Protein 8G4C (pdb70)

Nearest PDB structures (foldseek):
  8g4c-assembly1_A  TM=1.002E+00  e=6.666E-91  Bacillus subtilis subsp. subtilis str. 168
  8g3f-assembly1_A  TM=9.409E-01  e=4.358E-72  Bacillus subtilis subsp. subtilis str. 168
  7tcg-assembly1_A  TM=9.267E-01  e=1.739E-69  Bacillus subtilis subsp. subtilis str. 168
  7tch-assembly1_A  TM=6.563E-01  e=1.689E-65  Bacillus subtilis subsp. subtilis str. 168
  5lil-assembly1_A  TM=4.084E-01  e=9.629E-05  Aggregatibacter actinomycetemcomitans

Organism: Bacillus subtilis (strain 168) (NCBI:txid224308)

CATH classification: 3.40.50.300

InterPro domains:
  IPR003838 ABC3 transporter permease, C-terminal [PF02687] (60-178)
  IPR027022 ABC transporter permease protein, BceB-type [PIRSF018968] (1-645)
  IPR052536 ABC-4 Integral Membrane [PTHR46795] (1-644)

Structure (mmCIF, N/CA/C/O backbone):
data_8G4C
#
_entry.id   8G4C
#
_cell.length_a   1.00
_cell.length_b   1.00
_cell.length_c   1.00
_cell.angle_alpha   90.00
_cell.angle_beta   90.00
_cell.angle_gamma   90.00
#
_symmetry.space_group_name_H-M   'P 1'
#
loop_
_entity.id
_entity.type
_entity.pdbx_description
1 polymer 'Bacitracin export permease protein BceB'
2 polymer 'Bacitracin export ATP-binding protein BceA'
3 polymer 'Sensor protein BceS'
4 non-polymer '[(2~{R})-1-[2-azanylethoxy(oxidanyl)phosphoryl]oxy-3-hexadecanoyloxy-propan-2-yl] (~{Z})-octadec-9-enoate'
5 non-polymer 'PHOSPHOTHIOPHOSPHORIC ACID-ADENYLATE ESTER'
#
loop_
_atom_site.group_PDB
_atom_site.id
_atom_site.type_symbol
_atom_site.label_atom_id
_atom_site.label_alt_id
_atom_site.label_comp_id
_atom_site.label_asym_id
_atom_site.label_entity_id
_atom_site.label_seq_id
_atom_site.pdbx_PDB_ins_code
_atom_site.Cartn_x
_atom_site.Cartn_y
_atom_site.Cartn_z
_atom_site.occupancy
_atom_site.B_iso_or_equiv
_atom_site.auth_seq_id
_atom_site.auth_comp_id
_atom_site.auth_asym_id
_atom_site.auth_atom_id
_atom_site.pdbx_PDB_model_num
ATOM 1 N N . MET A 1 1 ? 187.418 154.650 139.290 1.00 47.71 1 MET A N 1
ATOM 2 C CA . MET A 1 1 ? 187.410 155.597 140.398 1.00 47.71 1 MET A CA 1
ATOM 3 C C . MET A 1 1 ? 187.810 154.924 141.708 1.00 47.71 1 MET A C 1
ATOM 4 O O . MET A 1 1 ? 188.009 153.710 141.760 1.00 47.71 1 MET A O 1
ATOM 9 N N . ASN A 1 2 ? 187.930 155.724 142.763 1.00 48.32 2 ASN A N 1
ATOM 10 C CA . ASN A 1 2 ? 188.226 155.214 144.093 1.00 48.32 2 ASN A CA 1
ATOM 11 C C . ASN A 1 2 ? 186.938 154.779 144.779 1.00 48.32 2 ASN A C 1
ATOM 12 O O . ASN A 1 2 ? 185.926 155.485 144.733 1.00 48.32 2 ASN A O 1
ATOM 17 N N . ILE A 1 3 ? 186.982 153.608 145.417 1.00 43.48 3 ILE A N 1
ATOM 18 C CA . ILE A 1 3 ? 185.788 153.055 146.049 1.00 43.48 3 ILE A CA 1
ATOM 19 C C . ILE A 1 3 ? 185.328 153.938 147.203 1.00 43.48 3 ILE A C 1
ATOM 20 O O . ILE A 1 3 ? 184.123 154.080 147.453 1.00 43.48 3 ILE A O 1
ATOM 25 N N . ASN A 1 4 ? 186.277 154.540 147.925 1.00 41.75 4 ASN A N 1
ATOM 26 C CA . ASN A 1 4 ? 185.919 155.422 149.031 1.00 41.75 4 ASN A CA 1
ATOM 27 C C . ASN A 1 4 ? 185.087 156.601 148.545 1.00 41.75 4 ASN A C 1
ATOM 28 O O . ASN A 1 4 ? 184.145 157.029 149.223 1.00 41.75 4 ASN A O 1
ATOM 33 N N . GLN A 1 5 ? 185.419 157.137 147.369 1.00 38.99 5 GLN A N 1
ATOM 34 C CA . GLN A 1 5 ? 184.625 158.220 146.800 1.00 38.99 5 GLN A CA 1
ATOM 35 C C . GLN A 1 5 ? 183.206 157.760 146.495 1.00 38.99 5 GLN A C 1
ATOM 36 O O . GLN A 1 5 ? 182.243 158.501 146.725 1.00 38.99 5 GLN A O 1
ATOM 42 N N . LEU A 1 6 ? 183.056 156.542 145.971 1.00 33.16 6 LEU A N 1
ATOM 43 C CA . LEU A 1 6 ? 181.723 156.005 145.718 1.00 33.16 6 LEU A CA 1
ATOM 44 C C . LEU A 1 6 ? 180.929 155.879 147.012 1.00 33.16 6 LEU A C 1
ATOM 45 O O . LEU A 1 6 ? 179.739 156.217 147.055 1.00 33.16 6 LEU A O 1
ATOM 50 N N . ILE A 1 7 ? 181.575 155.406 148.080 1.00 29.23 7 ILE A N 1
ATOM 51 C CA . ILE A 1 7 ? 180.899 155.295 149.370 1.00 29.23 7 ILE A CA 1
ATOM 52 C C . ILE A 1 7 ? 180.468 156.670 149.868 1.00 29.23 7 ILE A C 1
ATOM 53 O O . ILE A 1 7 ? 179.351 156.843 150.377 1.00 29.23 7 ILE A O 1
ATOM 58 N N . LEU A 1 8 ? 181.348 157.666 149.736 1.00 22.83 8 LEU A N 1
ATOM 59 C CA . LEU A 1 8 ? 181.018 159.012 150.195 1.00 22.83 8 LEU A CA 1
ATOM 60 C C . LEU A 1 8 ? 179.844 159.596 149.417 1.00 22.83 8 LEU A C 1
ATOM 61 O O . LEU A 1 8 ? 178.949 160.217 150.004 1.00 22.83 8 LEU A O 1
ATOM 66 N N . ARG A 1 9 ? 179.835 159.417 148.093 1.00 27.38 9 ARG A N 1
ATOM 67 C CA . ARG A 1 9 ? 178.715 159.904 147.293 1.00 27.38 9 ARG A CA 1
ATOM 68 C C . ARG A 1 9 ? 177.421 159.198 147.674 1.00 27.38 9 ARG A C 1
ATOM 69 O O . ARG A 1 9 ? 176.364 159.834 147.769 1.00 27.38 9 ARG A O 1
ATOM 77 N N . ASN A 1 10 ? 177.486 157.883 147.902 1.00 25.77 10 ASN A N 1
ATOM 78 C CA . ASN A 1 10 ? 176.299 157.144 148.319 1.00 25.77 10 ASN A CA 1
ATOM 79 C C . ASN A 1 10 ? 175.749 157.690 149.630 1.00 25.77 10 ASN A C 1
ATOM 80 O O . ASN A 1 10 ? 174.538 157.904 149.770 1.00 25.77 10 ASN A O 1
ATOM 85 N N . LEU A 1 11 ? 176.632 157.931 150.601 1.00 24.66 11 LEU A N 1
ATOM 86 C CA . LEU A 1 11 ? 176.189 158.459 151.889 1.00 24.66 11 LEU A CA 1
ATOM 87 C C . LEU A 1 11 ? 175.565 159.839 151.732 1.00 24.66 11 LEU A C 1
ATOM 88 O O . LEU A 1 11 ? 174.471 160.104 152.248 1.00 24.66 11 LEU A O 1
ATOM 93 N N . LYS A 1 12 ? 176.250 160.735 151.019 1.00 26.72 12 LYS A N 1
ATOM 94 C CA . LYS A 1 12 ? 175.765 162.103 150.881 1.00 26.72 12 LYS A CA 1
ATOM 95 C C . LYS A 1 12 ? 174.475 162.182 150.077 1.00 26.72 12 LYS A C 1
ATOM 96 O O . LYS A 1 12 ? 173.705 163.129 150.260 1.00 26.72 12 LYS A O 1
ATOM 102 N N . LYS A 1 13 ? 174.219 161.215 149.197 1.00 30.23 13 LYS A N 1
ATOM 103 C CA . LYS A 1 13 ? 172.974 161.204 148.440 1.00 30.23 13 LYS A CA 1
ATOM 104 C C . LYS A 1 13 ? 171.828 160.563 149.213 1.00 30.23 13 LYS A C 1
ATOM 105 O O . LYS A 1 13 ? 170.686 161.022 149.112 1.00 30.23 13 LYS A O 1
ATOM 111 N N . ASN A 1 14 ? 172.104 159.516 149.988 1.00 30.08 14 ASN A N 1
ATOM 112 C CA . ASN A 1 14 ? 171.057 158.773 150.677 1.00 30.08 14 ASN A CA 1
ATOM 113 C C . ASN A 1 14 ? 170.791 159.263 152.095 1.00 30.08 14 ASN A C 1
ATOM 114 O O . ASN A 1 14 ? 169.885 158.736 152.747 1.00 30.08 14 ASN A O 1
ATOM 119 N N . LEU A 1 15 ? 171.550 160.245 152.592 1.00 26.77 15 LEU A N 1
ATOM 120 C CA . LEU A 1 15 ? 171.323 160.729 153.953 1.00 26.77 15 LEU A CA 1
ATOM 121 C C . LEU A 1 15 ? 169.912 161.276 154.147 1.00 26.77 15 LEU A C 1
ATOM 122 O O . LEU A 1 15 ? 169.396 161.268 155.269 1.00 26.77 15 LEU A O 1
ATOM 127 N N . ARG A 1 16 ? 169.270 161.748 153.078 1.00 32.07 16 ARG A N 1
ATOM 128 C CA . ARG A 1 16 ? 167.935 162.316 153.217 1.00 32.07 16 ARG A CA 1
ATOM 129 C C . ARG A 1 16 ? 166.868 161.256 153.460 1.00 32.07 16 ARG A C 1
ATOM 130 O O . ARG A 1 16 ? 165.777 161.593 153.930 1.00 32.07 16 ARG A O 1
ATOM 138 N N . ASN A 1 17 ? 167.150 159.993 153.148 1.00 30.82 17 ASN A N 1
ATOM 139 C CA . ASN A 1 17 ? 166.175 158.925 153.320 1.00 30.82 17 ASN A CA 1
ATOM 140 C C . ASN A 1 17 ? 166.284 158.220 154.664 1.00 30.82 17 ASN A C 1
ATOM 141 O O . ASN A 1 17 ? 165.441 157.369 154.966 1.00 30.82 17 ASN A O 1
ATOM 146 N N . TYR A 1 18 ? 167.289 158.543 155.472 1.00 29.88 18 TYR A N 1
ATOM 147 C CA . TYR A 1 18 ? 167.520 157.880 156.753 1.00 29.88 18 TYR A CA 1
ATOM 148 C C . TYR A 1 18 ? 167.421 158.918 157.865 1.00 29.88 18 TYR A C 1
ATOM 149 O O . TYR A 1 18 ? 168.430 159.477 158.298 1.00 29.88 18 TYR A O 1
ATOM 158 N N . TYR A 1 19 ? 166.204 159.167 158.328 1.00 19.57 19 TYR A N 1
ATOM 159 C CA . TYR A 1 19 ? 165.948 159.972 159.516 1.00 19.57 19 TYR A CA 1
ATOM 160 C C . TYR A 1 19 ? 165.301 159.186 160.641 1.00 19.57 19 TYR A C 1
ATOM 161 O O . TYR A 1 19 ? 165.651 159.394 161.804 1.00 19.57 19 TYR A O 1
ATOM 170 N N . LEU A 1 20 ? 164.361 158.292 160.331 1.00 22.34 20 LEU A N 1
ATOM 171 C CA . LEU A 1 20 ? 163.782 157.446 161.370 1.00 22.34 20 LEU A CA 1
ATOM 172 C C . LEU A 1 20 ? 164.834 156.527 161.978 1.00 22.34 20 LEU A C 1
ATOM 173 O O . LEU A 1 20 ? 164.831 156.284 163.189 1.00 22.34 20 LEU A O 1
ATOM 178 N N . TYR A 1 21 ? 165.744 156.014 161.150 1.00 29.88 21 TYR A N 1
ATOM 179 C CA . TYR A 1 21 ? 166.836 155.178 161.642 1.00 29.88 21 TYR A CA 1
ATOM 180 C C . TYR A 1 21 ? 167.697 155.933 162.653 1.00 29.88 21 TYR A C 1
ATOM 181 O O . TYR A 1 21 ? 167.954 155.448 163.766 1.00 29.88 21 TYR A O 1
ATOM 190 N N . VAL A 1 22 ? 168.132 157.140 162.284 1.00 29.88 22 VAL A N 1
ATOM 191 C CA . VAL A 1 22 ? 168.980 157.941 163.162 1.00 29.88 22 VAL A CA 1
ATOM 192 C C . VAL A 1 22 ? 168.227 158.328 164.428 1.00 29.88 22 VAL A C 1
ATOM 193 O O . VAL A 1 22 ? 168.785 158.305 165.532 1.00 29.88 22 VAL A O 1
ATOM 197 N N . PHE A 1 23 ? 166.950 158.694 164.291 1.00 24.00 23 PHE A N 1
ATOM 198 C CA . PHE A 1 23 ? 166.158 159.071 165.457 1.00 24.00 23 PHE A CA 1
ATOM 199 C C . PHE A 1 23 ? 166.005 157.904 166.423 1.00 24.00 23 PHE A C 1
ATOM 200 O O . PHE A 1 23 ? 166.111 158.082 167.642 1.00 24.00 23 PHE A O 1
ATOM 208 N N . ALA A 1 24 ? 165.756 156.701 165.899 1.00 18.19 24 ALA A N 1
ATOM 209 C CA . ALA A 1 24 ? 165.634 155.530 166.760 1.00 18.19 24 ALA A CA 1
ATOM 210 C C . ALA A 1 24 ? 166.937 155.245 167.493 1.00 18.19 24 ALA A C 1
ATOM 211 O O . ALA A 1 24 ? 166.932 154.964 168.700 1.00 18.19 24 ALA A O 1
ATOM 213 N N . LEU A 1 25 ? 168.066 155.317 166.782 1.00 29.88 25 LEU A N 1
ATOM 214 C CA . LEU A 1 25 ? 169.349 155.083 167.441 1.00 29.88 25 LEU A CA 1
ATOM 215 C C . LEU A 1 25 ? 169.604 156.111 168.540 1.00 29.88 25 LEU A C 1
ATOM 216 O O . LEU A 1 25 ? 170.040 155.758 169.645 1.00 29.88 25 LEU A O 1
ATOM 221 N N . ILE A 1 26 ? 169.322 157.387 168.260 1.00 10.28 26 ILE A N 1
ATOM 222 C CA . ILE A 1 26 ? 169.541 158.443 169.247 1.00 10.28 26 ILE A CA 1
ATOM 223 C C . ILE A 1 26 ? 168.664 158.222 170.472 1.00 10.28 26 ILE A C 1
ATOM 224 O O . ILE A 1 26 ? 169.121 158.351 171.615 1.00 10.28 26 ILE A O 1
ATOM 229 N N . PHE A 1 27 ? 167.391 157.889 170.252 1.00 29.88 27 PHE A N 1
ATOM 230 C CA . PHE A 1 27 ? 166.468 157.659 171.358 1.00 29.88 27 PHE A CA 1
ATOM 231 C C . PHE A 1 27 ? 166.939 156.509 172.242 1.00 29.88 27 PHE A C 1
ATOM 232 O O . PHE A 1 27 ? 166.956 156.627 173.477 1.00 29.88 27 PHE A O 1
ATOM 240 N N . SER A 1 28 ? 167.353 155.398 171.627 1.00 29.88 28 SER A N 1
ATOM 241 C CA . SER A 1 28 ? 167.808 154.249 172.404 1.00 29.88 28 SER A CA 1
ATOM 242 C C . SER A 1 28 ? 169.055 154.585 173.215 1.00 29.88 28 SER A C 1
ATOM 243 O O . SER A 1 28 ? 169.141 154.262 174.411 1.00 29.88 28 SER A O 1
ATOM 246 N N . VAL A 1 29 ? 170.034 155.236 172.580 1.00 29.88 29 VAL A N 1
ATOM 247 C CA . VAL A 1 29 ? 171.275 155.558 173.280 1.00 29.88 29 VAL A CA 1
ATOM 248 C C . VAL A 1 29 ? 170.999 156.497 174.445 1.00 29.88 29 VAL A C 1
ATOM 249 O O . VAL A 1 29 ? 171.544 156.324 175.545 1.00 29.88 29 VAL A O 1
ATOM 253 N N . ALA A 1 30 ? 170.150 157.504 174.226 1.00 10.07 30 ALA A N 1
ATOM 254 C CA . ALA A 1 30 ? 169.851 158.458 175.287 1.00 10.07 30 ALA A CA 1
ATOM 255 C C . ALA A 1 30 ? 169.171 157.780 176.467 1.00 10.07 30 ALA A C 1
ATOM 256 O O . ALA A 1 30 ? 169.534 158.030 177.624 1.00 10.07 30 ALA A O 1
ATOM 258 N N . LEU A 1 31 ? 168.190 156.911 176.202 1.00 29.88 31 LEU A N 1
ATOM 259 C CA . LEU A 1 31 ? 167.523 156.215 177.301 1.00 29.88 31 LEU A CA 1
ATOM 260 C C . LEU A 1 31 ? 168.501 155.359 178.094 1.00 29.88 31 LEU A C 1
ATOM 261 O O . LEU A 1 31 ? 168.504 155.388 179.333 1.00 29.88 31 LEU A O 1
ATOM 266 N N . TYR A 1 32 ? 169.337 154.580 177.401 1.00 29.88 32 TYR A N 1
ATOM 267 C CA . TYR A 1 32 ? 170.255 153.707 178.127 1.00 29.88 32 TYR A CA 1
ATOM 268 C C . TYR A 1 32 ? 171.241 154.511 178.966 1.00 29.88 32 TYR A C 1
ATOM 269 O O . TYR A 1 32 ? 171.485 154.181 180.134 1.00 29.88 32 TYR A O 1
ATOM 278 N N . PHE A 1 33 ? 171.813 155.576 178.394 1.00 29.88 33 PHE A N 1
ATOM 279 C CA . PHE A 1 33 ? 172.767 156.387 179.145 1.00 29.88 33 PHE A CA 1
ATOM 280 C C . PHE A 1 33 ? 172.109 157.025 180.362 1.00 29.88 33 PHE A C 1
ATOM 281 O O . PHE A 1 33 ? 172.674 157.009 181.465 1.00 29.88 33 PHE A O 1
ATOM 289 N N . ALA A 1 34 ? 170.907 157.582 180.183 1.00 29.88 34 ALA A N 1
ATOM 290 C CA . ALA A 1 34 ? 170.226 158.242 181.289 1.00 29.88 34 ALA A CA 1
ATOM 291 C C . ALA A 1 34 ? 169.897 157.259 182.402 1.00 29.88 34 ALA A C 1
ATOM 292 O O . ALA A 1 34 ? 170.024 157.590 183.584 1.00 29.88 34 ALA A O 1
ATOM 294 N N . PHE A 1 35 ? 169.467 156.045 182.051 1.00 29.88 35 PHE A N 1
ATOM 295 C CA . PHE A 1 35 ? 169.139 155.074 183.090 1.00 29.88 35 PHE A CA 1
ATOM 296 C C . PHE A 1 35 ? 170.384 154.577 183.810 1.00 29.88 35 PHE A C 1
ATOM 297 O O . PHE A 1 35 ? 170.366 154.389 185.031 1.00 29.88 35 PHE A O 1
ATOM 305 N N . VAL A 1 36 ? 171.476 154.358 183.078 1.00 29.88 36 VAL A N 1
ATOM 306 C CA . VAL A 1 36 ? 172.648 153.757 183.703 1.00 29.88 36 VAL A CA 1
ATOM 307 C C . VAL A 1 36 ? 173.425 154.773 184.540 1.00 29.88 36 VAL A C 1
ATOM 308 O O . VAL A 1 36 ? 174.076 154.399 185.522 1.00 29.88 36 VAL A O 1
ATOM 312 N N . THR A 1 37 ? 173.352 156.067 184.208 1.00 29.88 37 THR A N 1
ATOM 313 C CA . THR A 1 37 ? 174.125 157.041 184.975 1.00 29.88 37 THR A CA 1
ATOM 314 C C . THR A 1 37 ? 173.656 157.190 186.421 1.00 29.88 37 THR A C 1
ATOM 315 O O . THR A 1 37 ? 174.380 157.793 187.219 1.00 29.88 37 THR A O 1
ATOM 319 N N . LEU A 1 38 ? 172.473 156.677 186.780 1.00 29.88 38 LEU A N 1
ATOM 320 C CA . LEU A 1 38 ? 172.049 156.681 188.179 1.00 29.88 38 LEU A CA 1
ATOM 321 C C . LEU A 1 38 ? 172.733 155.602 189.007 1.00 29.88 38 LEU A C 1
ATOM 322 O O . LEU A 1 38 ? 172.886 155.770 190.221 1.00 29.88 38 LEU A O 1
ATOM 327 N N . GLN A 1 39 ? 173.133 154.490 188.387 1.00 12.54 39 GLN A N 1
ATOM 328 C CA . GLN A 1 39 ? 173.742 153.401 189.145 1.00 12.54 39 GLN A CA 1
ATOM 329 C C . GLN A 1 39 ? 175.052 153.835 189.786 1.00 12.54 39 GLN A C 1
ATOM 330 O O . GLN A 1 39 ? 175.322 153.507 190.947 1.00 12.54 39 GLN A O 1
ATOM 336 N N . TYR A 1 40 ? 175.876 154.576 189.052 1.00 29.16 40 TYR A N 1
ATOM 337 C CA . TYR A 1 40 ? 177.166 155.030 189.550 1.00 29.16 40 TYR A CA 1
ATOM 338 C C . TYR A 1 40 ? 177.097 156.393 190.225 1.00 29.16 40 TYR A C 1
ATOM 339 O O . TYR A 1 40 ? 178.131 156.897 190.674 1.00 29.16 40 TYR A O 1
ATOM 348 N N . ASP A 1 41 ? 175.921 156.995 190.306 1.00 37.02 41 ASP A N 1
ATOM 349 C CA . ASP A 1 41 ? 175.779 158.306 190.927 1.00 37.02 41 ASP A CA 1
ATOM 350 C C . ASP A 1 41 ? 175.922 158.177 192.438 1.00 37.02 41 ASP A C 1
ATOM 351 O O . ASP A 1 41 ? 175.191 157.390 193.051 1.00 37.02 41 ASP A O 1
ATOM 356 N N . PRO A 1 42 ? 176.838 158.910 193.078 1.00 41.14 42 PRO A N 1
ATOM 357 C CA . PRO A 1 42 ? 176.982 158.808 194.537 1.00 41.14 42 PRO A CA 1
ATOM 358 C C . PRO A 1 42 ? 175.770 159.288 195.316 1.00 41.14 42 PRO A C 1
ATOM 359 O O . PRO A 1 42 ? 175.638 158.940 196.495 1.00 41.14 42 PRO A O 1
ATOM 363 N N . ALA A 1 43 ? 174.884 160.072 194.705 1.00 32.12 43 ALA A N 1
ATOM 364 C CA . ALA A 1 43 ? 173.733 160.618 195.408 1.00 32.12 43 ALA A CA 1
ATOM 365 C C . ALA A 1 43 ? 172.630 159.598 195.643 1.00 32.12 43 ALA A C 1
ATOM 366 O O . ALA A 1 43 ? 171.771 159.829 196.500 1.00 32.12 43 ALA A O 1
ATOM 368 N N . ILE A 1 44 ? 172.631 158.480 194.914 1.00 32.98 44 ILE A N 1
ATOM 369 C CA . ILE A 1 44 ? 171.562 157.498 195.053 1.00 32.98 44 ILE A CA 1
ATOM 370 C C . ILE A 1 44 ? 171.617 156.767 196.385 1.00 32.98 44 ILE A C 1
ATOM 371 O O . ILE A 1 44 ? 170.618 156.167 196.797 1.00 32.98 44 ILE A O 1
ATOM 376 N N . ASN A 1 45 ? 172.753 156.819 197.083 1.00 41.35 45 ASN A N 1
ATOM 377 C CA . ASN A 1 45 ? 172.880 156.163 198.378 1.00 41.35 45 ASN A CA 1
ATOM 378 C C . ASN A 1 45 ? 171.996 156.790 199.447 1.00 41.35 45 ASN A C 1
ATOM 379 O O . ASN A 1 45 ? 171.814 156.183 200.508 1.00 41.35 45 ASN A O 1
ATOM 384 N N . GLU A 1 46 ? 171.447 157.980 199.197 1.00 37.97 46 GLU A N 1
ATOM 385 C CA . GLU A 1 46 ? 170.560 158.626 200.155 1.00 37.97 46 GLU A CA 1
ATOM 386 C C . GLU A 1 46 ? 169.207 157.937 200.263 1.00 37.97 46 GLU A C 1
ATOM 387 O O . GLU A 1 46 ? 168.439 158.263 201.173 1.00 37.97 46 GLU A O 1
ATOM 393 N N . VAL A 1 47 ? 168.897 157.004 199.365 1.00 38.51 47 VAL A N 1
ATOM 394 C CA . VAL A 1 47 ? 167.644 156.255 199.414 1.00 38.51 47 VAL A CA 1
ATOM 395 C C . VAL A 1 47 ? 167.832 155.124 200.422 1.00 38.51 47 VAL A C 1
ATOM 396 O O . VAL A 1 47 ? 168.344 154.055 200.086 1.00 38.51 47 VAL A O 1
ATOM 400 N N . LYS A 1 48 ? 167.418 155.359 201.664 1.00 48.43 48 LYS A N 1
ATOM 401 C CA . LYS A 1 48 ? 167.566 154.377 202.736 1.00 48.43 48 LYS A CA 1
ATOM 402 C C . LYS A 1 48 ? 166.455 153.343 202.611 1.00 48.43 48 LYS A C 1
ATOM 403 O O . LYS A 1 48 ? 165.332 153.558 203.073 1.00 48.43 48 LYS A O 1
ATOM 409 N N . ALA A 1 49 ? 166.769 152.210 201.988 1.00 48.12 49 ALA A N 1
ATOM 410 C CA . ALA A 1 49 ? 165.818 151.129 201.776 1.00 48.12 49 ALA A CA 1
ATOM 411 C C . ALA A 1 49 ? 166.412 149.829 202.303 1.00 48.12 49 ALA A C 1
ATOM 412 O O . ALA A 1 49 ? 167.566 149.777 202.736 1.00 48.12 49 ALA A O 1
ATOM 414 N N . SER A 1 50 ? 165.601 148.769 202.274 1.00 55.92 50 SER A N 1
ATOM 415 C CA . SER A 1 50 ? 166.081 147.457 202.696 1.00 55.92 50 SER A CA 1
ATOM 416 C C . SER A 1 50 ? 167.186 146.958 201.773 1.00 55.92 50 SER A C 1
ATOM 417 O O . SER A 1 50 ? 168.225 146.471 202.232 1.00 55.92 50 SER A O 1
ATOM 420 N N . ILE A 1 51 ? 166.976 147.074 200.463 1.00 57.25 51 ILE A N 1
ATOM 421 C CA . ILE A 1 51 ? 167.990 146.721 199.477 1.00 57.25 51 ILE A CA 1
ATOM 422 C C . ILE A 1 51 ? 168.886 147.929 199.241 1.00 57.25 51 ILE A C 1
ATOM 423 O O . ILE A 1 51 ? 168.546 149.050 199.636 1.00 57.25 51 ILE A O 1
ATOM 428 N N . LYS A 1 52 ? 170.037 147.707 198.605 1.00 56.83 52 LYS A N 1
ATOM 429 C CA . LYS A 1 52 ? 171.026 148.770 198.453 1.00 56.83 52 LYS A CA 1
ATOM 430 C C . LYS A 1 52 ? 170.470 149.937 197.647 1.00 56.83 52 LYS A C 1
ATOM 431 O O . LYS A 1 52 ? 170.355 151.061 198.150 1.00 56.83 52 LYS A O 1
ATOM 437 N N . GLY A 1 53 ? 170.114 149.688 196.385 1.00 39.49 53 GLY A N 1
ATOM 438 C CA . GLY A 1 53 ? 169.663 150.719 195.465 1.00 39.49 53 GLY A CA 1
ATOM 439 C C . GLY A 1 53 ? 170.470 150.770 194.183 1.00 39.49 53 GLY A C 1
ATOM 440 O O . GLY A 1 53 ? 169.924 151.100 193.125 1.00 39.49 53 GLY A O 1
ATOM 441 N N . ALA A 1 54 ? 171.758 150.453 194.260 1.00 29.16 54 ALA A N 1
ATOM 442 C CA . ALA A 1 54 ? 172.606 150.323 193.085 1.00 29.16 54 ALA A CA 1
ATOM 443 C C . ALA A 1 54 ? 172.683 148.891 192.578 1.00 29.16 54 ALA A C 1
ATOM 444 O O . ALA A 1 54 ? 173.432 148.622 191.634 1.00 29.16 54 ALA A O 1
ATOM 446 N N . ALA A 1 55 ? 171.938 147.969 193.185 1.00 35.60 55 ALA A N 1
ATOM 447 C CA . ALA A 1 55 ? 171.915 146.578 192.756 1.00 35.60 55 ALA A CA 1
ATOM 448 C C . ALA A 1 55 ? 170.706 146.234 191.900 1.00 35.60 55 ALA A C 1
ATOM 449 O O . ALA A 1 55 ? 170.798 145.339 191.054 1.00 35.60 55 ALA A O 1
ATOM 451 N N . ALA A 1 56 ? 169.575 146.913 192.101 1.00 30.96 56 ALA A N 1
ATOM 452 C CA . ALA A 1 56 ? 168.417 146.706 191.239 1.00 30.96 56 ALA A CA 1
ATOM 453 C C . ALA A 1 56 ? 168.604 147.355 189.874 1.00 30.96 56 ALA A C 1
ATOM 454 O O . ALA A 1 56 ? 168.083 146.849 188.870 1.00 30.96 56 ALA A O 1
ATOM 456 N N . ILE A 1 57 ? 169.345 148.462 189.819 1.00 30.10 57 ILE A N 1
ATOM 457 C CA . ILE A 1 57 ? 169.611 149.122 188.547 1.00 30.10 57 ILE A CA 1
ATOM 458 C C . ILE A 1 57 ? 170.402 148.203 187.624 1.00 30.10 57 ILE A C 1
ATOM 459 O O . ILE A 1 57 ? 170.253 148.258 186.400 1.00 30.10 57 ILE A O 1
ATOM 464 N N . LYS A 1 58 ? 171.235 147.329 188.191 1.00 31.12 58 LYS A N 1
ATOM 465 C CA . LYS A 1 58 ? 172.025 146.415 187.371 1.00 31.12 58 LYS A CA 1
ATOM 466 C C . LYS A 1 58 ? 171.132 145.428 186.623 1.00 31.12 58 LYS A C 1
ATOM 467 O O . LYS A 1 58 ? 171.257 145.251 185.403 1.00 31.12 58 LYS A O 1
ATOM 473 N N . THR A 1 59 ? 170.207 144.784 187.338 1.00 27.13 59 THR A N 1
ATOM 474 C CA . THR A 1 59 ? 169.294 143.847 186.690 1.00 27.13 59 THR A CA 1
ATOM 475 C C . THR A 1 59 ? 168.347 144.572 185.738 1.00 27.13 59 THR A C 1
ATOM 476 O O . THR A 1 59 ? 168.010 144.057 184.661 1.00 27.13 59 THR A O 1
ATOM 480 N N . ALA A 1 60 ? 167.913 145.777 186.115 1.00 41.08 60 ALA A N 1
ATOM 481 C CA . ALA A 1 60 ? 167.082 146.562 185.210 1.00 41.08 60 ALA A CA 1
ATOM 482 C C . ALA A 1 60 ? 167.823 146.884 183.917 1.00 41.08 60 ALA A C 1
ATOM 483 O O . ALA A 1 60 ? 167.227 146.866 182.836 1.00 41.08 60 ALA A O 1
ATOM 485 N N . SER A 1 61 ? 169.122 147.182 184.003 1.00 15.50 61 SER A N 1
ATOM 486 C CA . SER A 1 61 ? 169.922 147.391 182.800 1.00 15.50 61 SER A CA 1
ATOM 487 C C . SER A 1 61 ? 170.041 146.116 181.979 1.00 15.50 61 SER A C 1
ATOM 488 O O . SER A 1 61 ? 170.028 146.166 180.740 1.00 15.50 61 SER A O 1
ATOM 491 N N . ILE A 1 62 ? 170.180 144.970 182.649 1.00 7.80 62 ILE A N 1
ATOM 492 C CA . ILE A 1 62 ? 170.229 143.698 181.933 1.00 7.80 62 ILE A CA 1
ATOM 493 C C . ILE A 1 62 ? 168.958 143.499 181.116 1.00 7.80 62 ILE A C 1
ATOM 494 O O . ILE A 1 62 ? 169.000 143.010 179.981 1.00 7.80 62 ILE A O 1
ATOM 499 N N . LEU A 1 63 ? 167.808 143.879 181.676 1.00 10.29 63 LEU A N 1
ATOM 500 C CA . LEU A 1 63 ? 166.562 143.803 180.910 1.00 10.29 63 LEU A CA 1
ATOM 501 C C . LEU A 1 63 ? 166.479 144.867 179.815 1.00 10.29 63 LEU A C 1
ATOM 502 O O . LEU A 1 63 ? 165.959 144.595 178.724 1.00 10.29 63 LEU A O 1
ATOM 507 N N . LEU A 1 64 ? 166.977 146.074 180.087 1.00 29.88 64 LEU A N 1
ATOM 508 C CA . LEU A 1 64 ? 166.884 147.164 179.120 1.00 29.88 64 LEU A CA 1
ATOM 509 C C . LEU A 1 64 ? 167.695 146.866 177.866 1.00 29.88 64 LEU A C 1
ATOM 510 O O . LEU A 1 64 ? 167.305 147.255 176.756 1.00 29.88 64 LEU A O 1
ATOM 515 N N . VAL A 1 65 ? 168.836 146.193 178.025 1.00 29.88 65 VAL A N 1
ATOM 516 C CA . VAL A 1 65 ? 169.654 145.841 176.866 1.00 29.88 65 VAL A CA 1
ATOM 517 C C . VAL A 1 65 ? 168.861 144.959 175.911 1.00 29.88 65 VAL A C 1
ATOM 518 O O . VAL A 1 65 ? 168.845 145.180 174.691 1.00 29.88 65 VAL A O 1
ATOM 522 N N . ALA A 1 66 ? 168.182 143.948 176.456 1.00 28.18 66 ALA A N 1
ATOM 523 C CA . ALA A 1 66 ? 167.359 143.075 175.628 1.00 28.18 66 ALA A CA 1
ATOM 524 C C . ALA A 1 66 ? 166.177 143.830 175.041 1.00 28.18 66 ALA A C 1
ATOM 525 O O . ALA A 1 66 ? 165.737 143.535 173.926 1.00 28.18 66 ALA A O 1
ATOM 527 N N . VAL A 1 67 ? 165.641 144.805 175.777 1.00 14.64 67 VAL A N 1
ATOM 528 C CA . VAL A 1 67 ? 164.527 145.585 175.241 1.00 14.64 67 VAL A CA 1
ATOM 529 C C . VAL A 1 67 ? 164.960 146.368 174.004 1.00 14.64 67 VAL A C 1
ATOM 530 O O . VAL A 1 67 ? 164.236 146.421 173.003 1.00 14.64 67 VAL A O 1
ATOM 534 N N . VAL A 1 68 ? 166.146 146.980 174.045 1.00 29.88 68 VAL A N 1
ATOM 535 C CA . VAL A 1 68 ? 166.552 147.855 172.941 1.00 29.88 68 VAL A CA 1
ATOM 536 C C . VAL A 1 68 ? 167.220 147.112 171.784 1.00 29.88 68 VAL A C 1
ATOM 537 O O . VAL A 1 68 ? 167.234 147.628 170.653 1.00 29.88 68 VAL A O 1
ATOM 541 N N . ALA A 1 69 ? 167.778 145.920 172.022 1.00 38.59 69 ALA A N 1
ATOM 542 C CA . ALA A 1 69 ? 168.457 145.202 170.945 1.00 38.59 69 ALA A CA 1
ATOM 543 C C . ALA A 1 69 ? 167.494 144.842 169.818 1.00 38.59 69 ALA A C 1
ATOM 544 O O . ALA A 1 69 ? 167.791 145.065 168.637 1.00 38.59 69 ALA A O 1
ATOM 546 N N . ILE A 1 70 ? 166.332 144.284 170.164 1.00 11.97 70 ILE A N 1
ATOM 547 C CA . ILE A 1 70 ? 165.345 143.935 169.146 1.00 11.97 70 ILE A CA 1
ATOM 548 C C . ILE A 1 70 ? 164.808 145.181 168.454 1.00 11.97 70 ILE A C 1
ATOM 549 O O . ILE A 1 70 ? 164.526 145.154 167.251 1.00 11.97 70 ILE A O 1
ATOM 554 N N . PHE A 1 71 ? 164.665 146.289 169.183 1.00 29.88 71 PHE A N 1
ATOM 555 C CA . PHE A 1 71 ? 164.227 147.534 168.558 1.00 29.88 71 PHE A CA 1
ATOM 556 C C . PHE A 1 71 ? 165.190 147.962 167.458 1.00 29.88 71 PHE A C 1
ATOM 557 O O . PHE A 1 71 ? 164.773 148.277 166.337 1.00 29.88 71 PHE A O 1
ATOM 565 N N . ILE A 1 72 ? 166.490 147.949 167.752 1.00 17.75 72 ILE A N 1
ATOM 566 C CA . ILE A 1 72 ? 167.469 148.360 166.746 1.00 17.75 72 ILE A CA 1
ATOM 567 C C . ILE A 1 72 ? 167.512 147.364 165.587 1.00 17.75 72 ILE A C 1
ATOM 568 O O . ILE A 1 72 ? 167.633 147.753 164.414 1.00 17.75 72 ILE A O 1
ATOM 573 N N . LEU A 1 73 ? 167.411 146.066 165.891 1.00 11.12 73 LEU A N 1
ATOM 574 C CA . LEU A 1 73 ? 167.452 145.060 164.832 1.00 11.12 73 LEU A CA 1
ATOM 575 C C . LEU A 1 73 ? 166.257 145.189 163.895 1.00 11.12 73 LEU A C 1
ATOM 576 O O . LEU A 1 73 ? 166.386 144.983 162.684 1.00 11.12 73 LEU A O 1
ATOM 581 N N . TYR A 1 74 ? 165.083 145.520 164.435 1.00 29.88 74 TYR A N 1
ATOM 582 C CA . TYR A 1 74 ? 163.920 145.734 163.581 1.00 29.88 74 TYR A CA 1
ATOM 583 C C . TYR A 1 74 ? 163.998 147.065 162.847 1.00 29.88 74 TYR A C 1
ATOM 584 O O . TYR A 1 74 ? 163.406 147.212 161.773 1.00 29.88 74 TYR A O 1
ATOM 593 N N . ALA A 1 75 ? 164.706 148.047 163.410 1.00 29.88 75 ALA A N 1
ATOM 594 C CA . ALA A 1 75 ? 164.860 149.320 162.714 1.00 29.88 75 ALA A CA 1
ATOM 595 C C . ALA A 1 75 ? 165.809 149.208 161.529 1.00 29.88 75 ALA A C 1
ATOM 596 O O . ALA A 1 75 ? 165.665 149.953 160.555 1.00 29.88 75 ALA A O 1
ATOM 598 N N . ASN A 1 76 ? 166.783 148.295 161.591 1.00 29.88 76 ASN A N 1
ATOM 599 C CA . ASN A 1 76 ? 167.768 148.199 160.512 1.00 29.88 76 ASN A CA 1
ATOM 600 C C . ASN A 1 76 ? 167.155 147.803 159.170 1.00 29.88 76 ASN A C 1
ATOM 601 O O . ASN A 1 76 ? 167.801 147.982 158.125 1.00 29.88 76 ASN A O 1
ATOM 606 N N . THR A 1 77 ? 165.935 147.260 159.168 1.00 8.83 77 THR A N 1
ATOM 607 C CA . THR A 1 77 ? 165.298 146.907 157.904 1.00 8.83 77 THR A CA 1
ATOM 608 C C . THR A 1 77 ? 165.071 148.136 157.038 1.00 8.83 77 THR A C 1
ATOM 609 O O . THR A 1 77 ? 165.124 148.042 155.809 1.00 8.83 77 THR A O 1
ATOM 613 N N . ILE A 1 78 ? 164.852 149.298 157.658 1.00 29.88 78 ILE A N 1
ATOM 614 C CA . ILE A 1 78 ? 164.702 150.535 156.896 1.00 29.88 78 ILE A CA 1
ATOM 615 C C . ILE A 1 78 ? 165.947 150.798 156.061 1.00 29.88 78 ILE A C 1
ATOM 616 O O . ILE A 1 78 ? 165.858 151.146 154.878 1.00 29.88 78 ILE A O 1
ATOM 621 N N . PHE A 1 79 ? 167.126 150.628 156.660 1.00 29.88 79 PHE A N 1
ATOM 622 C CA . PHE A 1 79 ? 168.364 150.824 155.917 1.00 29.88 79 PHE A CA 1
ATOM 623 C C . PHE A 1 79 ? 168.561 149.744 154.860 1.00 29.88 79 PHE A C 1
ATOM 624 O O . PHE A 1 79 ? 168.991 150.039 153.740 1.00 29.88 79 PHE A O 1
ATOM 632 N N . ILE A 1 80 ? 168.261 148.486 155.192 1.00 29.88 80 ILE A N 1
ATOM 633 C CA . ILE A 1 80 ? 168.732 147.395 154.339 1.00 29.88 80 ILE A CA 1
ATOM 634 C C . ILE A 1 80 ? 167.759 146.982 153.232 1.00 29.88 80 ILE A C 1
ATOM 635 O O . ILE A 1 80 ? 168.204 146.456 152.203 1.00 29.88 80 ILE A O 1
ATOM 640 N N . LYS A 1 81 ? 166.455 147.230 153.387 1.00 18.33 81 LYS A N 1
ATOM 641 C CA . LYS A 1 81 ? 165.489 146.671 152.444 1.00 18.33 81 LYS A CA 1
ATOM 642 C C . LYS A 1 81 ? 165.574 147.333 151.074 1.00 18.33 81 LYS A C 1
ATOM 643 O O . LYS A 1 81 ? 165.372 146.672 150.050 1.00 18.33 81 LYS A O 1
ATOM 649 N N . ARG A 1 82 ? 165.857 148.637 151.033 1.00 15.93 82 ARG A N 1
ATOM 650 C CA . ARG A 1 82 ? 165.779 149.370 149.773 1.00 15.93 82 ARG A CA 1
ATOM 651 C C . ARG A 1 82 ? 166.786 148.854 148.755 1.00 15.93 82 ARG A C 1
ATOM 652 O O . ARG A 1 82 ? 166.469 148.728 147.567 1.00 15.93 82 ARG A O 1
ATOM 660 N N . ARG A 1 83 ? 168.001 148.550 149.197 1.00 18.20 83 ARG A N 1
ATOM 661 C CA . ARG A 1 83 ? 169.107 148.246 148.291 1.00 18.20 83 ARG A CA 1
ATOM 662 C C . ARG A 1 83 ? 169.030 146.788 147.856 1.00 18.20 83 ARG A C 1
ATOM 663 O O . ARG A 1 83 ? 169.627 145.899 148.463 1.00 18.20 83 ARG A O 1
ATOM 671 N N . SER A 1 84 ? 168.280 146.541 146.785 1.00 31.31 84 SER A N 1
ATOM 672 C CA . SER A 1 84 ? 168.243 145.241 146.127 1.00 31.31 84 SER A CA 1
ATOM 673 C C . SER A 1 84 ? 168.775 145.311 144.706 1.00 31.31 84 SER A C 1
ATOM 674 O O . SER A 1 84 ? 169.660 144.527 144.333 1.00 31.31 84 SER A O 1
ATOM 677 N N . LYS A 1 85 ? 168.259 146.241 143.900 1.00 31.67 85 LYS A N 1
ATOM 678 C CA . LYS A 1 85 ? 168.787 146.430 142.556 1.00 31.67 85 LYS A CA 1
ATOM 679 C C . LYS A 1 85 ? 170.221 146.938 142.585 1.00 31.67 85 LYS A C 1
ATOM 680 O O . LYS A 1 85 ? 170.979 146.700 141.641 1.00 31.67 85 LYS A O 1
ATOM 686 N N . GLU A 1 86 ? 170.620 147.615 143.664 1.00 30.39 86 GLU A N 1
ATOM 687 C CA . GLU A 1 86 ? 172.014 148.023 143.809 1.00 30.39 86 GLU A CA 1
ATOM 688 C C . GLU A 1 86 ? 172.936 146.810 143.853 1.00 30.39 86 GLU A C 1
ATOM 689 O O . GLU A 1 86 ? 173.936 146.742 143.126 1.00 30.39 86 GLU A O 1
ATOM 695 N N . ILE A 1 87 ? 172.604 145.830 144.697 1.00 21.10 87 ILE A N 1
ATOM 696 C CA . ILE A 1 87 ? 173.409 144.617 144.785 1.00 21.10 87 ILE A CA 1
ATOM 697 C C . ILE A 1 87 ? 173.305 143.813 143.496 1.00 21.10 87 ILE A C 1
ATOM 698 O O . ILE A 1 87 ? 174.286 143.208 143.047 1.00 21.10 87 ILE A O 1
ATOM 703 N N . GLY A 1 88 ? 172.120 143.788 142.881 1.00 47.48 88 GLY A N 1
ATOM 704 C CA . GLY A 1 88 ? 171.985 143.101 141.605 1.00 47.48 88 GLY A CA 1
ATOM 705 C C . GLY A 1 88 ? 172.905 143.671 140.542 1.00 47.48 88 GLY A C 1
ATOM 706 O O . GLY A 1 88 ? 173.584 142.931 139.825 1.00 47.48 88 GLY A O 1
ATOM 707 N N . LEU A 1 89 ? 172.956 145.000 140.440 1.00 19.33 89 LEU A N 1
ATOM 708 C CA . LEU A 1 89 ? 173.829 145.641 139.463 1.00 19.33 89 LEU A CA 1
ATOM 709 C C . LEU A 1 89 ? 175.298 145.426 139.802 1.00 19.33 89 LEU A C 1
ATOM 710 O O . LEU A 1 89 ? 176.117 145.203 138.903 1.00 19.33 89 LEU A O 1
ATOM 715 N N . PHE A 1 90 ? 175.658 145.496 141.087 1.00 29.88 90 PHE A N 1
ATOM 716 C CA . PHE A 1 90 ? 177.049 145.248 141.461 1.00 29.88 90 PHE A CA 1
ATOM 717 C C . PHE A 1 90 ? 177.478 143.820 141.151 1.00 29.88 90 PHE A C 1
ATOM 718 O O . PHE A 1 90 ? 178.641 143.586 140.810 1.00 29.88 90 PHE A O 1
ATOM 726 N N . GLN A 1 91 ? 1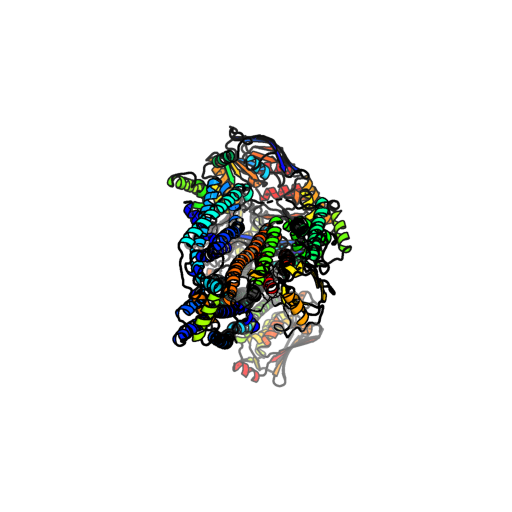76.567 142.855 141.268 1.00 29.88 91 GLN A N 1
ATOM 727 C CA . GLN A 1 91 ? 176.906 141.493 140.874 1.00 29.88 91 GLN A CA 1
ATOM 728 C C . GLN A 1 91 ? 176.944 141.343 139.360 1.00 29.88 91 GLN A C 1
ATOM 729 O O . GLN A 1 91 ? 177.708 140.522 138.840 1.00 29.88 91 GLN A O 1
ATOM 735 N N . LEU A 1 92 ? 176.121 142.109 138.641 1.00 32.74 92 LEU A N 1
ATOM 736 C CA . LEU A 1 92 ? 176.198 142.101 137.183 1.00 32.74 92 LEU A CA 1
ATOM 737 C C . LEU A 1 92 ? 177.544 142.627 136.701 1.00 32.74 92 LEU A C 1
ATOM 738 O O . LEU A 1 92 ? 178.133 142.079 135.762 1.00 32.74 92 LEU A O 1
ATOM 743 N N . ILE A 1 93 ? 178.047 143.691 137.331 1.00 29.47 93 ILE A N 1
ATOM 744 C CA . ILE A 1 93 ? 179.329 144.264 136.927 1.00 29.47 93 ILE A CA 1
ATOM 745 C C . ILE A 1 93 ? 180.455 143.258 137.130 1.00 29.47 93 ILE A C 1
ATOM 746 O O . ILE A 1 93 ? 181.340 143.116 136.279 1.00 29.47 93 ILE A O 1
ATOM 751 N N . GLY A 1 94 ? 180.442 142.545 138.254 1.00 24.87 94 GLY A N 1
ATOM 752 C CA . GLY A 1 94 ? 181.430 141.508 138.479 1.00 24.87 94 GLY A CA 1
ATOM 753 C C . GLY A 1 94 ? 181.907 141.352 139.909 1.00 24.87 94 GLY A C 1
ATOM 754 O O . GLY A 1 94 ? 182.557 140.354 140.233 1.00 24.87 94 GLY A O 1
ATOM 755 N N . MET A 1 95 ? 181.593 142.316 140.772 1.00 26.16 95 MET A N 1
ATOM 756 C CA . MET A 1 95 ? 182.040 142.248 142.157 1.00 26.16 95 MET A CA 1
ATOM 757 C C . MET A 1 95 ? 181.438 141.039 142.860 1.00 26.16 95 MET A C 1
ATOM 758 O O . MET A 1 95 ? 180.311 140.623 142.580 1.00 26.16 95 MET A O 1
ATOM 763 N N . THR A 1 96 ? 182.205 140.471 143.784 1.00 35.49 96 THR A N 1
ATOM 764 C CA . THR A 1 96 ? 181.712 139.384 144.611 1.00 35.49 96 THR A CA 1
ATOM 765 C C . THR A 1 96 ? 180.832 139.943 145.726 1.00 35.49 96 THR A C 1
ATOM 766 O O . THR A 1 96 ? 180.579 141.147 145.811 1.00 35.49 96 THR A O 1
ATOM 770 N N . LYS A 1 97 ? 180.351 139.060 146.596 1.00 27.58 97 LYS A N 1
ATOM 771 C CA . LYS A 1 97 ? 179.573 139.520 147.738 1.00 27.58 97 LYS A CA 1
ATOM 772 C C . LYS A 1 97 ? 180.463 140.048 148.857 1.00 27.58 97 LYS A C 1
ATOM 773 O O . LYS A 1 97 ? 180.019 140.880 149.655 1.00 27.58 97 LYS A O 1
ATOM 779 N N . HIS A 1 98 ? 181.716 139.590 148.922 1.00 23.66 98 HIS A N 1
ATOM 780 C CA . HIS A 1 98 ? 182.632 140.055 149.956 1.00 23.66 98 HIS A CA 1
ATOM 781 C C . HIS A 1 98 ? 182.998 141.523 149.792 1.00 23.66 98 HIS A C 1
ATOM 782 O O . HIS A 1 98 ? 183.495 142.132 150.743 1.00 23.66 98 HIS A O 1
ATOM 789 N N . LYS A 1 99 ? 182.779 142.100 148.613 1.00 33.36 99 LYS A N 1
ATOM 790 C CA . LYS A 1 99 ? 182.998 143.526 148.415 1.00 33.36 99 LYS A CA 1
ATOM 791 C C . LYS A 1 99 ? 181.718 144.341 148.513 1.00 33.36 99 LYS A C 1
ATOM 792 O O . LYS A 1 99 ? 181.755 145.472 149.006 1.00 33.36 99 LYS A O 1
ATOM 798 N N . ILE A 1 100 ? 180.586 143.790 148.072 1.00 29.88 100 ILE A N 1
ATOM 799 C CA . ILE A 1 100 ? 179.310 144.476 148.255 1.00 29.88 100 ILE A CA 1
ATOM 800 C C . ILE A 1 100 ? 178.988 144.601 149.737 1.00 29.88 100 ILE A C 1
ATOM 801 O O . ILE A 1 100 ? 178.453 145.621 150.189 1.00 29.88 100 ILE A O 1
ATOM 806 N N . PHE A 1 101 ? 179.318 143.571 150.520 1.00 19.01 101 PHE A N 1
ATOM 807 C CA . PHE A 1 101 ? 179.108 143.633 151.962 1.00 19.01 101 PHE A CA 1
ATOM 808 C C . PHE A 1 101 ? 179.875 144.796 152.576 1.00 19.01 101 PHE A C 1
ATOM 809 O O . PHE A 1 101 ? 179.317 145.586 153.346 1.00 19.01 101 PHE A O 1
ATOM 817 N N . ARG A 1 102 ? 181.154 144.929 152.228 1.00 27.44 102 ARG A N 1
ATOM 818 C CA . ARG A 1 102 ? 181.964 146.009 152.776 1.00 27.44 102 ARG A CA 1
ATOM 819 C C . ARG A 1 102 ? 181.489 147.369 152.280 1.00 27.44 102 ARG A C 1
ATOM 820 O O . ARG A 1 102 ? 181.470 148.341 153.044 1.00 27.44 102 ARG A O 1
ATOM 828 N N . ILE A 1 103 ? 181.091 147.458 151.009 1.00 24.18 103 ILE A N 1
ATOM 829 C CA . ILE A 1 103 ? 180.623 148.731 150.466 1.00 24.18 103 ILE A CA 1
ATOM 830 C C . ILE A 1 103 ? 179.362 149.192 151.186 1.00 24.18 103 ILE A C 1
ATOM 831 O O . ILE A 1 103 ? 179.234 150.367 151.551 1.00 24.18 103 ILE A O 1
ATOM 836 N N . LEU A 1 104 ? 178.416 148.281 151.411 1.00 31.44 104 LEU A N 1
ATOM 837 C CA . LEU A 1 104 ? 177.177 148.656 152.079 1.00 31.44 104 LEU A CA 1
ATOM 838 C C . LEU A 1 104 ? 177.313 148.747 153.593 1.00 31.44 104 LEU A C 1
ATOM 839 O O . LEU A 1 104 ? 176.429 149.318 154.238 1.00 31.44 104 LEU A O 1
ATOM 844 N N . SER A 1 105 ? 178.380 148.200 154.176 1.00 21.31 105 SER A N 1
ATOM 845 C CA . SER A 1 105 ? 178.603 148.307 155.610 1.00 21.31 105 SER A CA 1
ATOM 846 C C . SER A 1 105 ? 179.581 149.410 155.990 1.00 21.31 105 SER A C 1
ATOM 847 O O . SER A 1 105 ? 179.782 149.648 157.184 1.00 21.31 105 SER A O 1
ATOM 850 N N . ALA A 1 106 ? 180.201 150.073 155.017 1.00 29.88 106 ALA A N 1
ATOM 851 C CA . ALA A 1 106 ? 181.110 151.165 155.331 1.00 29.88 106 ALA A CA 1
ATOM 852 C C . ALA A 1 106 ? 180.400 152.477 155.637 1.00 29.88 106 ALA A C 1
ATOM 853 O O . ALA A 1 106 ? 181.045 153.397 156.149 1.00 29.88 106 ALA A O 1
ATOM 855 N N . GLU A 1 107 ? 179.106 152.597 155.338 1.00 16.64 107 GLU A N 1
ATOM 856 C CA . GLU A 1 107 ? 178.351 153.800 155.671 1.00 16.64 107 GLU A CA 1
ATOM 857 C C . GLU A 1 107 ? 177.376 153.605 156.821 1.00 16.64 107 GLU A C 1
ATOM 858 O O . GLU A 1 107 ? 177.048 154.576 157.515 1.00 16.64 107 GLU A O 1
ATOM 864 N N . ASN A 1 108 ? 176.915 152.374 157.047 1.00 29.88 108 ASN A N 1
ATOM 865 C CA . ASN A 1 108 ? 176.151 152.091 158.252 1.00 29.88 108 ASN A CA 1
ATOM 866 C C . ASN A 1 108 ? 176.979 152.365 159.496 1.00 29.88 108 ASN A C 1
ATOM 867 O O . ASN A 1 108 ? 176.443 152.828 160.506 1.00 29.88 108 ASN A O 1
ATOM 872 N N . VAL A 1 109 ? 178.287 152.105 159.435 1.00 18.65 109 VAL A N 1
ATOM 873 C CA . VAL A 1 109 ? 179.172 152.419 160.553 1.00 18.65 109 VAL A CA 1
ATOM 874 C C . VAL A 1 109 ? 179.178 153.919 160.819 1.00 18.65 109 VAL A C 1
ATOM 875 O O . VAL A 1 109 ? 179.100 154.365 161.970 1.00 18.65 109 VAL A O 1
ATOM 879 N N . MET A 1 110 ? 179.274 154.720 159.756 1.00 35.37 110 MET A N 1
ATOM 880 C CA . MET A 1 110 ? 179.294 156.169 159.922 1.00 35.37 110 MET A CA 1
ATOM 881 C C . MET A 1 110 ? 177.994 156.676 160.532 1.00 35.37 110 MET A C 1
ATOM 882 O O . MET A 1 110 ? 178.014 157.470 161.482 1.00 35.37 110 MET A O 1
ATOM 887 N N . LEU A 1 111 ? 176.852 156.212 160.016 1.00 29.88 111 LEU A N 1
ATOM 888 C CA . LEU A 1 111 ? 175.572 156.635 160.582 1.00 29.88 111 LEU A CA 1
ATOM 889 C C . LEU A 1 111 ? 175.435 156.191 162.035 1.00 29.88 111 LEU A C 1
ATOM 890 O O . LEU A 1 111 ? 174.993 156.968 162.894 1.00 29.88 111 LEU A O 1
ATOM 895 N N . TYR A 1 112 ? 175.824 154.946 162.330 1.00 29.88 112 TYR A N 1
ATOM 896 C CA . TYR A 1 112 ? 175.697 154.407 163.678 1.00 29.88 112 TYR A CA 1
ATOM 897 C C . TYR A 1 112 ? 176.542 155.190 164.671 1.00 29.88 112 TYR A C 1
ATOM 898 O O . TYR A 1 112 ? 176.079 155.516 165.768 1.00 29.88 112 TYR A O 1
ATOM 907 N N . PHE A 1 113 ? 177.780 155.514 164.302 1.00 29.88 113 PHE A N 1
ATOM 908 C CA . PHE A 1 113 ? 178.645 156.214 165.242 1.00 29.88 113 PHE A CA 1
ATOM 909 C C . PHE A 1 113 ? 178.297 157.692 165.358 1.00 29.88 113 PHE A C 1
ATOM 910 O O . PHE A 1 113 ? 178.475 158.274 166.433 1.00 29.88 113 PHE A O 1
ATOM 918 N N . GLY A 1 114 ? 177.771 158.312 164.299 1.00 17.09 114 GLY A N 1
ATOM 919 C CA . GLY A 1 114 ? 177.226 159.651 164.456 1.00 17.09 114 GLY A CA 1
ATOM 920 C C . GLY A 1 114 ? 176.049 159.686 165.414 1.00 17.09 114 GLY A C 1
ATOM 921 O O . GLY A 1 114 ? 175.959 160.567 166.276 1.00 17.09 114 GLY A O 1
ATOM 922 N N . SER A 1 115 ? 175.140 158.715 165.288 1.00 29.88 115 SER A N 1
ATOM 923 C CA . SER A 1 115 ? 174.016 158.632 166.215 1.00 29.88 115 SER A CA 1
ATOM 924 C C . SER A 1 115 ? 174.487 158.349 167.637 1.00 29.88 115 SER A C 1
ATOM 925 O O . SER A 1 115 ? 173.935 158.892 168.600 1.00 29.88 115 SER A O 1
ATOM 928 N N . LEU A 1 116 ? 175.495 157.488 167.789 1.00 19.60 116 LEU A N 1
ATOM 929 C CA . LEU A 1 116 ? 176.037 157.198 169.113 1.00 19.60 116 LEU A CA 1
ATOM 930 C C . LEU A 1 116 ? 176.660 158.438 169.741 1.00 19.60 116 LEU A C 1
ATOM 931 O O . LEU A 1 116 ? 176.499 158.682 170.942 1.00 19.60 116 LEU A O 1
ATOM 936 N N . ALA A 1 117 ? 177.387 159.227 168.949 1.00 28.38 117 ALA A N 1
ATOM 937 C CA . ALA A 1 117 ? 177.969 160.457 169.473 1.00 28.38 117 ALA A CA 1
ATOM 938 C C . ALA A 1 117 ? 176.893 161.454 169.879 1.00 28.38 117 ALA A C 1
ATOM 939 O O . ALA A 1 117 ? 176.998 162.088 170.934 1.00 28.38 117 ALA A O 1
ATOM 941 N N . ILE A 1 118 ? 175.852 161.612 169.057 1.00 23.94 118 ILE A N 1
ATOM 942 C CA . ILE A 1 118 ? 174.828 162.611 169.360 1.00 23.94 118 ILE A CA 1
ATOM 943 C C . ILE A 1 118 ? 173.992 162.189 170.564 1.00 23.94 118 ILE A C 1
ATOM 944 O O . ILE A 1 118 ? 173.641 163.019 171.411 1.00 23.94 118 ILE A O 1
ATOM 949 N N . GLY A 1 119 ? 173.667 160.899 170.669 1.00 29.88 119 GLY A N 1
ATOM 950 C CA . GLY A 1 119 ? 172.771 160.448 171.722 1.00 29.88 119 GLY A CA 1
ATOM 951 C C . GLY A 1 119 ? 173.365 160.521 173.114 1.00 29.88 119 GLY A C 1
ATOM 952 O O . GLY A 1 119 ? 172.628 160.575 174.102 1.00 29.88 119 GLY A O 1
ATOM 953 N N . VAL A 1 120 ? 174.695 160.507 173.221 1.00 15.50 120 VAL A N 1
ATOM 954 C CA . VAL A 1 120 ? 175.330 160.671 174.525 1.00 15.50 120 VAL A CA 1
ATOM 955 C C . VAL A 1 120 ? 175.143 162.096 175.032 1.00 15.50 120 VAL A C 1
ATOM 956 O O . VAL A 1 120 ? 174.873 162.316 176.218 1.00 15.50 120 VAL A O 1
ATOM 960 N N . ALA A 1 121 ? 175.277 163.084 174.144 1.00 29.88 121 ALA A N 1
ATOM 961 C CA . ALA A 1 121 ? 175.095 164.475 174.549 1.00 29.88 121 ALA A CA 1
ATOM 962 C C . ALA A 1 121 ? 173.664 164.741 174.998 1.00 29.88 121 ALA A C 1
ATOM 963 O O . ALA A 1 121 ? 173.436 165.458 175.978 1.00 29.88 121 ALA A O 1
ATOM 965 N N . ALA A 1 122 ? 172.684 164.177 174.290 1.00 11.29 122 ALA A N 1
ATOM 966 C CA . ALA A 1 122 ? 171.285 164.367 174.651 1.00 11.29 122 ALA A CA 1
ATOM 967 C C . ALA A 1 122 ? 170.867 163.532 175.851 1.00 11.29 122 ALA A C 1
ATOM 968 O O . ALA A 1 122 ? 169.843 163.835 176.470 1.00 11.29 122 ALA A O 1
ATOM 970 N N . GLY A 1 123 ? 171.620 162.488 176.186 1.00 72.48 123 GLY A N 1
ATOM 971 C CA . GLY A 1 123 ? 171.325 161.693 177.362 1.00 72.48 123 GLY A CA 1
ATOM 972 C C . GLY A 1 123 ? 171.927 162.288 178.615 1.00 72.48 123 GLY A C 1
ATOM 973 O O . GLY A 1 123 ? 171.480 162.005 179.729 1.00 72.48 123 GLY A O 1
ATOM 974 N N . PHE A 1 124 ? 172.955 163.118 178.439 1.00 21.54 124 PHE A N 1
ATOM 975 C CA . PHE A 1 124 ? 173.553 163.831 179.561 1.00 21.54 124 PHE A CA 1
ATOM 976 C C . PHE A 1 124 ? 172.699 165.013 179.999 1.00 21.54 124 PHE A C 1
ATOM 977 O O . PHE A 1 124 ? 172.674 165.346 181.189 1.00 21.54 124 PHE A O 1
ATOM 985 N N . SER A 1 125 ? 171.995 165.650 179.061 1.00 9.20 125 SER A N 1
ATOM 986 C CA . SER A 1 125 ? 171.189 166.819 179.394 1.00 9.20 125 SER A CA 1
ATOM 987 C C . SER A 1 125 ? 170.046 166.465 180.337 1.00 9.20 125 SER A C 1
ATOM 988 O O . SER A 1 125 ? 169.765 167.204 181.287 1.00 9.20 125 SER A O 1
ATOM 991 N N . ILE A 1 126 ? 169.377 165.344 180.092 1.00 29.88 126 ILE A N 1
ATOM 992 C CA . ILE A 1 126 ? 168.198 164.960 180.856 1.00 29.88 126 ILE A CA 1
ATOM 993 C C . ILE A 1 126 ? 168.554 164.014 182.003 1.00 29.88 126 ILE A C 1
ATOM 994 O O . ILE A 1 126 ? 167.674 163.360 182.558 1.00 29.88 126 ILE A O 1
ATOM 999 N N . SER A 1 127 ? 169.831 163.931 182.368 1.00 29.88 127 SER A N 1
ATOM 1000 C CA . SER A 1 127 ? 170.258 163.063 183.456 1.00 29.88 127 SER A CA 1
ATOM 1001 C C . SER A 1 127 ? 169.931 163.627 184.830 1.00 29.88 127 SER A C 1
ATOM 1002 O O . SER A 1 127 ? 170.023 162.892 185.817 1.00 29.88 127 SER A O 1
ATOM 1005 N N . LYS A 1 128 ? 169.564 164.905 184.921 1.00 29.88 128 LYS A N 1
ATOM 1006 C CA . LYS A 1 128 ? 169.195 165.515 186.192 1.00 29.88 128 LYS A CA 1
ATOM 1007 C C . LYS A 1 128 ? 167.695 165.488 186.439 1.00 29.88 128 LYS A C 1
ATOM 1008 O O . LYS A 1 128 ? 167.265 165.365 187.592 1.00 29.88 128 LYS A O 1
ATOM 1014 N N . LEU A 1 129 ? 166.889 165.594 185.381 1.00 29.88 129 LEU A N 1
ATOM 1015 C CA . LEU A 1 129 ? 165.442 165.505 185.537 1.00 29.88 129 LEU A CA 1
ATOM 1016 C C . LEU A 1 129 ? 165.029 164.134 186.057 1.00 29.88 129 LEU A C 1
ATOM 1017 O O . LEU A 1 129 ? 164.131 164.027 186.900 1.00 29.88 129 LEU A O 1
ATOM 1022 N N . VAL A 1 130 ? 165.675 163.074 185.569 1.00 29.88 130 VAL A N 1
ATOM 1023 C CA . VAL A 1 130 ? 165.366 161.725 186.036 1.00 29.88 130 VAL A CA 1
ATOM 1024 C C . VAL A 1 130 ? 165.694 161.584 187.518 1.00 29.88 130 VAL A C 1
ATOM 1025 O O . VAL A 1 130 ? 164.918 161.007 188.293 1.00 29.88 130 VAL A O 1
ATOM 1029 N N . LEU A 1 131 ? 166.849 162.107 187.934 1.00 29.88 131 LEU A N 1
ATOM 1030 C CA . LEU A 1 131 ? 167.221 162.046 189.343 1.00 29.88 131 LEU A CA 1
ATOM 1031 C C . LEU A 1 131 ? 166.247 162.834 190.205 1.00 29.88 131 LEU A C 1
ATOM 1032 O O . LEU A 1 131 ? 165.889 162.398 191.304 1.00 29.88 131 LEU A O 1
ATOM 1037 N N . MET A 1 132 ? 165.815 164.003 189.730 1.00 29.88 132 MET A N 1
ATOM 1038 C CA . MET A 1 132 ? 164.850 164.790 190.489 1.00 29.88 132 MET A CA 1
ATOM 1039 C C . MET A 1 132 ? 163.520 164.058 190.617 1.00 29.88 132 MET A C 1
ATOM 1040 O O . MET A 1 132 ? 162.886 164.094 191.677 1.00 29.88 132 MET A O 1
ATOM 1045 N N . ILE A 1 133 ? 163.084 163.383 189.552 1.00 29.88 133 ILE A N 1
ATOM 1046 C CA . ILE A 1 133 ? 161.850 162.603 189.626 1.00 29.88 133 ILE A CA 1
ATOM 1047 C C . ILE A 1 133 ? 161.987 161.480 190.648 1.00 29.88 133 ILE A C 1
ATOM 1048 O O . ILE A 1 133 ? 161.087 161.250 191.468 1.00 29.88 133 ILE A O 1
ATOM 1053 N N . LEU A 1 134 ? 163.116 160.766 190.620 1.00 29.88 134 LEU A N 1
ATOM 1054 C CA . LEU A 1 134 ? 163.320 159.681 191.576 1.00 29.88 134 LEU A CA 1
ATOM 1055 C C . LEU A 1 134 ? 163.348 160.205 193.007 1.00 29.88 134 LEU A C 1
ATOM 1056 O O . LEU A 1 134 ? 162.780 159.587 193.913 1.00 29.88 134 LEU A O 1
ATOM 1061 N N . PHE A 1 135 ? 164.006 161.345 193.229 1.00 29.88 135 PHE A N 1
ATOM 1062 C CA . PHE A 1 135 ? 164.051 161.929 194.565 1.00 29.88 135 PHE A CA 1
ATOM 1063 C C . PHE A 1 135 ? 162.664 162.349 195.028 1.00 29.88 135 PHE A C 1
ATOM 1064 O O . PHE A 1 135 ? 162.320 162.192 196.204 1.00 29.88 135 PHE A O 1
ATOM 1072 N N . LYS A 1 136 ? 161.856 162.896 194.119 1.00 29.88 136 LYS A N 1
ATOM 1073 C CA . LYS A 1 136 ? 160.496 163.289 194.467 1.00 29.88 136 LYS A CA 1
ATOM 1074 C C . LYS A 1 136 ? 159.626 162.082 194.794 1.00 29.88 136 LYS A C 1
ATOM 1075 O O . LYS A 1 136 ? 158.729 162.178 195.639 1.00 29.88 136 LYS A O 1
ATOM 1081 N N . ILE A 1 137 ? 159.869 160.945 194.140 1.00 29.88 137 ILE A N 1
ATOM 1082 C CA . ILE A 1 137 ? 159.045 159.762 194.383 1.00 29.88 137 ILE A CA 1
ATOM 1083 C C . ILE A 1 137 ? 159.282 159.213 195.788 1.00 29.88 137 ILE A C 1
ATOM 1084 O O . ILE A 1 137 ? 158.333 158.909 196.519 1.00 29.88 137 ILE A O 1
ATOM 1089 N N . VAL A 1 138 ? 160.546 159.083 196.192 1.00 13.94 138 VAL A N 1
ATOM 1090 C CA . VAL A 1 138 ? 160.874 158.489 197.486 1.00 13.94 138 VAL A CA 1
ATOM 1091 C C . VAL A 1 138 ? 161.020 159.571 198.548 1.00 13.94 138 VAL A C 1
ATOM 1092 O O . VAL A 1 138 ? 161.424 159.288 199.681 1.00 13.94 138 VAL A O 1
ATOM 1096 N N . ASP A 1 139 ? 160.694 160.814 198.188 1.00 34.33 139 ASP A N 1
ATOM 1097 C CA . ASP A 1 139 ? 160.632 161.942 199.121 1.00 34.33 139 ASP A CA 1
ATOM 1098 C C . ASP A 1 139 ? 161.982 162.182 199.808 1.00 34.33 139 ASP A C 1
ATOM 1099 O O . ASP A 1 139 ? 162.146 162.011 201.016 1.00 34.33 139 ASP A O 1
ATOM 1104 N N . VAL A 1 140 ? 162.954 162.578 198.991 1.00 33.34 140 VAL A N 1
ATOM 1105 C CA . VAL A 1 140 ? 164.261 163.017 199.467 1.00 33.34 140 VAL A CA 1
ATOM 1106 C C . VAL A 1 140 ? 164.394 164.505 199.173 1.00 33.34 140 VAL A C 1
ATOM 1107 O O . VAL A 1 140 ? 164.128 164.949 198.050 1.00 33.34 140 VAL A O 1
ATOM 1111 N N . LYS A 1 141 ? 164.797 165.274 200.183 1.00 44.17 141 LYS A N 1
ATOM 1112 C CA . LYS A 1 141 ? 164.903 166.722 200.077 1.00 44.17 141 LYS A CA 1
ATOM 1113 C C . LYS A 1 141 ? 166.309 167.192 199.725 1.00 44.17 141 LYS A C 1
ATOM 1114 O O . LYS A 1 141 ? 166.576 168.397 199.770 1.00 44.17 141 LYS A O 1
ATOM 1120 N N . ALA A 1 142 ? 167.210 166.276 199.378 1.00 43.95 142 ALA A N 1
ATOM 1121 C CA . ALA A 1 142 ? 168.574 166.646 199.030 1.00 43.95 142 ALA A CA 1
ATOM 1122 C C . ALA A 1 142 ? 168.598 167.389 197.694 1.00 43.95 142 ALA A C 1
ATOM 1123 O O . ALA A 1 142 ? 167.571 167.600 197.042 1.00 43.95 142 ALA A O 1
ATOM 1125 N N . ASP A 1 143 ? 169.798 167.786 197.279 1.00 47.72 143 ASP A N 1
ATOM 1126 C CA . ASP A 1 143 ? 169.995 168.587 196.078 1.00 47.72 143 ASP A CA 1
ATOM 1127 C C . ASP A 1 143 ? 170.590 167.729 194.971 1.00 47.72 143 ASP A C 1
ATOM 1128 O O . ASP A 1 143 ? 171.579 167.023 195.189 1.00 47.72 143 ASP A O 1
ATOM 1133 N N . ALA A 1 144 ? 169.986 167.799 193.787 1.00 36.18 144 ALA A N 1
ATOM 1134 C CA . ALA A 1 144 ? 170.491 167.100 192.616 1.00 36.18 144 ALA A CA 1
ATOM 1135 C C . ALA A 1 144 ? 171.479 167.984 191.868 1.00 36.18 144 ALA A C 1
ATOM 1136 O O . ALA A 1 144 ? 171.320 169.207 191.816 1.00 36.18 144 ALA A O 1
ATOM 1138 N N . LYS A 1 145 ? 172.505 167.358 191.295 1.00 28.79 145 LYS A N 1
ATOM 1139 C CA . LYS A 1 145 ? 173.545 168.073 190.572 1.00 28.79 145 LYS A CA 1
ATOM 1140 C C . LYS A 1 145 ? 173.869 167.329 189.285 1.00 28.79 145 LYS A C 1
ATOM 1141 O O . LYS A 1 145 ? 173.626 166.127 189.160 1.00 28.79 145 LYS A O 1
ATOM 1147 N N . LEU A 1 146 ? 174.420 168.064 188.324 1.00 32.28 146 LEU A N 1
ATOM 1148 C CA . LEU A 1 146 ? 174.854 167.458 187.074 1.00 32.28 146 LEU A CA 1
ATOM 1149 C C . LEU A 1 146 ? 176.116 166.632 187.296 1.00 32.28 146 LEU A C 1
ATOM 1150 O O . LEU A 1 146 ? 177.003 167.015 188.062 1.00 32.28 146 LEU A O 1
ATOM 1155 N N . HIS A 1 147 ? 176.192 165.491 186.616 1.00 34.18 147 HIS A N 1
ATOM 1156 C CA . HIS A 1 147 ? 177.299 164.564 186.794 1.00 34.18 147 HIS A CA 1
ATOM 1157 C C . HIS A 1 147 ? 177.492 163.781 185.505 1.00 34.18 147 HIS A C 1
ATOM 1158 O O . HIS A 1 147 ? 176.526 163.477 184.800 1.00 34.18 147 HIS A O 1
ATOM 1165 N N . PHE A 1 148 ? 178.748 163.453 185.199 1.00 38.14 148 PHE A N 1
ATOM 1166 C CA . PHE A 1 148 ? 179.044 162.786 183.937 1.00 38.14 148 PHE A CA 1
ATOM 1167 C C . PHE A 1 148 ? 179.073 161.265 184.066 1.00 38.14 148 PHE A C 1
ATOM 1168 O O . PHE A 1 148 ? 178.469 160.566 183.247 1.00 38.14 148 PHE A O 1
ATOM 1176 N N . SER A 1 149 ? 179.767 160.737 185.077 1.00 38.54 149 SER A N 1
ATOM 1177 C CA . SER A 1 149 ? 179.803 159.298 185.346 1.00 38.54 149 SER A CA 1
ATOM 1178 C C . SER A 1 149 ? 180.349 158.527 184.138 1.00 38.54 149 SER A C 1
ATOM 1179 O O . SER A 1 149 ? 179.637 157.798 183.446 1.00 38.54 149 SER A O 1
ATOM 1182 N N . GLU A 1 150 ? 181.649 158.731 183.900 1.00 45.57 150 GLU A N 1
ATOM 1183 C CA . GLU A 1 150 ? 182.310 158.161 182.727 1.00 45.57 150 GLU A CA 1
ATOM 1184 C C . GLU A 1 150 ? 182.176 156.644 182.661 1.00 45.57 150 GLU A C 1
ATOM 1185 O O . GLU A 1 150 ? 182.255 156.063 181.570 1.00 45.57 150 GLU A O 1
ATOM 1191 N N . GLN A 1 151 ? 181.982 155.984 183.805 1.00 41.26 151 GLN A N 1
ATOM 1192 C CA . GLN A 1 151 ? 181.775 154.539 183.795 1.00 41.26 151 GLN A CA 1
ATOM 1193 C C . GLN A 1 151 ? 180.535 154.166 182.990 1.00 41.26 151 GLN A C 1
ATOM 1194 O O . GLN A 1 151 ? 180.541 153.179 182.242 1.00 41.26 151 GLN A O 1
ATOM 1200 N N . ALA A 1 152 ? 179.460 154.947 183.128 1.00 32.23 152 ALA A N 1
ATOM 1201 C CA . ALA A 1 152 ? 178.264 154.707 182.328 1.00 32.23 152 ALA A CA 1
ATOM 1202 C C . ALA A 1 152 ? 178.550 154.888 180.843 1.00 32.23 152 ALA A C 1
ATOM 1203 O O . ALA A 1 152 ? 178.029 154.140 180.008 1.00 32.23 152 ALA A O 1
ATOM 1205 N N . LEU A 1 153 ? 179.371 155.880 180.495 1.00 31.37 153 LEU A N 1
ATOM 1206 C CA . LEU A 1 153 ? 179.745 156.080 179.099 1.00 31.37 153 LEU A CA 1
ATOM 1207 C C . LEU A 1 153 ? 180.479 154.863 178.549 1.00 31.37 153 LEU A C 1
ATOM 1208 O O . LEU A 1 153 ? 180.186 154.389 177.442 1.00 31.37 153 LEU A O 1
ATOM 1213 N N . VAL A 1 154 ? 181.433 154.336 179.320 1.00 20.14 154 VAL A N 1
ATOM 1214 C CA . VAL A 1 154 ? 182.172 153.154 178.884 1.00 20.14 154 VAL A CA 1
ATOM 1215 C C . VAL A 1 154 ? 181.228 151.971 178.708 1.00 20.14 154 VAL A C 1
ATOM 1216 O O . VAL A 1 154 ? 181.303 151.233 177.713 1.00 20.14 154 VAL A O 1
ATOM 1220 N N . GLN A 1 155 ? 180.322 151.774 179.668 1.00 29.88 155 GLN A N 1
ATOM 1221 C CA . GLN A 1 155 ? 179.388 150.656 179.589 1.00 29.88 155 GLN A CA 1
ATOM 1222 C C . GLN A 1 155 ? 178.498 150.761 178.355 1.00 29.88 155 GLN A C 1
ATOM 1223 O O . GLN A 1 155 ? 178.274 149.765 177.654 1.00 29.88 155 GLN A O 1
ATOM 1229 N N . THR A 1 156 ? 177.986 151.961 178.073 1.00 29.88 156 THR A N 1
ATOM 1230 C CA . THR A 1 156 ? 177.123 152.149 176.911 1.00 29.88 156 THR A CA 1
ATOM 1231 C C . THR A 1 156 ? 177.879 151.896 175.613 1.00 29.88 156 THR A C 1
ATOM 1232 O O . THR A 1 156 ? 177.353 151.257 174.689 1.00 29.88 156 THR A O 1
ATOM 1236 N N . VAL A 1 157 ? 179.118 152.388 175.525 1.00 15.50 157 VAL A N 1
ATOM 1237 C CA . VAL A 1 157 ? 179.919 152.155 174.327 1.00 15.50 157 VAL A CA 1
ATOM 1238 C C . VAL A 1 157 ? 180.110 150.660 174.104 1.00 15.50 157 VAL A C 1
ATOM 1239 O O . VAL A 1 157 ? 179.933 150.153 172.988 1.00 15.50 157 VAL A O 1
ATOM 1243 N N . ILE A 1 158 ? 180.447 149.927 175.169 1.00 20.02 158 ILE A N 1
ATOM 1244 C CA . ILE A 1 158 ? 180.662 148.487 175.034 1.00 20.02 158 ILE A CA 1
ATOM 1245 C C . ILE A 1 158 ? 179.381 147.787 174.593 1.00 20.02 158 ILE A C 1
ATOM 1246 O O . ILE A 1 158 ? 179.400 146.932 173.697 1.00 20.02 158 ILE A O 1
ATOM 1251 N N . VAL A 1 159 ? 178.247 148.143 175.202 1.00 29.88 159 VAL A N 1
ATOM 1252 C CA . VAL A 1 159 ? 176.990 147.457 174.898 1.00 29.88 159 VAL A CA 1
ATOM 1253 C C . VAL A 1 159 ? 176.600 147.667 173.438 1.00 29.88 159 VAL A C 1
ATOM 1254 O O . VAL A 1 159 ? 176.217 146.723 172.730 1.00 29.88 159 VAL A O 1
ATOM 1258 N N . PHE A 1 160 ? 176.700 148.905 172.955 1.00 29.88 160 PHE A N 1
ATOM 1259 C CA . PHE A 1 160 ? 176.255 149.145 171.587 1.00 29.88 160 PHE A CA 1
ATOM 1260 C C . PHE A 1 160 ? 177.259 148.637 170.557 1.00 29.88 160 PHE A C 1
ATOM 1261 O O . PHE A 1 160 ? 176.858 148.218 169.460 1.00 29.88 160 PHE A O 1
ATOM 1269 N N . CYS A 1 161 ? 178.553 148.616 170.891 1.00 29.88 161 CYS A N 1
ATOM 1270 C CA . CYS A 1 161 ? 179.506 147.930 170.028 1.00 29.88 161 CYS A CA 1
ATOM 1271 C C . CYS A 1 161 ? 179.221 146.436 169.971 1.00 29.88 161 CYS A C 1
ATOM 1272 O O . CYS A 1 161 ? 179.495 145.790 168.955 1.00 29.88 161 CYS A O 1
ATOM 1275 N N . GLY A 1 162 ? 178.685 145.868 171.052 1.00 15.57 162 GLY A N 1
ATOM 1276 C CA . GLY A 1 162 ? 178.247 144.481 171.003 1.00 15.57 162 GLY A CA 1
ATOM 1277 C C . GLY A 1 162 ? 177.037 144.270 170.109 1.00 15.57 162 GLY A C 1
ATOM 1278 O O . GLY A 1 162 ? 176.943 143.262 169.404 1.00 15.57 162 GLY A O 1
ATOM 1279 N N . ILE A 1 163 ? 176.084 145.205 170.143 1.00 29.88 163 ILE A N 1
ATOM 1280 C CA . ILE A 1 163 ? 174.889 145.076 169.301 1.00 29.88 163 ILE A CA 1
ATOM 1281 C C . ILE A 1 163 ? 175.231 145.232 167.815 1.00 29.88 163 ILE A C 1
ATOM 1282 O O . ILE A 1 163 ? 174.589 144.615 166.942 1.00 29.88 163 ILE A O 1
ATOM 1287 N N . TYR A 1 164 ? 176.231 146.058 167.492 1.00 29.88 164 TYR A N 1
ATOM 1288 C CA . TYR A 1 164 ? 176.581 146.213 166.083 1.00 29.88 164 TYR A CA 1
ATOM 1289 C C . TYR A 1 164 ? 177.058 144.909 165.448 1.00 29.88 164 TYR A C 1
ATOM 1290 O O . TYR A 1 164 ? 176.942 144.749 164.227 1.00 29.88 164 TYR A O 1
ATOM 1299 N N . LEU A 1 165 ? 177.583 143.971 166.238 1.00 29.88 165 LEU A N 1
ATOM 1300 C CA . LEU A 1 165 ? 177.948 142.670 165.686 1.00 29.88 165 LEU A CA 1
ATOM 1301 C C . LEU A 1 165 ? 176.722 141.938 165.154 1.00 29.88 165 LEU A C 1
ATOM 1302 O O . LEU A 1 165 ? 176.758 141.355 164.062 1.00 29.88 165 LEU A O 1
ATOM 1307 N N . LEU A 1 166 ? 175.623 141.964 165.910 1.00 29.88 166 LEU A N 1
ATOM 1308 C CA . LEU A 1 166 ? 174.380 141.373 165.428 1.00 29.88 166 LEU A CA 1
ATOM 1309 C C . LEU A 1 166 ? 173.874 142.102 164.192 1.00 29.88 166 LEU A C 1
ATOM 1310 O O . LEU A 1 166 ? 173.336 141.479 163.266 1.00 29.88 166 LEU A O 1
ATOM 1315 N N . ILE A 1 167 ? 174.036 143.427 164.159 1.00 29.88 167 ILE A N 1
ATOM 1316 C CA . ILE A 1 167 ? 173.619 144.178 162.972 1.00 29.88 167 ILE A CA 1
ATOM 1317 C C . ILE A 1 167 ? 174.384 143.702 161.739 1.00 29.88 167 ILE A C 1
ATOM 1318 O O . ILE A 1 167 ? 173.800 143.478 160.670 1.00 29.88 167 ILE A O 1
ATOM 1323 N N . MET A 1 168 ? 175.703 143.537 161.871 1.00 29.88 168 MET A N 1
ATOM 1324 C CA . MET A 1 168 ? 176.510 143.053 160.751 1.00 29.88 168 MET A CA 1
ATOM 1325 C C . MET A 1 168 ? 176.103 141.644 160.336 1.00 29.88 168 MET A C 1
ATOM 1326 O O . MET A 1 168 ? 176.029 141.333 159.137 1.00 29.88 168 MET A O 1
ATOM 1331 N N . ILE A 1 169 ? 175.844 140.775 161.316 1.00 29.88 169 ILE A N 1
ATOM 1332 C CA . ILE A 1 169 ? 175.428 139.409 161.009 1.00 29.88 169 ILE A CA 1
ATOM 1333 C C . ILE A 1 169 ? 174.138 139.413 160.198 1.00 29.88 169 ILE A C 1
ATOM 1334 O O . ILE A 1 169 ? 173.990 138.648 159.238 1.00 29.88 169 ILE A O 1
ATOM 1339 N N . MET A 1 170 ? 173.185 140.275 160.563 1.00 29.88 170 MET A N 1
ATOM 1340 C CA . MET A 1 170 ? 171.920 140.292 159.832 1.00 29.88 170 MET A CA 1
ATOM 1341 C C . MET A 1 170 ? 172.059 140.958 158.465 1.00 29.88 170 MET A C 1
ATOM 1342 O O . MET A 1 170 ? 171.312 140.622 157.541 1.00 29.88 170 MET A O 1
ATOM 1347 N N . ASN A 1 171 ? 172.991 141.904 158.314 1.00 29.88 171 ASN A N 1
ATOM 1348 C CA . ASN A 1 171 ? 173.258 142.460 156.987 1.00 29.88 171 ASN A CA 1
ATOM 1349 C C . ASN A 1 171 ? 173.812 141.399 156.045 1.00 29.88 171 ASN A C 1
ATOM 1350 O O . ASN A 1 171 ? 173.447 141.349 154.859 1.00 29.88 171 ASN A O 1
ATOM 1355 N N . TYR A 1 172 ? 174.713 140.554 156.557 1.00 11.80 172 TYR A N 1
ATOM 1356 C CA . TYR A 1 172 ? 175.404 139.596 155.699 1.00 11.80 172 TYR A CA 1
ATOM 1357 C C . TYR A 1 172 ? 174.433 138.627 155.038 1.00 11.80 172 TYR A C 1
ATOM 1358 O O . TYR A 1 172 ? 174.568 138.325 153.848 1.00 11.80 172 TYR A O 1
ATOM 1367 N N . THR A 1 173 ? 173.455 138.120 155.791 1.00 23.07 173 THR A N 1
ATOM 1368 C CA . THR A 1 173 ? 172.533 137.137 155.229 1.00 23.07 173 THR A CA 1
ATOM 1369 C C . THR A 1 173 ? 171.675 137.740 154.122 1.00 23.07 173 THR A C 1
ATOM 1370 O O . THR A 1 173 ? 171.464 137.106 153.081 1.00 23.07 173 THR A O 1
ATOM 1374 N N . PHE A 1 174 ? 171.169 138.957 154.327 1.00 29.88 174 PHE A N 1
ATOM 1375 C CA . PHE A 1 174 ? 170.370 139.600 153.289 1.00 29.88 174 PHE A CA 1
ATOM 1376 C C . PHE A 1 174 ? 171.199 139.850 152.039 1.00 29.88 174 PHE A C 1
ATOM 1377 O O . PHE A 1 174 ? 170.713 139.663 150.918 1.00 29.88 174 PHE A O 1
ATOM 1385 N N . ILE A 1 175 ? 172.453 140.280 152.205 1.00 8.25 175 ILE A N 1
ATOM 1386 C CA . ILE A 1 175 ? 173.308 140.479 151.035 1.00 8.25 175 ILE A CA 1
ATOM 1387 C C . ILE A 1 175 ? 173.567 139.149 150.334 1.00 8.25 175 ILE A C 1
ATOM 1388 O O . ILE A 1 175 ? 173.636 139.081 149.101 1.00 8.25 175 ILE A O 1
ATOM 1393 N N . LYS A 1 176 ? 173.695 138.069 151.108 1.00 23.36 176 LYS A N 1
ATOM 1394 C CA . LYS A 1 176 ? 173.970 136.757 150.531 1.00 23.36 176 LYS A CA 1
ATOM 1395 C C . LYS A 1 176 ? 172.780 136.222 149.743 1.00 23.36 176 LYS A C 1
ATOM 1396 O O . LYS A 1 176 ? 172.960 135.585 148.700 1.00 23.36 176 LYS A O 1
ATOM 1402 N N . LYS A 1 177 ? 171.560 136.470 150.217 1.00 32.31 177 LYS A N 1
ATOM 1403 C CA . LYS A 1 177 ? 170.377 135.863 149.612 1.00 32.31 177 LYS A CA 1
ATOM 1404 C C . LYS A 1 177 ? 169.955 136.513 148.300 1.00 32.31 177 LYS A C 1
ATOM 1405 O O . LYS A 1 177 ? 169.002 136.034 147.678 1.00 32.31 177 LYS A O 1
ATOM 1411 N N . GLN A 1 178 ? 170.618 137.579 147.865 1.00 25.53 178 GLN A N 1
ATOM 1412 C CA . GLN A 1 178 ? 170.281 138.247 146.616 1.00 25.53 178 GLN A CA 1
ATOM 1413 C C . GLN A 1 178 ? 171.122 137.680 145.481 1.00 25.53 178 GLN A C 1
ATOM 1414 O O . GLN A 1 178 ? 172.232 137.188 145.703 1.00 25.53 178 GLN A O 1
ATOM 1420 N N . SER A 1 179 ? 170.586 137.745 144.267 1.00 23.65 179 SER A N 1
ATOM 1421 C CA . SER A 1 179 ? 171.227 137.178 143.089 1.00 23.65 179 SER A CA 1
ATOM 1422 C C . SER A 1 179 ? 171.301 138.224 141.976 1.00 23.65 179 SER A C 1
ATOM 1423 O O . SER A 1 179 ? 171.004 139.403 142.177 1.00 23.65 179 SER A O 1
ATOM 1426 N N . ILE A 1 180 ? 171.712 137.772 140.789 1.00 39.93 180 ILE A N 1
ATOM 1427 C CA . ILE A 1 180 ? 171.784 138.648 139.624 1.00 39.93 180 ILE A CA 1
ATOM 1428 C C . ILE A 1 180 ? 170.419 138.857 138.980 1.00 39.93 180 ILE A C 1
ATOM 1429 O O . ILE A 1 180 ? 170.240 139.809 138.212 1.00 39.93 180 ILE A O 1
ATOM 1434 N N . LEU A 1 181 ? 169.444 138.006 139.285 1.00 26.85 181 LEU A N 1
ATOM 1435 C CA . LEU A 1 181 ? 168.103 138.142 138.735 1.00 26.85 181 LEU A CA 1
ATOM 1436 C C . LEU A 1 181 ? 167.265 139.178 139.470 1.00 26.85 181 LEU A C 1
ATOM 1437 O O . LEU A 1 181 ? 166.134 139.445 139.053 1.00 26.85 181 LEU A O 1
ATOM 1442 N N . SER A 1 182 ? 167.783 139.758 140.554 1.00 30.06 182 SER A N 1
ATOM 1443 C CA . SER A 1 182 ? 167.069 140.812 141.261 1.00 30.06 182 SER A CA 1
ATOM 1444 C C . SER A 1 182 ? 167.060 142.128 140.498 1.00 30.06 182 SER A C 1
ATOM 1445 O O . SER A 1 182 ? 166.342 143.050 140.898 1.00 30.06 182 SER A O 1
ATOM 1448 N N . LEU A 1 183 ? 167.838 142.238 139.420 1.00 12.27 183 LEU A N 1
ATOM 1449 C CA . LEU A 1 183 ? 167.857 143.464 138.630 1.00 12.27 183 LEU A CA 1
ATOM 1450 C C . LEU A 1 183 ? 166.534 143.698 137.915 1.00 12.27 183 LEU A C 1
ATOM 1451 O O . LEU A 1 183 ? 166.139 144.850 137.708 1.00 12.27 183 LEU A O 1
ATOM 1456 N N . PHE A 1 184 ? 165.839 142.629 137.529 1.00 24.42 184 PHE A N 1
ATOM 1457 C CA . PHE A 1 184 ? 164.599 142.755 136.770 1.00 24.42 184 PHE A CA 1
ATOM 1458 C C . PHE A 1 184 ? 163.375 142.750 137.682 1.00 24.42 184 PHE A C 1
ATOM 1459 O O . PHE A 1 184 ? 162.617 143.724 137.717 1.00 24.42 184 PHE A O 1
ATOM 1467 N N . LYS A 1 185 ? 163.179 141.671 138.432 1.00 42.39 185 LYS A N 1
ATOM 1468 C CA . LYS A 1 185 ? 162.042 141.564 139.340 1.00 42.39 185 LYS A CA 1
ATOM 1469 C C . LYS A 1 185 ? 162.345 140.609 140.488 1.00 42.39 185 LYS A C 1
ATOM 1470 O O . LYS A 1 185 ? 161.437 140.146 141.178 1.00 42.39 185 LYS A O 1
ATOM 1476 N N . LYS A 1 193 ? 152.100 130.153 149.342 1.00 51.55 193 LYS A N 1
ATOM 1477 C CA . LYS A 1 193 ? 151.689 131.534 149.564 1.00 51.55 193 LYS A CA 1
ATOM 1478 C C . LYS A 1 193 ? 150.187 131.612 149.808 1.00 51.55 193 LYS A C 1
ATOM 1479 O O . LYS A 1 193 ? 149.651 130.887 150.645 1.00 51.55 193 LYS A O 1
ATOM 1485 N N . VAL A 1 194 ? 149.508 132.497 149.076 1.00 35.79 194 VAL A N 1
ATOM 1486 C CA . VAL A 1 194 ? 148.061 132.616 149.202 1.00 35.79 194 VAL A CA 1
ATOM 1487 C C . VAL A 1 194 ? 147.404 131.341 148.691 1.00 35.79 194 VAL A C 1
ATOM 1488 O O . VAL A 1 194 ? 147.731 130.841 147.606 1.00 35.79 194 VAL A O 1
ATOM 1492 N N . LYS A 1 195 ? 146.491 130.790 149.487 1.00 41.15 195 LYS A N 1
ATOM 1493 C CA . LYS A 1 195 ? 145.885 129.505 149.174 1.00 41.15 195 LYS A CA 1
ATOM 1494 C C . LYS A 1 195 ? 144.572 129.386 149.931 1.00 41.15 195 LYS A C 1
ATOM 1495 O O . LYS A 1 195 ? 144.300 130.150 150.860 1.00 41.15 195 LYS A O 1
ATOM 1501 N N . LYS A 1 196 ? 143.760 128.419 149.516 1.00 41.36 196 LYS A N 1
ATOM 1502 C CA . LYS A 1 196 ? 142.488 128.168 150.175 1.00 41.36 196 LYS A CA 1
ATOM 1503 C C . LYS A 1 196 ? 142.711 127.603 151.576 1.00 41.36 196 LYS A C 1
ATOM 1504 O O . LYS A 1 196 ? 143.675 126.878 151.833 1.00 41.36 196 LYS A O 1
ATOM 1510 N N . ILE A 1 197 ? 141.804 127.947 152.486 1.00 37.79 197 ILE A N 1
ATOM 1511 C CA . ILE A 1 197 ? 141.927 127.548 153.884 1.00 37.79 197 ILE A CA 1
ATOM 1512 C C . ILE A 1 197 ? 141.477 126.102 154.040 1.00 37.79 197 ILE A C 1
ATOM 1513 O O . ILE A 1 197 ? 140.377 125.730 153.617 1.00 37.79 197 ILE A O 1
ATOM 1518 N N . SER A 1 198 ? 142.327 125.285 154.656 1.00 38.51 198 SER A N 1
ATOM 1519 C CA . SER A 1 198 ? 142.053 123.866 154.844 1.00 38.51 198 SER A CA 1
ATOM 1520 C C . SER A 1 198 ? 141.137 123.668 156.051 1.00 38.51 198 SER A C 1
ATOM 1521 O O . SER A 1 198 ? 140.555 124.615 156.585 1.00 38.51 198 SER A O 1
ATOM 1524 N N . PHE A 1 199 ? 140.992 122.416 156.489 1.00 41.22 199 PHE A N 1
ATOM 1525 C CA . PHE A 1 199 ? 140.167 122.095 157.647 1.00 41.22 199 PHE A CA 1
ATOM 1526 C C . PHE A 1 199 ? 140.930 122.156 158.963 1.00 41.22 199 PHE A C 1
ATOM 1527 O O . PHE A 1 199 ? 140.310 122.366 160.011 1.00 41.22 199 PHE A O 1
ATOM 1535 N N . PHE A 1 200 ? 142.252 121.970 158.936 1.00 35.45 200 PHE A N 1
ATOM 1536 C CA . PHE A 1 200 ? 143.040 122.061 160.161 1.00 35.45 200 PHE A CA 1
ATOM 1537 C C . PHE A 1 200 ? 142.965 123.460 160.762 1.00 35.45 200 PHE A C 1
ATOM 1538 O O . PHE A 1 200 ? 142.806 123.618 161.980 1.00 35.45 200 PHE A O 1
ATOM 1546 N N . GLN A 1 201 ? 143.071 124.488 159.918 1.00 34.25 201 GLN A N 1
ATOM 1547 C CA . GLN A 1 201 ? 142.934 125.859 160.394 1.00 34.25 201 GLN A CA 1
ATOM 1548 C C . GLN A 1 201 ? 141.521 126.138 160.884 1.00 34.25 201 GLN A C 1
ATOM 1549 O O . GLN A 1 201 ? 141.335 126.905 161.838 1.00 34.25 201 GLN A O 1
ATOM 1555 N N . MET A 1 202 ? 140.521 125.512 160.259 1.00 35.28 202 MET A N 1
ATOM 1556 C CA . MET A 1 202 ? 139.144 125.641 160.721 1.00 35.28 202 MET A CA 1
ATOM 1557 C C . MET A 1 202 ? 138.987 125.147 162.153 1.00 35.28 202 MET A C 1
ATOM 1558 O O . MET A 1 202 ? 138.072 125.577 162.862 1.00 35.28 202 MET A O 1
ATOM 1563 N N . LEU A 1 203 ? 139.862 124.243 162.591 1.00 30.21 203 LEU A N 1
ATOM 1564 C CA . LEU A 1 203 ? 139.845 123.735 163.956 1.00 30.21 203 LEU A CA 1
ATOM 1565 C C . LEU A 1 203 ? 140.708 124.575 164.891 1.00 30.21 203 LEU A C 1
ATOM 1566 O O . LEU A 1 203 ? 140.306 124.844 166.031 1.00 30.21 203 LEU A O 1
ATOM 1571 N N . ILE A 1 204 ? 141.888 124.992 164.425 1.00 28.12 204 ILE A N 1
ATOM 1572 C CA . ILE A 1 204 ? 142.779 125.798 165.258 1.00 28.12 204 ILE A CA 1
ATOM 1573 C C . ILE A 1 204 ? 142.127 127.129 165.614 1.00 28.12 204 ILE A C 1
ATOM 1574 O O . ILE A 1 204 ? 142.267 127.629 166.741 1.00 28.12 204 ILE A O 1
ATOM 1579 N N . GLY A 1 205 ? 141.404 127.725 164.662 1.00 28.53 205 GLY A N 1
ATOM 1580 C CA . GLY A 1 205 ? 140.755 128.996 164.931 1.00 28.53 205 GLY A CA 1
ATOM 1581 C C . GLY A 1 205 ? 139.749 128.916 166.061 1.00 28.53 205 GLY A C 1
ATOM 1582 O O . GLY A 1 205 ? 139.662 129.823 166.891 1.00 28.53 205 GLY A O 1
ATOM 1583 N N . ALA A 1 206 ? 138.970 127.834 166.107 1.00 36.94 206 ALA A N 1
ATOM 1584 C CA . ALA A 1 206 ? 138.020 127.659 167.199 1.00 36.94 206 ALA A CA 1
ATOM 1585 C C . ALA A 1 206 ? 138.731 127.307 168.499 1.00 36.94 206 ALA A C 1
ATOM 1586 O O . ALA A 1 206 ? 138.324 127.755 169.581 1.00 36.94 206 ALA A O 1
ATOM 1588 N N . LEU A 1 207 ? 139.795 126.504 168.410 1.00 29.88 207 LEU A N 1
ATOM 1589 C CA . LEU A 1 207 ? 140.504 126.081 169.612 1.00 29.88 207 LEU A CA 1
ATOM 1590 C C . LEU A 1 207 ? 141.122 127.268 170.341 1.00 29.88 207 LEU A C 1
ATOM 1591 O O . LEU A 1 207 ? 141.128 127.308 171.577 1.00 29.88 207 LEU A O 1
ATOM 1596 N N . GLY A 1 208 ? 141.656 128.239 169.597 1.00 58.55 208 GLY A N 1
ATOM 1597 C CA . GLY A 1 208 ? 142.249 129.401 170.247 1.00 58.55 208 GLY A CA 1
ATOM 1598 C C . GLY A 1 208 ? 141.251 130.181 171.086 1.00 58.55 208 GLY A C 1
ATOM 1599 O O . GLY A 1 208 ? 141.513 130.512 172.250 1.00 58.55 208 GLY A O 1
ATOM 1600 N N . ILE A 1 209 ? 140.085 130.474 170.508 1.00 29.88 209 ILE A N 1
ATOM 1601 C CA . ILE A 1 209 ? 139.049 131.200 171.237 1.00 29.88 209 ILE A CA 1
ATOM 1602 C C . ILE A 1 209 ? 138.566 130.385 172.428 1.00 29.88 209 ILE A C 1
ATOM 1603 O O . ILE A 1 209 ? 138.328 130.929 173.515 1.00 29.88 209 ILE A O 1
ATOM 1608 N N . VAL A 1 210 ? 138.405 129.071 172.244 1.00 46.62 210 VAL A N 1
ATOM 1609 C CA . VAL A 1 210 ? 137.943 128.225 173.341 1.00 46.62 210 VAL A CA 1
ATOM 1610 C C . VAL A 1 210 ? 138.927 128.279 174.503 1.00 46.62 210 VAL A C 1
ATOM 1611 O O . VAL A 1 210 ? 138.535 128.422 175.668 1.00 46.62 210 VAL A O 1
ATOM 1615 N N . LEU A 1 211 ? 140.223 128.177 174.201 1.00 20.25 211 LEU A N 1
ATOM 1616 C CA . LEU A 1 211 ? 141.230 128.214 175.256 1.00 20.25 211 LEU A CA 1
ATOM 1617 C C . LEU A 1 211 ? 141.229 129.553 175.981 1.00 20.25 211 LEU A C 1
ATOM 1618 O O . LEU A 1 211 ? 141.292 129.597 177.216 1.00 20.25 211 LEU A O 1
ATOM 1623 N N . ILE A 1 212 ? 141.155 130.659 175.233 1.00 29.88 212 ILE A N 1
ATOM 1624 C CA . ILE A 1 212 ? 141.176 131.977 175.870 1.00 29.88 212 ILE A CA 1
ATOM 1625 C C . ILE A 1 212 ? 139.968 132.145 176.788 1.00 29.88 212 ILE A C 1
ATOM 1626 O O . ILE A 1 212 ? 140.089 132.608 177.931 1.00 29.88 212 ILE A O 1
ATOM 1631 N N . LEU A 1 213 ? 138.783 131.765 176.302 1.00 15.73 213 LEU A N 1
ATOM 1632 C CA . LEU A 1 213 ? 137.575 131.925 177.104 1.00 15.73 213 LEU A CA 1
ATOM 1633 C C . LEU A 1 213 ? 137.604 131.037 178.343 1.00 15.73 213 LEU A C 1
ATOM 1634 O O . LEU A 1 213 ? 137.175 131.460 179.424 1.00 15.73 213 LEU A O 1
ATOM 1639 N N . THR A 1 214 ? 138.100 129.803 178.210 1.00 24.55 214 THR A N 1
ATOM 1640 C CA . THR A 1 214 ? 138.208 128.927 179.372 1.00 24.55 214 THR A CA 1
ATOM 1641 C C . THR A 1 214 ? 139.173 129.497 180.404 1.00 24.55 214 THR A C 1
ATOM 1642 O O . THR A 1 214 ? 138.902 129.453 181.611 1.00 24.55 214 THR A O 1
ATOM 1646 N N . GLY A 1 215 ? 140.305 130.039 179.949 1.00 32.55 215 GLY A N 1
ATOM 1647 C CA . GLY A 1 215 ? 141.233 130.660 180.880 1.00 32.55 215 GLY A CA 1
ATOM 1648 C C . GLY A 1 215 ? 140.617 131.833 181.617 1.00 32.55 215 GLY A C 1
ATOM 1649 O O . GLY A 1 215 ? 140.763 131.959 182.837 1.00 32.55 215 GLY A O 1
ATOM 1650 N N . TYR A 1 216 ? 139.906 132.699 180.888 1.00 29.88 216 TYR A N 1
ATOM 1651 C CA . TYR A 1 216 ? 139.240 133.828 181.533 1.00 29.88 216 TYR A CA 1
ATOM 1652 C C . TYR A 1 216 ? 138.216 133.353 182.556 1.00 29.88 216 TYR A C 1
ATOM 1653 O O . TYR A 1 216 ? 138.141 133.893 183.666 1.00 29.88 216 TYR A O 1
ATOM 1662 N N . TYR A 1 217 ? 137.416 132.345 182.199 1.00 29.11 217 TYR A N 1
ATOM 1663 C CA . TYR A 1 217 ? 136.381 131.867 183.110 1.00 29.11 217 TYR A CA 1
ATOM 1664 C C . TYR A 1 217 ? 136.981 131.264 184.372 1.00 29.11 217 TYR A C 1
ATOM 1665 O O . TYR A 1 217 ? 136.488 131.508 185.478 1.00 29.11 217 TYR A O 1
ATOM 1674 N N . VAL A 1 218 ? 138.037 130.461 184.227 1.00 26.70 218 VAL A N 1
ATOM 1675 C CA . VAL A 1 218 ? 138.664 129.858 185.399 1.00 26.70 218 VAL A CA 1
ATOM 1676 C C . VAL A 1 218 ? 139.296 130.929 186.279 1.00 26.70 218 VAL A C 1
ATOM 1677 O O . VAL A 1 218 ? 139.201 130.873 187.510 1.00 26.70 218 VAL A O 1
ATOM 1681 N N . SER A 1 219 ? 139.945 131.926 185.668 1.00 29.78 219 SER A N 1
ATOM 1682 C CA . SER A 1 219 ? 140.561 132.991 186.454 1.00 29.78 219 SER A CA 1
ATOM 1683 C C . SER A 1 219 ? 139.515 133.807 187.206 1.00 29.78 219 SER A C 1
ATOM 1684 O O . SER A 1 219 ? 139.741 134.209 188.352 1.00 29.78 219 SER A O 1
ATOM 1687 N N . SER A 1 220 ? 138.367 134.070 186.576 1.00 25.82 220 SER A N 1
ATOM 1688 C CA . SER A 1 220 ? 137.335 134.872 187.228 1.00 25.82 220 SER A CA 1
ATOM 1689 C C . SER A 1 220 ? 136.740 134.164 188.438 1.00 25.82 220 SER A C 1
ATOM 1690 O O . SER A 1 220 ? 136.278 134.827 189.374 1.00 25.82 220 SER A O 1
ATOM 1693 N N . GLU A 1 221 ? 136.723 132.830 188.438 1.00 28.42 221 GLU A N 1
ATOM 1694 C CA . GLU A 1 221 ? 136.235 132.103 189.605 1.00 28.42 221 GLU A CA 1
ATOM 1695 C C . GLU A 1 221 ? 137.219 132.180 190.764 1.00 28.42 221 GLU A C 1
ATOM 1696 O O . GLU A 1 221 ? 136.813 132.080 191.927 1.00 28.42 221 GLU A O 1
ATOM 1702 N N . LEU A 1 222 ? 138.509 132.351 190.467 1.00 33.42 222 LEU A N 1
ATOM 1703 C CA . LEU A 1 222 ? 139.511 132.457 191.522 1.00 33.42 222 LEU A CA 1
ATOM 1704 C C . LEU A 1 222 ? 139.266 133.682 192.393 1.00 33.42 222 LEU A C 1
ATOM 1705 O O . LEU A 1 222 ? 139.391 133.616 193.621 1.00 33.42 222 LEU A O 1
ATOM 1710 N N . PHE A 1 223 ? 138.913 134.808 191.775 1.00 31.18 223 PHE A N 1
ATOM 1711 C CA . PHE A 1 223 ? 138.627 136.026 192.521 1.00 31.18 223 PHE A CA 1
ATOM 1712 C C . PHE A 1 223 ? 137.280 135.978 193.228 1.00 31.18 223 PHE A C 1
ATOM 1713 O O . PHE A 1 223 ? 136.999 136.860 194.046 1.00 31.18 223 PHE A O 1
ATOM 1721 N N . GLY A 1 224 ? 136.445 134.982 192.933 1.00 38.18 224 GLY A N 1
ATOM 1722 C CA . GLY A 1 224 ? 135.151 134.864 193.576 1.00 38.18 224 GLY A CA 1
ATOM 1723 C C . GLY A 1 224 ? 135.168 134.248 194.957 1.00 38.18 224 GLY A C 1
ATOM 1724 O O . GLY A 1 224 ? 134.176 134.364 195.681 1.00 38.18 224 GLY A O 1
ATOM 1725 N N . GLY A 1 225 ? 136.264 133.597 195.339 1.00 40.76 225 GLY A N 1
ATOM 1726 C CA . GLY A 1 225 ? 136.375 133.042 196.673 1.00 40.76 225 GLY A CA 1
ATOM 1727 C C . GLY A 1 225 ? 136.737 131.572 196.721 1.00 40.76 225 GLY A C 1
ATOM 1728 O O . GLY A 1 225 ? 137.087 131.054 197.784 1.00 40.76 225 GLY A O 1
ATOM 1729 N N . LYS A 1 226 ? 136.664 130.889 195.583 1.00 48.55 226 LYS A N 1
ATOM 1730 C CA . LYS A 1 226 ? 136.943 129.462 195.549 1.00 48.55 226 LYS A CA 1
ATOM 1731 C C . LYS A 1 226 ? 138.445 129.205 195.649 1.00 48.55 226 LYS A C 1
ATOM 1732 O O . LYS A 1 226 ? 139.263 130.129 195.676 1.00 48.55 226 LYS A O 1
ATOM 1738 N N . PHE A 1 227 ? 138.801 127.922 195.702 1.00 59.69 227 PHE A N 1
ATOM 1739 C CA . PHE A 1 227 ? 140.190 127.475 195.815 1.00 59.69 227 PHE A CA 1
ATOM 1740 C C . PHE A 1 227 ? 140.872 128.107 197.029 1.00 59.69 227 PHE A C 1
ATOM 1741 O O . PHE A 1 227 ? 141.869 128.823 196.918 1.00 59.69 227 PHE A O 1
ATOM 1749 N N . LYS A 1 228 ? 140.308 127.833 198.203 1.00 70.47 228 LYS A N 1
ATOM 1750 C CA . LYS A 1 228 ? 140.822 128.387 199.456 1.00 70.47 228 LYS A CA 1
ATOM 1751 C C . LYS A 1 228 ? 141.781 127.404 200.132 1.00 70.47 228 LYS A C 1
ATOM 1752 O O . LYS A 1 228 ? 141.620 127.016 201.288 1.00 70.47 228 LYS A O 1
ATOM 1758 N N . THR A 1 229 ? 142.804 127.008 199.377 1.00 73.18 229 THR A N 1
ATOM 1759 C CA . THR A 1 229 ? 143.854 126.137 199.885 1.00 73.18 229 THR A CA 1
ATOM 1760 C C . THR A 1 229 ? 145.071 126.290 198.983 1.00 73.18 229 THR A C 1
ATOM 1761 O O . THR A 1 229 ? 144.929 126.479 197.773 1.00 73.18 229 THR A O 1
ATOM 1765 N N . ILE A 1 230 ? 146.260 126.210 199.583 1.00 73.65 230 ILE A N 1
ATOM 1766 C CA . ILE A 1 230 ? 147.495 126.436 198.838 1.00 73.65 230 ILE A CA 1
ATOM 1767 C C . ILE A 1 230 ? 147.681 125.374 197.760 1.00 73.65 230 ILE A C 1
ATOM 1768 O O . ILE A 1 230 ? 148.219 125.652 196.681 1.00 73.65 230 ILE A O 1
ATOM 1773 N N . ASN A 1 231 ? 147.241 124.142 198.030 1.00 74.89 231 ASN A N 1
ATOM 1774 C CA . ASN A 1 231 ? 147.537 123.034 197.124 1.00 74.89 231 ASN A CA 1
ATOM 1775 C C . ASN A 1 231 ? 146.913 123.237 195.747 1.00 74.89 231 ASN A C 1
ATOM 1776 O O . ASN A 1 231 ? 147.610 123.156 194.729 1.00 74.89 231 ASN A O 1
ATOM 1781 N N . GLU A 1 232 ? 145.607 123.501 195.685 1.00 72.88 232 GLU A N 1
ATOM 1782 C CA . GLU A 1 232 ? 144.966 123.645 194.383 1.00 72.88 232 GLU A CA 1
ATOM 1783 C C . GLU A 1 232 ? 145.066 125.057 193.822 1.00 72.88 232 GLU A C 1
ATOM 1784 O O . GLU A 1 232 ? 144.603 125.291 192.700 1.00 72.88 232 GLU A O 1
ATOM 1790 N N . LEU A 1 233 ? 145.646 125.999 194.567 1.00 62.50 233 LEU A N 1
ATOM 1791 C CA . LEU A 1 233 ? 145.817 127.350 194.043 1.00 62.50 233 LEU A CA 1
ATOM 1792 C C . LEU A 1 233 ? 146.885 127.389 192.955 1.00 62.50 233 LEU A C 1
ATOM 1793 O O . LEU A 1 233 ? 146.692 128.017 191.907 1.00 62.50 233 LEU A O 1
ATOM 1798 N N . PHE A 1 234 ? 148.013 126.712 193.181 1.00 61.56 234 PHE A N 1
ATOM 1799 C CA . PHE A 1 234 ? 149.110 126.751 192.219 1.00 61.56 234 PHE A CA 1
ATOM 1800 C C . PHE A 1 234 ? 148.767 125.983 190.949 1.00 61.56 234 PHE A C 1
ATOM 1801 O O . PHE A 1 234 ? 149.148 126.396 189.847 1.00 61.56 234 PHE A O 1
ATOM 1809 N N . VAL A 1 235 ? 148.056 124.862 191.081 1.00 55.05 235 VAL A N 1
ATOM 1810 C CA . VAL A 1 235 ? 147.626 124.113 189.903 1.00 55.05 235 VAL A CA 1
ATOM 1811 C C . VAL A 1 235 ? 146.722 124.976 189.031 1.00 55.05 235 VAL A C 1
ATOM 1812 O O . VAL A 1 235 ? 146.893 125.053 187.807 1.00 55.05 235 VAL A O 1
ATOM 1816 N N . ALA A 1 236 ? 145.756 125.652 189.658 1.00 45.22 236 ALA A 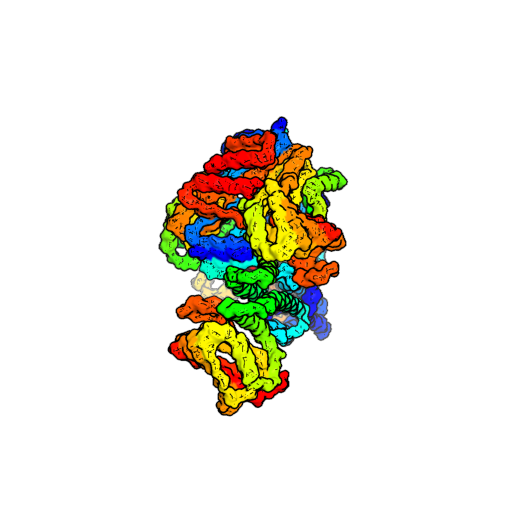N 1
ATOM 1817 C CA . ALA A 1 236 ? 144.862 126.533 188.917 1.00 45.22 236 ALA A CA 1
ATOM 1818 C C . ALA A 1 236 ? 145.628 127.676 188.266 1.00 45.22 236 ALA A C 1
ATOM 1819 O O . ALA A 1 236 ? 145.362 128.032 187.113 1.00 45.22 236 ALA A O 1
ATOM 1821 N N . MET A 1 237 ? 146.585 128.265 188.988 1.00 47.45 237 MET A N 1
ATOM 1822 C CA . MET A 1 237 ? 147.355 129.372 188.429 1.00 47.45 237 MET A CA 1
ATOM 1823 C C . MET A 1 237 ? 148.155 128.929 187.209 1.00 47.45 237 MET A C 1
ATOM 1824 O O . MET A 1 237 ? 148.178 129.618 186.179 1.00 47.45 237 MET A O 1
ATOM 1829 N N . SER A 1 238 ? 148.818 127.774 187.306 1.00 42.43 238 SER A N 1
ATOM 1830 C CA . SER A 1 238 ? 149.600 127.275 186.180 1.00 42.43 238 SER A CA 1
ATOM 1831 C C . SER A 1 238 ? 148.709 126.951 184.989 1.00 42.43 238 SER A C 1
ATOM 1832 O O . SER A 1 238 ? 149.055 127.261 183.841 1.00 42.43 238 SER A O 1
ATOM 1835 N N . PHE A 1 239 ? 147.554 126.327 185.242 1.00 32.43 239 PHE A N 1
ATOM 1836 C CA . PHE A 1 239 ? 146.628 126.034 184.154 1.00 32.43 239 PHE A CA 1
ATOM 1837 C C . PHE A 1 239 ? 146.153 127.312 183.480 1.00 32.43 239 PHE A C 1
ATOM 1838 O O . PHE A 1 239 ? 146.072 127.378 182.250 1.00 32.43 239 PHE A O 1
ATOM 1846 N N . ILE A 1 240 ? 145.838 128.340 184.272 1.00 29.91 240 ILE A N 1
ATOM 1847 C CA . ILE A 1 240 ? 145.365 129.603 183.711 1.00 29.91 240 ILE A CA 1
ATOM 1848 C C . ILE A 1 240 ? 146.439 130.230 182.832 1.00 29.91 240 ILE A C 1
ATOM 1849 O O . ILE A 1 240 ? 146.166 130.668 181.708 1.00 29.91 240 ILE A O 1
ATOM 1854 N N . LEU A 1 241 ? 147.679 130.277 183.327 1.00 26.51 241 LEU A N 1
ATOM 1855 C CA . LEU A 1 241 ? 148.757 130.874 182.542 1.00 26.51 241 LEU A CA 1
ATOM 1856 C C . LEU A 1 241 ? 148.974 130.118 181.236 1.00 26.51 241 LEU A C 1
ATOM 1857 O O . LEU A 1 241 ? 149.060 130.724 180.156 1.00 26.51 241 LEU A O 1
ATOM 1862 N N . GLY A 1 242 ? 149.058 128.788 181.313 1.00 23.15 242 GLY A N 1
ATOM 1863 C CA . GLY A 1 242 ? 149.282 128.006 180.108 1.00 23.15 242 GLY A CA 1
ATOM 1864 C C . GLY A 1 242 ? 148.160 128.163 179.101 1.00 23.15 242 GLY A C 1
ATOM 1865 O O . GLY A 1 242 ? 148.403 128.352 177.904 1.00 23.15 242 GLY A O 1
ATOM 1866 N N . SER A 1 243 ? 146.913 128.094 179.575 1.00 19.78 243 SER A N 1
ATOM 1867 C CA . SER A 1 243 ? 145.776 128.228 178.676 1.00 19.78 243 SER A CA 1
ATOM 1868 C C . SER A 1 243 ? 145.750 129.599 178.025 1.00 19.78 243 SER A C 1
ATOM 1869 O O . SER A 1 243 ? 145.500 129.711 176.823 1.00 19.78 243 SER A O 1
ATOM 1872 N N . VAL A 1 244 ? 146.022 130.656 178.794 1.00 26.60 244 VAL A N 1
ATOM 1873 C CA . VAL A 1 244 ? 145.987 132.005 178.235 1.00 26.60 244 VAL A CA 1
ATOM 1874 C C . VAL A 1 244 ? 147.044 132.162 177.150 1.00 26.60 244 VAL A C 1
ATOM 1875 O O . VAL A 1 244 ? 146.766 132.682 176.063 1.00 26.60 244 VAL A O 1
ATOM 1879 N N . ILE A 1 245 ? 148.269 131.696 177.413 1.00 18.15 245 ILE A N 1
ATOM 1880 C CA . ILE A 1 245 ? 149.334 131.897 176.432 1.00 18.15 245 ILE A CA 1
ATOM 1881 C C . ILE A 1 245 ? 149.091 131.063 175.175 1.00 18.15 245 ILE A C 1
ATOM 1882 O O . ILE A 1 245 ? 149.252 131.553 174.045 1.00 18.15 245 ILE A O 1
ATOM 1887 N N . ILE A 1 246 ? 148.695 129.796 175.338 1.00 22.49 246 ILE A N 1
ATOM 1888 C CA . ILE A 1 246 ? 148.442 128.956 174.169 1.00 22.49 246 ILE A CA 1
ATOM 1889 C C . ILE A 1 246 ? 147.256 129.488 173.373 1.00 22.49 246 ILE A C 1
ATOM 1890 O O . ILE A 1 246 ? 147.274 129.497 172.135 1.00 22.49 246 ILE A O 1
ATOM 1895 N N . GLY A 1 247 ? 146.205 129.936 174.064 1.00 21.96 247 GLY A N 1
ATOM 1896 C CA . GLY A 1 247 ? 145.067 130.508 173.371 1.00 21.96 247 GLY A CA 1
ATOM 1897 C C . GLY A 1 247 ? 145.422 131.770 172.614 1.00 21.96 247 GLY A C 1
ATOM 1898 O O . GLY A 1 247 ? 144.923 132.000 171.514 1.00 21.96 247 GLY A O 1
ATOM 1899 N N . THR A 1 248 ? 146.294 132.604 173.186 1.00 17.05 248 THR A N 1
ATOM 1900 C CA . THR A 1 248 ? 146.743 133.793 172.470 1.00 17.05 248 THR A CA 1
ATOM 1901 C C . THR A 1 248 ? 147.509 133.421 171.206 1.00 17.05 248 THR A C 1
ATOM 1902 O O . THR A 1 248 ? 147.279 134.002 170.135 1.00 17.05 248 THR A O 1
ATOM 1906 N N . PHE A 1 249 ? 148.417 132.445 171.304 1.00 29.88 249 PHE A N 1
ATOM 1907 C CA . PHE A 1 249 ? 149.170 132.051 170.115 1.00 29.88 249 PHE A CA 1
ATOM 1908 C C . PHE A 1 249 ? 148.253 131.485 169.039 1.00 29.88 249 PHE A C 1
ATOM 1909 O O . PHE A 1 249 ? 148.401 131.809 167.856 1.00 29.88 249 PHE A O 1
ATOM 1917 N N . LEU A 1 250 ? 147.300 130.634 169.426 1.00 29.88 250 LEU A N 1
ATOM 1918 C CA . LEU A 1 250 ? 146.372 130.082 168.444 1.00 29.88 250 LEU A CA 1
ATOM 1919 C C . LEU A 1 250 ? 145.379 131.121 167.942 1.00 29.88 250 LEU A C 1
ATOM 1920 O O . LEU A 1 250 ? 144.782 130.928 166.879 1.00 29.88 250 LEU A O 1
ATOM 1925 N N . PHE A 1 251 ? 145.181 132.210 168.688 1.00 29.88 251 PHE A N 1
ATOM 1926 C CA . PHE A 1 251 ? 144.362 133.312 168.199 1.00 29.88 251 PHE A CA 1
ATOM 1927 C C . PHE A 1 251 ? 145.086 134.090 167.112 1.00 29.88 251 PHE A C 1
ATOM 1928 O O . PHE A 1 251 ? 144.496 134.419 166.077 1.00 29.88 251 PHE A O 1
ATOM 1936 N N . TYR A 1 252 ? 146.366 134.387 167.320 1.00 29.88 252 TYR A N 1
ATOM 1937 C CA . TYR A 1 252 ? 147.115 135.155 166.333 1.00 29.88 252 TYR A CA 1
ATOM 1938 C C . TYR A 1 252 ? 147.653 134.300 165.194 1.00 29.88 252 TYR A C 1
ATOM 1939 O O . TYR A 1 252 ? 148.452 134.799 164.396 1.00 29.88 252 TYR A O 1
ATOM 1948 N N . LYS A 1 253 ? 147.243 133.036 165.095 1.00 29.88 253 LYS A N 1
ATOM 1949 C CA . LYS A 1 253 ? 147.709 132.139 164.044 1.00 29.88 253 LYS A CA 1
ATOM 1950 C C . LYS A 1 253 ? 146.610 131.735 163.075 1.00 29.88 253 LYS A C 1
ATOM 1951 O O . LYS A 1 253 ? 146.800 131.816 161.859 1.00 29.88 253 LYS A O 1
ATOM 1957 N N . GLY A 1 254 ? 145.462 131.293 163.577 1.00 28.67 254 GLY A N 1
ATOM 1958 C CA . GLY A 1 254 ? 144.412 130.818 162.699 1.00 28.67 254 GLY A CA 1
ATOM 1959 C C . GLY A 1 254 ? 143.020 131.287 163.064 1.00 28.67 254 GLY A C 1
ATOM 1960 O O . GLY A 1 254 ? 142.062 131.001 162.343 1.00 28.67 254 GLY A O 1
ATOM 1961 N N . SER A 1 255 ? 142.888 132.005 164.177 1.00 16.11 255 SER A N 1
ATOM 1962 C CA . SER A 1 255 ? 141.583 132.477 164.617 1.00 16.11 255 SER A CA 1
ATOM 1963 C C . SER A 1 255 ? 141.184 133.807 163.998 1.00 16.11 255 SER A C 1
ATOM 1964 O O . SER A 1 255 ? 140.015 134.189 164.099 1.00 16.11 255 SER A O 1
ATOM 1967 N N . VAL A 1 256 ? 142.114 134.522 163.375 1.00 11.20 256 VAL A N 1
ATOM 1968 C CA . VAL A 1 256 ? 141.760 135.724 162.630 1.00 11.20 256 VAL A CA 1
ATOM 1969 C C . VAL A 1 256 ? 141.371 135.379 161.199 1.00 11.20 256 VAL A C 1
ATOM 1970 O O . VAL A 1 256 ? 140.391 135.909 160.668 1.00 11.20 256 VAL A O 1
ATOM 1974 N N . THR A 1 257 ? 142.127 134.476 160.569 1.00 11.29 257 THR A N 1
ATOM 1975 C CA . THR A 1 257 ? 141.763 133.993 159.243 1.00 11.29 257 THR A CA 1
ATOM 1976 C C . THR A 1 257 ? 140.427 133.265 159.263 1.00 11.29 257 THR A C 1
ATOM 1977 O O . THR A 1 257 ? 139.665 133.345 158.297 1.00 11.29 257 THR A O 1
ATOM 1981 N N . PHE A 1 258 ? 140.121 132.570 160.359 1.00 27.68 258 PHE A N 1
ATOM 1982 C CA . PHE A 1 258 ? 138.836 131.891 160.510 1.00 27.68 258 PHE A CA 1
ATOM 1983 C C . PHE A 1 258 ? 137.671 132.865 160.348 1.00 27.68 258 PHE A C 1
ATOM 1984 O O . PHE A 1 258 ? 136.830 132.718 159.450 1.00 27.68 258 PHE A O 1
ATOM 1992 N N . ILE A 1 259 ? 137.613 133.877 161.215 1.00 39.68 259 ILE A N 1
ATOM 1993 C CA . ILE A 1 259 ? 136.518 134.840 161.174 1.00 39.68 259 ILE A CA 1
ATOM 1994 C C . ILE A 1 259 ? 136.560 135.648 159.884 1.00 39.68 259 ILE A C 1
ATOM 1995 O O . ILE A 1 259 ? 135.514 136.008 159.330 1.00 39.68 259 ILE A O 1
ATOM 2000 N N . SER A 1 260 ? 137.762 135.958 159.389 1.00 46.85 260 SER A N 1
ATOM 2001 C CA . SER A 1 260 ? 137.868 136.715 158.147 1.00 46.85 260 SER A CA 1
ATOM 2002 C C . SER A 1 260 ? 137.266 135.946 156.979 1.00 46.85 260 SER A C 1
ATOM 2003 O O . SER A 1 260 ? 136.535 136.517 156.163 1.00 46.85 260 SER A O 1
ATOM 2006 N N . ASN A 1 261 ? 137.551 134.645 156.888 1.00 29.88 261 ASN A N 1
ATOM 2007 C CA . ASN A 1 261 ? 136.976 133.825 155.830 1.00 29.88 261 ASN A CA 1
ATOM 2008 C C . ASN A 1 261 ? 135.471 133.688 155.996 1.00 29.88 261 ASN A C 1
ATOM 2009 O O . ASN A 1 261 ? 134.731 133.713 155.008 1.00 29.88 261 ASN A O 1
ATOM 2014 N N . ILE A 1 262 ? 134.999 133.540 157.236 1.00 37.91 262 ILE A N 1
ATOM 2015 C CA . ILE A 1 262 ? 133.559 133.425 157.459 1.00 37.91 262 ILE A CA 1
ATOM 2016 C C . ILE A 1 262 ? 132.846 134.695 157.007 1.00 37.91 262 ILE A C 1
ATOM 2017 O O . ILE A 1 262 ? 131.787 134.637 156.371 1.00 37.91 262 ILE A O 1
ATOM 2022 N N . ILE A 1 263 ? 133.416 135.860 157.319 1.00 15.46 263 ILE A N 1
ATOM 2023 C CA . ILE A 1 263 ? 132.806 137.121 156.907 1.00 15.46 263 ILE A CA 1
ATOM 2024 C C . ILE A 1 263 ? 132.884 137.293 155.393 1.00 15.46 263 ILE A C 1
ATOM 2025 O O . ILE A 1 263 ? 131.916 137.722 154.755 1.00 15.46 263 ILE A O 1
ATOM 2030 N N . ARG A 1 264 ? 134.031 136.963 154.793 1.00 15.38 264 ARG A N 1
ATOM 2031 C CA . ARG A 1 264 ? 134.207 137.161 153.358 1.00 15.38 264 ARG A CA 1
ATOM 2032 C C . ARG A 1 264 ? 133.310 136.239 152.542 1.00 15.38 264 ARG A C 1
ATOM 2033 O O . ARG A 1 264 ? 132.824 136.639 151.478 1.00 15.38 264 ARG A O 1
ATOM 2041 N N . LYS A 1 265 ? 133.072 135.014 153.015 1.00 18.87 265 LYS A N 1
ATOM 2042 C CA . LYS A 1 265 ? 132.210 134.091 152.286 1.00 18.87 265 LYS A CA 1
ATOM 2043 C C . LYS A 1 265 ? 130.760 134.556 152.244 1.00 18.87 265 LYS A C 1
ATOM 2044 O O . LYS A 1 265 ? 130.007 134.109 151.372 1.00 18.87 265 LYS A O 1
ATOM 2050 N N . SER A 1 266 ? 130.350 135.437 153.161 1.00 26.93 266 SER A N 1
ATOM 2051 C CA . SER A 1 266 ? 128.985 135.954 153.129 1.00 26.93 266 SER A CA 1
ATOM 2052 C C . SER A 1 266 ? 128.716 136.708 151.836 1.00 26.93 266 SER A C 1
ATOM 2053 O O . SER A 1 266 ? 127.654 136.549 151.225 1.00 26.93 266 SER A O 1
ATOM 2056 N N . LYS A 1 267 ? 129.664 137.534 151.404 1.00 26.74 267 LYS A N 1
ATOM 2057 C CA . LYS A 1 267 ? 129.589 138.158 150.092 1.00 26.74 267 LYS A CA 1
ATOM 2058 C C . LYS A 1 267 ? 129.927 137.112 149.038 1.00 26.74 267 LYS A C 1
ATOM 2059 O O . LYS A 1 267 ? 130.973 136.461 149.119 1.00 26.74 267 LYS A O 1
ATOM 2065 N N . GLY A 1 268 ? 129.056 136.958 148.046 1.00 27.81 268 GLY A N 1
ATOM 2066 C CA . GLY A 1 268 ? 129.198 135.881 147.085 1.00 27.81 268 GLY A CA 1
ATOM 2067 C C . GLY A 1 268 ? 130.373 136.015 146.137 1.00 27.81 268 GLY A C 1
ATOM 2068 O O . GLY A 1 268 ? 130.476 135.266 145.162 1.00 27.81 268 GLY A O 1
ATOM 2069 N N . GLY A 1 269 ? 131.271 136.954 146.417 1.00 23.53 269 GLY A N 1
ATOM 2070 C CA . GLY A 1 269 ? 132.398 137.212 145.546 1.00 23.53 269 GLY A CA 1
ATOM 2071 C C . GLY A 1 269 ? 132.292 138.573 144.896 1.00 23.53 269 GLY A C 1
ATOM 2072 O O . GLY A 1 269 ? 132.834 138.801 143.813 1.00 23.53 269 GLY A O 1
ATOM 2073 N N . TYR A 1 270 ? 131.593 139.491 145.561 1.00 18.90 270 TYR A N 1
ATOM 2074 C CA . TYR A 1 270 ? 131.299 140.821 145.030 1.00 18.90 270 TYR A CA 1
ATOM 2075 C C . TYR A 1 270 ? 131.683 141.846 146.094 1.00 18.90 270 TYR A C 1
ATOM 2076 O O . TYR A 1 270 ? 130.846 142.255 146.903 1.00 18.90 270 TYR A O 1
ATOM 2085 N N . LEU A 1 271 ? 132.946 142.259 146.090 1.00 19.06 271 LEU A N 1
ATOM 2086 C CA . LEU A 1 271 ? 133.474 143.222 147.045 1.00 19.06 271 LEU A CA 1
ATOM 2087 C C . LEU A 1 271 ? 133.667 144.575 146.368 1.00 19.06 271 LEU A C 1
ATOM 2088 O O . LEU A 1 271 ? 133.482 144.725 145.158 1.00 19.06 271 LEU A O 1
ATOM 2093 N N . ASN A 1 272 ? 134.042 145.569 147.165 1.00 25.61 272 ASN A N 1
ATOM 2094 C CA . ASN A 1 272 ? 134.397 146.892 146.669 1.00 25.61 272 ASN A CA 1
ATOM 2095 C C . ASN A 1 272 ? 135.838 147.210 147.074 1.00 25.61 272 ASN A C 1
ATOM 2096 O O . ASN A 1 272 ? 136.532 146.386 147.670 1.00 25.61 272 ASN A O 1
ATOM 2101 N N . ILE A 1 273 ? 136.285 148.423 146.744 1.00 19.02 273 ILE A N 1
ATOM 2102 C CA . ILE A 1 273 ? 137.699 148.753 146.889 1.00 19.02 273 ILE A CA 1
ATOM 2103 C C . ILE A 1 273 ? 138.107 148.792 148.360 1.00 19.02 273 ILE A C 1
ATOM 2104 O O . ILE A 1 273 ? 139.224 148.397 148.715 1.00 19.02 273 ILE A O 1
ATOM 2109 N N . SER A 1 274 ? 137.216 149.258 149.239 1.00 27.78 274 SER A N 1
ATOM 2110 C CA . SER A 1 274 ? 137.537 149.294 150.664 1.00 27.78 274 SER A CA 1
ATOM 2111 C C . SER A 1 274 ? 137.746 147.888 151.213 1.00 27.78 274 SER A C 1
ATOM 2112 O O . SER A 1 274 ? 138.720 147.623 151.931 1.00 27.78 274 SER A O 1
ATOM 2115 N N . GLU A 1 275 ? 136.839 146.968 150.876 1.00 21.94 275 GLU A N 1
ATOM 2116 C CA . GLU A 1 275 ? 136.977 145.592 151.335 1.00 21.94 275 GLU A CA 1
ATOM 2117 C C . GLU A 1 275 ? 138.215 144.936 150.741 1.00 21.94 275 GLU A C 1
ATOM 2118 O O . GLU A 1 275 ? 138.928 144.207 151.436 1.00 21.94 275 GLU A O 1
ATOM 2124 N N . VAL A 1 276 ? 138.501 145.207 149.466 1.00 29.88 276 VAL A N 1
ATOM 2125 C CA . VAL A 1 276 ? 139.700 144.657 148.838 1.00 29.88 276 VAL A CA 1
ATOM 2126 C C . VAL A 1 276 ? 140.950 145.125 149.568 1.00 29.88 276 VAL A C 1
ATOM 2127 O O . VAL A 1 276 ? 141.860 144.335 149.843 1.00 29.88 276 VAL A O 1
ATOM 2131 N N . LEU A 1 277 ? 141.015 146.412 149.900 1.00 29.88 277 LEU A N 1
ATOM 2132 C CA . LEU A 1 277 ? 142.210 146.950 150.534 1.00 29.88 277 LEU A CA 1
ATOM 2133 C C . LEU A 1 277 ? 142.325 146.587 152.009 1.00 29.88 277 LEU A C 1
ATOM 2134 O O . LEU A 1 277 ? 143.432 146.633 152.552 1.00 29.88 277 LEU A O 1
ATOM 2139 N N . SER A 1 278 ? 141.223 146.233 152.673 1.00 20.89 278 SER A N 1
ATOM 2140 C CA . SER A 1 278 ? 141.273 145.908 154.098 1.00 20.89 278 SER A CA 1
ATOM 2141 C C . SER A 1 278 ? 141.286 144.406 154.370 1.00 20.89 278 SER A C 1
ATOM 2142 O O . SER A 1 278 ? 142.252 143.874 154.932 1.00 20.89 278 SER A O 1
ATOM 2145 N N . LEU A 1 279 ? 140.228 143.705 153.956 1.00 23.86 279 LEU A N 1
ATOM 2146 C CA . LEU A 1 279 ? 140.031 142.326 154.387 1.00 23.86 279 LEU A CA 1
ATOM 2147 C C . LEU A 1 279 ? 140.983 141.377 153.677 1.00 23.86 279 LEU A C 1
ATOM 2148 O O . LEU A 1 279 ? 141.514 140.448 154.295 1.00 23.86 279 LEU A O 1
ATOM 2153 N N . SER A 1 280 ? 141.206 141.584 152.378 1.00 12.61 280 SER A N 1
ATOM 2154 C CA . SER A 1 280 ? 142.087 140.700 151.627 1.00 12.61 280 SER A CA 1
ATOM 2155 C C . SER A 1 280 ? 143.527 140.779 152.108 1.00 12.61 280 SER A C 1
ATOM 2156 O O . SER A 1 280 ? 144.311 139.865 151.834 1.00 12.61 280 SER A O 1
ATOM 2159 N N . SER A 1 281 ? 143.895 141.844 152.814 1.00 29.88 281 SER A N 1
ATOM 2160 C CA . SER A 1 281 ? 145.225 141.943 153.397 1.00 29.88 281 SER A CA 1
ATOM 2161 C C . SER A 1 281 ? 145.258 141.437 154.832 1.00 29.88 281 SER A C 1
ATOM 2162 O O . SER A 1 281 ? 146.216 140.760 155.227 1.00 29.88 281 SER A O 1
ATOM 2165 N N . ILE A 1 282 ? 144.235 141.763 155.627 1.00 16.01 282 ILE A N 1
ATOM 2166 C CA . ILE A 1 282 ? 144.213 141.302 157.012 1.00 16.01 282 ILE A CA 1
ATOM 2167 C C . ILE A 1 282 ? 144.085 139.784 157.078 1.00 16.01 282 ILE A C 1
ATOM 2168 O O . ILE A 1 282 ? 144.638 139.147 157.983 1.00 16.01 282 ILE A O 1
ATOM 2173 N N . MET A 1 283 ? 143.373 139.179 156.126 1.00 13.26 283 MET A N 1
ATOM 2174 C CA . MET A 1 283 ? 143.216 137.729 156.117 1.00 13.26 283 MET A CA 1
ATOM 2175 C C . MET A 1 283 ? 144.550 137.016 155.947 1.00 13.26 283 MET A C 1
ATOM 2176 O O . MET A 1 283 ? 144.810 136.005 156.609 1.00 13.26 283 MET A O 1
ATOM 2181 N N . PHE A 1 284 ? 145.411 137.525 155.067 1.00 29.88 284 PHE A N 1
ATOM 2182 C CA . PHE A 1 284 ? 146.580 136.771 154.639 1.00 29.88 284 PHE A CA 1
ATOM 2183 C C . PHE A 1 284 ? 147.892 137.250 155.245 1.00 29.88 284 PHE A C 1
ATOM 2184 O O . PHE A 1 284 ? 148.875 136.505 155.196 1.00 29.88 284 PHE A O 1
ATOM 2192 N N . ARG A 1 285 ? 147.948 138.455 155.816 1.00 20.74 285 ARG A N 1
ATOM 2193 C CA . ARG A 1 285 ? 149.225 138.972 156.286 1.00 20.74 285 ARG A CA 1
ATOM 2194 C C . ARG A 1 285 ? 149.397 138.928 157.797 1.00 20.74 285 ARG A C 1
ATOM 2195 O O . ARG A 1 285 ? 150.538 138.879 158.266 1.00 20.74 285 ARG A O 1
ATOM 2203 N N . MET A 1 286 ? 148.310 138.943 158.571 1.00 26.18 286 MET A N 1
ATOM 2204 C CA . MET A 1 286 ? 148.456 138.951 160.024 1.00 26.18 286 MET A CA 1
ATOM 2205 C C . MET A 1 286 ? 149.024 137.639 160.548 1.00 26.18 286 MET A C 1
ATOM 2206 O O . MET A 1 286 ? 149.814 137.647 161.499 1.00 26.18 286 MET A O 1
ATOM 2211 N N . LYS A 1 287 ? 148.646 136.509 159.947 1.00 29.88 287 LYS A N 1
ATOM 2212 C CA . LYS A 1 287 ? 149.093 135.212 160.445 1.00 29.88 287 LYS A CA 1
ATOM 2213 C C . LYS A 1 287 ? 150.594 135.012 160.300 1.00 29.88 287 LYS A C 1
ATOM 2214 O O . LYS A 1 287 ? 151.150 134.123 160.951 1.00 29.88 287 LYS A O 1
ATOM 2220 N N . SER A 1 288 ? 151.262 135.805 159.461 1.00 30.47 288 SER A N 1
ATOM 2221 C CA . SER A 1 288 ? 152.703 135.666 159.3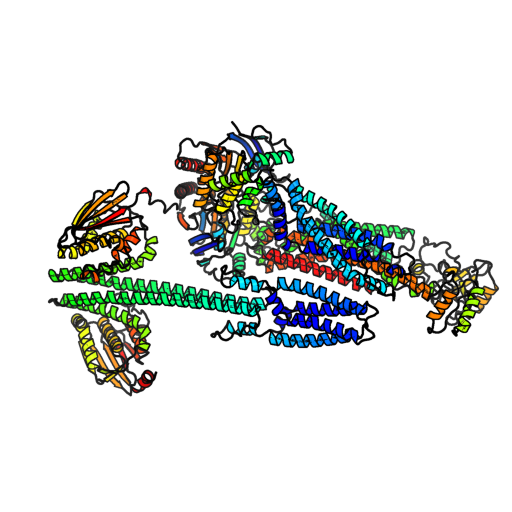00 1.00 30.47 288 SER A CA 1
ATOM 2222 C C . SER A 1 288 ? 153.475 136.276 160.460 1.00 30.47 288 SER A C 1
ATOM 2223 O O . SER A 1 288 ? 154.672 136.008 160.598 1.00 30.47 288 SER A O 1
ATOM 2226 N N . ASN A 1 289 ? 152.824 137.090 161.287 1.00 30.05 289 ASN A N 1
ATOM 2227 C CA . ASN A 1 289 ? 153.423 137.668 162.487 1.00 30.05 289 ASN A CA 1
ATOM 2228 C C . ASN A 1 289 ? 152.579 137.210 163.671 1.00 30.05 289 ASN A C 1
ATOM 2229 O O . ASN A 1 289 ? 151.663 137.913 164.102 1.00 30.05 289 ASN A O 1
ATOM 2234 N N . ALA A 1 290 ? 152.891 136.028 164.198 1.00 29.88 290 ALA A N 1
ATOM 2235 C CA . ALA A 1 290 ? 152.133 135.443 165.294 1.00 29.88 290 ALA A CA 1
ATOM 2236 C C . ALA A 1 290 ? 152.913 135.340 166.592 1.00 29.88 290 ALA A C 1
ATOM 2237 O O . ALA A 1 290 ? 152.312 135.424 167.664 1.00 29.88 290 ALA A O 1
ATOM 2239 N N . LEU A 1 291 ? 154.229 135.160 166.524 1.00 17.80 291 LEU A N 1
ATOM 2240 C CA . LEU A 1 291 ? 155.058 135.074 167.717 1.00 17.80 291 LEU A CA 1
ATOM 2241 C C . LEU A 1 291 ? 155.520 136.434 168.221 1.00 17.80 291 LEU A C 1
ATOM 2242 O O . LEU A 1 291 ? 156.088 136.513 169.315 1.00 17.80 291 LEU A O 1
ATOM 2247 N N . LEU A 1 292 ? 155.291 137.501 167.460 1.00 29.88 292 LEU A N 1
ATOM 2248 C CA . LEU A 1 292 ? 155.639 138.848 167.894 1.00 29.88 292 LEU A CA 1
ATOM 2249 C C . LEU A 1 292 ? 154.477 139.520 168.619 1.00 29.88 292 LEU A C 1
ATOM 2250 O O . LEU A 1 292 ? 154.663 140.118 169.686 1.00 29.88 292 LEU A O 1
ATOM 2255 N N . LEU A 1 293 ? 153.272 139.411 168.058 1.00 12.11 293 LEU A N 1
ATOM 2256 C CA . LEU A 1 293 ? 152.097 140.012 168.680 1.00 12.11 293 LEU A CA 1
ATOM 2257 C C . LEU A 1 293 ? 151.794 139.362 170.025 1.00 12.11 293 LEU A C 1
ATOM 2258 O O . LEU A 1 293 ? 151.384 140.042 170.976 1.00 12.11 293 LEU A O 1
ATOM 2263 N N . THR A 1 294 ? 151.987 138.044 170.119 1.00 26.03 294 THR A N 1
ATOM 2264 C CA . THR A 1 294 ? 151.790 137.339 171.382 1.00 26.03 294 THR A CA 1
ATOM 2265 C C . THR A 1 294 ? 152.694 137.904 172.469 1.00 26.03 294 THR A C 1
ATOM 2266 O O . THR A 1 294 ? 152.239 138.221 173.578 1.00 26.03 294 THR A O 1
ATOM 2270 N N . ILE A 1 295 ? 153.985 138.041 172.159 1.00 13.23 295 ILE A N 1
ATOM 2271 C CA . ILE A 1 295 ? 154.938 138.576 173.122 1.00 13.23 295 ILE A CA 1
ATOM 2272 C C . ILE A 1 295 ? 154.561 139.998 173.506 1.00 13.23 295 ILE A C 1
ATOM 2273 O O . ILE A 1 295 ? 154.580 140.362 174.688 1.00 13.23 295 ILE A O 1
ATOM 2278 N N . ILE A 1 296 ? 154.195 140.817 172.517 1.00 29.88 296 ILE A N 1
ATOM 2279 C CA . ILE A 1 296 ? 153.860 142.212 172.795 1.00 29.88 296 ILE A CA 1
ATOM 2280 C C . ILE A 1 296 ? 152.698 142.298 173.780 1.00 29.88 296 ILE A C 1
ATOM 2281 O O . ILE A 1 296 ? 152.791 142.964 174.821 1.00 29.88 296 ILE A O 1
ATOM 2286 N N . THR A 1 297 ? 151.601 141.594 173.486 1.00 22.68 297 THR A N 1
ATOM 2287 C CA . THR A 1 297 ? 150.424 141.693 174.345 1.00 22.68 297 THR A CA 1
ATOM 2288 C C . THR A 1 297 ? 150.699 141.137 175.738 1.00 22.68 297 THR A C 1
ATOM 2289 O O . THR A 1 297 ? 150.340 141.766 176.747 1.00 22.68 297 THR A O 1
ATOM 2293 N N . THR A 1 298 ? 151.342 139.967 175.819 1.00 31.74 298 THR A N 1
ATOM 2294 C CA . THR A 1 298 ? 151.578 139.356 177.122 1.00 31.74 298 THR A CA 1
ATOM 2295 C C . THR A 1 298 ? 152.487 140.221 177.988 1.00 31.74 298 THR A C 1
ATOM 2296 O O . THR A 1 298 ? 152.208 140.432 179.177 1.00 31.74 298 THR A O 1
ATOM 2300 N N . VAL A 1 299 ? 153.570 140.749 177.411 1.00 29.88 299 VAL A N 1
ATOM 2301 C CA . VAL A 1 299 ? 154.501 141.546 178.200 1.00 29.88 299 VAL A CA 1
ATOM 2302 C C . VAL A 1 299 ? 153.861 142.862 178.625 1.00 29.88 299 VAL A C 1
ATOM 2303 O O . VAL A 1 299 ? 154.082 143.334 179.747 1.00 29.88 299 VAL A O 1
ATOM 2307 N N . SER A 1 300 ? 153.054 143.474 177.752 1.00 11.97 300 SER A N 1
ATOM 2308 C CA . SER A 1 300 ? 152.382 144.712 178.138 1.00 11.97 300 SER A CA 1
ATOM 2309 C C . SER A 1 300 ? 151.437 144.480 179.311 1.00 11.97 300 SER A C 1
ATOM 2310 O O . SER A 1 300 ? 151.421 145.255 180.281 1.00 11.97 300 SER A O 1
ATOM 2313 N N . ALA A 1 301 ? 150.650 143.401 179.248 1.00 20.12 301 ALA A N 1
ATOM 2314 C CA . ALA A 1 301 ? 149.738 143.093 180.346 1.00 20.12 301 ALA A CA 1
ATOM 2315 C C . ALA A 1 301 ? 150.497 142.844 181.643 1.00 20.12 301 ALA A C 1
ATOM 2316 O O . ALA A 1 301 ? 150.102 143.336 182.711 1.00 20.12 301 ALA A O 1
ATOM 2318 N N . LEU A 1 302 ? 151.596 142.088 181.569 1.00 29.88 302 LEU A N 1
ATOM 2319 C CA . LEU A 1 302 ? 152.375 141.800 182.769 1.00 29.88 302 LEU A CA 1
ATOM 2320 C C . LEU A 1 302 ? 152.953 143.073 183.376 1.00 29.88 302 LEU A C 1
ATOM 2321 O O . LEU A 1 302 ? 152.931 143.251 184.601 1.00 29.88 302 LEU A O 1
ATOM 2326 N N . ALA A 1 303 ? 153.478 143.970 182.537 1.00 29.88 303 ALA A N 1
ATOM 2327 C CA . ALA A 1 303 ? 154.053 145.209 183.050 1.00 29.88 303 ALA A CA 1
ATOM 2328 C C . ALA A 1 303 ? 152.999 146.067 183.738 1.00 29.88 303 ALA A C 1
ATOM 2329 O O . ALA A 1 303 ? 153.244 146.610 184.824 1.00 29.88 303 ALA A O 1
ATOM 2331 N N . ILE A 1 304 ? 151.818 146.199 183.126 1.00 29.88 304 ILE A N 1
ATOM 2332 C CA . ILE A 1 304 ? 150.769 147.011 183.743 1.00 29.88 304 ILE A CA 1
ATOM 2333 C C . ILE A 1 304 ? 150.343 146.415 185.081 1.00 29.88 304 ILE A C 1
ATOM 2334 O O . ILE A 1 304 ? 150.179 147.137 186.078 1.00 29.88 304 ILE A O 1
ATOM 2339 N N . GLY A 1 305 ? 150.166 145.091 185.132 1.00 18.58 305 GLY A N 1
ATOM 2340 C CA . GLY A 1 305 ? 149.786 144.460 186.388 1.00 18.58 305 GLY A CA 1
ATOM 2341 C C . GLY A 1 305 ? 150.819 144.652 187.483 1.00 18.58 305 GLY A C 1
ATOM 2342 O O . GLY A 1 305 ? 150.476 144.963 188.631 1.00 18.58 305 GLY A O 1
ATOM 2343 N N . LEU A 1 306 ? 152.099 144.475 187.146 1.00 19.37 306 LEU A N 1
ATOM 2344 C CA . LEU A 1 306 ? 153.153 144.654 188.139 1.00 19.37 306 LEU A CA 1
ATOM 2345 C C . LEU A 1 306 ? 153.197 146.090 188.645 1.00 19.37 306 LEU A C 1
ATOM 2346 O O . LEU A 1 306 ? 153.375 146.328 189.847 1.00 19.37 306 LEU A O 1
ATOM 2351 N N . LEU A 1 307 ? 153.040 147.063 187.743 1.00 29.88 307 LEU A N 1
ATOM 2352 C CA . LEU A 1 307 ? 153.052 148.460 188.167 1.00 29.88 307 LEU A CA 1
ATOM 2353 C C . LEU A 1 307 ? 151.901 148.756 189.120 1.00 29.88 307 LEU A C 1
ATOM 2354 O O . LEU A 1 307 ? 152.083 149.448 190.131 1.00 29.88 307 LEU A O 1
ATOM 2359 N N . SER A 1 308 ? 150.705 148.242 188.817 1.00 12.19 308 SER A N 1
ATOM 2360 C CA . SER A 1 308 ? 149.570 148.478 189.706 1.00 12.19 308 SER A CA 1
ATOM 2361 C C . SER A 1 308 ? 149.793 147.847 191.076 1.00 12.19 308 SER A C 1
ATOM 2362 O O . SER A 1 308 ? 149.463 148.447 192.108 1.00 12.19 308 SER A O 1
ATOM 2365 N N . LEU A 1 309 ? 150.345 146.630 191.105 1.00 19.17 309 LEU A N 1
ATOM 2366 C CA . LEU A 1 309 ? 150.625 145.983 192.385 1.00 19.17 309 LEU A CA 1
ATOM 2367 C C . LEU A 1 309 ? 151.627 146.791 193.203 1.00 19.17 309 LEU A C 1
ATOM 2368 O O . LEU A 1 309 ? 151.453 146.976 194.418 1.00 19.17 309 LEU A O 1
ATOM 2373 N N . ALA A 1 310 ? 152.679 147.289 192.549 1.00 32.42 310 ALA A N 1
ATOM 2374 C CA . ALA A 1 310 ? 153.667 148.102 193.250 1.00 32.42 310 ALA A CA 1
ATOM 2375 C C . ALA A 1 310 ? 153.044 149.378 193.802 1.00 32.42 310 ALA A C 1
ATOM 2376 O O . ALA A 1 310 ? 153.354 149.790 194.924 1.00 32.42 310 ALA A O 1
ATOM 2378 N N . TYR A 1 311 ? 152.165 150.021 193.028 1.00 28.33 311 TYR A N 1
ATOM 2379 C CA . TYR A 1 311 ? 151.525 151.244 193.510 1.00 28.33 311 TYR A CA 1
ATOM 2380 C C . TYR A 1 311 ? 150.639 150.967 194.720 1.00 28.33 311 TYR A C 1
ATOM 2381 O O . TYR A 1 311 ? 150.609 151.758 195.676 1.00 28.33 311 TYR A O 1
ATOM 2390 N N . ILE A 1 312 ? 149.888 149.863 194.687 1.00 30.30 312 ILE A N 1
ATOM 2391 C CA . ILE A 1 312 ? 149.049 149.511 195.831 1.00 30.30 312 ILE A CA 1
ATOM 2392 C C . ILE A 1 312 ? 149.906 149.302 197.072 1.00 30.30 312 ILE A C 1
ATOM 2393 O O . ILE A 1 312 ? 149.601 149.817 198.156 1.00 30.30 312 ILE A O 1
ATOM 2398 N N . SER A 1 313 ? 151.002 148.552 196.929 1.00 30.90 313 SER A N 1
ATOM 2399 C CA . SER A 1 313 ? 151.866 148.322 198.082 1.00 30.90 313 SER A CA 1
ATOM 2400 C C . SER A 1 313 ? 152.531 149.609 198.557 1.00 30.90 313 SER A C 1
ATOM 2401 O O . SER A 1 313 ? 152.844 149.740 199.745 1.00 30.90 313 SER A O 1
ATOM 2404 N N . TYR A 1 314 ? 152.762 150.560 197.650 1.00 24.43 314 TYR A N 1
ATOM 2405 C CA . TYR A 1 314 ? 153.378 151.826 198.038 1.00 24.43 314 TYR A CA 1
ATOM 2406 C C . TYR A 1 314 ? 152.422 152.679 198.861 1.00 24.43 314 TYR A C 1
ATOM 2407 O O . TYR A 1 314 ? 152.812 153.231 199.896 1.00 24.43 314 TYR A O 1
ATOM 2416 N N . TYR A 1 315 ? 151.166 152.802 198.425 1.00 34.36 315 TYR A N 1
ATOM 2417 C CA . TYR A 1 315 ? 150.208 153.580 199.210 1.00 34.36 315 TYR A CA 1
ATOM 2418 C C . TYR A 1 315 ? 149.610 152.820 200.388 1.00 34.36 315 TYR A C 1
ATOM 2419 O O . TYR A 1 315 ? 148.875 153.426 201.174 1.00 34.36 315 TYR A O 1
ATOM 2428 N N . SER A 1 316 ? 149.897 151.530 200.543 1.00 42.98 316 SER A N 1
ATOM 2429 C CA . SER A 1 316 ? 149.414 150.779 201.701 1.00 42.98 316 SER A CA 1
ATOM 2430 C C . SER A 1 316 ? 150.470 150.660 202.794 1.00 42.98 316 SER A C 1
ATOM 2431 O O . SER A 1 316 ? 150.574 149.622 203.452 1.00 42.98 316 SER A O 1
ATOM 2434 N N . SER A 1 317 ? 151.270 151.706 203.011 1.00 49.89 317 SER A N 1
ATOM 2435 C CA . SER A 1 317 ? 152.397 151.627 203.935 1.00 49.89 317 SER A CA 1
ATOM 2436 C C . SER A 1 317 ? 152.063 152.122 205.339 1.00 49.89 317 SER A C 1
ATOM 2437 O O . SER A 1 317 ? 152.519 151.532 206.324 1.00 49.89 317 SER A O 1
ATOM 2440 N N . GLU A 1 318 ? 151.290 153.204 205.458 1.00 61.80 318 GLU A N 1
ATOM 2441 C CA . GLU A 1 318 ? 150.989 153.748 206.780 1.00 61.80 318 GLU A CA 1
ATOM 2442 C C . GLU A 1 318 ? 150.164 152.772 207.612 1.00 61.80 318 GLU A C 1
ATOM 2443 O O . GLU A 1 318 ? 150.410 152.605 208.813 1.00 61.80 318 GLU A O 1
ATOM 2449 N N . LYS A 1 319 ? 149.178 152.121 206.991 1.00 60.79 319 LYS A N 1
ATOM 2450 C CA . LYS A 1 319 ? 148.339 151.181 207.726 1.00 60.79 319 LYS A CA 1
ATOM 2451 C C . LYS A 1 319 ? 149.148 149.999 208.244 1.00 60.79 319 LYS A C 1
ATOM 2452 O O . LYS A 1 319 ? 148.994 149.592 209.401 1.00 60.79 319 LYS A O 1
ATOM 2458 N N . THR A 1 320 ? 150.023 149.435 207.407 1.00 61.96 320 THR A N 1
ATOM 2459 C CA . THR A 1 320 ? 150.821 148.302 207.863 1.00 61.96 320 THR A CA 1
ATOM 2460 C C . THR A 1 320 ? 151.879 148.731 208.872 1.00 61.96 320 THR A C 1
ATOM 2461 O O . THR A 1 320 ? 152.263 147.934 209.735 1.00 61.96 320 THR A O 1
ATOM 2465 N N . ALA A 1 321 ? 152.356 149.977 208.792 1.00 61.67 321 ALA A N 1
ATOM 2466 C CA . ALA A 1 321 ? 153.247 150.482 209.831 1.00 61.67 321 ALA A CA 1
ATOM 2467 C C . ALA A 1 321 ? 152.526 150.590 211.168 1.00 61.67 321 ALA A C 1
ATOM 2468 O O . ALA A 1 321 ? 153.084 150.230 212.211 1.00 61.67 321 ALA A O 1
ATOM 2470 N N . GLU A 1 322 ? 151.287 151.086 211.156 1.00 64.85 322 GLU A N 1
ATOM 2471 C CA . GLU A 1 322 ? 150.511 151.165 212.391 1.00 64.85 322 GLU A CA 1
ATOM 2472 C C . GLU A 1 322 ? 150.186 149.779 212.934 1.00 64.85 322 GLU A C 1
ATOM 2473 O O . GLU A 1 322 ? 150.151 149.575 214.152 1.00 64.85 322 GLU A O 1
ATOM 2479 N N . GLN A 1 323 ? 149.922 148.818 212.047 1.00 71.26 323 GLN A N 1
ATOM 2480 C CA . GLN A 1 323 ? 149.572 147.476 212.502 1.00 71.26 323 GLN A CA 1
ATOM 2481 C C . GLN A 1 323 ? 150.786 146.735 213.052 1.00 71.26 323 GLN A C 1
ATOM 2482 O O . GLN A 1 323 ? 150.673 145.999 214.039 1.00 71.26 323 GLN A O 1
ATOM 2488 N N . ASN A 1 324 ? 151.952 146.909 212.425 1.00 80.14 324 ASN A N 1
ATOM 2489 C CA . ASN A 1 324 ? 153.140 146.175 212.852 1.00 80.14 324 ASN A CA 1
ATOM 2490 C C . ASN A 1 324 ? 153.572 146.579 214.257 1.00 80.14 324 ASN A C 1
ATOM 2491 O O . ASN A 1 324 ? 153.979 145.729 215.057 1.00 80.14 324 ASN A O 1
ATOM 2496 N N . VAL A 1 325 ? 153.501 147.868 214.572 1.00 75.88 325 VAL A N 1
ATOM 2497 C CA . VAL A 1 325 ? 153.839 148.383 215.894 1.00 75.88 325 VAL A CA 1
ATOM 2498 C C . VAL A 1 325 ? 152.553 148.909 216.515 1.00 75.88 325 VAL A C 1
ATOM 2499 O O . VAL A 1 325 ? 152.011 149.929 216.071 1.00 75.88 325 VAL A O 1
ATOM 2503 N N . ALA A 1 326 ? 152.071 148.224 217.555 1.00 78.30 326 ALA A N 1
ATOM 2504 C CA . ALA A 1 326 ? 150.781 148.575 218.143 1.00 78.30 326 ALA A CA 1
ATOM 2505 C C . ALA A 1 326 ? 150.791 149.990 218.707 1.00 78.30 326 ALA A C 1
ATOM 2506 O O . ALA A 1 326 ? 149.825 150.742 218.533 1.00 78.30 326 ALA A O 1
ATOM 2508 N N . ALA A 1 327 ? 151.868 150.370 219.381 1.00 79.76 327 ALA A N 1
ATOM 2509 C CA . ALA A 1 327 ? 152.001 151.701 219.949 1.00 79.76 327 ALA A CA 1
ATOM 2510 C C . ALA A 1 327 ? 152.795 152.602 219.010 1.00 79.76 327 ALA A C 1
ATOM 2511 O O . ALA A 1 327 ? 153.329 152.166 217.988 1.00 79.76 327 ALA A O 1
ATOM 2513 N N . ASP A 1 328 ? 152.859 153.886 219.370 1.00 71.72 328 ASP A N 1
ATOM 2514 C CA . ASP A 1 328 ? 153.691 154.817 218.617 1.00 71.72 328 ASP A CA 1
ATOM 2515 C C . ASP A 1 328 ? 155.159 154.418 218.694 1.00 71.72 328 ASP A C 1
ATOM 2516 O O . ASP A 1 328 ? 155.883 154.482 217.694 1.00 71.72 328 ASP A O 1
ATOM 2521 N N . PHE A 1 329 ? 155.613 154.002 219.873 1.00 70.72 329 PHE A N 1
ATOM 2522 C CA . PHE A 1 329 ? 156.957 153.481 220.070 1.00 70.72 329 PHE A CA 1
ATOM 2523 C C . PHE A 1 329 ? 156.859 152.174 220.841 1.00 70.72 329 PHE A C 1
ATOM 2524 O O . PHE A 1 329 ? 155.963 152.004 221.673 1.00 70.72 329 PHE A O 1
ATOM 2532 N N . SER A 1 330 ? 157.778 151.253 220.565 1.00 69.85 330 SER A N 1
ATOM 2533 C CA . SER A 1 330 ? 157.778 149.942 221.194 1.00 69.85 330 SER A CA 1
ATOM 2534 C C . SER A 1 330 ? 159.125 149.672 221.850 1.00 69.85 330 SER A C 1
ATOM 2535 O O . SER A 1 330 ? 160.165 150.155 221.394 1.00 69.85 330 SER A O 1
ATOM 2538 N N . PHE A 1 331 ? 159.092 148.893 222.929 1.00 77.08 331 PHE A N 1
ATOM 2539 C CA . PHE A 1 331 ? 160.287 148.550 223.685 1.00 77.08 331 PHE A CA 1
ATOM 2540 C C . PHE A 1 331 ? 160.212 147.092 224.110 1.00 77.08 331 PHE A C 1
ATOM 2541 O O . PHE A 1 331 ? 159.138 146.487 224.143 1.00 77.08 331 PHE A O 1
ATOM 2549 N N . MET A 1 332 ? 161.375 146.526 224.431 1.00 85.90 332 MET A N 1
ATOM 2550 C CA . MET A 1 332 ? 161.450 145.179 224.978 1.00 85.90 332 MET A CA 1
ATOM 2551 C C . MET A 1 332 ? 162.070 145.137 226.367 1.00 85.90 332 MET A C 1
ATOM 2552 O O . MET A 1 332 ? 162.196 144.048 226.940 1.00 85.90 332 MET A O 1
ATOM 2557 N N . ASN A 1 333 ? 162.460 146.282 226.924 1.00 90.83 333 ASN A N 1
ATOM 2558 C CA . ASN A 1 333 ? 163.026 146.360 228.262 1.00 90.83 333 ASN A CA 1
ATOM 2559 C C . ASN A 1 333 ? 162.351 147.486 229.029 1.00 90.83 333 ASN A C 1
ATOM 2560 O O . ASN A 1 333 ? 162.054 148.542 228.464 1.00 90.83 333 ASN A O 1
ATOM 2565 N N . GLU A 1 334 ? 162.107 147.253 230.321 1.00 97.28 334 GLU A N 1
ATOM 2566 C CA . GLU A 1 334 ? 161.504 148.290 231.152 1.00 97.28 334 GLU A CA 1
ATOM 2567 C C . GLU A 1 334 ? 162.484 149.428 231.413 1.00 97.28 334 GLU A C 1
ATOM 2568 O O . GLU A 1 334 ? 162.095 150.603 231.414 1.00 97.28 334 GLU A O 1
ATOM 2574 N N . LYS A 1 335 ? 163.759 149.098 231.632 1.00 95.71 335 LYS A N 1
ATOM 2575 C CA . LYS A 1 335 ? 164.755 150.127 231.910 1.00 95.71 335 LYS A CA 1
ATOM 2576 C C . LYS A 1 335 ? 164.942 151.056 230.718 1.00 95.71 335 LYS A C 1
ATOM 2577 O O . LYS A 1 335 ? 165.089 152.271 230.887 1.00 95.71 335 LYS A O 1
ATOM 2583 N N . ASP A 1 336 ? 164.950 150.503 229.503 1.00 88.70 336 ASP A N 1
ATOM 2584 C CA . ASP A 1 336 ? 165.086 151.338 228.314 1.00 88.70 336 ASP A CA 1
ATOM 2585 C C . ASP A 1 336 ? 163.898 152.281 228.165 1.00 88.70 336 ASP A C 1
ATOM 2586 O O . ASP A 1 336 ? 164.067 153.454 227.810 1.00 88.70 336 ASP A O 1
ATOM 2591 N N . ALA A 1 337 ? 162.687 151.786 228.431 1.00 84.76 337 ALA A N 1
ATOM 2592 C CA . ALA A 1 337 ? 161.508 152.644 228.371 1.00 84.76 337 ALA A CA 1
ATOM 2593 C C . ALA A 1 337 ? 161.575 153.748 229.418 1.00 84.76 337 ALA A C 1
ATOM 2594 O O . ALA A 1 337 ? 161.210 154.898 229.144 1.00 84.76 337 ALA A O 1
ATOM 2596 N N . LYS A 1 338 ? 162.032 153.417 230.628 1.00 91.32 338 LYS A N 1
ATOM 2597 C CA . LYS A 1 338 ? 162.168 154.436 231.664 1.00 91.32 338 LYS A CA 1
ATOM 2598 C C . LYS A 1 338 ? 163.220 155.471 231.288 1.00 91.32 338 LYS A C 1
ATOM 2599 O O . LYS A 1 338 ? 163.053 156.663 231.567 1.00 91.32 338 LYS A O 1
ATOM 2605 N N . LEU A 1 339 ? 164.313 155.037 230.657 1.00 90.74 339 LEU A N 1
ATOM 2606 C CA . LEU A 1 339 ? 165.322 155.983 230.188 1.00 90.74 339 LEU A CA 1
ATOM 2607 C C . LEU A 1 339 ? 164.760 156.892 229.101 1.00 90.74 339 LEU A C 1
ATOM 2608 O O . LEU A 1 339 ? 165.052 158.094 229.071 1.00 90.74 339 LEU A O 1
ATOM 2613 N N . PHE A 1 340 ? 163.954 156.334 228.196 1.00 86.37 340 PHE A N 1
ATOM 2614 C CA . PHE A 1 340 ? 163.311 157.154 227.174 1.00 86.37 340 PHE A CA 1
ATOM 2615 C C . PHE A 1 340 ? 162.368 158.173 227.803 1.00 86.37 340 PHE A C 1
ATOM 2616 O O . PHE A 1 340 ? 162.316 159.331 227.374 1.00 86.37 340 PHE A O 1
ATOM 2624 N N . GLU A 1 341 ? 161.615 157.759 228.824 1.00 90.20 341 GLU A N 1
ATOM 2625 C CA . GLU A 1 341 ? 160.739 158.694 229.525 1.00 90.20 341 GLU A CA 1
ATOM 2626 C C . GLU A 1 341 ? 161.542 159.781 230.230 1.00 90.20 341 GLU A C 1
ATOM 2627 O O . GLU A 1 341 ? 161.143 160.952 230.245 1.00 90.20 341 GLU A O 1
ATOM 2633 N N . ASN A 1 342 ? 162.678 159.411 230.825 1.00 92.02 342 ASN A N 1
ATOM 2634 C CA . ASN A 1 342 ? 163.538 160.402 231.464 1.00 92.02 342 ASN A CA 1
ATOM 2635 C C . ASN A 1 342 ? 164.071 161.402 230.446 1.00 92.02 342 ASN A C 1
ATOM 2636 O O . ASN A 1 342 ? 164.177 162.599 230.736 1.00 92.02 342 ASN A O 1
ATOM 2641 N N . LYS A 1 343 ? 164.425 160.925 229.251 1.00 89.39 343 LYS A N 1
ATOM 2642 C CA . LYS A 1 343 ? 164.846 161.834 228.190 1.00 89.39 343 LYS A CA 1
ATOM 2643 C C . LYS A 1 343 ? 163.703 162.747 227.761 1.00 89.39 343 LYS A C 1
ATOM 2644 O O . LYS A 1 343 ? 163.913 163.936 227.496 1.00 89.39 343 LYS A O 1
ATOM 2650 N N . LEU A 1 344 ? 162.486 162.205 227.684 1.00 90.67 344 LEU A N 1
ATOM 2651 C CA . LEU A 1 344 ? 161.330 163.009 227.305 1.00 90.67 344 LEU A CA 1
ATOM 2652 C C . LEU A 1 344 ? 160.920 163.991 228.394 1.00 90.67 344 LEU A C 1
ATOM 2653 O O . LEU A 1 344 ? 160.161 164.925 228.112 1.00 90.67 344 LEU A O 1
ATOM 2658 N N . ARG A 1 345 ? 161.379 163.782 229.631 1.00 93.08 345 ARG A N 1
ATOM 2659 C CA . ARG A 1 345 ? 161.040 164.696 230.719 1.00 93.08 345 ARG A CA 1
ATOM 2660 C C . ARG A 1 345 ? 161.419 166.133 230.378 1.00 93.08 345 ARG A C 1
ATOM 2661 O O . ARG A 1 345 ? 160.601 167.051 230.508 1.00 93.08 345 ARG A O 1
ATOM 2669 N N . GLU A 1 346 ? 162.660 166.347 229.936 1.00 94.07 346 GLU A N 1
ATOM 2670 C CA . GLU A 1 346 ? 163.075 167.684 229.529 1.00 94.07 346 GLU A CA 1
ATOM 2671 C C . GLU A 1 346 ? 162.464 168.095 228.196 1.00 94.07 346 GLU A C 1
ATOM 2672 O O . GLU A 1 346 ? 162.402 169.293 227.900 1.00 94.07 346 GLU A O 1
ATOM 2678 N N . SER A 1 347 ? 162.011 167.132 227.391 1.00 91.17 347 SER A N 1
ATOM 2679 C CA . SER A 1 347 ? 161.388 167.437 226.109 1.00 91.17 347 SER A CA 1
ATOM 2680 C C . SER A 1 347 ? 160.039 168.126 226.258 1.00 91.17 347 SER A C 1
ATOM 2681 O O . SER A 1 347 ? 159.531 168.668 225.270 1.00 91.17 347 SER A O 1
ATOM 2684 N N . ASN A 1 348 ? 159.453 168.114 227.458 1.00 89.59 348 ASN A N 1
ATOM 2685 C CA . ASN A 1 348 ? 158.170 168.765 227.731 1.00 89.59 348 ASN A CA 1
ATOM 2686 C C . ASN A 1 348 ? 157.065 168.234 226.821 1.00 89.59 348 ASN A C 1
ATOM 2687 O O . ASN A 1 348 ? 156.205 168.983 226.354 1.00 89.59 348 ASN A O 1
ATOM 2692 N N . ILE A 1 349 ? 157.089 166.929 226.565 1.00 90.46 349 ILE A N 1
ATOM 2693 C CA . ILE A 1 349 ? 156.048 166.249 225.805 1.00 90.46 349 ILE A CA 1
ATOM 2694 C C . ILE A 1 349 ? 155.423 165.195 226.706 1.00 90.46 349 ILE A C 1
ATOM 2695 O O . ILE A 1 349 ? 156.127 164.331 227.241 1.00 90.46 349 ILE A O 1
ATOM 2700 N N . SER A 1 350 ? 154.105 165.264 226.868 1.00 90.87 350 SER A N 1
ATOM 2701 C CA . SER A 1 350 ? 153.405 164.398 227.810 1.00 90.87 350 SER A CA 1
ATOM 2702 C C . SER A 1 350 ? 153.285 162.994 227.231 1.00 90.87 350 SER A C 1
ATOM 2703 O O . SER A 1 350 ? 152.591 162.782 226.232 1.00 90.87 350 SER A O 1
ATOM 2706 N N . PHE A 1 351 ? 153.959 162.033 227.858 1.00 88.54 351 PHE A N 1
ATOM 2707 C CA . PHE A 1 351 ? 153.853 160.634 227.468 1.00 88.54 351 PHE A CA 1
ATOM 2708 C C . PHE A 1 351 ? 152.743 159.964 228.269 1.00 88.54 351 PHE A C 1
ATOM 2709 O O . PHE A 1 351 ? 152.643 160.153 229.485 1.00 88.54 351 PHE A O 1
ATOM 2717 N N . VAL A 1 352 ? 151.914 159.183 227.579 1.00 78.75 352 VAL A N 1
ATOM 2718 C CA . VAL A 1 352 ? 150.726 158.580 228.172 1.00 78.75 352 VAL A CA 1
ATOM 2719 C C . VAL A 1 352 ? 150.914 157.066 228.138 1.00 78.75 352 VAL A C 1
ATOM 2720 O O . VAL A 1 352 ? 149.965 156.309 227.902 1.00 78.75 352 VAL A O 1
ATOM 2724 N N . LYS A 1 353 ? 152.155 156.621 228.334 1.00 75.78 353 LYS A N 1
ATOM 2725 C CA . LYS A 1 353 ? 152.477 155.201 228.241 1.00 75.78 353 LYS A CA 1
ATOM 2726 C C . LYS A 1 353 ? 151.595 154.378 229.170 1.00 75.78 353 LYS A C 1
ATOM 2727 O O . LYS A 1 353 ? 151.413 154.718 230.343 1.00 75.78 353 LYS A O 1
ATOM 2733 N N . LYS A 1 354 ? 151.044 153.291 228.635 1.00 76.90 354 LYS A N 1
ATOM 2734 C CA . LYS A 1 354 ? 150.172 152.395 229.383 1.00 76.90 354 LYS A CA 1
ATOM 2735 C C . LYS A 1 354 ? 150.580 150.961 229.086 1.00 76.90 354 LYS A C 1
ATOM 2736 O O . LYS A 1 354 ? 150.482 150.511 227.940 1.00 76.90 354 LYS A O 1
ATOM 2742 N N . ALA A 1 355 ? 151.037 150.247 230.116 1.00 76.71 355 ALA A N 1
ATOM 2743 C CA . ALA A 1 355 ? 151.388 148.834 229.984 1.00 76.71 355 ALA A CA 1
ATOM 2744 C C . ALA A 1 355 ? 150.119 148.013 230.191 1.00 76.71 355 ALA A C 1
ATOM 2745 O O . ALA A 1 355 ? 149.863 147.449 231.258 1.00 76.71 355 ALA A O 1
ATOM 2747 N N . THR A 1 356 ? 149.310 147.955 229.142 1.00 85.08 356 THR A N 1
ATOM 2748 C CA . THR A 1 356 ? 148.011 147.296 229.216 1.00 85.08 356 THR A CA 1
ATOM 2749 C C . THR A 1 356 ? 148.189 145.794 229.397 1.00 85.08 356 THR A C 1
ATOM 2750 O O . THR A 1 356 ? 148.867 145.157 228.581 1.00 85.08 356 THR A O 1
ATOM 2754 N N . PRO A 1 357 ? 147.610 145.190 230.436 1.00 87.99 357 PRO A N 1
ATOM 2755 C CA . PRO A 1 357 ? 147.748 143.740 230.618 1.00 87.99 357 PRO A CA 1
ATOM 2756 C C . PRO A 1 357 ? 146.711 142.955 229.830 1.00 87.99 357 PRO A C 1
ATOM 2757 O O . PRO A 1 357 ? 145.505 143.095 230.058 1.00 87.99 357 PRO A O 1
ATOM 2761 N N . VAL A 1 358 ? 147.173 142.126 228.898 1.00 90.38 358 VAL A N 1
ATOM 2762 C CA . VAL A 1 358 ? 146.308 141.286 228.078 1.00 90.38 358 VAL A CA 1
ATOM 2763 C C . VAL A 1 358 ? 146.707 139.835 228.300 1.00 90.38 358 VAL A C 1
ATOM 2764 O O . VAL A 1 358 ? 147.884 139.481 228.160 1.00 90.38 358 VAL A O 1
ATOM 2768 N N . LEU A 1 359 ? 145.731 139.000 228.646 1.00 91.91 359 LEU A N 1
ATOM 2769 C CA . LEU A 1 359 ? 145.976 137.589 228.913 1.00 91.91 359 LEU A CA 1
ATOM 2770 C C . LEU A 1 359 ? 145.826 136.782 227.630 1.00 91.91 359 LEU A C 1
ATOM 2771 O O . LEU A 1 359 ? 144.843 136.939 226.900 1.00 91.91 359 LEU A O 1
ATOM 2776 N N . GLN A 1 360 ? 146.804 135.919 227.363 1.00 95.13 360 GLN A N 1
ATOM 2777 C CA . GLN A 1 360 ? 146.792 135.058 226.182 1.00 95.13 360 GLN A CA 1
ATOM 2778 C C . GLN A 1 360 ? 145.996 133.802 226.512 1.00 95.13 360 GLN A C 1
ATOM 2779 O O . GLN A 1 360 ? 146.523 132.823 227.044 1.00 95.13 360 GLN A O 1
ATOM 2785 N N . ALA A 1 361 ? 144.706 133.831 226.192 1.00 96.18 361 ALA A N 1
ATOM 2786 C CA . ALA A 1 361 ? 143.802 132.715 226.441 1.00 96.18 361 ALA A CA 1
ATOM 2787 C C . ALA A 1 361 ? 143.389 132.105 225.108 1.00 96.18 361 ALA A C 1
ATOM 2788 O O . ALA A 1 361 ? 142.821 132.797 224.255 1.00 96.18 361 ALA A O 1
ATOM 2790 N N . ASN A 1 362 ? 143.671 130.817 224.935 1.00 98.83 362 ASN A N 1
ATOM 2791 C CA . ASN A 1 362 ? 143.307 130.132 223.703 1.00 98.83 362 ASN A CA 1
ATOM 2792 C C . ASN A 1 362 ? 141.808 129.861 223.661 1.00 98.83 362 ASN A C 1
ATOM 2793 O O . ASN A 1 362 ? 141.187 129.541 224.679 1.00 98.83 362 ASN A O 1
ATOM 2798 N N . VAL A 1 363 ? 141.225 129.993 222.471 1.00 97.45 363 VAL A N 1
ATOM 2799 C CA . VAL A 1 363 ? 139.798 129.818 222.256 1.00 97.45 363 VAL A CA 1
ATOM 2800 C C . VAL A 1 363 ? 139.592 128.802 221.137 1.00 97.45 363 VAL A C 1
ATOM 2801 O O . VAL A 1 363 ? 140.542 128.332 220.514 1.00 97.45 363 VAL A O 1
ATOM 2805 N N . ASP A 1 364 ? 138.328 128.469 220.889 1.00 93.61 364 ASP A N 1
ATOM 2806 C CA . ASP A 1 364 ? 137.942 127.557 219.820 1.00 93.61 364 ASP A CA 1
ATOM 2807 C C . ASP A 1 364 ? 137.354 128.368 218.674 1.00 93.61 364 ASP A C 1
ATOM 2808 O O . ASP A 1 364 ? 136.332 129.042 218.846 1.00 93.61 364 ASP A O 1
ATOM 2813 N N . ILE A 1 365 ? 137.998 128.302 217.510 1.00 94.22 365 ILE A N 1
ATOM 2814 C CA . ILE A 1 365 ? 137.539 129.029 216.333 1.00 94.22 365 ILE A CA 1
ATOM 2815 C C . ILE A 1 365 ? 137.469 128.076 215.148 1.00 94.22 365 ILE A C 1
ATOM 2816 O O . ILE A 1 365 ? 137.319 128.505 213.999 1.00 94.22 365 ILE A O 1
ATOM 2821 N N . ALA A 1 366 ? 137.585 126.774 215.422 1.00 94.59 366 ALA A N 1
ATOM 2822 C CA . ALA A 1 366 ? 137.514 125.782 214.354 1.00 94.59 366 ALA A CA 1
ATOM 2823 C C . ALA A 1 366 ? 136.137 125.764 213.701 1.00 94.59 366 ALA A C 1
ATOM 2824 O O . ALA A 1 366 ? 136.028 125.690 212.471 1.00 94.59 366 ALA A O 1
ATOM 2826 N N . ASN A 1 367 ? 135.074 125.832 214.506 1.00 93.68 367 ASN A N 1
ATOM 2827 C CA . ASN A 1 367 ? 133.726 125.822 213.950 1.00 93.68 367 ASN A CA 1
ATOM 2828 C C . ASN A 1 367 ? 133.372 127.155 213.305 1.00 93.68 367 ASN A C 1
ATOM 2829 O O . ASN A 1 367 ? 132.540 127.198 212.391 1.00 93.68 367 ASN A O 1
ATOM 2834 N N . ILE A 1 368 ? 133.986 128.249 213.765 1.00 92.77 368 ILE A N 1
ATOM 2835 C CA . ILE A 1 368 ? 133.746 129.554 213.156 1.00 92.77 368 ILE A CA 1
ATOM 2836 C C . ILE A 1 368 ? 134.238 129.569 211.716 1.00 92.77 368 ILE A C 1
ATOM 2837 O O . ILE A 1 368 ? 133.697 130.292 210.870 1.00 92.77 368 ILE A O 1
ATOM 2842 N N . MET A 1 369 ? 135.259 128.772 211.412 1.00 90.64 369 MET A N 1
ATOM 2843 C CA . MET A 1 369 ? 135.784 128.699 210.056 1.00 90.64 369 MET A CA 1
ATOM 2844 C C . MET A 1 369 ? 134.732 128.158 209.095 1.00 90.64 369 MET A C 1
ATOM 2845 O O . MET A 1 369 ? 134.045 127.175 209.386 1.00 90.64 369 MET A O 1
ATOM 2850 N N . ASP A 1 370 ? 134.611 128.811 207.939 1.00 92.25 370 ASP A N 1
ATOM 2851 C CA . ASP A 1 370 ? 133.660 128.398 206.913 1.00 92.25 370 ASP A CA 1
ATOM 2852 C C . ASP A 1 370 ? 134.369 128.165 205.587 1.00 92.25 370 ASP A C 1
ATOM 2853 O O . ASP A 1 370 ? 133.917 128.641 204.540 1.00 92.25 370 ASP A O 1
ATOM 2858 N N . GLY A 1 371 ? 135.482 127.439 205.621 1.00 86.54 371 GLY A N 1
ATOM 2859 C CA . GLY A 1 371 ? 136.238 127.169 204.417 1.00 86.54 371 GLY A CA 1
ATOM 2860 C C . GLY A 1 371 ? 135.975 125.797 203.835 1.00 86.54 371 GLY A C 1
ATOM 2861 O O . GLY A 1 371 ? 134.936 125.566 203.209 1.00 86.54 371 GLY A O 1
ATOM 2862 N N . THR A 1 372 ? 136.914 124.877 204.037 1.00 91.31 372 THR A N 1
ATOM 2863 C CA . THR A 1 372 ? 136.829 123.529 203.495 1.00 91.31 372 THR A CA 1
ATOM 2864 C C . THR A 1 372 ? 137.663 122.608 204.371 1.00 91.31 372 THR A C 1
ATOM 2865 O O . THR A 1 372 ? 138.665 123.048 204.946 1.00 91.31 372 THR A O 1
ATOM 2869 N N . PRO A 1 373 ? 137.276 121.335 204.503 1.00 91.97 373 PRO A N 1
ATOM 2870 C CA . PRO A 1 373 ? 138.020 120.436 205.403 1.00 91.97 373 PRO A CA 1
ATOM 2871 C C . PRO A 1 373 ? 139.497 120.313 205.072 1.00 91.97 373 PRO A C 1
ATOM 2872 O O . PRO A 1 373 ? 140.304 120.069 205.978 1.00 91.97 373 PRO A O 1
ATOM 2876 N N . LYS A 1 374 ? 139.882 120.471 203.803 1.00 91.37 374 LYS A N 1
ATOM 2877 C CA . LYS A 1 374 ? 141.296 120.420 203.450 1.00 91.37 374 LYS A CA 1
ATOM 2878 C C . LYS A 1 374 ? 142.052 121.667 203.896 1.00 91.37 374 LYS A C 1
ATOM 2879 O O . LYS A 1 374 ? 143.286 121.674 203.853 1.00 91.37 374 LYS A O 1
ATOM 2885 N N . GLU A 1 375 ? 141.347 122.717 204.312 1.00 91.51 375 GLU A N 1
ATOM 2886 C CA . GLU A 1 375 ? 141.980 123.918 204.848 1.00 91.51 375 GLU A CA 1
ATOM 2887 C C . GLU A 1 375 ? 142.200 123.731 206.345 1.00 91.51 375 GLU A C 1
ATOM 2888 O O . GLU A 1 375 ? 141.239 123.705 207.121 1.00 91.51 375 GLU A O 1
ATOM 2894 N N . MET A 1 376 ? 143.460 123.600 206.760 1.00 95.49 376 MET A N 1
ATOM 2895 C CA . MET A 1 376 ? 143.780 123.349 208.160 1.00 95.49 376 MET A CA 1
ATOM 2896 C C . MET A 1 376 ? 144.501 124.512 208.828 1.00 95.49 376 MET A C 1
ATOM 2897 O O . MET A 1 376 ? 144.133 124.898 209.943 1.00 95.49 376 MET A O 1
ATOM 2902 N N . GLN A 1 377 ? 145.503 125.099 208.169 1.00 95.59 377 GLN A N 1
ATOM 2903 C CA . GLN A 1 377 ? 146.343 126.147 208.752 1.00 95.59 377 GLN A CA 1
ATOM 2904 C C . GLN A 1 377 ? 146.869 125.734 210.128 1.00 95.59 377 GLN A C 1
ATOM 2905 O O . GLN A 1 377 ? 146.822 126.495 211.097 1.00 95.59 377 GLN A O 1
ATOM 2911 N N . GLY A 1 378 ? 147.375 124.506 210.206 1.00 93.13 378 GLY A N 1
ATOM 2912 C CA . GLY A 1 378 ? 147.882 123.976 211.458 1.00 93.13 378 GLY A CA 1
ATOM 2913 C C . GLY A 1 378 ? 146.780 123.504 212.384 1.00 93.13 378 GLY A C 1
ATOM 2914 O O . GLY A 1 378 ? 145.801 122.902 211.933 1.00 93.13 378 GLY A O 1
ATOM 2915 N N . ASP A 1 379 ? 146.928 123.765 213.677 1.00 96.31 379 ASP A N 1
ATOM 2916 C CA . ASP A 1 379 ? 145.896 123.382 214.632 1.00 96.31 379 ASP A CA 1
ATOM 2917 C C . ASP A 1 379 ? 144.659 124.251 214.427 1.00 96.31 379 ASP A C 1
ATOM 2918 O O . ASP A 1 379 ? 144.770 125.483 214.411 1.00 96.31 379 ASP A O 1
ATOM 2923 N N . PRO A 1 380 ? 143.477 123.655 214.253 1.00 92.97 380 PRO A N 1
ATOM 2924 C CA . PRO A 1 380 ? 142.282 124.467 213.966 1.00 92.97 380 PRO A CA 1
ATOM 2925 C C . PRO A 1 380 ? 141.921 125.452 215.066 1.00 92.97 380 PRO A C 1
ATOM 2926 O O . PRO A 1 380 ? 141.391 126.528 214.763 1.00 92.97 380 PRO A O 1
ATOM 2930 N N . GLY A 1 381 ? 142.176 125.120 216.330 1.00 88.63 381 GLY A N 1
ATOM 2931 C CA . GLY A 1 381 ? 141.751 125.980 217.418 1.00 88.63 381 GLY A CA 1
ATOM 2932 C C . GLY A 1 381 ? 142.730 126.133 218.565 1.00 88.63 381 GLY A C 1
ATOM 2933 O O . GLY A 1 381 ? 142.310 126.315 219.711 1.00 88.63 381 GLY A O 1
ATOM 2934 N N . ASN A 1 382 ? 144.029 126.060 218.288 1.00 97.72 382 ASN A N 1
ATOM 2935 C CA . ASN A 1 382 ? 145.053 126.163 219.326 1.00 97.72 382 ASN A CA 1
ATOM 2936 C C . ASN A 1 382 ? 146.045 127.273 218.997 1.00 97.72 382 ASN A C 1
ATOM 2937 O O . ASN A 1 382 ? 147.262 127.112 219.117 1.00 97.72 382 ASN A O 1
ATOM 2942 N N . MET A 1 383 ? 145.531 128.424 218.574 1.00 98.56 383 MET A N 1
ATOM 2943 C CA . MET A 1 383 ? 146.380 129.579 218.336 1.00 98.56 383 MET A CA 1
ATOM 2944 C C . MET A 1 383 ? 146.652 130.320 219.644 1.00 98.56 383 MET A C 1
ATOM 2945 O O . MET A 1 383 ? 146.002 130.094 220.669 1.00 98.56 383 MET A O 1
ATOM 2950 N N . GLN A 1 384 ? 147.631 131.218 219.599 1.00 96.06 384 GLN A N 1
ATOM 2951 C CA . GLN A 1 384 ? 148.031 131.999 220.770 1.00 96.06 384 GLN A CA 1
ATOM 2952 C C . GLN A 1 384 ? 147.166 133.246 220.934 1.00 96.06 384 GLN A C 1
ATOM 2953 O O . GLN A 1 384 ? 147.664 134.361 221.079 1.00 96.06 384 GLN A O 1
ATOM 2959 N N . LEU A 1 385 ? 145.850 133.052 220.930 1.00 93.33 385 LEU A N 1
ATOM 2960 C CA . LEU A 1 385 ? 144.917 134.168 220.993 1.00 93.33 385 LEU A CA 1
ATOM 2961 C C . LEU A 1 385 ? 144.926 134.808 222.377 1.00 93.33 385 LEU A C 1
ATOM 2962 O O . LEU A 1 385 ? 145.199 134.156 223.389 1.00 93.33 385 LEU A O 1
ATOM 2967 N N . ALA A 1 386 ? 144.622 136.105 222.413 1.00 89.80 386 ALA A N 1
ATOM 2968 C CA . ALA A 1 386 ? 144.614 136.878 223.645 1.00 89.80 386 ALA A CA 1
ATOM 2969 C C . ALA A 1 386 ? 143.276 137.585 223.804 1.00 89.80 386 ALA A C 1
ATOM 2970 O O . ALA A 1 386 ? 142.581 137.866 222.823 1.00 89.80 386 ALA A O 1
ATOM 2972 N N . VAL A 1 387 ? 142.921 137.868 225.056 1.00 99.06 387 VAL A N 1
ATOM 2973 C CA . VAL A 1 387 ? 141.643 138.474 225.408 1.00 99.06 387 VAL A CA 1
ATOM 2974 C C . VAL A 1 387 ? 141.902 139.675 226.308 1.00 99.06 387 VAL A C 1
ATOM 2975 O O . VAL A 1 387 ? 142.757 139.620 227.198 1.00 99.06 387 VAL A O 1
ATOM 2979 N N . VAL A 1 388 ? 141.162 140.761 226.076 1.00 100.71 388 VAL A N 1
ATOM 2980 C CA . VAL A 1 388 ? 141.297 141.987 226.851 1.00 100.71 388 VAL A CA 1
ATOM 2981 C C . VAL A 1 388 ? 139.980 142.251 227.578 1.00 100.71 388 VAL A C 1
ATOM 2982 O O . VAL A 1 388 ? 138.916 141.768 227.183 1.00 100.71 388 VAL A O 1
ATOM 2986 N N . SER A 1 389 ? 140.067 143.027 228.658 1.00 101.47 389 SER A N 1
ATOM 2987 C CA . SER A 1 389 ? 138.929 143.324 229.514 1.00 101.47 389 SER A CA 1
ATOM 2988 C C . SER A 1 389 ? 138.114 144.484 228.941 1.00 101.47 389 SER A C 1
ATOM 2989 O O . SER A 1 389 ? 138.317 144.920 227.805 1.00 101.47 389 SER A O 1
ATOM 2992 N N . ASP A 1 390 ? 137.172 144.996 229.738 1.00 101.25 390 ASP A N 1
ATOM 2993 C CA . ASP A 1 390 ? 136.335 146.121 229.344 1.00 101.25 390 ASP A CA 1
ATOM 2994 C C . ASP A 1 390 ? 136.808 147.456 229.902 1.00 101.25 390 ASP A C 1
ATOM 2995 O O . ASP A 1 390 ? 136.446 148.500 229.348 1.00 101.25 390 ASP A O 1
ATOM 3000 N N . LYS A 1 391 ? 137.589 147.452 230.985 1.00 98.96 391 LYS A N 1
ATOM 3001 C CA . LYS A 1 391 ? 138.028 148.710 231.583 1.00 98.96 391 LYS A CA 1
ATOM 3002 C C . LYS A 1 391 ? 138.933 149.489 230.636 1.00 98.96 391 LYS A C 1
ATOM 3003 O O . LYS A 1 391 ? 138.817 150.715 230.525 1.00 98.96 391 LYS A O 1
ATOM 3009 N N . ASP A 1 392 ? 139.839 148.796 229.945 1.00 102.55 392 ASP A N 1
ATOM 3010 C CA . ASP A 1 392 ? 140.729 149.472 229.006 1.00 102.55 392 ASP A CA 1
ATOM 3011 C C . ASP A 1 392 ? 139.964 149.946 227.776 1.00 102.55 392 ASP A C 1
ATOM 3012 O O . ASP A 1 392 ? 139.886 151.149 227.502 1.00 102.55 392 ASP A O 1
ATOM 3017 N N . VAL A 1 393 ? 139.388 149.011 227.023 1.00 102.06 393 VAL A N 1
ATOM 3018 C CA . VAL A 1 393 ? 138.566 149.348 225.860 1.00 102.06 393 VAL A CA 1
ATOM 3019 C C . VAL A 1 393 ? 137.127 149.472 226.359 1.00 102.06 393 VAL A C 1
ATOM 3020 O O . VAL A 1 393 ? 136.326 148.539 226.285 1.00 102.06 393 VAL A O 1
ATOM 3024 N N . LYS A 1 394 ? 136.795 150.656 226.874 1.00 101.78 394 LYS A N 1
ATOM 3025 C CA . LYS A 1 394 ? 135.461 150.911 227.400 1.00 101.78 394 LYS A CA 1
ATOM 3026 C C . LYS A 1 394 ? 134.443 151.226 226.312 1.00 101.78 394 LYS A C 1
ATOM 3027 O O . LYS A 1 394 ? 133.239 151.173 226.583 1.00 101.78 394 LYS A O 1
ATOM 3033 N N . GLY A 1 395 ? 134.893 151.555 225.100 1.00 95.50 395 GLY A N 1
ATOM 3034 C CA . GLY A 1 395 ? 133.953 151.813 224.022 1.00 95.50 395 GLY A CA 1
ATOM 3035 C C . GLY A 1 395 ? 133.186 150.573 223.605 1.00 95.50 395 GLY A C 1
ATOM 3036 O O . GLY A 1 395 ? 131.972 150.627 223.388 1.00 95.50 395 GLY A O 1
ATOM 3037 N N . VAL A 1 396 ? 133.878 149.442 223.489 1.00 93.59 396 VAL A N 1
ATOM 3038 C CA . VAL A 1 396 ? 133.248 148.179 223.101 1.00 93.59 396 VAL A CA 1
ATOM 3039 C C . VAL A 1 396 ? 132.841 147.486 224.398 1.00 93.59 396 VAL A C 1
ATOM 3040 O O . VAL A 1 396 ? 133.580 146.675 224.958 1.00 93.59 396 VAL A O 1
ATOM 3044 N N . ASP A 1 397 ? 131.646 147.813 224.881 1.00 92.86 397 ASP A N 1
ATOM 3045 C CA . ASP A 1 397 ? 131.113 147.185 226.083 1.00 92.86 397 ASP A CA 1
ATOM 3046 C C . ASP A 1 397 ? 130.519 145.832 225.716 1.00 92.86 397 ASP A C 1
ATOM 3047 O O . ASP A 1 397 ? 129.632 145.748 224.859 1.00 92.86 397 ASP A O 1
ATOM 3052 N N . VAL A 1 398 ? 131.007 144.776 226.361 1.00 91.32 398 VAL A N 1
ATOM 3053 C CA . VAL A 1 398 ? 130.642 143.404 226.036 1.00 91.32 398 VAL A CA 1
ATOM 3054 C C . VAL A 1 398 ? 130.075 142.744 227.284 1.00 91.32 398 VAL A C 1
ATOM 3055 O O . VAL A 1 398 ? 130.660 142.850 228.369 1.00 91.32 398 VAL A O 1
ATOM 3059 N N . ALA A 1 399 ? 128.938 142.069 227.130 1.00 91.15 399 ALA A N 1
ATOM 3060 C CA . ALA A 1 399 ? 128.313 141.362 228.235 1.00 91.15 399 ALA A CA 1
ATOM 3061 C C . ALA A 1 399 ? 128.963 139.991 228.419 1.00 91.15 399 ALA A C 1
ATOM 3062 O O . ALA A 1 399 ? 129.945 139.642 227.758 1.00 91.15 399 ALA A O 1
ATOM 3064 N N . ALA A 1 400 ? 128.406 139.203 229.334 1.00 87.94 400 ALA A N 1
ATOM 3065 C CA . ALA A 1 400 ? 128.949 137.883 229.617 1.00 87.94 400 ALA A CA 1
ATOM 3066 C C . ALA A 1 400 ? 128.738 136.944 228.436 1.00 87.94 400 ALA A C 1
ATOM 3067 O O . ALA A 1 400 ? 127.692 136.966 227.782 1.00 87.94 400 ALA A O 1
ATOM 3069 N N . GLY A 1 401 ? 129.741 136.115 228.168 1.00 93.38 401 GLY A N 1
ATOM 3070 C CA . GLY A 1 401 ? 129.653 135.138 227.095 1.00 93.38 401 GLY A CA 1
ATOM 3071 C C . GLY A 1 401 ? 129.591 135.725 225.701 1.00 93.38 401 GLY A C 1
ATOM 3072 O O . GLY A 1 401 ? 128.873 135.196 224.843 1.00 93.38 401 GLY A O 1
ATOM 3073 N N . GLU A 1 402 ? 130.329 136.805 225.451 1.00 93.27 402 GLU A N 1
ATOM 3074 C CA . GLU A 1 402 ? 130.382 137.429 224.137 1.00 93.27 402 GLU A CA 1
ATOM 3075 C C . GLU A 1 402 ? 131.787 137.967 223.903 1.00 93.27 402 GLU A C 1
ATOM 3076 O O . GLU A 1 402 ? 132.559 138.171 224.843 1.00 93.27 402 GLU A O 1
ATOM 3082 N N . ALA A 1 403 ? 132.117 138.193 222.631 1.00 95.84 403 ALA A N 1
ATOM 3083 C CA . ALA A 1 403 ? 133.457 138.633 222.272 1.00 95.84 403 ALA A CA 1
ATOM 3084 C C . ALA A 1 403 ? 133.408 139.478 221.007 1.00 95.84 403 ALA A C 1
ATOM 3085 O O . ALA A 1 403 ? 132.463 139.403 220.218 1.00 95.84 403 ALA A O 1
ATOM 3087 N N . VAL A 1 404 ? 134.448 140.289 220.828 1.00 97.45 404 VAL A N 1
ATOM 3088 C CA . VAL A 1 404 ? 134.627 141.100 219.629 1.00 97.45 404 VAL A CA 1
ATOM 3089 C C . VAL A 1 404 ? 136.076 140.971 219.182 1.00 97.45 404 VAL A C 1
ATOM 3090 O O . VAL A 1 404 ? 136.997 141.229 219.964 1.00 97.45 404 VAL A O 1
ATOM 3094 N N . PHE A 1 405 ? 136.280 140.571 217.929 1.00 98.57 405 PHE A N 1
ATOM 3095 C CA . PHE A 1 405 ? 137.624 140.453 217.381 1.00 98.57 405 PHE A CA 1
ATOM 3096 C C . PHE A 1 405 ? 138.139 141.817 216.944 1.00 98.57 405 PHE A C 1
ATOM 3097 O O . PHE A 1 405 ? 137.405 142.615 216.353 1.00 98.57 405 PHE A O 1
ATOM 3105 N N . SER A 1 406 ? 139.409 142.081 217.236 1.00 95.06 406 SER A N 1
ATOM 3106 C CA . SER A 1 406 ? 140.049 143.357 216.920 1.00 95.06 406 SER A CA 1
ATOM 3107 C C . SER A 1 406 ? 141.151 143.098 215.895 1.00 95.06 406 SER A C 1
ATOM 3108 O O . SER A 1 406 ? 142.311 142.881 216.247 1.00 95.06 406 SER A O 1
ATOM 3111 N N . GLY A 1 407 ? 140.778 143.137 214.618 1.00 94.33 407 GLY A N 1
ATOM 3112 C CA . GLY A 1 407 ? 141.722 142.906 213.543 1.00 94.33 407 GLY A CA 1
ATOM 3113 C C . GLY A 1 407 ? 141.056 142.411 212.277 1.00 94.33 407 GLY A C 1
ATOM 3114 O O . GLY A 1 407 ? 140.060 141.684 212.337 1.00 94.33 407 GLY A O 1
ATOM 3115 N N . TYR A 1 408 ? 141.595 142.798 211.121 1.00 100.57 408 TYR A N 1
ATOM 3116 C CA . TYR A 1 408 ? 141.058 142.380 209.833 1.00 100.57 408 TYR A CA 1
ATOM 3117 C C . TYR A 1 408 ? 141.988 141.403 209.126 1.00 100.57 408 TYR A C 1
ATOM 3118 O O . TYR A 1 408 ? 141.569 140.291 208.788 1.00 100.57 408 TYR A O 1
ATOM 3127 N N . THR A 1 409 ? 143.247 141.790 208.900 1.00 95.43 409 THR A N 1
ATOM 3128 C CA . THR A 1 409 ? 144.281 140.904 208.361 1.00 95.43 409 THR A CA 1
ATOM 3129 C C . THR A 1 409 ? 143.838 140.306 207.020 1.00 95.43 409 THR A C 1
ATOM 3130 O O . THR A 1 409 ? 143.547 139.116 206.897 1.00 95.43 409 THR A O 1
ATOM 3134 N N . ASP A 1 410 ? 143.753 141.195 206.026 1.00 88.29 410 ASP A N 1
ATOM 3135 C CA . ASP A 1 410 ? 143.287 140.873 204.679 1.00 88.29 410 ASP A CA 1
ATOM 3136 C C . ASP A 1 410 ? 143.747 139.507 204.172 1.00 88.29 410 ASP A C 1
ATOM 3137 O O . ASP A 1 410 ? 142.959 138.768 203.570 1.00 88.29 410 ASP A O 1
ATOM 3142 N N . LEU A 1 411 ? 145.018 139.163 204.403 1.00 89.00 411 LEU A N 1
ATOM 3143 C CA . LEU A 1 411 ? 145.507 137.845 204.010 1.00 89.00 411 LEU A CA 1
ATOM 3144 C C . LEU A 1 411 ? 144.779 136.739 204.767 1.00 89.00 411 LEU A C 1
ATOM 3145 O O . LEU A 1 411 ? 144.446 135.696 204.192 1.00 89.00 411 LEU A O 1
ATOM 3150 N N . LEU A 1 412 ? 144.536 136.939 206.064 1.00 93.54 412 LEU A N 1
ATOM 3151 C CA . LEU A 1 412 ? 143.739 135.977 206.817 1.00 93.54 412 LEU A CA 1
ATOM 3152 C C . LEU A 1 412 ? 142.286 135.991 206.360 1.00 93.54 412 LEU A C 1
ATOM 3153 O O . LEU A 1 412 ? 141.633 134.942 206.314 1.00 93.54 412 LEU A O 1
ATOM 3158 N N . GLN A 1 413 ? 141.763 137.173 206.020 1.00 93.75 413 GLN A N 1
ATOM 3159 C CA . GLN A 1 413 ? 140.365 137.283 205.615 1.00 93.75 413 GLN A CA 1
ATOM 3160 C C . GLN A 1 413 ? 140.095 136.523 204.322 1.00 93.75 413 GLN A C 1
ATOM 3161 O O . GLN A 1 413 ? 139.065 135.850 204.193 1.00 93.75 413 GLN A O 1
ATOM 3167 N N . LYS A 1 414 ? 141.006 136.618 203.351 1.00 88.62 414 LYS A N 1
ATOM 3168 C CA . LYS A 1 414 ? 140.798 135.939 202.077 1.00 88.62 414 LYS A CA 1
ATOM 3169 C C . LYS A 1 414 ? 140.938 134.427 202.191 1.00 88.62 414 LYS A C 1
ATOM 3170 O O . LYS A 1 414 ? 140.441 133.706 201.320 1.00 88.62 414 LYS A O 1
ATOM 3176 N N . ILE A 1 415 ? 141.600 133.932 203.236 1.00 94.17 415 ILE A N 1
ATOM 3177 C CA . ILE A 1 415 ? 141.773 132.495 203.424 1.00 94.17 415 ILE A CA 1
ATOM 3178 C C . ILE A 1 415 ? 140.772 131.996 204.457 1.00 94.17 415 ILE A C 1
ATOM 3179 O O . ILE A 1 415 ? 139.930 131.141 204.160 1.00 94.17 415 ILE A O 1
ATOM 3184 N N . MET A 1 416 ? 140.855 132.526 205.674 1.00 96.04 416 MET A N 1
ATOM 3185 C CA . MET A 1 416 ? 139.971 132.121 206.758 1.00 96.04 416 MET A CA 1
ATOM 3186 C C . MET A 1 416 ? 138.669 132.909 206.685 1.00 96.04 416 MET A C 1
ATOM 3187 O O . MET A 1 416 ? 138.685 134.140 206.590 1.00 96.04 416 MET A O 1
ATOM 3192 N N . VAL A 1 417 ? 137.547 132.195 206.732 1.00 97.23 417 VAL A N 1
ATOM 3193 C CA . VAL A 1 417 ? 136.219 132.793 206.672 1.00 97.23 417 VAL A CA 1
ATOM 3194 C C . VAL A 1 417 ? 135.556 132.625 208.031 1.00 97.23 417 VAL A C 1
ATOM 3195 O O . VAL A 1 417 ? 135.475 131.508 208.555 1.00 97.23 417 VAL A O 1
ATOM 3199 N N . PHE A 1 418 ? 135.082 133.731 208.596 1.00 98.62 418 PHE A N 1
ATOM 3200 C CA . PHE A 1 418 ? 134.456 133.722 209.910 1.00 98.62 418 PHE A CA 1
ATOM 3201 C C . PHE A 1 418 ? 132.956 133.491 209.782 1.00 98.62 418 PHE A C 1
ATOM 3202 O O . PHE A 1 418 ? 132.296 134.075 208.918 1.00 98.62 418 PHE A O 1
ATOM 3210 N N . LYS A 1 419 ? 132.425 132.631 210.647 1.00 94.20 419 LYS A N 1
ATOM 3211 C CA . LYS A 1 419 ? 131.006 132.313 210.616 1.00 94.20 419 LYS A CA 1
ATOM 3212 C C . LYS A 1 419 ? 130.168 133.528 210.996 1.00 94.20 419 LYS A C 1
ATOM 3213 O O . LYS A 1 419 ? 130.593 134.390 211.771 1.00 94.20 419 LYS A O 1
ATOM 3219 N N . ASP A 1 420 ? 128.962 133.592 210.427 1.00 90.81 420 ASP A N 1
ATOM 3220 C CA . ASP A 1 420 ? 128.064 134.706 210.712 1.00 90.81 420 ASP A CA 1
ATOM 3221 C C . ASP A 1 420 ? 127.642 134.715 212.176 1.00 90.81 420 ASP A C 1
ATOM 3222 O O . ASP A 1 420 ? 127.545 135.780 212.797 1.00 90.81 420 ASP A O 1
ATOM 3227 N N . SER A 1 421 ? 127.386 133.540 212.745 1.00 90.86 421 SER A N 1
ATOM 3228 C CA . SER A 1 421 ? 126.985 133.394 214.141 1.00 90.86 421 SER A CA 1
ATOM 3229 C C . SER A 1 421 ? 127.866 132.368 214.841 1.00 90.86 421 SER A C 1
ATOM 3230 O O . SER A 1 421 ? 127.392 131.480 215.552 1.00 90.86 421 SER A O 1
ATOM 3233 N N . GLY A 1 422 ? 129.177 132.482 214.637 1.00 83.82 422 GLY A N 1
ATOM 3234 C CA . GLY A 1 422 ? 130.101 131.568 215.271 1.00 83.82 422 GLY A CA 1
ATOM 3235 C C . GLY A 1 422 ? 130.186 131.775 216.771 1.00 83.82 422 GLY A C 1
ATOM 3236 O O . GLY A 1 422 ? 129.873 132.838 217.307 1.00 83.82 422 GLY A O 1
ATOM 3237 N N . VAL A 1 423 ? 130.620 130.724 217.461 1.00 86.35 423 VAL A N 1
ATOM 3238 C CA . VAL A 1 423 ? 130.775 130.733 218.911 1.00 86.35 423 VAL A CA 1
ATOM 3239 C C . VAL A 1 423 ? 132.261 130.670 219.239 1.00 86.35 423 VAL A C 1
ATOM 3240 O O . VAL A 1 423 ? 132.995 129.841 218.685 1.00 86.35 423 VAL A O 1
ATOM 3244 N N . ILE A 1 424 ? 132.705 131.561 220.118 1.00 89.64 424 ILE A N 1
ATOM 3245 C CA . ILE A 1 424 ? 134.107 131.642 220.519 1.00 89.64 424 ILE A CA 1
ATOM 3246 C C . ILE A 1 424 ? 134.202 130.960 221.879 1.00 89.64 424 ILE A C 1
ATOM 3247 O O . ILE A 1 424 ? 133.994 131.575 222.926 1.00 89.64 424 ILE A O 1
ATOM 3252 N N . LYS A 1 425 ? 134.522 129.670 221.867 1.00 92.02 425 LYS A N 1
ATOM 3253 C CA . LYS A 1 425 ? 134.629 128.887 223.091 1.00 92.02 425 LYS A CA 1
ATOM 3254 C C . LYS A 1 425 ? 136.073 128.903 223.576 1.00 92.02 425 LYS A C 1
ATOM 3255 O O . LYS A 1 425 ? 136.969 128.409 222.885 1.00 92.02 425 LYS A O 1
ATOM 3261 N N . VAL A 1 426 ? 136.296 129.463 224.763 1.00 95.17 426 VAL A N 1
ATOM 3262 C CA . VAL A 1 426 ? 137.635 129.527 225.337 1.00 95.17 426 VAL A CA 1
ATOM 3263 C C . VAL A 1 426 ? 138.032 128.138 225.815 1.00 95.17 426 VAL A C 1
ATOM 3264 O O . VAL A 1 426 ? 137.575 127.676 226.867 1.00 95.17 426 VAL A O 1
ATOM 3268 N N . LYS A 1 427 ? 138.888 127.463 225.046 1.00 90.91 427 LYS A N 1
ATOM 3269 C CA . LYS A 1 427 ? 139.319 126.103 225.365 1.00 90.91 427 LYS A CA 1
ATOM 3270 C C . LYS A 1 427 ? 140.463 126.175 226.372 1.00 90.91 427 LYS A C 1
ATOM 3271 O O . LYS A 1 427 ? 141.642 126.007 226.047 1.00 90.91 427 LYS A O 1
ATOM 3277 N N . SER A 1 428 ? 140.099 126.428 227.626 1.00 95.22 428 SER A N 1
ATOM 3278 C CA . SER A 1 428 ? 141.072 126.503 228.706 1.00 95.22 428 SER A CA 1
ATOM 3279 C C . SER A 1 428 ? 141.461 125.090 229.138 1.00 95.22 428 SER A C 1
ATOM 3280 O O . SER A 1 428 ? 141.075 124.094 228.519 1.00 95.22 428 SER A O 1
ATOM 3283 N N . LYS A 1 429 ? 142.245 124.991 230.215 1.00 97.65 429 LYS A N 1
ATOM 3284 C CA . LYS A 1 429 ? 142.698 123.687 230.688 1.00 97.65 429 LYS A CA 1
ATOM 3285 C C . LYS A 1 429 ? 141.525 122.825 231.140 1.00 97.65 429 LYS A C 1
ATOM 3286 O O . LYS A 1 429 ? 141.441 121.640 230.797 1.00 97.65 429 LYS A O 1
ATOM 3292 N N . HIS A 1 430 ? 140.611 123.401 231.906 1.00 102.93 430 HIS A N 1
ATOM 3293 C CA . HIS A 1 430 ? 139.454 122.660 232.395 1.00 102.93 430 HIS A CA 1
ATOM 3294 C C . HIS A 1 430 ? 138.131 123.355 232.112 1.00 102.93 430 HIS A C 1
ATOM 3295 O O . HIS A 1 430 ? 137.141 122.679 231.819 1.00 102.93 430 HIS A O 1
ATOM 3302 N N . GLU A 1 431 ? 138.086 124.680 232.189 1.00 97.28 431 GLU A N 1
ATOM 3303 C CA . GLU A 1 431 ? 136.847 125.418 232.001 1.00 97.28 431 GLU A CA 1
ATOM 3304 C C . GLU A 1 431 ? 136.696 125.869 230.552 1.00 97.28 431 GLU A C 1
ATOM 3305 O O . GLU A 1 431 ? 137.646 125.860 229.767 1.00 97.28 431 GLU A O 1
ATOM 3311 N N . THR A 1 432 ? 135.472 126.260 230.204 1.00 92.91 432 THR A N 1
ATOM 3312 C CA . THR A 1 432 ? 135.162 126.779 228.882 1.00 92.91 432 THR A CA 1
ATOM 3313 C C . THR A 1 432 ? 134.331 128.048 229.014 1.00 92.91 432 THR A C 1
ATOM 3314 O O . THR A 1 432 ? 133.513 128.184 229.927 1.00 92.91 432 THR A O 1
ATOM 3318 N N . GLN A 1 433 ? 134.564 128.986 228.097 1.00 92.08 433 GLN A N 1
ATOM 3319 C CA . GLN A 1 433 ? 133.863 130.268 228.077 1.00 92.08 433 GLN A CA 1
ATOM 3320 C C . GLN A 1 433 ? 133.381 130.549 226.661 1.00 92.08 433 GLN A C 1
ATOM 3321 O O . GLN A 1 433 ? 134.043 131.267 225.899 1.00 92.08 433 GLN A O 1
ATOM 3327 N N . PRO A 1 434 ? 132.237 129.988 226.267 1.00 91.80 434 PRO A N 1
ATOM 3328 C CA . PRO A 1 434 ? 131.688 130.291 224.937 1.00 91.80 434 PRO A CA 1
ATOM 3329 C C . PRO A 1 434 ? 131.351 131.770 224.815 1.00 91.80 434 PRO A C 1
ATOM 3330 O O . PRO A 1 434 ? 130.864 132.391 225.763 1.00 91.80 434 PRO A O 1
ATOM 3334 N N . LEU A 1 435 ? 131.615 132.331 223.638 1.00 90.77 435 LEU A N 1
ATOM 3335 C CA . LEU A 1 435 ? 131.409 133.748 223.384 1.00 90.77 435 LEU A CA 1
ATOM 3336 C C . LEU A 1 435 ? 130.727 133.935 222.036 1.00 90.77 435 LEU A C 1
ATOM 3337 O O . LEU A 1 435 ? 130.793 133.073 221.156 1.00 90.77 435 LEU A O 1
ATOM 3342 N N . LYS A 1 436 ? 130.067 135.080 221.885 1.00 93.86 436 LYS A N 1
ATOM 3343 C CA . LYS A 1 436 ? 129.339 135.424 220.675 1.00 93.86 436 LYS A CA 1
ATOM 3344 C C . LYS A 1 436 ? 129.906 136.706 220.079 1.00 93.86 436 LYS A C 1
ATOM 3345 O O . LYS A 1 436 ? 130.489 137.538 220.779 1.00 93.86 436 LYS A O 1
ATOM 3351 N N . TYR A 1 437 ? 129.722 136.858 218.770 1.00 97.85 437 TYR A N 1
ATOM 3352 C CA . TYR A 1 437 ? 130.313 137.952 218.008 1.00 97.85 437 TYR A CA 1
ATOM 3353 C C . TYR A 1 437 ? 129.269 139.038 217.778 1.00 97.85 437 TYR A C 1
ATOM 3354 O O . TYR A 1 437 ? 128.196 138.767 217.228 1.00 97.85 437 TYR A O 1
ATOM 3363 N N . LYS A 1 438 ? 129.586 140.264 218.198 1.00 92.36 438 LYS A N 1
ATOM 3364 C CA . LYS A 1 438 ? 128.699 141.407 218.003 1.00 92.36 438 LYS A CA 1
ATOM 3365 C C . LYS A 1 438 ? 129.314 142.466 217.098 1.00 92.36 438 LYS A C 1
ATOM 3366 O O . LYS A 1 438 ? 128.707 142.829 216.085 1.00 92.36 438 LYS A O 1
ATOM 3372 N N . GLY A 1 439 ? 130.503 142.973 217.426 1.00 91.36 439 GLY A N 1
ATOM 3373 C CA . GLY A 1 439 ? 131.130 144.037 216.678 1.00 91.36 439 GLY A CA 1
ATOM 3374 C C . GLY A 1 439 ? 132.472 143.626 216.097 1.00 91.36 439 GLY A C 1
ATOM 3375 O O . GLY A 1 439 ? 132.953 142.508 216.295 1.00 91.36 439 GLY A O 1
ATOM 3376 N N . LEU A 1 440 ? 133.072 144.570 215.372 1.00 96.63 440 LEU A N 1
ATOM 3377 C CA . LEU A 1 440 ? 134.338 144.354 214.686 1.00 96.63 440 LEU A CA 1
ATOM 3378 C C . LEU A 1 440 ? 135.295 145.495 215.000 1.00 96.63 440 LEU A C 1
ATOM 3379 O O . LEU A 1 440 ? 134.876 146.648 215.141 1.00 96.63 440 LEU A O 1
ATOM 3384 N N . ARG A 1 441 ? 136.581 145.165 215.105 1.00 99.62 441 ARG A N 1
ATOM 3385 C CA . ARG A 1 441 ? 137.627 146.146 215.348 1.00 99.62 441 ARG A CA 1
ATOM 3386 C C . ARG A 1 441 ? 138.868 145.752 214.559 1.00 99.62 441 ARG A C 1
ATOM 3387 O O . ARG A 1 441 ? 139.006 144.611 214.111 1.00 99.62 441 ARG A O 1
ATOM 3395 N N . GLU A 1 442 ? 139.772 146.719 214.385 1.00 97.36 442 GLU A N 1
ATOM 3396 C CA . GLU A 1 442 ? 140.982 146.509 213.599 1.00 97.36 442 GLU A CA 1
ATOM 3397 C C . GLU A 1 442 ? 142.257 146.854 214.361 1.00 97.36 442 GLU A C 1
ATOM 3398 O O . GLU A 1 442 ? 143.339 146.849 213.762 1.00 97.36 442 GLU A O 1
ATOM 3404 N N . GLU A 1 443 ? 142.166 147.147 215.655 1.00 97.37 443 GLU A N 1
ATOM 3405 C CA . GLU A 1 443 ? 143.323 147.563 216.438 1.00 97.37 443 GLU A CA 1
ATOM 3406 C C . GLU A 1 443 ? 143.980 146.347 217.081 1.00 97.37 443 GLU A C 1
ATOM 3407 O O . GLU A 1 443 ? 143.370 145.678 217.923 1.00 97.37 443 GLU A O 1
ATOM 3413 N N . PHE A 1 444 ? 145.220 146.065 216.688 1.00 89.37 444 PHE A N 1
ATOM 3414 C CA . PHE A 1 444 ? 145.996 145.013 217.330 1.00 89.37 444 PHE A CA 1
ATOM 3415 C C . PHE A 1 444 ? 146.645 145.563 218.594 1.00 89.37 444 PHE A C 1
ATOM 3416 O O . PHE A 1 444 ? 147.301 146.609 218.562 1.00 89.37 444 PHE A O 1
ATOM 3424 N N . LEU A 1 445 ? 146.458 144.857 219.711 1.00 83.97 445 LEU A N 1
ATOM 3425 C CA . LEU A 1 445 ? 146.894 145.370 221.003 1.00 83.97 445 LEU A CA 1
ATOM 3426 C C . LEU A 1 445 ? 148.380 145.157 221.266 1.00 83.97 445 LEU A C 1
ATOM 3427 O O . LEU A 1 445 ? 148.926 145.784 222.181 1.00 83.97 445 LEU A O 1
ATOM 3432 N N . VAL A 1 446 ? 149.043 144.296 220.498 1.00 82.57 446 VAL A N 1
ATOM 3433 C CA . VAL A 1 446 ? 150.474 144.065 220.642 1.00 82.57 446 VAL A CA 1
ATOM 3434 C C . VAL A 1 446 ? 151.123 144.127 219.267 1.00 82.57 446 VAL A C 1
ATOM 3435 O O . VAL A 1 446 ? 150.470 143.926 218.239 1.00 82.57 446 VAL A O 1
ATOM 3439 N N . SER A 1 447 ? 152.423 144.409 219.257 1.00 85.94 447 SER A N 1
ATOM 3440 C CA . SER A 1 447 ? 153.166 144.474 218.010 1.00 85.94 447 SER A CA 1
ATOM 3441 C C . SER A 1 447 ? 153.359 143.073 217.433 1.00 85.94 447 SER A C 1
ATOM 3442 O O . SER A 1 447 ? 153.065 142.058 218.070 1.00 85.94 447 SER A O 1
ATOM 3445 N N . TYR A 1 448 ? 153.867 143.028 216.200 1.00 95.11 448 TYR A N 1
ATOM 3446 C CA . TYR A 1 448 ? 154.087 141.757 215.521 1.00 95.11 448 TYR A CA 1
ATOM 3447 C C . TYR A 1 448 ? 155.182 140.920 216.170 1.00 95.11 448 TYR A C 1
ATOM 3448 O O . TYR A 1 448 ? 155.299 139.733 215.849 1.00 95.11 448 TYR A O 1
ATOM 3457 N N . THR A 1 449 ? 155.983 141.504 217.063 1.00 93.62 449 THR A N 1
ATOM 3458 C CA . THR A 1 449 ? 156.997 140.725 217.764 1.00 93.62 449 THR A CA 1
ATOM 3459 C C . THR A 1 449 ? 156.371 139.732 218.735 1.00 93.62 449 THR A C 1
ATOM 3460 O O . THR A 1 449 ? 156.914 138.639 218.937 1.00 93.62 449 THR A O 1
ATOM 3464 N N . PHE A 1 450 ? 155.239 140.085 219.340 1.00 95.32 450 PHE A N 1
ATOM 3465 C CA . PHE A 1 450 ? 154.580 139.223 220.312 1.00 95.32 450 PHE A CA 1
ATOM 3466 C C . PHE A 1 450 ? 153.438 138.407 219.725 1.00 95.32 450 PHE A C 1
ATOM 3467 O O . PHE A 1 450 ? 153.214 137.274 220.162 1.00 95.32 450 PHE A O 1
ATOM 3475 N N . THR A 1 451 ? 152.713 138.948 218.746 1.00 90.78 451 THR A N 1
ATOM 3476 C CA . THR A 1 451 ? 151.547 138.279 218.185 1.00 90.78 451 THR A CA 1
ATOM 3477 C C . THR A 1 451 ? 151.874 137.370 217.006 1.00 90.78 451 THR A C 1
ATOM 3478 O O . THR A 1 451 ? 150.972 136.683 216.513 1.00 90.78 451 THR A O 1
ATOM 3482 N N . SER A 1 452 ? 153.127 137.352 216.546 1.00 87.95 452 SER A N 1
ATOM 3483 C CA . SER A 1 452 ? 153.551 136.518 215.425 1.00 87.95 452 SER A CA 1
ATOM 3484 C C . SER A 1 452 ? 152.715 136.786 214.178 1.00 87.95 452 SER A C 1
ATOM 3485 O O . SER A 1 452 ? 152.892 137.813 213.514 1.00 87.95 452 SER A O 1
ATOM 3488 N N . GLY A 1 453 ? 151.805 135.866 213.849 1.00 84.82 453 GLY A N 1
ATOM 3489 C CA . GLY A 1 453 ? 150.971 136.033 212.670 1.00 84.82 453 GLY A CA 1
ATOM 3490 C C . GLY A 1 453 ? 149.894 137.086 212.818 1.00 84.82 453 GLY A C 1
ATOM 3491 O O . GLY A 1 453 ? 149.381 137.578 211.807 1.00 84.82 453 GLY A O 1
ATOM 3492 N N . GLY A 1 454 ? 149.541 137.440 214.050 1.00 87.07 454 GLY A N 1
ATOM 3493 C CA . GLY A 1 454 ? 148.563 138.476 214.317 1.00 87.07 454 GLY A CA 1
ATOM 3494 C C . GLY A 1 454 ? 147.272 137.941 214.901 1.00 87.07 454 GLY A C 1
ATOM 3495 O O . GLY A 1 454 ? 146.385 137.491 214.169 1.00 87.07 454 GLY A O 1
ATOM 3496 N N . MET A 1 455 ? 147.159 137.987 216.227 1.00 93.00 455 MET A N 1
ATOM 3497 C CA . MET A 1 455 ? 145.952 137.548 216.915 1.00 93.00 455 MET A CA 1
ATOM 3498 C C . MET A 1 455 ? 145.026 138.737 217.125 1.00 93.00 455 MET A C 1
ATOM 3499 O O . MET A 1 455 ? 145.432 139.712 217.771 1.00 93.00 455 MET A O 1
ATOM 3504 N N . PRO A 1 456 ? 143.802 138.714 216.601 1.00 93.59 456 PRO A N 1
ATOM 3505 C CA . PRO A 1 456 ? 142.860 139.802 216.895 1.00 93.59 456 PRO A CA 1
ATOM 3506 C C . PRO A 1 456 ? 142.511 139.826 218.376 1.00 93.59 456 PRO A C 1
ATOM 3507 O O . PRO A 1 456 ? 142.255 138.784 218.984 1.00 93.59 456 PRO A O 1
ATOM 3511 N N . ALA A 1 457 ? 142.506 141.024 218.953 1.00 94.26 457 ALA A N 1
ATOM 3512 C CA . ALA A 1 457 ? 142.176 141.171 220.364 1.00 94.26 457 ALA A CA 1
ATOM 3513 C C . ALA A 1 457 ? 140.701 140.876 220.601 1.00 94.26 457 ALA A C 1
ATOM 3514 O O . ALA A 1 457 ? 139.837 141.263 219.810 1.00 94.26 457 ALA A O 1
ATOM 3516 N N . VAL A 1 458 ? 140.416 140.184 221.700 1.00 98.24 458 VAL A N 1
ATOM 3517 C CA . VAL A 1 458 ? 139.065 139.763 222.052 1.00 98.24 458 VAL A CA 1
ATOM 3518 C C . VAL A 1 458 ? 138.621 140.546 223.280 1.00 98.24 458 VAL A C 1
ATOM 3519 O O . VAL A 1 458 ? 139.319 140.562 224.301 1.00 98.24 458 VAL A O 1
ATOM 3523 N N . ILE A 1 459 ? 137.462 141.191 223.181 1.00 98.38 459 ILE A N 1
ATOM 3524 C CA . ILE A 1 459 ? 136.912 142.011 224.254 1.00 98.38 459 ILE A CA 1
ATOM 3525 C C . ILE A 1 459 ? 135.761 141.247 224.894 1.00 98.38 459 ILE A C 1
ATOM 3526 O O . ILE A 1 459 ? 134.754 140.961 224.234 1.00 98.38 459 ILE A O 1
ATOM 3531 N N . VAL A 1 460 ? 135.908 140.920 226.177 1.00 97.86 460 VAL A N 1
ATOM 3532 C CA . VAL A 1 460 ? 134.863 140.230 226.926 1.00 97.86 460 VAL A CA 1
ATOM 3533 C C . VAL A 1 460 ? 134.431 141.105 228.093 1.00 97.86 460 VAL A C 1
ATOM 3534 O O . VAL A 1 460 ? 134.943 142.216 228.272 1.00 97.86 460 VAL A O 1
ATOM 3538 N N . ASP A 1 461 ? 133.486 140.612 228.890 1.00 97.47 461 ASP A N 1
ATOM 3539 C CA . ASP A 1 461 ? 133.015 141.361 230.046 1.00 97.47 461 ASP A CA 1
ATOM 3540 C C . ASP A 1 461 ? 134.136 141.532 231.066 1.00 97.47 461 ASP A C 1
ATOM 3541 O O . ASP A 1 461 ? 135.040 140.698 231.176 1.00 97.47 461 ASP A O 1
ATOM 3546 N N . ASP A 1 462 ? 134.074 142.640 231.811 1.00 100.22 462 ASP A N 1
ATOM 3547 C CA . ASP A 1 462 ? 135.114 142.934 232.792 1.00 100.22 462 ASP A CA 1
ATOM 3548 C C . ASP A 1 462 ? 135.191 141.850 233.860 1.00 100.22 462 ASP A C 1
ATOM 3549 O O . ASP A 1 462 ? 136.286 141.405 234.225 1.00 100.22 462 ASP A O 1
ATOM 3554 N N . SER A 1 463 ? 134.039 141.407 234.368 1.00 96.43 463 SER A N 1
ATOM 3555 C CA . SER A 1 463 ? 134.031 140.293 235.310 1.00 96.43 463 SER A CA 1
ATOM 3556 C C . SER A 1 463 ? 134.484 139.000 234.646 1.00 96.43 463 SER A C 1
ATOM 3557 O O . SER A 1 463 ? 135.140 138.170 235.286 1.00 96.43 463 SER A O 1
ATOM 3560 N N . LEU A 1 464 ? 134.144 138.811 233.368 1.00 98.08 464 LEU A N 1
ATOM 3561 C CA . LEU A 1 464 ? 134.609 137.631 232.649 1.00 98.08 464 LEU A CA 1
ATOM 3562 C C . LEU A 1 464 ? 136.129 137.622 232.532 1.00 98.08 464 LEU A C 1
ATOM 3563 O O . LEU A 1 464 ? 136.770 136.586 232.742 1.00 98.08 464 LEU A O 1
ATOM 3568 N N . PHE A 1 465 ? 136.726 138.773 232.213 1.00 97.47 465 PHE A N 1
ATOM 3569 C CA . PHE A 1 465 ? 138.182 138.850 232.168 1.00 97.47 465 PHE A CA 1
ATOM 3570 C C . PHE A 1 465 ? 138.794 138.697 233.554 1.00 97.47 465 PHE A C 1
ATOM 3571 O O . PHE A 1 465 ? 139.900 138.161 233.682 1.00 97.47 465 PHE A O 1
ATOM 3579 N N . LYS A 1 466 ? 138.110 139.178 234.594 1.00 96.34 466 LYS A N 1
ATOM 3580 C CA . LYS A 1 466 ? 138.602 138.964 235.951 1.00 96.34 466 LYS A CA 1
ATOM 3581 C C . LYS A 1 466 ? 138.643 137.478 236.285 1.00 96.34 466 LYS A C 1
ATOM 3582 O O . LYS A 1 466 ? 139.620 136.989 236.863 1.00 96.34 466 LYS A O 1
ATOM 3588 N N . GLN A 1 467 ? 137.598 136.740 235.909 1.00 95.23 467 GLN A N 1
ATOM 3589 C CA . GLN A 1 467 ? 137.625 135.290 236.079 1.00 95.23 467 GLN A CA 1
ATOM 3590 C C . GLN A 1 467 ? 138.750 134.663 235.262 1.00 95.23 467 GLN A C 1
ATOM 3591 O O . GLN A 1 467 ? 139.469 133.780 235.750 1.00 95.23 467 GLN A O 1
ATOM 3597 N N . LEU A 1 468 ? 138.925 135.119 234.019 1.00 94.28 468 LEU A N 1
ATOM 3598 C CA . LEU A 1 468 ? 139.935 134.531 233.145 1.00 94.28 468 LEU A CA 1
ATOM 3599 C C . LEU A 1 468 ? 141.343 134.729 233.696 1.00 94.28 468 LEU A C 1
ATOM 3600 O O . LEU A 1 468 ? 142.149 133.792 233.704 1.00 94.28 468 LEU A O 1
ATOM 3605 N N . ASP A 1 469 ? 141.661 135.937 234.161 1.00 93.02 469 ASP A N 1
ATOM 3606 C CA . ASP A 1 469 ? 143.006 136.211 234.648 1.00 93.02 469 ASP A CA 1
ATOM 3607 C C . ASP A 1 469 ? 143.205 135.829 236.110 1.00 93.02 469 ASP A C 1
ATOM 3608 O O . ASP A 1 469 ? 144.352 135.800 236.572 1.00 93.02 469 ASP A O 1
ATOM 3613 N N . LYS A 1 470 ? 142.132 135.534 236.850 1.00 89.58 470 LYS A N 1
ATOM 3614 C CA . LYS A 1 470 ? 142.296 134.883 238.141 1.00 89.58 470 LYS A CA 1
ATOM 3615 C C . LYS A 1 470 ? 142.472 133.379 237.998 1.00 89.58 470 LYS A C 1
ATOM 3616 O O . LYS A 1 470 ? 143.058 132.749 238.885 1.00 89.58 470 LYS A O 1
ATOM 3622 N N . ASP A 1 471 ? 141.977 132.793 236.904 1.00 93.48 471 ASP A N 1
ATOM 3623 C CA . ASP A 1 471 ? 142.252 131.386 236.632 1.00 93.48 471 ASP A CA 1
ATOM 3624 C C . ASP A 1 471 ? 143.742 131.157 236.408 1.00 93.48 471 ASP A C 1
ATOM 3625 O O . ASP A 1 471 ? 144.324 130.208 236.946 1.00 93.48 471 ASP A O 1
ATOM 3630 N N . LYS A 1 472 ? 144.376 132.031 235.625 1.00 88.36 472 LYS A N 1
ATOM 3631 C CA . LYS A 1 472 ? 145.808 131.969 235.337 1.00 88.36 472 LYS A CA 1
ATOM 3632 C C . LYS A 1 472 ? 146.201 130.590 234.805 1.00 88.36 472 LYS A C 1
ATOM 3633 O O . LYS A 1 472 ? 146.952 129.837 235.428 1.00 88.36 472 LYS A O 1
ATOM 3639 N N . ASP A 1 473 ? 145.665 130.269 233.635 1.00 88.04 473 ASP A N 1
ATOM 3640 C CA . ASP A 1 473 ? 145.891 128.967 233.025 1.00 88.04 473 ASP A CA 1
ATOM 3641 C C . ASP A 1 473 ? 147.363 128.800 232.661 1.00 88.04 473 ASP A C 1
ATOM 3642 O O . ASP A 1 473 ? 147.899 129.614 231.893 1.00 88.04 473 ASP A O 1
ATOM 3647 N N . PRO A 1 474 ? 148.048 127.777 233.180 1.00 89.31 474 PRO A N 1
ATOM 3648 C CA . PRO A 1 474 ? 149.460 127.576 232.827 1.00 89.31 474 PRO A CA 1
ATOM 3649 C C . PRO A 1 474 ? 149.626 127.022 231.421 1.00 89.31 474 PRO A C 1
ATOM 3650 O O . PRO A 1 474 ? 149.811 125.815 231.240 1.00 89.31 474 PRO A O 1
ATOM 3654 N N . ARG A 1 475 ? 149.569 127.897 230.425 1.00 89.47 475 ARG A N 1
ATOM 3655 C CA . ARG A 1 475 ? 149.646 127.493 229.026 1.00 89.47 475 ARG A CA 1
ATOM 3656 C C . ARG A 1 475 ? 150.366 128.595 228.257 1.00 89.47 475 ARG A C 1
ATOM 3657 O O . ARG A 1 475 ? 151.064 129.425 228.849 1.00 89.47 475 ARG A O 1
ATOM 3665 N N . ILE A 1 476 ? 150.216 128.586 226.929 1.00 91.73 476 ILE A N 1
ATOM 3666 C CA . ILE A 1 476 ? 150.890 129.561 226.080 1.00 91.73 476 ILE A CA 1
ATOM 3667 C C . ILE A 1 476 ? 150.531 130.971 226.526 1.00 91.73 476 ILE A C 1
ATOM 3668 O O . ILE A 1 476 ? 149.353 131.326 226.638 1.00 91.73 476 ILE A O 1
ATOM 3673 N N . GLN A 1 477 ? 151.556 131.778 226.786 1.00 93.79 477 GLN A N 1
ATOM 3674 C CA . GLN A 1 477 ? 151.371 133.127 227.300 1.00 93.79 477 GLN A CA 1
ATOM 3675 C C . GLN A 1 477 ? 152.559 133.975 226.869 1.00 93.79 477 GLN A C 1
ATOM 3676 O O . GLN A 1 477 ? 153.680 133.475 226.744 1.00 93.79 477 GLN A O 1
ATOM 3682 N N . LEU A 1 478 ? 152.296 135.258 226.632 1.00 89.18 478 LEU A N 1
ATOM 3683 C CA . LEU A 1 478 ? 153.351 136.179 226.235 1.00 89.18 478 LEU A CA 1
ATOM 3684 C C . LEU A 1 478 ? 154.401 136.299 227.332 1.00 89.18 478 LEU A C 1
ATOM 3685 O O . LEU A 1 478 ? 154.083 136.284 228.524 1.00 89.18 478 LEU A O 1
ATOM 3690 N N . ALA A 1 479 ? 155.666 136.414 226.918 1.00 77.81 479 ALA A N 1
ATOM 3691 C CA . ALA A 1 479 ? 156.737 136.648 227.881 1.00 77.81 479 ALA A CA 1
ATOM 3692 C C . ALA A 1 479 ? 156.541 137.976 228.598 1.00 77.81 479 ALA A C 1
ATOM 3693 O O . ALA A 1 479 ? 156.759 138.076 229.811 1.00 77.81 479 ALA A O 1
ATOM 3695 N N . GLN A 1 480 ? 156.130 139.006 227.864 1.00 81.72 480 GLN A N 1
ATOM 3696 C CA . GLN A 1 480 ? 155.792 140.306 228.436 1.00 81.72 480 GLN A CA 1
ATOM 3697 C C . GLN A 1 480 ? 154.272 140.423 228.441 1.00 81.72 480 GLN A C 1
ATOM 3698 O O . GLN A 1 480 ? 153.662 140.773 227.427 1.00 81.72 480 GLN A O 1
ATOM 3704 N N . SER A 1 481 ? 153.660 140.118 229.589 1.00 82.40 481 SER A N 1
ATOM 3705 C CA . SER A 1 481 ? 152.203 140.147 229.683 1.00 82.40 481 SER A CA 1
ATOM 3706 C C . SER A 1 481 ? 151.659 141.550 229.452 1.00 82.40 481 SER A C 1
ATOM 3707 O O . SER A 1 481 ? 150.657 141.728 228.749 1.00 82.40 481 SER A O 1
ATOM 3710 N N . THR A 1 482 ? 152.302 142.558 230.034 1.00 82.37 482 THR A N 1
ATOM 3711 C CA . THR A 1 482 ? 151.907 143.951 229.863 1.00 82.37 482 THR A CA 1
ATOM 3712 C C . THR A 1 482 ? 152.812 144.575 228.807 1.00 82.37 482 THR A C 1
ATOM 3713 O O . THR A 1 482 ? 153.991 144.837 229.067 1.00 82.37 482 THR A O 1
ATOM 3717 N N . PHE A 1 483 ? 152.259 144.810 227.619 1.00 83.83 483 PHE A N 1
ATOM 3718 C CA . PHE A 1 483 ? 153.042 145.366 226.524 1.00 83.83 483 PHE A CA 1
ATOM 3719 C C . PHE A 1 483 ? 153.538 146.760 226.882 1.00 83.83 483 PHE A C 1
ATOM 3720 O O . PHE A 1 483 ? 152.759 147.625 227.293 1.00 83.83 483 PHE A O 1
ATOM 3728 N N . ILE A 1 484 ? 154.839 146.977 226.723 1.00 83.17 484 ILE A N 1
ATOM 3729 C CA . ILE A 1 484 ? 155.472 148.244 227.081 1.00 83.17 484 ILE A CA 1
ATOM 3730 C C . ILE A 1 484 ? 155.581 149.076 225.804 1.00 83.17 484 ILE A C 1
ATOM 3731 O O . ILE A 1 484 ? 156.561 149.017 225.059 1.00 83.17 484 ILE A O 1
ATOM 3736 N N . GLY A 1 485 ? 154.542 149.866 225.544 1.00 69.67 485 GLY A N 1
ATOM 3737 C CA . GLY A 1 485 ? 154.540 150.769 224.412 1.00 69.67 485 GLY A CA 1
ATOM 3738 C C . GLY A 1 485 ? 154.121 152.172 224.796 1.00 69.67 485 GLY A C 1
ATOM 3739 O O . GLY A 1 485 ? 152.988 152.388 225.233 1.00 69.67 485 GLY A O 1
ATOM 3740 N N . VAL A 1 486 ? 155.023 153.133 224.636 1.00 66.63 486 VAL A N 1
ATOM 3741 C CA . VAL A 1 486 ? 154.739 154.514 225.007 1.00 66.63 486 VAL A CA 1
ATOM 3742 C C . VAL A 1 486 ? 153.980 155.201 223.880 1.00 66.63 486 VAL A C 1
ATOM 3743 O O . VAL A 1 486 ? 154.268 154.997 222.694 1.00 66.63 486 VAL A O 1
ATOM 3747 N N . ASN A 1 487 ? 152.983 155.998 224.250 1.00 66.45 487 ASN A N 1
ATOM 3748 C CA . ASN A 1 487 ? 152.175 156.738 223.297 1.00 66.45 487 ASN A CA 1
ATOM 3749 C C . ASN A 1 487 ? 152.601 158.204 223.289 1.00 66.45 487 ASN A C 1
ATOM 3750 O O . ASN A 1 487 ? 153.554 158.609 223.960 1.00 66.45 487 ASN A O 1
ATOM 3755 N N . VAL A 1 488 ? 151.882 159.013 222.511 1.00 68.04 488 VAL A N 1
ATOM 3756 C CA . VAL A 1 488 ? 152.185 160.429 222.363 1.00 68.04 488 VAL A CA 1
ATOM 3757 C C . VAL A 1 488 ? 150.885 161.220 222.421 1.00 68.04 488 VAL A C 1
ATOM 3758 O O . VAL A 1 488 ? 149.792 160.684 222.223 1.00 68.04 488 VAL A O 1
ATOM 3762 N N . LYS A 1 489 ? 151.017 162.513 222.704 1.00 84.84 489 LYS A N 1
ATOM 3763 C CA . LYS A 1 489 ? 149.887 163.431 222.716 1.00 84.84 489 LYS A CA 1
ATOM 3764 C C . LYS A 1 489 ? 149.549 163.818 221.276 1.00 84.84 489 LYS A C 1
ATOM 3765 O O . LYS A 1 489 ? 149.981 163.169 220.319 1.00 84.84 489 LYS A O 1
ATOM 3771 N N . HIS A 1 490 ? 148.745 164.867 221.107 1.00 88.98 490 HIS A N 1
ATOM 3772 C CA . HIS A 1 490 ? 148.400 165.336 219.771 1.00 88.98 490 HIS A CA 1
ATOM 3773 C C . HIS A 1 490 ? 149.662 165.645 218.972 1.00 88.98 490 HIS A C 1
ATOM 3774 O O . HIS A 1 490 ? 150.709 165.986 219.528 1.00 88.98 490 HIS A O 1
ATOM 3781 N N . ASP A 1 491 ? 149.554 165.522 217.650 1.00 85.12 491 ASP A N 1
ATOM 3782 C CA . ASP A 1 491 ? 150.727 165.604 216.789 1.00 85.12 491 ASP A CA 1
ATOM 3783 C C . ASP A 1 491 ? 151.263 167.028 216.733 1.00 85.12 491 ASP A C 1
ATOM 3784 O O . ASP A 1 491 ? 150.825 167.835 215.907 1.00 85.12 491 ASP A O 1
ATOM 3789 N N . ASP A 1 492 ? 152.213 167.340 217.611 1.00 87.73 492 ASP A N 1
ATOM 3790 C CA . ASP A 1 492 ? 152.820 168.662 217.672 1.00 87.73 492 ASP A CA 1
ATOM 3791 C C . ASP A 1 492 ? 154.320 168.630 217.429 1.00 87.73 492 ASP A C 1
ATOM 3792 O O . ASP A 1 492 ? 154.829 169.415 216.619 1.00 87.73 492 ASP A O 1
ATOM 3797 N N . GLN A 1 493 ? 155.045 167.745 218.106 1.00 92.29 493 GLN A N 1
ATOM 3798 C CA . GLN A 1 493 ? 156.502 167.688 218.042 1.00 92.29 493 GLN A CA 1
ATOM 3799 C C . GLN A 1 493 ? 156.964 166.236 217.923 1.00 92.29 493 GLN A C 1
ATOM 3800 O O . GLN A 1 493 ? 157.827 165.757 218.661 1.00 92.29 493 GLN A O 1
ATOM 3806 N N . MET A 1 494 ? 156.356 165.503 216.986 1.00 89.12 494 MET A N 1
ATOM 3807 C CA . MET A 1 494 ? 156.700 164.096 216.801 1.00 89.12 494 MET A CA 1
ATOM 3808 C C . MET A 1 494 ? 158.107 163.919 216.245 1.00 89.12 494 MET A C 1
ATOM 3809 O O . MET A 1 494 ? 158.769 162.919 216.549 1.00 89.12 494 MET A O 1
ATOM 3814 N N . GLU A 1 495 ? 158.573 164.859 215.419 1.00 93.40 495 GLU A N 1
ATOM 3815 C CA . GLU A 1 495 ? 159.902 164.732 214.827 1.00 93.40 495 GLU A CA 1
ATOM 3816 C C . GLU A 1 495 ? 160.990 164.746 215.894 1.00 93.40 495 GLU A C 1
ATOM 3817 O O . GLU A 1 495 ? 161.914 163.925 215.861 1.00 93.40 495 GLU A O 1
ATOM 3823 N N . LYS A 1 496 ? 160.893 165.669 216.853 1.00 88.32 496 LYS A N 1
ATOM 3824 C CA . LYS A 1 496 ? 161.866 165.704 217.940 1.00 88.32 496 LYS A CA 1
ATOM 3825 C C . LYS A 1 496 ? 161.764 164.455 218.807 1.00 88.32 496 LYS A C 1
ATOM 3826 O O . LYS A 1 496 ? 162.780 163.941 219.287 1.00 88.32 496 LYS A O 1
ATOM 3832 N N . ALA A 1 497 ? 160.545 163.954 219.019 1.00 80.76 497 ALA A N 1
ATOM 3833 C CA . ALA A 1 497 ? 160.380 162.722 219.783 1.00 80.76 497 ALA A CA 1
ATOM 3834 C C . ALA A 1 497 ? 161.088 161.557 219.105 1.00 80.76 497 ALA A C 1
ATOM 3835 O O . ALA A 1 497 ? 161.787 160.777 219.763 1.00 80.76 497 ALA A O 1
ATOM 3837 N N . ASN A 1 498 ? 160.935 161.431 217.785 1.00 81.40 498 ASN A N 1
ATOM 3838 C CA . ASN A 1 498 ? 161.617 160.362 217.063 1.00 81.40 498 ASN A CA 1
ATOM 3839 C C . ASN A 1 498 ? 163.127 160.566 217.064 1.00 81.40 498 ASN A C 1
ATOM 3840 O O . ASN A 1 498 ? 163.890 159.595 217.130 1.00 81.40 498 ASN A O 1
ATOM 3845 N N . GLU A 1 499 ? 163.579 161.820 216.978 1.00 83.67 499 GLU A N 1
ATOM 3846 C CA . GLU A 1 499 ? 165.011 162.096 217.046 1.00 83.67 499 GLU A CA 1
ATOM 3847 C C . GLU A 1 499 ? 165.590 161.651 218.385 1.00 83.67 499 GLU A C 1
ATOM 3848 O O . GLU A 1 499 ? 166.643 161.005 218.439 1.00 83.67 499 GLU A O 1
ATOM 3854 N N . LEU A 1 500 ? 164.901 161.978 219.480 1.00 79.57 500 LEU A N 1
ATOM 3855 C CA . LEU A 1 500 ? 165.354 161.539 220.795 1.00 79.57 500 LEU A CA 1
ATOM 3856 C C . LEU A 1 500 ? 165.294 160.022 220.923 1.00 79.57 500 LEU A C 1
ATOM 3857 O O . LEU A 1 500 ? 166.171 159.410 221.544 1.00 79.57 500 LEU A O 1
ATOM 3862 N N . PHE A 1 501 ? 164.265 159.396 220.344 1.00 80.24 501 PHE A N 1
ATOM 3863 C CA . PHE A 1 501 ? 164.187 157.939 220.361 1.00 80.24 501 PHE A CA 1
ATOM 3864 C C . PHE A 1 501 ? 165.400 157.324 219.675 1.00 80.24 501 PHE A C 1
ATOM 3865 O O . PHE A 1 501 ? 166.030 156.404 220.209 1.00 80.24 501 PHE A O 1
ATOM 3873 N N . GLN A 1 502 ? 165.746 157.831 218.490 1.00 78.22 502 GLN A N 1
ATOM 3874 C CA . GLN A 1 502 ? 166.923 157.333 217.784 1.00 78.22 502 GLN A CA 1
ATOM 3875 C C . GLN A 1 502 ? 168.191 157.595 218.585 1.00 78.22 502 GLN A C 1
ATOM 3876 O O . GLN A 1 502 ? 169.128 156.788 218.565 1.00 78.22 502 GLN A O 1
ATOM 3882 N N . GLN A 1 503 ? 168.238 158.725 219.293 1.00 80.88 503 GLN A N 1
ATOM 3883 C CA . GLN A 1 503 ? 169.369 159.008 220.170 1.00 80.88 503 GLN A CA 1
ATOM 3884 C C . GLN A 1 503 ? 169.453 158.009 221.317 1.00 80.88 503 GLN A C 1
ATOM 3885 O O . GLN A 1 503 ? 170.549 157.732 221.820 1.00 80.88 503 GLN A O 1
ATOM 3891 N N . VAL A 1 504 ? 168.315 157.456 221.740 1.00 79.86 504 VAL A N 1
ATOM 3892 C CA . VAL A 1 504 ? 168.308 156.542 222.881 1.00 79.86 504 VAL A CA 1
ATOM 3893 C C . VAL A 1 504 ? 168.975 155.220 222.515 1.00 79.86 504 VAL A C 1
ATOM 3894 O O . VAL A 1 504 ? 169.987 154.831 223.110 1.00 79.86 504 VAL A O 1
ATOM 3898 N N . ASN A 1 505 ? 168.424 154.510 221.530 1.00 81.33 505 ASN A N 1
ATOM 3899 C CA . ASN A 1 505 ? 168.918 153.178 221.179 1.00 81.33 505 ASN A CA 1
ATOM 3900 C C . ASN A 1 505 ? 169.882 153.306 220.006 1.00 81.33 505 ASN A C 1
ATOM 3901 O O . ASN A 1 505 ? 169.484 153.337 218.841 1.00 81.33 505 ASN A O 1
ATOM 3906 N N . LYS A 1 506 ? 171.177 153.380 220.322 1.00 81.05 506 LYS A N 1
ATOM 3907 C CA . LYS A 1 506 ? 172.196 153.391 219.280 1.00 81.05 506 LYS A CA 1
ATOM 3908 C C . LYS A 1 506 ? 172.243 152.077 218.512 1.00 81.05 506 LYS A C 1
ATOM 3909 O O . LYS A 1 506 ? 172.692 152.061 217.361 1.00 81.05 506 LYS A O 1
ATOM 3915 N N . LYS A 1 507 ? 171.794 150.980 219.124 1.00 85.51 507 LYS A N 1
ATOM 3916 C CA . LYS A 1 507 ? 171.748 149.688 218.452 1.00 85.51 507 LYS A CA 1
ATOM 3917 C C . LYS A 1 507 ? 170.528 149.540 217.552 1.00 85.51 507 LYS A C 1
ATOM 3918 O O . LYS A 1 507 ? 170.507 148.641 216.703 1.00 85.51 507 LYS A O 1
ATOM 3924 N N . ASN A 1 508 ? 169.527 150.412 217.704 1.00 90.09 508 ASN A N 1
ATOM 3925 C CA . ASN A 1 508 ? 168.279 150.338 216.942 1.00 90.09 508 ASN A CA 1
ATOM 3926 C C . ASN A 1 508 ? 167.598 148.984 217.139 1.00 90.09 508 ASN A C 1
ATOM 3927 O O . ASN A 1 508 ? 167.235 148.296 216.183 1.00 90.09 508 ASN A O 1
ATOM 3932 N N . GLU A 1 509 ? 167.429 148.603 218.402 1.00 85.72 509 GLU A N 1
ATOM 3933 C CA . GLU A 1 509 ? 166.825 147.328 218.763 1.00 85.72 509 GLU A CA 1
ATOM 3934 C C . GLU A 1 509 ? 165.321 147.421 218.980 1.00 85.72 509 GLU A C 1
ATOM 3935 O O . GLU A 1 509 ? 164.692 146.406 219.295 1.00 85.72 509 GLU A O 1
ATOM 3941 N N . HIS A 1 510 ? 164.733 148.599 218.819 1.00 81.96 510 HIS A N 1
ATOM 3942 C CA . HIS A 1 510 ? 163.312 148.813 219.052 1.00 81.96 510 HIS A CA 1
ATOM 3943 C C . HIS A 1 510 ? 162.644 149.269 217.754 1.00 81.96 510 HIS A C 1
ATOM 3944 O O . HIS A 1 510 ? 163.258 149.279 216.683 1.00 81.96 510 HIS A O 1
ATOM 3951 N N . LEU A 1 511 ? 161.371 149.646 217.856 1.00 74.52 511 LEU A N 1
ATOM 3952 C CA . LEU A 1 511 ? 160.564 149.989 216.696 1.00 74.52 511 LEU A CA 1
ATOM 3953 C C . LEU A 1 511 ? 159.910 151.349 216.895 1.00 74.52 511 LEU A C 1
ATOM 3954 O O . LEU A 1 511 ? 159.790 151.848 218.017 1.00 74.52 511 LEU A O 1
ATOM 3959 N N . SER A 1 512 ? 159.491 151.947 215.781 1.00 64.46 512 SER A N 1
ATOM 3960 C CA . SER A 1 512 ? 158.777 153.215 215.805 1.00 64.46 512 SER A CA 1
ATOM 3961 C C . SER A 1 512 ? 157.777 153.246 214.660 1.00 64.46 512 SER A C 1
ATOM 3962 O O . SER A 1 512 ? 157.905 152.512 213.677 1.00 64.46 512 SER A O 1
ATOM 3965 N N . ARG A 1 513 ? 156.774 154.112 214.798 1.00 61.63 513 ARG A N 1
ATOM 3966 C CA . ARG A 1 513 ? 155.724 154.206 213.790 1.00 61.63 513 ARG A CA 1
ATOM 3967 C C . ARG A 1 513 ? 156.214 154.938 212.546 1.00 61.63 513 ARG A C 1
ATOM 3968 O O . ARG A 1 513 ? 156.239 154.373 211.447 1.00 61.63 513 ARG A O 1
ATOM 3976 N N . LEU A 1 514 ? 156.611 156.203 212.701 1.00 59.72 514 LEU A N 1
ATOM 3977 C CA . LEU A 1 514 ? 157.066 156.982 211.556 1.00 59.72 514 LEU A CA 1
ATOM 3978 C C . LEU A 1 514 ? 158.422 156.517 211.041 1.00 59.72 514 LEU A C 1
ATOM 3979 O O . LEU A 1 514 ? 158.805 156.886 209.926 1.00 59.72 514 LEU A O 1
ATOM 3984 N N . ASP A 1 515 ? 159.159 155.726 211.823 1.00 57.66 515 ASP A N 1
ATOM 3985 C CA . ASP A 1 515 ? 160.411 155.167 211.326 1.00 57.66 515 ASP A CA 1
ATOM 3986 C C . ASP A 1 515 ? 160.153 154.065 210.307 1.00 57.66 515 ASP A C 1
ATOM 3987 O O . ASP A 1 515 ? 160.813 154.011 209.264 1.00 57.66 515 ASP A O 1
ATOM 3992 N N . THR A 1 516 ? 159.204 153.172 210.595 1.00 50.11 516 THR A N 1
ATOM 3993 C CA . THR A 1 516 ? 158.837 152.123 209.652 1.00 50.11 516 THR A CA 1
ATOM 3994 C C . THR A 1 516 ? 157.849 152.599 208.597 1.00 50.11 516 THR A C 1
ATOM 3995 O O . THR A 1 516 ? 157.643 151.895 207.604 1.00 50.11 516 THR A O 1
ATOM 3999 N N . SER A 1 517 ? 157.238 153.769 208.782 1.00 41.60 517 SER A N 1
ATOM 4000 C CA . SER A 1 517 ? 156.389 154.343 207.747 1.00 41.60 517 SER A CA 1
ATOM 4001 C C . SER A 1 517 ? 157.188 154.919 206.590 1.00 41.60 517 SER A C 1
ATOM 4002 O O . SER A 1 517 ? 156.588 155.453 205.652 1.00 41.60 517 SER A O 1
ATOM 4005 N N . ALA A 1 518 ? 158.514 154.835 206.637 1.00 34.89 518 ALA A N 1
ATOM 4006 C CA . ALA A 1 518 ? 159.369 155.356 205.584 1.00 34.89 518 ALA A CA 1
ATOM 4007 C C . ALA A 1 518 ? 160.138 154.286 204.828 1.00 34.89 518 ALA A C 1
ATOM 4008 O O . ALA A 1 518 ? 160.422 154.481 203.648 1.00 34.89 518 ALA A O 1
ATOM 4010 N N . ALA A 1 519 ? 160.487 153.168 205.470 1.00 34.41 519 ALA A N 1
ATOM 4011 C CA . ALA A 1 519 ? 161.217 152.113 204.772 1.00 34.41 519 ALA A CA 1
ATOM 4012 C C . ALA A 1 519 ? 160.376 151.491 203.663 1.00 34.41 519 ALA A C 1
ATOM 4013 O O . ALA A 1 519 ? 160.875 151.252 202.554 1.00 34.41 519 ALA A O 1
ATOM 4015 N N . GLN A 1 520 ? 159.098 151.224 203.943 1.00 32.50 520 GLN A N 1
ATOM 4016 C CA . GLN A 1 520 ? 158.222 150.651 202.927 1.00 32.50 520 GLN A CA 1
ATOM 4017 C C . GLN A 1 520 ? 158.090 151.581 201.731 1.00 32.50 520 GLN A C 1
ATOM 4018 O O . GLN A 1 520 ? 158.146 151.136 200.578 1.00 32.50 520 GLN A O 1
ATOM 4024 N N . LYS A 1 521 ? 157.913 152.879 201.985 1.00 20.84 521 LYS A N 1
ATOM 4025 C CA . LYS A 1 521 ? 157.820 153.837 200.892 1.00 20.84 521 LYS A CA 1
ATOM 4026 C C . LYS A 1 521 ? 159.128 153.912 200.117 1.00 20.84 521 LYS A C 1
ATOM 4027 O O . LYS A 1 521 ? 159.129 153.878 198.884 1.00 20.84 521 LYS A O 1
ATOM 4033 N N . SER A 1 522 ? 160.258 153.980 200.824 1.00 26.42 522 SER A N 1
ATOM 4034 C CA . SER A 1 522 ? 161.547 154.110 200.158 1.00 26.42 522 SER A CA 1
ATOM 4035 C C . SER A 1 522 ? 161.921 152.873 199.354 1.00 26.42 522 SER A C 1
ATOM 4036 O O . SER A 1 522 ? 162.752 152.970 198.446 1.00 26.42 522 SER A O 1
ATOM 4039 N N . LEU A 1 523 ? 161.343 151.716 199.667 1.00 31.87 523 LEU A N 1
ATOM 4040 C CA . LEU A 1 523 ? 161.582 150.537 198.843 1.00 31.87 523 LEU A CA 1
ATOM 4041 C C . LEU A 1 523 ? 160.607 150.450 197.670 1.00 31.87 523 LEU A C 1
ATOM 4042 O O . LEU A 1 523 ? 161.022 150.301 196.509 1.00 31.87 523 LEU A O 1
ATOM 4047 N N . PHE A 1 524 ? 159.306 150.557 197.951 1.00 20.66 524 PHE A N 1
ATOM 4048 C CA . PHE A 1 524 ? 158.319 150.322 196.908 1.00 20.66 524 PHE A CA 1
ATOM 4049 C C . PHE A 1 524 ? 158.242 151.479 195.921 1.00 20.66 524 PHE A C 1
ATOM 4050 O O . PHE A 1 524 ? 157.871 151.267 194.764 1.00 20.66 524 PHE A O 1
ATOM 4058 N N . GLY A 1 525 ? 158.620 152.692 196.328 1.00 31.05 525 GLY A N 1
ATOM 4059 C CA . GLY A 1 525 ? 158.713 153.778 195.370 1.00 31.05 525 GLY A CA 1
ATOM 4060 C C . GLY A 1 525 ? 159.800 153.546 194.341 1.00 31.05 525 GLY A C 1
ATOM 4061 O O . GLY A 1 525 ? 159.605 153.810 193.153 1.00 31.05 525 GLY A O 1
ATOM 4062 N N . MET A 1 526 ? 160.953 153.038 194.775 1.00 13.84 526 MET A N 1
ATOM 4063 C CA . MET A 1 526 ? 162.017 152.733 193.824 1.00 13.84 526 MET A CA 1
ATOM 4064 C C . MET A 1 526 ? 161.632 151.563 192.927 1.00 13.84 526 MET A C 1
ATOM 4065 O O . MET A 1 526 ? 161.922 151.573 191.721 1.00 13.84 526 MET A O 1
ATOM 4070 N N . VAL A 1 527 ? 160.962 150.555 193.490 1.00 29.88 527 VAL A N 1
ATOM 4071 C CA . VAL A 1 527 ? 160.479 149.446 192.665 1.00 29.88 527 VAL A CA 1
ATOM 4072 C C . VAL A 1 527 ? 159.510 149.957 191.601 1.00 29.88 527 VAL A C 1
ATOM 4073 O O . VAL A 1 527 ? 159.600 149.589 190.420 1.00 29.88 527 VAL A O 1
ATOM 4077 N N . MET A 1 528 ? 158.579 150.825 192.002 1.00 29.88 528 MET A N 1
ATOM 4078 C CA . MET A 1 528 ? 157.609 151.377 191.063 1.00 29.88 528 MET A CA 1
ATOM 4079 C C . MET A 1 528 ? 158.286 152.246 190.010 1.00 29.88 528 MET A C 1
ATOM 4080 O O . MET A 1 528 ? 157.884 152.241 188.843 1.00 29.88 528 MET A O 1
ATOM 4085 N N . PHE A 1 529 ? 159.315 152.998 190.404 1.00 29.88 529 PHE A N 1
ATOM 4086 C CA . PHE A 1 529 ? 160.060 153.811 189.446 1.00 29.88 529 PHE A CA 1
ATOM 4087 C C . PHE A 1 529 ? 160.716 152.941 188.381 1.00 29.88 529 PHE A C 1
ATOM 4088 O O . PHE A 1 529 ? 160.625 153.231 187.180 1.00 29.88 529 PHE A O 1
ATOM 4096 N N . ILE A 1 530 ? 161.375 151.858 188.803 1.00 29.88 530 ILE A N 1
ATOM 4097 C CA . ILE A 1 530 ? 162.032 150.966 187.847 1.00 29.88 530 ILE A CA 1
ATOM 4098 C C . ILE A 1 530 ? 161.006 150.347 186.905 1.00 29.88 530 ILE A C 1
ATOM 4099 O O . ILE A 1 530 ? 161.195 150.309 185.677 1.00 29.88 530 ILE A O 1
ATOM 4104 N N . VAL A 1 531 ? 159.899 149.858 187.470 1.00 29.88 531 VAL A N 1
ATOM 4105 C CA . VAL A 1 531 ? 158.877 149.210 186.654 1.00 29.88 531 VAL A CA 1
ATOM 4106 C C . VAL A 1 531 ? 158.287 150.194 185.652 1.00 29.88 531 VAL A C 1
ATOM 4107 O O . VAL A 1 531 ? 158.082 149.854 184.483 1.00 29.88 531 VAL A O 1
ATOM 4111 N N . GLY A 1 532 ? 158.011 151.426 186.085 1.00 15.34 532 GLY A N 1
ATOM 4112 C CA . GLY A 1 532 ? 157.450 152.415 185.178 1.00 15.34 532 GLY A CA 1
ATOM 4113 C C . GLY A 1 532 ? 158.401 152.812 184.066 1.00 15.34 532 GLY A C 1
ATOM 4114 O O . GLY A 1 532 ? 157.987 152.975 182.915 1.00 15.34 532 GLY A O 1
ATOM 4115 N N . PHE A 1 533 ? 159.686 152.980 184.392 1.00 29.88 533 PHE A N 1
ATOM 4116 C CA . PHE A 1 533 ? 160.681 153.280 183.366 1.00 29.88 533 PHE A CA 1
ATOM 4117 C C . PHE A 1 533 ? 160.703 152.194 182.294 1.00 29.88 533 PHE A C 1
ATOM 4118 O O . PHE A 1 533 ? 160.573 152.479 181.091 1.00 29.88 533 PHE A O 1
ATOM 4126 N N . LEU A 1 534 ? 160.836 150.933 182.720 1.00 29.88 534 LEU A N 1
ATOM 4127 C CA . LEU A 1 534 ? 160.899 149.839 181.753 1.00 29.88 534 LEU A CA 1
ATOM 4128 C C . LEU A 1 534 ? 159.596 149.712 180.971 1.00 29.88 534 LEU A C 1
ATOM 4129 O O . LEU A 1 534 ? 159.611 149.450 179.760 1.00 29.88 534 LEU A O 1
ATOM 4134 N N . GLY A 1 535 ? 158.459 149.898 181.644 1.00 15.19 535 GLY A N 1
ATOM 4135 C CA . GLY A 1 535 ? 157.180 149.775 180.969 1.00 15.19 535 GLY A CA 1
ATOM 4136 C C . GLY A 1 535 ? 156.973 150.833 179.905 1.00 15.19 535 GLY A C 1
ATOM 4137 O O . GLY A 1 535 ? 156.497 150.533 178.811 1.00 15.19 535 GLY A O 1
ATOM 4138 N N . LEU A 1 536 ? 157.327 152.084 180.208 1.00 29.88 536 LEU A N 1
ATOM 4139 C CA . LEU A 1 536 ? 157.205 153.141 179.209 1.00 29.88 536 LEU A CA 1
ATOM 4140 C C . LEU A 1 536 ? 158.125 152.885 178.022 1.00 29.88 536 LEU A C 1
ATOM 4141 O O . LEU A 1 536 ? 157.720 153.056 176.861 1.00 29.88 536 LEU A O 1
ATOM 4146 N N . THR A 1 537 ? 159.366 152.465 178.292 1.00 29.88 537 THR A N 1
ATOM 4147 C CA . THR A 1 537 ? 160.287 152.168 177.198 1.00 29.88 537 THR A CA 1
ATOM 4148 C C . THR A 1 537 ? 159.720 151.088 176.282 1.00 29.88 537 THR A C 1
ATOM 4149 O O . THR A 1 537 ? 159.658 151.264 175.057 1.00 29.88 537 THR A O 1
ATOM 4153 N N . PHE A 1 538 ? 159.277 149.970 176.864 1.00 29.88 538 PHE A N 1
ATOM 4154 C CA . PHE A 1 538 ? 158.736 148.880 176.055 1.00 29.88 538 PHE A CA 1
ATOM 4155 C C . PHE A 1 538 ? 157.465 149.305 175.329 1.00 29.88 538 PHE A C 1
ATOM 4156 O O . PHE A 1 538 ? 157.232 148.903 174.181 1.00 29.88 538 PHE A O 1
ATOM 4164 N N . LEU A 1 539 ? 156.629 150.114 175.983 1.00 29.88 539 LEU A N 1
ATOM 4165 C CA . LEU A 1 539 ? 155.371 150.539 175.384 1.00 29.88 539 LEU A CA 1
ATOM 4166 C C . LEU A 1 539 ? 155.610 151.365 174.131 1.00 29.88 539 LEU A C 1
ATOM 4167 O O . LEU A 1 539 ? 154.919 151.189 173.122 1.00 29.88 539 LEU A O 1
ATOM 4172 N N . ILE A 1 540 ? 156.578 152.282 174.176 1.00 29.88 540 ILE A N 1
ATOM 4173 C CA . ILE A 1 540 ? 156.889 153.060 172.979 1.00 29.88 540 ILE A CA 1
ATOM 4174 C C . ILE A 1 540 ? 157.545 152.179 171.920 1.00 29.88 540 ILE A C 1
ATOM 4175 O O . ILE A 1 540 ? 157.235 152.280 170.721 1.00 29.88 540 ILE A O 1
ATOM 4180 N N . THR A 1 541 ? 158.452 151.293 172.345 1.00 14.23 541 THR A N 1
ATOM 4181 C CA . THR A 1 541 ? 159.211 150.485 171.395 1.00 14.23 541 THR A CA 1
ATOM 4182 C C . THR A 1 541 ? 158.309 149.553 170.590 1.00 14.23 541 THR A C 1
ATOM 4183 O O . THR A 1 541 ? 158.499 149.391 169.379 1.00 14.23 541 THR A O 1
ATOM 4187 N N . SER A 1 542 ? 157.324 148.927 171.242 1.00 29.88 542 SER A N 1
ATOM 4188 C CA . SER A 1 542 ? 156.457 147.984 170.535 1.00 29.88 542 SER A CA 1
ATOM 4189 C C . SER A 1 542 ? 155.634 148.679 169.454 1.00 29.88 542 SER A C 1
ATOM 4190 O O . SER A 1 542 ? 155.511 148.173 168.328 1.00 29.88 542 SER A O 1
ATOM 4193 N N . GLY A 1 543 ? 155.059 149.837 169.777 1.00 29.88 543 GLY A N 1
ATOM 4194 C CA . GLY A 1 543 ? 154.315 150.584 168.777 1.00 29.88 543 GLY A CA 1
ATOM 4195 C C . GLY A 1 543 ? 155.190 151.046 167.629 1.00 29.88 543 GLY A C 1
ATOM 4196 O O . GLY A 1 543 ? 154.779 151.005 166.465 1.00 29.88 543 GLY A O 1
ATOM 4197 N N . CYS A 1 544 ? 156.414 151.486 167.936 1.00 29.99 544 CYS A N 1
ATOM 4198 C CA . CYS A 1 544 ? 157.315 151.892 166.862 1.00 29.99 544 CYS A CA 1
ATOM 4199 C C . CYS A 1 544 ? 157.680 150.709 165.971 1.00 29.99 544 CYS A C 1
ATOM 4200 O O . CYS A 1 544 ? 157.825 150.863 164.754 1.00 29.99 544 CYS A O 1
ATOM 4203 N N . ILE A 1 545 ? 157.826 149.518 166.557 1.00 29.88 545 ILE A N 1
ATOM 4204 C CA . ILE A 1 545 ? 158.115 148.324 165.767 1.00 29.88 545 ILE A CA 1
ATOM 4205 C C . ILE A 1 545 ? 156.949 147.994 164.843 1.00 29.88 545 ILE A C 1
ATOM 4206 O O . ILE A 1 545 ? 157.146 147.636 163.674 1.00 29.88 545 ILE A O 1
ATOM 4211 N N . LEU A 1 546 ? 155.719 148.094 165.350 1.00 29.88 546 LEU A N 1
ATOM 4212 C CA . LEU A 1 546 ? 154.558 147.851 164.496 1.00 29.88 546 LEU A CA 1
ATOM 4213 C C . LEU A 1 546 ? 154.493 148.863 163.355 1.00 29.88 546 LEU A C 1
ATOM 4214 O O . LEU A 1 546 ? 154.159 148.510 162.215 1.00 29.88 546 LEU A O 1
ATOM 4219 N N . TYR A 1 547 ? 154.814 150.127 163.643 1.00 29.88 547 TYR A N 1
ATOM 4220 C CA . TYR A 1 547 ? 154.870 151.142 162.594 1.00 29.88 547 TYR A CA 1
ATOM 4221 C C . TYR A 1 547 ? 155.923 150.800 161.545 1.00 29.88 547 TYR A C 1
ATOM 4222 O O . TYR A 1 547 ? 155.680 150.936 160.339 1.00 29.88 547 TYR A O 1
ATOM 4231 N N . PHE A 1 548 ? 157.099 150.347 161.987 1.00 29.88 548 PHE A N 1
ATOM 4232 C CA . PHE A 1 548 ? 158.148 149.953 161.049 1.00 29.88 548 PHE A CA 1
ATOM 4233 C C . PHE A 1 548 ? 157.692 148.800 160.166 1.00 29.88 548 PHE A C 1
ATOM 4234 O O . PHE A 1 548 ? 157.971 148.782 158.963 1.00 29.88 548 PHE A O 1
ATOM 4242 N N . LYS A 1 549 ? 157.006 147.817 160.753 1.00 29.88 549 LYS A N 1
ATOM 4243 C CA . LYS A 1 549 ? 156.503 146.695 159.964 1.00 29.88 549 LYS A CA 1
ATOM 4244 C C . LYS A 1 549 ? 155.481 147.160 158.937 1.00 29.88 549 LYS A C 1
ATOM 4245 O O . LYS A 1 549 ? 155.466 146.675 157.801 1.00 29.88 549 LYS A O 1
ATOM 4251 N N . GLN A 1 550 ? 154.606 148.092 159.322 1.00 29.88 550 GLN A N 1
ATOM 4252 C CA . GLN A 1 550 ? 153.629 148.616 158.371 1.00 29.88 550 GLN A CA 1
ATOM 4253 C C . GLN A 1 550 ? 154.292 149.420 157.261 1.00 29.88 550 GLN A C 1
ATOM 4254 O O . GLN A 1 550 ? 153.771 149.474 156.143 1.00 29.88 550 GLN A O 1
ATOM 4260 N N . MET A 1 551 ? 155.430 150.053 157.545 1.00 29.88 551 MET A N 1
ATOM 4261 C CA . MET A 1 551 ? 156.144 150.811 156.521 1.00 29.88 551 MET A CA 1
ATOM 4262 C C . MET A 1 551 ? 156.731 149.938 155.418 1.00 29.88 551 MET A C 1
ATOM 4263 O O . MET A 1 551 ? 157.357 150.480 154.503 1.00 29.88 551 MET A O 1
ATOM 4268 N N . GLY A 1 552 ? 156.561 148.621 155.476 1.00 22.83 552 GLY A N 1
ATOM 4269 C CA . GLY A 1 552 ? 157.133 147.741 154.477 1.00 22.83 552 GLY A CA 1
ATOM 4270 C C . GLY A 1 552 ? 156.105 147.026 153.627 1.00 22.83 552 GLY A C 1
ATOM 4271 O O . GLY A 1 552 ? 156.438 146.479 152.573 1.00 22.83 552 GLY A O 1
ATOM 4272 N N . GLU A 1 553 ? 154.851 147.013 154.076 1.00 23.36 553 GLU A N 1
ATOM 4273 C CA . GLU A 1 553 ? 153.783 146.404 153.295 1.00 23.36 553 GLU A CA 1
ATOM 4274 C C . GLU A 1 553 ? 153.325 147.283 152.141 1.00 23.36 553 GLU A C 1
ATOM 4275 O O . GLU A 1 553 ? 152.639 146.789 151.241 1.00 23.36 553 GLU A O 1
ATOM 4281 N N . SER A 1 554 ? 153.672 148.569 152.151 1.00 20.88 554 SER A N 1
ATOM 4282 C CA . SER A 1 554 ? 153.293 149.479 151.080 1.00 20.88 554 SER A CA 1
ATOM 4283 C C . SER A 1 554 ? 154.306 149.538 149.949 1.00 20.88 554 SER A C 1
ATOM 4284 O O . SER A 1 554 ? 154.014 150.143 148.913 1.00 20.88 554 SER A O 1
ATOM 4287 N N . GLU A 1 555 ? 155.478 148.935 150.115 1.00 31.26 555 GLU A N 1
ATOM 4288 C CA . GLU A 1 555 ? 156.483 148.980 149.064 1.00 31.26 555 GLU A CA 1
ATOM 4289 C C . GLU A 1 555 ? 156.373 147.794 148.116 1.00 31.26 555 GLU A C 1
ATOM 4290 O O . GLU A 1 555 ? 156.675 147.926 146.926 1.00 31.26 555 GLU A O 1
ATOM 4296 N N . ASP A 1 556 ? 155.913 146.654 148.642 1.00 38.21 556 ASP A N 1
ATOM 4297 C CA . ASP A 1 556 ? 155.626 145.496 147.756 1.00 38.21 556 ASP A CA 1
ATOM 4298 C C . ASP A 1 556 ? 154.251 145.748 147.129 1.00 38.21 556 ASP A C 1
ATOM 4299 O O . ASP A 1 556 ? 153.957 145.129 146.088 1.00 38.21 556 ASP A O 1
ATOM 4304 N N . GLU A 1 557 ? 153.447 146.623 147.749 1.00 31.66 557 GLU A N 1
ATOM 4305 C CA . GLU A 1 557 ? 152.098 146.966 147.223 1.00 31.66 557 GLU A CA 1
ATOM 4306 C C . GLU A 1 557 ? 152.184 148.207 146.331 1.00 31.66 557 GLU A C 1
ATOM 4307 O O . GLU A 1 557 ? 151.131 148.621 145.822 1.00 31.66 557 GLU A O 1
ATOM 4313 N N . LYS A 1 558 ? 153.378 148.789 146.165 1.00 12.05 558 LYS A N 1
ATOM 4314 C CA . LYS A 1 558 ? 153.550 149.940 145.233 1.00 12.05 558 LYS A CA 1
ATOM 4315 C C . LYS A 1 558 ? 152.974 149.585 143.849 1.00 12.05 558 LYS A C 1
ATOM 4316 O O . LYS A 1 558 ? 152.184 150.406 143.354 1.00 12.05 558 LYS A O 1
ATOM 4322 N N . PRO A 1 559 ? 153.310 148.447 143.184 1.00 29.88 559 PRO A N 1
ATOM 4323 C CA . PRO A 1 559 ? 152.663 148.068 141.913 1.00 29.88 559 PRO A CA 1
ATOM 4324 C C . PRO A 1 559 ? 151.128 148.039 141.985 1.00 29.88 559 PRO A C 1
ATOM 4325 O O . PRO A 1 559 ? 150.510 148.472 141.036 1.00 29.88 559 PRO A O 1
ATOM 4329 N N . SER A 1 560 ? 150.561 147.532 143.086 1.00 29.88 560 SER A N 1
ATOM 4330 C CA . SER A 1 560 ? 149.082 147.473 143.253 1.00 29.88 560 SER A CA 1
ATOM 4331 C C . SER A 1 560 ? 148.490 148.889 143.300 1.00 29.88 560 SER A C 1
ATOM 4332 O O . SER A 1 560 ? 147.340 149.054 142.850 1.00 29.88 560 SER A O 1
ATOM 4335 N N . TYR A 1 561 ? 149.236 149.861 143.838 1.00 29.88 561 TYR A N 1
ATOM 4336 C CA . TYR A 1 561 ? 148.763 151.271 143.861 1.00 29.88 561 TYR A CA 1
ATOM 4337 C C . TYR A 1 561 ? 149.017 151.915 142.492 1.00 29.88 561 TYR A C 1
ATOM 4338 O O . TYR A 1 561 ? 148.241 152.815 142.121 1.00 29.88 561 TYR A O 1
ATOM 4347 N N . THR A 1 562 ? 150.070 151.489 141.783 1.00 29.88 562 THR A N 1
ATOM 4348 C CA . THR A 1 562 ? 150.366 152.014 140.419 1.00 29.88 562 THR A CA 1
ATOM 4349 C C . THR A 1 562 ? 149.232 151.591 139.481 1.00 29.88 562 THR A C 1
ATOM 4350 O O . THR A 1 562 ? 148.725 152.465 138.747 1.00 29.88 562 THR A O 1
ATOM 4354 N N . ILE A 1 563 ? 148.839 150.312 139.520 1.00 29.88 563 ILE A N 1
ATOM 4355 C CA . ILE A 1 563 ? 147.660 149.856 138.720 1.00 29.88 563 ILE A CA 1
ATOM 4356 C C . ILE A 1 563 ? 146.381 150.318 139.432 1.00 29.88 563 ILE A C 1
ATOM 4357 O O . ILE A 1 563 ? 146.516 150.899 140.536 1.00 29.88 563 ILE A O 1
ATOM 4362 N N . LEU A 1 564 ? 145.203 150.050 138.849 1.00 29.88 564 LEU A N 1
ATOM 4363 C CA . LEU A 1 564 ? 143.899 150.535 139.401 1.00 29.88 564 LEU A CA 1
ATOM 4364 C C . LEU A 1 564 ? 143.851 152.059 139.248 1.00 29.88 564 LEU A C 1
ATOM 4365 O O . LEU A 1 564 ? 142.741 152.589 139.089 1.00 29.88 564 LEU A O 1
ATOM 4370 N N . ARG A 1 565 ? 145.002 152.740 139.294 1.00 29.88 565 ARG A N 1
ATOM 4371 C CA . ARG A 1 565 ? 145.017 154.169 139.021 1.00 29.88 565 ARG A CA 1
ATOM 4372 C C . ARG A 1 565 ? 144.991 154.473 137.536 1.00 29.88 565 ARG A C 1
ATOM 4373 O O . ARG A 1 565 ? 144.412 155.483 137.134 1.00 29.88 565 ARG A O 1
ATOM 4381 N N . LYS A 1 566 ? 145.610 153.619 136.718 1.00 29.88 566 LYS A N 1
ATOM 4382 C CA . LYS A 1 566 ? 145.388 153.676 135.280 1.00 29.88 566 LYS A CA 1
ATOM 4383 C C . LYS A 1 566 ? 143.945 153.329 134.946 1.00 29.88 566 LYS A C 1
ATOM 4384 O O . LYS A 1 566 ? 143.342 153.933 134.053 1.00 29.88 566 LYS A O 1
ATOM 4390 N N . LEU A 1 567 ? 143.377 152.349 135.652 1.00 29.88 567 LEU A N 1
ATOM 4391 C CA . LEU A 1 567 ? 141.956 152.054 135.504 1.00 29.88 567 LEU A CA 1
ATOM 4392 C C . LEU A 1 567 ? 141.100 153.235 135.936 1.00 29.88 567 LEU A C 1
ATOM 4393 O O . LEU A 1 567 ? 140.002 153.434 135.407 1.00 29.88 567 LEU A O 1
ATOM 4398 N N . GLY A 1 568 ? 141.579 154.019 136.897 1.00 16.51 568 GLY A N 1
ATOM 4399 C CA . GLY A 1 568 ? 140.878 155.196 137.367 1.00 16.51 568 GLY A CA 1
ATOM 4400 C C . GLY A 1 568 ? 140.162 154.957 138.678 1.00 16.51 568 GLY A C 1
ATOM 4401 O O . GLY A 1 568 ? 139.071 154.383 138.695 1.00 16.51 568 GLY A O 1
ATOM 4402 N N . PHE A 1 569 ? 140.763 155.388 139.786 1.00 29.88 569 PHE A N 1
ATOM 4403 C CA . PHE A 1 569 ? 140.123 155.249 141.088 1.00 29.88 569 PHE A CA 1
ATOM 4404 C C . PHE A 1 569 ? 140.313 156.442 142.009 1.00 29.88 569 PHE A C 1
ATOM 4405 O O . PHE A 1 569 ? 139.606 156.514 143.017 1.00 29.88 569 PHE A O 1
ATOM 4413 N N . THR A 1 570 ? 141.244 157.356 141.722 1.00 21.86 570 THR A N 1
ATOM 4414 C CA . THR A 1 570 ? 141.504 158.556 142.517 1.00 21.86 570 THR A CA 1
ATOM 4415 C C . THR A 1 570 ? 142.145 158.207 143.856 1.00 21.86 570 THR A C 1
ATOM 4416 O O . THR A 1 570 ? 141.828 157.179 144.461 1.00 21.86 570 THR A O 1
ATOM 4420 N N . GLN A 1 571 ? 143.059 159.061 144.321 1.00 17.81 571 GLN A N 1
ATOM 4421 C CA . GLN A 1 571 ? 143.762 158.802 145.572 1.00 17.81 571 GLN A CA 1
ATOM 4422 C C . GLN A 1 571 ? 142.827 158.876 146.773 1.00 17.81 571 GLN A C 1
ATOM 4423 O O . GLN A 1 571 ? 143.041 158.181 147.776 1.00 17.81 571 GLN A O 1
ATOM 4429 N N . GLY A 1 572 ? 141.792 159.712 146.693 1.00 33.84 572 GLY A N 1
ATOM 4430 C CA . GLY A 1 572 ? 140.825 159.828 147.767 1.00 33.84 572 GLY A CA 1
ATOM 4431 C C . GLY A 1 572 ? 139.990 158.589 147.991 1.00 33.84 572 GLY A C 1
ATOM 4432 O O . GLY A 1 572 ? 139.428 158.433 149.080 1.00 33.84 572 GLY A O 1
ATOM 4433 N N . ASP A 1 573 ? 139.890 157.712 146.994 1.00 21.58 573 ASP A N 1
ATOM 4434 C CA . ASP A 1 573 ? 139.251 156.418 147.172 1.00 21.58 573 ASP A CA 1
ATOM 4435 C C . ASP A 1 573 ? 140.224 155.337 147.613 1.00 21.58 573 ASP A C 1
ATOM 4436 O O . ASP A 1 573 ? 139.793 154.339 148.201 1.00 21.58 573 ASP A O 1
ATOM 4441 N N . LEU A 1 574 ? 141.516 155.512 147.344 1.00 29.88 574 LEU A N 1
ATOM 4442 C CA . LEU A 1 574 ? 142.528 154.553 147.756 1.00 29.88 574 LEU A CA 1
ATOM 4443 C C . LEU A 1 574 ? 143.002 154.761 149.186 1.00 29.88 574 LEU A C 1
ATOM 4444 O O . LEU A 1 574 ? 143.494 153.808 149.798 1.00 29.88 574 LEU A O 1
ATOM 4449 N N . ILE A 1 575 ? 142.870 155.967 149.740 1.00 29.88 575 ILE A N 1
ATOM 4450 C CA . ILE A 1 575 ? 143.225 156.182 151.141 1.00 29.88 575 ILE A CA 1
ATOM 4451 C C . ILE A 1 575 ? 142.060 155.911 152.090 1.00 29.88 575 ILE A C 1
ATOM 4452 O O . ILE A 1 575 ? 142.294 155.665 153.284 1.00 29.88 575 ILE A O 1
ATOM 4457 N N . LYS A 1 576 ? 140.820 155.935 151.598 1.00 19.67 576 LYS A N 1
ATOM 4458 C CA . LYS A 1 576 ? 139.679 155.629 152.452 1.00 19.67 576 LYS A CA 1
ATOM 4459 C C . LYS A 1 576 ? 139.712 154.184 152.935 1.00 19.67 576 LYS A C 1
ATOM 4460 O O . LYS A 1 576 ? 139.285 153.897 154.058 1.00 19.67 576 LYS A O 1
ATOM 4466 N N . GLY A 1 577 ? 140.216 153.262 152.111 1.00 15.28 577 GLY A N 1
ATOM 4467 C CA . GLY A 1 577 ? 140.390 151.892 152.561 1.00 15.28 577 GLY A CA 1
ATOM 4468 C C . GLY A 1 577 ? 141.591 151.698 153.459 1.00 15.28 577 GLY A C 1
ATOM 4469 O O . GLY A 1 577 ? 141.571 150.842 154.348 1.00 15.28 577 GLY A O 1
ATOM 4470 N N . ILE A 1 578 ? 142.647 152.485 153.250 1.00 29.88 578 ILE A N 1
ATOM 4471 C CA . ILE A 1 578 ? 143.809 152.429 154.132 1.00 29.88 578 ILE A CA 1
ATOM 4472 C C . ILE A 1 578 ? 143.440 152.903 155.532 1.00 29.88 578 ILE A C 1
ATOM 4473 O O . ILE A 1 578 ? 143.950 152.387 156.536 1.00 29.88 578 ILE A O 1
ATOM 4478 N N . ARG A 1 579 ? 142.550 153.894 155.621 1.00 29.88 579 ARG A N 1
ATOM 4479 C CA . ARG A 1 579 ? 142.117 154.382 156.927 1.00 29.88 579 ARG A CA 1
ATOM 4480 C C . ARG A 1 579 ? 141.399 153.303 157.728 1.00 29.88 579 ARG A C 1
ATOM 4481 O O . ARG A 1 579 ? 141.439 153.321 158.963 1.00 29.88 579 ARG A O 1
ATOM 4489 N N . ILE A 1 580 ? 140.738 152.365 157.056 1.00 29.88 580 ILE A N 1
ATOM 4490 C CA . ILE A 1 580 ? 140.081 151.256 157.742 1.00 29.88 580 ILE A CA 1
ATOM 4491 C C . ILE A 1 580 ? 141.056 150.115 158.004 1.00 29.88 580 ILE A C 1
ATOM 4492 O O . ILE A 1 580 ? 140.971 149.435 159.035 1.00 29.88 580 ILE A O 1
ATOM 4497 N N . LYS A 1 581 ? 141.991 149.897 157.078 1.00 29.88 581 LYS A N 1
ATOM 4498 C CA . LYS A 1 581 ? 143.007 148.875 157.288 1.00 29.88 581 LYS A CA 1
ATOM 4499 C C . LYS A 1 581 ? 143.828 149.172 158.532 1.00 29.88 581 LYS A C 1
ATOM 4500 O O . LYS A 1 581 ? 144.113 148.270 159.324 1.00 29.88 581 LYS A O 1
ATOM 4506 N N . GLN A 1 582 ? 144.207 150.436 158.729 1.00 29.88 582 GLN A N 1
ATOM 4507 C CA . GLN A 1 582 ? 145.006 150.786 159.900 1.00 29.88 582 GLN A CA 1
ATOM 4508 C C . GLN A 1 582 ? 144.206 150.645 161.187 1.00 29.88 582 GLN A C 1
ATOM 4509 O O . GLN A 1 582 ? 144.751 150.233 162.217 1.00 29.88 582 GLN A O 1
ATOM 4515 N N . MET A 1 583 ? 142.914 150.974 161.149 1.00 29.88 583 MET A N 1
ATOM 4516 C CA . MET A 1 583 ? 142.064 150.753 162.314 1.00 29.88 583 MET A CA 1
ATOM 4517 C C . MET A 1 583 ? 142.041 149.280 162.697 1.00 29.88 583 MET A C 1
ATOM 4518 O O . MET A 1 583 ? 142.302 148.922 163.851 1.00 29.88 583 MET A O 1
ATOM 4523 N N . TYR A 1 584 ? 141.746 148.406 161.732 1.00 18.55 584 TYR A N 1
ATOM 4524 C CA . TYR A 1 584 ? 141.667 146.980 162.038 1.00 18.55 584 TYR A CA 1
ATOM 4525 C C . TYR A 1 584 ? 143.030 146.364 162.323 1.00 18.55 584 TYR A C 1
ATOM 4526 O O . TYR A 1 584 ? 143.095 145.288 162.923 1.00 18.55 584 TYR A O 1
ATOM 4535 N N . ASN A 1 585 ? 144.114 147.014 161.906 1.00 29.88 585 ASN A N 1
ATOM 4536 C CA . ASN A 1 585 ? 145.462 146.527 162.159 1.00 29.88 585 ASN A CA 1
ATOM 4537 C C . ASN A 1 585 ? 145.950 146.893 163.553 1.00 29.88 585 ASN A C 1
ATOM 4538 O O . ASN A 1 585 ? 146.565 146.062 164.228 1.00 29.88 585 ASN A O 1
ATOM 4543 N N . PHE A 1 586 ? 145.691 148.118 164.001 1.00 29.88 586 PHE A N 1
ATOM 4544 C CA . PHE A 1 586 ? 146.158 148.578 165.300 1.00 29.88 586 PHE A CA 1
ATOM 4545 C C . PHE A 1 586 ? 145.128 148.412 166.411 1.00 29.88 586 PHE A C 1
ATOM 4546 O O . PHE A 1 586 ? 145.452 148.685 167.569 1.00 29.88 586 PHE A O 1
ATOM 4554 N N . GLY A 1 587 ? 143.906 147.975 166.106 1.00 29.88 587 GLY A N 1
ATOM 4555 C CA . GLY A 1 587 ? 142.904 147.871 167.147 1.00 29.88 587 GLY A CA 1
ATOM 4556 C C . GLY A 1 587 ? 142.680 146.495 167.739 1.00 29.88 587 GLY A C 1
ATOM 4557 O O . GLY A 1 587 ? 142.062 146.378 168.800 1.00 29.88 587 GLY A O 1
ATOM 4558 N N . ILE A 1 588 ? 143.159 145.447 167.079 1.00 29.88 588 ILE A N 1
ATOM 4559 C CA . ILE A 1 588 ? 143.009 144.089 167.602 1.00 29.88 588 ILE A CA 1
ATOM 4560 C C . ILE A 1 588 ? 144.018 143.852 168.725 1.00 29.88 588 ILE A C 1
ATOM 4561 O O . ILE A 1 588 ? 143.617 143.416 169.820 1.00 29.88 588 ILE A O 1
ATOM 4566 N N . PRO A 1 589 ? 145.320 144.113 168.526 1.00 29.88 589 PRO A N 1
ATOM 4567 C CA . PRO A 1 589 ? 146.247 143.986 169.660 1.00 29.88 589 PRO A CA 1
ATOM 4568 C C . PRO A 1 589 ? 145.880 144.882 170.823 1.00 29.88 589 PRO A C 1
ATOM 4569 O O . PRO A 1 589 ? 146.062 144.485 171.978 1.00 29.88 589 PRO A O 1
ATOM 4573 N N . LEU A 1 590 ? 145.346 146.074 170.551 1.00 29.88 590 LEU A N 1
ATOM 4574 C CA . LEU A 1 590 ? 144.944 146.975 171.625 1.00 29.88 590 LEU A CA 1
ATOM 4575 C C . LEU A 1 590 ? 143.865 146.345 172.495 1.00 29.88 590 LEU A C 1
ATOM 4576 O O . LEU A 1 590 ? 143.971 146.339 173.724 1.00 29.88 590 LEU A O 1
ATOM 4581 N N . VAL A 1 591 ? 142.825 145.790 171.871 1.00 29.88 591 VAL A N 1
ATOM 4582 C CA . VAL A 1 591 ? 141.723 145.210 172.634 1.00 29.88 591 VAL A CA 1
ATOM 4583 C C . VAL A 1 591 ? 142.182 143.970 173.394 1.00 29.88 591 VAL A C 1
ATOM 4584 O O . VAL A 1 591 ? 141.844 143.786 174.574 1.00 29.88 591 VAL A O 1
ATOM 4588 N N . VAL A 1 592 ? 142.959 143.101 172.739 1.00 29.88 592 VAL A N 1
ATOM 4589 C CA . VAL A 1 592 ? 143.422 141.890 173.416 1.00 29.88 592 VAL A CA 1
ATOM 4590 C C . VAL A 1 592 ? 144.304 142.246 174.608 1.00 29.88 592 VAL A C 1
ATOM 4591 O O . VAL A 1 592 ? 144.151 141.685 175.702 1.00 29.88 592 VAL A O 1
ATOM 4595 N N . GLY A 1 593 ? 145.228 143.192 174.425 1.00 29.88 593 GLY A N 1
ATOM 4596 C CA . GLY A 1 593 ? 146.076 143.608 175.527 1.00 29.88 593 GLY A CA 1
ATOM 4597 C C . GLY A 1 593 ? 145.307 144.285 176.644 1.00 29.88 593 GLY A C 1
ATOM 4598 O O . GLY A 1 593 ? 145.630 144.108 177.819 1.00 29.88 593 GLY A O 1
ATOM 4599 N N . LEU A 1 594 ? 144.286 145.075 176.299 1.00 29.88 594 LEU A N 1
ATOM 4600 C CA . LEU A 1 594 ? 143.479 145.719 177.330 1.00 29.88 594 LEU A CA 1
ATOM 4601 C C . LEU A 1 594 ? 142.750 144.690 178.180 1.00 29.88 594 LEU A C 1
ATOM 4602 O O . LEU A 1 594 ? 142.705 144.809 179.410 1.00 29.88 594 LEU A O 1
ATOM 4607 N N . PHE A 1 595 ? 142.177 143.665 177.547 1.00 29.88 595 PHE A N 1
ATOM 4608 C CA . PHE A 1 595 ? 141.495 142.632 178.323 1.00 29.88 595 PHE A CA 1
ATOM 4609 C C . PHE A 1 595 ? 142.478 141.826 179.167 1.00 29.88 595 PHE A C 1
ATOM 4610 O O . PHE A 1 595 ? 142.190 141.507 180.331 1.00 29.88 595 PHE A O 1
ATOM 4618 N N . HIS A 1 596 ? 143.649 141.501 178.608 1.00 29.88 596 HIS A N 1
ATOM 4619 C CA . HIS A 1 596 ? 144.662 140.797 179.391 1.00 29.88 596 HIS A CA 1
ATOM 4620 C C . HIS A 1 596 ? 145.089 141.617 180.601 1.00 29.88 596 HIS A C 1
ATOM 4621 O O . HIS A 1 596 ? 145.230 141.081 181.704 1.00 29.88 596 HIS A O 1
ATOM 4628 N N . SER A 1 597 ? 145.299 142.922 180.412 1.00 10.85 597 SER A N 1
ATOM 4629 C CA . SER A 1 597 ? 145.697 143.786 181.517 1.00 10.85 597 SER A CA 1
ATOM 4630 C C . SER A 1 597 ? 144.602 143.880 182.568 1.00 10.85 597 SER A C 1
ATOM 4631 O O . SER A 1 597 ? 144.887 143.884 183.771 1.00 10.85 597 SER A O 1
ATOM 4634 N N . TYR A 1 598 ? 143.343 143.972 182.137 1.00 14.80 598 TYR A N 1
ATOM 4635 C CA . TYR A 1 598 ? 142.250 144.049 183.099 1.00 14.80 598 TYR A CA 1
ATOM 4636 C C . TYR A 1 598 ? 142.172 142.789 183.948 1.00 14.80 598 TYR A C 1
ATOM 4637 O O . TYR A 1 598 ? 141.972 142.865 185.165 1.00 14.80 598 TYR A O 1
ATOM 4646 N N . PHE A 1 599 ? 142.322 141.616 183.329 1.00 19.40 599 PHE A N 1
ATOM 4647 C CA . PHE A 1 599 ? 142.284 140.390 184.121 1.00 19.40 599 PHE A CA 1
ATOM 4648 C C . PHE A 1 599 ? 143.554 140.167 184.931 1.00 19.40 599 PHE A C 1
ATOM 4649 O O . PHE A 1 599 ? 143.510 139.450 185.935 1.00 19.40 599 PHE A O 1
ATOM 4657 N N . ALA A 1 600 ? 144.680 140.754 184.526 1.00 26.53 600 ALA A N 1
ATOM 4658 C CA . ALA A 1 600 ? 145.892 140.643 185.327 1.00 26.53 600 ALA A CA 1
ATOM 4659 C C . ALA A 1 600 ? 145.861 141.559 186.540 1.00 26.53 600 ALA A C 1
ATOM 4660 O O . ALA A 1 600 ? 146.400 141.203 187.592 1.00 26.53 600 ALA A O 1
ATOM 4662 N N . VAL A 1 601 ? 145.245 142.735 186.413 1.00 18.53 601 VAL A N 1
ATOM 4663 C CA . VAL A 1 601 ? 145.215 143.688 187.517 1.00 18.53 601 VAL A CA 1
ATOM 4664 C C . VAL A 1 601 ? 144.183 143.318 188.574 1.00 18.53 601 VAL A C 1
ATOM 4665 O O . VAL A 1 601 ? 144.291 143.776 189.717 1.00 18.53 601 VAL A O 1
ATOM 4669 N N . GLN A 1 602 ? 143.186 142.498 188.232 1.00 25.23 602 GLN A N 1
ATOM 4670 C CA . GLN A 1 602 ? 142.202 142.087 189.228 1.00 25.23 602 GLN A CA 1
ATOM 4671 C C . GLN A 1 602 ? 142.835 141.222 190.307 1.00 25.23 602 GLN A C 1
ATOM 4672 O O . GLN A 1 602 ? 142.405 141.260 191.465 1.00 25.23 602 GLN A O 1
ATOM 4678 N N . SER A 1 603 ? 143.849 140.434 189.948 1.00 27.05 603 SER A N 1
ATOM 4679 C CA . SER A 1 603 ? 144.600 139.681 190.944 1.00 27.05 603 SER A CA 1
ATOM 4680 C C . SER A 1 603 ? 145.432 140.586 191.840 1.00 27.05 603 SER A C 1
ATOM 4681 O O . SER A 1 603 ? 145.870 140.146 192.907 1.00 27.05 603 SER A O 1
ATOM 4684 N N . GLY A 1 604 ? 145.669 141.830 191.425 1.00 31.77 604 GLY A N 1
ATOM 4685 C CA . GLY A 1 604 ? 146.431 142.742 192.262 1.00 31.77 604 GLY A CA 1
ATOM 4686 C C . GLY A 1 604 ? 145.721 143.068 193.561 1.00 31.77 604 GLY A C 1
ATOM 4687 O O . GLY A 1 604 ? 146.321 143.030 194.637 1.00 31.77 604 GLY A O 1
ATOM 4688 N N . TRP A 1 605 ? 144.431 143.387 193.479 1.00 33.62 605 TRP A N 1
ATOM 4689 C CA . TRP A 1 605 ? 143.641 143.702 194.660 1.00 33.62 605 TRP A CA 1
ATOM 4690 C C . TRP A 1 605 ? 142.715 142.569 195.081 1.00 33.62 605 TRP A C 1
ATOM 4691 O O . TRP A 1 605 ? 141.803 142.795 195.881 1.00 33.62 605 TRP A O 1
ATOM 4702 N N . PHE A 1 606 ? 142.922 141.358 194.564 1.00 33.16 606 PHE A N 1
ATOM 4703 C CA . PHE A 1 606 ? 142.216 140.207 195.114 1.00 33.16 606 PHE A CA 1
ATOM 4704 C C . PHE A 1 606 ? 142.713 139.880 196.514 1.00 33.16 606 PHE A C 1
ATOM 4705 O O . PHE A 1 606 ? 141.926 139.497 197.386 1.00 33.16 606 PHE A O 1
ATOM 4713 N N . LEU A 1 607 ? 144.012 140.032 196.750 1.00 42.79 607 LEU A N 1
ATOM 4714 C CA . LEU A 1 607 ? 144.623 139.601 197.999 1.00 42.79 607 LEU A CA 1
ATOM 4715 C C . LEU A 1 607 ? 145.150 140.753 198.838 1.00 42.79 607 LEU A C 1
ATOM 4716 O O . LEU A 1 607 ? 144.883 140.802 200.045 1.00 42.79 607 LEU A O 1
ATOM 4721 N N . PHE A 1 608 ? 145.885 141.690 198.245 1.00 47.80 608 PHE A N 1
ATOM 4722 C CA . PHE A 1 608 ? 146.503 142.771 199.010 1.00 47.80 608 PHE A CA 1
ATOM 4723 C C . PHE A 1 608 ? 145.639 144.029 198.910 1.00 47.80 608 PHE A C 1
ATOM 4724 O O . PHE A 1 608 ? 145.985 145.020 198.269 1.00 47.80 608 PHE A O 1
ATOM 4732 N N . GLY A 1 609 ? 144.477 143.962 199.555 1.00 46.98 609 GLY A N 1
ATOM 4733 C CA . GLY A 1 609 ? 143.561 145.087 199.560 1.00 46.98 609 GLY A CA 1
ATOM 4734 C C . GLY A 1 609 ? 142.199 144.748 198.990 1.00 46.98 609 GLY A C 1
ATOM 4735 O O . GLY A 1 609 ? 141.858 143.569 198.859 1.00 46.98 609 GLY A O 1
ATOM 4736 N N . SER A 1 610 ? 141.405 145.766 198.654 1.00 48.31 610 SER A N 1
ATOM 4737 C CA . SER A 1 610 ? 140.078 145.537 198.093 1.00 48.31 610 SER A CA 1
ATOM 4738 C C . SER A 1 610 ? 139.955 146.033 196.658 1.00 48.31 610 SER A C 1
ATOM 4739 O O . SER A 1 610 ? 139.702 145.223 195.763 1.00 48.31 610 SER A O 1
ATOM 4742 N N . GLU A 1 611 ? 140.166 147.325 196.406 1.00 47.69 611 GLU A N 1
ATOM 4743 C CA . GLU A 1 611 ? 140.019 147.934 195.087 1.00 47.69 611 GLU A CA 1
ATOM 4744 C C . GLU A 1 611 ? 140.631 149.326 195.122 1.00 47.69 611 GLU A C 1
ATOM 4745 O O . GLU A 1 611 ? 140.690 149.961 196.177 1.00 47.69 611 GLU A O 1
ATOM 4751 N N . VAL A 1 612 ? 141.086 149.794 193.959 1.00 39.66 612 VAL A N 1
ATOM 4752 C CA . VAL A 1 612 ? 141.574 151.165 193.843 1.00 39.66 612 VAL A CA 1
ATOM 4753 C C . VAL A 1 612 ? 140.896 151.889 192.681 1.00 39.66 612 VAL A C 1
ATOM 4754 O O . VAL A 1 612 ? 140.311 152.962 192.869 1.00 39.66 612 VAL A O 1
ATOM 4758 N N . TRP A 1 613 ? 140.982 151.321 191.476 1.00 36.57 613 TRP A N 1
ATOM 4759 C CA . TRP A 1 613 ? 140.440 151.840 190.220 1.00 36.57 613 TRP A CA 1
ATOM 4760 C C . TRP A 1 613 ? 141.100 153.137 189.765 1.00 36.57 613 TRP A C 1
ATOM 4761 O O . TRP A 1 613 ? 140.763 153.634 188.686 1.00 36.57 613 TRP A O 1
ATOM 4772 N N . ALA A 1 614 ? 142.022 153.704 190.541 1.00 33.71 614 ALA A N 1
ATOM 4773 C CA . ALA A 1 614 ? 142.587 155.012 190.222 1.00 33.71 614 ALA A CA 1
ATOM 4774 C C . ALA A 1 614 ? 143.666 154.960 189.141 1.00 33.71 614 ALA A C 1
ATOM 4775 O O . ALA A 1 614 ? 143.548 155.674 188.138 1.00 33.71 614 ALA A O 1
ATOM 4777 N N . PRO A 1 615 ? 144.729 154.154 189.284 1.00 31.03 615 PRO A N 1
ATOM 4778 C CA . PRO A 1 615 ? 145.809 154.216 188.290 1.00 31.03 615 PRO A CA 1
ATOM 4779 C C . PRO A 1 615 ? 145.560 153.376 187.051 1.00 31.03 615 PRO A C 1
ATOM 4780 O O . PRO A 1 615 ? 146.155 153.666 186.005 1.00 31.03 615 PRO A O 1
ATOM 4784 N N . MET A 1 616 ? 144.711 152.351 187.132 1.00 27.04 616 MET A N 1
ATOM 4785 C CA . MET A 1 616 ? 144.465 151.496 185.976 1.00 27.04 616 MET A CA 1
ATOM 4786 C C . MET A 1 616 ? 143.882 152.292 184.816 1.00 27.04 616 MET A C 1
ATOM 4787 O O . MET A 1 616 ? 144.326 152.161 183.670 1.00 27.04 616 MET A O 1
ATOM 4792 N N . ILE A 1 617 ? 142.890 153.138 185.100 1.00 28.40 617 ILE A N 1
ATOM 4793 C CA . ILE A 1 617 ? 142.267 153.932 184.047 1.00 28.40 617 ILE A CA 1
ATOM 4794 C C . ILE A 1 617 ? 143.256 154.946 183.488 1.00 28.40 617 ILE A C 1
ATOM 4795 O O . ILE A 1 617 ? 143.274 155.218 182.282 1.00 28.40 617 ILE A O 1
ATOM 4800 N N . MET A 1 618 ? 144.099 155.516 184.350 1.00 33.50 618 MET A N 1
ATOM 4801 C CA . MET A 1 618 ? 145.089 156.481 183.886 1.00 33.50 618 MET A CA 1
ATOM 4802 C C . MET A 1 618 ? 146.113 155.829 182.964 1.00 33.50 618 MET A C 1
ATOM 4803 O O . MET A 1 618 ? 146.536 156.435 181.973 1.00 33.50 618 MET A O 1
ATOM 4808 N N . VAL A 1 619 ? 146.527 154.599 183.270 1.00 28.51 619 VAL A N 1
ATOM 4809 C CA . VAL A 1 619 ? 147.494 153.923 182.409 1.00 28.51 619 VAL A CA 1
ATOM 4810 C C . VAL A 1 619 ? 146.831 153.399 181.137 1.00 28.51 619 VAL A C 1
ATOM 4811 O O . VAL A 1 619 ? 147.483 153.300 180.091 1.00 28.51 619 VAL A O 1
ATOM 4815 N N . MET A 1 620 ? 145.539 153.076 181.183 1.00 27.41 620 MET A N 1
ATOM 4816 C CA . MET A 1 620 ? 144.863 152.634 179.960 1.00 27.41 620 MET A CA 1
ATOM 4817 C C . MET A 1 620 ? 144.580 153.765 178.969 1.00 27.41 620 MET A C 1
ATOM 4818 O O . MET A 1 620 ? 143.883 153.501 177.984 1.00 27.41 620 MET A O 1
ATOM 4823 N N . VAL A 1 621 ? 145.066 154.987 179.161 1.00 27.18 621 VAL A N 1
ATOM 4824 C CA . VAL A 1 621 ? 144.864 156.067 178.204 1.00 27.18 621 VAL A CA 1
ATOM 4825 C C . VAL A 1 621 ? 146.120 156.326 177.379 1.00 27.18 621 VAL A C 1
ATOM 4826 O O . VAL A 1 621 ? 146.033 156.610 176.183 1.00 27.18 621 VAL A O 1
ATOM 4830 N N . LEU A 1 622 ? 147.295 156.221 178.004 1.00 22.89 622 LEU A N 1
ATOM 4831 C CA . LEU A 1 622 ? 148.549 156.374 177.273 1.00 22.89 622 LEU A CA 1
ATOM 4832 C C . LEU A 1 622 ? 148.702 155.289 176.213 1.00 22.89 622 LEU A C 1
ATOM 4833 O O . LEU A 1 622 ? 149.203 155.548 175.111 1.00 22.89 622 LEU A O 1
ATOM 4838 N N . TYR A 1 623 ? 148.283 154.066 176.539 1.00 17.23 623 TYR A N 1
ATOM 4839 C CA . TYR A 1 623 ? 148.282 152.963 175.583 1.00 17.23 623 TYR A CA 1
ATOM 4840 C C . TYR A 1 623 ? 147.506 153.332 174.321 1.00 17.23 623 TYR A C 1
ATOM 4841 O O . TYR A 1 623 ? 148.029 153.248 173.197 1.00 17.23 623 TYR A O 1
ATOM 4850 N N . THR A 1 624 ? 146.264 153.788 174.498 1.00 18.20 624 THR A N 1
ATOM 4851 C CA . THR A 1 624 ? 145.420 154.148 173.366 1.00 18.20 624 THR A CA 1
ATOM 4852 C C . THR A 1 624 ? 145.991 155.333 172.600 1.00 18.20 624 THR A C 1
ATOM 4853 O O . THR A 1 624 ? 145.946 155.363 171.365 1.00 18.20 624 THR A O 1
ATOM 4857 N N . ALA A 1 625 ? 146.524 156.327 173.317 1.00 20.04 625 ALA A N 1
ATOM 4858 C CA . ALA A 1 625 ? 147.080 157.501 172.650 1.00 20.04 625 ALA A CA 1
ATOM 4859 C C . ALA A 1 625 ? 148.266 157.131 171.769 1.00 20.04 625 ALA A C 1
ATOM 4860 O O . ALA A 1 625 ? 148.371 157.595 170.626 1.00 20.04 625 ALA A O 1
ATOM 4862 N N . LEU A 1 626 ? 149.169 156.291 172.280 1.00 29.88 626 LEU A N 1
ATOM 4863 C CA . LEU A 1 626 ? 150.317 155.871 171.483 1.00 29.88 626 LEU A CA 1
ATOM 4864 C C . LEU A 1 626 ? 149.879 155.074 170.260 1.00 29.88 626 LEU A C 1
ATOM 4865 O O . LEU A 1 626 ? 150.394 155.285 169.150 1.00 29.88 626 LEU A O 1
ATOM 4870 N N . TYR A 1 627 ? 148.921 154.158 170.439 1.00 29.88 627 TYR A N 1
ATOM 4871 C CA . TYR A 1 627 ? 148.457 153.374 169.297 1.00 29.88 627 TYR A CA 1
ATOM 4872 C C . TYR A 1 627 ? 147.818 154.264 168.236 1.00 29.88 627 TYR A C 1
ATOM 4873 O O . TYR A 1 627 ? 148.052 154.078 167.035 1.00 29.88 627 TYR A O 1
ATOM 4882 N N . SER A 1 628 ? 147.022 155.249 168.661 1.00 29.88 628 SER A N 1
ATOM 4883 C CA . SER A 1 628 ? 146.410 156.171 167.709 1.00 29.88 628 SER A CA 1
ATOM 4884 C C . SER A 1 628 ? 147.462 156.983 166.965 1.00 29.88 628 SER A C 1
ATOM 4885 O O . SER A 1 628 ? 147.353 157.190 165.748 1.00 29.88 628 SER A O 1
ATOM 4888 N N . ILE A 1 629 ? 148.487 157.455 167.678 1.00 29.88 629 ILE A N 1
ATOM 4889 C CA . ILE A 1 629 ? 149.531 158.254 167.040 1.00 29.88 629 ILE A CA 1
ATOM 4890 C C . ILE A 1 629 ? 150.234 157.442 165.960 1.00 29.88 629 ILE A C 1
ATOM 4891 O O . ILE A 1 629 ? 150.454 157.917 164.835 1.00 29.88 629 ILE A O 1
ATOM 4896 N N . PHE A 1 630 ? 150.584 156.194 166.278 1.00 29.88 630 PHE A N 1
ATOM 4897 C CA . PHE A 1 630 ? 151.311 155.393 165.298 1.00 29.88 630 PHE A CA 1
ATOM 4898 C C . PHE A 1 630 ? 150.425 154.980 164.127 1.00 29.88 630 PHE A C 1
ATOM 4899 O O . PHE A 1 630 ? 150.905 154.900 162.988 1.00 29.88 630 PHE A O 1
ATOM 4907 N N . GLY A 1 631 ? 149.132 154.746 164.368 1.00 15.92 631 GLY A N 1
ATOM 4908 C CA . GLY A 1 631 ? 148.224 154.502 163.257 1.00 15.92 631 GLY A CA 1
ATOM 4909 C C . GLY A 1 631 ? 148.113 155.694 162.324 1.00 15.92 631 GLY A C 1
ATOM 4910 O O . GLY A 1 631 ? 148.093 155.540 161.098 1.00 15.92 631 GLY A O 1
ATOM 4911 N N . PHE A 1 632 ? 148.047 156.901 162.892 1.00 29.88 632 PHE A N 1
ATOM 4912 C CA . PHE A 1 632 ? 148.006 158.107 162.069 1.00 29.88 632 PHE A CA 1
ATOM 4913 C C . PHE A 1 632 ? 149.276 158.253 161.237 1.00 29.88 632 PHE A C 1
ATOM 4914 O O . PHE A 1 632 ? 149.218 158.614 160.052 1.00 29.88 632 PHE A O 1
ATOM 4922 N N . LEU A 1 633 ? 150.435 157.980 161.840 1.00 29.88 633 LEU A N 1
ATOM 4923 C CA . LEU A 1 633 ? 151.685 158.061 161.088 1.00 29.88 633 LEU A CA 1
ATOM 4924 C C . LEU A 1 633 ? 151.713 157.050 159.944 1.00 29.88 633 LEU A C 1
ATOM 4925 O O . LEU A 1 633 ? 152.183 157.360 158.839 1.00 29.88 633 LEU A O 1
ATOM 4930 N N . SER A 1 634 ? 151.215 155.834 160.188 1.00 29.88 634 SER A N 1
ATOM 4931 C CA . SER A 1 634 ? 151.148 154.840 159.119 1.00 29.88 634 SER A CA 1
ATOM 4932 C C . SER A 1 634 ? 150.232 155.299 157.989 1.00 29.88 634 SER A C 1
ATOM 4933 O O . SER A 1 634 ? 150.542 155.098 156.806 1.00 29.88 634 SER A O 1
ATOM 4936 N N . VAL A 1 635 ? 149.094 155.907 158.333 1.00 29.88 635 VAL A N 1
ATOM 4937 C CA . VAL A 1 635 ? 148.189 156.417 157.304 1.00 29.88 635 VAL A CA 1
ATOM 4938 C C . VAL A 1 635 ? 148.884 157.478 156.461 1.00 29.88 635 VAL A C 1
ATOM 4939 O O . VAL A 1 635 ? 148.761 157.494 155.229 1.00 29.88 635 VAL A O 1
ATOM 4943 N N . LEU A 1 636 ? 149.622 158.383 157.109 1.00 29.88 636 LEU A N 1
ATOM 4944 C CA . LEU A 1 636 ? 150.344 159.413 156.364 1.00 29.88 636 LEU A CA 1
ATOM 4945 C C . LEU A 1 636 ? 151.371 158.800 155.420 1.00 29.88 636 LEU A C 1
ATOM 4946 O O . LEU A 1 636 ? 151.509 159.234 154.267 1.00 29.88 636 LEU A O 1
ATOM 4951 N N . TYR A 1 637 ? 152.108 157.792 155.893 1.00 29.88 637 TYR A N 1
ATOM 4952 C CA . TYR A 1 637 ? 153.104 157.158 155.033 1.00 29.88 637 TYR A CA 1
ATOM 4953 C C . TYR A 1 637 ? 152.453 156.494 153.825 1.00 29.88 637 TYR A C 1
ATOM 4954 O O . TYR A 1 637 ? 152.960 156.602 152.700 1.00 29.88 637 TYR A O 1
ATOM 4963 N N . TYR A 1 638 ? 151.332 155.796 154.032 1.00 29.88 638 TYR A N 1
ATOM 4964 C CA . TYR A 1 638 ? 150.684 155.155 152.890 1.00 29.88 638 TYR A CA 1
ATOM 4965 C C . TYR A 1 638 ? 150.109 156.178 151.922 1.00 29.88 638 TYR A C 1
ATOM 4966 O O . TYR A 1 638 ? 150.102 155.940 150.712 1.00 29.88 638 TYR A O 1
ATOM 4975 N N . LYS A 1 639 ? 149.620 157.312 152.427 1.00 29.88 639 LYS A N 1
ATOM 4976 C CA . LYS A 1 639 ? 149.170 158.378 151.537 1.00 29.88 639 LYS A CA 1
ATOM 4977 C C . LYS A 1 639 ? 150.317 158.880 150.669 1.00 29.88 639 LYS A C 1
ATOM 4978 O O . LYS A 1 639 ? 150.165 159.059 149.453 1.00 29.88 639 LYS A O 1
ATOM 4984 N N . LYS A 1 640 ? 151.484 159.097 151.282 1.00 29.88 640 LYS A N 1
ATOM 4985 C CA . LYS A 1 640 ? 152.642 159.547 150.515 1.00 29.88 640 LYS A CA 1
ATOM 4986 C C . LYS A 1 640 ? 153.042 158.522 149.461 1.00 29.88 640 LYS A C 1
ATOM 4987 O O . LYS A 1 640 ? 153.392 158.886 148.333 1.00 29.88 640 LYS A O 1
ATOM 4993 N N . VAL A 1 641 ? 153.006 157.235 149.813 1.00 29.88 641 VAL A N 1
ATOM 4994 C CA . VAL A 1 641 ? 153.365 156.192 148.851 1.00 29.88 641 VAL A CA 1
ATOM 4995 C C . VAL A 1 641 ? 152.370 156.149 147.696 1.00 29.88 641 VAL A C 1
ATOM 4996 O O . VAL A 1 641 ? 152.761 156.050 146.528 1.00 29.88 641 VAL A O 1
ATOM 5000 N N . ILE A 1 642 ? 151.072 156.219 148.000 1.00 29.88 642 ILE A N 1
ATOM 5001 C CA . ILE A 1 642 ? 150.049 156.143 146.959 1.00 29.88 642 ILE A CA 1
ATOM 5002 C C . ILE A 1 642 ? 150.160 157.326 146.007 1.00 29.88 642 ILE A C 1
ATOM 5003 O O . ILE A 1 642 ? 149.984 157.180 144.792 1.00 29.88 642 ILE A O 1
ATOM 5008 N N . LYS A 1 643 ? 150.458 158.515 146.541 1.00 19.21 643 LYS A N 1
ATOM 5009 C CA . LYS A 1 643 ? 150.448 159.722 145.717 1.00 19.21 643 LYS A CA 1
ATOM 5010 C C . LYS A 1 643 ? 151.422 159.623 144.546 1.00 19.21 643 LYS A C 1
ATOM 5011 O O . LYS A 1 643 ? 151.139 160.127 143.453 1.00 19.21 643 LYS A O 1
ATOM 5017 N N . SER A 1 644 ? 152.568 158.972 144.746 1.00 37.26 644 SER A N 1
ATOM 5018 C CA . SER A 1 644 ? 153.627 158.930 143.746 1.00 37.26 644 SER A CA 1
ATOM 5019 C C . SER A 1 644 ? 153.595 157.665 142.897 1.00 37.26 644 SER A C 1
ATOM 5020 O O . SER A 1 644 ? 154.613 157.311 142.293 1.00 37.26 644 SER A O 1
ATOM 5023 N N . SER A 1 645 ? 152.458 156.971 142.841 1.00 14.57 645 SER A N 1
ATOM 5024 C CA . SER A 1 645 ? 152.371 155.759 142.032 1.00 14.57 645 SER A CA 1
ATOM 5025 C C . SER A 1 645 ? 152.311 156.093 140.547 1.00 14.57 645 SER A C 1
ATOM 5026 O O . SER A 1 645 ? 153.180 155.685 139.769 1.00 14.57 645 SER A O 1
ATOM 5029 N N . LEU A 1 646 ? 151.291 156.836 140.135 1.00 29.88 646 LEU A N 1
ATOM 5030 C CA . LEU A 1 646 ? 151.157 157.243 138.742 1.00 29.88 646 LEU A CA 1
ATOM 5031 C C . LEU A 1 646 ? 151.451 158.731 138.587 1.00 29.88 646 LEU A C 1
ATOM 5032 O O . LEU A 1 646 ? 152.037 159.158 137.593 1.00 29.88 646 LEU A O 1
ATOM 5037 N N . HIS B 2 9 ? 130.242 157.534 111.706 1.00 43.87 1 HIS B N 1
ATOM 5038 C CA . HIS B 2 9 ? 130.137 157.830 113.129 1.00 43.87 1 HIS B CA 1
ATOM 5039 C C . HIS B 2 9 ? 131.490 157.696 113.814 1.00 43.87 1 HIS B C 1
ATOM 5040 O O . HIS B 2 9 ? 131.875 156.607 114.232 1.00 43.87 1 HIS B O 1
ATOM 5047 N N . VAL B 2 10 ? 132.207 158.807 113.927 1.00 37.60 2 VAL B N 1
ATOM 5048 C CA . VAL B 2 10 ? 133.517 158.807 114.566 1.00 37.60 2 VAL B CA 1
ATOM 5049 C C . VAL B 2 10 ? 133.345 158.760 116.077 1.00 37.60 2 VAL B C 1
ATOM 5050 O O . VAL B 2 10 ? 132.512 159.471 116.651 1.00 37.60 2 VAL B O 1
ATOM 5054 N N . ILE B 2 11 ? 134.126 157.904 116.724 1.00 24.44 3 ILE B N 1
ATOM 5055 C CA . ILE B 2 11 ? 134.157 157.812 118.178 1.00 24.44 3 ILE B CA 1
ATOM 5056 C C . ILE B 2 11 ? 135.342 158.575 118.753 1.00 24.44 3 ILE B C 1
ATOM 5057 O O . ILE B 2 11 ? 135.198 159.331 119.713 1.00 24.44 3 ILE B O 1
ATOM 5062 N N . LEU B 2 12 ? 136.521 158.399 118.165 1.00 29.88 4 LEU B N 1
ATOM 5063 C CA . LEU B 2 12 ? 137.721 159.106 118.576 1.00 29.88 4 LEU B CA 1
ATOM 5064 C C . LEU B 2 12 ? 138.205 159.976 117.426 1.00 29.88 4 LEU B C 1
ATOM 5065 O O . LEU B 2 12 ? 138.017 159.641 116.253 1.00 29.88 4 LEU B O 1
ATOM 5070 N N . GLU B 2 13 ? 138.822 161.104 117.769 1.00 19.24 5 GLU B N 1
ATOM 5071 C CA . GLU B 2 13 ? 139.284 162.054 116.761 1.00 19.24 5 GLU B CA 1
ATOM 5072 C C . GLU B 2 13 ? 140.406 162.890 117.352 1.00 19.24 5 GLU B C 1
ATOM 5073 O O . GLU B 2 13 ? 140.183 163.627 118.316 1.00 19.24 5 GLU B O 1
ATOM 5079 N N . ALA B 2 14 ? 141.601 162.780 116.779 1.00 31.46 6 ALA B N 1
ATOM 5080 C CA . ALA B 2 14 ? 142.754 163.559 117.197 1.00 31.46 6 ALA B CA 1
ATOM 5081 C C . ALA B 2 14 ? 143.208 164.446 116.047 1.00 31.46 6 ALA B C 1
ATOM 5082 O O . ALA B 2 14 ? 143.049 164.094 114.875 1.00 31.46 6 ALA B O 1
ATOM 5084 N N . ASN B 2 15 ? 143.771 165.605 116.388 1.00 25.14 7 ASN B N 1
ATOM 5085 C CA . ASN B 2 15 ? 144.194 166.584 115.386 1.00 25.14 7 ASN B CA 1
ATOM 5086 C C . ASN B 2 15 ? 145.545 167.160 115.799 1.00 25.14 7 ASN B C 1
ATOM 5087 O O . ASN B 2 15 ? 145.612 168.040 116.661 1.00 25.14 7 ASN B O 1
ATOM 5092 N N . LYS B 2 16 ? 146.613 166.661 115.175 1.00 23.22 8 LYS B N 1
ATOM 5093 C CA . LYS B 2 16 ? 147.962 167.209 115.316 1.00 23.22 8 LYS B CA 1
ATOM 5094 C C . LYS B 2 16 ? 148.414 167.221 116.777 1.00 23.22 8 LYS B C 1
ATOM 5095 O O . LYS B 2 16 ? 148.698 168.266 117.361 1.00 23.22 8 LYS B O 1
ATOM 5101 N N . ILE B 2 17 ? 148.491 166.031 117.356 1.00 12.88 9 ILE B N 1
ATOM 5102 C CA . ILE B 2 17 ? 148.925 165.862 118.738 1.00 12.88 9 ILE B CA 1
ATOM 5103 C C . ILE B 2 17 ? 150.443 165.749 118.781 1.00 12.88 9 ILE B C 1
ATOM 5104 O O . ILE B 2 17 ? 151.068 165.204 117.865 1.00 12.88 9 ILE B O 1
ATOM 5109 N N . ARG B 2 18 ? 151.041 166.289 119.841 1.00 29.88 10 ARG B N 1
ATOM 5110 C CA . ARG B 2 18 ? 152.486 166.278 120.018 1.00 29.88 10 ARG B CA 1
ATOM 5111 C C . ARG B 2 18 ? 152.809 165.929 121.464 1.00 29.88 10 ARG B C 1
ATOM 5112 O O . ARG B 2 18 ? 151.988 166.113 122.364 1.00 29.88 10 ARG B O 1
ATOM 5120 N N . LYS B 2 19 ? 154.019 165.417 121.681 1.00 29.88 11 LYS B N 1
ATOM 5121 C CA . LYS B 2 19 ? 154.433 164.999 123.014 1.00 29.88 11 LYS B CA 1
ATOM 5122 C C . LYS B 2 19 ? 155.953 164.957 123.078 1.00 29.88 11 LYS B C 1
ATOM 5123 O O . LYS B 2 19 ? 156.605 164.533 122.122 1.00 29.88 11 LYS B O 1
ATOM 5129 N N . SER B 2 20 ? 156.505 165.392 124.210 1.00 16.12 12 SER B N 1
ATOM 5130 C CA . SER B 2 20 ? 157.946 165.431 124.412 1.00 16.12 12 SER B CA 1
ATOM 5131 C C . SER B 2 20 ? 158.275 164.985 125.829 1.00 16.12 12 SER B C 1
ATOM 5132 O O . SER B 2 20 ? 157.443 165.059 126.735 1.00 16.12 12 SER B O 1
ATOM 5135 N N . TYR B 2 21 ? 159.510 164.524 126.013 1.00 29.88 13 TYR B N 1
ATOM 5136 C CA . TYR B 2 21 ? 159.987 164.044 127.302 1.00 29.88 13 TYR B CA 1
ATOM 5137 C C . TYR B 2 21 ? 161.269 164.768 127.682 1.00 29.88 13 TYR B C 1
ATOM 5138 O O . TYR B 2 21 ? 162.063 165.153 126.820 1.00 29.88 13 TYR B O 1
ATOM 5147 N N . GLY B 2 22 ? 161.469 164.942 128.986 1.00 50.03 14 GLY B N 1
ATOM 5148 C CA . GLY B 2 22 ? 162.647 165.617 129.488 1.00 50.03 14 GLY B CA 1
ATOM 5149 C C . GLY B 2 22 ? 162.536 167.125 129.383 1.00 50.03 14 GLY B C 1
ATOM 5150 O O . GLY B 2 22 ? 161.525 167.686 128.959 1.00 50.03 14 GLY B O 1
ATOM 5151 N N . ASN B 2 23 ? 163.614 167.796 129.782 1.00 60.23 15 ASN B N 1
ATOM 5152 C CA . ASN B 2 23 ? 163.651 169.251 129.746 1.00 60.23 15 ASN B CA 1
ATOM 5153 C C . ASN B 2 23 ? 165.083 169.732 129.565 1.00 60.23 15 ASN B C 1
ATOM 5154 O O . ASN B 2 23 ? 166.045 169.007 129.830 1.00 60.23 15 ASN B O 1
ATOM 5159 N N . LYS B 2 24 ? 165.204 170.975 129.094 1.00 66.34 16 LYS B N 1
ATOM 5160 C CA . LYS B 2 24 ? 166.487 171.648 128.921 1.00 66.34 16 LYS B CA 1
ATOM 5161 C C . LYS B 2 24 ? 167.435 170.867 128.018 1.00 66.34 16 LYS B C 1
ATOM 5162 O O . LYS B 2 24 ? 167.358 170.969 126.790 1.00 66.34 16 LYS B O 1
ATOM 5168 N N . LEU B 2 25 ? 168.332 170.088 128.618 1.00 58.20 17 LEU B N 1
ATOM 5169 C CA . LEU B 2 25 ? 169.398 169.425 127.878 1.00 58.20 17 LEU B CA 1
ATOM 5170 C C . LEU B 2 25 ? 169.015 168.048 127.351 1.00 58.20 17 LEU B C 1
ATOM 5171 O O . LEU B 2 25 ? 169.797 167.454 126.602 1.00 58.20 17 LEU B O 1
ATOM 5176 N N . ASN B 2 26 ? 167.848 167.525 127.716 1.00 52.09 18 ASN B N 1
ATOM 5177 C CA . ASN B 2 26 ? 167.422 166.208 127.253 1.00 52.09 18 ASN B CA 1
ATOM 5178 C C . ASN B 2 26 ? 165.956 166.232 126.846 1.00 52.09 18 ASN B C 1
ATOM 5179 O O . ASN B 2 26 ? 165.183 165.332 127.190 1.00 52.09 18 ASN B O 1
ATOM 5184 N N . LYS B 2 27 ? 165.552 167.261 126.105 1.00 46.84 19 LYS B N 1
ATOM 5185 C CA . LYS B 2 27 ? 164.178 167.390 125.634 1.00 46.84 19 LYS B CA 1
ATOM 5186 C C . LYS B 2 27 ? 164.065 166.732 124.263 1.00 46.84 19 LYS B C 1
ATOM 5187 O O . LYS B 2 27 ? 164.534 167.282 123.262 1.00 46.84 19 LYS B O 1
ATOM 5193 N N . GLN B 2 28 ? 163.441 165.559 124.217 1.00 34.36 20 GLN B N 1
ATOM 5194 C CA . GLN B 2 28 ? 163.248 164.813 122.983 1.00 34.36 20 GLN B CA 1
ATOM 5195 C C . GLN B 2 28 ? 161.768 164.764 122.635 1.00 34.36 20 GLN B C 1
ATOM 5196 O O . GLN B 2 28 ? 160.915 164.689 123.524 1.00 34.36 20 GLN B O 1
ATOM 5202 N N . GLU B 2 29 ? 161.469 164.810 121.341 1.00 36.30 21 GLU B N 1
ATOM 5203 C CA . GLU B 2 29 ? 160.100 164.789 120.846 1.00 36.30 21 GLU B CA 1
ATOM 5204 C C . GLU B 2 29 ? 159.773 163.397 120.321 1.00 36.30 21 GLU B C 1
ATOM 5205 O O . GLU B 2 29 ? 160.570 162.804 119.587 1.00 36.30 21 GLU B O 1
ATOM 5211 N N . VAL B 2 30 ? 158.609 162.879 120.701 1.00 18.04 22 VAL B N 1
ATOM 5212 C CA . VAL B 2 30 ? 158.187 161.530 120.347 1.00 18.04 22 VAL B CA 1
ATOM 5213 C C . VAL B 2 30 ? 157.092 161.547 119.287 1.00 18.04 22 VAL B C 1
ATOM 5214 O O . VAL B 2 30 ? 157.213 160.896 118.249 1.00 18.04 22 VAL B O 1
ATOM 5218 N N . LEU B 2 31 ? 156.012 162.282 119.533 1.00 29.88 23 LEU B N 1
ATOM 5219 C CA . LEU B 2 31 ? 154.907 162.390 118.590 1.00 29.88 23 LEU B CA 1
ATOM 5220 C C . LEU B 2 31 ? 154.989 163.728 117.870 1.00 29.88 23 LEU B C 1
ATOM 5221 O O . LEU B 2 31 ? 155.189 164.768 118.506 1.00 29.88 23 LEU B O 1
ATOM 5226 N N . LYS B 2 32 ? 154.843 163.700 116.544 1.00 29.88 24 LYS B N 1
ATOM 5227 C CA . LYS B 2 32 ? 154.983 164.890 115.704 1.00 29.88 24 LYS B CA 1
ATOM 5228 C C . LYS B 2 32 ? 153.829 164.950 114.707 1.00 29.88 24 LYS B C 1
ATOM 5229 O O . LYS B 2 32 ? 153.951 164.447 113.588 1.00 29.88 24 LYS B O 1
ATOM 5235 N N . GLY B 2 33 ? 152.721 165.574 115.102 1.00 23.61 25 GLY B N 1
ATOM 5236 C CA . GLY B 2 33 ? 151.641 165.845 114.171 1.00 23.61 25 GLY B CA 1
ATOM 5237 C C . GLY B 2 33 ? 150.894 164.626 113.672 1.00 23.61 25 GLY B C 1
ATOM 5238 O O . GLY B 2 33 ? 151.007 164.267 112.497 1.00 23.61 25 GLY B O 1
ATOM 5239 N N . ILE B 2 34 ? 150.127 163.980 114.546 1.00 13.40 26 ILE B N 1
ATOM 5240 C CA . ILE B 2 34 ? 149.419 162.744 114.230 1.00 13.40 26 ILE B CA 1
ATOM 5241 C C . ILE B 2 34 ? 147.923 163.025 114.174 1.00 13.40 26 ILE B C 1
ATOM 5242 O O . ILE B 2 34 ? 147.375 163.686 115.063 1.00 13.40 26 ILE B O 1
ATOM 5247 N N . ASP B 2 35 ? 147.270 162.531 113.122 1.00 25.70 27 ASP B N 1
ATOM 5248 C CA . ASP B 2 35 ? 145.822 162.607 112.964 1.00 25.70 27 ASP B CA 1
ATOM 5249 C C . ASP B 2 35 ? 145.242 161.200 112.985 1.00 25.70 27 ASP B C 1
ATOM 5250 O O . ASP B 2 35 ? 145.731 160.313 112.278 1.00 25.70 27 ASP B O 1
ATOM 5255 N N . ILE B 2 36 ? 144.199 161.000 113.788 1.00 30.06 28 ILE B N 1
ATOM 5256 C CA . ILE B 2 36 ? 143.582 159.694 113.987 1.00 30.06 28 ILE B CA 1
ATOM 5257 C C . ILE B 2 36 ? 142.073 159.842 113.854 1.00 30.06 28 ILE B C 1
ATOM 5258 O O . ILE B 2 36 ? 141.489 160.800 114.371 1.00 30.06 28 ILE B O 1
ATOM 5263 N N . HIS B 2 37 ? 141.440 158.897 113.156 1.00 30.13 29 HIS B N 1
ATOM 5264 C CA . HIS B 2 37 ? 139.986 158.895 112.977 1.00 30.13 29 HIS B CA 1
ATOM 5265 C C . HIS B 2 37 ? 139.492 157.455 113.084 1.00 30.13 29 HIS B C 1
ATOM 5266 O O . HIS B 2 37 ? 139.537 156.705 112.105 1.00 30.13 29 HIS B O 1
ATOM 5273 N N . ILE B 2 38 ? 139.013 157.076 114.263 1.00 22.35 30 ILE B N 1
ATOM 5274 C CA . ILE B 2 38 ? 138.481 155.739 114.508 1.00 22.35 30 ILE B CA 1
ATOM 5275 C C . ILE B 2 38 ? 136.962 155.807 114.492 1.00 22.35 30 ILE B C 1
ATOM 5276 O O . ILE B 2 38 ? 136.367 156.767 114.997 1.00 22.35 30 ILE B O 1
ATOM 5281 N N . GLU B 2 39 ? 136.329 154.792 113.911 1.00 34.41 31 GLU B N 1
ATOM 5282 C CA . GLU B 2 39 ? 134.880 154.718 113.836 1.00 34.41 31 GLU B CA 1
ATOM 5283 C C . GLU B 2 39 ? 134.344 153.786 114.919 1.00 34.41 31 GLU B C 1
ATOM 5284 O O . GLU B 2 39 ? 135.087 153.254 115.745 1.00 34.41 31 GLU B O 1
ATOM 5290 N N . LYS B 2 40 ? 133.029 153.587 114.910 1.00 37.97 32 LYS B N 1
ATOM 5291 C CA . LYS B 2 40 ? 132.346 152.791 115.921 1.00 37.97 32 LYS B CA 1
ATOM 5292 C C . LYS B 2 40 ? 132.171 151.365 115.422 1.00 37.97 32 LYS B C 1
ATOM 5293 O O . LYS B 2 40 ? 131.695 151.147 114.304 1.00 37.97 32 LYS B O 1
ATOM 5299 N N . GLY B 2 41 ? 132.546 150.400 116.258 1.00 42.22 33 GLY B N 1
ATOM 5300 C CA . GLY B 2 41 ? 132.484 149.004 115.882 1.00 42.22 33 GLY B CA 1
ATOM 5301 C C . GLY B 2 41 ? 133.665 148.501 115.088 1.00 42.22 33 GLY B C 1
ATOM 5302 O O . GLY B 2 41 ? 133.599 147.393 114.546 1.00 42.22 33 GLY B O 1
ATOM 5303 N N . GLU B 2 42 ? 134.742 149.273 115.001 1.00 21.67 34 GLU B N 1
ATOM 5304 C CA . GLU B 2 42 ? 135.927 148.903 114.245 1.00 21.67 34 GLU B CA 1
ATOM 5305 C C . GLU B 2 42 ? 136.950 148.240 115.158 1.00 21.67 34 GLU B C 1
ATOM 5306 O O . GLU B 2 42 ? 136.904 148.376 116.382 1.00 21.67 34 GLU B O 1
ATOM 5312 N N . PHE B 2 43 ? 137.881 147.511 114.544 1.00 29.88 35 PHE B N 1
ATOM 5313 C CA . PHE B 2 43 ? 138.909 146.762 115.268 1.00 29.88 35 PHE B CA 1
ATOM 5314 C C . PHE B 2 43 ? 140.238 147.138 114.619 1.00 29.88 35 PHE B C 1
ATOM 5315 O O . PHE B 2 43 ? 140.718 146.444 113.721 1.00 29.88 35 PHE B O 1
ATOM 5323 N N . VAL B 2 44 ? 140.829 148.237 115.077 1.00 29.88 36 VAL B N 1
ATOM 5324 C CA . VAL B 2 44 ? 141.973 148.855 114.417 1.00 29.88 36 VAL B CA 1
ATOM 5325 C C . VAL B 2 44 ? 143.251 148.442 115.128 1.00 29.88 36 VAL B C 1
ATOM 5326 O O . VAL B 2 44 ? 143.275 148.240 116.346 1.00 29.88 36 VAL B O 1
ATOM 5330 N N . SER B 2 45 ? 144.328 148.310 114.357 1.00 29.88 37 SER B N 1
ATOM 5331 C CA . SER B 2 45 ? 145.641 147.978 114.887 1.00 29.88 37 SER B CA 1
ATOM 5332 C C . SER B 2 45 ? 146.662 148.989 114.392 1.00 29.88 37 SER B C 1
ATOM 5333 O O . SER B 2 45 ? 146.720 149.282 113.194 1.00 29.88 37 SER B O 1
ATOM 5336 N N . ILE B 2 46 ? 147.463 149.518 115.309 1.00 29.88 38 ILE B N 1
ATOM 5337 C CA . ILE B 2 46 ? 148.617 150.342 114.974 1.00 29.88 38 ILE B CA 1
ATOM 5338 C C . ILE B 2 46 ? 149.853 149.468 115.117 1.00 29.88 38 ILE B C 1
ATOM 5339 O O . ILE B 2 46 ? 150.099 148.904 116.189 1.00 29.88 38 ILE B O 1
ATOM 5344 N N . MET B 2 47 ? 150.629 149.343 114.045 1.00 29.88 39 MET B N 1
ATOM 5345 C CA . MET B 2 47 ? 151.776 148.448 114.014 1.00 29.88 39 MET B CA 1
ATOM 5346 C C . MET B 2 47 ? 153.041 149.244 113.737 1.00 29.88 39 MET B C 1
ATOM 5347 O O . MET B 2 47 ? 153.062 150.092 112.841 1.00 29.88 39 MET B O 1
ATOM 5352 N N . GLY B 2 48 ? 154.089 148.965 114.506 1.00 29.88 40 GLY B N 1
ATOM 5353 C CA . GLY B 2 48 ? 155.367 149.626 114.332 1.00 29.88 40 GLY B CA 1
ATOM 5354 C C . GLY B 2 48 ? 156.447 148.849 115.052 1.00 29.88 40 GLY B C 1
ATOM 5355 O O . GLY B 2 48 ? 156.201 147.786 115.623 1.00 29.88 40 GLY B O 1
ATOM 5356 N N . ALA B 2 49 ? 157.656 149.397 115.019 1.00 9.53 41 ALA B N 1
ATOM 5357 C CA . ALA B 2 49 ? 158.803 148.755 115.646 1.00 9.53 41 ALA B CA 1
ATOM 5358 C C . ALA B 2 49 ? 158.778 149.020 117.151 1.00 9.53 41 ALA B C 1
ATOM 5359 O O . ALA B 2 49 ? 157.791 149.510 117.705 1.00 9.53 41 ALA B O 1
ATOM 5361 N N . SER B 2 50 ? 159.872 148.690 117.834 1.00 26.08 42 SER B N 1
ATOM 5362 C CA . SER B 2 50 ? 159.955 148.853 119.278 1.00 26.08 42 SER B CA 1
ATOM 5363 C C . SER B 2 50 ? 160.450 150.228 119.705 1.00 26.08 42 SER B C 1
ATOM 5364 O O . SER B 2 50 ? 160.462 150.518 120.905 1.00 26.08 42 SER B O 1
ATOM 5367 N N . GLY B 2 51 ? 160.855 151.079 118.768 1.00 20.63 43 GLY B N 1
ATOM 5368 C CA . GLY B 2 51 ? 161.283 152.416 119.124 1.00 20.63 43 GLY B CA 1
ATOM 5369 C C . GLY B 2 51 ? 160.227 153.471 118.875 1.00 20.63 43 GLY B C 1
ATOM 5370 O O . GLY B 2 51 ? 160.336 154.596 119.369 1.00 20.63 43 GLY B O 1
ATOM 5371 N N . SER B 2 52 ? 159.201 153.118 118.106 1.00 26.33 44 SER B N 1
ATOM 5372 C CA . SER B 2 52 ? 158.129 154.047 117.796 1.00 26.33 44 SER B CA 1
ATOM 5373 C C . SER B 2 52 ? 157.243 154.268 119.017 1.00 26.33 44 SER B C 1
ATOM 5374 O O . SER B 2 52 ? 157.139 153.420 119.906 1.00 26.33 44 SER B O 1
ATOM 5377 N N . GLY B 2 53 ? 156.591 155.425 119.049 1.00 12.26 45 GLY B N 1
ATOM 5378 C CA . GLY B 2 53 ? 155.767 155.782 120.185 1.00 12.26 45 GLY B CA 1
ATOM 5379 C C . GLY B 2 53 ? 154.401 155.128 120.183 1.00 12.26 45 GLY B C 1
ATOM 5380 O O . GLY B 2 53 ? 153.390 155.797 119.958 1.00 12.26 45 GLY B O 1
ATOM 5381 N N . LYS B 2 54 ? 154.354 153.819 120.434 1.00 29.88 46 LYS B N 1
ATOM 5382 C CA . LYS B 2 54 ? 153.075 153.123 120.517 1.00 29.88 46 LYS B CA 1
ATOM 5383 C C . LYS B 2 54 ? 152.477 153.228 121.914 1.00 29.88 46 LYS B C 1
ATOM 5384 O O . LYS B 2 54 ? 151.309 153.600 122.073 1.00 29.88 46 LYS B O 1
ATOM 5390 N N . THR B 2 55 ? 153.263 152.900 122.941 1.00 29.88 47 THR B N 1
ATOM 5391 C CA . THR B 2 55 ? 152.776 153.022 124.310 1.00 29.88 47 THR B CA 1
ATOM 5392 C C . THR B 2 55 ? 152.494 154.477 124.662 1.00 29.88 47 THR B C 1
ATOM 5393 O O . THR B 2 55 ? 151.516 154.775 125.353 1.00 29.88 47 THR B O 1
ATOM 5397 N N . THR B 2 56 ? 153.332 155.400 124.185 1.00 29.88 48 THR B N 1
ATOM 5398 C CA . THR B 2 56 ? 153.083 156.819 124.425 1.00 29.88 48 THR B CA 1
ATOM 5399 C C . THR B 2 56 ? 151.773 157.268 123.789 1.00 29.88 48 THR B C 1
ATOM 5400 O O . THR B 2 56 ? 150.988 157.999 124.407 1.00 29.88 48 THR B O 1
ATOM 5404 N N . LEU B 2 57 ? 151.519 156.837 122.551 1.00 29.88 49 LEU B N 1
ATOM 5405 C CA . LEU B 2 57 ? 150.271 157.187 121.882 1.00 29.88 49 LEU B CA 1
ATOM 5406 C C . LEU B 2 57 ? 149.069 156.600 122.611 1.00 29.88 49 LEU B C 1
ATOM 5407 O O . LEU B 2 57 ? 148.045 157.274 122.780 1.00 29.88 49 LEU B O 1
ATOM 5412 N N . LEU B 2 58 ? 149.173 155.345 123.052 1.00 29.88 50 LEU B N 1
ATOM 5413 C CA . LEU B 2 58 ? 148.072 154.731 123.788 1.00 29.88 50 LEU B CA 1
ATOM 5414 C C . LEU B 2 58 ? 147.868 155.391 125.146 1.00 29.88 50 LEU B C 1
ATOM 5415 O O . LEU B 2 58 ? 146.745 155.411 125.662 1.00 29.88 50 LEU B O 1
ATOM 5420 N N . ASN B 2 59 ? 148.935 155.928 125.740 1.00 29.88 51 ASN B N 1
ATOM 5421 C CA . ASN B 2 59 ? 148.805 156.645 127.003 1.00 29.88 51 ASN B CA 1
ATOM 5422 C C . ASN B 2 59 ? 148.102 157.980 126.809 1.00 29.88 51 ASN B C 1
ATOM 5423 O O . ASN B 2 59 ? 147.232 158.350 127.604 1.00 29.88 51 ASN B O 1
ATOM 5428 N N . VAL B 2 60 ? 148.468 158.720 125.761 1.00 29.88 52 VAL B N 1
ATOM 5429 C CA . VAL B 2 60 ? 147.883 160.043 125.566 1.00 29.88 52 VAL B CA 1
ATOM 5430 C C . VAL B 2 60 ? 146.480 159.983 124.975 1.00 29.88 52 VAL B C 1
ATOM 5431 O O . VAL B 2 60 ? 145.701 160.923 125.167 1.00 29.88 52 VAL B O 1
ATOM 5435 N N . LEU B 2 61 ? 146.128 158.910 124.263 1.00 29.88 53 LEU B N 1
ATOM 5436 C CA . LEU B 2 61 ? 144.783 158.811 123.708 1.00 29.88 53 LEU B CA 1
ATOM 5437 C C . LEU B 2 61 ? 143.744 158.479 124.770 1.00 29.88 53 LEU B C 1
ATOM 5438 O O . LEU B 2 61 ? 142.572 158.839 124.616 1.00 29.88 53 LEU B O 1
ATOM 5443 N N . SER B 2 62 ? 144.144 157.799 125.843 1.00 29.88 54 SER B N 1
ATOM 5444 C CA . SER B 2 62 ? 143.232 157.378 126.898 1.00 29.88 54 SER B CA 1
ATOM 5445 C C . SER B 2 62 ? 143.293 158.275 128.125 1.00 29.88 54 SER B C 1
ATOM 5446 O O . SER B 2 62 ? 142.757 157.905 129.173 1.00 29.88 54 SER B O 1
ATOM 5449 N N . SER B 2 63 ? 143.943 159.434 128.022 1.00 29.88 55 SER B N 1
ATOM 5450 C CA . SER B 2 63 ? 144.056 160.424 129.090 1.00 29.88 55 SER B CA 1
ATOM 5451 C C . SER B 2 63 ? 144.877 159.936 130.276 1.00 29.88 55 SER B C 1
ATOM 5452 O O . SER B 2 63 ? 144.710 160.438 131.389 1.00 29.88 55 SER B O 1
ATOM 5455 N N . ILE B 2 64 ? 145.765 158.964 130.069 1.00 29.88 56 ILE B N 1
ATOM 5456 C CA . ILE B 2 64 ? 146.688 158.587 131.135 1.00 29.88 56 ILE B CA 1
ATOM 5457 C C . ILE B 2 64 ? 147.859 159.562 131.193 1.00 29.88 56 ILE B C 1
ATOM 5458 O O . ILE B 2 64 ? 148.379 159.851 132.277 1.00 29.88 56 ILE B O 1
ATOM 5463 N N . ASP B 2 65 ? 148.274 160.097 130.051 1.00 14.93 57 ASP B N 1
ATOM 5464 C CA . ASP B 2 65 ? 149.324 161.101 129.960 1.00 14.93 57 ASP B CA 1
ATOM 5465 C C . ASP B 2 65 ? 148.737 162.395 129.400 1.00 14.93 57 ASP B C 1
ATOM 5466 O O . ASP B 2 65 ? 147.549 162.478 129.083 1.00 14.93 57 ASP B O 1
ATOM 5471 N N . GLN B 2 66 ? 149.584 163.413 129.279 1.00 41.30 58 GLN B N 1
ATOM 5472 C CA . GLN B 2 66 ? 149.171 164.738 128.833 1.00 41.30 58 GLN B CA 1
ATOM 5473 C C . GLN B 2 66 ? 149.943 165.124 127.581 1.00 41.30 58 GLN B C 1
ATOM 5474 O O . GLN B 2 66 ? 151.162 164.941 127.519 1.00 41.30 58 GLN B O 1
ATOM 5480 N N . VAL B 2 67 ? 149.233 165.666 126.594 1.00 27.14 59 VAL B N 1
ATOM 5481 C CA . VAL B 2 67 ? 149.836 166.093 125.337 1.00 27.14 59 VAL B CA 1
ATOM 5482 C C . VAL B 2 67 ? 150.378 167.505 125.491 1.00 27.14 59 VAL B C 1
ATOM 5483 O O . VAL B 2 67 ? 149.857 168.316 126.263 1.00 27.14 59 VAL B O 1
ATOM 5487 N N . SER B 2 68 ? 151.446 167.801 124.750 1.00 19.44 60 SER B N 1
ATOM 5488 C CA . SER B 2 68 ? 151.963 169.163 124.705 1.00 19.44 60 SER B CA 1
ATOM 5489 C C . SER B 2 68 ? 151.078 170.069 123.857 1.00 19.44 60 SER B C 1
ATOM 5490 O O . SER B 2 68 ? 150.833 171.223 124.225 1.00 19.44 60 SER B O 1
ATOM 5493 N N . HIS B 2 69 ? 150.590 169.566 122.726 1.00 28.36 61 HIS B N 1
ATOM 5494 C CA . HIS B 2 69 ? 149.726 170.328 121.835 1.00 28.36 61 HIS B CA 1
ATOM 5495 C C . HIS B 2 69 ? 148.646 169.392 121.304 1.00 28.36 61 HIS B C 1
ATOM 5496 O O . HIS B 2 69 ? 148.542 168.234 121.718 1.00 28.36 61 HIS B O 1
ATOM 5503 N N . GLY B 2 70 ? 147.833 169.895 120.381 1.00 26.53 62 GLY B N 1
ATOM 5504 C CA . GLY B 2 70 ? 146.812 169.084 119.754 1.00 26.53 62 GLY B CA 1
ATOM 5505 C C . GLY B 2 70 ? 145.504 169.059 120.517 1.00 26.53 62 GLY B C 1
ATOM 5506 O O . GLY B 2 70 ? 145.319 169.711 121.547 1.00 26.53 62 GLY B O 1
ATOM 5507 N N . THR B 2 71 ? 144.572 168.272 119.984 1.00 25.92 63 THR B N 1
ATOM 5508 C CA . THR B 2 71 ? 143.225 168.185 120.526 1.00 25.92 63 THR B CA 1
ATOM 5509 C C . THR B 2 71 ? 142.703 166.768 120.337 1.00 25.92 63 THR B C 1
ATOM 5510 O O . THR B 2 71 ? 142.880 166.176 119.270 1.00 25.92 63 THR B O 1
ATOM 5514 N N . ILE B 2 72 ? 142.063 166.232 121.375 1.00 21.58 64 ILE B N 1
ATOM 5515 C CA . ILE B 2 72 ? 141.482 164.894 121.351 1.00 21.58 64 ILE B CA 1
ATOM 5516 C C . ILE B 2 72 ? 140.012 165.003 121.728 1.00 21.58 64 ILE B C 1
ATOM 5517 O O . ILE B 2 72 ? 139.667 165.680 122.703 1.00 21.58 64 ILE B O 1
ATOM 5522 N N . HIS B 2 73 ? 139.151 164.339 120.959 1.00 19.09 65 HIS B N 1
ATOM 5523 C CA . HIS B 2 73 ? 137.702 164.382 121.159 1.00 19.09 65 HIS B CA 1
ATOM 5524 C C . HIS B 2 73 ? 137.169 162.953 121.158 1.00 19.09 65 HIS B C 1
ATOM 5525 O O . HIS B 2 73 ? 137.022 162.344 120.095 1.00 19.09 65 HIS B O 1
ATOM 5532 N N . ILE B 2 74 ? 136.864 162.424 122.337 1.00 29.88 66 ILE B N 1
ATOM 5533 C CA . ILE B 2 74 ? 136.321 161.078 122.476 1.00 29.88 66 ILE B CA 1
ATOM 5534 C C . ILE B 2 74 ? 134.822 161.187 122.708 1.00 29.88 66 ILE B C 1
ATOM 5535 O O . ILE B 2 74 ? 134.380 161.813 123.679 1.00 29.88 66 ILE B O 1
ATOM 5540 N N . ASN B 2 75 ? 134.041 160.584 121.811 1.00 29.23 67 ASN B N 1
ATOM 5541 C CA . ASN B 2 75 ? 132.584 160.512 121.910 1.00 29.23 67 ASN B CA 1
ATOM 5542 C C . ASN B 2 75 ? 131.925 161.887 121.960 1.00 29.23 67 ASN B C 1
ATOM 5543 O O . ASN B 2 75 ? 130.802 162.020 122.454 1.00 29.23 67 ASN B O 1
ATOM 5548 N N . GLY B 2 76 ? 132.593 162.916 121.449 1.00 41.14 68 GLY B N 1
ATOM 5549 C CA . GLY B 2 76 ? 132.035 164.250 121.434 1.00 41.14 68 GLY B CA 1
ATOM 5550 C C . GLY B 2 76 ? 132.344 165.104 122.642 1.00 41.14 68 GLY B C 1
ATOM 5551 O O . GLY B 2 76 ? 131.739 166.172 122.792 1.00 41.14 68 GLY B O 1
ATOM 5552 N N . ASN B 2 77 ? 133.258 164.675 123.509 1.00 40.13 69 ASN B N 1
ATOM 5553 C CA . ASN B 2 77 ? 133.643 165.431 124.694 1.00 40.13 69 ASN B CA 1
ATOM 5554 C C . ASN B 2 77 ? 135.113 165.808 124.583 1.00 40.13 69 ASN B C 1
ATOM 5555 O O . ASN B 2 77 ? 135.969 164.933 124.420 1.00 40.13 69 ASN B O 1
ATOM 5560 N N . ASP B 2 78 ? 135.403 167.103 124.681 1.00 41.82 70 ASP B N 1
ATOM 5561 C CA . ASP B 2 78 ? 136.782 167.571 124.620 1.00 41.82 70 ASP B CA 1
ATOM 5562 C C . ASP B 2 78 ? 137.504 167.179 125.902 1.00 41.82 70 ASP B C 1
ATOM 5563 O O . ASP B 2 78 ? 137.086 167.562 126.999 1.00 41.82 70 ASP B O 1
ATOM 5568 N N . MET B 2 79 ? 138.590 166.425 125.764 1.00 40.37 71 MET B N 1
ATOM 5569 C CA . MET B 2 79 ? 139.325 165.906 126.906 1.00 40.37 71 MET B CA 1
ATOM 5570 C C . MET B 2 79 ? 140.629 166.649 127.158 1.00 40.37 71 MET B C 1
ATOM 5571 O O . MET B 2 79 ? 141.461 166.172 127.934 1.00 40.37 71 MET B O 1
ATOM 5576 N N . THR B 2 80 ? 140.830 167.795 126.518 1.00 40.59 72 THR B N 1
ATOM 5577 C CA . THR B 2 80 ? 141.977 168.646 126.794 1.00 40.59 72 THR B CA 1
ATOM 5578 C C . THR B 2 80 ? 141.664 169.749 127.797 1.00 40.59 72 THR B C 1
ATOM 5579 O O . THR B 2 80 ? 142.527 170.592 128.060 1.00 40.59 72 THR B O 1
ATOM 5583 N N . ALA B 2 81 ? 140.456 169.759 128.366 1.00 40.44 73 ALA B N 1
ATOM 5584 C CA . ALA B 2 81 ? 140.062 170.763 129.342 1.00 40.44 73 ALA B CA 1
ATOM 5585 C C . ALA B 2 81 ? 139.848 170.212 130.746 1.00 40.44 73 ALA B C 1
ATOM 5586 O O . ALA B 2 81 ? 139.943 170.978 131.708 1.00 40.44 73 ALA B O 1
ATOM 5588 N N . MET B 2 82 ? 139.555 168.922 130.888 1.00 36.54 74 MET B N 1
ATOM 5589 C CA . MET B 2 82 ? 139.434 168.320 132.209 1.00 36.54 74 MET B CA 1
ATOM 5590 C C . MET B 2 82 ? 140.800 168.259 132.881 1.00 36.54 74 MET B C 1
ATOM 5591 O O . MET B 2 82 ? 141.818 168.022 132.225 1.00 36.54 74 MET B O 1
ATOM 5596 N N . LYS B 2 83 ? 140.831 168.489 134.197 1.00 33.65 75 LYS B N 1
ATOM 5597 C CA . LYS B 2 83 ? 142.122 168.711 134.849 1.00 33.65 75 LYS B CA 1
ATOM 5598 C C . LYS B 2 83 ? 142.825 167.409 135.233 1.00 33.65 75 LYS B C 1
ATOM 5599 O O . LYS B 2 83 ? 143.791 167.002 134.581 1.00 33.65 75 LYS B O 1
ATOM 5605 N N . GLU B 2 84 ? 142.365 166.742 136.295 1.00 33.77 76 GLU B N 1
ATOM 5606 C CA . GLU B 2 84 ? 142.869 165.406 136.600 1.00 33.77 76 GLU B CA 1
ATOM 5607 C C . GLU B 2 84 ? 141.768 164.463 137.073 1.00 33.77 76 GLU B C 1
ATOM 5608 O O . GLU B 2 84 ? 141.695 163.303 136.648 1.00 33.77 76 GLU B O 1
ATOM 5614 N N . LYS B 2 85 ? 140.890 164.973 137.937 1.00 35.84 77 LYS B N 1
ATOM 5615 C CA . LYS B 2 85 ? 139.879 164.130 138.563 1.00 35.84 77 LYS B CA 1
ATOM 5616 C C . LYS B 2 85 ? 138.755 163.809 137.592 1.00 35.84 77 LYS B C 1
ATOM 5617 O O . LYS B 2 85 ? 138.226 162.691 137.594 1.00 35.84 77 LYS B O 1
ATOM 5623 N N . GLN B 2 86 ? 138.385 164.775 136.752 1.00 35.72 78 GLN B N 1
ATOM 5624 C CA . GLN B 2 86 ? 137.416 164.500 135.701 1.00 35.72 78 GLN B CA 1
ATOM 5625 C C . GLN B 2 86 ? 137.949 163.450 134.737 1.00 35.72 78 GLN B C 1
ATOM 5626 O O . GLN B 2 86 ? 137.208 162.561 134.306 1.00 35.72 78 GLN B O 1
ATOM 5632 N N . LEU B 2 87 ? 139.238 163.528 134.398 1.00 28.58 79 LEU B N 1
ATOM 5633 C CA . LEU B 2 87 ? 139.838 162.527 133.523 1.00 28.58 79 LEU B CA 1
ATOM 5634 C C . LEU B 2 87 ? 139.831 161.146 134.169 1.00 28.58 79 LEU B C 1
ATOM 5635 O O . LEU B 2 87 ? 139.520 160.146 133.510 1.00 28.58 79 LEU B O 1
ATOM 5640 N N . ALA B 2 88 ? 140.179 161.068 135.458 1.00 16.69 80 ALA B N 1
ATOM 5641 C CA . ALA B 2 88 ? 140.171 159.777 136.142 1.00 16.69 80 ALA B CA 1
ATOM 5642 C C . ALA B 2 88 ? 138.768 159.186 136.199 1.00 16.69 80 ALA B C 1
ATOM 5643 O O . ALA B 2 88 ? 138.579 157.986 135.959 1.00 16.69 80 ALA B O 1
ATOM 5645 N N . GLU B 2 89 ? 137.769 160.013 136.509 1.00 38.14 81 GLU B N 1
ATOM 5646 C CA . GLU B 2 89 ? 136.399 159.519 136.564 1.00 38.14 81 GLU B CA 1
ATOM 5647 C C . GLU B 2 89 ? 135.875 159.151 135.181 1.00 38.14 81 GLU B C 1
ATOM 5648 O O . GLU B 2 89 ? 135.013 158.275 135.062 1.00 38.14 81 GLU B O 1
ATOM 5654 N N . PHE B 2 90 ? 136.369 159.811 134.131 1.00 11.34 82 PHE B N 1
ATOM 5655 C CA . PHE B 2 90 ? 136.016 159.417 132.772 1.00 11.34 82 PHE B CA 1
ATOM 5656 C C . PHE B 2 90 ? 136.619 158.064 132.419 1.00 11.34 82 PHE B C 1
ATOM 5657 O O . PHE B 2 90 ? 135.958 157.228 131.792 1.00 11.34 82 PHE B O 1
ATOM 5665 N N . ARG B 2 91 ? 137.875 157.835 132.809 1.00 29.88 83 ARG B N 1
ATOM 5666 C CA . ARG B 2 91 ? 138.511 156.546 132.548 1.00 29.88 83 ARG B CA 1
ATOM 5667 C C . ARG B 2 91 ? 137.817 155.423 133.306 1.00 29.88 83 ARG B C 1
ATOM 5668 O O . ARG B 2 91 ? 137.692 154.304 132.798 1.00 29.88 83 ARG B O 1
ATOM 5676 N N . LYS B 2 92 ? 137.369 155.704 134.531 1.00 29.88 84 LYS B N 1
ATOM 5677 C CA . LYS B 2 92 ? 136.803 154.658 135.378 1.00 29.88 84 LYS B CA 1
ATOM 5678 C C . LYS B 2 92 ? 135.536 154.051 134.785 1.00 29.88 84 LYS B C 1
ATOM 5679 O O . LYS B 2 92 ? 135.227 152.885 135.056 1.00 29.88 84 LYS B O 1
ATOM 5685 N N . GLN B 2 93 ? 134.798 154.804 133.975 1.00 28.36 85 GLN B N 1
ATOM 5686 C CA . GLN B 2 93 ? 133.473 154.385 133.532 1.00 28.36 85 GLN B CA 1
ATOM 5687 C C . GLN B 2 93 ? 133.381 154.043 132.054 1.00 28.36 85 GLN B C 1
ATOM 5688 O O . GLN B 2 93 ? 132.641 153.129 131.688 1.00 28.36 85 GLN B O 1
ATOM 5694 N N . HIS B 2 94 ? 134.103 154.751 131.188 1.00 26.84 86 HIS B N 1
ATOM 5695 C CA . HIS B 2 94 ? 133.872 154.672 129.754 1.00 26.84 86 HIS B CA 1
ATOM 5696 C C . HIS B 2 94 ? 134.943 153.910 128.988 1.00 26.84 86 HIS B C 1
ATOM 5697 O O . HIS B 2 94 ? 134.816 153.766 127.769 1.00 26.84 86 HIS B O 1
ATOM 5704 N N . LEU B 2 95 ? 135.985 153.414 129.650 1.00 29.88 87 LEU B N 1
ATOM 5705 C CA . LEU B 2 95 ? 137.102 152.793 128.955 1.00 29.88 87 LEU B CA 1
ATOM 5706 C C . LEU B 2 95 ? 137.452 151.454 129.592 1.00 29.88 87 LEU B C 1
ATOM 5707 O O . LEU B 2 95 ? 137.143 151.193 130.756 1.00 29.88 87 LEU B O 1
ATOM 5712 N N . GLY B 2 96 ? 138.096 150.604 128.800 1.00 29.88 88 GLY B N 1
ATOM 5713 C CA . GLY B 2 96 ? 138.629 149.351 129.297 1.00 29.88 88 GLY B CA 1
ATOM 5714 C C . GLY B 2 96 ? 140.056 149.165 128.829 1.00 29.88 88 GLY B C 1
ATOM 5715 O O . GLY B 2 96 ? 140.454 149.658 127.776 1.00 29.88 88 GLY B O 1
ATOM 5716 N N . PHE B 2 97 ? 140.832 148.441 129.634 1.00 29.88 89 PHE B N 1
ATOM 5717 C CA . PHE B 2 97 ? 142.262 148.297 129.398 1.00 29.88 89 PHE B CA 1
ATOM 5718 C C . PHE B 2 97 ? 142.687 146.840 129.508 1.00 29.88 89 PHE B C 1
ATOM 5719 O O . PHE B 2 97 ? 142.230 146.114 130.395 1.00 29.88 89 PHE B O 1
ATOM 5727 N N . ILE B 2 98 ? 143.566 146.421 128.598 1.00 29.88 90 ILE B N 1
ATOM 5728 C CA . ILE B 2 98 ? 144.224 145.119 128.646 1.00 29.88 90 ILE B CA 1
ATOM 5729 C C . ILE B 2 98 ? 145.711 145.346 128.420 1.00 29.88 90 ILE B C 1
ATOM 5730 O O . ILE B 2 98 ? 146.098 146.007 127.452 1.00 29.88 90 ILE B O 1
ATOM 5735 N N . PHE B 2 99 ? 146.541 144.798 129.301 1.00 29.88 91 PHE B N 1
ATOM 5736 C CA . PHE B 2 99 ? 147.978 145.010 129.243 1.00 29.88 91 PHE B CA 1
ATOM 5737 C C . PHE B 2 99 ? 148.700 143.694 128.987 1.00 29.88 91 PHE B C 1
ATOM 5738 O O . PHE B 2 99 ? 148.172 142.609 129.240 1.00 29.88 91 PHE B O 1
ATOM 5746 N N . GLN B 2 100 ? 149.931 143.807 128.481 1.00 16.98 92 GLN B N 1
ATOM 5747 C CA . GLN B 2 100 ? 150.747 142.634 128.186 1.00 16.98 92 GLN B CA 1
ATOM 5748 C C . GLN B 2 100 ? 151.171 141.888 129.444 1.00 16.98 92 GLN B C 1
ATOM 5749 O O . GLN B 2 100 ? 151.614 140.738 129.352 1.00 16.98 92 GLN B O 1
ATOM 5755 N N . ASP B 2 101 ? 151.002 142.487 130.615 1.00 45.26 93 ASP B N 1
ATOM 5756 C CA . ASP B 2 101 ? 151.670 142.026 131.825 1.00 45.26 93 ASP B CA 1
ATOM 5757 C C . ASP B 2 101 ? 150.657 142.036 132.964 1.00 45.26 93 ASP B C 1
ATOM 5758 O O . ASP B 2 101 ? 149.442 142.065 132.743 1.00 45.26 93 ASP B O 1
ATOM 5763 N N . TYR B 2 102 ? 151.169 141.981 134.190 1.00 49.32 94 TYR B N 1
ATOM 5764 C CA . TYR B 2 102 ? 150.392 141.806 135.410 1.00 49.32 94 TYR B CA 1
ATOM 5765 C C . TYR B 2 102 ? 149.173 142.716 135.461 1.00 49.32 94 TYR B C 1
ATOM 5766 O O . TYR B 2 102 ? 149.295 143.944 135.440 1.00 49.32 94 TYR B O 1
ATOM 5775 N N . ASN B 2 103 ? 147.991 142.103 135.531 1.00 16.17 95 ASN B N 1
ATOM 5776 C CA . ASN B 2 103 ? 146.728 142.823 135.625 1.00 16.17 95 ASN B CA 1
ATOM 5777 C C . ASN B 2 103 ? 145.876 142.421 136.815 1.00 16.17 95 ASN B C 1
ATOM 5778 O O . ASN B 2 103 ? 145.012 143.209 137.219 1.00 16.17 95 ASN B O 1
ATOM 5783 N N . LEU B 2 104 ? 146.075 141.236 137.381 1.00 29.88 96 LEU B N 1
ATOM 5784 C CA . LEU B 2 104 ? 145.186 140.681 138.389 1.00 29.88 96 LEU B CA 1
ATOM 5785 C C . LEU B 2 104 ? 145.795 140.827 139.775 1.00 29.88 96 LEU B C 1
ATOM 5786 O O . LEU B 2 104 ? 146.989 140.588 139.967 1.00 29.88 96 LEU B O 1
ATOM 5791 N N . LEU B 2 105 ? 144.969 141.226 140.737 1.00 29.88 97 LEU B N 1
ATOM 5792 C CA . LEU B 2 105 ? 145.415 141.269 142.121 1.00 29.88 97 LEU B CA 1
ATOM 5793 C C . LEU B 2 105 ? 145.624 139.854 142.642 1.00 29.88 97 LEU B C 1
ATOM 5794 O O . LEU B 2 105 ? 144.826 138.953 142.379 1.00 29.88 97 LEU B O 1
ATOM 5799 N N . ASP B 2 106 ? 146.711 139.664 143.389 1.00 18.68 98 ASP B N 1
ATOM 5800 C CA . ASP B 2 106 ? 147.121 138.323 143.783 1.00 18.68 98 ASP B CA 1
ATOM 5801 C C . ASP B 2 106 ? 146.263 137.748 144.903 1.00 18.68 98 ASP B C 1
ATOM 5802 O O . ASP B 2 106 ? 146.262 136.528 145.095 1.00 18.68 98 ASP B O 1
ATOM 5807 N N . THR B 2 107 ? 145.529 138.584 145.634 1.00 29.88 99 THR B N 1
ATOM 5808 C CA . THR B 2 107 ? 144.792 138.147 146.811 1.00 29.88 99 THR B CA 1
ATOM 5809 C C . THR B 2 107 ? 143.304 137.943 146.552 1.00 29.88 99 THR B C 1
ATOM 5810 O O . THR B 2 107 ? 142.542 137.773 147.507 1.00 29.88 99 THR B O 1
ATOM 5814 N N . LEU B 2 108 ? 142.871 137.955 145.293 1.00 29.88 100 LEU B N 1
ATOM 5815 C CA . LEU B 2 108 ? 141.474 137.741 144.948 1.00 29.88 100 LEU B CA 1
ATOM 5816 C C . LEU B 2 108 ? 141.362 136.623 143.923 1.00 29.88 100 LEU B C 1
ATOM 5817 O O . LEU B 2 108 ? 142.297 136.358 143.166 1.00 29.88 100 LEU B O 1
ATOM 5822 N N . THR B 2 109 ? 140.201 135.977 143.902 1.00 29.88 101 THR B N 1
ATOM 5823 C CA . THR B 2 109 ? 139.932 134.892 142.969 1.00 29.88 101 THR B CA 1
ATOM 5824 C C . THR B 2 109 ? 139.613 135.473 141.591 1.00 29.88 101 THR B C 1
ATOM 5825 O O . THR B 2 109 ? 139.760 136.672 141.345 1.00 29.88 101 THR B O 1
ATOM 5829 N N . VAL B 2 110 ? 139.181 134.619 140.662 1.00 29.88 102 VAL B N 1
ATOM 5830 C CA . VAL B 2 110 ? 138.801 135.093 139.334 1.00 29.88 102 VAL B CA 1
ATOM 5831 C C . VAL B 2 110 ? 137.510 135.899 139.408 1.00 29.88 102 VAL B C 1
ATOM 5832 O O . VAL B 2 110 ? 137.388 136.975 138.807 1.00 29.88 102 VAL B O 1
ATOM 5836 N N . LYS B 2 111 ? 136.529 135.388 140.151 1.00 29.88 103 LYS B N 1
ATOM 5837 C CA . LYS B 2 111 ? 135.238 136.055 140.263 1.00 29.88 103 LYS B CA 1
ATOM 5838 C C . LYS B 2 111 ? 135.388 137.443 140.871 1.00 29.88 103 LYS B C 1
ATOM 5839 O O . LYS B 2 111 ? 134.863 138.430 140.341 1.00 29.88 103 LYS B O 1
ATOM 5845 N N . GLU B 2 112 ? 136.129 137.541 141.977 1.00 29.88 104 GLU B N 1
ATOM 5846 C CA . GLU B 2 112 ? 136.321 138.823 142.639 1.00 29.88 104 GLU B CA 1
ATOM 5847 C C . GLU B 2 112 ? 137.243 139.744 141.856 1.00 29.88 104 GLU B C 1
ATOM 5848 O O . GLU B 2 112 ? 137.277 140.946 142.134 1.00 29.88 104 GLU B O 1
ATOM 5854 N N . ASN B 2 113 ? 137.992 139.212 140.891 1.00 29.88 105 ASN B N 1
ATOM 5855 C CA . ASN B 2 113 ? 138.831 140.057 140.050 1.00 29.88 105 ASN B CA 1
ATOM 5856 C C . ASN B 2 113 ? 138.040 140.666 138.902 1.00 29.88 105 ASN B C 1
ATOM 5857 O O . ASN B 2 113 ? 138.212 141.848 138.589 1.00 29.88 105 ASN B O 1
ATOM 5862 N N . ILE B 2 114 ? 137.170 139.881 138.257 1.00 29.88 106 ILE B N 1
ATOM 5863 C CA . ILE B 2 114 ? 136.402 140.406 137.132 1.00 29.88 106 ILE B CA 1
ATOM 5864 C C . ILE B 2 114 ? 135.049 140.961 137.550 1.00 29.88 106 ILE B C 1
ATOM 5865 O O . ILE B 2 114 ? 134.273 141.385 136.684 1.00 29.88 106 ILE B O 1
ATOM 5870 N N . LEU B 2 115 ? 134.735 140.974 138.846 1.00 29.88 107 LEU B N 1
ATOM 5871 C CA . LEU B 2 115 ? 133.565 141.687 139.339 1.00 29.88 107 LEU B CA 1
ATOM 5872 C C . LEU B 2 115 ? 133.936 142.962 140.091 1.00 29.88 107 LEU B C 1
ATOM 5873 O O . LEU B 2 115 ? 133.136 143.460 140.887 1.00 29.88 107 LEU B O 1
ATOM 5878 N N . LEU B 2 116 ? 135.133 143.494 139.866 1.00 29.88 108 LEU B N 1
ATOM 5879 C CA . LEU B 2 116 ? 135.587 144.677 140.589 1.00 29.88 108 LEU B CA 1
ATOM 5880 C C . LEU B 2 116 ? 135.016 145.980 140.027 1.00 29.88 108 LEU B C 1
ATOM 5881 O O . LEU B 2 116 ? 134.509 146.798 140.806 1.00 29.88 108 LEU B O 1
ATOM 5886 N N . PRO B 2 117 ? 135.076 146.237 138.713 1.00 15.33 109 PRO B N 1
ATOM 5887 C CA . PRO B 2 117 ? 134.517 147.502 138.205 1.00 15.33 109 PRO B CA 1
ATOM 5888 C C . PRO B 2 117 ? 133.020 147.639 138.409 1.00 15.33 109 PRO B C 1
ATOM 5889 O O . PRO B 2 117 ? 132.511 148.765 138.392 1.00 15.33 109 PRO B O 1
ATOM 5893 N N . LEU B 2 118 ? 132.297 146.536 138.598 1.00 24.16 110 LEU B N 1
ATOM 5894 C CA . LEU B 2 118 ? 130.862 146.600 138.838 1.00 24.16 110 LEU B CA 1
ATOM 5895 C C . LEU B 2 118 ? 130.516 147.065 140.247 1.00 24.16 110 LEU B C 1
ATOM 5896 O O . LEU B 2 118 ? 129.342 147.328 140.522 1.00 24.16 110 LEU B O 1
ATOM 5901 N N . SER B 2 119 ? 131.502 147.169 141.141 1.00 25.99 111 SER B N 1
ATOM 5902 C CA . SER B 2 119 ? 131.236 147.579 142.515 1.00 25.99 111 SER B CA 1
ATOM 5903 C C . SER B 2 119 ? 130.933 149.066 142.631 1.00 25.99 111 SER B C 1
ATOM 5904 O O . SER B 2 119 ? 130.388 149.496 143.651 1.00 25.99 111 SER B O 1
ATOM 5907 N N . ILE B 2 120 ? 131.290 149.861 141.625 1.00 28.21 112 ILE B N 1
ATOM 5908 C CA . ILE B 2 120 ? 130.966 151.282 141.655 1.00 28.21 112 ILE B CA 1
ATOM 5909 C C . ILE B 2 120 ? 129.459 151.487 141.561 1.00 28.21 112 ILE B C 1
ATOM 5910 O O . ILE B 2 120 ? 128.901 152.402 142.178 1.00 28.21 112 ILE B O 1
ATOM 5915 N N . THR B 2 121 ? 128.776 150.631 140.804 1.00 38.86 113 THR B N 1
ATOM 5916 C CA . THR B 2 121 ? 127.384 150.858 140.447 1.00 38.86 113 THR B CA 1
ATOM 5917 C C . THR B 2 121 ? 126.382 150.200 141.388 1.00 38.86 113 THR B C 1
ATOM 5918 O O . THR B 2 121 ? 125.231 150.649 141.441 1.00 38.86 113 THR B O 1
ATOM 5922 N N . LYS B 2 122 ? 126.777 149.156 142.124 1.00 40.31 114 LYS B N 1
ATOM 5923 C CA . LYS B 2 122 ? 125.865 148.399 142.988 1.00 40.31 114 LYS B CA 1
ATOM 5924 C C . LYS B 2 122 ? 124.687 147.838 142.183 1.00 40.31 114 LYS B C 1
ATOM 5925 O O . LYS B 2 122 ? 123.526 148.211 142.364 1.00 40.31 114 LYS B O 1
ATOM 5931 N N . LEU B 2 123 ? 125.029 146.927 141.275 1.00 44.27 115 LEU B N 1
ATOM 5932 C CA . LEU B 2 123 ? 124.044 146.296 140.397 1.00 44.27 115 LEU B CA 1
ATOM 5933 C C . LEU B 2 123 ? 123.470 145.031 141.040 1.00 44.27 115 LEU B C 1
ATOM 5934 O O . LEU B 2 123 ? 123.583 143.925 140.514 1.00 44.27 115 LEU B O 1
ATOM 5939 N N . SER B 2 124 ? 122.846 145.221 142.198 1.00 48.29 116 SER B N 1
ATOM 5940 C CA . SER B 2 124 ? 122.146 144.152 142.924 1.00 48.29 116 SER B CA 1
ATOM 5941 C C . SER B 2 124 ? 123.132 143.015 143.206 1.00 48.29 116 SER B C 1
ATOM 5942 O O . SER B 2 124 ? 124.340 143.243 143.343 1.00 48.29 116 SER B O 1
ATOM 5945 N N . LYS B 2 125 ? 122.628 141.787 143.308 1.00 48.65 117 LYS B N 1
ATOM 5946 C CA . LYS B 2 125 ? 123.468 140.603 143.432 1.00 48.65 117 LYS B CA 1
ATOM 5947 C C . LYS B 2 125 ? 123.255 139.626 142.288 1.00 48.65 117 LYS B C 1
ATOM 5948 O O . LYS B 2 125 ? 124.229 139.166 141.681 1.00 48.65 117 LYS B O 1
ATOM 5954 N N . LYS B 2 126 ? 122.002 139.297 141.970 1.00 48.62 118 LYS B N 1
ATOM 5955 C CA . LYS B 2 126 ? 121.735 138.443 140.818 1.00 48.62 118 LYS B CA 1
ATOM 5956 C C . LYS B 2 126 ? 122.043 139.166 139.513 1.00 48.62 118 LYS B C 1
ATOM 5957 O O . LYS B 2 126 ? 122.523 138.551 138.554 1.00 48.62 118 LYS B O 1
ATOM 5963 N N . GLU B 2 127 ? 121.785 140.475 139.461 1.00 44.85 119 GLU B N 1
ATOM 5964 C CA . GLU B 2 127 ? 122.089 141.258 138.270 1.00 44.85 119 GLU B CA 1
ATOM 5965 C C . GLU B 2 127 ? 123.582 141.338 137.990 1.00 44.85 119 GLU B C 1
ATOM 5966 O O . GLU B 2 127 ? 123.967 141.763 136.897 1.00 44.85 119 GLU B O 1
ATOM 5972 N N . ALA B 2 128 ? 124.425 140.958 138.947 1.00 31.23 120 ALA B N 1
ATOM 5973 C CA . ALA B 2 128 ? 125.860 140.830 138.732 1.00 31.23 120 ALA B CA 1
ATOM 5974 C C . ALA B 2 128 ? 126.298 139.385 138.549 1.00 31.23 120 ALA B C 1
ATOM 5975 O O . ALA B 2 128 ? 127.193 139.113 137.742 1.00 31.23 120 ALA B O 1
ATOM 5977 N N . ASN B 2 129 ? 125.685 138.446 139.276 1.00 34.07 121 ASN B N 1
ATOM 5978 C CA . ASN B 2 129 ? 126.037 137.039 139.123 1.00 34.07 121 ASN B CA 1
ATOM 5979 C C . ASN B 2 129 ? 125.571 136.463 137.794 1.00 34.07 121 ASN B C 1
ATOM 5980 O O . ASN B 2 129 ? 126.082 135.420 137.375 1.00 34.07 121 ASN B O 1
ATOM 5985 N N . ARG B 2 130 ? 124.608 137.102 137.129 1.00 29.51 122 ARG B N 1
ATOM 5986 C CA . ARG B 2 130 ? 124.239 136.670 135.787 1.00 29.51 122 ARG B CA 1
ATOM 5987 C C . ARG B 2 130 ? 125.211 137.213 134.748 1.00 29.51 122 ARG B C 1
ATOM 5988 O O . ARG B 2 130 ? 125.633 136.482 133.843 1.00 29.51 122 ARG B O 1
ATOM 5996 N N . LYS B 2 131 ? 125.577 138.489 134.869 1.00 21.18 123 LYS B N 1
ATOM 5997 C CA . LYS B 2 131 ? 126.523 139.093 133.942 1.00 21.18 123 LYS B CA 1
ATOM 5998 C C . LYS B 2 131 ? 127.924 138.525 134.097 1.00 21.18 123 LYS B C 1
ATOM 5999 O O . LYS B 2 131 ? 128.706 138.580 133.144 1.00 21.18 123 LYS B O 1
ATOM 6005 N N . PHE B 2 132 ? 128.267 137.998 135.273 1.00 29.88 124 PHE B N 1
ATOM 6006 C CA . PHE B 2 132 ? 129.552 137.322 135.416 1.00 29.88 124 PHE B CA 1
ATOM 6007 C C . PHE B 2 132 ? 129.574 136.022 134.623 1.00 29.88 124 PHE B C 1
ATOM 6008 O O . PHE B 2 132 ? 130.507 135.769 133.854 1.00 29.88 124 PHE B O 1
ATOM 6016 N N . GLU B 2 133 ? 128.545 135.190 134.790 1.00 23.72 125 GLU B N 1
ATOM 6017 C CA . GLU B 2 133 ? 128.511 133.903 134.104 1.00 23.72 125 GLU B CA 1
ATOM 6018 C C . GLU B 2 133 ? 128.376 134.079 132.598 1.00 23.72 125 GLU B C 1
ATOM 6019 O O . GLU B 2 133 ? 128.979 133.325 131.822 1.00 23.72 125 GLU B O 1
ATOM 6025 N N . GLU B 2 134 ? 127.597 135.074 132.165 1.00 23.38 126 GLU B N 1
ATOM 6026 C CA . GLU B 2 134 ? 127.376 135.277 130.737 1.00 23.38 126 GLU B CA 1
ATOM 6027 C C . GLU B 2 134 ? 128.674 135.566 129.993 1.00 23.38 126 GLU B C 1
ATOM 6028 O O . GLU B 2 134 ? 128.787 135.254 128.803 1.00 23.38 126 GLU B O 1
ATOM 6034 N N . VAL B 2 135 ? 129.660 136.153 130.666 1.00 19.65 127 VAL B N 1
ATOM 6035 C CA . VAL B 2 135 ? 130.923 136.487 130.020 1.00 19.65 127 VAL B CA 1
ATOM 6036 C C . VAL B 2 135 ? 131.960 135.423 130.354 1.00 19.65 127 VAL B C 1
ATOM 6037 O O . VAL B 2 135 ? 132.930 135.236 129.612 1.00 19.65 127 VAL B O 1
ATOM 6041 N N . ALA B 2 136 ? 131.764 134.709 131.466 1.00 29.56 128 ALA B N 1
ATOM 6042 C CA . ALA B 2 136 ? 132.715 133.668 131.839 1.00 29.56 128 ALA B CA 1
ATOM 6043 C C . ALA B 2 136 ? 132.581 132.446 130.941 1.00 29.56 128 ALA B C 1
ATOM 6044 O O . ALA B 2 136 ? 133.587 131.870 130.513 1.00 29.56 128 ALA B O 1
ATOM 6046 N N . LYS B 2 137 ? 131.348 132.032 130.642 1.00 26.73 129 LYS B N 1
ATOM 6047 C CA . LYS B 2 137 ? 131.156 130.876 129.774 1.00 26.73 129 LYS B CA 1
ATOM 6048 C C . LYS B 2 137 ? 131.554 131.160 128.331 1.00 26.73 129 LYS B C 1
ATOM 6049 O O . LYS B 2 137 ? 131.715 130.217 127.550 1.00 26.73 129 LYS B O 1
ATOM 6055 N N . GLU B 2 138 ? 131.715 132.432 127.959 1.00 26.12 130 GLU B N 1
ATOM 6056 C CA . GLU B 2 138 ? 132.164 132.797 126.622 1.00 26.12 130 GLU B CA 1
ATOM 6057 C C . GLU B 2 138 ? 133.679 132.756 126.474 1.00 26.12 130 GLU B C 1
ATOM 6058 O O . GLU B 2 138 ? 134.181 132.959 125.365 1.00 26.12 130 GLU B O 1
ATOM 6064 N N . LEU B 2 139 ? 134.413 132.510 127.559 1.00 16.13 131 LEU B N 1
ATOM 6065 C CA . LEU B 2 139 ? 135.862 132.408 127.509 1.00 16.13 131 LEU B CA 1
ATOM 6066 C C . LEU B 2 139 ? 136.387 131.118 128.121 1.00 16.13 131 LEU B C 1
ATOM 6067 O O . LEU B 2 139 ? 137.607 130.937 128.184 1.00 16.13 131 LEU B O 1
ATOM 6072 N N . GLY B 2 140 ? 135.512 130.222 128.565 1.00 27.70 132 GLY B N 1
ATOM 6073 C CA . GLY B 2 140 ? 135.934 128.949 129.125 1.00 27.70 132 GLY B CA 1
ATOM 6074 C C . GLY B 2 140 ? 136.690 129.037 130.434 1.00 27.70 132 GLY B C 1
ATOM 6075 O O . GLY B 2 140 ? 137.711 128.358 130.599 1.00 27.70 132 GLY B O 1
ATOM 6076 N N . ILE B 2 141 ? 136.218 129.857 131.371 1.00 34.34 133 ILE B N 1
ATOM 6077 C CA . ILE B 2 141 ? 136.864 129.983 132.672 1.00 34.34 133 ILE B CA 1
ATOM 6078 C C . ILE B 2 141 ? 135.829 129.865 133.783 1.00 34.34 133 ILE B C 1
ATOM 6079 O O . ILE B 2 141 ? 136.116 130.173 134.944 1.00 34.34 133 ILE B O 1
ATOM 6084 N N . TYR B 2 142 ? 134.620 129.418 133.439 1.00 19.71 134 TYR B N 1
ATOM 6085 C CA . TYR B 2 142 ? 133.558 129.336 134.435 1.00 19.71 134 TYR B CA 1
ATOM 6086 C C . TYR B 2 142 ? 133.822 128.263 135.482 1.00 19.71 134 TYR B C 1
ATOM 6087 O O . TYR B 2 142 ? 133.283 128.351 136.589 1.00 19.71 134 TYR B O 1
ATOM 6096 N N . GLU B 2 143 ? 134.632 127.259 135.162 1.00 39.45 135 GLU B N 1
ATOM 6097 C CA . GLU B 2 143 ? 135.039 126.261 136.141 1.00 39.45 135 GLU B CA 1
ATOM 6098 C C . GLU B 2 143 ? 136.215 126.723 136.991 1.00 39.45 135 GLU B C 1
ATOM 6099 O O . GLU B 2 143 ? 136.619 126.003 137.910 1.00 39.45 135 GLU B O 1
ATOM 6105 N N . LEU B 2 144 ? 136.767 127.902 136.708 1.00 13.45 136 LEU B N 1
ATOM 6106 C CA . LEU B 2 144 ? 137.906 128.450 137.431 1.00 13.45 136 LEU B CA 1
ATOM 6107 C C . LEU B 2 144 ? 137.504 129.645 138.291 1.00 13.45 136 LEU B C 1
ATOM 6108 O O . LEU B 2 144 ? 138.317 130.535 138.547 1.00 13.45 136 LEU B O 1
ATOM 6113 N N . ARG B 2 145 ? 136.250 129.670 138.747 1.00 29.88 137 ARG B N 1
ATOM 6114 C CA . ARG B 2 145 ? 135.714 130.864 139.391 1.00 29.88 137 ARG B CA 1
ATOM 6115 C C . ARG B 2 145 ? 136.253 131.057 140.802 1.00 29.88 137 ARG B C 1
ATOM 6116 O O . ARG B 2 145 ? 136.367 132.196 141.264 1.00 29.88 137 ARG B O 1
ATOM 6124 N N . ASP B 2 146 ? 136.582 129.974 141.505 1.00 22.00 138 ASP B N 1
ATOM 6125 C CA . ASP B 2 146 ? 137.024 130.053 142.892 1.00 22.00 138 ASP B CA 1
ATOM 6126 C C . ASP B 2 146 ? 138.489 129.658 143.054 1.00 22.00 138 ASP B C 1
ATOM 6127 O O . ASP B 2 146 ? 138.884 129.136 144.098 1.00 22.00 138 ASP B O 1
ATOM 6132 N N . LYS B 2 147 ? 139.305 129.911 142.037 1.00 29.88 139 LYS B N 1
ATOM 6133 C CA . LYS B 2 147 ? 140.716 129.559 142.045 1.00 29.88 139 LYS B CA 1
ATOM 6134 C C . LYS B 2 147 ? 141.565 130.820 142.064 1.00 29.88 139 LYS B C 1
ATOM 6135 O O . LYS B 2 147 ? 141.304 131.766 141.318 1.00 29.88 139 LYS B O 1
ATOM 6141 N N . TYR B 2 148 ? 142.583 130.829 142.918 1.00 29.88 140 TYR B N 1
ATOM 6142 C CA . TYR B 2 148 ? 143.459 131.980 143.021 1.00 29.88 140 TYR B CA 1
ATOM 6143 C C . TYR B 2 148 ? 144.397 132.040 141.818 1.00 29.88 140 TYR B C 1
ATOM 6144 O O . TYR B 2 148 ? 144.680 131.019 141.190 1.00 29.88 140 TYR B O 1
ATOM 6153 N N . PRO B 2 149 ? 144.885 133.235 141.470 1.00 29.88 141 PRO B N 1
ATOM 6154 C CA . PRO B 2 149 ? 145.668 133.375 140.233 1.00 29.88 141 PRO B CA 1
ATOM 6155 C C . PRO B 2 149 ? 146.958 132.573 140.212 1.00 29.88 141 PRO B C 1
ATOM 6156 O O . PRO B 2 149 ? 147.496 132.336 139.125 1.00 29.88 141 PRO B O 1
ATOM 6160 N N . ASN B 2 150 ? 147.478 132.152 141.360 1.00 17.66 142 ASN B N 1
ATOM 6161 C CA . ASN B 2 150 ? 148.684 131.335 141.375 1.00 17.66 142 ASN B CA 1
ATOM 6162 C C . ASN B 2 150 ? 148.398 129.856 141.136 1.00 17.66 142 ASN B C 1
ATOM 6163 O O . ASN B 2 150 ? 149.300 129.029 141.295 1.00 17.66 142 ASN B O 1
ATOM 6168 N N . GLU B 2 151 ? 147.170 129.511 140.750 1.00 21.56 143 GLU B N 1
ATOM 6169 C CA . GLU B 2 151 ? 146.793 128.133 140.465 1.00 21.56 143 GLU B CA 1
ATOM 6170 C C . GLU B 2 151 ? 146.342 127.936 139.024 1.00 21.56 143 GLU B C 1
ATOM 6171 O O . GLU B 2 151 ? 145.795 126.876 138.699 1.00 21.56 143 GLU B O 1
ATOM 6177 N N . ILE B 2 152 ? 146.553 128.922 138.151 1.00 29.88 144 ILE B N 1
ATOM 6178 C CA . ILE B 2 152 ? 146.108 128.851 136.767 1.00 29.88 144 ILE B CA 1
ATOM 6179 C C . ILE B 2 152 ? 147.275 129.184 135.847 1.00 29.88 144 ILE B C 1
ATOM 6180 O O . ILE B 2 152 ? 148.257 129.812 136.248 1.00 29.88 144 ILE B O 1
ATOM 6185 N N . SER B 2 153 ? 147.152 128.753 134.593 1.00 28.81 145 SER B N 1
ATOM 6186 C CA . SER B 2 153 ? 148.240 128.846 133.629 1.00 28.81 145 SER B CA 1
ATOM 6187 C C . SER B 2 153 ? 148.350 130.271 133.089 1.00 28.81 145 SER B C 1
ATOM 6188 O O . SER B 2 153 ? 147.669 131.193 133.543 1.00 28.81 145 SER B O 1
ATOM 6191 N N . GLY B 2 154 ? 149.226 130.464 132.102 1.00 37.47 146 GLY B N 1
ATOM 6192 C CA . GLY B 2 154 ? 149.466 131.802 131.585 1.00 37.47 146 GLY B CA 1
ATOM 6193 C C . GLY B 2 154 ? 148.307 132.359 130.781 1.00 37.47 146 GLY B C 1
ATOM 6194 O O . GLY B 2 154 ? 147.927 133.520 130.951 1.00 37.47 146 GLY B O 1
ATOM 6195 N N . GLY B 2 155 ? 147.734 131.550 129.887 1.00 32.61 147 GLY B N 1
ATOM 6196 C CA . GLY B 2 155 ? 146.659 132.038 129.042 1.00 32.61 147 GLY B CA 1
ATOM 6197 C C . GLY B 2 155 ? 145.351 132.239 129.771 1.00 32.61 147 GLY B C 1
ATOM 6198 O O . GLY B 2 155 ? 144.541 133.085 129.376 1.00 32.61 147 GLY B O 1
ATOM 6199 N N . GLN B 2 156 ? 145.124 131.476 130.842 1.00 14.73 148 GLN B N 1
ATOM 6200 C CA . GLN B 2 156 ? 143.897 131.629 131.612 1.00 14.73 148 GLN B CA 1
ATOM 6201 C C . GLN B 2 156 ? 143.847 132.984 132.302 1.00 14.73 148 GLN B C 1
ATOM 6202 O O . GLN B 2 156 ? 142.778 133.598 132.398 1.00 14.73 148 GLN B O 1
ATOM 6208 N N . LYS B 2 157 ? 144.994 133.475 132.776 1.00 29.88 149 LYS B N 1
ATOM 6209 C CA . LYS B 2 157 ? 145.035 134.804 133.378 1.00 29.88 149 LYS B CA 1
ATOM 6210 C C . LYS B 2 157 ? 144.705 135.885 132.356 1.00 29.88 149 LYS B C 1
ATOM 6211 O O . LYS B 2 157 ? 143.998 136.849 132.670 1.00 29.88 149 LYS B O 1
ATOM 6217 N N . GLN B 2 158 ? 145.213 135.748 131.130 1.00 29.88 150 GLN B N 1
ATOM 6218 C CA . GLN B 2 158 ? 144.906 136.730 130.095 1.00 29.88 150 GLN B CA 1
ATOM 6219 C C . GLN B 2 158 ? 143.432 136.692 129.714 1.00 29.88 150 GLN B C 1
ATOM 6220 O O . GLN B 2 158 ? 142.815 137.742 129.493 1.00 29.88 150 GLN B O 1
ATOM 6226 N N . ARG B 2 159 ? 142.849 135.495 129.629 1.00 29.88 151 ARG B N 1
ATOM 6227 C CA . ARG B 2 159 ? 141.417 135.403 129.356 1.00 29.88 151 ARG B CA 1
ATOM 6228 C C . ARG B 2 159 ? 140.601 136.025 130.485 1.00 29.88 151 ARG B C 1
ATOM 6229 O O . ARG B 2 159 ? 139.592 136.696 130.238 1.00 29.88 151 ARG B O 1
ATOM 6237 N N . THR B 2 160 ? 141.032 135.823 131.732 1.00 29.88 152 THR B N 1
ATOM 6238 C CA . THR B 2 160 ? 140.368 136.453 132.869 1.00 29.88 152 THR B CA 1
ATOM 6239 C C . THR B 2 160 ? 140.454 137.974 132.792 1.00 29.88 152 THR B C 1
ATOM 6240 O O . THR B 2 160 ? 139.471 138.677 133.063 1.00 29.88 152 THR B O 1
ATOM 6244 N N . SER B 2 161 ? 141.626 138.502 132.433 1.00 13.23 153 SER B N 1
ATOM 6245 C CA . SER B 2 161 ? 141.787 139.948 132.308 1.00 13.23 153 SER B CA 1
ATOM 6246 C C . SER B 2 161 ? 140.907 140.511 131.199 1.00 13.23 153 SER B C 1
ATOM 6247 O O . SER B 2 161 ? 140.307 141.583 131.353 1.00 13.23 153 SER B O 1
ATOM 6250 N N . ALA B 2 162 ? 140.821 139.806 130.070 1.00 29.88 154 ALA B N 1
ATOM 6251 C CA . ALA B 2 162 ? 139.934 140.242 128.996 1.00 29.88 154 ALA B CA 1
ATOM 6252 C C . ALA B 2 162 ? 138.479 140.228 129.446 1.00 29.88 154 ALA B C 1
ATOM 6253 O O . ALA B 2 162 ? 137.709 141.140 129.117 1.00 29.88 154 ALA B O 1
ATOM 6255 N N . GLY B 2 163 ? 138.083 139.198 130.197 1.00 29.88 155 GLY B N 1
ATOM 6256 C CA . GLY B 2 163 ? 136.731 139.159 130.730 1.00 29.88 155 GLY B CA 1
ATOM 6257 C C . GLY B 2 163 ? 136.439 140.316 131.666 1.00 29.88 155 GLY B C 1
ATOM 6258 O O . GLY B 2 163 ? 135.340 140.873 131.657 1.00 29.88 155 GLY B O 1
ATOM 6259 N N . ARG B 2 164 ? 137.416 140.687 132.496 1.00 29.88 156 ARG B N 1
ATOM 6260 C CA . ARG B 2 164 ? 137.247 141.865 133.342 1.00 29.88 156 ARG B CA 1
ATOM 6261 C C . ARG B 2 164 ? 137.086 143.124 132.503 1.00 29.88 156 ARG B C 1
ATOM 6262 O O . ARG B 2 164 ? 136.242 143.975 132.802 1.00 29.88 156 ARG B O 1
ATOM 6270 N N . ALA B 2 165 ? 137.892 143.261 131.448 1.00 29.88 157 ALA B N 1
ATOM 6271 C CA . ALA B 2 165 ? 137.844 144.471 130.632 1.00 29.88 157 ALA B CA 1
ATOM 6272 C C . ALA B 2 165 ? 136.548 144.583 129.840 1.00 29.88 157 ALA B C 1
ATOM 6273 O O . ALA B 2 165 ? 136.104 145.696 129.542 1.00 29.88 157 ALA B O 1
ATOM 6275 N N . PHE B 2 166 ? 135.931 143.458 129.483 1.00 29.88 158 PHE B N 1
ATOM 6276 C CA . PHE B 2 166 ? 134.733 143.483 128.653 1.00 29.88 158 PHE B CA 1
ATOM 6277 C C . PHE B 2 166 ? 133.430 143.510 129.443 1.00 29.88 158 PHE B C 1
ATOM 6278 O O . PHE B 2 166 ? 132.366 143.659 128.834 1.00 29.88 158 PHE B O 1
ATOM 6286 N N . ILE B 2 167 ? 133.475 143.372 130.771 1.00 29.88 159 ILE B N 1
ATOM 6287 C CA . ILE B 2 167 ? 132.247 143.123 131.524 1.00 29.88 159 ILE B CA 1
ATOM 6288 C C . ILE B 2 167 ? 131.347 144.353 131.569 1.00 29.88 159 ILE B C 1
ATOM 6289 O O . ILE B 2 167 ? 130.117 144.226 131.554 1.00 29.88 159 ILE B O 1
ATOM 6294 N N . HIS B 2 168 ? 131.922 145.555 131.627 1.00 12.87 160 HIS B N 1
ATOM 6295 C CA . HIS B 2 168 ? 131.146 146.782 131.753 1.00 12.87 160 HIS B CA 1
ATOM 6296 C C . HIS B 2 168 ? 130.995 147.517 130.424 1.00 12.87 160 HIS B C 1
ATOM 6297 O O . HIS B 2 168 ? 130.833 148.742 130.416 1.00 12.87 160 HIS B O 1
ATOM 6304 N N . ASP B 2 169 ? 131.087 146.786 129.302 1.00 47.39 161 ASP B N 1
ATOM 6305 C CA . ASP B 2 169 ? 130.872 147.187 127.908 1.00 47.39 161 ASP B CA 1
ATOM 6306 C C . ASP B 2 169 ? 131.226 148.649 127.639 1.00 47.39 161 ASP B C 1
ATOM 6307 O O . ASP B 2 169 ? 130.352 149.456 127.300 1.00 47.39 161 ASP B O 1
ATOM 6312 N N . PRO B 2 170 ? 132.501 149.021 127.753 1.00 24.67 162 PRO B N 1
ATOM 6313 C CA . PRO B 2 170 ? 132.878 150.431 127.590 1.00 24.67 162 PRO B CA 1
ATOM 6314 C C . PRO B 2 170 ? 132.751 150.921 126.157 1.00 24.67 162 PRO B C 1
ATOM 6315 O O . PRO B 2 170 ? 132.316 150.181 125.270 1.00 24.67 162 PRO B O 1
ATOM 6319 N N . SER B 2 171 ? 133.132 152.179 125.924 1.00 27.22 163 SER B N 1
ATOM 6320 C CA . SER B 2 171 ? 133.096 152.736 124.577 1.00 27.22 163 SER B CA 1
ATOM 6321 C C . SER B 2 171 ? 134.286 152.264 123.749 1.00 27.22 163 SER B C 1
ATOM 6322 O O . SER B 2 171 ? 134.114 151.765 122.633 1.00 27.22 163 SER B O 1
ATOM 6325 N N . ILE B 2 172 ? 135.497 152.413 124.280 1.00 29.88 164 ILE B N 1
ATOM 6326 C CA . ILE B 2 172 ? 136.719 151.999 123.603 1.00 29.88 164 ILE B CA 1
ATOM 6327 C C . ILE B 2 172 ? 137.507 151.096 124.539 1.00 29.88 164 ILE B C 1
ATOM 6328 O O . ILE B 2 172 ? 137.510 151.303 125.757 1.00 29.88 164 ILE B O 1
ATOM 6333 N N . ILE B 2 173 ? 138.167 150.090 123.972 1.00 29.88 165 ILE B N 1
ATOM 6334 C CA . ILE B 2 173 ? 139.031 149.182 124.716 1.00 29.88 165 ILE B CA 1
ATOM 6335 C C . ILE B 2 173 ? 140.444 149.334 124.175 1.00 29.88 165 ILE B C 1
ATOM 6336 O O . ILE B 2 173 ? 140.672 149.180 122.970 1.00 29.88 165 ILE B O 1
ATOM 6341 N N . PHE B 2 174 ? 141.387 149.637 125.060 1.00 29.88 166 PHE B N 1
ATOM 6342 C CA . PHE B 2 174 ? 142.783 149.817 124.692 1.00 29.88 166 PHE B CA 1
ATOM 6343 C C . PHE B 2 174 ? 143.563 148.570 125.088 1.00 29.88 166 PHE B C 1
ATOM 6344 O O . PHE B 2 174 ? 143.623 148.223 126.272 1.00 29.88 166 PHE B O 1
ATOM 6352 N N . ALA B 2 175 ? 144.159 147.903 124.104 1.00 29.88 167 ALA B N 1
ATOM 6353 C CA . ALA B 2 175 ? 144.944 146.698 124.327 1.00 29.88 167 ALA B CA 1
ATOM 6354 C C . ALA B 2 175 ? 146.374 146.943 123.873 1.00 29.88 167 ALA B C 1
ATOM 6355 O O . ALA B 2 175 ? 146.599 147.445 122.769 1.00 29.88 167 ALA B O 1
ATOM 6357 N N . ASP B 2 176 ? 147.335 146.590 124.719 1.00 29.88 168 ASP B N 1
ATOM 6358 C CA . ASP B 2 176 ? 148.752 146.818 124.453 1.00 29.88 168 ASP B CA 1
ATOM 6359 C C . ASP B 2 176 ? 149.461 145.469 124.411 1.00 29.88 168 ASP B C 1
ATOM 6360 O O . ASP B 2 176 ? 149.918 144.972 125.443 1.00 29.88 168 ASP B O 1
ATOM 6365 N N . GLU B 2 177 ? 149.557 144.887 123.213 1.00 29.88 169 GLU B N 1
ATOM 6366 C CA . GLU B 2 177 ? 150.240 143.619 122.980 1.00 29.88 169 GLU B CA 1
ATOM 6367 C C . GLU B 2 177 ? 149.698 142.546 123.917 1.00 29.88 169 GLU B C 1
ATOM 6368 O O . GLU B 2 177 ? 150.429 142.061 124.788 1.00 29.88 169 GLU B O 1
ATOM 6374 N N . PRO B 2 178 ? 148.427 142.160 123.787 1.00 29.88 170 PRO B N 1
ATOM 6375 C CA . PRO B 2 178 ? 147.856 141.202 124.749 1.00 29.88 170 PRO B CA 1
ATOM 6376 C C . PRO B 2 178 ? 148.532 139.843 124.737 1.00 29.88 170 PRO B C 1
ATOM 6377 O O . PRO B 2 178 ? 148.601 139.187 125.784 1.00 29.88 170 PRO B O 1
ATOM 6381 N N . THR B 2 179 ? 149.037 139.400 123.589 1.00 29.88 171 THR B N 1
ATOM 6382 C CA . THR B 2 179 ? 149.605 138.063 123.430 1.00 29.88 171 THR B CA 1
ATOM 6383 C C . THR B 2 179 ? 151.126 138.086 123.380 1.00 29.88 171 THR B C 1
ATOM 6384 O O . THR B 2 179 ? 151.742 137.298 122.659 1.00 29.88 171 THR B O 1
ATOM 6388 N N . GLY B 2 180 ? 151.758 138.978 124.132 1.00 26.12 172 GLY B N 1
ATOM 6389 C CA . GLY B 2 180 ? 153.201 139.040 124.177 1.00 26.12 172 GLY B CA 1
ATOM 6390 C C . GLY B 2 180 ? 153.854 138.136 125.192 1.00 26.12 172 GLY B C 1
ATOM 6391 O O . GLY B 2 180 ? 155.079 138.167 125.337 1.00 26.12 172 GLY B O 1
ATOM 6392 N N . ALA B 2 181 ? 153.074 137.325 125.909 1.00 23.51 173 ALA B N 1
ATOM 6393 C CA . ALA B 2 181 ? 153.612 136.433 126.928 1.00 23.51 173 ALA B CA 1
ATOM 6394 C C . ALA B 2 181 ? 153.014 135.034 126.836 1.00 23.51 173 ALA B C 1
ATOM 6395 O O . ALA B 2 181 ? 153.014 134.301 127.829 1.00 23.51 173 ALA B O 1
ATOM 6397 N N . LEU B 2 182 ? 152.508 134.649 125.669 1.00 29.88 174 LEU B N 1
ATOM 6398 C CA . LEU B 2 182 ? 151.880 133.352 125.476 1.00 29.88 174 LEU B CA 1
ATOM 6399 C C . LEU B 2 182 ? 152.526 132.648 124.293 1.00 29.88 174 LEU B C 1
ATOM 6400 O O . LEU B 2 182 ? 153.106 133.281 123.409 1.00 29.88 174 LEU B O 1
ATOM 6405 N N . ASP B 2 183 ? 152.424 131.321 124.287 1.00 28.00 175 ASP B N 1
ATOM 6406 C CA . ASP B 2 183 ? 152.910 130.529 123.166 1.00 28.00 175 ASP B CA 1
ATOM 6407 C C . ASP B 2 183 ? 151.863 130.540 122.051 1.00 28.00 175 ASP B C 1
ATOM 6408 O O . ASP B 2 183 ? 150.847 131.236 122.130 1.00 28.00 175 ASP B O 1
ATOM 6413 N N . SER B 2 184 ? 152.101 129.762 120.993 1.00 33.52 176 SER B N 1
ATOM 6414 C CA . SER B 2 184 ? 151.321 129.907 119.767 1.00 33.52 176 SER B CA 1
ATOM 6415 C C . SER B 2 184 ? 149.852 129.557 119.979 1.00 33.52 176 SER B C 1
ATOM 6416 O O . SER B 2 184 ? 148.961 130.315 119.577 1.00 33.52 176 SER B O 1
ATOM 6419 N N . LYS B 2 185 ? 149.578 128.409 120.602 1.00 31.55 177 LYS B N 1
ATOM 6420 C CA . LYS B 2 185 ? 148.196 127.963 120.759 1.00 31.55 177 LYS B CA 1
ATOM 6421 C C . LYS B 2 185 ? 147.396 128.933 121.620 1.00 31.55 177 LYS B C 1
ATOM 6422 O O . LYS B 2 185 ? 146.272 129.315 121.269 1.00 31.55 177 LYS B O 1
ATOM 6428 N N . SER B 2 186 ? 147.965 129.346 122.754 1.00 29.37 178 SER B N 1
ATOM 6429 C CA . SER B 2 186 ? 147.263 130.261 123.646 1.00 29.37 178 SER B CA 1
ATOM 6430 C C . SER B 2 186 ? 147.033 131.612 122.982 1.00 29.37 178 SER B C 1
ATOM 6431 O O . SER B 2 186 ? 145.952 132.201 123.114 1.00 29.37 178 SER B O 1
ATOM 6434 N N . ALA B 2 187 ? 148.038 132.119 122.265 1.00 18.69 179 ALA B N 1
ATOM 6435 C CA . ALA B 2 187 ? 147.889 133.402 121.586 1.00 18.69 179 ALA B CA 1
ATOM 6436 C C . ALA B 2 187 ? 146.800 133.341 120.525 1.00 18.69 179 ALA B C 1
ATOM 6437 O O . ALA B 2 187 ? 145.965 134.249 120.428 1.00 18.69 179 ALA B O 1
ATOM 6439 N N . SER B 2 188 ? 146.789 132.274 119.721 1.00 20.82 180 SER B N 1
ATOM 6440 C CA . SER B 2 188 ? 145.761 132.137 118.695 1.00 20.82 180 SER B CA 1
ATOM 6441 C C . SER B 2 188 ? 144.375 132.024 119.314 1.00 20.82 180 SER B C 1
ATOM 6442 O O . SER B 2 188 ? 143.413 132.623 118.815 1.00 20.82 180 SER B O 1
ATOM 6445 N N . ASP B 2 189 ? 144.252 131.264 120.406 1.00 26.58 181 ASP B N 1
ATOM 6446 C CA . ASP B 2 189 ? 142.961 131.128 121.074 1.00 26.58 181 ASP B CA 1
ATOM 6447 C C . ASP B 2 189 ? 142.467 132.471 121.596 1.00 26.58 181 ASP B C 1
ATOM 6448 O O . ASP B 2 189 ? 141.298 132.834 121.409 1.00 26.58 181 ASP B O 1
ATOM 6453 N N . LEU B 2 190 ? 143.349 133.227 122.255 1.00 29.88 182 LEU B N 1
ATOM 6454 C CA . LEU B 2 190 ? 142.951 134.524 122.790 1.00 29.88 182 LEU B CA 1
ATOM 6455 C C . LEU B 2 190 ? 142.560 135.485 121.676 1.00 29.88 182 LEU B C 1
ATOM 6456 O O . LEU B 2 190 ? 141.578 136.223 121.805 1.00 29.88 182 LEU B O 1
ATOM 6461 N N . LEU B 2 191 ? 143.315 135.495 120.575 1.00 29.88 183 LEU B N 1
ATOM 6462 C CA . LEU B 2 191 ? 142.988 136.396 119.473 1.00 29.88 183 LEU B CA 1
ATOM 6463 C C . LEU B 2 191 ? 141.652 136.034 118.834 1.00 29.88 183 LEU B C 1
ATOM 6464 O O . LEU B 2 191 ? 140.851 136.921 118.509 1.00 29.88 183 LEU B O 1
ATOM 6469 N N . ASN B 2 192 ? 141.388 134.738 118.650 1.00 18.81 184 ASN B N 1
ATOM 6470 C CA . ASN B 2 192 ? 140.111 134.327 118.077 1.00 18.81 184 ASN B CA 1
ATOM 6471 C C . ASN B 2 192 ? 138.951 134.693 118.995 1.00 18.81 184 ASN B C 1
ATOM 6472 O O . ASN B 2 192 ? 137.902 135.160 118.529 1.00 18.81 184 ASN B O 1
ATOM 6477 N N . LYS B 2 193 ? 139.118 134.494 120.305 1.00 16.78 185 LYS B N 1
ATOM 6478 C CA . LYS B 2 193 ? 138.062 134.869 121.239 1.00 16.78 185 LYS B CA 1
ATOM 6479 C C . LYS B 2 193 ? 137.844 136.377 121.252 1.00 16.78 185 LYS B C 1
ATOM 6480 O O . LYS B 2 193 ? 136.703 136.841 121.346 1.00 16.78 185 LYS B O 1
ATOM 6486 N N . LEU B 2 194 ? 138.924 137.158 121.159 1.00 29.88 186 LEU B N 1
ATOM 6487 C CA . LEU B 2 194 ? 138.787 138.609 121.076 1.00 29.88 186 LEU B CA 1
ATOM 6488 C C . LEU B 2 194 ? 137.995 139.016 119.842 1.00 29.88 186 LEU B C 1
ATOM 6489 O O . LEU B 2 194 ? 137.110 139.877 119.917 1.00 29.88 186 LEU B O 1
ATOM 6494 N N . SER B 2 195 ? 138.303 138.408 118.694 1.00 28.91 187 SER B N 1
ATOM 6495 C CA . SER B 2 195 ? 137.584 138.739 117.467 1.00 28.91 187 SER B CA 1
ATOM 6496 C C . SER B 2 195 ? 136.109 138.366 117.569 1.00 28.91 187 SER B C 1
ATOM 6497 O O . SER B 2 195 ? 135.235 139.126 117.129 1.00 28.91 187 SER B O 1
ATOM 6500 N N . GLN B 2 196 ? 135.810 137.198 118.145 1.00 30.15 188 GLN B N 1
ATOM 6501 C CA . GLN B 2 196 ? 134.414 136.793 118.301 1.00 30.15 188 GLN B CA 1
ATOM 6502 C C . GLN B 2 196 ? 133.665 137.721 119.252 1.00 30.15 188 GLN B C 1
ATOM 6503 O O . GLN B 2 196 ? 132.507 138.072 118.998 1.00 30.15 188 GLN B O 1
ATOM 6509 N N . LEU B 2 197 ? 134.303 138.122 120.355 1.00 23.27 189 LEU B N 1
ATOM 6510 C CA . LEU B 2 197 ? 133.674 139.064 121.276 1.00 23.27 189 LEU B CA 1
ATOM 6511 C C . LEU B 2 197 ? 133.414 140.401 120.598 1.00 23.27 189 LEU B C 1
ATOM 6512 O O . LEU B 2 197 ? 132.372 141.027 120.821 1.00 23.27 189 LEU B O 1
ATOM 6517 N N . ASN B 2 198 ? 134.360 140.862 119.778 1.00 32.96 190 ASN B N 1
ATOM 6518 C CA . ASN B 2 198 ? 134.157 142.096 119.027 1.00 32.96 190 ASN B CA 1
ATOM 6519 C C . ASN B 2 198 ? 132.958 141.981 118.096 1.00 32.96 190 ASN B C 1
ATOM 6520 O O . ASN B 2 198 ? 132.109 142.877 118.046 1.00 32.96 190 ASN B O 1
ATOM 6525 N N . GLN B 2 199 ? 132.874 140.884 117.343 1.00 38.39 191 GLN B N 1
ATOM 6526 C CA . GLN B 2 199 ? 131.792 140.752 116.371 1.00 38.39 191 GLN B CA 1
ATOM 6527 C C . GLN B 2 199 ? 130.436 140.602 117.052 1.00 38.39 191 GLN B C 1
ATOM 6528 O O . GLN B 2 199 ? 129.436 141.150 116.575 1.00 38.39 191 GLN B O 1
ATOM 6534 N N . LYS B 2 200 ? 130.379 139.871 118.167 1.00 34.46 192 LYS B N 1
ATOM 6535 C CA . LYS B 2 200 ? 129.096 139.593 118.808 1.00 34.46 192 LYS B CA 1
ATOM 6536 C C . LYS B 2 200 ? 128.513 140.849 119.445 1.00 34.46 192 LYS B C 1
ATOM 6537 O O . LYS B 2 200 ? 127.436 141.316 119.059 1.00 34.46 192 LYS B O 1
ATOM 6543 N N . ARG B 2 201 ? 129.211 141.409 120.427 1.00 34.68 193 ARG B N 1
ATOM 6544 C CA . ARG B 2 201 ? 128.837 142.681 121.029 1.00 34.68 193 ARG B CA 1
ATOM 6545 C C . ARG B 2 201 ? 129.694 143.773 120.397 1.00 34.68 193 ARG B C 1
ATOM 6546 O O . ARG B 2 201 ? 130.927 143.719 120.462 1.00 34.68 193 ARG B O 1
ATOM 6554 N N . ASN B 2 202 ? 129.044 144.736 119.744 1.00 43.14 194 ASN B N 1
ATOM 6555 C CA . ASN B 2 202 ? 129.779 145.740 118.984 1.00 43.14 194 ASN B CA 1
ATOM 6556 C C . ASN B 2 202 ? 130.652 146.585 119.902 1.00 43.14 194 ASN B C 1
ATOM 6557 O O . ASN B 2 202 ? 130.144 147.409 120.668 1.00 43.14 194 ASN B O 1
ATOM 6562 N N . ALA B 2 203 ? 131.966 146.392 119.820 1.00 37.41 195 ALA B N 1
ATOM 6563 C CA . ALA B 2 203 ? 132.908 147.081 120.688 1.00 37.41 195 ALA B CA 1
ATOM 6564 C C . ALA B 2 203 ? 134.096 147.559 119.872 1.00 37.41 195 ALA B C 1
ATOM 6565 O O . ALA B 2 203 ? 134.586 146.841 118.997 1.00 37.41 195 ALA B O 1
ATOM 6567 N N . THR B 2 204 ? 134.560 148.769 120.166 1.00 15.66 196 THR B N 1
ATOM 6568 C CA . THR B 2 204 ? 135.705 149.351 119.480 1.00 15.66 196 THR B CA 1
ATOM 6569 C C . THR B 2 204 ? 136.974 148.982 120.236 1.00 15.66 196 THR B C 1
ATOM 6570 O O . THR B 2 204 ? 137.095 149.272 121.430 1.00 15.66 196 THR B O 1
ATOM 6574 N N . ILE B 2 205 ? 137.912 148.342 119.545 1.00 29.88 197 ILE B N 1
ATOM 6575 C CA . ILE B 2 205 ? 139.165 147.890 120.137 1.00 29.88 197 ILE B CA 1
ATOM 6576 C C . ILE B 2 205 ? 140.314 148.532 119.376 1.00 29.88 197 ILE B C 1
ATOM 6577 O O . ILE B 2 205 ? 140.393 148.417 118.148 1.00 29.88 197 ILE B O 1
ATOM 6582 N N . ILE B 2 206 ? 141.199 149.207 120.102 1.00 29.88 198 ILE B N 1
ATOM 6583 C CA . ILE B 2 206 ? 142.405 149.802 119.539 1.00 29.88 198 ILE B CA 1
ATOM 6584 C C . ILE B 2 206 ? 143.595 149.071 120.140 1.00 29.88 198 ILE B C 1
ATOM 6585 O O . ILE B 2 206 ? 143.814 149.124 121.356 1.00 29.88 198 ILE B O 1
ATOM 6590 N N . MET B 2 207 ? 144.363 148.396 119.293 1.00 29.88 199 MET B N 1
ATOM 6591 C CA . MET B 2 207 ? 145.426 147.510 119.739 1.00 29.88 199 MET B CA 1
ATOM 6592 C C . MET B 2 207 ? 146.736 147.905 119.078 1.00 29.88 199 MET B C 1
ATOM 6593 O O . MET B 2 207 ? 146.768 148.215 117.885 1.00 29.88 199 MET B O 1
ATOM 6598 N N . VAL B 2 208 ? 147.814 147.903 119.857 1.00 29.88 200 VAL B N 1
ATOM 6599 C CA . VAL B 2 208 ? 149.151 148.218 119.369 1.00 29.88 200 VAL B CA 1
ATOM 6600 C C . VAL B 2 208 ? 149.995 146.954 119.440 1.00 29.88 200 VAL B C 1
ATOM 6601 O O . VAL B 2 208 ? 150.033 146.282 120.477 1.00 29.88 200 VAL B O 1
ATOM 6605 N N . THR B 2 209 ? 150.655 146.617 118.332 1.00 29.88 201 THR B N 1
ATOM 6606 C CA . THR B 2 209 ? 151.417 145.382 118.228 1.00 29.88 201 THR B CA 1
ATOM 6607 C C . THR B 2 209 ? 152.698 145.629 117.445 1.00 29.88 201 THR B C 1
ATOM 6608 O O . THR B 2 209 ? 152.917 146.705 116.887 1.00 29.88 201 THR B O 1
ATOM 6612 N N . HIS B 2 210 ? 153.556 144.606 117.420 1.00 29.88 202 HIS B N 1
ATOM 6613 C CA . HIS B 2 210 ? 154.681 144.546 116.492 1.00 29.88 202 HIS B CA 1
ATOM 6614 C C . HIS B 2 210 ? 154.765 143.180 115.817 1.00 29.88 202 HIS B C 1
ATOM 6615 O O . HIS B 2 210 ? 155.844 142.777 115.376 1.00 29.88 202 HIS B O 1
ATOM 6622 N N . ASP B 2 211 ? 153.645 142.466 115.730 1.00 17.18 203 ASP B N 1
ATOM 6623 C CA . ASP B 2 211 ? 153.587 141.116 115.185 1.00 17.18 203 ASP B CA 1
ATOM 6624 C C . ASP B 2 211 ? 152.566 141.070 114.058 1.00 17.18 203 ASP B C 1
ATOM 6625 O O . ASP B 2 211 ? 151.379 141.349 114.298 1.00 17.18 203 ASP B O 1
ATOM 6630 N N . PRO B 2 212 ? 152.961 140.742 112.824 1.00 17.71 204 PRO B N 1
ATOM 6631 C CA . PRO B 2 212 ? 151.969 140.634 111.742 1.00 17.71 204 PRO B CA 1
ATOM 6632 C C . PRO B 2 212 ? 150.926 139.553 111.970 1.00 17.71 204 PRO B C 1
ATOM 6633 O O . PRO B 2 212 ? 149.795 139.700 111.490 1.00 17.71 204 PRO B O 1
ATOM 6637 N N . VAL B 2 213 ? 151.266 138.475 112.679 1.00 16.65 205 VAL B N 1
ATOM 6638 C CA . VAL B 2 213 ? 150.297 137.412 112.930 1.00 16.65 205 VAL B CA 1
ATOM 6639 C C . VAL B 2 213 ? 149.141 137.930 113.776 1.00 16.65 205 VAL B C 1
ATOM 6640 O O . VAL B 2 213 ? 147.970 137.655 113.488 1.00 16.65 205 VAL B O 1
ATOM 6644 N N . ALA B 2 214 ? 149.446 138.692 114.828 1.00 22.05 206 ALA B N 1
ATOM 6645 C CA . ALA B 2 214 ? 148.396 139.271 115.655 1.00 22.05 206 ALA B CA 1
ATOM 6646 C C . ALA B 2 214 ? 147.675 140.413 114.956 1.00 22.05 206 ALA B C 1
ATOM 6647 O O . ALA B 2 214 ? 146.527 140.709 115.303 1.00 22.05 206 ALA B O 1
ATOM 6649 N N . ALA B 2 215 ? 148.316 141.057 113.986 1.00 25.65 207 ALA B N 1
ATOM 6650 C CA . ALA B 2 215 ? 147.717 142.158 113.249 1.00 25.65 207 ALA B CA 1
ATOM 6651 C C . ALA B 2 215 ? 146.896 141.698 112.054 1.00 25.65 207 ALA B C 1
ATOM 6652 O O . ALA B 2 215 ? 146.195 142.518 111.455 1.00 25.65 207 ALA B O 1
ATOM 6654 N N . SER B 2 216 ? 146.965 140.420 111.690 1.00 17.54 208 SER B N 1
ATOM 6655 C CA . SER B 2 216 ? 146.172 139.904 110.582 1.00 17.54 208 SER B CA 1
ATOM 6656 C C . SER B 2 216 ? 144.736 139.584 110.971 1.00 17.54 208 SER B C 1
ATOM 6657 O O . SER B 2 216 ? 143.935 139.251 110.092 1.00 17.54 208 SER B O 1
ATOM 6660 N N . TYR B 2 217 ? 144.391 139.672 112.254 1.00 29.88 209 TYR B N 1
ATOM 6661 C CA . TYR B 2 217 ? 143.030 139.441 112.720 1.00 29.88 209 TYR B CA 1
ATOM 6662 C C . TYR B 2 217 ? 142.179 140.701 112.701 1.00 29.88 209 TYR B C 1
ATOM 6663 O O . TYR B 2 217 ? 141.011 140.649 113.097 1.00 29.88 209 TYR B O 1
ATOM 6672 N N . CYS B 2 218 ? 142.733 141.824 112.260 1.00 29.88 210 CYS B N 1
ATOM 6673 C CA . CYS B 2 218 ? 142.069 143.113 112.352 1.00 29.88 210 CYS B CA 1
ATOM 6674 C C . CYS B 2 218 ? 141.300 143.417 111.067 1.00 29.88 210 CYS B C 1
ATOM 6675 O O . CYS B 2 218 ? 141.126 142.560 110.198 1.00 29.88 210 CYS B O 1
ATOM 6678 N N . GLY B 2 219 ? 140.822 144.652 110.945 1.00 14.58 211 GLY B N 1
ATOM 6679 C CA . GLY B 2 219 ? 140.118 145.089 109.758 1.00 14.58 211 GLY B CA 1
ATOM 6680 C C . GLY B 2 219 ? 140.764 146.294 109.108 1.00 14.58 211 GLY B C 1
ATOM 6681 O O . GLY B 2 219 ? 140.432 146.648 107.974 1.00 14.58 211 GLY B O 1
ATOM 6682 N N . ARG B 2 220 ? 141.688 146.936 109.821 1.00 29.88 212 ARG B N 1
ATOM 6683 C CA . ARG B 2 220 ? 142.417 148.080 109.289 1.00 29.88 212 ARG B CA 1
ATOM 6684 C C . ARG B 2 220 ? 143.712 148.233 110.070 1.00 29.88 212 ARG B C 1
ATOM 6685 O O . ARG B 2 220 ? 143.695 148.201 111.303 1.00 29.88 212 ARG B O 1
ATOM 6693 N N . VAL B 2 221 ? 144.824 148.397 109.358 1.00 29.88 213 VAL B N 1
ATOM 6694 C CA . VAL B 2 221 ? 146.148 148.492 109.961 1.00 29.88 213 VAL B CA 1
ATOM 6695 C C . VAL B 2 221 ? 146.761 149.831 109.577 1.00 29.88 213 VAL B C 1
ATOM 6696 O O . VAL B 2 221 ? 146.751 150.208 108.401 1.00 29.88 213 VAL B O 1
ATOM 6700 N N . ILE B 2 222 ? 147.291 150.544 110.568 1.00 29.88 214 ILE B N 1
ATOM 6701 C CA . ILE B 2 222 ? 147.933 151.839 110.372 1.00 29.88 214 ILE B CA 1
ATOM 6702 C C . ILE B 2 222 ? 149.396 151.694 110.760 1.00 29.88 214 ILE B C 1
ATOM 6703 O O . ILE B 2 222 ? 149.706 151.261 111.875 1.00 29.88 214 ILE B O 1
ATOM 6708 N N . PHE B 2 223 ? 150.292 152.059 109.849 1.00 29.88 215 PHE B N 1
ATOM 6709 C CA . PHE B 2 223 ? 151.722 151.864 110.049 1.00 29.88 215 PHE B CA 1
ATOM 6710 C C . PHE B 2 223 ? 152.346 153.147 110.584 1.00 29.88 215 PHE B C 1
ATOM 6711 O O . PHE B 2 223 ? 152.279 154.194 109.933 1.00 29.88 215 PHE B O 1
ATOM 6719 N N . ILE B 2 224 ? 152.956 153.060 111.760 1.00 29.88 216 ILE B N 1
ATOM 6720 C CA . ILE B 2 224 ? 153.591 154.197 112.413 1.00 29.88 216 ILE B CA 1
ATOM 6721 C C . ILE B 2 224 ? 155.100 154.043 112.306 1.00 29.88 216 ILE B C 1
ATOM 6722 O O . ILE B 2 224 ? 155.636 152.930 112.301 1.00 29.88 216 ILE B O 1
ATOM 6727 N N . LYS B 2 225 ? 155.794 155.173 112.197 1.00 28.99 217 LYS B N 1
ATOM 6728 C CA . LYS B 2 225 ? 157.254 155.176 112.167 1.00 28.99 217 LYS B CA 1
ATOM 6729 C C . LYS B 2 225 ? 157.730 156.547 112.623 1.00 28.99 217 LYS B C 1
ATOM 6730 O O . LYS B 2 225 ? 157.535 157.536 111.912 1.00 28.99 217 LYS B O 1
ATOM 6736 N N . ASP B 2 226 ? 158.347 156.597 113.804 1.00 29.31 218 ASP B N 1
ATOM 6737 C CA . ASP B 2 226 ? 158.875 157.831 114.388 1.00 29.31 218 ASP B CA 1
ATOM 6738 C C . ASP B 2 226 ? 157.779 158.889 114.538 1.00 29.31 218 ASP B C 1
ATOM 6739 O O . ASP B 2 226 ? 157.938 160.052 114.164 1.00 29.31 218 ASP B O 1
ATOM 6744 N N . GLY B 2 227 ? 156.655 158.458 115.101 1.00 21.07 219 GLY B N 1
ATOM 6745 C CA . GLY B 2 227 ? 155.560 159.365 115.396 1.00 21.07 219 GLY B CA 1
ATOM 6746 C C . GLY B 2 227 ? 154.901 159.987 114.186 1.00 21.07 219 GLY B C 1
ATOM 6747 O O . GLY B 2 227 ? 154.458 161.137 114.257 1.00 21.07 219 GLY B O 1
ATOM 6748 N N . GLN B 2 228 ? 154.811 159.258 113.075 1.00 20.73 220 GLN B N 1
ATOM 6749 C CA . GLN B 2 228 ? 154.154 159.781 111.879 1.00 20.73 220 GLN B CA 1
ATOM 6750 C C . GLN B 2 228 ? 153.512 158.629 111.124 1.00 20.73 220 GLN B C 1
ATOM 6751 O O . GLN B 2 228 ? 154.210 157.698 110.711 1.00 20.73 220 GLN B O 1
ATOM 6757 N N . MET B 2 229 ? 152.197 158.697 110.933 1.00 25.54 221 MET B N 1
ATOM 6758 C CA . MET B 2 229 ? 151.463 157.669 110.209 1.00 25.54 221 MET B CA 1
ATOM 6759 C C . MET B 2 229 ? 151.486 157.949 108.713 1.00 25.54 221 MET B C 1
ATOM 6760 O O . MET B 2 229 ? 151.212 159.066 108.268 1.00 25.54 221 MET B O 1
ATOM 6765 N N . TYR B 2 230 ? 151.821 156.923 107.927 1.00 39.00 222 TYR B N 1
ATOM 6766 C CA . TYR B 2 230 ? 151.873 157.135 106.485 1.00 39.00 222 TYR B CA 1
ATOM 6767 C C . TYR B 2 230 ? 151.367 155.978 105.627 1.00 39.00 222 TYR B C 1
ATOM 6768 O O . TYR B 2 230 ? 151.618 155.995 104.416 1.00 39.00 222 TYR B O 1
ATOM 6777 N N . THR B 2 231 ? 150.683 154.979 106.177 1.00 31.89 223 THR B N 1
ATOM 6778 C CA . THR B 2 231 ? 150.147 153.901 105.354 1.00 31.89 223 THR B CA 1
ATOM 6779 C C . THR B 2 231 ? 148.921 153.324 106.044 1.00 31.89 223 THR B C 1
ATOM 6780 O O . THR B 2 231 ? 148.843 153.268 107.273 1.00 31.89 223 THR B O 1
ATOM 6784 N N . GLN B 2 232 ? 147.955 152.901 105.232 1.00 24.96 224 GLN B N 1
ATOM 6785 C CA . GLN B 2 232 ? 146.727 152.297 105.742 1.00 24.96 224 GLN B CA 1
ATOM 6786 C C . GLN B 2 232 ? 146.355 151.134 104.839 1.00 24.96 224 GLN B C 1
ATOM 6787 O O . GLN B 2 232 ? 146.409 151.265 103.613 1.00 24.96 224 GLN B O 1
ATOM 6793 N N . LEU B 2 233 ? 145.981 150.006 105.434 1.00 15.17 225 LEU B N 1
ATOM 6794 C CA . LEU B 2 233 ? 145.491 148.850 104.699 1.00 15.17 225 LEU B CA 1
ATOM 6795 C C . LEU B 2 233 ? 144.097 148.486 105.187 1.00 15.17 225 LEU B C 1
ATOM 6796 O O . LEU B 2 233 ? 143.823 148.521 106.389 1.00 15.17 225 LEU B O 1
ATOM 6801 N N . ASN B 2 234 ? 143.221 148.135 104.252 1.00 23.72 226 ASN B N 1
ATOM 6802 C CA . ASN B 2 234 ? 141.857 147.728 104.556 1.00 23.72 226 ASN B CA 1
ATOM 6803 C C . ASN B 2 234 ? 141.655 146.282 104.127 1.00 23.72 226 ASN B C 1
ATOM 6804 O O . ASN B 2 234 ? 142.011 145.909 103.005 1.00 23.72 226 ASN B O 1
ATOM 6809 N N . LYS B 2 235 ? 141.089 145.474 105.023 1.00 17.33 227 LYS B N 1
ATOM 6810 C CA . LYS B 2 235 ? 140.937 144.048 104.754 1.00 17.33 227 LYS B CA 1
ATOM 6811 C C . LYS B 2 235 ? 140.024 143.805 103.560 1.00 17.33 227 LYS B C 1
ATOM 6812 O O . LYS B 2 235 ? 140.455 143.290 102.523 1.00 17.33 227 LYS B O 1
ATOM 6818 N N . GLY B 2 236 ? 138.755 144.179 103.685 1.00 29.80 228 GLY B N 1
ATOM 6819 C CA . GLY B 2 236 ? 137.790 143.907 102.640 1.00 29.80 228 GLY B CA 1
ATOM 6820 C C . GLY B 2 236 ? 137.286 142.480 102.678 1.00 29.80 228 GLY B C 1
ATOM 6821 O O . GLY B 2 236 ? 137.000 141.946 103.753 1.00 29.80 228 GLY B O 1
ATOM 6822 N N . GLY B 2 237 ? 137.168 141.852 101.510 1.00 31.92 229 GLY B N 1
ATOM 6823 C CA . GLY B 2 237 ? 136.688 140.487 101.429 1.00 31.92 229 GLY B CA 1
ATOM 6824 C C . GLY B 2 237 ? 137.731 139.408 101.591 1.00 31.92 229 GLY B C 1
ATOM 6825 O O . GLY B 2 237 ? 137.377 138.227 101.651 1.00 31.92 229 GLY B O 1
ATOM 6826 N N . GLN B 2 238 ? 139.008 139.775 101.665 1.00 29.14 230 GLN B N 1
ATOM 6827 C CA . GLN B 2 238 ? 140.070 138.785 101.768 1.00 29.14 230 GLN B CA 1
ATOM 6828 C C . GLN B 2 238 ? 140.002 138.048 103.099 1.00 29.14 230 GLN B C 1
ATOM 6829 O O . GLN B 2 238 ? 139.573 138.594 104.118 1.00 29.14 230 GLN B O 1
ATOM 6835 N N . ASP B 2 239 ? 140.433 136.791 103.081 1.00 32.56 231 ASP B N 1
ATOM 6836 C CA . ASP B 2 239 ? 140.528 135.998 104.299 1.00 32.56 231 ASP B CA 1
ATOM 6837 C C . ASP B 2 239 ? 141.826 136.347 105.028 1.00 32.56 231 ASP B C 1
ATOM 6838 O O . ASP B 2 239 ? 142.548 137.274 104.652 1.00 32.56 231 ASP B O 1
ATOM 6843 N N . ARG B 2 240 ? 142.139 135.602 106.089 1.00 26.73 232 ARG B N 1
ATOM 6844 C CA . ARG B 2 240 ? 143.263 135.971 106.945 1.00 26.73 232 ARG B CA 1
ATOM 6845 C C . ARG B 2 240 ? 144.602 135.782 106.240 1.00 26.73 232 ARG B C 1
ATOM 6846 O O . ARG B 2 240 ? 145.534 136.563 106.454 1.00 26.73 232 ARG B O 1
ATOM 6854 N N . GLN B 2 241 ? 144.721 134.751 105.401 1.00 33.53 233 GLN B N 1
ATOM 6855 C CA . GLN B 2 241 ? 146.007 134.449 104.777 1.00 33.53 233 GLN B CA 1
ATOM 6856 C C . GLN B 2 241 ? 146.422 135.535 103.790 1.00 33.53 233 GLN B C 1
ATOM 6857 O O . GLN B 2 241 ? 147.578 135.979 103.787 1.00 33.53 233 GLN B O 1
ATOM 6863 N N . THR B 2 242 ? 145.495 135.968 102.935 1.00 27.02 234 THR B N 1
ATOM 6864 C CA . THR B 2 242 ? 145.819 137.006 101.962 1.00 27.02 234 THR B CA 1
ATOM 6865 C C . THR B 2 242 ? 146.147 138.324 102.652 1.00 27.02 234 THR B C 1
ATOM 6866 O O . THR B 2 242 ? 147.073 139.036 102.245 1.00 27.02 234 THR B O 1
ATOM 6870 N N . PHE B 2 243 ? 145.399 138.665 103.703 1.00 29.88 235 PHE B N 1
ATOM 6871 C CA . PHE B 2 243 ? 145.697 139.872 104.464 1.00 29.88 235 PHE B CA 1
ATOM 6872 C C . PHE B 2 243 ? 147.068 139.784 105.121 1.00 29.88 235 PHE B C 1
ATOM 6873 O O . PHE B 2 243 ? 147.811 140.771 105.160 1.00 29.88 235 PHE B O 1
ATOM 6881 N N . PHE B 2 244 ? 147.418 138.611 105.651 1.00 15.57 236 PHE B N 1
ATOM 6882 C CA . PHE B 2 244 ? 148.736 138.427 106.249 1.00 15.57 236 PHE B CA 1
ATOM 6883 C C . PHE B 2 244 ? 149.838 138.612 105.214 1.00 15.57 236 PHE B C 1
ATOM 6884 O O . PHE B 2 244 ? 150.858 139.256 105.488 1.00 15.57 236 PHE B O 1
ATOM 6892 N N . GLN B 2 245 ? 149.647 138.058 104.015 1.00 31.49 237 GLN B N 1
ATOM 6893 C CA . GLN B 2 245 ? 150.636 138.232 102.955 1.00 31.49 237 GLN B CA 1
ATOM 6894 C C . GLN B 2 245 ? 150.765 139.697 102.552 1.00 31.49 237 GLN B C 1
ATOM 6895 O O . GLN B 2 245 ? 151.874 140.189 102.312 1.00 31.49 237 GLN B O 1
ATOM 6901 N N . ASP B 2 246 ? 149.640 140.409 102.470 1.00 31.07 238 ASP B N 1
ATOM 6902 C CA . ASP B 2 246 ? 149.685 141.829 102.132 1.00 31.07 238 ASP B CA 1
ATOM 6903 C C . ASP B 2 246 ? 150.409 142.634 103.205 1.00 31.07 238 ASP B C 1
ATOM 6904 O O . ASP B 2 246 ? 151.183 143.547 102.892 1.00 31.07 238 ASP B O 1
ATOM 6909 N N . ILE B 2 247 ? 150.165 142.315 104.477 1.00 17.38 239 ILE B N 1
ATOM 6910 C CA . ILE B 2 247 ? 150.850 143.008 105.565 1.00 17.38 239 ILE B CA 1
ATOM 6911 C C . ILE B 2 247 ? 152.344 142.730 105.512 1.00 17.38 239 ILE B C 1
ATOM 6912 O O . ILE B 2 247 ? 153.163 143.626 105.738 1.00 17.38 239 ILE B O 1
ATOM 6917 N N . MET B 2 248 ? 152.725 141.484 105.217 1.00 20.76 240 MET B N 1
ATOM 6918 C CA . MET B 2 248 ? 154.142 141.162 105.068 1.00 20.76 240 MET B CA 1
ATOM 6919 C C . MET B 2 248 ? 154.770 141.957 103.930 1.00 20.76 240 MET B C 1
ATOM 6920 O O . MET B 2 248 ? 155.877 142.492 104.071 1.00 20.76 240 MET B O 1
ATOM 6925 N N . LYS B 2 249 ? 154.073 142.052 102.796 1.00 28.00 241 LYS B N 1
ATOM 6926 C CA . LYS B 2 249 ? 154.599 142.809 101.665 1.00 28.00 241 LYS B CA 1
ATOM 6927 C C . LYS B 2 249 ? 154.771 144.281 102.015 1.00 28.00 241 LYS B C 1
ATOM 6928 O O . LYS B 2 249 ? 155.789 144.892 101.674 1.00 28.00 241 LYS B O 1
ATOM 6934 N N . THR B 2 250 ? 153.783 144.870 102.694 1.00 25.29 242 THR B N 1
ATOM 6935 C CA . THR B 2 250 ? 153.889 146.274 103.085 1.00 25.29 242 THR B CA 1
ATOM 6936 C C . THR B 2 250 ? 155.018 146.488 104.087 1.00 25.29 242 THR B C 1
ATOM 6937 O O . THR B 2 250 ? 155.769 147.465 103.990 1.00 25.29 242 THR B O 1
ATOM 6941 N N . GLN B 2 251 ? 155.196 145.580 105.045 1.00 24.22 243 GLN B N 1
ATOM 6942 C CA . GLN B 2 251 ? 156.228 145.735 106.111 1.00 24.22 243 GLN B CA 1
ATOM 6943 C C . GLN B 2 251 ? 157.631 145.664 105.514 1.00 24.22 243 GLN B C 1
ATOM 6944 O O . GLN B 2 251 ? 158.552 146.211 106.125 1.00 24.22 243 GLN B O 1
ATOM 6950 N N . GLY B 2 252 ? 157.782 145.017 104.363 1.00 27.54 244 GLY B N 1
ATOM 6951 C CA . GLY B 2 252 ? 159.106 144.850 103.739 1.00 27.54 244 GLY B CA 1
ATOM 6952 C C . GLY B 2 252 ? 159.620 146.137 103.129 1.00 27.54 244 GLY B C 1
ATOM 6953 O O . GLY B 2 252 ? 160.846 146.301 103.072 1.00 27.54 244 GLY B O 1
ATOM 6954 N N . VAL B 2 253 ? 158.721 147.025 102.696 1.00 28.32 245 VAL B N 1
ATOM 6955 C CA . VAL B 2 253 ? 159.122 148.305 102.041 1.00 28.32 245 VAL B CA 1
ATOM 6956 C C . VAL B 2 253 ? 159.584 149.308 103.103 1.00 28.32 245 VAL B C 1
ATOM 6957 O O . VAL B 2 253 ? 160.615 149.957 102.872 1.00 28.32 245 VAL B O 1
ATOM 6961 N N . LEU B 2 254 ? 158.887 149.401 104.237 1.00 29.26 246 LEU B N 1
ATOM 6962 C CA . LEU B 2 254 ? 159.222 150.427 105.266 1.00 29.26 246 LEU B CA 1
ATOM 6963 C C . LEU B 2 254 ? 160.518 150.072 106.004 1.00 29.26 246 LEU B C 1
ATOM 6964 O O . LEU B 2 254 ? 161.032 150.948 106.715 1.00 29.26 246 LEU B O 1
ATOM 6969 N N . GLY B 2 255 ? 161.018 148.847 105.852 1.00 53.58 247 GLY B N 1
ATOM 6970 C CA . GLY B 2 255 ? 162.227 148.397 106.566 1.00 53.58 247 GLY B CA 1
ATOM 6971 C C . GLY B 2 255 ? 163.449 148.362 105.668 1.00 53.58 247 GLY B C 1
ATOM 6972 O O . GLY B 2 255 ? 164.569 148.473 106.203 1.00 53.58 247 GLY B O 1
ATOM 6973 N N . GLY B 2 256 ? 163.248 148.206 104.357 1.00 49.47 248 GLY B N 1
ATOM 6974 C CA . GLY B 2 256 ? 164.367 148.185 103.398 1.00 49.47 248 GLY B CA 1
ATOM 6975 C C . GLY B 2 256 ? 164.600 149.560 102.803 1.00 49.47 248 GLY B C 1
ATOM 6976 O O . GLY B 2 256 ? 165.373 150.322 103.419 1.00 49.47 248 GLY B O 1
ATOM 6977 N N . HIS C 2 9 ? 186.840 126.021 115.568 1.00 48.94 1 HIS C N 1
ATOM 6978 C CA . HIS C 2 9 ? 187.069 126.207 116.995 1.00 48.94 1 HIS C CA 1
ATOM 6979 C C . HIS C 2 9 ? 185.775 126.568 117.717 1.00 48.94 1 HIS C C 1
ATOM 6980 O O . HIS C 2 9 ? 185.479 127.743 117.924 1.00 48.94 1 HIS C O 1
ATOM 6987 N N . VAL C 2 10 ? 185.007 125.546 118.098 1.00 39.88 2 VAL C N 1
ATOM 6988 C CA . VAL C 2 10 ? 183.743 125.772 118.784 1.00 39.88 2 VAL C CA 1
ATOM 6989 C C . VAL C 2 10 ? 184.002 126.368 120.162 1.00 39.88 2 VAL C C 1
ATOM 6990 O O . VAL C 2 10 ? 184.902 125.931 120.893 1.00 39.88 2 VAL C O 1
ATOM 6994 N N . ILE C 2 11 ? 183.226 127.389 120.516 1.00 25.36 3 ILE C N 1
ATOM 6995 C CA . ILE C 2 11 ? 183.395 128.070 121.791 1.00 25.36 3 ILE C CA 1
ATOM 6996 C C . ILE C 2 11 ? 182.210 127.875 122.728 1.00 25.36 3 ILE C C 1
ATOM 6997 O O . ILE C 2 11 ? 182.382 127.999 123.952 1.00 25.36 3 ILE C O 1
ATOM 7002 N N . LEU C 2 12 ? 181.021 127.562 122.219 1.00 29.88 4 LEU C N 1
ATOM 7003 C CA . LEU C 2 12 ? 179.871 127.241 123.051 1.00 29.88 4 LEU C CA 1
ATOM 7004 C C . LEU C 2 12 ? 179.208 125.992 122.497 1.00 29.88 4 LEU C C 1
ATOM 7005 O O . LEU C 2 12 ? 179.082 125.838 121.279 1.00 29.88 4 LEU C O 1
ATOM 7010 N N . GLU C 2 13 ? 178.784 125.100 123.391 1.00 26.51 5 GLU C N 1
ATOM 7011 C CA . GLU C 2 13 ? 178.234 123.814 122.967 1.00 26.51 5 GLU C CA 1
ATOM 7012 C C . GLU C 2 13 ? 177.170 123.387 123.975 1.00 26.51 5 GLU C C 1
ATOM 7013 O O . GLU C 2 13 ? 177.497 122.808 125.014 1.00 26.51 5 GLU C O 1
ATOM 7019 N N . ALA C 2 14 ? 175.912 123.671 123.664 1.00 28.17 6 ALA C N 1
ATOM 7020 C CA . ALA C 2 14 ? 174.802 123.146 124.441 1.00 28.17 6 ALA C CA 1
ATOM 7021 C C . ALA C 2 14 ? 174.399 121.778 123.902 1.00 28.17 6 ALA C C 1
ATOM 7022 O O . ALA C 2 14 ? 174.726 121.412 122.772 1.00 28.17 6 ALA C O 1
ATOM 7024 N N . ASN C 2 15 ? 173.686 121.015 124.732 1.00 29.25 7 ASN C N 1
ATOM 7025 C CA . ASN C 2 15 ? 173.296 119.658 124.347 1.00 29.25 7 ASN C CA 1
ATOM 7026 C C . ASN C 2 15 ? 172.040 119.268 125.121 1.00 29.25 7 ASN C C 1
ATOM 7027 O O . ASN C 2 15 ? 172.125 118.900 126.296 1.00 29.25 7 ASN C O 1
ATOM 7032 N N . LYS C 2 16 ? 170.889 119.340 124.451 1.00 33.01 8 LYS C N 1
ATOM 7033 C CA . LYS C 2 16 ? 169.619 118.827 124.966 1.00 33.01 8 LYS C CA 1
ATOM 7034 C C . LYS C 2 16 ? 169.282 119.429 126.332 1.00 33.01 8 LYS C C 1
ATOM 7035 O O . LYS C 2 16 ? 169.151 118.729 127.336 1.00 33.01 8 LYS C O 1
ATOM 7041 N N . ILE C 2 17 ? 169.136 120.743 126.349 1.00 29.07 9 ILE C N 1
ATOM 7042 C CA . ILE C 2 17 ? 168.815 121.469 127.572 1.00 29.07 9 ILE C CA 1
ATOM 7043 C C . ILE C 2 17 ? 167.304 121.523 127.742 1.00 29.07 9 ILE C C 1
ATOM 7044 O O . ILE C 2 17 ? 166.542 121.468 126.773 1.00 29.07 9 ILE C O 1
ATOM 7049 N N . ARG C 2 18 ? 166.865 121.620 128.995 1.00 10.91 10 ARG C N 1
ATOM 7050 C CA . ARG C 2 18 ? 165.450 121.656 129.328 1.00 10.91 10 ARG C CA 1
ATOM 7051 C C . ARG C 2 18 ? 165.236 122.621 130.485 1.00 10.91 10 ARG C C 1
ATOM 7052 O O . ARG C 2 18 ? 166.155 122.912 131.253 1.00 10.91 10 ARG C O 1
ATOM 7060 N N . LYS C 2 19 ? 164.008 123.120 130.599 1.00 13.42 11 LYS C N 1
ATOM 7061 C CA . LYS C 2 19 ? 163.662 124.040 131.672 1.00 13.42 11 LYS C CA 1
ATOM 7062 C C . LYS C 2 19 ? 162.150 124.084 131.813 1.00 13.42 11 LYS C C 1
ATOM 7063 O O . LYS C 2 19 ? 161.427 124.038 130.815 1.00 13.42 11 LYS C O 1
ATOM 7069 N N . SER C 2 20 ? 161.683 124.173 133.056 1.00 39.82 12 SER C N 1
ATOM 7070 C CA . SER C 2 20 ? 160.257 124.197 133.349 1.00 39.82 12 SER C CA 1
ATOM 7071 C C . SER C 2 20 ? 160.024 125.028 134.599 1.00 39.82 12 SER C C 1
ATOM 7072 O O . SER C 2 20 ? 160.652 124.782 135.632 1.00 39.82 12 SER C O 1
ATOM 7075 N N . TYR C 2 21 ? 159.125 126.000 134.503 1.00 29.88 13 TYR C N 1
ATOM 7076 C CA . TYR C 2 21 ? 158.782 126.863 135.622 1.00 29.88 13 TYR C CA 1
ATOM 7077 C C . TYR C 2 21 ? 157.531 126.346 136.318 1.00 29.88 13 TYR C C 1
ATOM 7078 O O . TYR C 2 21 ? 156.619 125.813 135.683 1.00 29.88 13 TYR C O 1
ATOM 7087 N N . GLY C 2 22 ? 157.498 126.511 137.631 1.00 48.73 14 GLY C N 1
ATOM 7088 C CA . GLY C 2 22 ? 156.410 126.025 138.454 1.00 48.73 14 GLY C CA 1
ATOM 7089 C C . GLY C 2 22 ? 156.855 124.901 139.375 1.00 48.73 14 GLY C C 1
ATOM 7090 O O . GLY C 2 22 ? 157.927 124.312 139.227 1.00 48.73 14 GLY C O 1
ATOM 7091 N N . ASN C 2 23 ? 155.994 124.607 140.347 1.00 68.70 15 ASN C N 1
ATOM 7092 C CA . ASN C 2 23 ? 156.311 123.622 141.371 1.00 68.70 15 ASN C CA 1
ATOM 7093 C C . ASN C 2 23 ? 155.108 122.726 141.622 1.00 68.70 15 ASN C C 1
ATOM 7094 O O . ASN C 2 23 ? 153.988 123.217 141.788 1.00 68.70 15 ASN C O 1
ATOM 7099 N N . LYS C 2 24 ? 155.354 121.414 141.647 1.00 72.66 16 LYS C N 1
ATOM 7100 C CA . LYS C 2 24 ? 154.359 120.411 142.014 1.00 72.66 16 LYS C CA 1
ATOM 7101 C C . LYS C 2 24 ? 153.101 120.477 141.156 1.00 72.66 16 LYS C C 1
ATOM 7102 O O . LYS C 2 24 ? 153.064 119.927 140.051 1.00 72.66 16 LYS C O 1
ATOM 7108 N N . LEU C 2 25 ? 152.064 121.141 141.671 1.00 75.37 17 LEU C N 1
ATOM 7109 C CA . LEU C 2 25 ? 150.752 121.106 141.030 1.00 75.37 17 LEU C CA 1
ATOM 7110 C C . LEU C 2 25 ? 150.789 121.727 139.640 1.00 75.37 17 LEU C C 1
ATOM 7111 O O . LEU C 2 25 ? 150.351 121.113 138.661 1.00 75.37 17 LEU C O 1
ATOM 7116 N N . ASN C 2 26 ? 151.308 122.945 139.535 1.00 63.92 18 ASN C N 1
ATOM 7117 C CA . ASN C 2 26 ? 151.270 123.718 138.297 1.00 63.92 18 ASN C CA 1
ATOM 7118 C C . ASN C 2 26 ? 152.696 123.867 137.777 1.00 63.92 18 ASN C C 1
ATOM 7119 O O . ASN C 2 26 ? 153.449 124.727 138.242 1.00 63.92 18 ASN C O 1
ATOM 7124 N N . LYS C 2 27 ? 153.062 123.027 136.813 1.00 52.42 19 LYS C N 1
ATOM 7125 C CA . LYS C 2 27 ? 154.376 123.073 136.187 1.00 52.42 19 LYS C CA 1
ATOM 7126 C C . LYS C 2 27 ? 154.201 123.140 134.679 1.00 52.42 19 LYS C C 1
ATOM 7127 O O . LYS C 2 27 ? 153.436 122.359 134.106 1.00 52.42 19 LYS C O 1
ATOM 7133 N N . GLN C 2 28 ? 154.907 124.073 134.042 1.00 39.82 20 GLN C N 1
ATOM 7134 C CA . GLN C 2 28 ? 154.851 124.250 132.598 1.00 39.82 20 GLN C CA 1
ATOM 7135 C C . GLN C 2 28 ? 156.264 124.253 132.037 1.00 39.82 20 GLN C C 1
ATOM 7136 O O . GLN C 2 28 ? 157.124 124.994 132.520 1.00 39.82 20 GLN C O 1
ATOM 7142 N N . GLU C 2 29 ? 156.497 123.427 131.022 1.00 46.63 21 GLU C N 1
ATOM 7143 C CA . GLU C 2 29 ? 157.797 123.365 130.375 1.00 46.63 21 GLU C CA 1
ATOM 7144 C C . GLU C 2 29 ? 157.962 124.518 129.392 1.00 46.63 21 GLU C C 1
ATOM 7145 O O . GLU C 2 29 ? 156.994 124.996 128.795 1.00 46.63 21 GLU C O 1
ATOM 7151 N N . VAL C 2 30 ? 159.206 124.965 129.228 1.00 39.06 22 VAL C N 1
ATOM 7152 C CA . VAL C 2 30 ? 159.501 126.063 128.315 1.00 39.06 22 VAL C CA 1
ATOM 7153 C C . VAL C 2 30 ? 160.417 125.570 127.205 1.00 39.06 22 VAL C C 1
ATOM 7154 O O . VAL C 2 30 ? 160.060 125.625 126.023 1.00 39.06 22 VAL C O 1
ATOM 7158 N N . LEU C 2 31 ? 161.599 125.084 127.571 1.00 11.14 23 LEU C N 1
ATOM 7159 C CA . LEU C 2 31 ? 162.561 124.561 126.611 1.00 11.14 23 LEU C CA 1
ATOM 7160 C C . LEU C 2 31 ? 162.410 123.050 126.502 1.00 11.14 23 LEU C C 1
ATOM 7161 O O . LEU C 2 31 ? 162.262 122.356 127.512 1.00 11.14 23 LEU C O 1
ATOM 7166 N N . LYS C 2 32 ? 162.442 122.546 125.270 1.00 29.88 24 LYS C N 1
ATOM 7167 C CA . LYS C 2 32 ? 162.165 121.139 124.982 1.00 29.88 24 LYS C CA 1
ATOM 7168 C C . LYS C 2 32 ? 163.219 120.602 124.019 1.00 29.88 24 LYS C C 1
ATOM 7169 O O . LYS C 2 32 ? 163.028 120.636 122.801 1.00 29.88 24 LYS C O 1
ATOM 7175 N N . GLY C 2 33 ? 164.322 120.096 124.565 1.00 29.58 25 GLY C N 1
ATOM 7176 C CA . GLY C 2 33 ? 165.316 119.415 123.758 1.00 29.58 25 GLY C CA 1
ATOM 7177 C C . GLY C 2 33 ? 165.982 120.269 122.698 1.00 29.58 25 GLY C C 1
ATOM 7178 O O . GLY C 2 33 ? 165.759 120.060 121.502 1.00 29.58 25 GLY C O 1
ATOM 7179 N N . ILE C 2 34 ? 166.800 121.232 123.113 1.00 24.71 26 ILE C N 1
ATOM 7180 C CA . ILE C 2 34 ? 167.451 122.164 122.201 1.00 24.71 26 ILE C CA 1
ATOM 7181 C C . ILE C 2 34 ? 168.932 121.826 122.125 1.00 24.71 26 ILE C C 1
ATOM 7182 O O . ILE C 2 34 ? 169.593 121.670 123.158 1.00 24.71 26 ILE C O 1
ATOM 7187 N N . ASP C 2 35 ? 169.450 121.712 120.903 1.00 31.10 27 ASP C N 1
ATOM 7188 C CA . ASP C 2 35 ? 170.871 121.509 120.651 1.00 31.10 27 ASP C CA 1
ATOM 7189 C C . ASP C 2 35 ? 171.415 122.726 119.920 1.00 31.10 27 ASP C C 1
ATOM 7190 O O . ASP C 2 35 ? 170.817 123.183 118.942 1.00 31.10 27 ASP C O 1
ATOM 7195 N N . ILE C 2 36 ? 172.545 123.247 120.392 1.00 29.13 28 ILE C N 1
ATOM 7196 C CA . ILE C 2 36 ? 173.121 124.483 119.877 1.00 29.13 28 ILE C CA 1
ATOM 7197 C C . ILE C 2 36 ? 174.617 124.285 119.686 1.00 29.13 28 ILE C C 1
ATOM 7198 O O . ILE C 2 36 ? 175.295 123.758 120.574 1.00 29.13 28 ILE C O 1
ATOM 7203 N N . HIS C 2 37 ? 175.128 124.702 118.528 1.00 38.49 29 HIS C N 1
ATOM 7204 C CA . HIS C 2 37 ? 176.558 124.711 118.242 1.00 38.49 29 HIS C CA 1
ATOM 7205 C C . HIS C 2 37 ? 176.921 126.086 117.707 1.00 38.49 29 HIS C C 1
ATOM 7206 O O . HIS C 2 37 ? 176.419 126.493 116.655 1.00 38.49 29 HIS C O 1
ATOM 7213 N N . ILE C 2 38 ? 177.790 126.797 118.420 1.00 19.31 30 ILE C N 1
ATOM 7214 C CA . ILE C 2 38 ? 178.177 128.156 118.063 1.00 19.31 30 ILE C CA 1
ATOM 7215 C C . ILE C 2 38 ? 179.692 128.210 117.939 1.00 19.31 30 ILE C C 1
ATOM 7216 O O . ILE C 2 38 ? 180.408 127.697 118.805 1.00 19.31 30 ILE C O 1
ATOM 7221 N N . GLU C 2 39 ? 180.173 128.819 116.859 1.00 42.83 31 GLU C N 1
ATOM 7222 C CA . GLU C 2 39 ? 181.595 128.910 116.577 1.00 42.83 31 GLU C CA 1
ATOM 7223 C C . GLU C 2 39 ? 182.143 130.227 117.135 1.00 42.83 31 GLU C C 1
ATOM 7224 O O . GLU C 2 39 ? 181.394 131.116 117.545 1.00 42.83 31 GLU C O 1
ATOM 7230 N N . LYS C 2 40 ? 183.468 130.354 117.160 1.00 40.41 32 LYS C N 1
ATOM 7231 C CA . LYS C 2 40 ? 184.129 131.538 117.690 1.00 40.41 32 LYS C CA 1
ATOM 7232 C C . LYS C 2 40 ? 184.211 132.624 116.627 1.00 40.41 32 LYS C C 1
ATOM 7233 O O . LYS C 2 40 ? 184.483 132.346 115.457 1.00 40.41 32 LYS C O 1
ATOM 7239 N N . GLY C 2 41 ? 183.976 133.866 117.046 1.00 42.50 33 GLY C N 1
ATOM 7240 C CA . GLY C 2 41 ? 184.008 134.997 116.144 1.00 42.50 33 GLY C CA 1
ATOM 7241 C C . GLY C 2 41 ? 182.757 135.197 115.322 1.00 42.50 33 GLY C C 1
ATOM 7242 O O . GLY C 2 41 ? 182.773 136.004 114.387 1.00 42.50 33 GLY C O 1
ATOM 7243 N N . GLU C 2 42 ? 181.673 134.499 115.645 1.00 36.89 34 GLU C N 1
ATOM 7244 C CA . GLU C 2 42 ? 180.458 134.513 114.844 1.00 36.89 34 GLU C CA 1
ATOM 7245 C C . GLU C 2 42 ? 179.418 135.415 115.495 1.00 36.89 34 GLU C C 1
ATOM 7246 O O . GLU C 2 42 ? 179.178 135.327 116.703 1.00 36.89 34 GLU C O 1
ATOM 7252 N N . PHE C 2 43 ? 178.805 136.282 114.686 1.00 9.34 35 PHE C N 1
ATOM 7253 C CA . PHE C 2 43 ? 177.782 137.224 115.143 1.00 9.34 35 PHE C CA 1
ATOM 7254 C C . PHE C 2 43 ? 176.420 136.559 114.968 1.00 9.34 35 PHE C C 1
ATOM 7255 O O . PHE C 2 43 ? 175.749 136.694 113.944 1.00 9.34 35 PHE C O 1
ATOM 7263 N N . VAL C 2 44 ? 176.011 135.821 115.987 1.00 29.88 36 VAL C N 1
ATOM 7264 C CA . VAL C 2 44 ? 174.829 134.969 115.903 1.00 29.88 36 VAL C CA 1
ATOM 7265 C C . VAL C 2 44 ? 173.624 135.700 116.482 1.00 29.88 36 VAL C C 1
ATOM 7266 O O . VAL C 2 44 ? 173.745 136.514 117.402 1.00 29.88 36 VAL C O 1
ATOM 7270 N N . SER C 2 45 ? 172.446 135.412 115.927 1.00 29.88 37 SER C N 1
ATOM 7271 C CA . SER C 2 45 ? 171.188 135.962 116.407 1.00 29.88 37 SER C CA 1
ATOM 7272 C C . SER C 2 45 ? 170.139 134.864 116.456 1.00 29.88 37 SER C C 1
ATOM 7273 O O . SER C 2 45 ? 170.261 133.831 115.795 1.00 29.88 37 SER C O 1
ATOM 7276 N N . ILE C 2 46 ? 169.099 135.101 117.252 1.00 29.88 38 ILE C N 1
ATOM 7277 C CA . ILE C 2 46 ? 167.978 134.180 117.394 1.00 29.88 38 ILE C CA 1
ATOM 7278 C C . ILE C 2 46 ? 166.687 134.958 117.186 1.00 29.88 38 ILE C C 1
ATOM 7279 O O . ILE C 2 46 ? 166.449 135.964 117.861 1.00 29.88 38 ILE C O 1
ATOM 7284 N N . MET C 2 47 ? 165.857 134.493 116.259 1.00 29.88 39 MET C N 1
ATOM 7285 C CA . MET C 2 47 ? 164.623 135.168 115.887 1.00 29.88 39 MET C CA 1
ATOM 7286 C C . MET C 2 47 ? 163.416 134.363 116.344 1.00 29.88 39 MET C C 1
ATOM 7287 O O . MET C 2 47 ? 163.412 133.131 116.265 1.00 29.88 39 MET C O 1
ATOM 7292 N N . GLY C 2 48 ? 162.392 135.065 116.815 1.00 29.88 40 GLY C N 1
ATOM 7293 C CA . GLY C 2 48 ? 161.149 134.427 117.193 1.00 29.88 40 GLY C CA 1
ATOM 7294 C C . GLY C 2 48 ? 160.189 135.387 117.857 1.00 29.88 40 GLY C C 1
ATOM 7295 O O . GLY C 2 48 ? 160.617 136.331 118.525 1.00 29.88 40 GLY C O 1
ATOM 7296 N N . ALA C 2 49 ? 158.891 135.158 117.686 1.00 29.88 41 ALA C N 1
ATOM 7297 C CA . ALA C 2 49 ? 157.899 136.008 118.325 1.00 29.88 41 ALA C CA 1
ATOM 7298 C C . ALA C 2 49 ? 157.988 135.871 119.838 1.00 29.88 41 ALA C C 1
ATOM 7299 O O . ALA C 2 49 ? 158.422 134.845 120.365 1.00 29.88 41 ALA C O 1
ATOM 7301 N N . SER C 2 50 ? 157.587 136.930 120.538 1.00 24.91 42 SER C N 1
ATOM 7302 C CA . SER C 2 50 ? 157.658 136.934 121.992 1.00 24.91 42 SER C CA 1
ATOM 7303 C C . SER C 2 50 ? 156.823 135.799 122.571 1.00 24.91 42 SER C C 1
ATOM 7304 O O . SER C 2 50 ? 155.720 135.512 122.100 1.00 24.91 42 SER C O 1
ATOM 7307 N N . GLY C 2 51 ? 157.361 135.145 123.599 1.00 17.22 43 GLY C N 1
ATOM 7308 C CA . GLY C 2 51 ? 156.727 133.999 124.210 1.00 17.22 43 GLY C CA 1
ATOM 7309 C C . GLY C 2 51 ? 157.325 132.662 123.829 1.00 17.22 43 GLY C C 1
ATOM 7310 O O . GLY C 2 51 ? 156.959 131.647 124.431 1.00 17.22 43 GLY C O 1
ATOM 7311 N N . SER C 2 52 ? 158.238 132.631 122.859 1.00 29.88 44 SER C N 1
ATOM 7312 C CA . SER C 2 52 ? 158.846 131.384 122.417 1.00 29.88 44 SER C CA 1
ATOM 7313 C C . SER C 2 52 ? 159.954 130.894 123.340 1.00 29.88 44 SER C C 1
ATOM 7314 O O . SER C 2 52 ? 160.456 129.784 123.136 1.00 29.88 44 SER C O 1
ATOM 7317 N N . GLY C 2 53 ? 160.348 131.682 124.337 1.00 29.88 45 GLY C N 1
ATOM 7318 C CA . GLY C 2 53 ? 161.374 131.265 125.271 1.00 29.88 45 GLY C CA 1
ATOM 7319 C C . GLY C 2 53 ? 162.769 131.691 124.867 1.00 29.88 45 GLY C C 1
ATOM 7320 O O . GLY C 2 53 ? 163.681 130.864 124.794 1.00 29.88 45 GLY C O 1
ATOM 7321 N N . LYS C 2 54 ? 162.950 132.983 124.604 1.00 29.88 46 LYS C N 1
ATOM 7322 C CA . LYS C 2 54 ? 164.240 133.503 124.160 1.00 29.88 46 LYS C CA 1
ATOM 7323 C C . LYS C 2 54 ? 165.101 133.968 125.332 1.00 29.88 46 LYS C C 1
ATOM 7324 O O . LYS C 2 54 ? 166.244 133.526 125.485 1.00 29.88 46 LYS C O 1
ATOM 7330 N N . THR C 2 55 ? 164.571 134.870 126.162 1.00 29.88 47 THR C N 1
ATOM 7331 C CA . THR C 2 55 ? 165.353 135.344 127.297 1.00 29.88 47 THR C CA 1
ATOM 7332 C C . THR C 2 55 ? 165.579 134.236 128.316 1.00 29.88 47 THR C C 1
ATOM 7333 O O . THR C 2 55 ? 166.569 134.271 129.049 1.00 29.88 47 THR C O 1
ATOM 7337 N N . THR C 2 56 ? 164.697 133.235 128.364 1.00 29.88 48 THR C N 1
ATOM 7338 C CA . THR C 2 56 ? 164.961 132.067 129.196 1.00 29.88 48 THR C CA 1
ATOM 7339 C C . THR C 2 56 ? 166.168 131.298 128.677 1.00 29.88 48 THR C C 1
ATOM 7340 O O . THR C 2 56 ? 167.018 130.855 129.459 1.00 29.88 48 THR C O 1
ATOM 7344 N N . LEU C 2 57 ? 166.271 131.148 127.356 1.00 29.88 49 LEU C N 1
ATOM 7345 C CA . LEU C 2 57 ? 167.435 130.493 126.771 1.00 29.88 49 LEU C CA 1
ATOM 7346 C C . LEU C 2 57 ? 168.706 131.290 127.031 1.00 29.88 49 LEU C C 1
ATOM 7347 O O . LEU C 2 57 ? 169.767 130.712 127.289 1.00 29.88 49 LEU C O 1
ATOM 7352 N N . LEU C 2 58 ? 168.624 132.620 126.961 1.00 29.88 50 LEU C N 1
ATOM 7353 C CA . LEU C 2 58 ? 169.806 133.435 127.226 1.00 29.88 50 LEU C CA 1
ATOM 7354 C C . LEU C 2 58 ? 170.189 133.407 128.703 1.00 29.88 50 LEU C C 1
ATOM 7355 O O . LEU C 2 58 ? 171.378 133.467 129.032 1.00 29.88 50 LEU C O 1
ATOM 7360 N N . ASN C 2 59 ? 169.205 133.330 129.603 1.00 29.88 51 ASN C N 1
ATOM 7361 C CA . ASN C 2 59 ? 169.504 133.139 131.019 1.00 29.88 51 ASN C CA 1
ATOM 7362 C C . ASN C 2 59 ? 170.192 131.804 131.257 1.00 29.88 51 ASN C C 1
ATOM 7363 O O . ASN C 2 59 ? 171.158 131.721 132.023 1.00 29.88 51 ASN C O 1
ATOM 7368 N N . VAL C 2 60 ? 169.698 130.746 130.615 1.00 29.88 52 VAL C N 1
ATOM 7369 C CA . VAL C 2 60 ? 170.279 129.419 130.792 1.00 29.88 52 VAL C CA 1
ATOM 7370 C C . VAL C 2 60 ? 171.706 129.381 130.257 1.00 29.88 52 VAL C C 1
ATOM 7371 O O . VAL C 2 60 ? 172.622 128.882 130.919 1.00 29.88 52 VAL C O 1
ATOM 7375 N N . LEU C 2 61 ? 171.917 129.919 129.053 1.00 29.88 53 LEU C N 1
ATOM 7376 C CA . LEU C 2 61 ? 173.220 129.808 128.406 1.00 29.88 53 LEU C CA 1
ATOM 7377 C C . LEU C 2 61 ? 174.271 130.675 129.085 1.00 29.88 53 LEU C C 1
ATOM 7378 O O . LEU C 2 61 ? 175.456 130.324 129.083 1.00 29.88 53 LEU C O 1
ATOM 7383 N N . SER C 2 62 ? 173.866 131.802 129.662 1.00 17.28 54 SER C N 1
ATOM 7384 C CA . SER C 2 62 ? 174.789 132.696 130.349 1.00 17.28 54 SER C CA 1
ATOM 7385 C C . SER C 2 62 ? 175.145 132.214 131.746 1.00 17.28 54 SER C C 1
ATOM 7386 O O . SER C 2 62 ? 175.844 132.932 132.469 1.00 17.28 54 SER C O 1
ATOM 7389 N N . SER C 2 63 ? 174.685 131.025 132.133 1.00 46.63 55 SER C N 1
ATOM 7390 C CA . SER C 2 63 ? 174.910 130.475 133.469 1.00 46.63 55 SER C CA 1
ATOM 7391 C C . SER C 2 63 ? 174.379 131.412 134.550 1.00 46.63 55 SER C C 1
ATOM 7392 O O . SER C 2 63 ? 175.006 131.609 135.592 1.00 46.63 55 SER C O 1
ATOM 7395 N N . ILE C 2 64 ? 173.215 132.002 134.293 1.00 15.53 56 ILE C N 1
ATOM 7396 C CA . ILE C 2 64 ? 172.498 132.757 135.315 1.00 15.53 56 ILE C CA 1
ATOM 7397 C C . ILE C 2 64 ? 171.447 131.892 135.997 1.00 15.53 56 ILE C C 1
ATOM 7398 O O . ILE C 2 64 ? 171.282 131.952 137.217 1.00 15.53 56 ILE C O 1
ATOM 7403 N N . ASP C 2 65 ? 170.738 131.072 135.229 1.00 34.27 57 ASP C N 1
ATOM 7404 C CA . ASP C 2 65 ? 169.713 130.186 135.752 1.00 34.27 57 ASP C CA 1
ATOM 7405 C C . ASP C 2 65 ? 170.110 128.734 135.507 1.00 34.27 57 ASP C C 1
ATOM 7406 O O . ASP C 2 65 ? 170.897 128.423 134.609 1.00 34.27 57 ASP C O 1
ATOM 7411 N N . GLN C 2 66 ? 169.557 127.846 136.325 1.00 38.38 58 GLN C N 1
ATOM 7412 C CA . GLN C 2 66 ? 169.877 126.428 136.287 1.00 38.38 58 GLN C CA 1
ATOM 7413 C C . GLN C 2 66 ? 168.911 125.685 135.373 1.00 38.38 58 GLN C C 1
ATOM 7414 O O . GLN C 2 66 ? 167.762 126.094 135.189 1.00 38.38 58 GLN C O 1
ATOM 7420 N N . VAL C 2 67 ? 169.386 124.581 134.808 1.00 29.67 59 VAL C N 1
ATOM 7421 C CA . VAL C 2 67 ? 168.598 123.771 133.888 1.00 29.67 59 VAL C CA 1
ATOM 7422 C C . VAL C 2 67 ? 167.981 122.603 134.640 1.00 29.67 59 VAL C C 1
ATOM 7423 O O . VAL C 2 67 ? 168.476 122.175 135.688 1.00 29.67 59 VAL C O 1
ATOM 7427 N N . SER C 2 68 ? 166.874 122.086 134.105 1.00 31.77 60 SER C N 1
ATOM 7428 C CA . SER C 2 68 ? 166.333 120.826 134.601 1.00 31.77 60 SER C CA 1
ATOM 7429 C C . SER C 2 68 ? 167.165 119.643 134.122 1.00 31.77 60 SER C C 1
ATOM 7430 O O . SER C 2 68 ? 167.418 118.706 134.888 1.00 31.77 60 SER C O 1
ATOM 7433 N N . HIS C 2 69 ? 167.594 119.670 132.862 1.00 31.95 61 HIS C N 1
ATOM 7434 C CA . HIS C 2 69 ? 168.433 118.627 132.290 1.00 31.95 61 HIS C CA 1
ATOM 7435 C C . HIS C 2 69 ? 169.333 119.252 131.234 1.00 31.95 61 HIS C C 1
ATOM 7436 O O . HIS C 2 69 ? 169.102 120.375 130.783 1.00 31.95 61 HIS C O 1
ATOM 7443 N N . GLY C 2 70 ? 170.363 118.513 130.846 1.00 26.01 62 GLY C N 1
ATOM 7444 C CA . GLY C 2 70 ? 171.266 118.954 129.807 1.00 26.01 62 GLY C CA 1
ATOM 7445 C C . GLY C 2 70 ? 172.561 119.521 130.367 1.00 26.01 62 GLY C C 1
ATOM 7446 O O . GLY C 2 70 ? 172.661 119.903 131.534 1.00 26.01 62 GLY C O 1
ATOM 7447 N N . THR C 2 71 ? 173.575 119.573 129.504 1.00 30.65 63 THR C N 1
ATOM 7448 C CA . THR C 2 71 ? 174.901 120.049 129.870 1.00 30.65 63 THR C CA 1
ATOM 7449 C C . THR C 2 71 ? 175.376 121.083 128.860 1.00 30.65 63 THR C C 1
ATOM 7450 O O . THR C 2 71 ? 175.174 120.923 127.654 1.00 30.65 63 THR C O 1
ATOM 7454 N N . ILE C 2 72 ? 176.019 122.135 129.360 1.00 25.44 64 ILE C N 1
ATOM 7455 C CA . ILE C 2 72 ? 176.562 123.208 128.537 1.00 25.44 64 ILE C CA 1
ATOM 7456 C C . ILE C 2 72 ? 178.069 123.242 128.738 1.00 25.44 64 ILE C C 1
ATOM 7457 O O . ILE C 2 72 ? 178.545 123.280 129.878 1.00 25.44 64 ILE C O 1
ATOM 7462 N N . HIS C 2 73 ? 178.817 123.226 127.638 1.00 29.92 65 HIS C N 1
ATOM 7463 C CA . HIS C 2 73 ? 180.279 123.204 127.671 1.00 29.92 65 HIS C CA 1
ATOM 7464 C C . HIS C 2 73 ? 180.802 124.433 126.934 1.00 29.92 65 HIS C C 1
ATOM 7465 O O . HIS C 2 73 ? 180.808 124.469 125.700 1.00 29.92 65 HIS C O 1
ATOM 7472 N N . ILE C 2 74 ? 181.249 125.431 127.687 1.00 30.19 66 ILE C N 1
ATOM 7473 C CA . ILE C 2 74 ? 181.753 126.677 127.124 1.00 30.19 66 ILE C CA 1
ATOM 7474 C C . ILE C 2 74 ? 183.270 126.659 127.211 1.00 30.19 66 ILE C C 1
ATOM 7475 O O . ILE C 2 74 ? 183.835 126.638 128.311 1.00 30.19 66 ILE C O 1
ATOM 7480 N N . ASN C 2 75 ? 183.928 126.673 126.050 1.00 35.71 67 ASN C N 1
ATOM 7481 C CA . ASN C 2 75 ? 185.390 126.680 125.957 1.00 35.71 67 ASN C CA 1
ATOM 7482 C C . ASN C 2 75 ? 186.005 125.482 126.679 1.00 35.71 67 ASN C C 1
ATOM 7483 O O . ASN C 2 75 ? 187.072 125.580 127.288 1.00 35.71 67 ASN C O 1
ATOM 7488 N N . GLY C 2 76 ? 185.331 124.340 126.606 1.00 36.98 68 GLY C N 1
ATOM 7489 C CA . GLY C 2 76 ? 185.778 123.112 127.242 1.00 36.98 68 GLY C CA 1
ATOM 7490 C C . GLY C 2 76 ? 185.272 122.894 128.655 1.00 36.98 68 GLY C C 1
ATOM 7491 O O . GLY C 2 76 ? 184.936 121.769 129.028 1.00 36.98 68 GLY C O 1
ATOM 7492 N N . ASN C 2 77 ? 185.208 123.960 129.448 1.00 38.97 69 ASN C N 1
ATOM 7493 C CA . ASN C 2 77 ? 184.809 123.838 130.843 1.00 38.97 69 ASN C CA 1
ATOM 7494 C C . ASN C 2 77 ? 183.332 123.485 130.966 1.00 38.97 69 ASN C C 1
ATOM 7495 O O . ASN C 2 77 ? 182.483 124.028 130.254 1.00 38.97 69 ASN C O 1
ATOM 7500 N N . ASP C 2 78 ? 183.030 122.566 131.878 1.00 39.97 70 ASP C N 1
ATOM 7501 C CA . ASP C 2 78 ? 181.652 122.191 132.161 1.00 39.97 70 ASP C CA 1
ATOM 7502 C C . ASP C 2 78 ? 180.967 123.279 132.976 1.00 39.97 70 ASP C C 1
ATOM 7503 O O . ASP C 2 78 ? 181.592 123.928 133.818 1.00 39.97 70 ASP C O 1
ATOM 7508 N N . MET C 2 79 ? 179.672 123.474 132.727 1.00 37.38 71 MET C N 1
ATOM 7509 C CA . MET C 2 79 ? 178.907 124.511 133.410 1.00 37.38 71 MET C CA 1
ATOM 7510 C C . MET C 2 79 ? 177.995 123.979 134.503 1.00 37.38 71 MET C C 1
ATOM 7511 O O . MET C 2 79 ? 177.783 124.670 135.503 1.00 37.38 71 MET C O 1
ATOM 7516 N N . THR C 2 80 ? 177.450 122.778 134.343 1.00 43.42 72 THR C N 1
ATOM 7517 C CA . THR C 2 80 ? 176.482 122.238 135.287 1.00 43.42 72 THR C CA 1
ATOM 7518 C C . THR C 2 80 ? 177.135 121.553 136.481 1.00 43.42 72 THR C C 1
ATOM 7519 O O . THR C 2 80 ? 176.435 120.906 137.266 1.00 43.42 72 THR C O 1
ATOM 7523 N N . ALA C 2 81 ? 178.450 121.680 136.640 1.00 45.66 73 ALA C N 1
ATOM 7524 C CA . ALA C 2 81 ? 179.188 121.020 137.712 1.00 45.66 73 ALA C CA 1
ATOM 7525 C C . ALA C 2 81 ? 180.141 121.996 138.390 1.00 45.66 73 ALA C C 1
ATOM 7526 O O . ALA C 2 81 ? 181.317 121.703 138.612 1.00 45.66 73 ALA C O 1
ATOM 7528 N N . MET C 2 82 ? 179.640 123.182 138.728 1.00 41.07 74 MET C N 1
ATOM 7529 C CA . MET C 2 82 ? 180.431 124.170 139.447 1.00 41.07 74 MET C CA 1
ATOM 7530 C C . MET C 2 82 ? 179.589 124.798 140.547 1.00 41.07 74 MET C C 1
ATOM 7531 O O . MET C 2 82 ? 178.356 124.768 140.511 1.00 41.07 74 MET C O 1
ATOM 7536 N N . LYS C 2 83 ? 180.277 125.369 141.531 1.00 42.99 75 LYS C N 1
ATOM 7537 C CA . LYS C 2 83 ? 179.631 126.012 142.662 1.00 42.99 75 LYS C CA 1
ATOM 7538 C C . LYS C 2 83 ? 179.440 127.501 142.382 1.00 42.99 75 LYS C C 1
ATOM 7539 O O . LYS C 2 83 ? 179.803 128.013 141.321 1.00 42.99 75 LYS C O 1
ATOM 7545 N N . GLU C 2 84 ? 178.861 128.211 143.354 1.00 39.65 76 GLU C N 1
ATOM 7546 C CA . GLU C 2 84 ? 178.529 129.618 143.146 1.00 39.65 76 GLU C CA 1
ATOM 7547 C C . GLU C 2 84 ? 179.777 130.469 142.954 1.00 39.65 76 GLU C C 1
ATOM 7548 O O . GLU C 2 84 ? 179.801 131.358 142.096 1.00 39.65 76 GLU C O 1
ATOM 7554 N N . LYS C 2 85 ? 180.825 130.219 143.743 1.00 35.32 77 LYS C N 1
ATOM 7555 C CA . LYS C 2 85 ? 182.049 131.005 143.608 1.00 35.32 77 LYS C CA 1
ATOM 7556 C C . LYS C 2 85 ? 182.711 130.770 142.255 1.00 35.32 77 LYS C C 1
ATOM 7557 O O . LYS C 2 85 ? 183.134 131.722 141.584 1.00 35.32 77 LYS C O 1
ATOM 7563 N N . GLN C 2 86 ? 182.821 129.502 141.847 1.00 30.58 78 GLN C N 1
ATOM 7564 C CA . GLN C 2 86 ? 183.453 129.191 140.570 1.00 30.58 78 GLN C CA 1
ATOM 7565 C C . GLN C 2 86 ? 182.687 129.818 139.417 1.00 30.58 78 GLN C C 1
ATOM 7566 O O . GLN C 2 86 ? 183.288 130.410 138.510 1.00 30.58 78 GLN C O 1
ATOM 7572 N N . LEU C 2 87 ? 181.357 129.709 139.441 1.00 27.46 79 LEU C N 1
ATOM 7573 C CA . LEU C 2 87 ? 180.544 130.379 138.435 1.00 27.46 79 LEU C CA 1
ATOM 7574 C C . LEU C 2 87 ? 180.767 131.882 138.472 1.00 27.46 79 LEU C C 1
ATOM 7575 O O . LEU C 2 87 ? 180.795 132.537 137.426 1.00 27.46 79 LEU C O 1
ATOM 7580 N N . ALA C 2 88 ? 180.943 132.445 139.670 1.00 24.61 80 ALA C N 1
ATOM 7581 C CA . ALA C 2 88 ? 181.128 133.886 139.794 1.00 24.61 80 ALA C CA 1
ATOM 7582 C C . ALA C 2 88 ? 182.393 134.343 139.082 1.00 24.61 80 ALA C C 1
ATOM 7583 O O . ALA C 2 88 ? 182.350 135.262 138.256 1.00 24.61 80 ALA C O 1
ATOM 7585 N N . GLU C 2 89 ? 183.533 133.710 139.377 1.00 28.46 81 GLU C N 1
ATOM 7586 C CA . GLU C 2 89 ? 184.748 134.153 138.688 1.00 28.46 81 GLU C CA 1
ATOM 7587 C C . GLU C 2 89 ? 184.720 133.806 137.204 1.00 28.46 81 GLU C C 1
ATOM 7588 O O . GLU C 2 89 ? 185.216 134.589 136.383 1.00 28.46 81 GLU C O 1
ATOM 7594 N N . PHE C 2 90 ? 184.144 132.660 136.830 1.00 30.04 82 PHE C N 1
ATOM 7595 C CA . PHE C 2 90 ? 184.058 132.322 135.413 1.00 30.04 82 PHE C CA 1
ATOM 7596 C C . PHE C 2 90 ? 183.251 133.363 134.647 1.00 30.04 82 PHE C C 1
ATOM 7597 O O . PHE C 2 90 ? 183.646 133.786 133.555 1.00 30.04 82 PHE C O 1
ATOM 7605 N N . ARG C 2 91 ? 182.124 133.796 135.212 1.00 25.79 83 ARG C N 1
ATOM 7606 C CA . ARG C 2 91 ? 181.301 134.813 134.569 1.00 25.79 83 ARG C CA 1
ATOM 7607 C C . ARG C 2 91 ? 181.998 136.168 134.562 1.00 25.79 83 ARG C C 1
ATOM 7608 O O . ARG C 2 91 ? 181.879 136.926 133.593 1.00 25.79 83 ARG C O 1
ATOM 7616 N N . LYS C 2 92 ? 182.729 136.492 135.630 1.00 28.32 84 LYS C N 1
ATOM 7617 C CA . LYS C 2 92 ? 183.426 137.772 135.675 1.00 28.32 84 LYS C CA 1
ATOM 7618 C C . LYS C 2 92 ? 184.517 137.845 134.614 1.00 28.32 84 LYS C C 1
ATOM 7619 O O . LYS C 2 92 ? 184.752 138.907 134.028 1.00 28.32 84 LYS C O 1
ATOM 7625 N N . GLN C 2 93 ? 185.194 136.729 134.349 1.00 31.20 85 GLN C N 1
ATOM 7626 C CA . GLN C 2 93 ? 186.283 136.762 133.377 1.00 31.20 85 GLN C CA 1
ATOM 7627 C C . GLN C 2 93 ? 185.824 136.555 131.936 1.00 31.20 85 GLN C C 1
ATOM 7628 O O . GLN C 2 93 ? 186.338 137.221 131.031 1.00 31.20 85 GLN C O 1
ATOM 7634 N N . HIS C 2 94 ? 184.871 135.654 131.693 1.00 30.90 86 HIS C N 1
ATOM 7635 C CA . HIS C 2 94 ? 184.600 135.167 130.345 1.00 30.90 86 HIS C CA 1
ATOM 7636 C C . HIS C 2 94 ? 183.259 135.613 129.774 1.00 30.90 86 HIS C C 1
ATOM 7637 O O . HIS C 2 94 ? 182.844 135.084 128.739 1.00 30.90 86 HIS C O 1
ATOM 7644 N N . LEU C 2 95 ? 182.564 136.559 130.400 1.00 21.70 87 LEU C N 1
ATOM 7645 C CA . LEU C 2 95 ? 181.221 136.892 129.948 1.00 21.70 87 LEU C CA 1
ATOM 7646 C C . LEU C 2 95 ? 180.995 138.396 129.967 1.00 21.70 87 LEU C C 1
ATOM 7647 O O . LEU C 2 95 ? 181.596 139.124 130.760 1.00 21.70 87 LEU C O 1
ATOM 7652 N N . GLY C 2 96 ? 180.119 138.846 129.077 1.00 17.39 88 GLY C N 1
ATOM 7653 C CA . GLY C 2 96 ? 179.674 140.229 129.066 1.00 17.39 88 GLY C CA 1
ATOM 7654 C C . GLY C 2 96 ? 178.209 140.290 128.688 1.00 17.39 88 GLY C C 1
ATOM 7655 O O . GLY C 2 96 ? 177.703 139.439 127.955 1.00 17.39 88 GLY C O 1
ATOM 7656 N N . PHE C 2 97 ? 177.523 141.311 129.200 1.00 29.88 89 PHE C N 1
ATOM 7657 C CA . PHE C 2 97 ? 176.073 141.393 129.082 1.00 29.88 89 PHE C CA 1
ATOM 7658 C C . PHE C 2 97 ? 175.631 142.781 128.644 1.00 29.88 89 PHE C C 1
ATOM 7659 O O . PHE C 2 97 ? 176.167 143.791 129.109 1.00 29.88 89 PHE C O 1
ATOM 7667 N N . ILE C 2 98 ? 174.648 142.820 127.745 1.00 29.88 90 ILE C N 1
ATOM 7668 C CA . ILE C 2 98 ? 173.949 144.041 127.355 1.00 29.88 90 ILE C CA 1
ATOM 7669 C C . ILE C 2 98 ? 172.456 143.743 127.370 1.00 29.88 90 ILE C C 1
ATOM 7670 O O . ILE C 2 98 ? 172.025 142.704 126.859 1.00 29.88 90 ILE C O 1
ATOM 7675 N N . PHE C 2 99 ? 171.672 144.642 127.948 1.00 29.88 91 PHE C N 1
ATOM 7676 C CA . PHE C 2 99 ? 170.233 144.454 128.064 1.00 29.88 91 PHE C CA 1
ATOM 7677 C C . PHE C 2 99 ? 169.504 145.624 127.410 1.00 29.88 91 PHE C C 1
ATOM 7678 O O . PHE C 2 99 ? 170.118 146.575 126.925 1.00 29.88 91 PHE C O 1
ATOM 7686 N N . GLN C 2 100 ? 168.173 145.539 127.390 1.00 13.84 92 GLN C N 1
ATOM 7687 C CA . GLN C 2 100 ? 167.379 146.566 126.724 1.00 13.84 92 GLN C CA 1
ATOM 7688 C C . GLN C 2 100 ? 167.449 147.893 127.468 1.00 13.84 92 GLN C C 1
ATOM 7689 O O . GLN C 2 100 ? 167.630 148.951 126.855 1.00 13.84 92 GLN C O 1
ATOM 7695 N N . ASP C 2 101 ? 167.309 147.857 128.790 1.00 43.66 93 ASP C N 1
ATOM 7696 C CA . ASP C 2 101 ? 167.342 149.063 129.604 1.00 43.66 93 ASP C CA 1
ATOM 7697 C C . ASP C 2 101 ? 168.763 149.314 130.087 1.00 43.66 93 ASP C C 1
ATOM 7698 O O . ASP C 2 101 ? 169.403 148.416 130.642 1.00 43.66 93 ASP C O 1
ATOM 7703 N N . TYR C 2 102 ? 169.254 150.530 129.868 1.00 30.66 94 TYR C N 1
ATOM 7704 C CA . TYR C 2 102 ? 170.569 150.901 130.367 1.00 30.66 94 TYR C CA 1
ATOM 7705 C C . TYR C 2 102 ? 170.581 150.859 131.889 1.00 30.66 94 TYR C C 1
ATOM 7706 O O . TYR C 2 102 ? 169.654 151.335 132.549 1.00 30.66 94 TYR C O 1
ATOM 7715 N N . ASN C 2 103 ? 171.632 150.274 132.447 1.00 16.79 95 ASN C N 1
ATOM 7716 C CA . ASN C 2 103 ? 171.792 150.147 133.892 1.00 16.79 95 ASN C CA 1
ATOM 7717 C C . ASN C 2 103 ? 172.979 151.018 134.289 1.00 16.79 95 ASN C C 1
ATOM 7718 O O . ASN C 2 103 ? 174.118 150.554 134.343 1.00 16.79 95 ASN C O 1
ATOM 7723 N N . LEU C 2 104 ? 172.701 152.287 134.571 1.00 14.42 96 LEU C N 1
ATOM 7724 C CA . LEU C 2 104 ? 173.726 153.284 134.833 1.00 14.42 96 LEU C CA 1
ATOM 7725 C C . LEU C 2 104 ? 173.549 153.870 136.225 1.00 14.42 96 LEU C C 1
ATOM 7726 O O . LEU C 2 104 ? 172.446 153.875 136.780 1.00 14.42 96 LEU C O 1
ATOM 7731 N N . LEU C 2 105 ? 174.649 154.367 136.783 1.00 27.01 97 LEU C N 1
ATOM 7732 C CA . LEU C 2 105 ? 174.651 155.019 138.085 1.00 27.01 97 LEU C CA 1
ATOM 7733 C C . LEU C 2 105 ? 174.621 156.527 137.872 1.00 27.01 97 LEU C C 1
ATOM 7734 O O . LEU C 2 105 ? 175.515 157.083 137.225 1.00 27.01 97 LEU C O 1
ATOM 7739 N N . ASP C 2 106 ? 173.594 157.186 138.416 1.00 32.46 98 ASP C N 1
ATOM 7740 C CA . ASP C 2 106 ? 173.401 158.607 138.147 1.00 32.46 98 ASP C CA 1
ATOM 7741 C C . ASP C 2 106 ? 174.426 159.474 138.867 1.00 32.46 98 ASP C C 1
ATOM 7742 O O . ASP C 2 106 ? 174.780 160.549 138.370 1.00 32.46 98 ASP C O 1
ATOM 7747 N N . THR C 2 107 ? 174.908 159.037 140.031 1.00 29.01 99 THR C N 1
ATOM 7748 C CA . THR C 2 107 ? 175.860 159.843 140.788 1.00 29.01 99 THR C CA 1
ATOM 7749 C C . THR C 2 107 ? 177.244 159.864 140.153 1.00 29.01 99 THR C C 1
ATOM 7750 O O . THR C 2 107 ? 178.084 160.672 140.559 1.00 29.01 99 THR C O 1
ATOM 7754 N N . LEU C 2 108 ? 177.500 159.003 139.175 1.00 27.07 100 LEU C N 1
ATOM 7755 C CA . LEU C 2 108 ? 178.788 158.929 138.504 1.00 27.07 100 LEU C CA 1
ATOM 7756 C C . LEU C 2 108 ? 178.692 159.545 137.114 1.00 27.07 100 LEU C C 1
ATOM 7757 O O . LEU C 2 108 ? 177.654 159.472 136.455 1.00 27.07 100 LEU C O 1
ATOM 7762 N N . THR C 2 109 ? 179.786 160.160 136.674 1.00 22.65 101 THR C N 1
ATOM 7763 C CA . THR C 2 109 ? 179.855 160.643 135.306 1.00 22.65 101 THR C CA 1
ATOM 7764 C C . THR C 2 109 ? 180.085 159.471 134.354 1.00 22.65 101 THR C C 1
ATOM 7765 O O . THR C 2 109 ? 180.364 158.346 134.772 1.00 22.65 101 THR C O 1
ATOM 7769 N N . VAL C 2 110 ? 179.973 159.750 133.054 1.00 29.88 102 VAL C N 1
ATOM 7770 C CA . VAL C 2 110 ? 180.035 158.688 132.052 1.00 29.88 102 VAL C CA 1
ATOM 7771 C C . VAL C 2 110 ? 181.368 157.952 132.122 1.00 29.88 102 VAL C C 1
ATOM 7772 O O . VAL C 2 110 ? 181.415 156.716 132.076 1.00 29.88 102 VAL C O 1
ATOM 7776 N N . LYS C 2 111 ? 182.470 158.695 132.243 1.00 14.27 103 LYS C N 1
ATOM 7777 C CA . LYS C 2 111 ? 183.791 158.074 132.230 1.00 14.27 103 LYS C CA 1
ATOM 7778 C C . LYS C 2 111 ? 183.968 157.121 133.407 1.00 14.27 103 LYS C C 1
ATOM 7779 O O . LYS C 2 111 ? 184.306 155.943 133.227 1.00 14.27 103 LYS C O 1
ATOM 7785 N N . GLU C 2 112 ? 183.716 157.606 134.621 1.00 23.46 104 GLU C N 1
ATOM 7786 C CA . GLU C 2 112 ? 183.870 156.773 135.804 1.00 23.46 104 GLU C CA 1
ATOM 7787 C C . GLU C 2 112 ? 182.755 155.749 135.951 1.00 23.46 104 GLU C C 1
ATOM 7788 O O . GLU C 2 112 ? 182.875 154.847 136.786 1.00 23.46 104 GLU C O 1
ATOM 7794 N N . ASN C 2 113 ? 181.684 155.863 135.167 1.00 17.26 105 ASN C N 1
ATOM 7795 C CA . ASN C 2 113 ? 180.633 154.854 135.158 1.00 17.26 105 ASN C CA 1
ATOM 7796 C C . ASN C 2 113 ? 180.988 153.697 134.231 1.00 17.26 105 ASN C C 1
ATOM 7797 O O . ASN C 2 113 ? 180.666 152.542 134.526 1.00 17.26 105 ASN C O 1
ATOM 7802 N N . ILE C 2 114 ? 181.659 153.985 133.114 1.00 13.96 106 ILE C N 1
ATOM 7803 C CA . ILE C 2 114 ? 182.202 152.912 132.287 1.00 13.96 106 ILE C CA 1
ATOM 7804 C C . ILE C 2 114 ? 183.367 152.231 132.993 1.00 13.96 106 ILE C C 1
ATOM 7805 O O . ILE C 2 114 ? 183.495 151.002 132.964 1.00 13.96 106 ILE C O 1
ATOM 7810 N N . LEU C 2 115 ? 184.234 153.012 133.640 1.00 18.20 107 LEU C N 1
ATOM 7811 C CA . LEU C 2 115 ? 185.441 152.458 134.246 1.00 18.20 107 LEU C CA 1
ATOM 7812 C C . LEU C 2 115 ? 185.190 151.730 135.561 1.00 18.20 107 LEU C C 1
ATOM 7813 O O . LEU C 2 115 ? 186.160 151.341 136.220 1.00 18.20 107 LEU C O 1
ATOM 7818 N N . LEU C 2 116 ? 183.935 151.540 135.968 1.00 22.07 108 LEU C N 1
ATOM 7819 C CA . LEU C 2 116 ? 183.669 150.871 137.242 1.00 22.07 108 LEU C CA 1
ATOM 7820 C C . LEU C 2 116 ? 184.153 149.425 137.277 1.00 22.07 108 LEU C C 1
ATOM 7821 O O . LEU C 2 116 ? 184.827 149.052 138.253 1.00 22.07 108 LEU C O 1
ATOM 7826 N N . PRO C 2 117 ? 183.853 148.562 136.296 1.00 22.67 109 PRO C N 1
ATOM 7827 C CA . PRO C 2 117 ? 184.400 147.197 136.356 1.00 22.67 109 PRO C CA 1
ATOM 7828 C C . PRO C 2 117 ? 185.915 147.145 136.323 1.00 22.67 109 PRO C C 1
ATOM 7829 O O . PRO C 2 117 ? 186.506 146.227 136.904 1.00 22.67 109 PRO C O 1
ATOM 7833 N N . LEU C 2 118 ? 186.563 148.095 135.657 1.00 29.24 110 LEU C N 1
ATOM 7834 C CA . LEU C 2 118 ? 188.009 148.081 135.493 1.00 29.24 110 LEU C CA 1
ATOM 7835 C C . LEU C 2 118 ? 188.749 148.705 136.668 1.00 29.24 110 LEU C C 1
ATOM 7836 O O . LEU C 2 118 ? 189.983 148.672 136.690 1.00 29.24 110 LEU C O 1
ATOM 7841 N N . SER C 2 119 ? 188.036 149.268 137.638 1.00 34.99 111 SER C N 1
ATOM 7842 C CA . SER C 2 119 ? 188.659 149.894 138.796 1.00 34.99 111 SER C CA 1
ATOM 7843 C C . SER C 2 119 ? 188.811 148.944 139.976 1.00 34.99 111 SER C C 1
ATOM 7844 O O . SER C 2 119 ? 189.312 149.359 141.026 1.00 34.99 111 SER C O 1
ATOM 7847 N N . ILE C 2 120 ? 188.398 147.686 139.831 1.00 36.37 112 ILE C N 1
ATOM 7848 C CA . ILE C 2 120 ? 188.469 146.703 140.904 1.00 36.37 112 ILE C CA 1
ATOM 7849 C C . ILE C 2 120 ? 189.399 145.547 140.579 1.00 36.37 112 ILE C C 1
ATOM 7850 O O . ILE C 2 120 ? 189.498 144.607 141.373 1.00 36.37 112 ILE C O 1
ATOM 7855 N N . THR C 2 121 ? 190.087 145.583 139.440 1.00 54.37 113 THR C N 1
ATOM 7856 C CA . THR C 2 121 ? 190.934 144.483 139.006 1.00 54.37 113 THR C CA 1
ATOM 7857 C C . THR C 2 121 ? 192.407 144.713 139.317 1.00 54.37 113 THR C C 1
ATOM 7858 O O . THR C 2 121 ? 193.255 143.958 138.830 1.00 54.37 113 THR C O 1
ATOM 7862 N N . LYS C 2 122 ? 192.727 145.734 140.115 1.00 71.66 114 LYS C N 1
ATOM 7863 C CA . LYS C 2 122 ? 194.104 146.062 140.488 1.00 71.66 114 LYS C CA 1
ATOM 7864 C C . LYS C 2 122 ? 194.957 146.333 139.246 1.00 71.66 114 LYS C C 1
ATOM 7865 O O . LYS C 2 122 ? 195.923 145.628 138.948 1.00 71.66 114 LYS C O 1
ATOM 7871 N N . LEU C 2 123 ? 194.573 147.380 138.521 1.00 61.84 115 LEU C N 1
ATOM 7872 C CA . LEU C 2 123 ? 195.237 147.776 137.289 1.00 61.84 115 LEU C CA 1
ATOM 7873 C C . LEU C 2 123 ? 195.726 149.214 137.406 1.00 61.84 115 LEU C C 1
ATOM 7874 O O . LEU C 2 123 ? 195.122 150.037 138.101 1.00 61.84 115 LEU C O 1
ATOM 7879 N N . SER C 2 124 ? 196.829 149.506 136.723 1.00 60.46 116 SER C N 1
ATOM 7880 C CA . SER C 2 124 ? 197.396 150.845 136.744 1.00 60.46 116 SER C CA 1
ATOM 7881 C C . SER C 2 124 ? 196.441 151.842 136.100 1.00 60.46 116 SER C C 1
ATOM 7882 O O . SER C 2 124 ? 195.631 151.495 135.237 1.00 60.46 116 SER C O 1
ATOM 7885 N N . LYS C 2 125 ? 196.540 153.099 136.539 1.00 58.46 117 LYS C N 1
ATOM 7886 C CA . LYS C 2 125 ? 195.628 154.129 136.050 1.00 58.46 117 LYS C CA 1
ATOM 7887 C C . LYS C 2 125 ? 195.815 154.382 134.559 1.00 58.46 117 LYS C C 1
ATOM 7888 O O . LYS C 2 125 ? 194.835 154.561 133.825 1.00 58.46 117 LYS C O 1
ATOM 7894 N N . LYS C 2 126 ? 197.066 154.407 134.093 1.00 59.02 118 LYS C N 1
ATOM 7895 C CA . LYS C 2 126 ? 197.332 154.755 132.700 1.00 59.02 118 LYS C CA 1
ATOM 7896 C C . LYS C 2 126 ? 196.741 153.730 131.740 1.00 59.02 118 LYS C C 1
ATOM 7897 O O . LYS C 2 126 ? 196.180 154.096 130.701 1.00 59.02 118 LYS C O 1
ATOM 7903 N N . GLU C 2 127 ? 196.863 152.440 132.063 1.00 53.17 119 GLU C N 1
ATOM 7904 C CA . GLU C 2 127 ? 196.329 151.408 131.178 1.00 53.17 119 GLU C CA 1
ATOM 7905 C C . GLU C 2 127 ? 194.811 151.494 131.078 1.00 53.17 119 GLU C C 1
ATOM 7906 O O . GLU C 2 127 ? 194.246 151.398 129.981 1.00 53.17 119 GLU C O 1
ATOM 7912 N N . ALA C 2 128 ? 194.135 151.676 132.214 1.00 48.94 120 ALA C N 1
ATOM 7913 C CA . ALA C 2 128 ? 192.683 151.808 132.195 1.00 48.94 120 ALA C CA 1
ATOM 7914 C C . ALA C 2 128 ? 192.256 153.057 131.438 1.00 48.94 120 ALA C C 1
ATOM 7915 O O . ALA C 2 128 ? 191.266 153.036 130.696 1.00 48.94 120 ALA C O 1
ATOM 7917 N N . ASN C 2 129 ? 192.993 154.158 131.611 1.00 47.91 121 ASN C N 1
ATOM 7918 C CA . ASN C 2 129 ? 192.677 155.381 130.881 1.00 47.91 121 ASN C CA 1
ATOM 7919 C C . ASN C 2 129 ? 192.828 155.180 129.378 1.00 47.91 121 ASN C C 1
ATOM 7920 O O . ASN C 2 129 ? 191.975 155.619 128.597 1.00 47.91 121 ASN C O 1
ATOM 7925 N N . ARG C 2 130 ? 193.903 154.511 128.955 1.00 43.14 122 ARG C N 1
ATOM 7926 C CA . ARG C 2 130 ? 194.099 154.253 127.533 1.00 43.14 122 ARG C CA 1
ATOM 7927 C C . ARG C 2 130 ? 192.994 153.367 126.975 1.00 43.14 122 ARG C C 1
ATOM 7928 O O . ARG C 2 130 ? 192.482 153.617 125.877 1.00 43.14 122 ARG C O 1
ATOM 7936 N N . LYS C 2 131 ? 192.613 152.324 127.717 1.00 40.64 123 LYS C N 1
ATOM 7937 C CA . LYS C 2 131 ? 191.548 151.442 127.249 1.00 40.64 123 LYS C CA 1
ATOM 7938 C C . LYS C 2 131 ? 190.226 152.190 127.124 1.00 40.64 123 LYS C C 1
ATOM 7939 O O . LYS C 2 131 ? 189.501 152.028 126.131 1.00 40.64 123 LYS C O 1
ATOM 7945 N N . PHE C 2 132 ? 189.898 153.021 128.117 1.00 35.04 124 PHE C N 1
ATOM 7946 C CA . PHE C 2 132 ? 188.664 153.793 128.044 1.00 35.04 124 PHE C CA 1
ATOM 7947 C C . PHE C 2 132 ? 188.683 154.752 126.865 1.00 35.04 124 PHE C C 1
ATOM 7948 O O . PHE C 2 132 ? 187.675 154.907 126.169 1.00 35.04 124 PHE C O 1
ATOM 7956 N N . GLU C 2 133 ? 189.816 155.423 126.636 1.00 36.96 125 GLU C N 1
ATOM 7957 C CA . GLU C 2 133 ? 189.903 156.350 125.512 1.00 36.96 125 GLU C CA 1
ATOM 7958 C C . GLU C 2 133 ? 189.734 155.623 124.186 1.00 36.96 125 GLU C C 1
ATOM 7959 O O . GLU C 2 133 ? 189.021 156.101 123.293 1.00 36.96 125 GLU C O 1
ATOM 7965 N N . GLU C 2 134 ? 190.374 154.461 124.043 1.00 29.94 126 GLU C N 1
ATOM 7966 C CA . GLU C 2 134 ? 190.237 153.675 122.822 1.00 29.94 126 GLU C CA 1
ATOM 7967 C C . GLU C 2 134 ? 188.781 153.294 122.576 1.00 29.94 126 GLU C C 1
ATOM 7968 O O . GLU C 2 134 ? 188.250 153.493 121.475 1.00 29.94 126 GLU C O 1
ATOM 7974 N N . VAL C 2 135 ? 188.113 152.764 123.604 1.00 30.75 127 VAL C N 1
ATOM 7975 C CA . VAL C 2 135 ? 186.724 152.341 123.442 1.00 30.75 127 VAL C CA 1
ATOM 7976 C C . VAL C 2 135 ? 185.833 153.532 123.116 1.00 30.75 127 VAL C C 1
ATOM 7977 O O . VAL C 2 135 ? 184.980 153.462 122.221 1.00 30.75 127 VAL C O 1
ATOM 7981 N N . ALA C 2 136 ? 186.020 154.648 123.826 1.00 31.69 128 ALA C N 1
ATOM 7982 C CA . ALA C 2 136 ? 185.162 155.810 123.627 1.00 31.69 128 ALA C CA 1
ATOM 7983 C C . ALA C 2 136 ? 185.329 156.395 122.231 1.00 31.69 128 ALA C C 1
ATOM 7984 O O . ALA C 2 136 ? 184.345 156.790 121.596 1.00 31.69 128 ALA C O 1
ATOM 7986 N N . LYS C 2 137 ? 186.567 156.466 121.734 1.00 33.51 129 LYS C N 1
ATOM 7987 C CA . LYS C 2 137 ? 186.771 156.974 120.383 1.00 33.51 129 LYS C CA 1
ATOM 7988 C C . LYS C 2 137 ? 186.254 156.000 119.333 1.00 33.51 129 LYS C C 1
ATOM 7989 O O . LYS C 2 137 ? 185.813 156.428 118.261 1.00 33.51 129 LYS C O 1
ATOM 7995 N N . GLU C 2 138 ? 186.298 154.694 119.613 1.00 33.72 130 GLU C N 1
ATOM 7996 C CA . GLU C 2 138 ? 185.687 153.736 118.697 1.00 33.72 130 GLU C CA 1
ATOM 7997 C C . GLU C 2 138 ? 184.174 153.919 118.634 1.00 33.72 130 GLU C C 1
ATOM 7998 O O . GLU C 2 138 ? 183.575 153.810 117.558 1.00 33.72 130 GLU C O 1
ATOM 8004 N N . LEU C 2 139 ? 183.539 154.190 119.776 1.00 26.27 131 LEU C N 1
ATOM 8005 C CA . LEU C 2 139 ? 182.087 154.349 119.794 1.00 26.27 131 LEU C CA 1
ATOM 8006 C C . LEU C 2 139 ? 181.664 155.773 119.459 1.00 26.27 131 LEU C C 1
ATOM 8007 O O . LEU C 2 139 ? 180.645 155.976 118.793 1.00 26.27 131 LEU C O 1
ATOM 8012 N N . GLY C 2 140 ? 182.412 156.767 119.918 1.00 27.61 132 GLY C N 1
ATOM 8013 C CA . GLY C 2 140 ? 182.124 158.146 119.607 1.00 27.61 132 GLY C CA 1
ATOM 8014 C C . GLY C 2 140 ? 181.376 158.927 120.664 1.00 27.61 132 GLY C C 1
ATOM 8015 O O . GLY C 2 140 ? 180.558 159.782 120.310 1.00 27.61 132 GLY C O 1
ATOM 8016 N N . ILE C 2 141 ? 181.625 158.663 121.944 1.00 25.49 133 ILE C N 1
ATOM 8017 C CA . ILE C 2 141 ? 181.005 159.413 123.031 1.00 25.49 133 ILE C CA 1
ATOM 8018 C C . ILE C 2 141 ? 182.100 160.078 123.853 1.00 25.49 133 ILE C C 1
ATOM 8019 O O . ILE C 2 141 ? 181.919 160.354 125.044 1.00 25.49 133 ILE C O 1
ATOM 8024 N N . TYR C 2 142 ? 183.244 160.336 123.216 1.00 27.61 134 TYR C N 1
ATOM 8025 C CA . TYR C 2 142 ? 184.416 160.823 123.937 1.00 27.61 134 TYR C CA 1
ATOM 8026 C C . TYR C 2 142 ? 184.165 162.187 124.567 1.00 27.61 134 TYR C C 1
ATOM 8027 O O . TYR C 2 142 ? 184.556 162.426 125.714 1.00 27.61 134 TYR C O 1
ATOM 8036 N N . GLU C 2 143 ? 183.512 163.092 123.837 1.00 30.55 135 GLU C N 1
ATOM 8037 C CA . GLU C 2 143 ? 183.311 164.452 124.320 1.00 30.55 135 GLU C CA 1
ATOM 8038 C C . GLU C 2 143 ? 182.283 164.548 125.440 1.00 30.55 135 GLU C C 1
ATOM 8039 O O . GLU C 2 143 ? 182.149 165.619 126.039 1.00 30.55 135 GLU C O 1
ATOM 8045 N N . LEU C 2 144 ? 181.559 163.469 125.738 1.00 22.04 136 LEU C N 1
ATOM 8046 C CA . LEU C 2 144 ? 180.494 163.483 126.734 1.00 22.04 136 LEU C CA 1
ATOM 8047 C C . LEU C 2 144 ? 180.941 162.897 128.068 1.00 22.04 136 LEU C C 1
ATOM 8048 O O . LEU C 2 144 ? 180.105 162.441 128.856 1.00 22.04 136 LEU C O 1
ATOM 8053 N N . ARG C 2 145 ? 182.247 162.901 128.336 1.00 21.64 137 ARG C N 1
ATOM 8054 C CA . ARG C 2 145 ? 182.772 162.245 129.529 1.00 21.64 137 ARG C CA 1
ATOM 8055 C C . ARG C 2 145 ? 182.227 162.884 130.802 1.00 21.64 137 ARG C C 1
ATOM 8056 O O . ARG C 2 145 ? 181.531 162.235 131.591 1.00 21.64 137 ARG C O 1
ATOM 8064 N N . ASP C 2 146 ? 182.524 164.164 131.012 1.00 26.88 138 ASP C N 1
ATOM 8065 C CA . ASP C 2 146 ? 182.221 164.841 132.267 1.00 26.88 138 ASP C CA 1
ATOM 8066 C C . ASP C 2 146 ? 180.755 165.224 132.412 1.00 26.88 138 ASP C C 1
ATOM 8067 O O . ASP C 2 146 ? 180.415 165.944 133.355 1.00 26.88 138 ASP C O 1
ATOM 8072 N N . LYS C 2 147 ? 179.884 164.769 131.519 1.00 23.16 139 LYS C N 1
ATOM 8073 C CA . LYS C 2 147 ? 178.464 165.081 131.586 1.00 23.16 139 LYS C CA 1
ATOM 8074 C C . LYS C 2 147 ? 177.738 163.935 132.274 1.00 23.16 139 LYS C C 1
ATOM 8075 O O . LYS C 2 147 ? 177.848 162.781 131.849 1.00 23.16 139 LYS C O 1
ATOM 8081 N N . TYR C 2 148 ? 177.003 164.254 133.332 1.00 25.00 140 TYR C N 1
ATOM 8082 C CA . TYR C 2 148 ? 176.288 163.234 134.075 1.00 25.00 140 TYR C CA 1
ATOM 8083 C C . TYR C 2 148 ? 175.174 162.639 133.212 1.00 25.00 140 TYR C C 1
ATOM 8084 O O . TYR C 2 148 ? 174.662 163.300 132.306 1.00 25.00 140 TYR C O 1
ATOM 8093 N N . PRO C 2 149 ? 174.786 161.385 133.468 1.00 28.49 141 PRO C N 1
ATOM 8094 C CA . PRO C 2 149 ? 173.841 160.702 132.571 1.00 28.49 141 PRO C CA 1
ATOM 8095 C C . PRO C 2 149 ? 172.448 161.310 132.526 1.00 28.49 141 PRO C C 1
ATOM 8096 O O . PRO C 2 149 ? 171.590 160.778 131.815 1.00 28.49 141 PRO C O 1
ATOM 8100 N N . ASN C 2 150 ? 172.179 162.394 133.250 1.00 30.83 142 ASN C N 1
ATOM 8101 C CA . ASN C 2 150 ? 170.908 163.095 133.137 1.00 30.83 142 ASN C CA 1
ATOM 8102 C C . ASN C 2 150 ? 170.996 164.314 132.229 1.00 30.83 142 ASN C C 1
ATOM 8103 O O . ASN C 2 150 ? 170.034 165.083 132.145 1.00 30.83 142 ASN C O 1
ATOM 8108 N N . GLU C 2 151 ? 172.127 164.507 131.548 1.00 29.64 143 GLU C N 1
ATOM 8109 C CA . GLU C 2 151 ? 172.304 165.619 130.622 1.00 29.64 143 GLU C CA 1
ATOM 8110 C C . GLU C 2 151 ? 172.532 165.161 129.188 1.00 29.64 143 GLU C C 1
ATOM 8111 O O . GLU C 2 151 ? 172.900 165.982 128.341 1.00 29.64 143 GLU C O 1
ATOM 8117 N N . ILE C 2 152 ? 172.330 163.878 128.890 1.00 24.18 144 ILE C N 1
ATOM 8118 C CA . ILE C 2 152 ? 172.529 163.362 127.539 1.00 24.18 144 ILE C CA 1
ATOM 8119 C C . ILE C 2 152 ? 171.245 162.701 127.055 1.00 24.18 144 ILE C C 1
ATOM 8120 O O . ILE C 2 152 ? 170.247 162.653 127.782 1.00 24.18 144 ILE C O 1
ATOM 8125 N N . SER C 2 153 ? 171.261 162.192 125.827 1.00 21.46 145 SER C N 1
ATOM 8126 C CA . SER C 2 153 ? 170.087 161.597 125.206 1.00 21.46 145 SER C CA 1
ATOM 8127 C C . SER C 2 153 ? 170.122 160.076 125.325 1.00 21.46 145 SER C C 1
ATOM 8128 O O . SER C 2 153 ? 171.089 159.482 125.804 1.00 21.46 145 SER C O 1
ATOM 8131 N N . GLY C 2 154 ? 169.036 159.446 124.874 1.00 24.89 146 GLY C N 1
ATOM 8132 C CA . GLY C 2 154 ? 168.908 158.005 125.026 1.00 24.89 146 GLY C CA 1
ATOM 8133 C C . GLY C 2 154 ? 169.940 157.225 124.235 1.00 24.89 146 GLY C C 1
ATOM 8134 O O . GLY C 2 154 ? 170.486 156.231 124.722 1.00 24.89 146 GLY C O 1
ATOM 8135 N N . GLY C 2 155 ? 170.212 157.653 123.002 1.00 17.15 147 GLY C N 1
ATOM 8136 C CA . GLY C 2 155 ? 171.203 156.960 122.196 1.00 17.15 147 GLY C CA 1
ATOM 8137 C C . GLY C 2 155 ? 172.583 156.982 122.825 1.00 17.15 147 GLY C C 1
ATOM 8138 O O . GLY C 2 155 ? 173.303 155.982 122.802 1.00 17.15 147 GLY C O 1
ATOM 8139 N N . GLN C 2 156 ? 172.966 158.123 123.402 1.00 23.47 148 GLN C N 1
ATOM 8140 C CA . GLN C 2 156 ? 174.262 158.223 124.065 1.00 23.47 148 GLN C CA 1
ATOM 8141 C C . GLN C 2 156 ? 174.314 157.357 125.320 1.00 23.47 148 GLN C C 1
ATOM 8142 O O . GLN C 2 156 ? 175.342 156.731 125.603 1.00 23.47 148 GLN C O 1
ATOM 8148 N N . LYS C 2 157 ? 173.216 157.301 126.079 1.00 16.26 149 LYS C N 1
ATOM 8149 C CA . LYS C 2 157 ? 173.163 156.413 127.239 1.00 16.26 149 LYS C CA 1
ATOM 8150 C C . LYS C 2 157 ? 173.339 154.960 126.820 1.00 16.26 149 LYS C C 1
ATOM 8151 O O . LYS C 2 157 ? 174.084 154.203 127.453 1.00 16.26 149 LYS C O 1
ATOM 8157 N N . GLN C 2 158 ? 172.647 154.550 125.755 1.00 17.06 150 GLN C N 1
ATOM 8158 C CA . GLN C 2 158 ? 172.751 153.168 125.303 1.00 17.06 150 GLN C CA 1
ATOM 8159 C C . GLN C 2 158 ? 174.142 152.865 124.765 1.00 17.06 150 GLN C C 1
ATOM 8160 O O . GLN C 2 158 ? 174.657 151.759 124.957 1.00 17.06 150 GLN C O 1
ATOM 8166 N N . ARG C 2 159 ? 174.766 153.828 124.084 1.00 51.25 151 ARG C N 1
ATOM 8167 C CA . ARG C 2 159 ? 176.133 153.622 123.617 1.00 51.25 151 ARG C CA 1
ATOM 8168 C C . ARG C 2 159 ? 177.103 153.492 124.784 1.00 51.25 151 ARG C C 1
ATOM 8169 O O . ARG C 2 159 ? 178.027 152.675 124.738 1.00 51.25 151 ARG C O 1
ATOM 8177 N N . THR C 2 160 ? 176.908 154.286 125.841 1.00 15.09 152 THR C N 1
ATOM 8178 C CA . THR C 2 160 ? 177.724 154.137 127.044 1.00 15.09 152 THR C CA 1
ATOM 8179 C C . THR C 2 160 ? 177.529 152.768 127.683 1.00 15.09 152 THR C C 1
ATOM 8180 O O . THR C 2 160 ? 178.499 152.123 128.104 1.00 15.09 152 THR C O 1
ATOM 8184 N N . SER C 2 161 ? 176.280 152.308 127.766 1.00 17.44 153 SER C N 1
ATOM 8185 C CA . SER C 2 161 ? 176.013 150.992 128.337 1.00 17.44 153 SER C CA 1
ATOM 8186 C C . SER C 2 161 ? 176.664 149.891 127.511 1.00 17.44 153 SER C C 1
ATOM 8187 O O . SER C 2 161 ? 177.213 148.933 128.065 1.00 17.44 153 SER C O 1
ATOM 8190 N N . ALA C 2 162 ? 176.607 150.007 126.183 1.00 32.10 154 ALA C N 1
ATOM 8191 C CA . ALA C 2 162 ? 177.252 149.024 125.321 1.00 32.10 154 ALA C CA 1
ATOM 8192 C C . ALA C 2 162 ? 178.768 149.063 125.467 1.00 32.10 154 ALA C C 1
ATOM 8193 O O . ALA C 2 162 ? 179.423 148.016 125.459 1.00 32.10 154 ALA C O 1
ATOM 8195 N N . GLY C 2 163 ? 179.344 150.260 125.595 1.00 19.39 155 GLY C N 1
ATOM 8196 C CA . GLY C 2 163 ? 180.783 150.384 125.739 1.00 19.39 155 GLY C CA 1
ATOM 8197 C C . GLY C 2 163 ? 181.308 149.950 127.087 1.00 19.39 155 GLY C C 1
ATOM 8198 O O . GLY C 2 163 ? 182.498 149.644 127.208 1.00 19.39 155 GLY C O 1
ATOM 8199 N N . ARG C 2 164 ? 180.451 149.932 128.109 1.00 29.88 156 ARG C N 1
ATOM 8200 C CA . ARG C 2 164 ? 180.856 149.365 129.390 1.00 29.88 156 ARG C CA 1
ATOM 8201 C C . ARG C 2 164 ? 181.202 147.887 129.260 1.00 29.88 156 ARG C C 1
ATOM 8202 O O . ARG C 2 164 ? 182.121 147.401 129.928 1.00 29.88 156 ARG C O 1
ATOM 8210 N N . ALA C 2 165 ? 180.491 147.164 128.396 1.00 18.65 157 ALA C N 1
ATOM 8211 C CA . ALA C 2 165 ? 180.659 145.725 128.252 1.00 18.65 157 ALA C CA 1
ATOM 8212 C C . ALA C 2 165 ? 181.866 145.334 127.412 1.00 18.65 157 ALA C C 1
ATOM 8213 O O . ALA C 2 165 ? 182.182 144.143 127.340 1.00 18.65 157 ALA C O 1
ATOM 8215 N N . PHE C 2 166 ? 182.545 146.290 126.777 1.00 31.81 158 PHE C N 1
ATOM 8216 C CA . PHE C 2 166 ? 183.658 145.994 125.884 1.00 31.81 158 PHE C CA 1
ATOM 8217 C C . PHE C 2 166 ? 184.995 146.496 126.419 1.00 31.81 158 PHE C C 1
ATOM 8218 O O . PHE C 2 166 ? 185.938 146.667 125.641 1.00 31.81 158 PHE C O 1
ATOM 8226 N N . ILE C 2 167 ? 185.105 146.740 127.724 1.00 33.66 159 ILE C N 1
ATOM 8227 C CA . ILE C 2 167 ? 186.303 147.351 128.275 1.00 33.66 159 ILE C CA 1
ATOM 8228 C C . ILE C 2 167 ? 187.189 146.354 129.019 1.00 33.66 159 ILE C C 1
ATOM 8229 O O . ILE C 2 167 ? 188.411 146.536 129.048 1.00 33.66 159 ILE C O 1
ATOM 8234 N N . HIS C 2 168 ? 186.624 145.301 129.605 1.00 31.24 160 HIS C N 1
ATOM 8235 C CA . HIS C 2 168 ? 187.424 144.300 130.297 1.00 31.24 160 HIS C CA 1
ATOM 8236 C C . HIS C 2 168 ? 187.802 143.129 129.399 1.00 31.24 160 HIS C C 1
ATOM 8237 O O . HIS C 2 168 ? 188.278 142.107 129.902 1.00 31.24 160 HIS C O 1
ATOM 8244 N N . ASP C 2 169 ? 187.605 143.264 128.087 1.00 35.89 161 ASP C N 1
ATOM 8245 C CA . ASP C 2 169 ? 187.986 142.279 127.079 1.00 35.89 161 ASP C CA 1
ATOM 8246 C C . ASP C 2 169 ? 187.379 140.912 127.363 1.00 35.89 161 ASP C C 1
ATOM 8247 O O . ASP C 2 169 ? 188.109 139.972 127.703 1.00 35.89 161 ASP C O 1
ATOM 8252 N N . PRO C 2 170 ? 186.068 140.754 127.235 1.00 37.09 162 PRO C N 1
ATOM 8253 C CA . PRO C 2 170 ? 185.444 139.447 127.451 1.00 37.09 162 PRO C CA 1
ATOM 8254 C C . PRO C 2 170 ? 185.631 138.556 126.227 1.00 37.09 162 PRO C C 1
ATOM 8255 O O . PRO C 2 170 ? 186.188 138.959 125.209 1.00 37.09 162 PRO C O 1
ATOM 8259 N N . SER C 2 171 ? 185.155 137.320 126.348 1.00 40.88 163 SER C N 1
ATOM 8260 C CA . SER C 2 171 ? 185.211 136.357 125.257 1.00 40.88 163 SER C CA 1
ATOM 8261 C C . SER C 2 171 ? 183.880 136.198 124.533 1.00 40.88 163 SER C C 1
ATOM 8262 O O . SER C 2 171 ? 183.864 136.037 123.310 1.00 40.88 163 SER C O 1
ATOM 8265 N N . ILE C 2 172 ? 182.763 136.232 125.257 1.00 9.15 164 ILE C N 1
ATOM 8266 C CA . ILE C 2 172 ? 181.435 136.109 124.670 1.00 9.15 164 ILE C CA 1
ATOM 8267 C C . ILE C 2 172 ? 180.560 137.227 125.214 1.00 9.15 164 ILE C C 1
ATOM 8268 O O . ILE C 2 172 ? 180.509 137.442 126.429 1.00 9.15 164 ILE C O 1
ATOM 8273 N N . ILE C 2 173 ? 179.873 137.933 124.321 1.00 29.88 165 ILE C N 1
ATOM 8274 C CA . ILE C 2 173 ? 178.909 138.963 124.696 1.00 29.88 165 ILE C CA 1
ATOM 8275 C C . ILE C 2 173 ? 177.513 138.367 124.602 1.00 29.88 165 ILE C C 1
ATOM 8276 O O . ILE C 2 173 ? 177.138 137.806 123.566 1.00 29.88 165 ILE C O 1
ATOM 8281 N N . PHE C 2 174 ? 176.747 138.481 125.679 1.00 29.88 166 PHE C N 1
ATOM 8282 C CA . PHE C 2 174 ? 175.376 137.988 125.735 1.00 29.88 166 PHE C CA 1
ATOM 8283 C C . PHE C 2 174 ? 174.456 139.202 125.731 1.00 29.88 166 PHE C C 1
ATOM 8284 O O . PHE C 2 174 ? 174.245 139.833 126.768 1.00 29.88 166 PHE C O 1
ATOM 8292 N N . ALA C 2 175 ? 173.907 139.525 124.566 1.00 29.88 167 ALA C N 1
ATOM 8293 C CA . ALA C 2 175 ? 173.102 140.725 124.387 1.00 29.88 167 ALA C CA 1
ATOM 8294 C C . ALA C 2 175 ? 171.634 140.356 124.241 1.00 29.88 167 ALA C C 1
ATOM 8295 O O . ALA C 2 175 ? 171.283 139.500 123.424 1.00 29.88 167 ALA C O 1
ATOM 8297 N N . ASP C 2 176 ? 170.785 141.001 125.032 1.00 23.51 168 ASP C N 1
ATOM 8298 C CA . ASP C 2 176 ? 169.349 140.961 124.803 1.00 23.51 168 ASP C CA 1
ATOM 8299 C C . ASP C 2 176 ? 169.037 141.950 123.685 1.00 23.51 168 ASP C C 1
ATOM 8300 O O . ASP C 2 176 ? 169.939 142.427 122.994 1.00 23.51 168 ASP C O 1
ATOM 8305 N N . GLU C 2 177 ? 167.770 142.268 123.481 1.00 26.62 169 GLU C N 1
ATOM 8306 C CA . GLU C 2 177 ? 167.416 143.238 122.449 1.00 26.62 169 GLU C CA 1
ATOM 8307 C C . GLU C 2 177 ? 167.923 144.621 122.835 1.00 26.62 169 GLU C C 1
ATOM 8308 O O . GLU C 2 177 ? 167.325 145.259 123.710 1.00 26.62 169 GLU C O 1
ATOM 8314 N N . PRO C 2 178 ? 168.982 145.134 122.212 1.00 29.88 170 PRO C N 1
ATOM 8315 C CA . PRO C 2 178 ? 169.594 146.369 122.713 1.00 29.88 170 PRO C CA 1
ATOM 8316 C C . PRO C 2 178 ? 168.984 147.631 122.122 1.00 29.88 170 PRO C C 1
ATOM 8317 O O . PRO C 2 178 ? 169.168 148.725 122.664 1.00 29.88 170 PRO C O 1
ATOM 8321 N N . THR C 2 179 ? 168.256 147.494 121.016 1.00 29.88 171 THR C N 1
ATOM 8322 C CA . THR C 2 179 ? 167.680 148.628 120.303 1.00 29.88 171 THR C CA 1
ATOM 8323 C C . THR C 2 179 ? 166.167 148.707 120.482 1.00 29.88 171 THR C C 1
ATOM 8324 O O . THR C 2 179 ? 165.461 149.240 119.624 1.00 29.88 171 THR C O 1
ATOM 8328 N N . GLY C 2 180 ? 165.657 148.178 121.589 1.00 27.50 172 GLY C N 1
ATOM 8329 C CA . GLY C 2 180 ? 164.239 148.221 121.865 1.00 27.50 172 GLY C CA 1
ATOM 8330 C C . GLY C 2 180 ? 163.740 149.504 122.475 1.00 27.50 172 GLY C C 1
ATOM 8331 O O . GLY C 2 180 ? 162.535 149.648 122.695 1.00 27.50 172 GLY C O 1
ATOM 8332 N N . ALA C 2 181 ? 164.636 150.450 122.765 1.00 19.95 173 ALA C N 1
ATOM 8333 C CA . ALA C 2 181 ? 164.251 151.741 123.322 1.00 19.95 173 ALA C CA 1
ATOM 8334 C C . ALA C 2 181 ? 164.820 152.900 122.512 1.00 19.95 173 ALA C C 1
ATOM 8335 O O . ALA C 2 181 ? 164.960 154.006 123.040 1.00 19.95 173 ALA C O 1
ATOM 8337 N N . LEU C 2 182 ? 165.146 152.671 121.243 1.00 29.88 174 LEU C N 1
ATOM 8338 C CA . LEU C 2 182 ? 165.771 153.676 120.399 1.00 29.88 174 LEU C CA 1
ATOM 8339 C C . LEU C 2 182 ? 165.005 153.795 119.091 1.00 29.88 174 LEU C C 1
ATOM 8340 O O . LEU C 2 182 ? 164.347 152.850 118.652 1.00 29.88 174 LEU C O 1
ATOM 8345 N N . ASP C 2 183 ? 165.120 154.958 118.458 1.00 25.72 175 ASP C N 1
ATOM 8346 C CA . ASP C 2 183 ? 164.450 155.215 117.191 1.00 25.72 175 ASP C CA 1
ATOM 8347 C C . ASP C 2 183 ? 165.200 154.508 116.063 1.00 25.72 175 ASP C C 1
ATOM 8348 O O . ASP C 2 183 ? 166.102 153.699 116.294 1.00 25.72 175 ASP C O 1
ATOM 8353 N N . SER C 2 184 ? 164.822 154.799 114.817 1.00 26.77 176 SER C N 1
ATOM 8354 C CA . SER C 2 184 ? 165.395 154.085 113.680 1.00 26.77 176 SER C CA 1
ATOM 8355 C C . SER C 2 184 ? 166.865 154.437 113.476 1.00 26.77 176 SER C C 1
ATOM 8356 O O . SER C 2 184 ? 167.710 153.547 113.312 1.00 26.77 176 SER C O 1
ATOM 8359 N N . LYS C 2 185 ? 167.190 155.732 113.479 1.00 26.17 177 LYS C N 1
ATOM 8360 C CA . LYS C 2 185 ? 168.555 156.158 113.185 1.00 26.17 177 LYS C CA 1
ATOM 8361 C C . LYS C 2 185 ? 169.526 155.698 114.265 1.00 26.17 177 LYS C C 1
ATOM 8362 O O . LYS C 2 185 ? 170.612 155.188 113.963 1.00 26.17 177 LYS C O 1
ATOM 8368 N N . SER C 2 186 ? 169.154 155.874 115.535 1.00 25.03 178 SER C N 1
ATOM 8369 C CA . SER C 2 186 ? 170.021 155.437 116.623 1.00 25.03 178 SER C CA 1
ATOM 8370 C C . SER C 2 186 ? 170.206 153.927 116.607 1.00 25.03 178 SER C C 1
ATOM 8371 O O . SER C 2 186 ? 171.310 153.428 116.848 1.00 25.03 178 SER C O 1
ATOM 8374 N N . ALA C 2 187 ? 169.133 153.182 116.334 1.00 23.66 179 ALA C N 1
ATOM 8375 C CA . ALA C 2 187 ? 169.242 151.729 116.266 1.00 23.66 179 ALA C CA 1
ATOM 8376 C C . ALA C 2 187 ? 170.183 151.299 115.149 1.00 23.66 179 ALA C C 1
ATOM 8377 O O . ALA C 2 187 ? 171.033 150.422 115.346 1.00 23.66 179 ALA C O 1
ATOM 8379 N N . SER C 2 188 ? 170.053 151.913 113.971 1.00 27.12 180 SER C N 1
ATOM 8380 C CA . SER C 2 188 ? 170.936 151.571 112.862 1.00 27.12 180 SER C CA 1
ATOM 8381 C C . SER C 2 188 ? 172.387 151.900 113.190 1.00 27.12 180 SER C C 1
ATOM 8382 O O . SER C 2 188 ? 173.292 151.108 112.898 1.00 27.12 180 SER C O 1
ATOM 8385 N N . ASP C 2 189 ? 172.627 153.061 113.805 1.00 28.69 181 ASP C N 1
ATOM 8386 C CA . ASP C 2 189 ? 173.993 153.445 114.151 1.00 28.69 181 ASP C CA 1
ATOM 8387 C C . ASP C 2 189 ? 174.597 152.497 115.183 1.00 28.69 181 ASP C C 1
ATOM 8388 O O . ASP C 2 189 ? 175.759 152.087 115.058 1.00 28.69 181 ASP C O 1
ATOM 8393 N N . LEU C 2 190 ? 173.823 152.135 116.209 1.00 29.88 182 LEU C N 1
ATOM 8394 C CA . LEU C 2 190 ? 174.324 151.210 117.219 1.00 29.88 182 LEU C CA 1
ATOM 8395 C C . LEU C 2 190 ? 174.623 149.845 116.618 1.00 29.88 182 LEU C C 1
ATOM 8396 O O . LEU C 2 190 ? 175.643 149.228 116.942 1.00 29.88 182 LEU C O 1
ATOM 8401 N N . LEU C 2 191 ? 173.743 149.350 115.744 1.00 20.20 183 LEU C N 1
ATOM 8402 C CA . LEU C 2 191 ? 173.987 148.056 115.116 1.00 20.20 183 LEU C CA 1
ATOM 8403 C C . LEU C 2 191 ? 175.233 148.094 114.240 1.00 20.20 183 LEU C C 1
ATOM 8404 O O . LEU C 2 191 ? 176.028 147.143 114.235 1.00 20.20 183 LEU C O 1
ATOM 8409 N N . ASN C 2 192 ? 175.428 149.189 113.499 1.00 29.67 184 ASN C N 1
ATOM 8410 C CA . ASN C 2 192 ? 176.633 149.318 112.685 1.00 29.67 184 ASN C CA 1
ATOM 8411 C C . ASN C 2 192 ? 177.888 149.330 113.549 1.00 29.67 184 ASN C C 1
ATOM 8412 O O . ASN C 2 192 ? 178.891 148.694 113.207 1.00 29.67 184 ASN C O 1
ATOM 8417 N N . LYS C 2 193 ? 177.852 150.042 114.677 1.00 27.96 185 LYS C N 1
ATOM 8418 C CA . LYS C 2 193 ? 179.037 150.100 115.530 1.00 27.96 185 LYS C CA 1
ATOM 8419 C C . LYS C 2 193 ? 179.313 148.757 116.198 1.00 27.96 185 LYS C C 1
ATOM 8420 O O . LYS C 2 193 ? 180.475 148.377 116.377 1.00 27.96 185 LYS C O 1
ATOM 8426 N N . LEU C 2 194 ? 178.264 148.021 116.570 1.00 21.08 186 LEU C N 1
ATOM 8427 C CA . LEU C 2 194 ? 178.463 146.673 117.095 1.00 21.08 186 LEU C CA 1
ATOM 8428 C C . LEU C 2 194 ? 179.117 145.776 116.052 1.00 21.08 186 LEU C C 1
ATOM 8429 O O . LEU C 2 194 ? 180.074 145.049 116.348 1.00 21.08 186 LEU C O 1
ATOM 8434 N N . SER C 2 195 ? 178.614 145.822 114.814 1.00 33.70 187 SER C N 1
ATOM 8435 C CA . SER C 2 195 ? 179.190 144.994 113.760 1.00 33.70 187 SER C CA 1
ATOM 8436 C C . SER C 2 195 ? 180.622 145.404 113.442 1.00 33.70 187 SER C C 1
ATOM 8437 O O . SER C 2 195 ? 181.428 144.566 113.027 1.00 33.70 187 SER C O 1
ATOM 8440 N N . GLN C 2 196 ? 180.954 146.685 113.619 1.00 22.55 188 GLN C N 1
ATOM 8441 C CA . GLN C 2 196 ? 182.336 147.115 113.430 1.00 22.55 188 GLN C CA 1
ATOM 8442 C C . GLN C 2 196 ? 183.234 146.605 114.551 1.00 22.55 188 GLN C C 1
ATOM 8443 O O . GLN C 2 196 ? 184.350 146.139 114.295 1.00 22.55 188 GLN C O 1
ATOM 8449 N N . LEU C 2 197 ? 182.766 146.688 115.800 1.00 29.83 189 LEU C N 1
ATOM 8450 C CA . LEU C 2 197 ? 183.557 146.196 116.925 1.00 29.83 189 LEU C CA 1
ATOM 8451 C C . LEU C 2 197 ? 183.761 144.690 116.849 1.00 29.83 189 LEU C C 1
ATOM 8452 O O . LEU C 2 197 ? 184.760 144.171 117.357 1.00 29.83 189 LEU C O 1
ATOM 8457 N N . ASN C 2 198 ? 182.821 143.970 116.235 1.00 24.53 190 ASN C N 1
ATOM 8458 C CA . ASN C 2 198 ? 182.992 142.530 116.082 1.00 24.53 190 ASN C CA 1
ATOM 8459 C C . ASN C 2 198 ? 184.151 142.194 115.151 1.00 24.53 190 ASN C C 1
ATOM 8460 O O . ASN C 2 198 ? 184.813 141.168 115.336 1.00 24.53 190 ASN C O 1
ATOM 8465 N N . GLN C 2 199 ? 184.419 143.042 114.159 1.00 23.74 191 GLN C N 1
ATOM 8466 C CA . GLN C 2 199 ? 185.404 142.726 113.132 1.00 23.74 191 GLN C CA 1
ATOM 8467 C C . GLN C 2 199 ? 186.841 143.018 113.544 1.00 23.74 191 GLN C C 1
ATOM 8468 O O . GLN C 2 199 ? 187.765 142.532 112.883 1.00 23.74 191 GLN C O 1
ATOM 8474 N N . LYS C 2 200 ? 187.061 143.792 114.607 1.00 29.09 192 LYS C N 1
ATOM 8475 C CA . LYS C 2 200 ? 188.420 144.090 115.051 1.00 29.09 192 LYS C CA 1
ATOM 8476 C C . LYS C 2 200 ? 188.888 143.095 116.109 1.00 29.09 192 LYS C C 1
ATOM 8477 O O . LYS C 2 200 ? 189.879 142.385 115.912 1.00 29.09 192 LYS C O 1
ATOM 8483 N N . ARG C 2 201 ? 188.180 143.029 117.230 1.00 33.31 193 ARG C N 1
ATOM 8484 C CA . ARG C 2 201 ? 188.431 142.037 118.263 1.00 33.31 193 ARG C CA 1
ATOM 8485 C C . ARG C 2 201 ? 187.361 140.957 118.169 1.00 33.31 193 ARG C C 1
ATOM 8486 O O . ARG C 2 201 ? 186.163 141.258 118.170 1.00 33.31 193 ARG C O 1
ATOM 8494 N N . ASN C 2 202 ? 187.793 139.704 118.060 1.00 39.41 194 ASN C N 1
ATOM 8495 C CA . ASN C 2 202 ? 186.877 138.604 117.762 1.00 39.41 194 ASN C CA 1
ATOM 8496 C C . ASN C 2 202 ? 186.049 138.297 119.003 1.00 39.41 194 ASN C C 1
ATOM 8497 O O . ASN C 2 202 ? 186.393 137.437 119.815 1.00 39.41 194 ASN C O 1
ATOM 8502 N N . ALA C 2 203 ? 184.935 139.007 119.147 1.00 33.23 195 ALA C N 1
ATOM 8503 C CA . ALA C 2 203 ? 184.005 138.808 120.250 1.00 33.23 195 ALA C CA 1
ATOM 8504 C C . ALA C 2 203 ? 182.759 138.120 119.714 1.00 33.23 195 ALA C C 1
ATOM 8505 O O . ALA C 2 203 ? 182.096 138.645 118.813 1.00 33.23 195 ALA C O 1
ATOM 8507 N N . THR C 2 204 ? 182.439 136.953 120.273 1.00 22.55 196 THR C N 1
ATOM 8508 C CA . THR C 2 204 ? 181.315 136.144 119.804 1.00 22.55 196 THR C CA 1
ATOM 8509 C C . THR C 2 204 ? 180.022 136.728 120.367 1.00 22.55 196 THR C C 1
ATOM 8510 O O . THR C 2 204 ? 179.462 136.258 121.360 1.00 22.55 196 THR C O 1
ATOM 8514 N N . ILE C 2 205 ? 179.539 137.777 119.705 1.00 29.88 197 ILE C N 1
ATOM 8515 C CA . ILE C 2 205 ? 178.333 138.455 120.158 1.00 29.88 197 ILE C CA 1
ATOM 8516 C C . ILE C 2 205 ? 177.123 137.581 119.864 1.00 29.88 197 ILE C C 1
ATOM 8517 O O . ILE C 2 205 ? 176.918 137.139 118.728 1.00 29.88 197 ILE C O 1
ATOM 8522 N N . ILE C 2 206 ? 176.320 137.320 120.891 1.00 29.88 198 ILE C N 1
ATOM 8523 C CA . ILE C 2 206 ? 175.082 136.560 120.761 1.00 29.88 198 ILE C CA 1
ATOM 8524 C C . ILE C 2 206 ? 173.934 137.498 121.099 1.00 29.88 198 ILE C C 1
ATOM 8525 O O . ILE C 2 206 ? 173.863 138.019 122.218 1.00 29.88 198 ILE C O 1
ATOM 8530 N N . MET C 2 207 ? 173.038 137.706 120.141 1.00 29.88 199 MET C N 1
ATOM 8531 C CA . MET C 2 207 ? 171.954 138.665 120.277 1.00 29.88 199 MET C CA 1
ATOM 8532 C C . MET C 2 207 ? 170.616 137.956 120.137 1.00 29.88 199 MET C C 1
ATOM 8533 O O . MET C 2 207 ? 170.454 137.080 119.285 1.00 29.88 199 MET C O 1
ATOM 8538 N N . VAL C 2 208 ? 169.665 138.334 120.983 1.00 29.88 200 VAL C N 1
ATOM 8539 C CA . VAL C 2 208 ? 168.304 137.816 120.940 1.00 29.88 200 VAL C CA 1
ATOM 8540 C C . VAL C 2 208 ? 167.390 138.945 120.490 1.00 29.88 200 VAL C C 1
ATOM 8541 O O . VAL C 2 208 ? 167.380 140.022 121.098 1.00 29.88 200 VAL C O 1
ATOM 8545 N N . THR C 2 209 ? 166.626 138.704 119.427 1.00 29.88 201 THR C N 1
ATOM 8546 C CA . THR C 2 209 ? 165.755 139.720 118.854 1.00 29.88 201 THR C CA 1
ATOM 8547 C C . THR C 2 209 ? 164.463 139.079 118.372 1.00 29.88 201 THR C C 1
ATOM 8548 O O . THR C 2 209 ? 164.364 137.861 118.221 1.00 29.88 201 THR C O 1
ATOM 8552 N N . HIS C 2 210 ? 163.467 139.930 118.138 1.00 29.88 202 HIS C N 1
ATOM 8553 C CA . HIS C 2 210 ? 162.232 139.558 117.460 1.00 29.88 202 HIS C CA 1
ATOM 8554 C C . HIS C 2 210 ? 161.975 140.503 116.295 1.00 29.88 202 HIS C C 1
ATOM 8555 O O . HIS C 2 210 ? 160.829 140.701 115.886 1.00 29.88 202 HIS C O 1
ATOM 8562 N N . ASP C 2 211 ? 163.039 141.097 115.762 1.00 21.19 203 ASP C N 1
ATOM 8563 C CA . ASP C 2 211 ? 162.954 142.207 114.824 1.00 21.19 203 ASP C CA 1
ATOM 8564 C C . ASP C 2 211 ? 163.629 141.826 113.513 1.00 21.19 203 ASP C C 1
ATOM 8565 O O . ASP C 2 211 ? 164.849 141.593 113.498 1.00 21.19 203 ASP C O 1
ATOM 8570 N N . PRO C 2 212 ? 162.894 141.739 112.402 1.00 27.12 204 PRO C N 1
ATOM 8571 C CA . PRO C 2 212 ? 163.507 141.264 111.150 1.00 27.12 204 PRO C CA 1
ATOM 8572 C C . PRO C 2 212 ? 164.644 142.133 110.640 1.00 27.12 204 PRO C C 1
ATOM 8573 O O . PRO C 2 212 ? 165.603 141.602 110.067 1.00 27.12 204 PRO C O 1
ATOM 8577 N N . VAL C 2 213 ? 164.572 143.454 110.817 1.00 20.07 205 VAL C N 1
ATOM 8578 C CA . VAL C 2 213 ? 165.625 144.333 110.315 1.00 20.07 205 VAL C CA 1
ATOM 8579 C C . VAL C 2 213 ? 166.799 144.429 111.282 1.00 20.07 205 VAL C C 1
ATOM 8580 O O . VAL C 2 213 ? 167.880 144.893 110.890 1.00 20.07 205 VAL C O 1
ATOM 8584 N N . ALA C 2 214 ? 166.634 143.980 112.528 1.00 27.22 206 ALA C N 1
ATOM 8585 C CA . ALA C 2 214 ? 167.748 143.970 113.468 1.00 27.22 206 ALA C CA 1
ATOM 8586 C C . ALA C 2 214 ? 168.681 142.788 113.246 1.00 27.22 206 ALA C C 1
ATOM 8587 O O . ALA C 2 214 ? 169.892 142.916 113.450 1.00 27.22 206 ALA C O 1
ATOM 8589 N N . ALA C 2 215 ? 168.148 141.642 112.830 1.00 23.72 207 ALA C N 1
ATOM 8590 C CA . ALA C 2 215 ? 168.938 140.429 112.677 1.00 23.72 207 ALA C CA 1
ATOM 8591 C C . ALA C 2 215 ? 169.522 140.264 111.284 1.00 23.72 207 ALA C C 1
ATOM 8592 O O . ALA C 2 215 ? 170.146 139.234 111.012 1.00 23.72 207 ALA C O 1
ATOM 8594 N N . SER C 2 216 ? 169.334 141.237 110.396 1.00 13.92 208 SER C N 1
ATOM 8595 C CA . SER C 2 216 ? 169.963 141.193 109.084 1.00 13.92 208 SER C CA 1
ATOM 8596 C C . SER C 2 216 ? 171.402 141.686 109.111 1.00 13.92 208 SER C C 1
ATOM 8597 O O . SER C 2 216 ? 172.070 141.653 108.073 1.00 13.92 208 SER C O 1
ATOM 8600 N N . TYR C 2 217 ? 171.887 142.142 110.262 1.00 29.88 209 TYR C N 1
ATOM 8601 C CA . TYR C 2 217 ? 173.274 142.548 110.438 1.00 29.88 209 TYR C CA 1
ATOM 8602 C C . TYR C 2 217 ? 174.183 141.390 110.830 1.00 29.88 209 TYR C C 1
ATOM 8603 O O . TYR C 2 217 ? 175.396 141.587 110.954 1.00 29.88 209 TYR C O 1
ATOM 8612 N N . CYS C 2 218 ? 173.632 140.197 111.020 1.00 28.51 210 CYS C N 1
ATOM 8613 C CA . CYS C 2 218 ? 174.362 139.078 111.593 1.00 28.51 210 CYS C CA 1
ATOM 8614 C C . CYS C 2 218 ? 174.989 138.224 110.493 1.00 28.51 210 CYS C C 1
ATOM 8615 O O . CYS C 2 218 ? 175.032 138.605 109.322 1.00 28.51 210 CYS C O 1
ATOM 8618 N N . GLY C 2 219 ? 175.494 137.053 110.871 1.00 38.04 211 GLY C N 1
ATOM 8619 C CA . GLY C 2 219 ? 176.070 136.126 109.920 1.00 38.04 211 GLY C CA 1
ATOM 8620 C C . GLY C 2 219 ? 175.278 134.841 109.820 1.00 38.04 211 GLY C C 1
ATOM 8621 O O . GLY C 2 219 ? 175.231 134.215 108.758 1.00 38.04 211 GLY C O 1
ATOM 8622 N N . ARG C 2 220 ? 174.654 134.434 110.923 1.00 15.12 212 ARG C N 1
ATOM 8623 C CA . ARG C 2 220 ? 173.763 133.284 110.931 1.00 15.12 212 ARG C CA 1
ATOM 8624 C C . ARG C 2 220 ? 172.533 133.618 111.760 1.00 15.12 212 ARG C C 1
ATOM 8625 O O . ARG C 2 220 ? 172.626 134.343 112.753 1.00 15.12 212 ARG C O 1
ATOM 8633 N N . VAL C 2 221 ? 171.385 133.092 111.347 1.00 29.88 213 VAL C N 1
ATOM 8634 C CA . VAL C 2 221 ? 170.113 133.329 112.017 1.00 29.88 213 VAL C CA 1
ATOM 8635 C C . VAL C 2 221 ? 169.501 131.980 112.362 1.00 29.88 213 VAL C C 1
ATOM 8636 O O . VAL C 2 221 ? 169.474 131.074 111.522 1.00 29.88 213 VAL C O 1
ATOM 8640 N N . ILE C 2 222 ? 169.023 131.845 113.596 1.00 29.88 214 ILE C N 1
ATOM 8641 C CA . ILE C 2 222 ? 168.418 130.613 114.087 1.00 29.88 214 ILE C CA 1
ATOM 8642 C C . ILE C 2 222 ? 166.991 130.920 114.517 1.00 29.88 214 ILE C C 1
ATOM 8643 O O . ILE C 2 222 ? 166.760 131.845 115.302 1.00 29.88 214 ILE C O 1
ATOM 8648 N N . PHE C 2 223 ? 166.042 130.146 114.007 1.00 29.88 215 PHE C N 1
ATOM 8649 C CA . PHE C 2 223 ? 164.627 130.360 114.272 1.00 29.88 215 PHE C CA 1
ATOM 8650 C C . PHE C 2 223 ? 164.169 129.438 115.393 1.00 29.88 215 PHE C C 1
ATOM 8651 O O . PHE C 2 223 ? 164.469 128.241 115.377 1.00 29.88 215 PHE C O 1
ATOM 8659 N N . ILE C 2 224 ? 163.439 129.995 116.356 1.00 29.88 216 ILE C N 1
ATOM 8660 C CA . ILE C 2 224 ? 162.877 129.240 117.469 1.00 29.88 216 ILE C CA 1
ATOM 8661 C C . ILE C 2 224 ? 161.364 129.411 117.442 1.00 29.88 216 ILE C C 1
ATOM 8662 O O . ILE C 2 224 ? 160.859 130.484 117.093 1.00 29.88 216 ILE C O 1
ATOM 8667 N N . LYS C 2 225 ? 160.637 128.341 117.770 1.00 27.46 217 LYS C N 1
ATOM 8668 C CA . LYS C 2 225 ? 159.185 128.329 117.636 1.00 27.46 217 LYS C CA 1
ATOM 8669 C C . LYS C 2 225 ? 158.465 128.240 118.976 1.00 27.46 217 LYS C C 1
ATOM 8670 O O . LYS C 2 225 ? 157.668 129.122 119.304 1.00 27.46 217 LYS C O 1
ATOM 8676 N N . ASP C 2 226 ? 158.727 127.193 119.769 1.00 30.45 218 ASP C N 1
ATOM 8677 C CA . ASP C 2 226 ? 158.137 127.069 121.098 1.00 30.45 218 ASP C CA 1
ATOM 8678 C C . ASP C 2 226 ? 159.097 126.440 122.102 1.00 30.45 218 ASP C C 1
ATOM 8679 O O . ASP C 2 226 ? 158.646 125.885 123.110 1.00 30.45 218 ASP C O 1
ATOM 8684 N N . GLY C 2 227 ? 160.400 126.514 121.860 1.00 28.17 219 GLY C N 1
ATOM 8685 C CA . GLY C 2 227 ? 161.360 125.838 122.704 1.00 28.17 219 GLY C CA 1
ATOM 8686 C C . GLY C 2 227 ? 162.147 124.807 121.927 1.00 28.17 219 GLY C C 1
ATOM 8687 O O . GLY C 2 227 ? 162.623 123.820 122.493 1.00 28.17 219 GLY C O 1
ATOM 8688 N N . GLN C 2 228 ? 162.280 125.024 120.619 1.00 21.83 220 GLN C N 1
ATOM 8689 C CA . GLN C 2 228 ? 163.014 124.108 119.757 1.00 21.83 220 GLN C CA 1
ATOM 8690 C C . GLN C 2 228 ? 163.346 124.822 118.456 1.00 21.83 220 GLN C C 1
ATOM 8691 O O . GLN C 2 228 ? 162.451 125.364 117.802 1.00 21.83 220 GLN C O 1
ATOM 8697 N N . MET C 2 229 ? 164.625 124.822 118.088 1.00 31.83 221 MET C N 1
ATOM 8698 C CA . MET C 2 229 ? 165.061 125.500 116.876 1.00 31.83 221 MET C CA 1
ATOM 8699 C C . MET C 2 229 ? 164.539 124.791 115.632 1.00 31.83 221 MET C C 1
ATOM 8700 O O . MET C 2 229 ? 164.385 123.568 115.602 1.00 31.83 221 MET C O 1
ATOM 8705 N N . TYR C 2 230 ? 164.270 125.581 114.591 1.00 35.14 222 TYR C N 1
ATOM 8706 C CA . TYR C 2 230 ? 163.625 125.086 113.381 1.00 35.14 222 TYR C CA 1
ATOM 8707 C C . TYR C 2 230 ? 164.539 125.129 112.162 1.00 35.14 222 TYR C C 1
ATOM 8708 O O . TYR C 2 230 ? 164.763 124.097 111.524 1.00 35.14 222 TYR C O 1
ATOM 8717 N N . THR C 2 231 ? 165.074 126.297 111.814 1.00 30.59 223 THR C N 1
ATOM 8718 C CA . THR C 2 231 ? 165.839 126.470 110.586 1.00 30.59 223 THR C CA 1
ATOM 8719 C C . THR C 2 231 ? 167.105 127.267 110.873 1.00 30.59 223 THR C C 1
ATOM 8720 O O . THR C 2 231 ? 167.350 127.707 111.998 1.00 30.59 223 THR C O 1
ATOM 8724 N N . GLN C 2 232 ? 167.915 127.445 109.830 1.00 24.47 224 GLN C N 1
ATOM 8725 C CA . GLN C 2 232 ? 169.160 128.193 109.910 1.00 24.47 224 GLN C CA 1
ATOM 8726 C C . GLN C 2 232 ? 169.445 128.811 108.549 1.00 24.47 224 GLN C C 1
ATOM 8727 O O . GLN C 2 232 ? 169.158 128.211 107.510 1.00 24.47 224 GLN C O 1
ATOM 8733 N N . LEU C 2 233 ? 170.012 130.017 108.562 1.00 15.88 225 LEU C N 1
ATOM 8734 C CA . LEU C 2 233 ? 170.340 130.744 107.343 1.00 15.88 225 LEU C CA 1
ATOM 8735 C C . LEU C 2 233 ? 171.762 131.276 107.426 1.00 15.88 225 LEU C C 1
ATOM 8736 O O . LEU C 2 233 ? 172.176 131.798 108.463 1.00 15.88 225 LEU C O 1
ATOM 8741 N N . ASN C 2 234 ? 172.501 131.151 106.328 1.00 25.80 226 ASN C N 1
ATOM 8742 C CA . ASN C 2 234 ? 173.884 131.596 106.249 1.00 25.80 226 ASN C CA 1
ATOM 8743 C C . ASN C 2 234 ? 173.983 132.863 105.409 1.00 25.80 226 ASN C C 1
ATOM 8744 O O . ASN C 2 234 ? 173.177 133.092 104.504 1.00 25.80 226 ASN C O 1
ATOM 8749 N N . LYS C 2 235 ? 174.988 133.684 105.714 1.00 22.52 227 LYS C N 1
ATOM 8750 C CA . LYS C 2 235 ? 175.127 134.973 105.045 1.00 22.52 227 LYS C CA 1
ATOM 8751 C C . LYS C 2 235 ? 175.682 134.814 103.635 1.00 22.52 227 LYS C C 1
ATOM 8752 O O . LYS C 2 235 ? 175.023 135.169 102.652 1.00 22.52 227 LYS C O 1
ATOM 8758 N N . GLY C 2 236 ? 176.894 134.281 103.518 1.00 31.56 228 GLY C N 1
ATOM 8759 C CA . GLY C 2 236 ? 177.522 134.115 102.223 1.00 31.56 228 GLY C CA 1
ATOM 8760 C C . GLY C 2 236 ? 178.041 135.413 101.642 1.00 31.56 228 GLY C C 1
ATOM 8761 O O . GLY C 2 236 ? 178.930 136.048 102.217 1.00 31.56 228 GLY C O 1
ATOM 8762 N N . GLY C 2 237 ? 177.491 135.820 100.500 1.00 32.36 229 GLY C N 1
ATOM 8763 C CA . GLY C 2 237 ? 177.931 137.033 99.842 1.00 32.36 229 GLY C CA 1
ATOM 8764 C C . GLY C 2 237 ? 176.824 138.043 99.619 1.00 32.36 229 GLY C C 1
ATOM 8765 O O . GLY C 2 237 ? 176.988 138.989 98.843 1.00 32.36 229 GLY C O 1
ATOM 8766 N N . GLN C 2 238 ? 175.693 137.854 100.290 1.00 22.22 230 GLN C N 1
ATOM 8767 C CA . GLN C 2 238 ? 174.588 138.789 100.166 1.00 22.22 230 GLN C CA 1
ATOM 8768 C C . GLN C 2 238 ? 174.927 140.106 100.862 1.00 22.22 230 GLN C C 1
ATOM 8769 O O . GLN C 2 238 ? 175.764 140.166 101.766 1.00 22.22 230 GLN C O 1
ATOM 8775 N N . ASP C 2 239 ? 174.262 141.174 100.427 1.00 34.01 231 ASP C N 1
ATOM 8776 C CA . ASP C 2 239 ? 174.634 142.540 100.787 1.00 34.01 231 ASP C CA 1
ATOM 8777 C C . ASP C 2 239 ? 173.621 143.201 101.719 1.00 34.01 231 ASP C C 1
ATOM 8778 O O . ASP C 2 239 ? 173.339 144.395 101.600 1.00 34.01 231 ASP C O 1
ATOM 8783 N N . ARG C 2 240 ? 173.053 142.431 102.648 1.00 24.41 232 ARG C N 1
ATOM 8784 C CA . ARG C 2 240 ? 172.116 142.881 103.676 1.00 24.41 232 ARG C CA 1
ATOM 8785 C C . ARG C 2 240 ? 170.778 143.326 103.099 1.00 24.41 232 ARG C C 1
ATOM 8786 O O . ARG C 2 240 ? 169.862 143.639 103.866 1.00 24.41 232 ARG C O 1
ATOM 8794 N N . GLN C 2 241 ? 170.627 143.359 101.778 1.00 31.89 233 GLN C N 1
ATOM 8795 C CA . GLN C 2 241 ? 169.334 143.589 101.153 1.00 31.89 233 GLN C CA 1
ATOM 8796 C C . GLN C 2 241 ? 168.705 142.317 100.616 1.00 31.89 233 GLN C C 1
ATOM 8797 O O . GLN C 2 241 ? 167.483 142.175 100.674 1.00 31.89 233 GLN C O 1
ATOM 8803 N N . THR C 2 242 ? 169.513 141.394 100.094 1.00 30.37 234 THR C N 1
ATOM 8804 C CA . THR C 2 242 ? 169.030 140.061 99.769 1.00 30.37 234 THR C CA 1
ATOM 8805 C C . THR C 2 242 ? 168.840 139.202 101.010 1.00 30.37 234 THR C C 1
ATOM 8806 O O . THR C 2 242 ? 167.886 138.419 101.071 1.00 30.37 234 THR C O 1
ATOM 8810 N N . PHE C 2 243 ? 169.719 139.340 102.000 1.00 20.60 235 PHE C N 1
ATOM 8811 C CA . PHE C 2 243 ? 169.614 138.610 103.256 1.00 20.60 235 PHE C CA 1
ATOM 8812 C C . PHE C 2 243 ? 168.363 138.999 104.036 1.00 20.60 235 PHE C C 1
ATOM 8813 O O . PHE C 2 243 ? 167.697 138.134 104.614 1.00 20.60 235 PHE C O 1
ATOM 8821 N N . PHE C 2 244 ? 168.022 140.290 104.047 1.00 25.48 236 PHE C N 1
ATOM 8822 C CA . PHE C 2 244 ? 166.797 140.737 104.703 1.00 25.48 236 PHE C CA 1
ATOM 8823 C C . PHE C 2 244 ? 165.563 140.162 104.016 1.00 25.48 236 PHE C C 1
ATOM 8824 O O . PHE C 2 244 ? 164.608 139.740 104.682 1.00 25.48 236 PHE C O 1
ATOM 8832 N N . GLN C 2 245 ? 165.568 140.133 102.682 1.00 27.52 237 GLN C N 1
ATOM 8833 C CA . GLN C 2 245 ? 164.449 139.552 101.948 1.00 27.52 237 GLN C CA 1
ATOM 8834 C C . GLN C 2 245 ? 164.334 138.057 102.210 1.00 27.52 237 GLN C C 1
ATOM 8835 O O . GLN C 2 245 ? 163.226 137.524 102.331 1.00 27.52 237 GLN C O 1
ATOM 8841 N N . ASP C 2 246 ? 165.468 137.361 102.299 1.00 27.27 238 ASP C N 1
ATOM 8842 C CA . ASP C 2 246 ? 165.434 135.941 102.637 1.00 27.27 238 ASP C CA 1
ATOM 8843 C C . ASP C 2 246 ? 164.896 135.720 104.046 1.00 27.27 238 ASP C C 1
ATOM 8844 O O . ASP C 2 246 ? 164.149 134.765 104.289 1.00 27.27 238 ASP C O 1
ATOM 8849 N N . ILE C 2 247 ? 165.269 136.590 104.987 1.00 17.90 239 ILE C N 1
ATOM 8850 C CA . ILE C 2 247 ? 164.757 136.485 106.353 1.00 17.90 239 ILE C CA 1
ATOM 8851 C C . ILE C 2 247 ? 163.243 136.658 106.364 1.00 17.90 239 ILE C C 1
ATOM 8852 O O . ILE C 2 247 ? 162.517 135.904 107.023 1.00 17.90 239 ILE C O 1
ATOM 8857 N N . MET C 2 248 ? 162.746 137.655 105.630 1.00 26.75 240 MET C N 1
ATOM 8858 C CA . MET C 2 248 ? 161.302 137.852 105.537 1.00 26.75 240 MET C CA 1
ATOM 8859 C C . MET C 2 248 ? 160.617 136.656 104.890 1.00 26.75 240 MET C C 1
ATOM 8860 O O . MET C 2 248 ? 159.541 136.235 105.330 1.00 26.75 240 MET C O 1
ATOM 8865 N N . LYS C 2 249 ? 161.247 135.980 103.936 1.00 22.51 241 LYS C N 1
ATOM 8866 C CA . LYS C 2 249 ? 160.526 134.853 103.278 1.00 22.51 241 LYS C CA 1
ATOM 8867 C C . LYS C 2 249 ? 160.286 133.699 104.260 1.00 22.51 241 LYS C C 1
ATOM 8868 O O . LYS C 2 249 ? 159.190 133.131 104.220 1.00 22.51 241 LYS C O 1
ATOM 8874 N N . THR C 2 250 ? 161.287 133.393 105.093 1.00 23.61 242 THR C N 1
ATOM 8875 C CA . THR C 2 250 ? 161.176 132.294 106.089 1.00 23.61 242 THR C CA 1
ATOM 8876 C C . THR C 2 250 ? 160.314 132.748 107.271 1.00 23.61 242 THR C C 1
ATOM 8877 O O . THR C 2 250 ? 159.583 131.900 107.813 1.00 23.61 242 THR C O 1
ATOM 8881 N N . GLN C 2 251 ? 160.427 134.020 107.669 1.00 27.19 243 GLN C N 1
ATOM 8882 C CA . GLN C 2 251 ? 159.612 134.562 108.790 1.00 27.19 243 GLN C CA 1
ATOM 8883 C C . GLN C 2 251 ? 158.129 134.396 108.453 1.00 27.19 243 GLN C C 1
ATOM 8884 O O . GLN C 2 251 ? 157.378 133.955 109.341 1.00 27.19 243 GLN C O 1
ATOM 8890 N N . GLY C 2 252 ? 157.734 134.733 107.220 1.00 28.31 244 GLY C N 1
ATOM 8891 C CA . GLY C 2 252 ? 156.330 134.575 106.788 1.00 28.31 244 GLY C CA 1
ATOM 8892 C C . GLY C 2 252 ? 155.853 133.144 106.956 1.00 28.31 244 GLY C C 1
ATOM 8893 O O . GLY C 2 252 ? 154.768 132.957 107.535 1.00 28.31 244 GLY C O 1
ATOM 8894 N N . VAL C 2 253 ? 156.638 132.171 106.478 1.00 27.21 245 VAL C N 1
ATOM 8895 C CA . VAL C 2 253 ? 156.275 130.727 106.603 1.00 27.21 245 VAL C CA 1
ATOM 8896 C C . VAL C 2 253 ? 156.114 130.377 108.087 1.00 27.21 245 VAL C C 1
ATOM 8897 O O . VAL C 2 253 ? 155.029 129.877 108.453 1.00 27.21 245 VAL C O 1
ATOM 8901 N N . LEU C 2 254 ? 157.136 130.649 108.907 1.00 19.73 246 LEU C N 1
ATOM 8902 C CA . LEU C 2 254 ? 157.098 130.292 110.353 1.00 19.73 246 LEU C CA 1
ATOM 8903 C C . LEU C 2 254 ? 155.898 130.960 111.037 1.00 19.73 246 LEU C C 1
ATOM 8904 O O . LEU C 2 254 ? 155.280 130.299 111.895 1.00 19.73 246 LEU C O 1
ATOM 8909 N N . GLY C 2 255 ? 155.589 132.212 110.677 1.00 31.54 247 GLY C N 1
ATOM 8910 C CA . GLY C 2 255 ? 154.451 132.937 111.274 1.00 31.54 247 GLY C CA 1
ATOM 8911 C C . GLY C 2 255 ? 153.117 132.360 110.832 1.00 31.54 247 GLY C C 1
ATOM 8912 O O . GLY C 2 255 ? 152.453 131.714 111.669 1.00 31.54 247 GLY C O 1
ATOM 8913 N N . GLY C 2 256 ? 152.733 132.591 109.573 1.00 30.00 248 GLY C N 1
ATOM 8914 C CA . GLY C 2 256 ? 151.455 132.073 109.043 1.00 30.00 248 GLY C CA 1
ATOM 8915 C C . GLY C 2 256 ? 151.646 131.375 107.708 1.00 30.00 248 GLY C C 1
ATOM 8916 O O . GLY C 2 256 ? 151.495 132.064 106.680 1.00 30.00 248 GLY C O 1
ATOM 8917 N N . MET D 3 1 ? 137.724 184.156 157.565 1.00 76.26 1 MET D N 1
ATOM 8918 C CA . MET D 3 1 ? 139.112 183.919 157.192 1.00 76.26 1 MET D CA 1
ATOM 8919 C C . MET D 3 1 ? 139.934 183.604 158.442 1.00 76.26 1 MET D C 1
ATOM 8920 O O . MET D 3 1 ? 141.020 183.028 158.359 1.00 76.26 1 MET D O 1
ATOM 8925 N N . ILE D 3 2 ? 139.390 183.966 159.607 1.00 60.87 2 ILE D N 1
ATOM 8926 C CA . ILE D 3 2 ? 140.081 183.700 160.866 1.00 60.87 2 ILE D CA 1
ATOM 8927 C C . ILE D 3 2 ? 140.245 182.204 161.088 1.00 60.87 2 ILE D C 1
ATOM 8928 O O . ILE D 3 2 ? 141.255 181.757 161.644 1.00 60.87 2 ILE D O 1
ATOM 8933 N N . LYS D 3 3 ? 139.261 181.407 160.665 1.00 59.97 3 LYS D N 1
ATOM 8934 C CA . LYS D 3 3 ? 139.393 179.957 160.765 1.00 59.97 3 LYS D CA 1
ATOM 8935 C C . LYS D 3 3 ? 140.568 179.455 159.936 1.00 59.97 3 LYS D C 1
ATOM 8936 O O . LYS D 3 3 ? 141.322 178.580 160.378 1.00 59.97 3 LYS D O 1
ATOM 8942 N N . ALA D 3 4 ? 140.741 179.998 158.729 1.00 58.41 4 ALA D N 1
ATOM 8943 C CA . ALA D 3 4 ? 141.884 179.620 157.905 1.00 58.41 4 ALA D CA 1
ATOM 8944 C C . ALA D 3 4 ? 143.195 180.023 158.566 1.00 58.41 4 ALA D C 1
ATOM 8945 O O . ALA D 3 4 ? 144.179 179.276 158.519 1.00 58.41 4 ALA D O 1
ATOM 8947 N N . PHE D 3 5 ? 143.230 181.205 159.186 1.00 53.91 5 PHE D N 1
ATOM 8948 C CA . PHE D 3 5 ? 144.438 181.636 159.881 1.00 53.91 5 PHE D CA 1
ATOM 8949 C C . PHE D 3 5 ? 144.775 180.702 161.034 1.00 53.91 5 PHE D C 1
ATOM 8950 O O . PHE D 3 5 ? 145.941 180.340 161.230 1.00 53.91 5 PHE D O 1
ATOM 8958 N N . LEU D 3 6 ? 143.767 180.302 161.812 1.00 51.77 6 LEU D N 1
ATOM 8959 C CA . LEU D 3 6 ? 144.014 179.395 162.927 1.00 51.77 6 LEU D CA 1
ATOM 8960 C C . LEU D 3 6 ? 144.464 178.023 162.440 1.00 51.77 6 LEU D C 1
ATOM 8961 O O . LEU D 3 6 ? 145.379 177.425 163.017 1.00 51.77 6 LEU D O 1
ATOM 8966 N N . ILE D 3 7 ? 143.840 177.506 161.378 1.00 45.98 7 ILE D N 1
ATOM 8967 C CA . ILE D 3 7 ? 144.250 176.218 160.831 1.00 45.98 7 ILE D CA 1
ATOM 8968 C C . ILE D 3 7 ? 145.595 176.291 160.128 1.00 45.98 7 ILE D C 1
ATOM 8969 O O . ILE D 3 7 ? 146.205 175.249 159.863 1.00 45.98 7 ILE D O 1
ATOM 8974 N N . GLU D 3 8 ? 146.074 177.495 159.821 1.00 47.19 8 GLU D N 1
ATOM 8975 C CA . GLU D 3 8 ? 147.370 177.668 159.183 1.00 47.19 8 GLU D CA 1
ATOM 8976 C C . GLU D 3 8 ? 148.520 177.744 160.178 1.00 47.19 8 GLU D C 1
ATOM 8977 O O . GLU D 3 8 ? 149.663 177.456 159.806 1.00 47.19 8 GLU D O 1
ATOM 8983 N N . ARG D 3 9 ? 148.248 178.116 161.429 1.00 36.91 9 ARG D N 1
ATOM 8984 C CA . ARG D 3 9 ? 149.285 178.354 162.424 1.00 36.91 9 ARG D CA 1
ATOM 8985 C C . ARG D 3 9 ? 149.060 177.533 163.691 1.00 36.91 9 ARG D C 1
ATOM 8986 O O . ARG D 3 9 ? 149.370 177.989 164.791 1.00 36.91 9 ARG D O 1
ATOM 8994 N N . ARG D 3 10 ? 148.516 176.320 163.555 1.00 33.86 10 ARG D N 1
ATOM 8995 C CA . ARG D 3 10 ? 148.272 175.493 164.733 1.00 33.86 10 ARG D CA 1
ATOM 8996 C C . ARG D 3 10 ? 149.576 175.042 165.384 1.00 33.86 10 ARG D C 1
ATOM 8997 O O . ARG D 3 10 ? 149.630 174.870 166.610 1.00 33.86 10 ARG D O 1
ATOM 9005 N N . SER D 3 11 ? 150.631 174.854 164.585 1.00 28.09 11 SER D N 1
ATOM 9006 C CA . SER D 3 11 ? 151.868 174.281 165.101 1.00 28.09 11 SER D CA 1
ATOM 9007 C C . SER D 3 11 ? 152.525 175.196 166.124 1.00 28.09 11 SER D C 1
ATOM 9008 O O . SER D 3 11 ? 153.031 174.729 167.150 1.00 28.09 11 SER D O 1
ATOM 9011 N N . TRP D 3 12 ? 152.530 176.503 165.865 1.00 21.99 12 TRP D N 1
ATOM 9012 C CA . TRP D 3 12 ? 153.197 177.427 166.776 1.00 21.99 12 TRP D CA 1
ATOM 9013 C C . TRP D 3 12 ? 152.432 177.561 168.088 1.00 21.99 12 TRP D C 1
ATOM 9014 O O . TRP D 3 12 ? 153.040 177.677 169.160 1.00 21.99 12 TRP D O 1
ATOM 9025 N N . ILE D 3 13 ? 151.100 177.523 168.029 1.00 24.03 13 ILE D N 1
ATOM 9026 C CA . ILE D 3 13 ? 150.303 177.528 169.252 1.00 24.03 13 ILE D CA 1
ATOM 9027 C C . ILE D 3 13 ? 150.547 176.254 170.053 1.00 24.03 13 ILE D C 1
ATOM 9028 O O . ILE D 3 13 ? 150.653 176.287 171.287 1.00 24.03 13 ILE D O 1
ATOM 9033 N N . ALA D 3 14 ? 150.638 175.111 169.367 1.00 24.22 14 ALA D N 1
ATOM 9034 C CA . ALA D 3 14 ? 150.949 173.864 170.059 1.00 24.22 14 ALA D CA 1
ATOM 9035 C C . ALA D 3 14 ? 152.324 173.924 170.714 1.00 24.22 14 ALA D C 1
ATOM 9036 O O . ALA D 3 14 ? 152.508 173.443 171.839 1.00 24.22 14 ALA D O 1
ATOM 9038 N N . ALA D 3 15 ? 153.303 174.511 170.023 1.00 25.30 15 ALA D N 1
ATOM 9039 C CA . ALA D 3 15 ? 154.636 174.659 170.598 1.00 25.30 15 ALA D CA 1
ATOM 9040 C C . ALA D 3 15 ? 154.613 175.555 171.831 1.00 25.30 15 ALA D C 1
ATOM 9041 O O . ALA D 3 15 ? 155.287 175.269 172.828 1.00 25.30 15 ALA D O 1
ATOM 9043 N N . PHE D 3 16 ? 153.852 176.651 171.778 1.00 20.85 16 PHE D N 1
ATOM 9044 C CA . PHE D 3 16 ? 153.733 177.526 172.942 1.00 20.85 16 PHE D CA 1
ATOM 9045 C C . PHE D 3 16 ? 153.114 176.788 174.125 1.00 20.85 16 PHE D C 1
ATOM 9046 O O . PHE D 3 16 ? 153.587 176.906 175.266 1.00 20.85 16 PHE D O 1
ATOM 9054 N N . LEU D 3 17 ? 152.061 176.010 173.868 1.00 23.29 17 LEU D N 1
ATOM 9055 C CA . LEU D 3 17 ? 151.437 175.241 174.940 1.00 23.29 17 LEU D CA 1
ATOM 9056 C C . LEU D 3 17 ? 152.408 174.221 175.524 1.00 23.29 17 LEU D C 1
ATOM 9057 O O . LEU D 3 17 ? 152.451 174.021 176.744 1.00 23.29 17 LEU D O 1
ATOM 9062 N N . PHE D 3 18 ? 153.194 173.563 174.668 1.00 25.57 18 PHE D N 1
ATOM 9063 C CA . PHE D 3 18 ? 154.171 172.597 175.165 1.00 25.57 18 PHE D CA 1
ATOM 9064 C C . PHE D 3 18 ? 155.247 173.277 176.001 1.00 25.57 18 PHE D C 1
ATOM 9065 O O . PHE D 3 18 ? 155.713 172.716 176.998 1.00 25.57 18 PHE D O 1
ATOM 9073 N N . GLN D 3 19 ? 155.668 174.479 175.603 1.00 17.64 19 GLN D N 1
ATOM 9074 C CA . GLN D 3 19 ? 156.643 175.217 176.400 1.00 17.64 19 GLN D CA 1
ATOM 9075 C C . GLN D 3 19 ? 156.088 175.545 177.781 1.00 17.64 19 GLN D C 1
ATOM 9076 O O . GLN D 3 19 ? 156.784 175.394 178.795 1.00 17.64 19 GLN D O 1
ATOM 9082 N N . GLN D 3 20 ? 154.826 175.982 177.840 1.00 26.36 20 GLN D N 1
ATOM 9083 C CA . GLN D 3 20 ? 154.208 176.252 179.138 1.00 26.36 20 GLN D CA 1
ATOM 9084 C C . GLN D 3 20 ? 154.122 174.986 179.984 1.00 26.36 20 GLN D C 1
ATOM 9085 O O . GLN D 3 20 ? 154.396 175.014 181.192 1.00 26.36 20 GLN D O 1
ATOM 9091 N N . ALA D 3 21 ? 153.744 173.865 179.366 1.00 18.53 21 ALA D N 1
ATOM 9092 C CA . ALA D 3 21 ? 153.645 172.609 180.103 1.00 18.53 21 ALA D CA 1
ATOM 9093 C C . ALA D 3 21 ? 155.000 172.173 180.647 1.00 18.53 21 ALA D C 1
ATOM 9094 O O . ALA D 3 21 ? 155.097 171.701 181.786 1.00 18.53 21 ALA D O 1
ATOM 9096 N N . LEU D 3 22 ? 156.056 172.313 179.843 1.00 12.56 22 LEU D N 1
ATOM 9097 C CA . LEU D 3 22 ? 157.394 171.954 180.302 1.00 12.56 22 LEU D CA 1
ATOM 9098 C C . LEU D 3 22 ? 157.830 172.830 181.470 1.00 12.56 22 LEU D C 1
ATOM 9099 O O . LEU D 3 22 ? 158.390 172.331 182.457 1.00 12.56 22 LEU D O 1
ATOM 9104 N N . MET D 3 23 ? 157.581 174.140 181.376 1.00 15.18 23 MET D N 1
ATOM 9105 C CA . MET D 3 23 ? 157.910 175.032 182.484 1.00 15.18 23 MET D CA 1
ATOM 9106 C C . MET D 3 23 ? 157.200 174.598 183.758 1.00 15.18 23 MET D C 1
ATOM 9107 O O . MET D 3 23 ? 157.819 174.493 184.826 1.00 15.18 23 MET D O 1
ATOM 9112 N N . LEU D 3 24 ? 155.896 174.323 183.658 1.00 27.75 24 LEU D N 1
ATOM 9113 C CA . LEU D 3 24 ? 155.129 173.937 184.838 1.00 27.75 24 LEU D CA 1
ATOM 9114 C C . LEU D 3 24 ? 155.632 172.626 185.429 1.00 27.75 24 LEU D C 1
ATOM 9115 O O . LEU D 3 24 ? 155.757 172.498 186.652 1.00 27.75 24 LEU D O 1
ATOM 9120 N N . PHE D 3 25 ? 155.928 171.640 184.579 1.00 14.34 25 PHE D N 1
ATOM 9121 C CA . PHE D 3 25 ? 156.375 170.342 185.077 1.00 14.34 25 PHE D CA 1
ATOM 9122 C C . PHE D 3 25 ? 157.716 170.455 185.791 1.00 14.34 25 PHE D C 1
ATOM 9123 O O . PHE D 3 25 ? 157.891 169.928 186.899 1.00 14.34 25 PHE D O 1
ATOM 9131 N N . ILE D 3 26 ? 158.680 171.145 185.175 1.00 29.88 26 ILE D N 1
ATOM 9132 C CA . ILE D 3 26 ? 159.989 171.261 185.809 1.00 29.88 26 ILE D CA 1
ATOM 9133 C C . ILE D 3 26 ? 159.901 172.082 187.090 1.00 29.88 26 ILE D C 1
ATOM 9134 O O . ILE D 3 26 ? 160.618 171.805 188.058 1.00 29.88 26 ILE D O 1
ATOM 9139 N N . ALA D 3 27 ? 159.034 173.099 187.129 1.00 16.72 27 ALA D N 1
ATOM 9140 C CA . ALA D 3 27 ? 158.843 173.840 188.372 1.00 16.72 27 ALA D CA 1
ATOM 9141 C C . ALA D 3 27 ? 158.229 172.960 189.453 1.00 16.72 27 ALA D C 1
ATOM 9142 O O . ALA D 3 27 ? 158.595 173.065 190.629 1.00 16.72 27 ALA D O 1
ATOM 9144 N N . PHE D 3 28 ? 157.286 172.094 189.076 1.00 29.88 28 PHE D N 1
ATOM 9145 C CA . PHE D 3 28 ? 156.648 171.209 190.044 1.00 29.88 28 PHE D CA 1
ATOM 9146 C C . PHE D 3 28 ? 157.637 170.206 190.626 1.00 29.88 28 PHE D C 1
ATOM 9147 O O . PHE D 3 28 ? 157.625 169.948 191.835 1.00 29.88 28 PHE D O 1
ATOM 9155 N N . VAL D 3 29 ? 158.495 169.627 189.786 1.00 12.72 29 VAL D N 1
ATOM 9156 C CA . VAL D 3 29 ? 159.402 168.584 190.262 1.00 12.72 29 VAL D CA 1
ATOM 9157 C C . VAL D 3 29 ? 160.476 169.169 191.176 1.00 12.72 29 VAL D C 1
ATOM 9158 O O . VAL D 3 29 ? 160.766 168.621 192.245 1.00 12.72 29 VAL D O 1
ATOM 9162 N N . ASP D 3 30 ? 161.074 170.285 190.778 1.00 26.78 30 ASP D N 1
ATOM 9163 C CA . ASP D 3 30 ? 162.178 170.858 191.547 1.00 26.78 30 ASP D CA 1
ATOM 9164 C C . ASP D 3 30 ? 161.666 171.454 192.855 1.00 26.78 30 ASP D C 1
ATOM 9165 O O . ASP D 3 30 ? 160.665 172.179 192.850 1.00 26.78 30 ASP D O 1
ATOM 9170 N N . PRO D 3 31 ? 162.322 171.182 193.989 1.00 33.04 31 PRO D N 1
ATOM 9171 C CA . PRO D 3 31 ? 161.844 171.739 195.263 1.00 33.04 31 PRO D CA 1
ATOM 9172 C C . PRO D 3 31 ? 162.289 173.166 195.528 1.00 33.04 31 PRO D C 1
ATOM 9173 O O . PRO D 3 31 ? 161.699 173.822 196.398 1.00 33.04 31 PRO D O 1
ATOM 9177 N N . SER D 3 32 ? 163.298 173.668 194.823 1.00 34.49 32 SER D N 1
ATOM 9178 C CA . SER D 3 32 ? 163.828 175.002 195.070 1.00 34.49 32 SER D CA 1
ATOM 9179 C C . SER D 3 32 ? 163.158 176.079 194.228 1.00 34.49 32 SER D C 1
ATOM 9180 O O . SER D 3 32 ? 163.565 177.242 194.303 1.00 34.49 32 SER D O 1
ATOM 9183 N N . ILE D 3 33 ? 162.158 175.725 193.427 1.00 33.91 33 ILE D N 1
ATOM 9184 C CA . ILE D 3 33 ? 161.415 176.678 192.613 1.00 33.91 33 ILE D CA 1
ATOM 9185 C C . ILE D 3 33 ? 159.949 176.598 193.012 1.00 33.91 33 ILE D C 1
ATOM 9186 O O . ILE D 3 33 ? 159.356 175.514 192.998 1.00 33.91 33 ILE D O 1
ATOM 9191 N N . SER D 3 34 ? 159.370 177.741 193.366 1.00 32.67 34 SER D N 1
ATOM 9192 C CA . SER D 3 34 ? 157.987 177.772 193.816 1.00 32.67 34 SER D CA 1
ATOM 9193 C C . SER D 3 34 ? 157.038 177.414 192.679 1.00 32.67 34 SER D C 1
ATOM 9194 O O . SER D 3 34 ? 157.336 177.621 191.500 1.00 32.67 34 SER D O 1
ATOM 9197 N N . PHE D 3 35 ? 155.886 176.860 193.047 1.00 39.69 35 PHE D N 1
ATOM 9198 C CA . PHE D 3 35 ? 154.835 176.533 192.096 1.00 39.69 35 PHE D CA 1
ATOM 9199 C C . PHE D 3 35 ? 153.719 177.569 192.083 1.00 39.69 35 PHE D C 1
ATOM 9200 O O . PHE D 3 35 ? 152.702 177.365 191.413 1.00 39.69 35 PHE D O 1
ATOM 9208 N N . GLY D 3 36 ? 153.883 178.673 192.804 1.00 42.55 36 GLY D N 1
ATOM 9209 C CA . GLY D 3 36 ? 152.873 179.710 192.831 1.00 42.55 36 GLY D CA 1
ATOM 9210 C C . GLY D 3 36 ? 153.134 180.818 191.834 1.00 42.55 36 GLY D C 1
ATOM 9211 O O . GLY D 3 36 ? 152.207 181.317 191.192 1.00 42.55 36 GLY D O 1
ATOM 9212 N N . ASN D 3 37 ? 154.401 181.210 191.695 1.00 44.36 37 ASN D N 1
ATOM 9213 C CA . ASN D 3 37 ? 154.747 182.300 190.790 1.00 44.36 37 ASN D CA 1
ATOM 9214 C C . ASN D 3 37 ? 154.682 181.864 189.330 1.00 44.36 37 ASN D C 1
ATOM 9215 O O . ASN D 3 37 ? 154.339 182.669 188.451 1.00 44.36 37 ASN D O 1
ATOM 9220 N N . VAL D 3 38 ? 155.010 180.600 189.057 1.00 44.87 38 VAL D N 1
ATOM 9221 C CA . VAL D 3 38 ? 155.012 180.110 187.685 1.00 44.87 38 VAL D CA 1
ATOM 9222 C C . VAL D 3 38 ? 153.601 180.116 187.111 1.00 44.87 38 VAL D C 1
ATOM 9223 O O . VAL D 3 38 ? 153.407 180.369 185.918 1.00 44.87 38 VAL D O 1
ATOM 9227 N N . LEU D 3 39 ? 152.596 179.838 187.944 1.00 43.24 39 LEU D N 1
ATOM 9228 C CA . LEU D 3 39 ? 151.213 179.889 187.475 1.00 43.24 39 LEU D CA 1
ATOM 9229 C C . LEU D 3 39 ? 150.825 181.298 187.040 1.00 43.24 39 LEU D C 1
ATOM 9230 O O . LEU D 3 39 ? 150.178 181.482 186.000 1.00 43.24 39 LEU D O 1
ATOM 9235 N N . TYR D 3 40 ? 151.208 182.306 187.828 1.00 45.54 40 TYR D N 1
ATOM 9236 C CA . TYR D 3 40 ? 150.926 183.688 187.454 1.00 45.54 40 TYR D CA 1
ATOM 9237 C C . TYR D 3 40 ? 151.639 184.055 186.161 1.00 45.54 40 TYR D C 1
ATOM 9238 O O . TYR D 3 40 ? 151.063 184.718 185.286 1.00 45.54 40 TYR D O 1
ATOM 9247 N N . MET D 3 41 ? 152.897 183.631 186.025 1.00 45.52 41 MET D N 1
ATOM 9248 C CA . MET D 3 41 ? 153.627 183.894 184.790 1.00 45.52 41 MET D CA 1
ATOM 9249 C C . MET D 3 41 ? 152.938 183.246 183.595 1.00 45.52 41 MET D C 1
ATOM 9250 O O . MET D 3 41 ? 152.825 183.856 182.525 1.00 45.52 41 MET D O 1
ATOM 9255 N N . VAL D 3 42 ? 152.455 182.014 183.768 1.00 42.43 42 VAL D N 1
ATOM 9256 C CA . VAL D 3 42 ? 151.768 181.311 182.689 1.00 42.43 42 VAL D CA 1
ATOM 9257 C C . VAL D 3 42 ? 150.497 182.050 182.290 1.00 42.43 42 VAL D C 1
ATOM 9258 O O . VAL D 3 42 ? 150.211 182.221 181.098 1.00 42.43 42 VAL D O 1
ATOM 9262 N N . TYR D 3 43 ? 14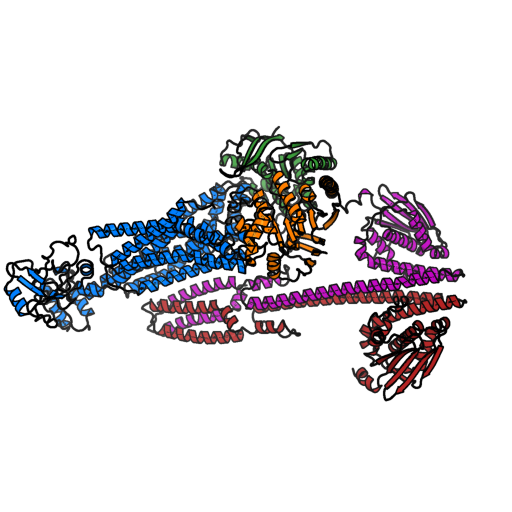9.714 182.499 183.274 1.00 38.51 43 TYR D N 1
ATOM 9263 C CA . TYR D 3 43 ? 148.475 183.211 182.965 1.00 38.51 43 TYR D CA 1
ATOM 9264 C C . TYR D 3 43 ? 148.757 184.507 182.209 1.00 38.51 43 TYR D C 1
ATOM 9265 O O . TYR D 3 43 ? 148.106 184.811 181.194 1.00 38.51 43 TYR D O 1
ATOM 9274 N N . LEU D 3 44 ? 149.733 185.283 182.689 1.00 39.43 44 LEU D N 1
ATOM 9275 C CA . LEU D 3 44 ? 150.073 186.530 182.013 1.00 39.43 44 LEU D CA 1
ATOM 9276 C C . LEU D 3 44 ? 150.541 186.271 180.587 1.00 39.43 44 LEU D C 1
ATOM 9277 O O . LEU D 3 44 ? 150.148 186.987 179.654 1.00 39.43 44 LEU D O 1
ATOM 9282 N N . CYS D 3 45 ? 151.375 185.247 180.398 1.00 36.00 45 CYS D N 1
ATOM 9283 C CA . CYS D 3 45 ? 151.876 184.950 179.063 1.00 36.00 45 CYS D CA 1
ATOM 9284 C C . CYS D 3 45 ? 150.758 184.484 178.143 1.00 36.00 45 CYS D C 1
ATOM 9285 O O . CYS D 3 45 ? 150.764 184.803 176.952 1.00 36.00 45 CYS D O 1
ATOM 9288 N N . ILE D 3 46 ? 149.780 183.747 178.674 1.00 35.41 46 ILE D N 1
ATOM 9289 C CA . ILE D 3 46 ? 148.646 183.320 177.855 1.00 35.41 46 ILE D CA 1
ATOM 9290 C C . ILE D 3 46 ? 147.860 184.531 177.363 1.00 35.41 46 ILE D C 1
ATOM 9291 O O . ILE D 3 46 ? 147.516 184.636 176.176 1.00 35.41 46 ILE D O 1
ATOM 9296 N N . LEU D 3 47 ? 147.567 185.468 178.268 1.00 38.09 47 LEU D N 1
ATOM 9297 C CA . LEU D 3 47 ? 146.803 186.650 177.867 1.00 38.09 47 LEU D CA 1
ATOM 9298 C C . LEU D 3 47 ? 147.568 187.481 176.838 1.00 38.09 47 LEU D C 1
ATOM 9299 O O . LEU D 3 47 ? 147.007 187.915 175.816 1.00 38.09 47 LEU D O 1
ATOM 9304 N N . PHE D 3 48 ? 148.861 187.704 177.087 1.00 35.51 48 PHE D N 1
ATOM 9305 C CA . PHE D 3 48 ? 149.656 188.483 176.147 1.00 35.51 48 PHE D CA 1
ATOM 9306 C C . PHE D 3 48 ? 149.789 187.773 174.806 1.00 35.51 48 PHE D C 1
ATOM 9307 O O . PHE D 3 48 ? 149.825 188.431 173.762 1.00 35.51 48 PHE D O 1
ATOM 9315 N N . PHE D 3 49 ? 149.841 186.440 174.811 1.00 29.17 49 PHE D N 1
ATOM 9316 C CA . PHE D 3 49 ? 149.880 185.692 173.561 1.00 29.17 49 PHE D CA 1
ATOM 9317 C C . PHE D 3 49 ? 148.581 185.846 172.787 1.00 29.17 49 PHE D C 1
ATOM 9318 O O . PHE D 3 49 ? 148.596 185.905 171.555 1.00 29.17 49 PHE D O 1
ATOM 9326 N N . ILE D 3 50 ? 147.445 185.898 173.485 1.00 33.89 50 ILE D N 1
ATOM 9327 C CA . ILE D 3 50 ? 146.172 186.118 172.796 1.00 33.89 50 ILE D CA 1
ATOM 9328 C C . ILE D 3 50 ? 146.167 187.484 172.113 1.00 33.89 50 ILE D C 1
ATOM 9329 O O . ILE D 3 50 ? 145.784 187.619 170.939 1.00 33.89 50 ILE D O 1
ATOM 9334 N N . ILE D 3 51 ? 146.610 188.517 172.834 1.00 36.10 51 ILE D N 1
ATOM 9335 C CA . ILE D 3 51 ? 146.662 189.854 172.237 1.00 36.10 51 ILE D CA 1
ATOM 9336 C C . ILE D 3 51 ? 147.617 189.874 171.044 1.00 36.10 51 ILE D C 1
ATOM 9337 O O . ILE D 3 51 ? 147.325 190.469 169.993 1.00 36.10 51 ILE D O 1
ATOM 9342 N N . PHE D 3 52 ? 148.777 189.229 171.194 1.00 34.23 52 PHE D N 1
ATOM 9343 C CA . PHE D 3 52 ? 149.758 189.166 170.116 1.00 34.23 52 PHE D CA 1
ATOM 9344 C C . PHE D 3 52 ? 149.200 188.428 168.906 1.00 34.23 52 PHE D C 1
ATOM 9345 O O . PHE D 3 52 ? 149.480 188.800 167.763 1.00 34.23 52 PHE D O 1
ATOM 9353 N N . LEU D 3 53 ? 148.409 187.378 169.139 1.00 40.12 53 LEU D N 1
ATOM 9354 C CA . LEU D 3 53 ? 147.766 186.667 168.040 1.00 40.12 53 LEU D CA 1
ATOM 9355 C C . LEU D 3 53 ? 146.792 187.570 167.300 1.00 40.12 53 LEU D C 1
ATOM 9356 O O . LEU D 3 53 ? 146.715 187.535 166.065 1.00 40.12 53 LEU D O 1
ATOM 9361 N N . TRP D 3 54 ? 146.034 188.382 168.039 1.00 46.05 54 TRP D N 1
ATOM 9362 C CA . TRP D 3 54 ? 145.124 189.321 167.384 1.00 46.05 54 TRP D CA 1
ATOM 9363 C C . TRP D 3 54 ? 145.889 190.293 166.493 1.00 46.05 54 TRP D C 1
ATOM 9364 O O . TRP D 3 54 ? 145.542 190.495 165.319 1.00 46.05 54 TRP D O 1
ATOM 9375 N N . PHE D 3 55 ? 146.950 190.896 167.036 1.00 47.75 55 PHE D N 1
ATOM 9376 C CA . PHE D 3 55 ? 147.740 191.838 166.245 1.00 47.75 55 PHE D CA 1
ATOM 9377 C C . PHE D 3 55 ? 148.363 191.158 165.030 1.00 47.75 55 PHE D C 1
ATOM 9378 O O . PHE D 3 55 ? 148.422 191.744 163.940 1.00 47.75 55 PHE D O 1
ATOM 9386 N N . ARG D 3 56 ? 148.839 189.922 165.199 1.00 44.67 56 ARG D N 1
ATOM 9387 C CA . ARG D 3 56 ? 149.467 189.208 164.093 1.00 44.67 56 ARG D CA 1
ATOM 9388 C C . ARG D 3 56 ? 148.469 188.906 162.987 1.00 44.67 56 ARG D C 1
ATOM 9389 O O . ARG D 3 56 ? 148.796 189.035 161.804 1.00 44.67 56 ARG D O 1
ATOM 9397 N N . TYR D 3 57 ? 147.249 188.497 163.344 1.00 60.52 57 TYR D N 1
ATOM 9398 C CA . TYR D 3 57 ? 146.227 188.303 162.321 1.00 60.52 57 TYR D CA 1
ATOM 9399 C C . TYR D 3 57 ? 145.953 189.603 161.580 1.00 60.52 57 TYR D C 1
ATOM 9400 O O . TYR D 3 57 ? 145.882 189.624 160.342 1.00 60.52 57 TYR D O 1
ATOM 9409 N N . ARG D 3 58 ? 145.814 190.705 162.325 1.00 57.13 58 ARG D N 1
ATOM 9410 C CA . ARG D 3 58 ? 145.513 191.982 161.685 1.00 57.13 58 ARG D CA 1
ATOM 9411 C C . ARG D 3 58 ? 146.615 192.388 160.714 1.00 57.13 58 ARG D C 1
ATOM 9412 O O . ARG D 3 58 ? 146.335 192.920 159.634 1.00 57.13 58 ARG D O 1
ATOM 9420 N N . LYS D 3 59 ? 147.874 192.146 161.079 1.00 56.97 59 LYS D N 1
ATOM 9421 C CA . LYS D 3 59 ? 148.985 192.524 160.213 1.00 56.97 59 LYS D CA 1
ATOM 9422 C C . LYS D 3 59 ? 149.279 191.505 159.118 1.00 56.97 59 LYS D C 1
ATOM 9423 O O . LYS D 3 59 ? 149.997 191.835 158.169 1.00 56.97 59 LYS D O 1
ATOM 9429 N N . GLU D 3 60 ? 148.749 190.287 159.212 1.00 57.32 60 GLU D N 1
ATOM 9430 C CA . GLU D 3 60 ? 149.109 189.233 158.270 1.00 57.32 60 GLU D CA 1
ATOM 9431 C C . GLU D 3 60 ? 148.047 188.952 157.215 1.00 57.32 60 GLU D C 1
ATOM 9432 O O . GLU D 3 60 ? 148.392 188.741 156.049 1.00 57.32 60 GLU D O 1
ATOM 9438 N N . THR D 3 61 ? 146.766 188.929 157.580 1.00 71.03 61 THR D N 1
ATOM 9439 C CA . THR D 3 61 ? 145.733 188.459 156.653 1.00 71.03 61 THR D CA 1
ATOM 9440 C C . THR D 3 61 ? 145.158 189.610 155.821 1.00 71.03 61 THR D C 1
ATOM 9441 O O . THR D 3 61 ? 143.976 189.944 155.894 1.00 71.03 61 THR D O 1
ATOM 9445 N N . ALA D 3 62 ? 146.027 190.223 155.018 1.00 72.09 62 ALA D N 1
ATOM 9446 C CA . ALA D 3 62 ? 145.616 191.262 154.080 1.00 72.09 62 ALA D CA 1
ATOM 9447 C C . ALA D 3 62 ? 145.979 190.938 152.639 1.00 72.09 62 ALA D C 1
ATOM 9448 O O . ALA D 3 62 ? 145.131 191.069 151.743 1.00 72.09 62 ALA D O 1
ATOM 9450 N N . PHE D 3 63 ? 147.227 190.531 152.392 1.00 67.11 63 PHE D N 1
ATOM 9451 C CA . PHE D 3 63 ? 147.707 190.355 151.025 1.00 67.11 63 PHE D CA 1
ATOM 9452 C C . PHE D 3 63 ? 146.941 189.258 150.300 1.00 67.11 63 PHE D C 1
ATOM 9453 O O . PHE D 3 63 ? 146.572 189.418 149.132 1.00 67.11 63 PHE D O 1
ATOM 9461 N N . TYR D 3 64 ? 146.703 188.132 150.972 1.00 68.54 64 TYR D N 1
ATOM 9462 C CA . TYR D 3 64 ? 146.025 187.018 150.320 1.00 68.54 64 TYR D CA 1
ATOM 9463 C C . TYR D 3 64 ? 144.572 187.356 150.009 1.00 68.54 64 TYR D C 1
ATOM 9464 O O . TYR D 3 64 ? 144.059 186.992 148.944 1.00 68.54 64 TYR D O 1
ATOM 9473 N N . LYS D 3 65 ? 143.893 188.059 150.919 1.00 72.14 65 LYS D N 1
ATOM 9474 C CA . LYS D 3 65 ? 142.523 188.483 150.647 1.00 72.14 65 LYS D CA 1
ATOM 9475 C C . LYS D 3 65 ? 142.470 189.462 149.480 1.00 72.14 65 LYS D C 1
ATOM 9476 O O . LYS D 3 65 ? 141.579 189.374 148.624 1.00 72.14 65 LYS D O 1
ATOM 9482 N N . SER D 3 66 ? 143.420 190.401 149.423 1.00 73.26 66 SER D N 1
ATOM 9483 C CA . SER D 3 66 ? 143.453 191.336 148.302 1.00 73.26 66 SER D CA 1
ATOM 9484 C C . SER D 3 66 ? 143.725 190.613 146.989 1.00 73.26 66 SER D C 1
ATOM 9485 O O . SER D 3 66 ? 143.137 190.947 145.954 1.00 73.26 66 SER D O 1
ATOM 9488 N N . LEU D 3 67 ? 144.621 189.624 147.009 1.00 71.00 67 LEU D N 1
ATOM 9489 C CA . LEU D 3 67 ? 144.891 188.843 145.806 1.00 71.00 67 LEU D CA 1
ATOM 9490 C C . LEU D 3 67 ? 143.657 188.068 145.365 1.00 71.00 67 LEU D C 1
ATOM 9491 O O . LEU D 3 67 ? 143.361 187.987 144.166 1.00 71.00 67 LEU D O 1
ATOM 9496 N N . LYS D 3 68 ? 142.927 187.487 146.320 1.00 76.22 68 LYS D N 1
ATOM 9497 C CA . LYS D 3 68 ? 141.702 186.768 145.982 1.00 76.22 68 LYS D CA 1
ATOM 9498 C C . LYS D 3 68 ? 140.670 187.704 145.369 1.00 76.22 68 LYS D C 1
ATOM 9499 O O . LYS D 3 68 ? 139.970 187.333 144.420 1.00 76.22 68 LYS D O 1
ATOM 9505 N N . THR D 3 69 ? 140.551 188.919 145.907 1.00 78.62 69 THR D N 1
ATOM 9506 C CA . THR D 3 69 ? 139.634 189.893 145.323 1.00 78.62 69 THR D CA 1
ATOM 9507 C C . THR D 3 69 ? 140.072 190.289 143.915 1.00 78.62 69 THR D C 1
ATOM 9508 O O . THR D 3 69 ? 139.236 190.453 143.019 1.00 78.62 69 THR D O 1
ATOM 9512 N N . TRP D 3 70 ? 141.382 190.440 143.703 1.00 80.95 70 TRP D N 1
ATOM 9513 C CA . TRP D 3 70 ? 141.884 190.937 142.425 1.00 80.95 70 TRP D CA 1
ATOM 9514 C C . TRP D 3 70 ? 141.632 189.952 141.288 1.00 80.95 70 TRP D C 1
ATOM 9515 O O . TRP D 3 70 ? 141.306 190.365 140.168 1.00 80.95 70 TRP D O 1
ATOM 9526 N N . GLU D 3 71 ? 141.785 188.650 141.549 1.00 83.07 71 GLU D N 1
ATOM 9527 C CA . GLU D 3 71 ? 141.792 187.674 140.462 1.00 83.07 71 GLU D CA 1
ATOM 9528 C C . GLU D 3 71 ? 140.467 187.640 139.711 1.00 83.07 71 GLU D C 1
ATOM 9529 O O . GLU D 3 71 ? 140.449 187.386 138.501 1.00 83.07 71 GLU D O 1
ATOM 9535 N N . ASN D 3 72 ? 139.354 187.892 140.396 1.00 85.47 72 ASN D N 1
ATOM 9536 C CA . ASN D 3 72 ? 138.040 187.959 139.762 1.00 85.47 72 ASN D CA 1
ATOM 9537 C C . ASN D 3 72 ? 137.585 189.417 139.778 1.00 85.47 72 ASN D C 1
ATOM 9538 O O . ASN D 3 72 ? 136.836 189.850 140.655 1.00 85.47 72 ASN D O 1
ATOM 9543 N N . ASN D 3 73 ? 138.033 190.169 138.776 1.00 88.79 73 ASN D N 1
ATOM 9544 C CA . ASN D 3 73 ? 137.712 191.585 138.639 1.00 88.79 73 ASN D CA 1
ATOM 9545 C C . ASN D 3 73 ? 138.248 192.059 137.295 1.00 88.79 73 ASN D C 1
ATOM 9546 O O . ASN D 3 73 ? 139.004 191.353 136.623 1.00 88.79 73 ASN D O 1
ATOM 9551 N N . LEU D 3 74 ? 137.846 193.269 136.913 1.00 89.69 74 LEU D N 1
ATOM 9552 C CA . LEU D 3 74 ? 138.262 193.868 135.652 1.00 89.69 74 LEU D CA 1
ATOM 9553 C C . LEU D 3 74 ? 139.443 194.819 135.800 1.00 89.69 74 LEU D C 1
ATOM 9554 O O . LEU D 3 74 ? 139.870 195.410 134.804 1.00 89.69 74 LEU D O 1
ATOM 9559 N N . ASP D 3 75 ? 139.980 194.982 137.007 1.00 88.14 75 ASP D N 1
ATOM 9560 C CA . ASP D 3 75 ? 141.099 195.879 137.247 1.00 88.14 75 ASP D CA 1
ATOM 9561 C C . ASP D 3 75 ? 142.288 195.100 137.796 1.00 88.14 75 ASP D C 1
ATOM 9562 O O . ASP D 3 75 ? 142.151 193.979 138.295 1.00 88.14 75 ASP D O 1
ATOM 9567 N N . VAL D 3 76 ? 143.466 195.713 137.695 1.00 86.55 76 VAL D N 1
ATOM 9568 C CA . VAL D 3 76 ? 144.711 195.088 138.131 1.00 86.55 76 VAL D CA 1
ATOM 9569 C C . VAL D 3 76 ? 145.300 195.760 139.365 1.00 86.55 76 VAL D C 1
ATOM 9570 O O . VAL D 3 76 ? 146.268 195.232 139.938 1.00 86.55 76 VAL D O 1
ATOM 9574 N N . THR D 3 77 ? 144.732 196.880 139.817 1.00 82.85 77 THR D N 1
ATOM 9575 C CA . THR D 3 77 ? 145.283 197.650 140.927 1.00 82.85 77 THR D CA 1
ATOM 9576 C C . THR D 3 77 ? 144.704 197.240 142.276 1.00 82.85 77 THR D C 1
ATOM 9577 O O . THR D 3 77 ? 144.624 198.071 143.191 1.00 82.85 77 THR D O 1
ATOM 9581 N N . ALA D 3 78 ? 144.294 195.982 142.426 1.00 80.09 78 ALA D N 1
ATOM 9582 C CA . ALA D 3 78 ? 143.758 195.477 143.681 1.00 80.09 78 ALA D CA 1
ATOM 9583 C C . ALA D 3 78 ? 144.774 194.660 144.470 1.00 80.09 78 ALA D C 1
ATOM 9584 O O . ALA D 3 78 ? 144.395 193.973 145.424 1.00 80.09 78 ALA D O 1
ATOM 9586 N N . ILE D 3 79 ? 146.051 194.716 144.097 1.00 75.85 79 ILE D N 1
ATOM 9587 C CA . ILE D 3 79 ? 147.112 193.977 144.772 1.00 75.85 79 ILE D CA 1
ATOM 9588 C C . ILE D 3 79 ? 147.908 194.950 145.631 1.00 75.85 79 ILE D C 1
ATOM 9589 O O . ILE D 3 79 ? 148.237 196.058 145.190 1.00 75.85 79 ILE D O 1
ATOM 9594 N N . ASN D 3 80 ? 148.190 194.547 146.867 1.00 82.31 80 ASN D N 1
ATOM 9595 C CA . ASN D 3 80 ? 148.944 195.387 147.783 1.00 82.31 80 ASN D CA 1
ATOM 9596 C C . ASN D 3 80 ? 150.442 195.265 147.518 1.00 82.31 80 ASN D C 1
ATOM 9597 O O . ASN D 3 80 ? 150.913 194.326 146.871 1.00 82.31 80 ASN D O 1
ATOM 9602 N N . GLU D 3 81 ? 151.190 196.238 148.030 1.00 95.03 81 GLU D N 1
ATOM 9603 C CA . GLU D 3 81 ? 152.635 196.220 147.885 1.00 95.03 81 GLU D CA 1
ATOM 9604 C C . GLU D 3 81 ? 153.237 195.087 148.716 1.00 95.03 81 GLU D C 1
ATOM 9605 O O . GLU D 3 81 ? 152.699 194.722 149.765 1.00 95.03 81 GLU D O 1
ATOM 9611 N N . PRO D 3 82 ? 154.347 194.505 148.262 1.00 86.37 82 PRO D N 1
ATOM 9612 C CA . PRO D 3 82 ? 154.975 193.425 149.030 1.00 86.37 82 PRO D CA 1
ATOM 9613 C C . PRO D 3 82 ? 155.469 193.911 150.383 1.00 86.37 82 PRO D C 1
ATOM 9614 O O . PRO D 3 82 ? 155.901 195.055 150.541 1.00 86.37 82 PRO D O 1
ATOM 9618 N N . GLU D 3 83 ? 155.399 193.018 151.369 1.00 78.42 83 GLU D N 1
ATOM 9619 C CA . GLU D 3 83 ? 155.858 193.311 152.722 1.00 78.42 83 GLU D CA 1
ATOM 9620 C C . GLU D 3 83 ? 156.811 192.271 153.290 1.00 78.42 83 GLU D C 1
ATOM 9621 O O . GLU D 3 83 ? 157.550 192.594 154.228 1.00 78.42 83 GLU D O 1
ATOM 9627 N N . THR D 3 84 ? 156.819 191.052 152.771 1.00 62.54 84 THR D N 1
ATOM 9628 C CA . THR D 3 84 ? 157.728 189.999 153.191 1.00 62.54 84 THR D CA 1
ATOM 9629 C C . THR D 3 84 ? 158.213 189.283 151.940 1.00 62.54 84 THR D C 1
ATOM 9630 O O . THR D 3 84 ? 157.557 189.344 150.894 1.00 62.54 84 THR D O 1
ATOM 9634 N N . PRO D 3 85 ? 159.377 188.628 152.002 1.00 63.49 85 PRO D N 1
ATOM 9635 C CA . PRO D 3 85 ? 159.867 187.909 150.813 1.00 63.49 85 PRO D CA 1
ATOM 9636 C C . PRO D 3 85 ? 158.904 186.862 150.279 1.00 63.49 85 PRO D C 1
ATOM 9637 O O . PRO D 3 85 ? 158.860 186.638 149.060 1.00 63.49 85 PRO D O 1
ATOM 9641 N N . PHE D 3 86 ? 158.133 186.207 151.151 1.00 63.58 86 PHE D N 1
ATOM 9642 C CA . PHE D 3 86 ? 157.206 185.179 150.688 1.00 63.58 86 PHE D CA 1
ATOM 9643 C C . PHE D 3 86 ? 156.132 185.768 149.781 1.00 63.58 86 PHE D C 1
ATOM 9644 O O . PHE D 3 86 ? 155.766 185.162 148.767 1.00 63.58 86 PHE D O 1
ATOM 9652 N N . GLU D 3 87 ? 155.610 186.948 150.128 1.00 67.70 87 GLU D N 1
ATOM 9653 C CA . GLU D 3 87 ? 154.694 187.636 149.225 1.00 67.70 87 GLU D CA 1
ATOM 9654 C C . GLU D 3 87 ? 155.428 188.222 148.026 1.00 67.70 87 GLU D C 1
ATOM 9655 O O . GLU D 3 87 ? 154.840 188.357 146.946 1.00 67.70 87 GLU D O 1
ATOM 9661 N N . ALA D 3 88 ? 156.703 188.578 148.200 1.00 66.80 88 ALA D N 1
ATOM 9662 C CA . ALA D 3 88 ? 157.472 189.148 147.100 1.00 66.80 88 ALA D CA 1
ATOM 9663 C C . ALA D 3 88 ? 157.645 188.145 145.967 1.00 66.80 88 ALA D C 1
ATOM 9664 O O . ALA D 3 88 ? 157.568 188.511 144.789 1.00 66.80 88 ALA D O 1
ATOM 9666 N N . MET D 3 89 ? 157.884 186.876 146.303 1.00 71.78 89 MET D N 1
ATOM 9667 C CA . MET D 3 89 ? 158.017 185.856 145.266 1.00 71.78 89 MET D CA 1
ATOM 9668 C C . MET D 3 89 ? 156.724 185.695 144.476 1.00 71.78 89 MET D C 1
ATOM 9669 O O . MET D 3 89 ? 156.748 185.597 143.242 1.00 71.78 89 MET D O 1
ATOM 9674 N N . VAL D 3 90 ? 155.583 185.671 145.169 1.00 64.68 90 VAL D N 1
ATOM 9675 C CA . VAL D 3 90 ? 154.297 185.549 144.488 1.00 64.68 90 VAL D CA 1
ATOM 9676 C C . VAL D 3 90 ? 154.052 186.754 143.590 1.00 64.68 90 VAL D C 1
ATOM 9677 O O . VAL D 3 90 ? 153.582 186.617 142.452 1.00 64.68 90 VAL D O 1
ATOM 9681 N N . GLU D 3 91 ? 154.361 187.954 144.089 1.00 67.76 91 GLU D N 1
ATOM 9682 C CA . GLU D 3 91 ? 154.172 189.159 143.290 1.00 67.76 91 GLU D CA 1
ATOM 9683 C C . GLU D 3 91 ? 155.047 189.136 142.043 1.00 67.76 91 GLU D C 1
ATOM 9684 O O . GLU D 3 91 ? 154.591 189.489 140.949 1.00 67.76 91 GLU D O 1
ATOM 9690 N N . ARG D 3 92 ? 156.307 188.717 142.187 1.00 68.85 92 ARG D N 1
ATOM 9691 C CA . ARG D 3 92 ? 157.199 188.647 141.034 1.00 68.85 92 ARG D CA 1
ATOM 9692 C C . ARG D 3 92 ? 156.718 187.614 140.023 1.00 68.85 92 ARG D C 1
ATOM 9693 O O . ARG D 3 92 ? 156.787 187.849 138.811 1.00 68.85 92 ARG D O 1
ATOM 9701 N N . SER D 3 93 ? 156.225 186.468 140.497 1.00 66.98 93 SER D N 1
ATOM 9702 C CA . SER D 3 93 ? 155.706 185.454 139.583 1.00 66.98 93 SER D CA 1
ATOM 9703 C C . SER D 3 93 ? 154.492 185.966 138.814 1.00 66.98 93 SER D C 1
ATOM 9704 O O . SER D 3 93 ? 154.387 185.768 137.595 1.00 66.98 93 SER D O 1
ATOM 9707 N N . ILE D 3 94 ? 153.564 186.628 139.511 1.00 69.74 94 ILE D N 1
ATOM 9708 C CA . ILE D 3 94 ? 152.383 187.173 138.845 1.00 69.74 94 ILE D CA 1
ATOM 9709 C C . ILE D 3 94 ? 152.787 188.230 137.825 1.00 69.74 94 ILE D C 1
ATOM 9710 O O . ILE D 3 94 ? 152.260 188.268 136.704 1.00 69.74 94 ILE D O 1
ATOM 9715 N N . ALA D 3 95 ? 153.725 189.106 138.197 1.00 68.50 95 ALA D N 1
ATOM 9716 C CA . ALA D 3 95 ? 154.187 190.133 137.272 1.00 68.50 95 ALA D CA 1
ATOM 9717 C C . ALA D 3 95 ? 154.834 189.514 136.041 1.00 68.50 95 ALA D C 1
ATOM 9718 O O . ALA D 3 95 ? 154.615 189.980 134.918 1.00 68.50 95 ALA D O 1
ATOM 9720 N N . GLY D 3 96 ? 155.631 188.462 136.230 1.00 70.22 96 GLY D N 1
ATOM 9721 C CA . GLY D 3 96 ? 156.247 187.801 135.092 1.00 70.22 96 GLY D CA 1
ATOM 9722 C C . GLY D 3 96 ? 155.231 187.172 134.158 1.00 70.22 96 GLY D C 1
ATOM 9723 O O . GLY D 3 96 ? 155.340 187.292 132.934 1.00 70.22 96 GLY D O 1
ATOM 9724 N N . GLN D 3 97 ? 154.224 186.497 134.721 1.00 75.23 97 GLN D N 1
ATOM 9725 C CA . GLN D 3 97 ? 153.196 185.888 133.880 1.00 75.23 97 GLN D CA 1
ATOM 9726 C C . GLN D 3 97 ? 152.407 186.945 133.113 1.00 75.23 97 GLN D C 1
ATOM 9727 O O . GLN D 3 97 ? 152.128 186.781 131.917 1.00 75.23 97 GLN D O 1
ATOM 9733 N N . THR D 3 98 ? 152.044 188.042 133.784 1.00 78.20 98 THR D N 1
ATOM 9734 C CA . THR D 3 98 ? 151.309 189.108 133.110 1.00 78.20 98 THR D CA 1
ATOM 9735 C C . THR D 3 98 ? 152.154 189.759 132.021 1.00 78.20 98 THR D C 1
ATOM 9736 O O . THR D 3 98 ? 151.645 190.086 130.943 1.00 78.20 98 THR D O 1
ATOM 9740 N N . GLU D 3 99 ? 153.450 189.957 132.285 1.00 80.37 99 GLU D N 1
ATOM 9741 C CA . GLU D 3 99 ? 154.340 190.517 131.273 1.00 80.37 99 GLU D CA 1
ATOM 9742 C C . GLU D 3 99 ? 154.446 189.599 130.064 1.00 80.37 99 GLU D C 1
ATOM 9743 O O . GLU D 3 99 ? 154.428 190.064 128.918 1.00 80.37 99 GLU D O 1
ATOM 9749 N N . HIS D 3 100 ? 154.564 188.290 130.300 1.00 79.12 100 HIS D N 1
ATOM 9750 C CA . HIS D 3 100 ? 154.620 187.342 129.192 1.00 79.12 100 HIS D CA 1
ATOM 9751 C C . HIS D 3 100 ? 153.340 187.387 128.366 1.00 79.12 100 HIS D C 1
ATOM 9752 O O . HIS D 3 100 ? 153.389 187.404 127.128 1.00 79.12 100 HIS D O 1
ATOM 9759 N N . LEU D 3 101 ? 152.184 187.421 129.034 1.00 81.82 101 LEU D N 1
ATOM 9760 C CA . LEU D 3 101 ? 150.919 187.507 128.309 1.00 81.82 101 LEU D CA 1
ATOM 9761 C C . LEU D 3 101 ? 150.836 188.790 127.490 1.00 81.82 101 LEU D C 1
ATOM 9762 O O . LEU D 3 101 ? 150.417 188.768 126.325 1.00 81.82 101 LEU D O 1
ATOM 9767 N N . LYS D 3 102 ? 151.233 189.918 128.084 1.00 81.74 102 LYS D N 1
ATOM 9768 C CA . LYS D 3 102 ? 151.154 191.194 127.383 1.00 81.74 102 LYS D CA 1
ATOM 9769 C C . LYS D 3 102 ? 152.073 191.219 126.169 1.00 81.74 102 LYS D C 1
ATOM 9770 O O . LYS D 3 102 ? 151.679 191.687 125.095 1.00 81.74 102 LYS D O 1
ATOM 9776 N N . GLN D 3 103 ? 153.303 190.716 126.315 1.00 81.62 103 GLN D N 1
ATOM 9777 C CA . GLN D 3 103 ? 154.227 190.722 125.185 1.00 81.62 103 GLN D CA 1
ATOM 9778 C C . GLN D 3 103 ? 153.757 189.777 124.084 1.00 81.62 103 GLN D C 1
ATOM 9779 O O . GLN D 3 103 ? 153.890 190.091 122.895 1.00 81.62 103 GLN D O 1
ATOM 9785 N N . THR D 3 104 ? 153.196 188.621 124.455 1.00 84.42 104 THR D N 1
ATOM 9786 C CA . THR D 3 104 ? 152.663 187.702 123.453 1.00 84.42 104 THR D CA 1
ATOM 9787 C C . THR D 3 104 ? 151.504 188.333 122.687 1.00 84.42 104 THR D C 1
ATOM 9788 O O . THR D 3 104 ? 151.445 188.259 121.449 1.00 84.42 104 THR D O 1
ATOM 9792 N N . ALA D 3 105 ? 150.580 188.974 123.408 1.00 86.21 105 ALA D N 1
ATOM 9793 C CA . ALA D 3 105 ? 149.468 189.645 122.747 1.00 86.21 105 ALA D CA 1
ATOM 9794 C C . ALA D 3 105 ? 149.963 190.762 121.839 1.00 86.21 105 ALA D C 1
ATOM 9795 O O . ALA D 3 105 ? 149.475 190.918 120.714 1.00 86.21 105 ALA D O 1
ATOM 9797 N N . ALA D 3 106 ? 150.940 191.543 122.307 1.00 87.47 106 ALA D N 1
ATOM 9798 C CA . ALA D 3 106 ? 151.456 192.650 121.510 1.00 87.47 106 ALA D CA 1
ATOM 9799 C C . ALA D 3 106 ? 152.125 192.152 120.234 1.00 87.47 106 ALA D C 1
ATOM 9800 O O . ALA D 3 106 ? 151.911 192.711 119.152 1.00 87.47 106 ALA D O 1
ATOM 9802 N N . ARG D 3 107 ? 152.942 191.098 120.339 1.00 88.80 107 ARG D N 1
ATOM 9803 C CA . ARG D 3 107 ? 153.623 190.594 119.150 1.00 88.80 107 ARG D CA 1
ATOM 9804 C C . ARG D 3 107 ? 152.635 190.009 118.146 1.00 88.80 107 ARG D C 1
ATOM 9805 O O . ARG D 3 107 ? 152.765 190.246 116.938 1.00 88.80 107 ARG D O 1
ATOM 9813 N N . HIS D 3 108 ? 151.634 189.253 118.615 1.00 89.62 108 HIS D N 1
ATOM 9814 C CA . HIS D 3 108 ? 150.643 188.729 117.676 1.00 89.62 108 HIS D CA 1
ATOM 9815 C C . HIS D 3 108 ? 149.816 189.844 117.044 1.00 89.62 108 HIS D C 1
ATOM 9816 O O . HIS D 3 108 ? 149.522 189.796 115.844 1.00 89.62 108 HIS D O 1
ATOM 9823 N N . ARG D 3 109 ? 149.440 190.861 117.824 1.00 94.50 109 ARG D N 1
ATOM 9824 C CA . ARG D 3 109 ? 148.695 191.978 117.251 1.00 94.50 109 ARG D CA 1
ATOM 9825 C C . ARG D 3 109 ? 149.520 192.705 116.198 1.00 94.50 109 ARG D C 1
ATOM 9826 O O . ARG D 3 109 ? 149.005 193.057 115.131 1.00 94.50 109 ARG D O 1
ATOM 9834 N N . LEU D 3 110 ? 150.807 192.929 116.475 1.0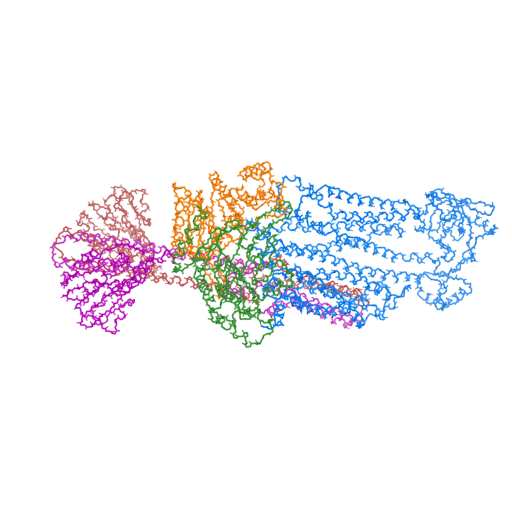0 93.93 110 LEU D N 1
ATOM 9835 C CA . LEU D 3 110 ? 151.669 193.605 115.512 1.00 93.93 110 LEU D CA 1
ATOM 9836 C C . LEU D 3 110 ? 151.833 192.779 114.240 1.00 93.93 110 LEU D C 1
ATOM 9837 O O . LEU D 3 110 ? 151.764 193.319 113.127 1.00 93.93 110 LEU D O 1
ATOM 9842 N N . ALA D 3 111 ? 152.035 191.466 114.381 1.00 92.16 111 ALA D N 1
ATOM 9843 C CA . ALA D 3 111 ? 152.174 190.612 113.205 1.00 92.16 111 ALA D CA 1
ATOM 9844 C C . ALA D 3 111 ? 150.897 190.605 112.373 1.00 92.16 111 ALA D C 1
ATOM 9845 O O . ALA D 3 111 ? 150.947 190.687 111.138 1.00 92.16 111 ALA D O 1
ATOM 9847 N N . LEU D 3 112 ? 149.739 190.513 113.032 1.00 97.18 112 LEU D N 1
ATOM 9848 C CA . LEU D 3 112 ? 148.474 190.521 112.306 1.00 97.18 112 LEU D CA 1
ATOM 9849 C C . LEU D 3 112 ? 148.241 191.861 111.618 1.00 97.18 112 LEU D C 1
ATOM 9850 O O . LEU D 3 112 ? 147.712 191.908 110.502 1.00 97.18 112 LEU D O 1
ATOM 9855 N N . GLU D 3 113 ? 148.635 192.962 112.265 1.00 97.65 113 GLU D N 1
ATOM 9856 C CA . GLU D 3 113 ? 148.500 194.274 111.639 1.00 97.65 113 GLU D CA 1
ATOM 9857 C C . GLU D 3 113 ? 149.390 194.399 110.409 1.00 97.65 113 GLU D C 1
ATOM 9858 O O . GLU D 3 113 ? 148.975 194.971 109.395 1.00 97.65 113 GLU D O 1
ATOM 9864 N N . ASN D 3 114 ? 150.619 193.879 110.475 1.00 96.53 114 ASN D N 1
ATOM 9865 C CA . ASN D 3 114 ? 151.478 193.899 109.292 1.00 96.53 114 ASN D CA 1
ATOM 9866 C C . ASN D 3 114 ? 150.906 193.033 108.176 1.00 96.53 114 ASN D C 1
ATOM 9867 O O . ASN D 3 114 ? 150.990 193.393 106.995 1.00 96.53 114 ASN D O 1
ATOM 9872 N N . GLU D 3 115 ? 150.328 191.882 108.527 1.00 98.82 115 GLU D N 1
ATOM 9873 C CA . GLU D 3 115 ? 149.692 191.046 107.513 1.00 98.82 115 GLU D CA 1
ATOM 9874 C C . GLU D 3 115 ? 148.517 191.769 106.861 1.00 98.82 115 GLU D C 1
ATOM 9875 O O . GLU D 3 115 ? 148.332 191.698 105.639 1.00 98.82 115 GLU D O 1
ATOM 9881 N N . LYS D 3 116 ? 147.717 192.480 107.660 1.00 98.84 116 LYS D N 1
ATOM 9882 C CA . LYS D 3 116 ? 146.613 193.260 107.105 1.00 98.84 116 LYS D CA 1
ATOM 9883 C C . LYS D 3 116 ? 147.119 194.392 106.217 1.00 98.84 116 LYS D C 1
ATOM 9884 O O . LYS D 3 116 ? 146.507 194.703 105.189 1.00 98.84 116 LYS D O 1
ATOM 9890 N N . ASP D 3 117 ? 148.223 195.035 106.609 1.00 99.82 117 ASP D N 1
ATOM 9891 C CA . ASP D 3 117 ? 148.804 196.082 105.773 1.00 99.82 117 ASP D CA 1
ATOM 9892 C C . ASP D 3 117 ? 149.276 195.521 104.437 1.00 99.82 117 ASP D C 1
ATOM 9893 O O . ASP D 3 117 ? 149.081 196.147 103.388 1.00 99.82 117 ASP D O 1
ATOM 9898 N N . GLU D 3 118 ? 149.902 194.342 104.458 1.00 100.79 118 GLU D N 1
ATOM 9899 C CA . GLU D 3 118 ? 150.299 193.690 103.213 1.00 100.79 118 GLU D CA 1
ATOM 9900 C C . GLU D 3 118 ? 149.083 193.347 102.362 1.00 100.79 118 GLU D C 1
ATOM 9901 O O . GLU D 3 118 ? 149.112 193.491 101.134 1.00 100.79 118 GLU D O 1
ATOM 9907 N N . LEU D 3 119 ? 148.003 192.890 103.002 1.00 99.15 119 LEU D N 1
ATOM 9908 C CA . LEU D 3 119 ? 146.765 192.600 102.283 1.00 99.15 119 LEU D CA 1
ATOM 9909 C C . LEU D 3 119 ? 146.216 193.850 101.604 1.00 99.15 119 LEU D C 1
ATOM 9910 O O . LEU D 3 119 ? 145.802 193.808 100.439 1.00 99.15 119 LEU D O 1
ATOM 9915 N N . MET D 3 120 ? 146.200 194.971 102.325 1.00 105.59 120 MET D N 1
ATOM 9916 C CA . MET D 3 120 ? 145.675 196.216 101.771 1.00 105.59 120 MET D CA 1
ATOM 9917 C C . MET D 3 120 ? 146.553 196.715 100.626 1.00 105.59 120 MET D C 1
ATOM 9918 O O . MET D 3 120 ? 146.050 197.194 99.598 1.00 105.59 120 MET D O 1
ATOM 9923 N N . ALA D 3 121 ? 147.873 196.595 100.778 1.00 104.69 121 ALA D N 1
ATOM 9924 C CA . ALA D 3 121 ? 148.771 196.926 99.678 1.00 104.69 121 ALA D CA 1
ATOM 9925 C C . ALA D 3 121 ? 148.457 196.077 98.453 1.00 104.69 121 ALA D C 1
ATOM 9926 O O . ALA D 3 121 ? 148.277 196.606 97.350 1.00 104.69 121 ALA D O 1
ATOM 9928 N N . TRP D 3 122 ? 148.339 194.759 98.644 1.00 106.39 122 TRP D N 1
ATOM 9929 C CA . TRP D 3 122 ? 147.993 193.870 97.540 1.00 106.39 122 TRP D CA 1
ATOM 9930 C C . TRP D 3 122 ? 146.684 194.293 96.887 1.00 106.39 122 TRP D C 1
ATOM 9931 O O . TRP D 3 122 ? 146.541 194.218 95.663 1.00 106.39 122 TRP D O 1
ATOM 9942 N N . ILE D 3 123 ? 145.722 194.754 97.687 1.00 106.04 123 ILE D N 1
ATOM 9943 C CA . ILE D 3 123 ? 144.494 195.306 97.119 1.00 106.04 123 ILE D CA 1
ATOM 9944 C C . ILE D 3 123 ? 144.816 196.487 96.209 1.00 106.04 123 ILE D C 1
ATOM 9945 O O . ILE D 3 123 ? 144.236 196.634 95.126 1.00 106.04 123 ILE D O 1
ATOM 9950 N N . HIS D 3 124 ? 145.750 197.344 96.632 1.00 104.28 124 HIS D N 1
ATOM 9951 C CA . HIS D 3 124 ? 146.127 198.490 95.801 1.00 104.28 124 HIS D CA 1
ATOM 9952 C C . HIS D 3 124 ? 146.754 198.066 94.473 1.00 104.28 124 HIS D C 1
ATOM 9953 O O . HIS D 3 124 ? 146.378 198.583 93.413 1.00 104.28 124 HIS D O 1
ATOM 9960 N N . GLU D 3 125 ? 147.732 197.158 94.500 1.00 103.91 125 GLU D N 1
ATOM 9961 C CA . GLU D 3 125 ? 148.305 196.754 93.211 1.00 103.91 125 GLU D CA 1
ATOM 9962 C C . GLU D 3 125 ? 147.495 195.672 92.498 1.00 103.91 125 GLU D C 1
ATOM 9963 O O . GLU D 3 125 ? 147.964 195.145 91.484 1.00 103.91 125 GLU D O 1
ATOM 9969 N N . VAL D 3 126 ? 146.317 195.317 93.000 1.00 103.44 126 VAL D N 1
ATOM 9970 C CA . VAL D 3 126 ? 145.335 194.635 92.160 1.00 103.44 126 VAL D CA 1
ATOM 9971 C C . VAL D 3 126 ? 144.385 195.633 91.507 1.00 103.44 126 VAL D C 1
ATOM 9972 O O . VAL D 3 126 ? 143.990 195.459 90.352 1.00 103.44 126 VAL D O 1
ATOM 9976 N N . LYS D 3 127 ? 144.016 196.700 92.222 1.00 102.43 127 LYS D N 1
ATOM 9977 C CA . LYS D 3 127 ? 143.095 197.681 91.657 1.00 102.43 127 LYS D CA 1
ATOM 9978 C C . LYS D 3 127 ? 143.771 198.599 90.642 1.00 102.43 127 LYS D C 1
ATOM 9979 O O . LYS D 3 127 ? 143.116 199.051 89.697 1.00 102.43 127 LYS D O 1
ATOM 9985 N N . THR D 3 128 ? 145.061 198.892 90.818 1.00 99.31 128 THR D N 1
ATOM 9986 C CA . THR D 3 128 ? 145.760 199.742 89.855 1.00 99.31 128 THR D CA 1
ATOM 9987 C C . THR D 3 128 ? 145.813 199.151 88.446 1.00 99.31 128 THR D C 1
ATOM 9988 O O . THR D 3 128 ? 145.557 199.901 87.485 1.00 99.31 128 THR D O 1
ATOM 9992 N N . PRO D 3 129 ? 146.134 197.865 88.242 1.00 100.41 129 PRO D N 1
ATOM 9993 C CA . PRO D 3 129 ? 146.130 197.332 86.871 1.00 100.41 129 PRO D CA 1
ATOM 9994 C C . PRO D 3 129 ? 144.790 197.461 86.172 1.00 100.41 129 PRO D C 1
ATOM 9995 O O . PRO D 3 129 ? 144.762 197.610 84.946 1.00 100.41 129 PRO D O 1
ATOM 9999 N N . LEU D 3 130 ? 143.678 197.407 86.908 1.00 100.37 130 LEU D N 1
ATOM 10000 C CA . LEU D 3 130 ? 142.377 197.632 86.283 1.00 100.37 130 LEU D CA 1
ATOM 10001 C C . LEU D 3 130 ? 142.271 199.047 85.727 1.00 100.37 130 LEU D C 1
ATOM 10002 O O . LEU D 3 130 ? 141.767 199.249 84.615 1.00 100.37 130 LEU D O 1
ATOM 10007 N N . THR D 3 131 ? 142.743 200.040 86.486 1.00 97.90 131 THR D N 1
ATOM 10008 C CA . THR D 3 131 ? 142.739 201.415 85.996 1.00 97.90 131 THR D CA 1
ATOM 10009 C C . THR D 3 131 ? 143.640 201.567 84.777 1.00 97.90 131 THR D C 1
ATOM 10010 O O . THR D 3 131 ? 143.281 202.254 83.811 1.00 97.90 131 THR D O 1
ATOM 10014 N N . ALA D 3 132 ? 144.816 200.932 84.802 1.00 96.02 132 ALA D N 1
ATOM 10015 C CA . ALA D 3 132 ? 145.703 200.990 83.643 1.00 96.02 132 ALA D CA 1
ATOM 10016 C C . ALA D 3 132 ? 145.055 200.349 82.420 1.00 96.02 132 ALA D C 1
ATOM 10017 O O . ALA D 3 132 ? 145.163 200.868 81.301 1.00 96.02 132 ALA D O 1
ATOM 10019 N N . MET D 3 133 ? 144.375 199.218 82.619 1.00 104.85 133 MET D N 1
ATOM 10020 C CA . MET D 3 133 ? 143.685 198.548 81.523 1.00 104.85 133 MET D CA 1
ATOM 10021 C C . MET D 3 133 ? 142.583 199.427 80.950 1.00 104.85 133 MET D C 1
ATOM 10022 O O . MET D 3 133 ? 142.401 199.497 79.731 1.00 104.85 133 MET D O 1
ATOM 10027 N N . HIS D 3 134 ? 141.825 200.096 81.821 1.00 103.66 134 HIS D N 1
ATOM 10028 C CA . HIS D 3 134 ? 140.786 201.004 81.344 1.00 103.66 134 HIS D CA 1
ATOM 10029 C C . HIS D 3 134 ? 141.388 202.153 80.545 1.00 103.66 134 HIS D C 1
ATOM 10030 O O . HIS D 3 134 ? 140.859 202.535 79.493 1.00 103.66 134 HIS D O 1
ATOM 10037 N N . LEU D 3 135 ? 142.498 202.715 81.032 1.00 101.04 135 LEU D N 1
ATOM 10038 C CA . LEU D 3 135 ? 143.156 203.802 80.314 1.00 101.04 135 LEU D CA 1
ATOM 10039 C C . LEU D 3 135 ? 143.623 203.345 78.937 1.00 101.04 135 LEU D C 1
ATOM 10040 O O . LEU D 3 135 ? 143.502 204.086 77.954 1.00 101.04 135 LEU D O 1
ATOM 10045 N N . ILE D 3 136 ? 144.159 202.127 78.848 1.00 101.25 136 ILE D N 1
ATOM 10046 C CA . ILE D 3 136 ? 144.603 201.608 77.558 1.00 101.25 136 ILE D CA 1
ATOM 10047 C C . ILE D 3 136 ? 143.412 201.344 76.641 1.00 101.25 136 ILE D C 1
ATOM 10048 O O . ILE D 3 136 ? 143.468 201.611 75.435 1.00 101.25 136 ILE D O 1
ATOM 10053 N N . ILE D 3 137 ? 142.308 200.832 77.198 1.00 103.51 137 ILE D N 1
ATOM 10054 C CA . ILE D 3 137 ? 141.192 200.350 76.387 1.00 103.51 137 ILE D CA 1
ATOM 10055 C C . ILE D 3 137 ? 140.186 201.433 76.019 1.00 103.51 137 ILE D C 1
ATOM 10056 O O . ILE D 3 137 ? 139.317 201.188 75.166 1.00 103.51 137 ILE D O 1
ATOM 10061 N N . ASP D 3 138 ? 140.272 202.623 76.614 1.00 103.57 138 ASP D N 1
ATOM 10062 C CA . ASP D 3 138 ? 139.337 203.701 76.283 1.00 103.57 138 ASP D CA 1
ATOM 10063 C C . ASP D 3 138 ? 139.683 204.346 74.936 1.00 103.57 138 ASP D C 1
ATOM 10064 O O . ASP D 3 138 ? 139.906 205.550 74.820 1.00 103.57 138 ASP D O 1
ATOM 10069 N N . ARG D 3 139 ? 139.720 203.504 73.897 1.00 107.92 139 ARG D N 1
ATOM 10070 C CA . ARG D 3 139 ? 139.924 203.985 72.536 1.00 107.92 139 ARG D CA 1
ATOM 10071 C C . ARG D 3 139 ? 139.081 203.237 71.508 1.00 107.92 139 ARG D C 1
ATOM 10072 O O . ARG D 3 139 ? 139.261 203.462 70.305 1.00 107.92 139 ARG D O 1
ATOM 10080 N N . MET D 3 140 ? 138.175 202.361 71.935 1.00 111.77 140 MET D N 1
ATOM 10081 C CA . MET D 3 140 ? 137.388 201.573 70.998 1.00 111.77 140 MET D CA 1
ATOM 10082 C C . MET D 3 140 ? 136.305 202.427 70.342 1.00 111.77 140 MET D C 1
ATOM 10083 O O . MET D 3 140 ? 135.871 203.452 70.875 1.00 111.77 140 MET D O 1
ATOM 10088 N N . GLU D 3 141 ? 135.865 201.982 69.161 1.00 108.83 141 GLU D N 1
ATOM 10089 C CA . GLU D 3 141 ? 134.841 202.680 68.397 1.00 108.83 141 GLU D CA 1
ATOM 10090 C C . GLU D 3 141 ? 133.505 201.952 68.343 1.00 108.83 141 GLU D C 1
ATOM 10091 O O . GLU D 3 141 ? 132.487 202.591 68.060 1.00 108.83 141 GLU D O 1
ATOM 10097 N N . GLU D 3 142 ? 133.479 200.647 68.603 1.00 106.21 142 GLU D N 1
ATOM 10098 C CA . GLU D 3 142 ? 132.241 199.886 68.538 1.00 106.21 142 GLU D CA 1
ATOM 10099 C C . GLU D 3 142 ? 131.340 200.257 69.720 1.00 106.21 142 GLU D C 1
ATOM 10100 O O . GLU D 3 142 ? 131.768 200.892 70.687 1.00 106.21 142 GLU D O 1
ATOM 10106 N N . LYS D 3 143 ? 130.066 199.871 69.628 1.00 96.42 143 LYS D N 1
ATOM 10107 C CA . LYS D 3 143 ? 129.065 200.241 70.621 1.00 96.42 143 LYS D CA 1
ATOM 10108 C C . LYS D 3 143 ? 128.751 199.110 71.593 1.00 96.42 143 LYS D C 1
ATOM 10109 O O . LYS D 3 143 ? 128.865 199.294 72.807 1.00 96.42 143 LYS D O 1
ATOM 10115 N N . ALA D 3 144 ? 128.354 197.937 71.093 1.00 95.86 144 ALA D N 1
ATOM 10116 C CA . ALA D 3 144 ? 127.892 196.869 71.978 1.00 95.86 144 ALA D CA 1
ATOM 10117 C C . ALA D 3 144 ? 129.034 196.291 72.808 1.00 95.86 144 ALA D C 1
ATOM 10118 O O . ALA D 3 144 ? 128.910 196.128 74.029 1.00 95.86 144 ALA D O 1
ATOM 10120 N N . LEU D 3 145 ? 130.153 195.960 72.158 1.00 99.11 145 LEU D N 1
ATOM 10121 C CA . LEU D 3 145 ? 131.291 195.406 72.885 1.00 99.11 145 LEU D CA 1
ATOM 10122 C C . LEU D 3 145 ? 131.863 196.424 73.861 1.00 99.11 145 LEU D C 1
ATOM 10123 O O . LEU D 3 145 ? 132.249 196.073 74.983 1.00 99.11 145 LEU D O 1
ATOM 10128 N N . LYS D 3 146 ? 131.924 197.693 73.451 1.00 97.66 146 LYS D N 1
ATOM 10129 C CA . LYS D 3 146 ? 132.392 198.741 74.351 1.00 97.66 146 LYS D CA 1
ATOM 10130 C C . LYS D 3 146 ? 131.473 198.880 75.557 1.00 97.66 146 LYS D C 1
ATOM 10131 O O . LYS D 3 146 ? 131.945 199.050 76.686 1.00 97.66 146 LYS D O 1
ATOM 10137 N N . SER D 3 147 ? 130.158 198.807 75.340 1.00 97.81 147 SER D N 1
ATOM 10138 C CA . SER D 3 147 ? 129.217 198.904 76.452 1.00 97.81 147 SER D CA 1
ATOM 10139 C C . SER D 3 147 ? 129.368 197.729 77.410 1.00 97.81 147 SER D C 1
ATOM 10140 O O . SER D 3 147 ? 129.340 197.910 78.633 1.00 97.81 147 SER D O 1
ATOM 10143 N N . GLN D 3 148 ? 129.523 196.515 76.875 1.00 100.91 148 GLN D N 1
ATOM 10144 C CA . GLN D 3 148 ? 129.712 195.350 77.738 1.00 100.91 148 GLN D CA 1
ATOM 10145 C C . GLN D 3 148 ? 131.008 195.455 78.536 1.00 100.91 148 GLN D C 1
ATOM 10146 O O . GLN D 3 148 ? 131.035 195.163 79.741 1.00 100.91 148 GLN D O 1
ATOM 10152 N N . LEU D 3 149 ? 132.094 195.876 77.881 1.00 100.37 149 LEU D N 1
ATOM 10153 C CA . LEU D 3 149 ? 133.366 196.030 78.577 1.00 100.37 149 LEU D CA 1
ATOM 10154 C C . LEU D 3 149 ? 133.280 197.113 79.643 1.00 100.37 149 LEU D C 1
ATOM 10155 O O . LEU D 3 149 ? 133.849 196.968 80.731 1.00 100.37 149 LEU D O 1
ATOM 10160 N N . SER D 3 150 ? 132.578 198.209 79.347 1.00 102.28 150 SER D N 1
ATOM 10161 C CA . SER D 3 150 ? 132.384 199.257 80.341 1.00 102.28 150 SER D CA 1
ATOM 10162 C C . SER D 3 150 ? 131.585 198.743 81.530 1.00 102.28 150 SER D C 1
ATOM 10163 O O . SER D 3 150 ? 131.911 199.048 82.681 1.00 102.28 150 SER D O 1
ATOM 10166 N N . TYR D 3 151 ? 130.534 197.963 81.274 1.00 107.68 151 TYR D N 1
ATOM 10167 C CA . TYR D 3 151 ? 129.752 197.389 82.365 1.00 107.68 151 TYR D CA 1
ATOM 10168 C C . TYR D 3 151 ? 130.627 196.516 83.256 1.00 107.68 151 TYR D C 1
ATOM 10169 O O . TYR D 3 151 ? 130.590 196.625 84.489 1.00 107.68 151 TYR D O 1
ATOM 10178 N N . GLU D 3 152 ? 131.437 195.651 82.641 1.00 105.54 152 GLU D N 1
ATOM 10179 C CA . GLU D 3 152 ? 132.311 194.779 83.421 1.00 105.54 152 GLU D CA 1
ATOM 10180 C C . GLU D 3 152 ? 133.337 195.582 84.215 1.00 105.54 152 GLU D C 1
ATOM 10181 O O . GLU D 3 152 ? 133.591 195.290 85.393 1.00 105.54 152 GLU D O 1
ATOM 10187 N N . TRP D 3 153 ? 133.938 196.598 83.589 1.00 103.95 153 TRP D N 1
ATOM 10188 C CA . TRP D 3 153 ? 134.945 197.396 84.281 1.00 103.95 153 TRP D CA 1
ATOM 10189 C C . TRP D 3 153 ? 134.337 198.168 85.444 1.00 103.95 153 TRP D C 1
ATOM 10190 O O . TRP D 3 153 ? 134.949 198.269 86.511 1.00 103.95 153 TRP D O 1
ATOM 10201 N N . LEU D 3 154 ? 133.140 198.731 85.255 1.00 105.84 154 LEU D N 1
ATOM 10202 C CA . LEU D 3 154 ? 132.457 199.394 86.360 1.00 105.84 154 LEU D CA 1
ATOM 10203 C C . LEU D 3 154 ? 132.147 198.421 87.486 1.00 105.84 154 LEU D C 1
ATOM 10204 O O . LEU D 3 154 ? 132.299 198.764 88.662 1.00 105.84 154 LEU D O 1
ATOM 10209 N N . ARG D 3 155 ? 131.714 197.202 87.155 1.00 105.12 155 ARG D N 1
ATOM 10210 C CA . ARG D 3 155 ? 131.434 196.225 88.205 1.00 105.12 155 ARG D CA 1
ATOM 10211 C C . ARG D 3 155 ? 132.691 195.909 89.010 1.00 105.12 155 ARG D C 1
ATOM 10212 O O . ARG D 3 155 ? 132.668 195.899 90.249 1.00 105.12 155 ARG D O 1
ATOM 10220 N N . ILE D 3 156 ? 133.810 195.672 88.320 1.00 101.96 156 ILE D N 1
ATOM 10221 C CA . ILE D 3 156 ? 135.044 195.326 89.022 1.00 101.96 156 ILE D CA 1
ATOM 10222 C C . ILE D 3 156 ? 135.559 196.513 89.832 1.00 101.96 156 ILE D C 1
ATOM 10223 O O . ILE D 3 156 ? 136.048 196.350 90.958 1.00 101.96 156 ILE D O 1
ATOM 10228 N N . HIS D 3 157 ? 135.461 197.725 89.277 1.00 103.83 157 HIS D N 1
ATOM 10229 C CA . HIS D 3 157 ? 135.901 198.914 89.999 1.00 103.83 157 HIS D CA 1
ATOM 10230 C C . HIS D 3 157 ? 135.045 199.161 91.234 1.00 103.83 157 HIS D C 1
ATOM 10231 O O . HIS D 3 157 ? 135.563 199.564 92.280 1.00 103.83 157 HIS D O 1
ATOM 10238 N N . LEU D 3 158 ? 133.734 198.934 91.131 1.00 101.39 158 LEU D N 1
ATOM 10239 C CA . LEU D 3 158 ? 132.866 199.063 92.295 1.00 101.39 158 LEU D CA 1
ATOM 10240 C C . LEU D 3 158 ? 133.210 198.028 93.355 1.00 101.39 158 LEU D C 1
ATOM 10241 O O . LEU D 3 158 ? 133.201 198.331 94.552 1.00 101.39 158 LEU D O 1
ATOM 10246 N N . LEU D 3 159 ? 133.521 196.797 92.936 1.00 100.94 159 LEU D N 1
ATOM 10247 C CA . LEU D 3 159 ? 133.939 195.785 93.903 1.00 100.94 159 LEU D CA 1
ATOM 10248 C C . LEU D 3 159 ? 135.229 196.194 94.609 1.00 100.94 159 LEU D C 1
ATOM 10249 O O . LEU D 3 159 ? 135.349 196.057 95.834 1.00 100.94 159 LEU D O 1
ATOM 10254 N N . LEU D 3 160 ? 136.200 196.710 93.852 1.00 100.84 160 LEU D N 1
ATOM 10255 C CA . LEU D 3 160 ? 137.461 197.143 94.452 1.00 100.84 160 LEU D CA 1
ATOM 10256 C C . LEU D 3 160 ? 137.253 198.323 95.396 1.00 100.84 160 LEU D C 1
ATOM 10257 O O . LEU D 3 160 ? 137.863 198.381 96.472 1.00 100.84 160 LEU D O 1
ATOM 10262 N N . ASP D 3 161 ? 136.402 199.275 95.008 1.00 104.04 161 ASP D N 1
ATOM 10263 C CA . ASP D 3 161 ? 136.104 200.410 95.875 1.00 104.04 161 ASP D CA 1
ATOM 10264 C C . ASP D 3 161 ? 135.401 199.957 97.147 1.00 104.04 161 ASP D C 1
ATOM 10265 O O . ASP D 3 161 ? 135.656 200.493 98.232 1.00 104.04 161 ASP D O 1
ATOM 10270 N N . GLN D 3 162 ? 134.505 198.973 97.032 1.00 102.60 162 GLN D N 1
ATOM 10271 C CA . GLN D 3 162 ? 133.855 198.417 98.212 1.00 102.60 162 GLN D CA 1
ATOM 10272 C C . GLN D 3 162 ? 134.869 197.759 99.136 1.00 102.60 162 GLN D C 1
ATOM 10273 O O . GLN D 3 162 ? 134.792 197.911 100.359 1.00 102.60 162 GLN D O 1
ATOM 10279 N N . GLN D 3 163 ? 135.828 197.021 98.570 1.00 103.89 163 GLN D N 1
ATOM 10280 C CA . GLN D 3 163 ? 136.881 196.432 99.396 1.00 103.89 163 GLN D CA 1
ATOM 10281 C C . GLN D 3 163 ? 137.694 197.511 100.102 1.00 103.89 163 GLN D C 1
ATOM 10282 O O . GLN D 3 163 ? 137.994 197.397 101.299 1.00 103.89 163 GLN D O 1
ATOM 10288 N N . LEU D 3 164 ? 138.055 198.571 99.374 1.00 102.02 164 LEU D N 1
ATOM 10289 C CA . LEU D 3 164 ? 138.843 199.648 99.964 1.00 102.02 164 LEU D CA 1
ATOM 10290 C C . LEU D 3 164 ? 138.084 200.335 101.093 1.00 102.02 164 LEU D C 1
ATOM 10291 O O . LEU D 3 164 ? 138.657 200.631 102.148 1.00 102.02 164 LEU D O 1
ATOM 10296 N N . HIS D 3 165 ? 136.789 200.588 100.896 1.00 105.22 165 HIS D N 1
ATOM 10297 C CA . HIS D 3 165 ? 136.000 201.234 101.939 1.00 105.22 165 HIS D CA 1
ATOM 10298 C C . HIS D 3 165 ? 135.760 200.307 103.124 1.00 105.22 165 HIS D C 1
ATOM 10299 O O . HIS D 3 165 ? 135.696 200.772 104.266 1.00 105.22 165 HIS D O 1
ATOM 10306 N N . GLN D 3 166 ? 135.635 199.000 102.880 1.00 101.44 166 GLN D N 1
ATOM 10307 C CA . GLN D 3 166 ? 135.555 198.049 103.983 1.00 101.44 166 GLN D CA 1
ATOM 10308 C C . GLN D 3 166 ? 136.831 198.074 104.812 1.00 101.44 166 GLN D C 1
ATOM 10309 O O . GLN D 3 166 ? 136.783 198.008 106.046 1.00 101.44 166 GLN D O 1
ATOM 10315 N N . LYS D 3 167 ? 137.985 198.164 104.148 1.00 102.47 167 LYS D N 1
ATOM 10316 C CA . LYS D 3 167 ? 139.241 198.283 104.882 1.00 102.47 167 LYS D CA 1
ATOM 10317 C C . LYS D 3 167 ? 139.319 199.604 105.642 1.00 102.47 167 LYS D C 1
ATOM 10318 O O . LYS D 3 167 ? 139.816 199.647 106.774 1.00 102.47 167 LYS D O 1
ATOM 10324 N N . ARG D 3 168 ? 138.833 200.690 105.038 1.00 102.91 168 ARG D N 1
ATOM 10325 C CA . ARG D 3 168 ? 138.927 202.012 105.650 1.00 102.91 168 ARG D CA 1
ATOM 10326 C C . ARG D 3 168 ? 137.907 202.242 106.760 1.00 102.91 168 ARG D C 1
ATOM 10327 O O . ARG D 3 168 ? 138.077 203.178 107.550 1.00 102.91 168 ARG D O 1
ATOM 10335 N N . ILE D 3 169 ? 136.851 201.426 106.831 1.00 103.09 169 ILE D N 1
ATOM 10336 C CA . ILE D 3 169 ? 135.817 201.626 107.842 1.00 103.09 169 ILE D CA 1
ATOM 10337 C C . ILE D 3 169 ? 136.322 201.397 109.258 1.00 103.09 169 ILE D C 1
ATOM 10338 O O . ILE D 3 169 ? 135.628 201.748 110.218 1.00 103.09 169 ILE D O 1
ATOM 10343 N N . SER D 3 170 ? 137.509 200.807 109.418 1.00 99.23 170 SER D N 1
ATOM 10344 C CA . SER D 3 170 ? 138.092 200.691 110.750 1.00 99.23 170 SER D CA 1
ATOM 10345 C C . SER D 3 170 ? 138.602 202.039 111.247 1.00 99.23 170 SER D C 1
ATOM 10346 O O . SER D 3 170 ? 138.472 202.359 112.434 1.00 99.23 170 SER D O 1
ATOM 10349 N N . PHE D 3 171 ? 139.180 202.841 110.354 1.00 103.30 171 PHE D N 1
ATOM 10350 C CA . PHE D 3 171 ? 139.734 204.141 110.705 1.00 103.30 171 PHE D CA 1
ATOM 10351 C C . PHE D 3 171 ? 138.832 205.299 110.293 1.00 103.30 171 PHE D C 1
ATOM 10352 O O . PHE D 3 171 ? 139.236 206.459 110.420 1.00 103.30 171 PHE D O 1
ATOM 10360 N N . ILE D 3 172 ? 137.630 205.006 109.784 1.00 104.99 172 ILE D N 1
ATOM 10361 C CA . ILE D 3 172 ? 136.692 206.064 109.404 1.00 104.99 172 ILE D CA 1
ATOM 10362 C C . ILE D 3 172 ? 136.417 207.020 110.558 1.00 104.99 172 ILE D C 1
ATOM 10363 O O . ILE D 3 172 ? 136.119 208.201 110.338 1.00 104.99 172 ILE D O 1
ATOM 10368 N N . GLU D 3 173 ? 136.511 206.537 111.800 1.00 104.10 173 GLU D N 1
ATOM 10369 C CA . GLU D 3 173 ? 136.205 207.385 112.949 1.00 104.10 173 GLU D CA 1
ATOM 10370 C C . GLU D 3 173 ? 137.171 208.560 113.049 1.00 104.10 173 GLU D C 1
ATOM 10371 O O . GLU D 3 173 ? 136.760 209.689 113.344 1.00 104.10 173 GLU D O 1
ATOM 10377 N N . ASN D 3 174 ? 138.458 208.317 112.807 1.00 104.67 174 ASN D N 1
ATOM 10378 C CA . ASN D 3 174 ? 139.465 209.367 112.870 1.00 104.67 174 ASN D CA 1
ATOM 10379 C C . ASN D 3 174 ? 139.599 210.147 111.569 1.00 104.67 174 ASN D C 1
ATOM 10380 O O . ASN D 3 174 ? 140.337 211.138 111.533 1.00 104.67 174 ASN D O 1
ATOM 10385 N N . ASP D 3 175 ? 138.911 209.731 110.506 1.00 103.88 175 ASP D N 1
ATOM 10386 C CA . ASP D 3 175 ? 139.002 210.382 109.206 1.00 103.88 175 ASP D CA 1
ATOM 10387 C C . ASP D 3 175 ? 137.758 211.195 108.864 1.00 103.88 175 ASP D C 1
ATOM 10388 O O . ASP D 3 175 ? 137.606 211.620 107.714 1.00 103.88 175 ASP D O 1
ATOM 10393 N N . LEU D 3 176 ? 136.867 211.417 109.827 1.00 102.19 176 LEU D N 1
ATOM 10394 C CA . LEU D 3 176 ? 135.647 212.166 109.559 1.00 102.19 176 LEU D CA 1
ATOM 10395 C C . LEU D 3 176 ? 135.963 213.630 109.276 1.00 102.19 176 LEU D C 1
ATOM 10396 O O . LEU D 3 176 ? 136.762 214.258 109.975 1.00 102.19 176 LEU D O 1
ATOM 10401 N N . SER D 3 177 ? 135.324 214.173 108.241 1.00 100.63 177 SER D N 1
ATOM 10402 C CA . SER D 3 177 ? 135.506 215.562 107.841 1.00 100.63 177 SER D CA 1
ATOM 10403 C C . SER D 3 177 ? 134.142 216.220 107.698 1.00 100.63 177 SER D C 1
ATOM 10404 O O . SER D 3 177 ? 133.213 215.617 107.152 1.00 100.63 177 SER D O 1
ATOM 10407 N N . VAL D 3 178 ? 134.027 217.452 108.186 1.00 101.34 178 VAL D N 1
ATOM 10408 C CA . VAL D 3 178 ? 132.782 218.212 108.144 1.00 101.34 178 VAL D CA 1
ATOM 10409 C C . VAL D 3 178 ? 132.968 219.374 107.178 1.00 101.34 178 VAL D C 1
ATOM 10410 O O . VAL D 3 178 ? 133.815 220.247 107.401 1.00 101.34 178 VAL D O 1
ATOM 10414 N N . GLU D 3 179 ? 132.175 219.385 106.109 1.00 102.61 179 GLU D N 1
ATOM 10415 C CA . GLU D 3 179 ? 132.237 220.449 105.117 1.00 102.61 179 GLU D CA 1
ATOM 10416 C C . GLU D 3 179 ? 130.924 220.476 104.349 1.00 102.61 179 GLU D C 1
ATOM 10417 O O . GLU D 3 179 ? 130.175 219.496 104.328 1.00 102.61 179 GLU D O 1
ATOM 10423 N N . PHE D 3 180 ? 130.655 221.618 103.720 1.00 100.06 180 PHE D N 1
ATOM 10424 C CA . PHE D 3 180 ? 129.459 221.752 102.901 1.00 100.06 180 PHE D CA 1
ATOM 10425 C C . PHE D 3 180 ? 129.570 220.890 101.651 1.00 100.06 180 PHE D C 1
ATOM 10426 O O . PHE D 3 180 ? 130.618 220.839 101.001 1.00 100.06 180 PHE D O 1
ATOM 10434 N N . ILE D 3 181 ? 128.479 220.207 101.315 1.00 98.50 181 ILE D N 1
ATOM 10435 C CA . ILE D 3 181 ? 128.414 219.334 100.150 1.00 98.50 181 ILE D CA 1
ATOM 10436 C C . ILE D 3 181 ? 127.259 219.792 99.272 1.00 98.50 181 ILE D C 1
ATOM 10437 O O . ILE D 3 181 ? 126.135 219.965 99.757 1.00 98.50 181 ILE D O 1
ATOM 10442 N N . GLN D 3 182 ? 127.537 219.988 97.986 1.00 98.03 182 GLN D N 1
ATOM 10443 C CA . GLN D 3 182 ? 126.509 220.334 97.015 1.00 98.03 182 GLN D CA 1
ATOM 10444 C C . GLN D 3 182 ? 125.956 219.049 96.408 1.00 98.03 182 GLN D C 1
ATOM 10445 O O . GLN D 3 182 ? 126.695 218.287 95.775 1.00 98.03 182 GLN D O 1
ATOM 10451 N N . LEU D 3 183 ? 124.658 218.810 96.611 1.00 101.18 183 LEU D N 1
ATOM 10452 C CA . LEU D 3 183 ? 124.054 217.551 96.184 1.00 101.18 183 LEU D CA 1
ATOM 10453 C C . LEU D 3 183 ? 124.057 217.408 94.666 1.00 101.18 183 LEU D C 1
ATOM 10454 O O . LEU D 3 183 ? 124.296 216.313 94.144 1.00 101.18 183 LEU D O 1
ATOM 10459 N N . GLN D 3 184 ? 123.771 218.494 93.946 1.00 103.51 184 GLN D N 1
ATOM 10460 C CA . GLN D 3 184 ? 123.628 218.401 92.493 1.00 103.51 184 GLN D CA 1
ATOM 10461 C C . GLN D 3 184 ? 124.908 217.969 91.787 1.00 103.51 184 GLN D C 1
ATOM 10462 O O . GLN D 3 184 ? 124.837 217.063 90.940 1.00 103.51 184 GLN D O 1
ATOM 10468 N N . PRO D 3 185 ? 126.083 218.565 92.044 1.00 99.90 185 PRO D N 1
ATOM 10469 C CA . PRO D 3 185 ? 127.297 218.058 91.378 1.00 99.90 185 PRO D CA 1
ATOM 10470 C C . PRO D 3 185 ? 127.616 216.612 91.717 1.00 99.90 185 PRO D C 1
ATOM 10471 O O . PRO D 3 185 ? 128.041 215.854 90.836 1.00 99.90 185 PRO D O 1
ATOM 10475 N N . LEU D 3 186 ? 127.413 216.204 92.972 1.00 96.22 186 LEU D N 1
ATOM 10476 C CA . LEU D 3 186 ? 127.695 214.823 93.352 1.00 96.22 186 LEU D CA 1
ATOM 10477 C C . LEU D 3 186 ? 126.767 213.852 92.633 1.00 96.22 186 LEU D C 1
ATOM 10478 O O . LEU D 3 186 ? 127.211 212.809 92.139 1.00 96.22 186 LEU D O 1
ATOM 10483 N N . ILE D 3 187 ? 125.478 214.185 92.552 1.00 100.77 187 ILE D N 1
ATOM 10484 C CA . ILE D 3 187 ? 124.530 213.311 91.869 1.00 100.77 187 ILE D CA 1
ATOM 10485 C C . ILE D 3 187 ? 124.808 213.287 90.371 1.00 100.77 187 ILE D C 1
ATOM 10486 O O . ILE D 3 187 ? 124.694 212.239 89.723 1.00 100.77 187 ILE D O 1
ATOM 10491 N N . PHE D 3 188 ? 125.193 214.431 89.798 1.00 101.24 188 PHE D N 1
ATOM 10492 C CA . PHE D 3 188 ? 125.568 214.461 88.387 1.00 101.24 188 PHE D CA 1
ATOM 10493 C C . PHE D 3 188 ? 126.774 213.570 88.120 1.00 101.24 188 PHE D C 1
ATOM 10494 O O . PHE D 3 188 ? 126.799 212.824 87.134 1.00 101.24 188 PHE D O 1
ATOM 10502 N N . LYS D 3 189 ? 127.782 213.631 88.994 1.00 100.85 189 LYS D N 1
ATOM 10503 C CA . LYS D 3 189 ? 128.959 212.784 88.832 1.00 100.85 189 LYS D CA 1
ATOM 10504 C C . LYS D 3 189 ? 128.604 211.310 88.979 1.00 100.85 189 LYS D C 1
ATOM 10505 O O . LYS D 3 189 ? 129.116 210.464 88.237 1.00 100.85 189 LYS D O 1
ATOM 10511 N N . GLU D 3 190 ? 127.731 210.981 89.935 1.00 99.02 190 GLU D N 1
ATOM 10512 C CA . GLU D 3 190 ? 127.317 209.592 90.110 1.00 99.02 190 GLU D CA 1
ATOM 10513 C C . GLU D 3 190 ? 126.559 209.080 88.890 1.00 99.02 190 GLU D C 1
ATOM 10514 O O . GLU D 3 190 ? 126.762 207.939 88.458 1.00 99.02 190 GLU D O 1
ATOM 10520 N N . ILE D 3 191 ? 125.676 209.907 88.326 1.00 99.03 191 ILE D N 1
ATOM 10521 C CA . ILE D 3 191 ? 124.938 209.507 87.131 1.00 99.03 191 ILE D CA 1
ATOM 10522 C C . ILE D 3 191 ? 125.885 209.330 85.950 1.00 99.03 191 ILE D C 1
ATOM 10523 O O . ILE D 3 191 ? 125.768 208.366 85.183 1.00 99.03 191 ILE D O 1
ATOM 10528 N N . LYS D 3 192 ? 126.837 210.253 85.784 1.00 99.57 192 LYS D N 1
ATOM 10529 C CA . LYS D 3 192 ? 127.812 210.122 84.707 1.00 99.57 192 LYS D CA 1
ATOM 10530 C C . LYS D 3 192 ? 128.682 208.885 84.884 1.00 99.57 192 LYS D C 1
ATOM 10531 O O . LYS D 3 192 ? 129.123 208.290 83.893 1.00 99.57 192 LYS D O 1
ATOM 10537 N N . ASP D 3 193 ? 128.947 208.489 86.131 1.00 102.45 193 ASP D N 1
ATOM 10538 C CA . ASP D 3 193 ? 129.737 207.287 86.376 1.00 102.45 193 ASP D CA 1
ATOM 10539 C C . ASP D 3 193 ? 129.026 206.043 85.857 1.00 102.45 193 ASP D C 1
ATOM 10540 O O . ASP D 3 193 ? 129.649 205.181 85.228 1.00 102.45 193 ASP D O 1
ATOM 10545 N N . LEU D 3 194 ? 127.718 205.938 86.101 1.00 103.80 194 LEU D N 1
ATOM 10546 C CA . LEU D 3 194 ? 126.930 204.775 85.712 1.00 103.80 194 LEU D CA 1
ATOM 10547 C C . LEU D 3 194 ? 126.207 204.979 84.384 1.00 103.80 194 LEU D C 1
ATOM 10548 O O . LEU D 3 194 ? 125.139 204.398 84.165 1.00 103.80 194 LEU D O 1
ATOM 10553 N N . GLN D 3 195 ? 126.769 205.798 83.492 1.00 99.62 195 GLN D N 1
ATOM 10554 C CA . GLN D 3 195 ? 126.129 206.040 82.203 1.00 99.62 195 GLN D CA 1
ATOM 10555 C C . GLN D 3 195 ? 126.082 204.773 81.357 1.00 99.62 195 GLN D C 1
ATOM 10556 O O . GLN D 3 195 ? 125.089 204.519 80.666 1.00 99.62 195 GLN D O 1
ATOM 10562 N N . SER D 3 196 ? 127.151 203.973 81.391 1.00 104.55 196 SER D N 1
ATOM 10563 C CA . SER D 3 196 ? 127.188 202.749 80.597 1.00 104.55 196 SER D CA 1
ATOM 10564 C C . SER D 3 196 ? 126.110 201.766 81.038 1.00 104.55 196 SER D C 1
ATOM 10565 O O . SER D 3 196 ? 125.469 201.119 80.200 1.00 104.55 196 SER D O 1
ATOM 10568 N N . TRP D 3 197 ? 125.902 201.634 82.351 1.00 107.29 197 TRP D N 1
ATOM 10569 C CA . TRP D 3 197 ? 124.871 200.729 82.849 1.00 107.29 197 TRP D CA 1
ATOM 10570 C C . TRP D 3 197 ? 123.485 201.172 82.397 1.00 107.29 197 TRP D C 1
ATOM 10571 O O . TRP D 3 197 ? 122.662 200.343 81.988 1.00 107.29 197 TRP D O 1
ATOM 10582 N N . CYS D 3 198 ? 123.209 202.477 82.461 1.00 100.66 198 CYS D N 1
ATOM 10583 C CA . CYS D 3 198 ? 121.919 202.987 82.005 1.00 100.66 198 CYS D CA 1
ATOM 10584 C C . CYS D 3 198 ? 121.742 202.787 80.506 1.00 100.66 198 CYS D C 1
ATOM 10585 O O . CYS D 3 198 ? 120.642 202.464 80.043 1.00 100.66 198 CYS D O 1
ATOM 10588 N N . ILE D 3 199 ? 122.810 202.987 79.729 1.00 101.69 199 ILE D N 1
ATOM 10589 C CA . ILE D 3 199 ? 122.724 202.806 78.282 1.00 101.69 199 ILE D CA 1
ATOM 10590 C C . ILE D 3 199 ? 122.436 201.348 77.943 1.00 101.69 199 ILE D C 1
ATOM 10591 O O . ILE D 3 199 ? 121.583 201.044 77.100 1.00 101.69 199 ILE D O 1
ATOM 10596 N N . GLN D 3 200 ? 123.139 200.424 78.602 1.00 103.84 200 GLN D N 1
ATOM 10597 C CA . GLN D 3 200 ? 122.949 199.007 78.306 1.00 103.84 200 GLN D CA 1
ATOM 10598 C C . GLN D 3 200 ? 121.580 198.517 78.763 1.00 103.84 200 GLN D C 1
ATOM 10599 O O . GLN D 3 200 ? 120.896 197.797 78.027 1.00 103.84 200 GLN D O 1
ATOM 10605 N N . LYS D 3 201 ? 121.160 198.895 79.970 1.00 100.42 201 LYS D N 1
ATOM 10606 C CA . LYS D 3 201 ? 119.913 198.400 80.536 1.00 100.42 201 LYS D CA 1
ATOM 10607 C C . LYS D 3 201 ? 118.708 199.271 80.204 1.00 100.42 201 LYS D C 1
ATOM 10608 O O . LYS D 3 201 ? 117.580 198.883 80.526 1.00 100.42 201 LYS D O 1
ATOM 10614 N N . GLY D 3 202 ? 118.911 200.421 79.569 1.00 94.25 202 GLY D N 1
ATOM 10615 C CA . GLY D 3 202 ? 117.796 201.302 79.254 1.00 94.25 202 GLY D CA 1
ATOM 10616 C C . GLY D 3 202 ? 117.088 201.846 80.474 1.00 94.25 202 GLY D C 1
ATOM 10617 O O . GLY D 3 202 ? 115.851 201.863 80.517 1.00 94.25 202 GLY D O 1
ATOM 10618 N N . ILE D 3 203 ? 117.845 202.294 81.472 1.00 96.17 203 ILE D N 1
ATOM 10619 C CA . ILE D 3 203 ? 117.300 202.791 82.730 1.00 96.17 203 ILE D CA 1
ATOM 10620 C C . ILE D 3 203 ? 117.423 204.307 82.744 1.00 96.17 203 ILE D C 1
ATOM 10621 O O . ILE D 3 203 ? 118.513 204.851 82.527 1.00 96.17 203 ILE D O 1
ATOM 10626 N N . GLY D 3 204 ? 116.303 204.991 82.994 1.00 97.38 204 GLY D N 1
ATOM 10627 C CA . GLY D 3 204 ? 116.307 206.434 83.057 1.00 97.38 204 GLY D CA 1
ATOM 10628 C C . GLY D 3 204 ? 116.563 206.967 84.456 1.00 97.38 204 GLY D C 1
ATOM 10629 O O . GLY D 3 204 ? 116.439 206.256 85.451 1.00 97.38 204 GLY D O 1
ATOM 10630 N N . PHE D 3 205 ? 116.926 208.247 84.519 1.00 106.90 205 PHE D N 1
ATOM 10631 C CA . PHE D 3 205 ? 117.216 208.918 85.777 1.00 106.90 205 PHE D CA 1
ATOM 10632 C C . PHE D 3 205 ? 116.506 210.263 85.825 1.00 106.90 205 PHE D C 1
ATOM 10633 O O . PHE D 3 205 ? 116.292 210.910 84.797 1.00 106.90 205 PHE D O 1
ATOM 10641 N N . ASP D 3 206 ? 116.144 210.676 87.037 1.00 106.71 206 ASP D N 1
ATOM 10642 C CA . ASP D 3 206 ? 115.462 211.939 87.279 1.00 106.71 206 ASP D CA 1
ATOM 10643 C C . ASP D 3 206 ? 116.258 212.751 88.290 1.00 106.71 206 ASP D C 1
ATOM 10644 O O . ASP D 3 206 ? 116.682 212.219 89.322 1.00 106.71 206 ASP D O 1
ATOM 10649 N N . ILE D 3 207 ? 116.459 214.032 87.994 1.00 102.28 207 ILE D N 1
ATOM 10650 C CA . ILE D 3 207 ? 117.236 214.930 88.842 1.00 102.28 207 ILE D CA 1
ATOM 10651 C C . ILE D 3 207 ? 116.293 216.026 89.322 1.00 102.28 207 ILE D C 1
ATOM 10652 O O . ILE D 3 207 ? 115.978 216.960 88.574 1.00 102.28 207 ILE D O 1
ATOM 10657 N N . GLN D 3 208 ? 115.842 215.919 90.571 1.00 105.17 208 GLN D N 1
ATOM 10658 C CA . GLN D 3 208 ? 114.973 216.921 91.193 1.00 105.17 208 GLN D CA 1
ATOM 10659 C C . GLN D 3 208 ? 115.393 217.036 92.655 1.00 105.17 208 GLN D C 1
ATOM 10660 O O . GLN D 3 208 ? 115.062 216.169 93.469 1.00 105.17 208 GLN D O 1
ATOM 10666 N N . LEU D 3 209 ? 116.118 218.103 92.982 1.00 105.87 209 LEU D N 1
ATOM 10667 C CA . LEU D 3 209 ? 116.658 218.310 94.325 1.00 105.87 209 LEU D CA 1
ATOM 10668 C C . LEU D 3 209 ? 116.089 219.605 94.896 1.00 105.87 209 LEU D C 1
ATOM 10669 O O . LEU D 3 209 ? 116.496 220.701 94.495 1.00 105.87 209 LEU D O 1
ATOM 10674 N N . GLU D 3 210 ? 115.146 219.476 95.831 1.00 107.67 210 GLU D N 1
ATOM 10675 C CA . GLU D 3 210 ? 114.647 220.650 96.541 1.00 107.67 210 GLU D CA 1
ATOM 10676 C C . GLU D 3 210 ? 115.724 221.248 97.438 1.00 107.67 210 GLU D C 1
ATOM 10677 O O . GLU D 3 210 ? 115.839 222.474 97.548 1.00 107.67 210 GLU D O 1
ATOM 10683 N N . ALA D 3 211 ? 116.518 220.400 98.086 1.00 100.67 211 ALA D N 1
ATOM 10684 C CA . ALA D 3 211 ? 117.610 220.837 98.945 1.00 100.67 211 ALA D CA 1
ATOM 10685 C C . ALA D 3 211 ? 118.933 220.636 98.220 1.00 100.67 211 ALA D C 1
ATOM 10686 O O . ALA D 3 211 ? 119.188 219.560 97.668 1.00 100.67 211 ALA D O 1
ATOM 10688 N N . LYS D 3 212 ? 119.772 221.673 98.222 1.00 101.40 212 LYS D N 1
ATOM 10689 C CA . LYS D 3 212 ? 121.029 221.651 97.490 1.00 101.40 212 LYS D CA 1
ATOM 10690 C C . LYS D 3 212 ? 122.263 221.672 98.383 1.00 101.40 212 LYS D C 1
ATOM 10691 O O . LYS D 3 212 ? 123.370 221.457 97.878 1.00 101.40 212 LYS D O 1
ATOM 10697 N N . GLU D 3 213 ? 122.110 221.923 99.681 1.00 103.34 213 GLU D N 1
ATOM 10698 C CA . GLU D 3 213 ? 123.232 221.975 100.609 1.00 103.34 213 GLU D CA 1
ATOM 10699 C C . GLU D 3 213 ? 123.041 220.932 101.699 1.00 103.34 213 GLU D C 1
ATOM 10700 O O . GLU D 3 213 ? 121.993 220.897 102.354 1.00 103.34 213 GLU D O 1
ATOM 10706 N N . VAL D 3 214 ? 124.053 220.085 101.891 1.00 102.30 214 VAL D N 1
ATOM 10707 C CA . VAL D 3 214 ? 124.052 219.074 102.939 1.00 102.30 214 VAL D CA 1
ATOM 10708 C C . VAL D 3 214 ? 125.408 219.088 103.630 1.00 102.30 214 VAL D C 1
ATOM 10709 O O . VAL D 3 214 ? 126.415 219.527 103.070 1.00 102.30 214 VAL D O 1
ATOM 10713 N N . LEU D 3 215 ? 125.424 218.593 104.867 1.00 104.35 215 LEU D N 1
ATOM 10714 C CA . LEU D 3 215 ? 126.625 218.561 105.695 1.00 104.35 215 LEU D CA 1
ATOM 10715 C C . LEU D 3 215 ? 126.936 217.111 106.045 1.00 104.35 215 LEU D C 1
ATOM 10716 O O . LEU D 3 215 ? 126.194 216.479 106.804 1.00 104.35 215 LEU D O 1
ATOM 10721 N N . SER D 3 216 ? 128.028 216.591 105.497 1.00 104.79 216 SER D N 1
ATOM 10722 C CA . SER D 3 216 ? 128.464 215.215 105.733 1.00 104.79 216 SER D CA 1
ATOM 10723 C C . SER D 3 216 ? 129.900 215.092 105.232 1.00 104.79 216 SER D C 1
ATOM 10724 O O . SER D 3 216 ? 130.551 216.094 104.912 1.00 104.79 216 SER D O 1
ATOM 10727 N N . ASP D 3 217 ? 130.399 213.859 105.175 1.00 102.53 217 ASP D N 1
ATOM 10728 C CA . ASP D 3 217 ? 131.704 213.572 104.591 1.00 102.53 217 ASP D CA 1
ATOM 10729 C C . ASP D 3 217 ? 131.511 213.221 103.121 1.00 102.53 217 ASP D C 1
ATOM 10730 O O . ASP D 3 217 ? 130.739 212.313 102.792 1.00 102.53 217 ASP D O 1
ATOM 10735 N N . ALA D 3 218 ? 132.213 213.940 102.240 1.00 96.37 218 ALA D N 1
ATOM 10736 C CA . ALA D 3 218 ? 131.973 213.802 100.806 1.00 96.37 218 ALA D CA 1
ATOM 10737 C C . ALA D 3 218 ? 132.291 212.397 100.312 1.00 96.37 218 ALA D C 1
ATOM 10738 O O . ALA D 3 218 ? 131.517 211.813 99.544 1.00 96.37 218 ALA D O 1
ATOM 10740 N N . LYS D 3 219 ? 133.422 211.835 100.745 1.00 98.97 219 LYS D N 1
ATOM 10741 C CA . LYS D 3 219 ? 133.855 210.540 100.227 1.00 98.97 219 LYS D CA 1
ATOM 10742 C C . LYS D 3 219 ? 132.857 209.442 100.572 1.00 98.97 219 LYS D C 1
ATOM 10743 O O . LYS D 3 219 ? 132.397 208.704 99.693 1.00 98.97 219 LYS D O 1
ATOM 10749 N N . TRP D 3 220 ? 132.492 209.331 101.851 1.00 102.99 220 TRP D N 1
ATOM 10750 C CA . TRP D 3 220 ? 131.614 208.245 102.273 1.00 102.99 220 TRP D CA 1
ATOM 10751 C C . TRP D 3 220 ? 130.178 208.460 101.810 1.00 102.99 220 TRP D C 1
ATOM 10752 O O . TRP D 3 220 ? 129.485 207.489 101.487 1.00 102.99 220 TRP D O 1
ATOM 10763 N N . LEU D 3 221 ? 129.712 209.710 101.769 1.00 101.92 221 LEU D N 1
ATOM 10764 C CA . LEU D 3 221 ? 128.385 209.977 101.223 1.00 101.92 221 LEU D CA 1
ATOM 10765 C C . LEU D 3 221 ? 128.315 209.605 99.747 1.00 101.92 221 LEU D C 1
ATOM 10766 O O . LEU D 3 221 ? 127.340 208.985 99.298 1.00 101.92 221 LEU D O 1
ATOM 10771 N N . ALA D 3 222 ? 129.345 209.969 98.978 1.00 99.04 222 ALA D N 1
ATOM 10772 C CA . ALA D 3 222 ? 129.394 209.584 97.573 1.00 99.04 222 ALA D CA 1
ATOM 10773 C C . ALA D 3 222 ? 129.453 208.071 97.427 1.00 99.04 222 ALA D C 1
ATOM 10774 O O . ALA D 3 222 ? 128.819 207.503 96.534 1.00 99.04 222 ALA D O 1
ATOM 10776 N N . PHE D 3 223 ? 130.209 207.404 98.300 1.00 100.13 223 PHE D N 1
ATOM 10777 C CA . PHE D 3 223 ? 130.262 205.945 98.301 1.00 100.13 223 PHE D CA 1
ATOM 10778 C C . PHE D 3 223 ? 128.872 205.348 98.502 1.00 100.13 223 PHE D C 1
ATOM 10779 O O . PHE D 3 223 ? 128.429 204.486 97.730 1.00 100.13 223 PHE D O 1
ATOM 10787 N N . ILE D 3 224 ? 128.163 205.814 99.534 1.00 100.43 224 ILE D N 1
ATOM 10788 C CA . ILE D 3 224 ? 126.846 205.268 99.852 1.00 100.43 224 ILE D CA 1
ATOM 10789 C C . ILE D 3 224 ? 125.886 205.488 98.690 1.00 100.43 224 ILE D C 1
ATOM 10790 O O . ILE D 3 224 ? 125.165 204.572 98.275 1.00 100.43 224 ILE D O 1
ATOM 10795 N N . ILE D 3 225 ? 125.874 206.706 98.140 1.00 100.72 225 ILE D N 1
ATOM 10796 C CA . ILE D 3 225 ? 124.996 207.001 97.010 1.00 100.72 225 ILE D CA 1
ATOM 10797 C C . ILE D 3 225 ? 125.354 206.127 95.814 1.00 100.72 225 ILE D C 1
ATOM 10798 O O . IL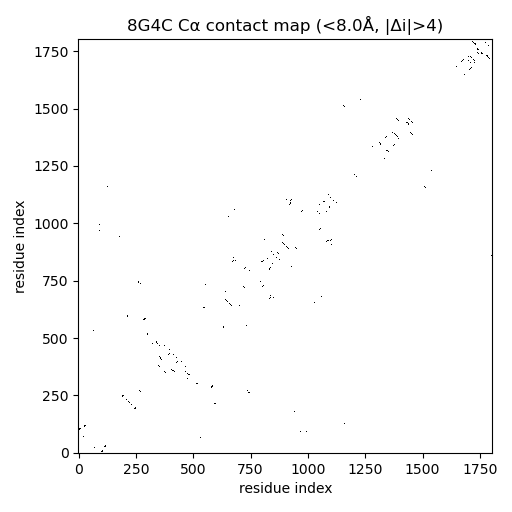E D 3 225 ? 124.472 205.629 95.101 1.00 100.72 225 ILE D O 1
ATOM 10803 N N . ARG D 3 226 ? 126.652 205.922 95.581 1.00 101.94 226 ARG D N 1
ATOM 10804 C CA . ARG D 3 226 ? 127.099 205.152 94.428 1.00 101.94 226 ARG D CA 1
ATOM 10805 C C . ARG D 3 226 ? 126.628 203.706 94.512 1.00 101.94 226 ARG D C 1
ATOM 10806 O O . ARG D 3 226 ? 126.092 203.167 93.538 1.00 101.94 226 ARG D O 1
ATOM 10814 N N . GLN D 3 227 ? 126.801 203.060 95.670 1.00 103.19 227 GLN D N 1
ATOM 10815 C CA . GLN D 3 227 ? 126.317 201.681 95.759 1.00 103.19 227 GLN D CA 1
ATOM 10816 C C . GLN D 3 227 ? 124.797 201.596 95.836 1.00 103.19 227 GLN D C 1
ATOM 10817 O O . GLN D 3 227 ? 124.225 200.599 95.384 1.00 103.19 227 GLN D O 1
ATOM 10823 N N . LEU D 3 228 ? 124.117 202.611 96.373 1.00 101.11 228 LEU D N 1
ATOM 10824 C CA . LEU D 3 228 ? 122.657 202.600 96.311 1.00 101.11 228 LEU D CA 1
ATOM 10825 C C . LEU D 3 228 ? 122.179 202.616 94.863 1.00 101.11 228 LEU D C 1
ATOM 10826 O O . LEU D 3 228 ? 121.330 201.807 94.462 1.00 101.11 228 LEU D O 1
ATOM 10831 N N . LEU D 3 229 ? 122.743 203.517 94.054 1.00 103.27 229 LEU D N 1
ATOM 10832 C CA . LEU D 3 229 ? 122.386 203.573 92.640 1.00 103.27 229 LEU D CA 1
ATOM 10833 C C . LEU D 3 229 ? 122.792 202.295 91.917 1.00 103.27 229 LEU D C 1
ATOM 10834 O O . LEU D 3 229 ? 122.068 201.817 91.037 1.00 103.27 229 LEU D O 1
ATOM 10839 N N . THR D 3 230 ? 123.953 201.734 92.266 1.00 102.15 230 THR D N 1
ATOM 10840 C CA . THR D 3 230 ? 124.409 200.505 91.626 1.00 102.15 230 THR D CA 1
ATOM 10841 C C . THR D 3 230 ? 123.464 199.345 91.911 1.00 102.15 230 THR D C 1
ATOM 10842 O O . THR D 3 230 ? 123.117 198.582 91.003 1.00 102.15 230 THR D O 1
ATOM 10846 N N . ASN D 3 231 ? 123.040 199.195 93.168 1.00 99.06 231 ASN D N 1
ATOM 10847 C CA . ASN D 3 231 ? 122.084 198.147 93.506 1.00 99.06 231 ASN D CA 1
ATOM 10848 C C . ASN D 3 231 ? 120.754 198.373 92.800 1.00 99.06 231 ASN D C 1
ATOM 10849 O O . ASN D 3 231 ? 120.140 197.423 92.299 1.00 99.06 231 ASN D O 1
ATOM 10854 N N . ALA D 3 232 ? 120.300 199.629 92.740 1.00 96.78 232 ALA D N 1
ATOM 10855 C CA . ALA D 3 232 ? 119.048 199.924 92.051 1.00 96.78 232 ALA D CA 1
ATOM 10856 C C . ALA D 3 232 ? 119.127 199.555 90.573 1.00 96.78 232 ALA D C 1
ATOM 10857 O O . ALA D 3 232 ? 118.184 198.979 90.020 1.00 96.78 232 ALA D O 1
ATOM 10859 N N . VAL D 3 233 ? 120.245 199.877 89.919 1.00 96.55 233 VAL D N 1
ATOM 10860 C CA . VAL D 3 233 ? 120.383 199.582 88.495 1.00 96.55 233 VAL D CA 1
ATOM 10861 C C . VAL D 3 233 ? 120.515 198.081 88.264 1.00 96.55 233 VAL D C 1
ATOM 10862 O O . VAL D 3 233 ? 119.894 197.524 87.350 1.00 96.55 233 VAL D O 1
ATOM 10866 N N . LYS D 3 234 ? 121.323 197.401 89.082 1.00 98.33 234 LYS D N 1
ATOM 10867 C CA . LYS D 3 234 ? 121.557 195.975 88.881 1.00 98.33 234 LYS D CA 1
ATOM 10868 C C . LYS D 3 234 ? 120.301 195.157 89.152 1.00 98.33 234 LYS D C 1
ATOM 10869 O O . LYS D 3 234 ? 120.043 194.161 88.465 1.00 98.33 234 LYS D O 1
ATOM 10875 N N . TYR D 3 235 ? 119.508 195.557 90.144 1.00 98.26 235 TYR D N 1
ATOM 10876 C CA . TYR D 3 235 ? 118.315 194.814 90.525 1.00 98.26 235 TYR D CA 1
ATOM 10877 C C . TYR D 3 235 ? 117.074 195.247 89.754 1.00 98.26 235 TYR D C 1
ATOM 10878 O O . TYR D 3 235 ? 115.976 194.768 90.054 1.00 98.26 235 TYR D O 1
ATOM 10887 N N . SER D 3 236 ? 117.219 196.138 88.775 1.00 96.47 236 SER D N 1
ATOM 10888 C CA . SER D 3 236 ? 116.104 196.591 87.959 1.00 96.47 236 SER D CA 1
ATOM 10889 C C . SER D 3 236 ? 116.444 196.411 86.486 1.00 96.47 236 SER D C 1
ATOM 10890 O O . SER D 3 236 ? 117.616 196.388 86.101 1.00 96.47 236 SER D O 1
ATOM 10893 N N . GLU D 3 237 ? 115.403 196.281 85.666 1.00 97.00 237 GLU D N 1
ATOM 10894 C CA . GLU D 3 237 ? 115.552 196.089 84.226 1.00 97.00 237 GLU D CA 1
ATOM 10895 C C . GLU D 3 237 ? 114.673 197.104 83.507 1.00 97.00 237 GLU D C 1
ATOM 10896 O O . GLU D 3 237 ? 113.443 196.982 83.521 1.00 97.00 237 GLU D O 1
ATOM 10902 N N . ALA D 3 238 ? 115.308 198.096 82.877 1.00 93.28 238 ALA D N 1
ATOM 10903 C CA . ALA D 3 238 ? 114.617 199.119 82.089 1.00 93.28 238 ALA D CA 1
ATOM 10904 C C . ALA D 3 238 ? 113.538 199.827 82.909 1.00 93.28 238 ALA D C 1
ATOM 10905 O O . ALA D 3 238 ? 112.414 200.043 82.450 1.00 93.28 238 ALA D O 1
ATOM 10907 N N . SER D 3 239 ? 113.891 200.192 84.137 1.00 99.16 239 SER D N 1
ATOM 10908 C CA . SER D 3 239 ? 112.983 200.878 85.043 1.00 99.16 239 SER D CA 1
ATOM 10909 C C . SER D 3 239 ? 113.485 202.288 85.321 1.00 99.16 239 SER D C 1
ATOM 10910 O O . SER D 3 239 ? 114.693 202.538 85.369 1.00 99.16 239 SER D O 1
ATOM 10913 N N . GLU D 3 240 ? 112.544 203.211 85.504 1.00 102.25 240 GLU D N 1
ATOM 10914 C CA . GLU D 3 240 ? 112.883 204.603 85.768 1.00 102.25 240 GLU D CA 1
ATOM 10915 C C . GLU D 3 240 ? 113.293 204.763 87.227 1.00 102.25 240 GLU D C 1
ATOM 10916 O O . GLU D 3 240 ? 112.489 204.520 88.134 1.00 102.25 240 GLU D O 1
ATOM 10922 N N . ILE D 3 241 ? 114.537 205.172 87.450 1.00 103.85 241 ILE D N 1
ATOM 10923 C CA . ILE D 3 241 ? 115.069 205.396 88.789 1.00 103.85 241 ILE D CA 1
ATOM 10924 C C . ILE D 3 241 ? 115.011 206.889 89.076 1.00 103.85 241 ILE D C 1
ATOM 10925 O O . ILE D 3 241 ? 115.573 207.697 88.327 1.00 103.85 241 ILE D O 1
ATOM 10930 N N . GLU D 3 242 ? 114.333 207.258 90.159 1.00 105.35 242 GLU D N 1
ATOM 10931 C CA . GLU D 3 242 ? 114.131 208.650 90.528 1.00 105.35 242 GLU D CA 1
ATOM 10932 C C . GLU D 3 242 ? 114.901 208.974 91.800 1.00 105.35 242 GLU D C 1
ATOM 10933 O O . GLU D 3 242 ? 114.942 208.169 92.736 1.00 105.35 242 GLU D O 1
ATOM 10939 N N . ILE D 3 243 ? 115.511 210.155 91.826 1.00 109.93 243 ILE D N 1
ATOM 10940 C CA . ILE D 3 243 ? 116.229 210.658 92.991 1.00 109.93 243 ILE D CA 1
ATOM 10941 C C . ILE D 3 243 ? 115.489 211.888 93.494 1.00 109.93 243 ILE D C 1
ATOM 10942 O O . ILE D 3 243 ? 115.296 212.855 92.745 1.00 109.93 243 ILE D O 1
ATOM 10947 N N . LYS D 3 244 ? 115.071 211.854 94.758 1.00 106.01 244 LYS D N 1
ATOM 10948 C CA . LYS D 3 244 ? 114.307 212.939 95.357 1.00 106.01 244 LYS D CA 1
ATOM 10949 C C . LYS D 3 244 ? 114.932 213.329 96.688 1.00 106.01 244 LYS D C 1
ATOM 10950 O O . LYS D 3 244 ? 115.218 212.463 97.521 1.00 106.01 244 LYS D O 1
ATOM 10956 N N . SER D 3 245 ? 115.145 214.629 96.880 1.00 107.31 245 SER D N 1
ATOM 10957 C CA . SER D 3 245 ? 115.660 215.168 98.130 1.00 107.31 245 SER D CA 1
ATOM 10958 C C . SER D 3 245 ? 114.750 216.295 98.589 1.00 107.31 245 SER D C 1
ATOM 10959 O O . SER D 3 245 ? 114.503 217.242 97.836 1.00 107.31 245 SER D O 1
ATOM 10962 N N . PHE D 3 246 ? 114.254 216.193 99.820 1.00 108.25 246 PHE D N 1
ATOM 10963 C CA . PHE D 3 246 ? 113.343 217.183 100.374 1.00 108.25 246 PHE D CA 1
ATOM 10964 C C . PHE D 3 246 ? 113.765 217.525 101.795 1.00 108.25 246 PHE D C 1
ATOM 10965 O O . PHE D 3 246 ? 114.354 216.702 102.500 1.00 108.25 246 PHE D O 1
ATOM 10973 N N . GLN D 3 247 ? 113.455 218.752 102.206 1.00 104.61 247 GLN D N 1
ATOM 10974 C CA . GLN D 3 247 ? 113.772 219.242 103.546 1.00 104.61 247 GLN D CA 1
ATOM 10975 C C . GLN D 3 247 ? 112.512 219.140 104.399 1.00 104.61 247 GLN D C 1
ATOM 10976 O O . GLN D 3 247 ? 111.588 219.946 104.262 1.00 104.61 247 GLN D O 1
ATOM 10982 N N . LYS D 3 248 ? 112.478 218.147 105.282 1.00 103.82 248 LYS D N 1
ATOM 10983 C CA . LYS D 3 248 ? 111.357 217.927 106.186 1.00 103.82 248 LYS D CA 1
ATOM 10984 C C . LYS D 3 248 ? 111.807 218.177 107.618 1.00 103.82 248 LYS D C 1
ATOM 10985 O O . LYS D 3 248 ? 112.792 217.588 108.074 1.00 103.82 248 LYS D O 1
ATOM 10991 N N . GLY D 3 249 ? 111.077 219.037 108.322 1.00 97.17 249 GLY D N 1
ATOM 10992 C CA . GLY D 3 249 ? 111.450 219.368 109.688 1.00 97.17 249 GLY D CA 1
ATOM 10993 C C . GLY D 3 249 ? 112.801 220.052 109.736 1.00 97.17 249 GLY D C 1
ATOM 10994 O O . GLY D 3 249 ? 113.083 220.981 108.970 1.00 97.17 249 GLY D O 1
ATOM 10995 N N . GLU D 3 250 ? 113.655 219.593 110.650 1.00 104.75 250 GLU D N 1
ATOM 10996 C CA . GLU D 3 250 ? 114.992 220.145 110.824 1.00 104.75 250 GLU D CA 1
ATOM 10997 C C . GLU D 3 250 ? 116.082 219.226 110.287 1.00 104.75 250 GLU D C 1
ATOM 10998 O O . GLU D 3 250 ? 117.268 219.492 110.508 1.00 104.75 250 GLU D O 1
ATOM 11004 N N . GLN D 3 251 ? 115.713 218.156 109.587 1.00 106.87 251 GLN D N 1
ATOM 11005 C CA . GLN D 3 251 ? 116.665 217.190 109.059 1.00 106.87 251 GLN D CA 1
ATOM 11006 C C . GLN D 3 251 ? 116.492 217.065 107.552 1.00 106.87 251 GLN D C 1
ATOM 11007 O O . GLN D 3 251 ? 115.366 217.037 107.046 1.00 106.87 251 GLN D O 1
ATOM 11013 N N . THR D 3 252 ? 117.612 216.989 106.839 1.00 109.95 252 THR D N 1
ATOM 11014 C CA . THR D 3 252 ? 117.599 216.837 105.391 1.00 109.95 252 THR D CA 1
ATOM 11015 C C . THR D 3 252 ? 117.511 215.357 105.037 1.00 109.95 252 THR D C 1
ATOM 11016 O O . THR D 3 252 ? 118.312 214.550 105.518 1.00 109.95 252 THR D O 1
ATOM 11020 N N . GLN D 3 253 ? 116.537 215.007 104.200 1.00 109.92 253 GLN D N 1
ATOM 11021 C CA . GLN D 3 253 ? 116.282 213.623 103.824 1.00 109.92 253 GLN D CA 1
ATOM 11022 C C . GLN D 3 253 ? 116.359 213.481 102.311 1.00 109.92 253 GLN D C 1
ATOM 11023 O O . GLN D 3 253 ? 115.749 214.265 101.576 1.00 109.92 253 GLN D O 1
ATOM 11029 N N . LEU D 3 254 ? 117.108 212.480 101.853 1.00 106.95 254 LEU D N 1
ATOM 11030 C CA . LEU D 3 254 ? 117.246 212.167 100.437 1.00 106.95 254 LEU D CA 1
ATOM 11031 C C . LEU D 3 254 ? 116.795 210.732 100.207 1.00 106.95 254 LEU D C 1
ATOM 11032 O O . LEU D 3 254 ? 117.192 209.827 100.948 1.00 106.95 254 LEU D O 1
ATOM 11037 N N . GLN D 3 255 ? 115.970 210.526 99.183 1.00 101.93 255 GLN D N 1
ATOM 11038 C CA . GLN D 3 255 ? 115.372 209.229 98.908 1.00 101.93 255 GLN D CA 1
ATOM 11039 C C . GLN D 3 255 ? 115.718 208.773 97.497 1.00 101.93 255 GLN D C 1
ATOM 11040 O O . GLN D 3 255 ? 115.753 209.580 96.562 1.00 101.93 255 GLN D O 1
ATOM 11046 N N . VAL D 3 256 ? 115.972 207.474 97.352 1.00 101.79 256 VAL D N 1
ATOM 11047 C CA . VAL D 3 256 ? 116.265 206.851 96.066 1.00 101.79 256 VAL D CA 1
ATOM 11048 C C . VAL D 3 256 ? 115.168 205.838 95.772 1.00 101.79 256 VAL D C 1
ATOM 11049 O O . VAL D 3 256 ? 114.890 204.961 96.598 1.00 101.79 256 VAL D O 1
ATOM 11053 N N . LYS D 3 257 ? 114.550 205.955 94.599 1.00 101.18 257 LYS D N 1
ATOM 11054 C CA . LYS D 3 257 ? 113.441 205.096 94.212 1.00 101.18 257 LYS D CA 1
ATOM 11055 C C . LYS D 3 257 ? 113.717 204.465 92.855 1.00 101.18 257 LYS D C 1
ATOM 11056 O O . LYS D 3 257 ? 114.199 205.133 91.935 1.00 101.18 257 LYS D O 1
ATOM 11062 N N . ASP D 3 258 ? 113.409 203.174 92.738 1.00 100.47 258 ASP D N 1
ATOM 11063 C CA . ASP D 3 258 ? 113.501 202.449 91.480 1.00 100.47 258 ASP D CA 1
ATOM 11064 C C . ASP D 3 258 ? 112.233 201.632 91.277 1.00 100.47 258 ASP D C 1
ATOM 11065 O O . ASP D 3 258 ? 111.559 201.252 92.239 1.00 100.47 258 ASP D O 1
ATOM 11070 N N . CYS D 3 259 ? 111.909 201.368 90.013 1.00 101.00 259 CYS D N 1
ATOM 11071 C CA . CYS D 3 259 ? 110.691 200.660 89.633 1.00 101.00 259 CYS D CA 1
ATOM 11072 C C . CYS D 3 259 ? 110.986 199.235 89.172 1.00 101.00 259 CYS D C 1
ATOM 11073 O O . CYS D 3 259 ? 110.363 198.724 88.240 1.00 101.00 259 CYS D O 1
ATOM 11076 N N . GLY D 3 260 ? 111.942 198.578 89.822 1.00 96.14 260 GLY D N 1
ATOM 11077 C CA . GLY D 3 260 ? 112.348 197.237 89.460 1.00 96.14 260 GLY D CA 1
ATOM 11078 C C . GLY D 3 260 ? 111.513 196.166 90.129 1.00 96.14 260 GLY D C 1
ATOM 11079 O O . GLY D 3 260 ? 110.392 196.402 90.585 1.00 96.14 260 GLY D O 1
ATOM 11080 N N . ARG D 3 261 ? 112.080 194.957 90.179 1.00 103.29 261 ARG D N 1
ATOM 11081 C CA . ARG D 3 261 ? 111.376 193.831 90.785 1.00 103.29 261 ARG D CA 1
ATOM 11082 C C . ARG D 3 261 ? 111.157 194.052 92.277 1.00 103.29 261 ARG D C 1
ATOM 11083 O O . ARG D 3 261 ? 110.109 193.684 92.819 1.00 103.29 261 ARG D O 1
ATOM 11091 N N . GLY D 3 262 ? 112.131 194.645 92.955 1.00 98.06 262 GLY D N 1
ATOM 11092 C CA . GLY D 3 262 ? 112.011 194.889 94.376 1.00 98.06 262 GLY D CA 1
ATOM 11093 C C . GLY D 3 262 ? 112.466 193.713 95.214 1.00 98.06 262 GLY D C 1
ATOM 11094 O O . GLY D 3 262 ? 113.043 192.732 94.733 1.00 98.06 262 GLY D O 1
ATOM 11095 N N . ILE D 3 263 ? 112.191 193.824 96.511 1.00 99.27 263 ILE D N 1
ATOM 11096 C CA . ILE D 3 263 ? 112.602 192.838 97.503 1.00 99.27 263 ILE D CA 1
ATOM 11097 C C . ILE D 3 263 ? 111.358 192.331 98.217 1.00 99.27 263 ILE D C 1
ATOM 11098 O O . ILE D 3 263 ? 110.504 193.126 98.626 1.00 99.27 263 ILE D O 1
ATOM 11103 N N . ASP D 3 264 ? 111.254 191.012 98.356 1.00 99.75 264 ASP D N 1
ATOM 11104 C CA . ASP D 3 264 ? 110.105 190.424 99.027 1.00 99.75 264 ASP D CA 1
ATOM 11105 C C . ASP D 3 264 ? 110.071 190.869 100.488 1.00 99.75 264 ASP D C 1
ATOM 11106 O O . ASP D 3 264 ? 111.118 190.923 101.144 1.00 99.75 264 ASP D O 1
ATOM 11111 N N . PRO D 3 265 ? 108.890 191.183 101.031 1.00 100.37 265 PRO D N 1
ATOM 11112 C CA . PRO D 3 265 ? 108.827 191.718 102.403 1.00 100.37 265 PRO D CA 1
ATOM 11113 C C . PRO D 3 265 ? 109.381 190.780 103.461 1.00 100.37 265 PRO D C 1
ATOM 11114 O O . PRO D 3 265 ? 109.721 191.244 104.557 1.00 100.37 265 PRO D O 1
ATOM 11118 N N . LYS D 3 266 ? 109.474 189.479 103.180 1.00 100.82 266 LYS D N 1
ATOM 11119 C CA . LYS D 3 266 ? 110.086 188.563 104.137 1.00 100.82 266 LYS D CA 1
ATOM 11120 C C . LYS D 3 266 ? 111.563 188.880 104.340 1.00 100.82 266 LYS D C 1
ATOM 11121 O O . LYS D 3 266 ? 112.071 188.810 105.465 1.00 100.82 266 LYS D O 1
ATOM 11127 N N . ASP D 3 267 ? 112.268 189.228 103.264 1.00 103.18 267 ASP D N 1
ATOM 11128 C CA . ASP D 3 267 ? 113.705 189.464 103.315 1.00 103.18 267 ASP D CA 1
ATOM 11129 C C . ASP D 3 267 ? 114.077 190.942 103.247 1.00 103.18 267 ASP D C 1
ATOM 11130 O O . ASP D 3 267 ? 115.266 191.261 103.154 1.00 103.18 267 ASP D O 1
ATOM 11135 N N . VAL D 3 268 ? 113.096 191.848 103.284 1.00 101.96 268 VAL D N 1
ATOM 11136 C CA . VAL D 3 268 ? 113.412 193.279 103.296 1.00 101.96 268 VAL D CA 1
ATOM 11137 C C . VAL D 3 268 ? 114.236 193.677 104.516 1.00 101.96 268 VAL D C 1
ATOM 11138 O O . VAL D 3 268 ? 115.250 194.375 104.347 1.00 101.96 268 VAL D O 1
ATOM 11142 N N . PRO D 3 269 ? 113.881 193.289 105.747 1.00 103.62 269 PRO D N 1
ATOM 11143 C CA . PRO D 3 269 ? 114.756 193.621 106.884 1.00 103.62 269 PRO D CA 1
ATOM 11144 C C . PRO D 3 269 ? 116.119 192.956 106.816 1.00 103.62 269 PRO D C 1
ATOM 11145 O O . PRO D 3 269 ? 117.055 193.429 107.472 1.00 103.62 269 PRO D O 1
ATOM 11149 N N . ARG D 3 270 ? 116.264 191.881 106.045 1.00 104.72 270 ARG D N 1
ATOM 11150 C CA . ARG D 3 270 ? 117.511 191.131 105.978 1.00 104.72 270 ARG D CA 1
ATOM 11151 C C . ARG D 3 270 ? 118.494 191.682 104.953 1.00 104.72 270 ARG D C 1
ATOM 11152 O O . ARG D 3 270 ? 119.610 191.162 104.851 1.00 104.72 270 ARG D O 1
ATOM 11160 N N . ILE D 3 271 ? 118.115 192.712 104.191 1.00 104.47 271 ILE D N 1
ATOM 11161 C CA . ILE D 3 271 ? 119.036 193.263 103.201 1.00 104.47 271 ILE D CA 1
ATOM 11162 C C . ILE D 3 271 ? 120.227 193.929 103.879 1.00 104.47 271 ILE D C 1
ATOM 11163 O O . ILE D 3 271 ? 121.311 194.022 103.291 1.00 104.47 271 ILE D O 1
ATOM 11168 N N . PHE D 3 272 ? 120.054 194.401 105.114 1.00 104.19 272 PHE D N 1
ATOM 11169 C CA . PHE D 3 272 ? 121.151 195.001 105.859 1.00 104.19 272 PHE D CA 1
ATOM 11170 C C . PHE D 3 272 ? 122.051 193.968 106.523 1.00 104.19 272 PHE D C 1
ATOM 11171 O O . PHE D 3 272 ? 123.105 194.340 107.050 1.00 104.19 272 PHE D O 1
ATOM 11179 N N . ASP D 3 273 ? 121.664 192.695 106.515 1.00 102.64 273 ASP D N 1
ATOM 11180 C CA . ASP D 3 273 ? 122.490 191.654 107.109 1.00 102.64 273 ASP D CA 1
ATOM 11181 C C . ASP D 3 273 ? 123.776 191.476 106.312 1.00 102.64 273 ASP D C 1
ATOM 11182 O O . ASP D 3 273 ? 123.782 191.573 105.082 1.00 102.64 273 ASP D O 1
ATOM 11187 N N . LYS D 3 274 ? 124.871 191.218 107.024 1.00 94.03 274 LYS D N 1
ATOM 11188 C CA . LYS D 3 274 ? 126.166 191.050 106.377 1.00 94.03 274 LYS D CA 1
ATOM 11189 C C . LYS D 3 274 ? 126.165 189.805 105.499 1.00 94.03 274 LYS D C 1
ATOM 11190 O O . LYS D 3 274 ? 125.698 188.739 105.913 1.00 94.03 274 LYS D O 1
ATOM 11196 N N . GLY D 3 275 ? 126.692 189.943 104.286 1.00 91.96 275 GLY D N 1
ATOM 11197 C CA . GLY D 3 275 ? 126.774 188.816 103.369 1.00 91.96 275 GLY D CA 1
ATOM 11198 C C . GLY D 3 275 ? 125.429 188.236 102.991 1.00 91.96 275 GLY D C 1
ATOM 11199 O O . GLY D 3 275 ? 125.288 187.010 102.899 1.00 91.96 275 GLY D O 1
ATOM 11200 N N . PHE D 3 276 ? 124.435 189.090 102.767 1.00 102.17 276 PHE D N 1
ATOM 11201 C CA . PHE D 3 276 ? 123.086 188.643 102.446 1.00 102.17 276 PHE D CA 1
ATOM 11202 C C . PHE D 3 276 ? 122.911 188.592 100.933 1.00 102.17 276 PHE D C 1
ATOM 11203 O O . PHE D 3 276 ? 123.108 189.599 100.245 1.00 102.17 276 PHE D O 1
ATOM 11211 N N . THR D 3 277 ? 122.543 187.420 100.422 1.00 101.80 277 THR D N 1
ATOM 11212 C CA . THR D 3 277 ? 122.251 187.231 99.008 1.00 101.80 277 THR D CA 1
ATOM 11213 C C . THR D 3 277 ? 120.870 186.609 98.877 1.00 101.80 277 THR D C 1
ATOM 11214 O O . THR D 3 277 ? 120.562 185.626 99.559 1.00 101.80 277 THR D O 1
ATOM 11218 N N . SER D 3 278 ? 120.042 187.186 98.011 1.00 99.45 278 SER D N 1
ATOM 11219 C CA . SER D 3 278 ? 118.685 186.690 97.834 1.00 99.45 278 SER D CA 1
ATOM 11220 C C . SER D 3 278 ? 118.701 185.301 97.208 1.00 99.45 278 SER D C 1
ATOM 11221 O O . SER D 3 278 ? 119.465 185.027 96.279 1.00 99.45 278 SER D O 1
ATOM 11224 N N . THR D 3 279 ? 117.848 184.421 97.727 1.00 98.75 279 THR D N 1
ATOM 11225 C CA . THR D 3 279 ? 117.780 183.039 97.273 1.00 98.75 279 THR D CA 1
ATOM 11226 C C . THR D 3 279 ? 116.788 182.830 96.136 1.00 98.75 279 THR D C 1
ATOM 11227 O O . THR D 3 279 ? 116.704 181.718 95.606 1.00 98.75 279 THR D O 1
ATOM 11231 N N . THR D 3 280 ? 116.039 183.865 95.748 1.00 100.64 280 THR D N 1
ATOM 11232 C CA . THR D 3 280 ? 115.057 183.709 94.681 1.00 100.64 280 THR D CA 1
ATOM 11233 C C . THR D 3 280 ? 115.701 183.631 93.302 1.00 100.64 280 THR D C 1
ATOM 11234 O O . THR D 3 280 ? 115.065 183.139 92.364 1.00 100.64 280 THR D O 1
ATOM 11238 N N . ASP D 3 281 ? 116.937 184.104 93.155 1.00 104.49 281 ASP D N 1
ATOM 11239 C CA . ASP D 3 281 ? 117.646 184.071 91.883 1.00 104.49 281 ASP D CA 1
ATOM 11240 C C . ASP D 3 281 ? 119.056 183.549 92.109 1.00 104.49 281 ASP D C 1
ATOM 11241 O O . ASP D 3 281 ? 119.734 183.971 93.051 1.00 104.49 281 ASP D O 1
ATOM 11246 N N . HIS D 3 282 ? 119.494 182.630 91.245 1.00 105.53 282 HIS D N 1
ATOM 11247 C CA . HIS D 3 282 ? 120.849 182.101 91.331 1.00 105.53 282 HIS D CA 1
ATOM 11248 C C . HIS D 3 282 ? 121.896 183.083 90.820 1.00 105.53 282 HIS D C 1
ATOM 11249 O O . HIS D 3 282 ? 123.065 182.978 91.207 1.00 105.53 282 HIS D O 1
ATOM 11256 N N . HIS D 3 283 ? 121.506 184.027 89.961 1.00 102.28 283 HIS D N 1
ATOM 11257 C CA . HIS D 3 283 ? 122.450 185.013 89.450 1.00 102.28 283 HIS D CA 1
ATOM 11258 C C . HIS D 3 283 ? 122.930 185.971 90.532 1.00 102.28 283 HIS D C 1
ATOM 11259 O O . HIS D 3 283 ? 124.006 186.561 90.386 1.00 102.28 283 HIS D O 1
ATOM 11266 N N . ASP D 3 284 ? 122.163 186.140 91.607 1.00 102.31 284 ASP D N 1
ATOM 11267 C CA . ASP D 3 284 ? 122.521 187.060 92.677 1.00 102.31 284 ASP D CA 1
ATOM 11268 C C . ASP D 3 284 ? 123.428 186.435 93.728 1.00 102.31 284 ASP D C 1
ATOM 11269 O O . ASP D 3 284 ? 123.906 187.152 94.614 1.00 102.31 284 ASP D O 1
ATOM 11274 N N . GLN D 3 285 ? 123.673 185.124 93.657 1.00 101.74 285 GLN D N 1
ATOM 11275 C CA . GLN D 3 285 ? 124.559 184.485 94.625 1.00 101.74 285 GLN D CA 1
ATOM 11276 C C . GLN D 3 285 ? 125.995 184.969 94.465 1.00 101.74 285 GLN D C 1
ATOM 11277 O O . GLN D 3 285 ? 126.704 185.165 95.459 1.00 101.74 285 GLN D O 1
ATOM 11283 N N . ALA D 3 286 ? 126.442 185.166 93.222 1.00 91.91 286 ALA D N 1
ATOM 11284 C CA . ALA D 3 286 ? 127.809 185.608 92.976 1.00 91.91 286 ALA D CA 1
ATOM 11285 C C . ALA D 3 286 ? 128.066 187.024 93.476 1.00 91.91 286 ALA D C 1
ATOM 11286 O O . ALA D 3 286 ? 129.229 187.398 93.663 1.00 91.91 286 ALA D O 1
ATOM 11288 N N . SER D 3 287 ? 127.018 187.816 93.687 1.00 90.22 287 SER D N 1
ATOM 11289 C CA . SER D 3 287 ? 127.193 189.167 94.201 1.00 90.22 287 SER D CA 1
ATOM 11290 C C . SER D 3 287 ? 127.664 189.130 95.649 1.00 90.22 287 SER D C 1
ATOM 11291 O O . SER D 3 287 ? 127.201 188.312 96.450 1.00 90.22 287 SER D O 1
ATOM 11294 N N . THR D 3 288 ? 128.601 190.021 95.982 1.00 91.57 288 THR D N 1
ATOM 11295 C CA . THR D 3 288 ? 129.124 190.073 97.344 1.00 91.57 288 THR D CA 1
ATOM 11296 C C . THR D 3 288 ? 128.044 190.483 98.339 1.00 91.57 288 THR D C 1
ATOM 11297 O O . THR D 3 288 ? 127.936 189.897 99.422 1.00 91.57 288 THR D O 1
ATOM 11301 N N . GLY D 3 289 ? 127.238 191.485 97.992 1.00 93.99 289 GLY D N 1
ATOM 11302 C CA . GLY D 3 289 ? 126.172 191.921 98.872 1.00 93.99 289 GLY D CA 1
ATOM 11303 C C . GLY D 3 289 ? 126.633 192.624 100.127 1.00 93.99 289 GLY D C 1
ATOM 11304 O O . GLY D 3 289 ? 125.883 192.679 101.105 1.00 93.99 289 GLY D O 1
ATOM 11305 N N . MET D 3 290 ? 127.850 193.168 100.128 1.00 99.71 290 MET D N 1
ATOM 11306 C CA . MET D 3 290 ? 128.414 193.810 101.307 1.00 99.71 290 MET D CA 1
ATOM 11307 C C . MET D 3 290 ? 128.294 195.330 101.275 1.00 99.71 290 MET D C 1
ATOM 11308 O O . MET D 3 290 ? 128.305 195.960 102.339 1.00 99.71 290 MET D O 1
ATOM 11313 N N . GLY D 3 291 ? 128.124 195.922 100.089 1.00 96.72 291 GLY D N 1
ATOM 11314 C CA . GLY D 3 291 ? 128.099 197.373 99.986 1.00 96.72 291 GLY D CA 1
ATOM 11315 C C . GLY D 3 291 ? 127.001 198.018 100.812 1.00 96.72 291 GLY D C 1
ATOM 11316 O O . GLY D 3 291 ? 127.198 199.089 101.390 1.00 96.72 291 GLY D O 1
ATOM 11317 N N . LEU D 3 292 ? 125.826 197.387 100.868 1.00 96.67 292 LEU D N 1
ATOM 11318 C CA . LEU D 3 292 ? 124.750 197.912 101.704 1.00 96.67 292 LEU D CA 1
ATOM 11319 C C . LEU D 3 292 ? 125.138 197.891 103.178 1.00 96.67 292 LEU D C 1
ATOM 11320 O O . LEU D 3 292 ? 124.881 198.854 103.912 1.00 96.67 292 LEU D O 1
ATOM 11325 N N . TYR D 3 293 ? 125.759 196.797 103.627 1.00 100.32 293 TYR D N 1
ATOM 11326 C CA . TYR D 3 293 ? 126.226 196.720 105.007 1.00 100.32 293 TYR D CA 1
ATOM 11327 C C . TYR D 3 293 ? 127.287 197.775 105.287 1.00 100.32 293 TYR D C 1
ATOM 11328 O O . TYR D 3 293 ? 127.284 198.402 106.353 1.00 100.32 293 TYR D O 1
ATOM 11337 N N . LEU D 3 294 ? 128.205 197.983 104.340 1.00 99.72 294 LEU D N 1
ATOM 11338 C CA . LEU D 3 294 ? 129.227 199.011 104.509 1.00 99.72 294 LEU D CA 1
ATOM 11339 C C . LEU D 3 294 ? 128.605 200.395 104.611 1.00 99.72 294 LEU D C 1
ATOM 11340 O O . LEU D 3 294 ? 129.015 201.208 105.447 1.00 99.72 294 LEU D O 1
ATOM 11345 N N . ALA D 3 295 ? 127.618 200.685 103.760 1.00 92.64 295 ALA D N 1
ATOM 11346 C CA . ALA D 3 295 ? 126.949 201.979 103.815 1.00 92.64 295 ALA D CA 1
ATOM 11347 C C . ALA D 3 295 ? 126.238 202.174 105.147 1.00 92.64 295 ALA D C 1
ATOM 11348 O O . ALA D 3 295 ? 126.331 203.244 105.759 1.00 92.64 295 ALA D O 1
ATOM 11350 N N . LYS D 3 296 ? 125.531 201.142 105.616 1.00 95.64 296 LYS D N 1
ATOM 11351 C CA . LYS D 3 296 ? 124.822 201.252 106.887 1.00 95.64 296 LYS D CA 1
ATOM 11352 C C . LYS D 3 296 ? 125.791 201.456 108.046 1.00 95.64 296 LYS D C 1
ATOM 11353 O O . LYS D 3 296 ? 125.524 202.252 108.954 1.00 95.64 296 LYS D O 1
ATOM 11359 N N . LYS D 3 297 ? 126.921 200.744 108.036 1.00 96.07 297 LYS D N 1
ATOM 11360 C CA . LYS D 3 297 ? 127.882 200.873 109.127 1.00 96.07 297 LYS D CA 1
ATOM 11361 C C . LYS D 3 297 ? 128.580 202.228 109.100 1.00 96.07 297 LYS D C 1
ATOM 11362 O O . LYS D 3 297 ? 128.784 202.846 110.151 1.00 96.07 297 LYS D O 1
ATOM 11368 N N . ALA D 3 298 ? 128.956 202.707 107.911 1.00 96.19 298 ALA D N 1
ATOM 11369 C CA . ALA D 3 298 ? 129.633 203.992 107.804 1.00 96.19 298 ALA D CA 1
ATOM 11370 C C . ALA D 3 298 ? 128.690 205.164 108.032 1.00 96.19 298 ALA D C 1
ATOM 11371 O O . ALA D 3 298 ? 129.154 206.264 108.351 1.00 96.19 298 ALA D O 1
ATOM 11373 N N . ALA D 3 299 ? 127.382 204.958 107.868 1.00 94.50 299 ALA D N 1
ATOM 11374 C CA . ALA D 3 299 ? 126.427 206.030 108.112 1.00 94.50 299 ALA D CA 1
ATOM 11375 C C . ALA D 3 299 ? 126.219 206.297 109.596 1.00 94.50 299 ALA D C 1
ATOM 11376 O O . ALA D 3 299 ? 125.802 207.402 109.960 1.00 94.50 299 ALA D O 1
ATOM 11378 N N . ALA D 3 300 ? 126.491 205.315 110.457 1.00 92.84 300 ALA D N 1
ATOM 11379 C CA . ALA D 3 300 ? 126.278 205.504 111.891 1.00 92.84 300 ALA D CA 1
ATOM 11380 C C . ALA D 3 300 ? 127.159 206.595 112.492 1.00 92.84 300 ALA D C 1
ATOM 11381 O O . ALA D 3 300 ? 126.621 207.463 113.202 1.00 92.84 300 ALA D O 1
ATOM 11383 N N . PRO D 3 301 ? 128.483 206.622 112.279 1.00 97.50 301 PRO D N 1
ATOM 11384 C CA . PRO D 3 301 ? 129.275 207.728 112.846 1.00 97.50 301 PRO D CA 1
ATOM 11385 C C . PRO D 3 301 ? 128.872 209.092 112.318 1.00 97.50 301 PRO D C 1
ATOM 11386 O O . PRO D 3 301 ? 128.958 210.083 113.054 1.00 97.50 301 PRO D O 1
ATOM 11390 N N . LEU D 3 302 ? 128.430 209.174 111.065 1.00 98.97 302 LEU D N 1
ATOM 11391 C CA . LEU D 3 302 ? 127.985 210.429 110.475 1.00 98.97 302 LEU D CA 1
ATOM 11392 C C . LEU D 3 302 ? 126.536 210.758 110.812 1.00 98.97 302 LEU D C 1
ATOM 11393 O O . LEU D 3 302 ? 125.996 211.724 110.263 1.00 98.97 302 LEU D O 1
ATOM 11398 N N . LEU D 3 303 ? 125.908 209.977 111.696 1.00 96.16 303 LEU D N 1
ATOM 11399 C CA . LEU D 3 303 ? 124.519 210.190 112.108 1.00 96.16 303 LEU D CA 1
ATOM 11400 C C . LEU D 3 303 ? 123.577 210.208 110.907 1.00 96.16 303 LEU D C 1
ATOM 11401 O O . LEU D 3 303 ? 122.677 211.046 110.809 1.00 96.16 303 LEU D O 1
ATOM 11406 N N . ILE D 3 304 ? 123.787 209.275 109.983 1.00 100.52 304 ILE D N 1
ATOM 11407 C CA . ILE D 3 304 ? 122.950 209.118 108.800 1.00 100.52 304 ILE D CA 1
ATOM 11408 C C . ILE D 3 304 ? 122.156 207.828 108.951 1.00 100.52 304 ILE D C 1
ATOM 11409 O O . ILE D 3 304 ? 122.724 206.777 109.271 1.00 100.52 304 ILE D O 1
ATOM 11414 N N . HIS D 3 305 ? 120.847 207.910 108.735 1.00 104.59 305 HIS D N 1
ATOM 11415 C CA . HIS D 3 305 ? 119.966 206.753 108.819 1.00 104.59 305 HIS D CA 1
ATOM 11416 C C . HIS D 3 305 ? 119.618 206.291 107.410 1.00 104.59 305 HIS D C 1
ATOM 11417 O O . HIS D 3 305 ? 119.000 207.038 106.643 1.00 104.59 305 HIS D O 1
ATOM 11424 N N . ILE D 3 306 ? 120.014 205.069 107.074 1.00 105.17 306 ILE D N 1
ATOM 11425 C CA . ILE D 3 306 ? 119.740 204.486 105.762 1.00 105.17 306 ILE D CA 1
ATOM 11426 C C . ILE D 3 306 ? 118.531 203.576 105.944 1.00 105.17 306 ILE D C 1
ATOM 11427 O O . ILE D 3 306 ? 118.654 202.391 106.258 1.00 105.17 306 ILE D O 1
ATOM 11432 N N . ASP D 3 307 ? 117.345 204.138 105.742 1.00 103.22 307 ASP D N 1
ATOM 11433 C CA . ASP D 3 307 ? 116.105 203.392 105.881 1.00 103.22 307 ASP D CA 1
ATOM 11434 C C . ASP D 3 307 ? 115.753 202.692 104.573 1.00 103.22 307 ASP D C 1
ATOM 11435 O O . ASP D 3 307 ? 116.302 202.991 103.509 1.00 103.22 307 ASP D O 1
ATOM 11440 N N . VAL D 3 308 ? 114.824 201.744 104.667 1.00 104.08 308 VAL D N 1
ATOM 11441 C CA . VAL D 3 308 ? 114.379 200.961 103.522 1.00 104.08 308 VAL D CA 1
ATOM 11442 C C . VAL D 3 308 ? 112.857 200.921 103.507 1.00 104.08 308 VAL D C 1
ATOM 11443 O O . VAL D 3 308 ? 112.218 200.718 104.546 1.00 104.08 308 VAL D O 1
ATOM 11447 N N . GLU D 3 309 ? 112.278 201.142 102.327 1.00 101.41 309 GLU D N 1
ATOM 11448 C CA . GLU D 3 309 ? 110.842 200.990 102.088 1.00 101.41 309 GLU D CA 1
ATOM 11449 C C . GLU D 3 309 ? 110.707 200.200 100.791 1.00 101.41 309 GLU D C 1
ATOM 11450 O O . GLU D 3 309 ? 110.607 200.781 99.707 1.00 101.41 309 GLU D O 1
ATOM 11456 N N . SER D 3 310 ? 110.703 198.875 100.903 1.00 98.30 310 SER D N 1
ATOM 11457 C CA . SER D 3 310 ? 110.716 197.987 99.749 1.00 98.30 310 SER D CA 1
ATOM 11458 C C . SER D 3 310 ? 109.426 197.183 99.698 1.00 98.30 310 SER D C 1
ATOM 11459 O O . SER D 3 310 ? 109.036 196.561 100.692 1.00 98.30 310 SER D O 1
ATOM 11462 N N . GLU D 3 311 ? 108.771 197.200 98.541 1.00 99.61 311 GLU D N 1
ATOM 11463 C CA . GLU D 3 311 ? 107.582 196.400 98.284 1.00 99.61 311 GLU D CA 1
ATOM 11464 C C . GLU D 3 311 ? 107.867 195.470 97.116 1.00 99.61 311 GLU D C 1
ATOM 11465 O O . GLU D 3 311 ? 108.384 195.908 96.083 1.00 99.61 311 GLU D O 1
ATOM 11471 N N . PHE D 3 312 ? 107.540 194.190 97.282 1.00 99.10 312 PHE D N 1
ATOM 11472 C CA . PHE D 3 312 ? 107.803 193.213 96.235 1.00 99.10 312 PHE D CA 1
ATOM 11473 C C . PHE D 3 312 ? 106.948 193.510 95.010 1.00 99.10 312 PHE D C 1
ATOM 11474 O O . PHE D 3 312 ? 105.736 193.721 95.120 1.00 99.10 312 PHE D O 1
ATOM 11482 N N . GLY D 3 313 ? 107.583 193.526 93.839 1.00 92.89 313 GLY D N 1
ATOM 11483 C CA . GLY D 3 313 ? 106.911 193.850 92.602 1.00 92.89 313 GLY D CA 1
ATOM 11484 C C . GLY D 3 313 ? 106.819 195.328 92.292 1.00 92.89 313 GLY D C 1
ATOM 11485 O O . GLY D 3 313 ? 106.345 195.689 91.207 1.00 92.89 313 GLY D O 1
ATOM 11486 N N . ALA D 3 314 ? 107.257 196.195 93.204 1.00 96.05 314 ALA D N 1
ATOM 11487 C CA . ALA D 3 314 ? 107.212 197.637 93.002 1.00 96.05 314 ALA D CA 1
ATOM 11488 C C . ALA D 3 314 ? 108.595 198.267 92.983 1.00 96.05 314 ALA D C 1
ATOM 11489 O O . ALA D 3 314 ? 108.929 198.989 92.036 1.00 96.05 314 ALA D O 1
ATOM 11491 N N . GLY D 3 315 ? 109.405 198.019 93.996 1.00 97.99 315 GLY D N 1
ATOM 11492 C CA . GLY D 3 315 ? 110.739 198.581 94.056 1.00 97.99 315 GLY D CA 1
ATOM 11493 C C . GLY D 3 315 ? 111.187 198.738 95.494 1.00 97.99 315 GLY D C 1
ATOM 11494 O O . GLY D 3 315 ? 110.498 198.352 96.434 1.00 97.99 315 GLY D O 1
ATOM 11495 N N . THR D 3 316 ? 112.373 199.322 95.642 1.00 101.65 316 THR D N 1
ATOM 11496 C CA . THR D 3 316 ? 112.978 199.574 96.942 1.00 101.65 316 THR D CA 1
ATOM 11497 C C . THR D 3 316 ? 113.261 201.062 97.082 1.00 101.65 316 THR D C 1
ATOM 11498 O O . THR D 3 316 ? 113.825 201.679 96.173 1.00 101.65 316 THR D O 1
ATOM 11502 N N . VAL D 3 317 ? 112.872 201.634 98.217 1.00 103.32 317 VAL D N 1
ATOM 11503 C CA . VAL D 3 317 ? 113.096 203.045 98.509 1.00 103.32 317 VAL D CA 1
ATOM 11504 C C . VAL D 3 317 ? 114.169 203.137 99.584 1.00 103.32 317 VAL D C 1
ATOM 11505 O O . VAL D 3 317 ? 113.989 202.628 100.698 1.00 103.32 317 VAL D O 1
ATOM 11509 N N . PHE D 3 318 ? 115.282 203.784 99.251 1.00 105.00 318 PHE D N 1
ATOM 11510 C CA . PHE D 3 318 ? 116.390 203.987 100.176 1.00 105.00 318 PHE D CA 1
ATOM 11511 C C . PHE D 3 318 ? 116.395 205.446 100.608 1.00 105.00 318 PHE D C 1
ATOM 11512 O O . PHE D 3 318 ? 116.545 206.343 99.771 1.00 105.00 318 PHE D O 1
ATOM 11520 N N . THR D 3 319 ? 116.237 205.680 101.907 1.00 104.87 319 THR D N 1
ATOM 11521 C CA . THR D 3 319 ? 116.157 207.022 102.465 1.00 104.87 319 THR D CA 1
ATOM 11522 C C . THR D 3 319 ? 117.463 207.361 103.168 1.00 104.87 319 THR D C 1
ATOM 11523 O O . THR D 3 319 ? 117.925 206.604 104.028 1.00 104.87 319 THR D O 1
ATOM 11527 N N . LEU D 3 320 ? 118.053 208.496 102.800 1.00 102.60 320 LEU D N 1
ATOM 11528 C CA . LEU D 3 320 ? 119.273 209.000 103.420 1.00 102.60 320 LEU D CA 1
ATOM 11529 C C . LEU D 3 320 ? 118.926 210.283 104.165 1.00 102.60 320 LEU D C 1
ATOM 11530 O O . LEU D 3 320 ? 118.660 211.316 103.542 1.00 102.60 320 LEU D O 1
ATOM 11535 N N . THR D 3 321 ? 118.930 210.216 105.494 1.00 105.83 321 THR D N 1
ATOM 11536 C CA . THR D 3 321 ? 118.558 211.343 106.341 1.00 105.83 321 THR D CA 1
ATOM 11537 C C . THR D 3 321 ? 119.830 212.009 106.855 1.00 105.83 321 THR D C 1
ATOM 11538 O O . THR D 3 321 ? 120.516 211.464 107.726 1.00 105.83 321 THR D O 1
ATOM 11542 N N . PHE D 3 322 ? 120.140 213.178 106.314 1.00 109.06 322 PHE D N 1
ATOM 11543 C CA . PHE D 3 322 ? 121.300 213.928 106.777 1.00 109.06 322 PHE D CA 1
ATOM 11544 C C . PHE D 3 322 ? 121.006 214.535 108.145 1.00 109.06 322 PHE D C 1
ATOM 11545 O O . PHE D 3 322 ? 119.934 215.120 108.341 1.00 109.06 322 PHE D O 1
ATOM 11553 N N . PRO D 3 323 ? 121.916 214.419 109.108 1.00 105.35 323 PRO D N 1
ATOM 11554 C CA . PRO D 3 323 ? 121.638 214.920 110.458 1.00 105.35 323 PRO D CA 1
ATOM 11555 C C . PRO D 3 323 ? 121.624 216.441 110.501 1.00 105.35 323 PRO D C 1
ATOM 11556 O O . PRO D 3 323 ? 122.047 217.133 109.573 1.00 105.35 323 PRO D O 1
ATOM 11560 N N . ILE D 3 324 ? 121.110 216.958 111.620 1.00 103.20 324 ILE D N 1
ATOM 11561 C CA . ILE D 3 324 ? 121.044 218.399 111.819 1.00 103.20 324 ILE D CA 1
ATOM 11562 C C . ILE D 3 324 ? 122.454 218.982 111.851 1.00 103.20 324 ILE D C 1
ATOM 11563 O O . ILE D 3 324 ? 123.394 218.374 112.379 1.00 103.20 324 ILE D O 1
ATOM 11568 N N . ARG D 3 325 ? 122.605 220.172 111.262 1.00 102.34 325 ARG D N 1
ATOM 11569 C CA . ARG D 3 325 ? 123.901 220.843 111.263 1.00 102.34 325 ARG D CA 1
ATOM 11570 C C . ARG D 3 325 ? 124.365 221.146 112.682 1.00 102.34 325 ARG D C 1
ATOM 11571 O O . ARG D 3 325 ? 125.566 221.095 112.976 1.00 102.34 325 ARG D O 1
ATOM 11579 N N . ASN D 3 326 ? 123.427 221.466 113.578 1.00 102.59 326 ASN D N 1
ATOM 11580 C CA . ASN D 3 326 ? 123.779 221.745 114.965 1.00 102.59 326 ASN D CA 1
ATOM 11581 C C . ASN D 3 326 ? 124.250 220.501 115.707 1.00 102.59 326 ASN D C 1
ATOM 11582 O O . ASN D 3 326 ? 124.845 220.626 116.783 1.00 102.59 326 ASN D O 1
ATOM 11587 N N . GLN D 3 327 ? 123.990 219.309 115.168 1.00 104.97 327 GLN D N 1
ATOM 11588 C CA . GLN D 3 327 ? 124.473 218.079 115.783 1.00 104.97 327 GLN D CA 1
ATOM 11589 C C . GLN D 3 327 ? 125.960 217.850 115.548 1.00 104.97 327 GLN D C 1
ATOM 11590 O O . GLN D 3 327 ? 126.595 217.138 116.334 1.00 104.97 327 GLN D O 1
ATOM 11596 N N . PHE D 3 328 ? 126.527 218.434 114.490 1.00 104.04 328 PHE D N 1
ATOM 11597 C CA . PHE D 3 328 ? 127.944 218.267 114.193 1.00 104.04 328 PHE D CA 1
ATOM 11598 C C . PHE D 3 328 ? 128.847 219.036 115.148 1.00 104.04 328 PHE D C 1
ATOM 11599 O O . PHE D 3 328 ? 130.068 218.848 115.100 1.00 104.04 328 PHE D O 1
ATOM 11607 N N . GLU D 3 329 ? 128.286 219.899 115.999 1.00 100.35 329 GLU D N 1
ATOM 11608 C CA . GLU D 3 329 ? 129.108 220.648 116.945 1.00 100.35 329 GLU D CA 1
ATOM 11609 C C . GLU D 3 329 ? 129.808 219.716 117.927 1.00 100.35 329 GLU D C 1
ATOM 11610 O O . GLU D 3 329 ? 130.965 219.948 118.296 1.00 100.35 329 GLU D O 1
ATOM 11616 N N . HIS D 3 330 ? 129.118 218.661 118.368 1.00 102.06 330 HIS D N 1
ATOM 11617 C CA . HIS D 3 330 ? 129.743 217.690 119.261 1.00 102.06 330 HIS D CA 1
ATOM 11618 C C . HIS D 3 330 ? 130.919 216.998 118.584 1.00 102.06 330 HIS D C 1
ATOM 11619 O O . HIS D 3 330 ? 131.961 216.774 119.210 1.00 102.06 330 HIS D O 1
ATOM 11626 N N . VAL D 3 331 ? 130.768 216.648 117.305 1.00 99.51 331 VAL D N 1
ATOM 11627 C CA . VAL D 3 331 ? 131.872 216.050 116.558 1.00 99.51 331 VAL D CA 1
ATOM 11628 C C . VAL D 3 331 ? 133.028 217.035 116.438 1.00 99.51 331 VAL D C 1
ATOM 11629 O O . VAL D 3 331 ? 134.198 216.666 116.597 1.00 99.51 331 VAL D O 1
ATOM 11633 N N . ILE D 3 332 ? 132.719 218.301 116.150 1.00 96.84 332 ILE D N 1
ATOM 11634 C CA . ILE D 3 332 ? 133.762 219.316 116.034 1.00 96.84 332 ILE D CA 1
ATOM 11635 C C . ILE D 3 332 ? 134.426 219.562 117.384 1.00 96.84 332 ILE D C 1
ATOM 11636 O O . ILE D 3 332 ? 135.652 219.706 117.470 1.00 96.84 332 ILE D O 1
ATOM 11641 N N . SER D 3 333 ? 133.633 219.614 118.458 1.00 97.69 333 SER D N 1
ATOM 11642 C CA . SER D 3 333 ? 134.186 219.901 119.779 1.00 97.69 333 SER D CA 1
ATOM 11643 C C . SER D 3 333 ? 135.159 218.816 120.226 1.00 97.69 333 SER D C 1
ATOM 11644 O O . SER D 3 333 ? 136.218 219.116 120.790 1.00 97.69 333 SER D O 1
ATOM 11647 N N . VAL D 3 334 ? 134.820 217.554 119.986 1.00 98.81 334 VAL D N 1
ATOM 11648 C CA . VAL D 3 334 ? 135.685 216.447 120.376 1.00 98.81 334 VAL D CA 1
ATOM 11649 C C . VAL D 3 334 ? 136.792 216.255 119.346 1.00 98.81 334 VAL D C 1
ATOM 11650 O O . VAL D 3 334 ? 137.953 216.041 119.694 1.00 98.81 334 VAL D O 1
ATOM 11655 N N . MET E 3 1 ? 167.593 181.327 151.433 1.00 54.42 1 MET E N 1
ATOM 11656 C CA . MET E 3 1 ? 166.443 180.542 151.864 1.00 54.42 1 MET E CA 1
ATOM 11657 C C . MET E 3 1 ? 166.293 180.585 153.381 1.00 54.42 1 MET E C 1
ATOM 11658 O O . MET E 3 1 ? 165.191 180.759 153.899 1.00 54.42 1 MET E O 1
ATOM 11663 N N . ILE E 3 2 ? 167.411 180.415 154.090 1.00 46.93 2 ILE E N 1
ATOM 11664 C CA . ILE E 3 2 ? 167.388 180.498 155.547 1.00 46.93 2 ILE E CA 1
ATOM 11665 C C . ILE E 3 2 ? 167.023 181.906 155.997 1.00 46.93 2 ILE E C 1
ATOM 11666 O O . ILE E 3 2 ? 166.194 182.092 156.898 1.00 46.93 2 ILE E O 1
ATOM 11671 N N . LYS E 3 3 ? 167.634 182.918 155.377 1.00 46.85 3 LYS E N 1
ATOM 11672 C CA . LYS E 3 3 ? 167.420 184.294 155.810 1.00 46.85 3 LYS E CA 1
ATOM 11673 C C . LYS E 3 3 ? 165.977 184.729 155.594 1.00 46.85 3 LYS E C 1
ATOM 11674 O O . LYS E 3 3 ? 165.410 185.445 156.424 1.00 46.85 3 LYS E O 1
ATOM 11680 N N . ALA E 3 4 ? 165.370 184.315 154.480 1.00 46.14 4 ALA E N 1
ATOM 11681 C CA . ALA E 3 4 ? 163.984 184.689 154.211 1.00 46.14 4 ALA E CA 1
ATOM 11682 C C . ALA E 3 4 ? 163.046 184.117 155.267 1.00 46.14 4 ALA E C 1
ATOM 11683 O O . ALA E 3 4 ? 162.170 184.821 155.786 1.00 46.14 4 ALA E O 1
ATOM 11685 N N . PHE E 3 5 ? 163.223 182.839 155.607 1.00 37.47 5 PHE E N 1
ATOM 11686 C CA . PHE E 3 5 ? 162.387 182.223 156.632 1.00 37.47 5 PHE E CA 1
ATOM 11687 C C . PHE E 3 5 ? 162.612 182.870 157.991 1.00 37.47 5 PHE E C 1
ATOM 11688 O O . PHE E 3 5 ? 161.660 183.086 158.748 1.00 37.47 5 PHE E O 1
ATOM 11696 N N . LEU E 3 6 ? 163.868 183.179 158.323 1.00 32.36 6 LEU E N 1
ATOM 11697 C CA . LEU E 3 6 ? 164.149 183.788 159.619 1.00 32.36 6 LEU E CA 1
ATOM 11698 C C . LEU E 3 6 ? 163.571 185.195 159.716 1.00 32.36 6 LEU E C 1
ATOM 11699 O O . LEU E 3 6 ? 163.051 185.585 160.768 1.00 32.36 6 LEU E O 1
ATOM 11704 N N . ILE E 3 7 ? 163.651 185.974 158.637 1.00 39.90 7 ILE E N 1
ATOM 11705 C CA . ILE E 3 7 ? 163.166 187.348 158.692 1.00 39.90 7 ILE E CA 1
ATOM 11706 C C . ILE E 3 7 ? 161.646 187.400 158.595 1.00 39.90 7 ILE E C 1
ATOM 11707 O O . ILE E 3 7 ? 161.022 188.338 159.103 1.00 39.90 7 ILE E O 1
ATOM 11712 N N . GLU E 3 8 ? 161.019 186.415 157.949 1.00 44.44 8 GLU E N 1
ATOM 11713 C CA . GLU E 3 8 ? 159.563 186.407 157.878 1.00 44.44 8 GLU E CA 1
ATOM 11714 C C . GLU E 3 8 ? 158.948 186.080 159.234 1.00 44.44 8 GLU E C 1
ATOM 11715 O O . GLU E 3 8 ? 158.031 186.770 159.694 1.00 44.44 8 GLU E O 1
ATOM 11721 N N . ARG E 3 9 ? 159.438 185.028 159.886 1.00 31.85 9 ARG E N 1
ATOM 11722 C CA . ARG E 3 9 ? 158.928 184.612 161.191 1.00 31.85 9 ARG E CA 1
ATOM 11723 C C . ARG E 3 9 ? 159.850 185.121 162.300 1.00 31.85 9 ARG E C 1
ATOM 11724 O O . ARG E 3 9 ? 160.523 184.359 162.992 1.00 31.85 9 ARG E O 1
ATOM 11732 N N . ARG E 3 10 ? 159.871 186.443 162.460 1.00 32.03 10 ARG E N 1
ATOM 11733 C CA . ARG E 3 10 ? 160.658 187.065 163.518 1.00 32.03 10 ARG E CA 1
ATOM 11734 C C . ARG E 3 10 ? 159.834 187.426 164.743 1.00 32.03 10 ARG E C 1
ATOM 11735 O O . ARG E 3 10 ? 160.352 187.369 165.865 1.00 32.03 10 ARG E O 1
ATOM 11743 N N . SER E 3 11 ? 158.564 187.788 164.555 1.00 28.54 11 SER E N 1
ATOM 11744 C CA . SER E 3 11 ? 157.703 188.086 165.694 1.00 28.54 11 SER E CA 1
ATOM 11745 C C . SER E 3 11 ? 157.515 186.859 166.574 1.00 28.54 11 SER E C 1
ATOM 11746 O O . SER E 3 11 ? 157.509 186.966 167.805 1.00 28.54 11 SER E O 1
ATOM 11749 N N . TRP E 3 12 ? 157.353 185.684 165.962 1.00 25.01 12 TRP E N 1
ATOM 11750 C CA . TRP E 3 12 ? 157.175 184.462 166.739 1.00 25.01 12 TRP E CA 1
ATOM 11751 C C . TRP E 3 12 ? 158.420 184.137 167.556 1.00 25.01 12 TRP E C 1
ATOM 11752 O O . TRP E 3 12 ? 158.320 183.751 168.727 1.00 25.01 12 TRP E O 1
ATOM 11763 N N . ILE E 3 13 ? 159.602 184.296 166.959 1.00 20.90 13 ILE E N 1
ATOM 11764 C CA . ILE E 3 13 ? 160.845 184.045 167.684 1.00 20.90 13 ILE E CA 1
ATOM 11765 C C . ILE E 3 13 ? 161.002 185.032 168.835 1.00 20.90 13 ILE E C 1
ATOM 11766 O O . ILE E 3 13 ? 161.397 184.657 169.948 1.00 20.90 13 ILE E O 1
ATOM 11771 N N . ALA E 3 14 ? 160.699 186.309 168.585 1.00 27.04 14 ALA E N 1
ATOM 11772 C CA . ALA E 3 14 ? 160.783 187.304 169.649 1.00 27.04 14 ALA E CA 1
ATOM 11773 C C . ALA E 3 14 ? 159.820 186.980 170.784 1.00 27.04 14 ALA E C 1
ATOM 11774 O O . ALA E 3 14 ? 160.178 187.090 171.963 1.00 27.04 14 ALA E O 1
ATOM 11776 N N . ALA E 3 15 ? 158.594 186.574 170.448 1.00 20.98 15 ALA E N 1
ATOM 11777 C CA . ALA E 3 15 ? 157.622 186.213 171.473 1.00 20.98 15 ALA E CA 1
ATOM 11778 C C . ALA E 3 15 ? 158.093 185.012 172.280 1.00 20.98 15 ALA E C 1
ATOM 11779 O O . ALA E 3 15 ? 157.925 184.973 173.504 1.00 20.98 15 ALA E O 1
ATOM 11781 N N . PHE E 3 16 ? 158.679 184.018 171.610 1.00 38.91 16 PHE E N 1
ATOM 11782 C CA . PHE E 3 16 ? 159.166 182.839 172.319 1.00 38.91 16 PHE E CA 1
ATOM 11783 C C . PHE E 3 16 ? 160.296 183.193 173.277 1.00 38.91 16 PHE E C 1
ATOM 11784 O O . PHE E 3 16 ? 160.320 182.721 174.418 1.00 38.91 16 PHE E O 1
ATOM 11792 N N . LEU E 3 17 ? 161.240 184.027 172.836 1.00 18.54 17 LEU E N 1
ATOM 11793 C CA . LEU E 3 17 ? 162.378 184.364 173.686 1.00 18.54 17 LEU E CA 1
ATOM 11794 C C . LEU E 3 17 ? 162.032 185.367 174.783 1.00 18.54 17 LEU E C 1
ATOM 11795 O O . LEU E 3 17 ? 162.749 185.435 175.793 1.00 18.54 17 LEU E O 1
ATOM 11800 N N . PHE E 3 18 ? 160.957 186.141 174.612 1.00 21.70 18 PHE E N 1
ATOM 11801 C CA . PHE E 3 18 ? 160.594 187.129 175.622 1.00 21.70 18 PHE E CA 1
ATOM 11802 C C . PHE E 3 18 ? 160.246 186.466 176.948 1.00 21.70 18 PHE E C 1
ATOM 11803 O O . PHE E 3 18 ? 160.601 186.976 178.015 1.00 21.70 18 PHE E O 1
ATOM 11811 N N . GLN E 3 19 ? 159.543 185.333 176.902 1.00 19.34 19 GLN E N 1
ATOM 11812 C CA . GLN E 3 19 ? 159.181 184.642 178.136 1.00 19.34 19 GLN E CA 1
ATOM 11813 C C . GLN E 3 19 ? 160.415 184.156 178.885 1.00 19.34 19 GLN E C 1
ATOM 11814 O O . GLN E 3 19 ? 160.496 184.284 180.113 1.00 19.34 19 GLN E O 1
ATOM 11820 N N . GLN E 3 20 ? 161.384 183.587 178.166 1.00 17.14 20 GLN E N 1
ATOM 11821 C CA . GLN E 3 20 ? 162.604 183.121 178.815 1.00 17.14 20 GLN E CA 1
ATOM 11822 C C . GLN E 3 20 ? 163.385 184.283 179.412 1.00 17.14 20 GLN E C 1
ATOM 11823 O O . GLN E 3 20 ? 163.919 184.178 180.525 1.00 17.14 20 GLN E O 1
ATOM 11829 N N . ALA E 3 21 ? 163.456 185.405 178.691 1.00 24.78 21 ALA E N 1
ATOM 11830 C CA . ALA E 3 21 ? 164.117 186.583 179.244 1.00 24.78 21 ALA E CA 1
ATOM 11831 C C . ALA E 3 21 ? 163.411 187.067 180.505 1.00 24.78 21 ALA E C 1
ATOM 11832 O O . ALA E 3 21 ? 164.062 187.449 181.484 1.00 24.78 21 ALA E O 1
ATOM 11834 N N . LEU E 3 22 ? 162.076 187.053 180.497 1.00 26.75 22 LEU E N 1
ATOM 11835 C CA . LEU E 3 22 ? 161.317 187.480 181.668 1.00 26.75 22 LEU E CA 1
ATOM 11836 C C . LEU E 3 22 ? 161.579 186.571 182.862 1.00 26.75 22 LEU E C 1
ATOM 11837 O O . LEU E 3 22 ? 161.753 187.051 183.987 1.00 26.75 22 LEU E O 1
ATOM 11842 N N . MET E 3 23 ? 161.606 185.254 182.638 1.00 27.21 23 MET E N 1
ATOM 11843 C CA . MET E 3 23 ? 161.899 184.324 183.728 1.00 27.21 23 MET E CA 1
ATOM 11844 C C . MET E 3 23 ? 163.295 184.563 184.291 1.00 27.21 23 MET E C 1
ATOM 11845 O O . MET E 3 23 ? 163.489 184.603 185.514 1.00 27.21 23 MET E O 1
ATOM 11850 N N . LEU E 3 24 ? 164.284 184.723 183.406 1.00 27.87 24 LEU E N 1
ATOM 11851 C CA . LEU E 3 24 ? 165.654 184.923 183.863 1.00 27.87 24 LEU E CA 1
ATOM 11852 C C . LEU E 3 24 ? 165.792 186.218 184.651 1.00 27.87 24 LEU E C 1
ATOM 11853 O O . LEU E 3 24 ? 166.507 186.266 185.658 1.00 27.87 24 LEU E O 1
ATOM 11858 N N . PHE E 3 25 ? 165.120 187.283 184.208 1.00 30.41 25 PHE E N 1
ATOM 11859 C CA . PHE E 3 25 ? 165.166 188.536 184.955 1.00 30.41 25 PHE E CA 1
ATOM 11860 C C . PHE E 3 25 ? 164.465 188.409 186.302 1.00 30.41 25 PHE E C 1
ATOM 11861 O O . PHE E 3 25 ? 164.976 188.889 187.320 1.00 30.41 25 PHE E O 1
ATOM 11869 N N . ILE E 3 26 ? 163.294 187.767 186.331 1.00 34.92 26 ILE E N 1
ATOM 11870 C CA . ILE E 3 26 ? 162.525 187.667 187.567 1.00 34.92 26 ILE E CA 1
ATOM 11871 C C . ILE E 3 26 ? 163.265 186.832 188.602 1.00 34.92 26 ILE E C 1
ATOM 11872 O O . ILE E 3 26 ? 163.183 187.109 189.806 1.00 34.92 26 ILE E O 1
ATOM 11877 N N . ALA E 3 27 ? 164.016 185.817 188.163 1.00 35.09 27 ALA E N 1
ATOM 11878 C CA . ALA E 3 27 ? 164.718 184.956 189.110 1.00 35.09 27 ALA E CA 1
ATOM 11879 C C . ALA E 3 27 ? 165.697 185.725 189.991 1.00 35.09 27 ALA E C 1
ATOM 11880 O O . ALA E 3 27 ? 166.053 185.239 191.070 1.00 35.09 27 ALA E O 1
ATOM 11882 N N . PHE E 3 28 ? 166.139 186.909 189.561 1.00 42.68 28 PHE E N 1
ATOM 11883 C CA . PHE E 3 28 ? 167.068 187.693 190.371 1.00 42.68 28 PHE E CA 1
ATOM 11884 C C . PHE E 3 28 ? 166.382 188.311 191.584 1.00 42.68 28 PHE E C 1
ATOM 11885 O O . PHE E 3 28 ? 166.930 188.290 192.692 1.00 42.68 28 PHE E O 1
ATOM 11893 N N . VAL E 3 29 ? 165.187 188.869 191.397 1.00 47.11 29 VAL E N 1
ATOM 11894 C CA . VAL E 3 29 ? 164.564 189.708 192.414 1.00 47.11 29 VAL E CA 1
ATOM 11895 C C . VAL E 3 29 ? 163.597 188.905 193.275 1.00 47.11 29 VAL E C 1
ATOM 11896 O O . VAL E 3 29 ? 162.854 189.473 194.083 1.00 47.11 29 VAL E O 1
ATOM 11900 N N . ASP E 3 30 ? 163.597 187.589 193.116 1.00 49.67 30 ASP E N 1
ATOM 11901 C CA . ASP E 3 30 ? 162.736 186.717 193.915 1.00 49.67 30 ASP E CA 1
ATOM 11902 C C . ASP E 3 30 ? 163.599 185.842 194.811 1.00 49.67 30 ASP E C 1
ATOM 11903 O O . ASP E 3 30 ? 164.255 184.907 194.312 1.00 49.67 30 ASP E O 1
ATOM 11908 N N . PRO E 3 31 ? 163.649 186.103 196.119 1.00 51.91 31 PRO E N 1
ATOM 11909 C CA . PRO E 3 31 ? 164.507 185.293 197.000 1.00 51.91 31 PRO E CA 1
ATOM 11910 C C . PRO E 3 31 ? 164.103 183.832 197.084 1.00 51.91 31 PRO E C 1
ATOM 11911 O O . PRO E 3 31 ? 164.939 182.996 197.448 1.00 51.91 31 PRO E O 1
ATOM 11915 N N . SER E 3 32 ? 162.857 183.494 196.763 1.00 45.97 32 SER E N 1
ATOM 11916 C CA . SER E 3 32 ? 162.371 182.124 196.865 1.00 45.97 32 SER E CA 1
ATOM 11917 C C . SER E 3 32 ? 162.593 181.313 195.595 1.00 45.97 32 SER E C 1
ATOM 11918 O O . SER E 3 32 ? 162.172 180.153 195.539 1.00 45.97 32 SER E O 1
ATOM 11921 N N . ILE E 3 33 ? 163.232 181.887 194.579 1.00 38.13 33 ILE E N 1
ATOM 11922 C CA . ILE E 3 33 ? 163.520 181.196 193.329 1.00 38.13 33 ILE E CA 1
ATOM 11923 C C . ILE E 3 33 ? 165.010 181.322 193.049 1.00 38.13 33 ILE E C 1
ATOM 11924 O O . ILE E 3 33 ? 165.568 182.423 193.123 1.00 38.13 33 ILE E O 1
ATOM 11929 N N . SER E 3 34 ? 165.652 180.199 192.738 1.00 31.10 34 SER E N 1
ATOM 11930 C CA . SER E 3 34 ? 167.089 180.158 192.522 1.00 31.10 34 SER E CA 1
ATOM 11931 C C . SER E 3 34 ? 167.424 180.318 191.044 1.00 31.10 34 SER E C 1
ATOM 11932 O O . SER E 3 34 ? 166.674 179.887 190.165 1.00 31.10 34 SER E O 1
ATOM 11935 N N . PHE E 3 35 ? 168.566 180.956 190.782 1.00 31.79 35 PHE E N 1
ATOM 11936 C CA . PHE E 3 35 ? 168.993 181.203 189.408 1.00 31.79 35 PHE E CA 1
ATOM 11937 C C . PHE E 3 35 ? 169.518 179.931 188.747 1.00 31.79 35 PHE E C 1
ATOM 11938 O O . PHE E 3 35 ? 169.227 179.664 187.571 1.00 31.79 35 PHE E O 1
ATOM 11946 N N . GLY E 3 36 ? 170.294 179.138 189.486 1.00 36.73 36 GLY E N 1
ATOM 11947 C CA . GLY E 3 36 ? 170.873 177.937 188.909 1.00 36.73 36 GLY E CA 1
ATOM 11948 C C . GLY E 3 36 ? 169.828 176.926 188.485 1.00 36.73 36 GLY E C 1
ATOM 11949 O O . GLY E 3 36 ? 170.005 176.212 187.496 1.00 36.73 36 GLY E O 1
ATOM 11950 N N . ASN E 3 37 ? 168.727 176.846 189.228 1.00 34.31 37 ASN E N 1
ATOM 11951 C CA . ASN E 3 37 ? 167.675 175.891 188.918 1.00 34.31 37 ASN E CA 1
ATOM 11952 C C . ASN E 3 37 ? 166.707 176.388 187.852 1.00 34.31 37 ASN E C 1
ATOM 11953 O O . ASN E 3 37 ? 165.892 175.596 187.367 1.00 34.31 37 ASN E O 1
ATOM 11958 N N . VAL E 3 38 ? 166.770 177.665 187.476 1.00 35.28 38 VAL E N 1
ATOM 11959 C CA . VAL E 3 38 ? 165.955 178.174 186.378 1.00 35.28 38 VAL E CA 1
ATOM 11960 C C . VAL E 3 38 ? 166.744 178.264 185.073 1.00 35.28 38 VAL E C 1
ATOM 11961 O O . VAL E 3 38 ? 166.139 178.203 183.988 1.00 35.28 38 VAL E O 1
ATOM 11965 N N . LEU E 3 39 ? 168.073 178.382 185.141 1.00 34.91 39 LEU E N 1
ATOM 11966 C CA . LEU E 3 39 ? 168.859 178.303 183.915 1.00 34.91 39 LEU E CA 1
ATOM 11967 C C . LEU E 3 39 ? 168.712 176.934 183.255 1.00 34.91 39 LEU E C 1
ATOM 11968 O O . LEU E 3 39 ? 168.760 176.829 182.023 1.00 34.91 39 LEU E O 1
ATOM 11973 N N . TYR E 3 40 ? 168.511 175.882 184.055 1.00 12.67 40 TYR E N 1
ATOM 11974 C CA . TYR E 3 40 ? 168.245 174.557 183.501 1.00 12.67 40 TYR E CA 1
ATOM 11975 C C . TYR E 3 40 ? 166.944 174.540 182.704 1.00 12.67 40 TYR E C 1
ATOM 11976 O O . TYR E 3 40 ? 166.886 173.970 181.606 1.00 12.67 40 TYR E O 1
ATOM 11985 N N . MET E 3 41 ? 165.891 175.165 183.239 1.00 17.25 41 MET E N 1
ATOM 11986 C CA . MET E 3 41 ? 164.638 175.268 182.496 1.00 17.25 41 MET E CA 1
ATOM 11987 C C . MET E 3 41 ? 164.837 176.032 181.198 1.00 17.25 41 MET E C 1
ATOM 11988 O O . MET E 3 41 ? 164.309 175.642 180.149 1.00 17.25 41 MET E O 1
ATOM 11993 N N . VAL E 3 42 ? 165.588 177.132 181.255 1.00 30.90 42 VAL E N 1
ATOM 11994 C CA . VAL E 3 42 ? 165.823 177.929 180.053 1.00 30.90 42 VAL E CA 1
ATOM 11995 C C . VAL E 3 42 ? 166.529 177.095 178.990 1.00 30.90 42 VAL E C 1
ATOM 11996 O O . VAL E 3 42 ? 166.160 177.121 177.807 1.00 30.90 42 VAL E O 1
ATOM 12000 N N . TYR E 3 43 ? 167.549 176.336 179.395 1.00 19.20 43 TYR E N 1
ATOM 12001 C CA . TYR E 3 43 ? 168.279 175.494 178.451 1.00 19.20 43 TYR E CA 1
ATOM 12002 C C . TYR E 3 43 ? 167.371 174.433 177.836 1.00 19.20 43 TYR E C 1
ATOM 12003 O O . TYR E 3 43 ? 167.379 174.216 176.613 1.00 19.20 43 TYR E O 1
ATOM 12012 N N . LEU E 3 44 ? 166.570 173.765 178.671 1.00 29.88 44 LEU E N 1
ATOM 12013 C CA . LEU E 3 44 ? 165.704 172.708 178.158 1.00 29.88 44 LEU E CA 1
ATOM 12014 C C . LEU E 3 44 ? 164.629 173.258 177.231 1.00 29.88 44 LEU E C 1
ATOM 12015 O O . LEU E 3 44 ? 164.186 172.555 176.317 1.00 29.88 44 LEU E O 1
ATOM 12020 N N . CYS E 3 45 ? 164.190 174.499 177.450 1.00 18.20 45 CYS E N 1
ATOM 12021 C CA . CYS E 3 45 ? 163.211 175.095 176.546 1.00 18.20 45 CYS E CA 1
ATOM 12022 C C . CYS E 3 45 ? 163.853 175.508 175.225 1.00 18.20 45 CYS E C 1
ATOM 12023 O O . CYS E 3 45 ? 163.268 175.305 174.151 1.00 18.20 45 CYS E O 1
ATOM 12026 N N . ILE E 3 46 ? 165.058 176.085 175.283 1.00 31.95 46 ILE E N 1
ATOM 12027 C CA . ILE E 3 46 ? 165.700 176.559 174.060 1.00 31.95 46 ILE E CA 1
ATOM 12028 C C . ILE E 3 46 ? 166.076 175.392 173.152 1.00 31.95 46 ILE E C 1
ATOM 12029 O O . ILE E 3 46 ? 166.010 175.512 171.919 1.00 31.95 46 ILE E O 1
ATOM 12034 N N . LEU E 3 47 ? 166.457 174.247 173.727 1.00 26.90 47 LEU E N 1
ATOM 12035 C CA . LEU E 3 47 ? 166.782 173.087 172.899 1.00 26.90 47 LEU E CA 1
ATOM 12036 C C . LEU E 3 47 ? 165.577 172.647 172.068 1.00 26.90 47 LEU E C 1
ATOM 12037 O O . LEU E 3 47 ? 165.675 172.453 170.845 1.00 26.90 47 LEU E O 1
ATOM 12042 N N . PHE E 3 48 ? 164.422 172.500 172.721 1.00 29.88 48 PHE E N 1
ATOM 12043 C CA . PHE E 3 48 ? 163.217 172.088 172.012 1.00 29.88 48 PHE E CA 1
ATOM 12044 C C . PHE E 3 48 ? 162.788 173.138 170.997 1.00 29.88 48 PHE E C 1
ATOM 12045 O O . PHE E 3 48 ? 162.294 172.797 169.916 1.00 29.88 48 PHE E O 1
ATOM 12053 N N . PHE E 3 49 ? 162.953 174.422 171.329 1.00 29.88 49 PHE E N 1
ATOM 12054 C CA . PHE E 3 49 ? 162.605 175.464 170.367 1.00 29.88 49 PHE E CA 1
ATOM 12055 C C . PHE E 3 49 ? 163.450 175.352 169.103 1.00 29.88 49 PHE E C 1
ATOM 12056 O O . PHE E 3 49 ? 162.931 175.466 167.984 1.00 29.88 49 PHE E O 1
ATOM 12064 N N . ILE E 3 50 ? 164.756 175.121 169.261 1.00 39.40 50 ILE E N 1
ATOM 12065 C CA . ILE E 3 50 ? 165.624 174.966 168.095 1.00 39.40 50 ILE E CA 1
ATOM 12066 C C . ILE E 3 50 ? 165.185 173.772 167.254 1.00 39.40 50 ILE E C 1
ATOM 12067 O O . ILE E 3 50 ? 165.099 173.859 166.018 1.00 39.40 50 ILE E O 1
ATOM 12072 N N . ILE E 3 51 ? 164.895 172.642 167.906 1.00 28.28 51 ILE E N 1
ATOM 12073 C CA . ILE E 3 51 ? 164.482 171.453 167.157 1.00 28.28 51 ILE E CA 1
ATOM 12074 C C . ILE E 3 51 ? 163.185 171.719 166.395 1.00 28.28 51 ILE E C 1
ATOM 12075 O O . ILE E 3 51 ? 163.038 171.327 165.228 1.00 28.28 51 ILE E O 1
ATOM 12080 N N . PHE E 3 52 ? 162.226 172.385 167.043 1.00 29.45 52 PHE E N 1
ATOM 12081 C CA . PHE E 3 52 ? 160.950 172.673 166.395 1.00 29.45 52 PHE E CA 1
ATOM 12082 C C . PHE E 3 52 ? 161.134 173.587 165.190 1.00 29.45 52 PHE E C 1
ATOM 12083 O O . PHE E 3 52 ? 160.496 173.389 164.148 1.00 29.45 52 PHE E O 1
ATOM 12091 N N . LEU E 3 53 ? 161.995 174.601 165.314 1.00 31.41 53 LEU E N 1
ATOM 12092 C CA . LEU E 3 53 ? 162.249 175.483 164.179 1.00 31.41 53 LEU E CA 1
ATOM 12093 C C . LEU E 3 53 ? 162.875 174.721 163.018 1.00 31.41 53 LEU E C 1
ATOM 12094 O O . LEU E 3 53 ? 162.517 174.944 161.852 1.00 31.41 53 LEU E O 1
ATOM 12099 N N . TRP E 3 54 ? 163.816 173.820 163.316 1.00 29.27 54 TRP E N 1
ATOM 12100 C CA . TRP E 3 54 ? 164.421 173.030 162.247 1.00 29.27 54 TRP E CA 1
ATOM 12101 C C . TRP E 3 54 ? 163.384 172.156 161.555 1.00 29.27 54 TRP E C 1
ATOM 12102 O O . TRP E 3 54 ? 163.410 172.005 160.328 1.00 29.27 54 TRP E O 1
ATOM 12113 N N . PHE E 3 55 ? 162.468 171.562 162.323 1.00 28.15 55 PHE E N 1
ATOM 12114 C CA . PHE E 3 55 ? 161.402 170.774 161.706 1.00 28.15 55 PHE E CA 1
ATOM 12115 C C . PHE E 3 55 ? 160.503 171.636 160.826 1.00 28.15 55 PHE E C 1
ATOM 12116 O O . PHE E 3 55 ? 160.107 171.214 159.733 1.00 28.15 55 PHE E O 1
ATOM 12124 N N . ARG E 3 56 ? 160.164 172.843 161.284 1.00 30.14 56 ARG E N 1
ATOM 12125 C CA . ARG E 3 56 ? 159.211 173.665 160.542 1.00 30.14 56 ARG E CA 1
ATOM 12126 C C . ARG E 3 56 ? 159.807 174.230 159.258 1.00 30.14 56 ARG E C 1
ATOM 12127 O O . ARG E 3 56 ? 159.081 174.405 158.269 1.00 30.14 56 ARG E O 1
ATOM 12135 N N . TYR E 3 57 ? 161.106 174.541 159.258 1.00 34.31 57 TYR E N 1
ATOM 12136 C CA . TYR E 3 57 ? 161.707 175.202 158.101 1.00 34.31 57 TYR E CA 1
ATOM 12137 C C . TYR E 3 57 ? 161.581 174.353 156.839 1.00 34.31 57 TYR E C 1
ATOM 12138 O O . TYR E 3 57 ? 161.179 174.850 155.778 1.00 34.31 57 TYR E O 1
ATOM 12147 N N . ARG E 3 58 ? 161.934 173.069 156.935 1.00 28.84 58 ARG E N 1
ATOM 12148 C CA . ARG E 3 58 ? 161.919 172.203 155.760 1.00 28.84 58 ARG E CA 1
ATOM 12149 C C . ARG E 3 58 ? 160.514 172.059 155.196 1.00 28.84 58 ARG E C 1
ATOM 12150 O O . ARG E 3 58 ? 160.319 172.104 153.976 1.00 28.84 58 ARG E O 1
ATOM 12158 N N . LYS E 3 59 ? 159.522 171.875 156.067 1.00 31.62 59 LYS E N 1
ATOM 12159 C CA . LYS E 3 59 ? 158.153 171.718 155.592 1.00 31.62 59 LYS E CA 1
ATOM 12160 C C . LYS E 3 59 ? 157.630 173.001 154.964 1.00 31.62 59 LYS E C 1
ATOM 12161 O O . LYS E 3 59 ? 156.914 172.956 153.957 1.00 31.62 59 LYS E O 1
ATOM 12167 N N . GLU E 3 60 ? 157.976 174.157 155.534 1.00 33.73 60 GLU E N 1
ATOM 12168 C CA . GLU E 3 60 ? 157.339 175.387 155.078 1.00 33.73 60 GLU E CA 1
ATOM 12169 C C . GLU E 3 60 ? 158.009 175.986 153.846 1.00 33.73 60 GLU E C 1
ATOM 12170 O O . GLU E 3 60 ? 157.320 176.593 153.019 1.00 33.73 60 GLU E O 1
ATOM 12176 N N . THR E 3 61 ? 159.322 175.843 153.691 1.00 39.65 61 THR E N 1
ATOM 12177 C CA . THR E 3 61 ? 160.015 176.464 152.559 1.00 39.65 61 THR E CA 1
ATOM 12178 C C . THR E 3 61 ? 160.196 175.474 151.407 1.00 39.65 61 THR E C 1
ATOM 12179 O O . THR E 3 61 ? 161.311 175.166 150.987 1.00 39.65 61 THR E O 1
ATOM 12183 N N . ALA E 3 62 ? 159.076 174.970 150.891 1.00 52.78 62 ALA E N 1
ATOM 12184 C CA . ALA E 3 62 ? 159.089 174.106 149.715 1.00 52.78 62 ALA E CA 1
ATOM 12185 C C . ALA E 3 62 ? 158.251 174.654 148.571 1.00 52.78 62 ALA E C 1
ATOM 12186 O O . ALA E 3 62 ? 158.729 174.722 147.430 1.00 52.78 62 ALA E O 1
ATOM 12188 N N . PHE E 3 63 ? 157.005 175.048 148.847 1.00 60.75 63 PHE E N 1
ATOM 12189 C CA . PHE E 3 63 ? 156.125 175.556 147.799 1.00 60.75 63 PHE E CA 1
ATOM 12190 C C . PHE E 3 63 ? 156.677 176.836 147.187 1.00 60.75 63 PHE E C 1
ATOM 12191 O O . PHE E 3 63 ? 156.653 177.010 145.962 1.00 60.75 63 PHE E O 1
ATOM 12199 N N . TYR E 3 64 ? 157.183 177.741 148.022 1.00 64.47 64 TYR E N 1
ATOM 12200 C CA . TYR E 3 64 ? 157.733 178.991 147.518 1.00 64.47 64 TYR E CA 1
ATOM 12201 C C . TYR E 3 64 ? 159.037 178.785 146.761 1.00 64.47 64 TYR E C 1
ATOM 12202 O O . TYR E 3 64 ? 159.288 179.494 145.782 1.00 64.47 64 TYR E O 1
ATOM 12211 N N . LYS E 3 65 ? 159.863 177.822 147.172 1.00 67.90 65 LYS E N 1
ATOM 12212 C CA . LYS E 3 65 ? 161.038 177.483 146.378 1.00 67.90 65 LYS E CA 1
ATOM 12213 C C . LYS E 3 65 ? 160.643 176.913 145.021 1.00 67.90 65 LYS E C 1
ATOM 12214 O O . LYS E 3 65 ? 161.281 177.219 144.006 1.00 67.90 65 LYS E O 1
ATOM 12220 N N . SER E 3 66 ? 159.594 176.087 144.982 1.00 69.00 66 SER E N 1
ATOM 12221 C CA . SER E 3 66 ? 159.108 175.582 143.701 1.00 69.00 66 SER E CA 1
ATOM 12222 C C . SER E 3 66 ? 158.610 176.719 142.816 1.00 69.00 66 SER E C 1
ATOM 12223 O O . SER E 3 66 ? 158.868 176.734 141.606 1.00 69.00 66 SER E O 1
ATOM 12226 N N . LEU E 3 67 ? 157.893 177.681 143.402 1.00 69.21 67 LEU E N 1
ATOM 12227 C CA . LEU E 3 67 ? 157.437 178.836 142.631 1.00 69.21 67 LEU E CA 1
ATOM 12228 C C . LEU E 3 67 ? 158.613 179.650 142.107 1.00 69.21 67 LEU E C 1
ATOM 12229 O O . LEU E 3 67 ? 158.592 180.119 140.963 1.00 69.21 67 LEU E O 1
ATOM 12234 N N . LYS E 3 68 ? 159.645 179.837 142.933 1.00 75.91 68 LYS E N 1
ATOM 12235 C CA . LYS E 3 68 ? 160.831 180.566 142.492 1.00 75.91 68 LYS E CA 1
ATOM 12236 C C . LYS E 3 68 ? 161.524 179.844 141.345 1.00 75.91 68 LYS E C 1
ATOM 12237 O O . LYS E 3 68 ? 162.017 180.481 140.407 1.00 75.91 68 LYS E O 1
ATOM 12243 N N . THR E 3 69 ? 161.582 178.513 141.409 1.00 79.46 69 THR E N 1
ATOM 12244 C CA . THR E 3 69 ? 162.126 177.743 140.295 1.00 79.46 69 THR E CA 1
ATOM 12245 C C . THR E 3 69 ? 161.275 177.915 139.042 1.00 79.46 69 THR E C 1
ATOM 12246 O O . THR E 3 69 ? 161.804 178.003 137.928 1.00 79.46 69 THR E O 1
ATOM 12250 N N . TRP E 3 70 ? 159.952 177.968 139.207 1.00 87.50 70 TRP E N 1
ATOM 12251 C CA . TRP E 3 70 ? 159.032 178.112 138.085 1.00 87.50 70 TRP E CA 1
ATOM 12252 C C . TRP E 3 70 ? 159.019 179.519 137.497 1.00 87.50 70 TRP E C 1
ATOM 12253 O O . TRP E 3 70 ? 158.419 179.717 136.434 1.00 87.50 70 TRP E O 1
ATOM 12264 N N . GLU E 3 71 ? 159.681 180.483 138.143 1.00 86.87 71 GLU E N 1
ATOM 12265 C CA . GLU E 3 71 ? 159.524 181.893 137.793 1.00 86.87 71 GLU E CA 1
ATOM 12266 C C . GLU E 3 71 ? 159.721 182.142 136.300 1.00 86.87 71 GLU E C 1
ATOM 12267 O O . GLU E 3 71 ? 158.785 182.538 135.596 1.00 86.87 71 GLU E O 1
ATOM 12273 N N . ASN E 3 72 ? 160.933 181.910 135.795 1.00 92.62 72 ASN E N 1
ATOM 12274 C CA . ASN E 3 72 ? 161.210 182.221 134.394 1.00 92.62 72 ASN E CA 1
ATOM 12275 C C . ASN E 3 72 ? 162.013 181.168 133.640 1.00 92.62 72 ASN E C 1
ATOM 12276 O O . ASN E 3 72 ? 161.945 181.155 132.407 1.00 92.62 72 ASN E O 1
ATOM 12281 N N . ASN E 3 73 ? 162.771 180.296 134.309 1.00 97.91 73 ASN E N 1
ATOM 12282 C CA . ASN E 3 73 ? 163.753 179.466 133.617 1.00 97.91 73 ASN E CA 1
ATOM 12283 C C . ASN E 3 73 ? 163.124 178.520 132.600 1.00 97.91 73 ASN E C 1
ATOM 12284 O O . ASN E 3 73 ? 163.305 178.701 131.391 1.00 97.91 73 ASN E O 1
ATOM 12289 N N . LEU E 3 74 ? 162.377 177.530 133.073 1.00 92.89 74 LEU E N 1
ATOM 12290 C CA . LEU E 3 74 ? 161.739 176.524 132.225 1.00 92.89 74 LEU E CA 1
ATOM 12291 C C . LEU E 3 74 ? 160.852 175.678 133.136 1.00 92.89 74 LEU E C 1
ATOM 12292 O O . LEU E 3 74 ? 160.660 176.011 134.312 1.00 92.89 74 LEU E O 1
ATOM 12297 N N . ASP E 3 75 ? 160.303 174.587 132.594 1.00 94.22 75 ASP E N 1
ATOM 12298 C CA . ASP E 3 75 ? 159.495 173.631 133.354 1.00 94.22 75 ASP E CA 1
ATOM 12299 C C . ASP E 3 75 ? 158.260 174.317 133.947 1.00 94.22 75 ASP E C 1
ATOM 12300 O O . ASP E 3 75 ? 158.124 174.504 135.157 1.00 94.22 75 ASP E O 1
ATOM 12305 N N . VAL E 3 76 ? 157.367 174.708 133.037 1.00 88.75 76 VAL E N 1
ATOM 12306 C CA . VAL E 3 76 ? 156.151 175.446 133.369 1.00 88.75 76 VAL E CA 1
ATOM 12307 C C . VAL E 3 76 ? 155.313 174.704 134.408 1.00 88.75 76 VAL E C 1
ATOM 12308 O O . VAL E 3 76 ? 154.441 175.298 135.054 1.00 88.75 76 VAL E O 1
ATOM 12312 N N . THR E 3 77 ? 155.567 173.409 134.584 1.00 90.42 77 THR E N 1
ATOM 12313 C CA . THR E 3 77 ? 154.869 172.588 135.569 1.00 90.42 77 THR E CA 1
ATOM 12314 C C . THR E 3 77 ? 155.775 172.300 136.768 1.00 90.42 77 THR E C 1
ATOM 12315 O O . THR E 3 77 ? 155.785 171.199 137.321 1.00 90.42 77 THR E O 1
ATOM 12319 N N . ALA E 3 78 ? 156.572 173.290 137.171 1.00 89.06 78 ALA E N 1
ATOM 12320 C CA . ALA E 3 78 ? 157.449 173.129 138.325 1.00 89.06 78 ALA E CA 1
ATOM 12321 C C . ALA E 3 78 ? 156.738 173.356 139.651 1.00 89.06 78 ALA E C 1
ATOM 12322 O O . ALA E 3 78 ? 157.348 173.139 140.704 1.00 89.06 78 ALA E O 1
ATOM 12324 N N . ILE E 3 79 ? 155.476 173.789 139.630 1.00 90.28 79 ILE E N 1
ATOM 12325 C CA . ILE E 3 79 ? 154.747 174.023 140.868 1.00 90.28 79 ILE E CA 1
ATOM 12326 C C . ILE E 3 79 ? 154.464 172.695 141.562 1.00 90.28 79 ILE E C 1
ATOM 12327 O O . ILE E 3 79 ? 154.340 171.641 140.922 1.00 90.28 79 ILE E O 1
ATOM 12332 N N . ASN E 3 80 ? 154.373 172.743 142.887 1.00 82.19 80 ASN E N 1
ATOM 12333 C CA . ASN E 3 80 ? 154.099 171.569 143.698 1.00 82.19 80 ASN E CA 1
ATOM 12334 C C . ASN E 3 80 ? 152.613 171.511 144.040 1.00 82.19 80 ASN E C 1
ATOM 12335 O O . ASN E 3 80 ? 151.808 172.327 143.585 1.00 82.19 80 ASN E O 1
ATOM 12340 N N . GLU E 3 81 ? 152.246 170.526 144.856 1.00 70.83 81 GLU E N 1
ATOM 12341 C CA . GLU E 3 81 ? 150.863 170.377 145.290 1.00 70.83 81 GLU E CA 1
ATOM 12342 C C . GLU E 3 81 ? 150.649 171.149 146.583 1.00 70.83 81 GLU E C 1
ATOM 12343 O O . GLU E 3 81 ? 151.325 170.861 147.581 1.00 70.83 81 GLU E O 1
ATOM 12349 N N . PRO E 3 82 ? 149.747 172.126 146.616 1.00 68.42 82 PRO E N 1
ATOM 12350 C CA . PRO E 3 82 ? 149.541 172.897 147.845 1.00 68.42 82 PRO E CA 1
ATOM 12351 C C . PRO E 3 82 ? 148.896 172.062 148.939 1.00 68.42 82 PRO E C 1
ATOM 12352 O O . PRO E 3 82 ? 148.126 171.135 148.678 1.00 68.42 82 PRO E O 1
ATOM 12356 N N . GLU E 3 83 ? 149.222 172.406 150.181 1.00 71.84 83 GLU E N 1
ATOM 12357 C CA . GLU E 3 83 ? 148.623 171.774 151.349 1.00 71.84 83 GLU E CA 1
ATOM 12358 C C . GLU E 3 83 ? 147.947 172.762 152.286 1.00 71.84 83 GLU E C 1
ATOM 12359 O O . GLU E 3 83 ? 146.853 172.483 152.783 1.00 71.84 83 GLU E O 1
ATOM 12365 N N . THR E 3 84 ? 148.561 173.904 152.536 1.00 61.86 84 THR E N 1
ATOM 12366 C CA . THR E 3 84 ? 147.956 174.911 153.391 1.00 61.86 84 THR E CA 1
ATOM 12367 C C . THR E 3 84 ? 147.049 175.825 152.569 1.00 61.86 84 THR E C 1
ATOM 12368 O O . THR E 3 84 ? 147.246 175.976 151.358 1.00 61.86 84 THR E O 1
ATOM 12372 N N . PRO E 3 85 ? 146.020 176.419 153.184 1.00 61.46 85 PRO E N 1
ATOM 12373 C CA . PRO E 3 85 ? 145.120 177.296 152.413 1.00 61.46 85 PRO E CA 1
ATOM 12374 C C . PRO E 3 85 ? 145.824 178.463 151.743 1.00 61.46 85 PRO E C 1
ATOM 12375 O O . PRO E 3 85 ? 145.432 178.861 150.635 1.00 61.46 85 PRO E O 1
ATOM 12379 N N . PHE E 3 86 ? 146.850 179.025 152.386 1.00 62.16 86 PHE E N 1
ATOM 12380 C CA . PHE E 3 86 ? 147.586 180.132 151.784 1.00 62.16 86 PHE E CA 1
ATOM 12381 C C . PHE E 3 86 ? 148.287 179.702 150.504 1.00 62.16 86 PHE E C 1
ATOM 12382 O O . PHE E 3 86 ? 148.463 180.514 149.589 1.00 62.16 86 PHE E O 1
ATOM 12390 N N . GLU E 3 87 ? 148.697 178.437 150.420 1.00 61.89 87 GLU E N 1
ATOM 12391 C CA . GLU E 3 87 ? 149.292 177.909 149.201 1.00 61.89 87 GLU E CA 1
ATOM 12392 C C . GLU E 3 87 ? 148.252 177.486 148.173 1.00 61.89 87 GLU E C 1
ATOM 12393 O O . GLU E 3 87 ? 148.614 177.225 147.022 1.00 61.89 87 GLU E O 1
ATOM 12399 N N . ALA E 3 88 ? 146.978 177.409 148.557 1.00 65.80 88 ALA E N 1
ATOM 12400 C CA . ALA E 3 88 ? 145.911 177.106 147.612 1.00 65.80 88 ALA E CA 1
ATOM 12401 C C . ALA E 3 88 ? 145.351 178.364 146.961 1.00 65.80 88 ALA E C 1
ATOM 12402 O O . ALA E 3 88 ? 145.075 178.370 145.753 1.00 65.80 88 ALA E O 1
ATOM 12404 N N . MET E 3 89 ? 145.181 179.433 147.739 1.00 65.98 89 MET E N 1
ATOM 12405 C CA . MET E 3 89 ? 144.698 180.693 147.188 1.00 65.98 89 MET E CA 1
ATOM 12406 C C . MET E 3 89 ? 145.768 181.441 146.397 1.00 65.98 89 MET E C 1
ATOM 12407 O O . MET E 3 89 ? 145.535 182.586 145.997 1.00 65.98 89 MET E O 1
ATOM 12412 N N . VAL E 3 90 ? 146.927 180.828 146.178 1.00 67.18 90 VAL E N 1
ATOM 12413 C CA . VAL E 3 90 ? 147.908 181.316 145.218 1.00 67.18 90 VAL E CA 1
ATOM 12414 C C . VAL E 3 90 ? 147.855 180.519 143.920 1.00 67.18 90 VAL E C 1
ATOM 12415 O O . VAL E 3 90 ? 147.864 181.093 142.828 1.00 67.18 90 VAL E O 1
ATOM 12419 N N . GLU E 3 91 ? 147.788 179.190 144.037 1.00 69.89 91 GLU E N 1
ATOM 12420 C CA . GLU E 3 91 ? 147.610 178.347 142.863 1.00 69.89 91 GLU E CA 1
ATOM 12421 C C . GLU E 3 91 ? 146.308 178.665 142.145 1.00 69.89 91 GLU E C 1
ATOM 12422 O O . GLU E 3 91 ? 146.230 178.525 140.920 1.00 69.89 91 GLU E O 1
ATOM 12428 N N . ARG E 3 92 ? 145.279 179.094 142.881 1.00 67.10 92 ARG E N 1
ATOM 12429 C CA . ARG E 3 92 ? 144.036 179.504 142.232 1.00 67.10 92 ARG E CA 1
ATOM 12430 C C . ARG E 3 92 ? 144.286 180.622 141.224 1.00 67.10 92 ARG E C 1
ATOM 12431 O O . ARG E 3 92 ? 143.901 180.519 140.051 1.00 67.10 92 ARG E O 1
ATOM 12439 N N . SER E 3 93 ? 144.950 181.693 141.664 1.00 71.77 93 SER E N 1
ATOM 12440 C CA . SER E 3 93 ? 145.241 182.811 140.772 1.00 71.77 93 SER E CA 1
ATOM 12441 C C . SER E 3 93 ? 146.187 182.400 139.652 1.00 71.77 93 SER E C 1
ATOM 12442 O O . SER E 3 93 ? 146.029 182.840 138.505 1.00 71.77 93 SER E O 1
ATOM 12445 N N . ILE E 3 94 ? 147.184 181.568 139.965 1.00 71.77 94 ILE E N 1
ATOM 12446 C CA . ILE E 3 94 ? 148.130 181.133 138.938 1.00 71.77 94 ILE E CA 1
ATOM 12447 C C . ILE E 3 94 ? 147.398 180.386 137.828 1.00 71.77 94 ILE E C 1
ATOM 12448 O O . ILE E 3 94 ? 147.597 180.653 136.635 1.00 71.77 94 ILE E O 1
ATOM 12453 N N . ALA E 3 95 ? 146.523 179.451 138.208 1.00 73.56 95 ALA E N 1
ATOM 12454 C CA . ALA E 3 95 ? 145.764 178.689 137.223 1.00 73.56 95 ALA E CA 1
ATOM 12455 C C . ALA E 3 95 ? 144.812 179.584 136.442 1.00 73.56 95 ALA E C 1
ATOM 12456 O O . ALA E 3 95 ? 144.638 179.401 135.231 1.00 73.56 95 ALA E O 1
ATOM 12458 N N . GLY E 3 96 ? 144.180 180.550 137.113 1.00 70.17 96 GLY E N 1
ATOM 12459 C CA . GLY E 3 96 ? 143.297 181.462 136.401 1.00 70.17 96 GLY E CA 1
ATOM 12460 C C . GLY E 3 96 ? 144.023 182.255 135.332 1.00 70.17 96 GLY E C 1
ATOM 12461 O O . GLY E 3 96 ? 143.562 182.357 134.189 1.00 70.17 96 GLY E O 1
ATOM 12462 N N . GLN E 3 97 ? 145.184 182.814 135.683 1.00 75.37 97 GLN E N 1
ATOM 12463 C CA . GLN E 3 97 ? 145.958 183.577 134.708 1.00 75.37 97 GLN E CA 1
ATOM 12464 C C . GLN E 3 97 ? 146.451 182.689 133.571 1.00 75.37 97 GLN E C 1
ATOM 12465 O O . GLN E 3 97 ? 146.444 183.101 132.404 1.00 75.37 97 GLN E O 1
ATOM 12471 N N . THR E 3 98 ? 146.889 181.467 133.892 1.00 77.99 98 THR E N 1
ATOM 12472 C CA . THR E 3 98 ? 147.353 180.557 132.849 1.00 77.99 98 THR E CA 1
ATOM 12473 C C . THR E 3 98 ? 146.229 180.206 131.879 1.00 77.99 98 THR E C 1
ATOM 12474 O O . THR E 3 98 ? 146.433 180.188 130.658 1.00 77.99 98 THR E O 1
ATOM 12478 N N . GLU E 3 99 ? 145.032 179.931 132.403 1.00 78.76 99 GLU E N 1
ATOM 12479 C CA . GLU E 3 99 ? 143.900 179.615 131.538 1.00 78.76 99 GLU E CA 1
ATOM 12480 C C . GLU E 3 99 ? 143.505 180.812 130.682 1.00 78.76 99 GLU E C 1
ATOM 12481 O O . GLU E 3 99 ? 143.157 180.653 129.504 1.00 78.76 99 GLU E O 1
ATOM 12487 N N . HIS E 3 100 ? 143.548 182.019 131.254 1.00 82.57 100 HIS E N 1
ATOM 12488 C CA . HIS E 3 100 ? 143.250 183.211 130.466 1.00 82.57 100 HIS E CA 1
ATOM 12489 C C . HIS E 3 100 ? 144.253 183.388 129.332 1.00 82.57 100 HIS E C 1
ATOM 12490 O O . HIS E 3 100 ? 143.872 183.711 128.199 1.00 82.57 100 HIS E O 1
ATOM 12497 N N . LEU E 3 101 ? 145.541 183.173 129.613 1.00 75.88 101 LEU E N 1
ATOM 12498 C CA . LEU E 3 101 ? 146.549 183.261 128.559 1.00 75.88 101 LEU E CA 1
ATOM 12499 C C . LEU E 3 101 ? 146.305 182.216 127.477 1.00 75.88 101 LEU E C 1
ATOM 12500 O O . LEU E 3 101 ? 146.428 182.507 126.280 1.00 75.88 101 LEU E O 1
ATOM 12505 N N . LYS E 3 102 ? 145.968 180.989 127.881 1.00 77.77 102 LYS E N 1
ATOM 12506 C CA . LYS E 3 102 ? 145.731 179.931 126.904 1.00 77.77 102 LYS E CA 1
ATOM 12507 C C . LYS E 3 102 ? 144.542 180.260 126.008 1.00 77.77 102 LYS E C 1
ATOM 12508 O O . LYS E 3 102 ? 144.600 180.062 124.787 1.00 77.77 102 LYS E O 1
ATOM 12514 N N . GLN E 3 103 ? 143.456 180.775 126.591 1.00 82.54 103 GLN E N 1
ATOM 12515 C CA . GLN E 3 103 ? 142.295 181.110 125.770 1.00 82.54 103 GLN E CA 1
ATOM 12516 C C . GLN E 3 103 ? 142.568 182.320 124.883 1.00 82.54 103 GLN E C 1
ATOM 12517 O O . GLN E 3 103 ? 142.042 182.397 123.768 1.00 82.54 103 GLN E O 1
ATOM 12523 N N . THR E 3 104 ? 143.398 183.263 125.341 1.00 84.37 104 THR E N 1
ATOM 12524 C CA . THR E 3 104 ? 143.794 184.369 124.474 1.00 84.37 104 THR E CA 1
ATOM 12525 C C . THR E 3 104 ? 144.608 183.867 123.285 1.00 84.37 104 THR E C 1
ATOM 12526 O O . THR E 3 104 ? 144.426 184.332 122.153 1.00 84.37 104 THR E O 1
ATOM 12530 N N . ALA E 3 105 ? 145.513 182.914 123.525 1.00 83.63 105 ALA E N 1
ATOM 12531 C CA . ALA E 3 105 ? 146.272 182.324 122.425 1.00 83.63 105 ALA E CA 1
ATOM 12532 C C . ALA E 3 105 ? 145.353 181.591 121.454 1.00 83.63 105 ALA E C 1
ATOM 12533 O O . ALA E 3 105 ? 145.538 181.664 120.232 1.00 83.63 105 ALA E O 1
ATOM 12535 N N . ALA E 3 106 ? 144.359 180.873 121.982 1.00 86.75 106 ALA E N 1
ATOM 12536 C CA . ALA E 3 106 ? 143.387 180.212 121.116 1.00 86.75 106 ALA E CA 1
ATOM 12537 C C . ALA E 3 106 ? 142.616 181.228 120.280 1.00 86.75 106 ALA E C 1
ATOM 12538 O O . ALA E 3 106 ? 142.342 180.993 119.096 1.00 86.75 106 ALA E O 1
ATOM 12540 N N . ARG E 3 107 ? 142.250 182.361 120.885 1.00 88.95 107 ARG E N 1
ATOM 12541 C CA . ARG E 3 107 ? 141.555 183.408 120.145 1.00 88.95 107 ARG E CA 1
ATOM 12542 C C . ARG E 3 107 ? 142.435 183.964 119.032 1.00 88.95 107 ARG E C 1
ATOM 12543 O O . ARG E 3 107 ? 141.956 184.229 117.924 1.00 88.95 107 ARG E O 1
ATOM 12551 N N . HIS E 3 108 ? 143.726 184.158 119.316 1.00 92.16 108 HIS E N 1
ATOM 12552 C CA . HIS E 3 108 ? 144.655 184.623 118.288 1.00 92.16 108 HIS E CA 1
ATOM 12553 C C . HIS E 3 108 ? 144.753 183.624 117.140 1.00 92.16 108 HIS E C 1
ATOM 12554 O O . HIS E 3 108 ? 144.770 184.013 115.963 1.00 92.16 108 HIS E O 1
ATOM 12561 N N . ARG E 3 109 ? 144.825 182.331 117.465 1.00 92.65 109 ARG E N 1
ATOM 12562 C CA . ARG E 3 109 ? 144.872 181.307 116.424 1.00 92.65 109 ARG E CA 1
ATOM 12563 C C . ARG E 3 109 ? 143.604 181.321 115.577 1.00 92.65 109 ARG E C 1
ATOM 12564 O O . ARG E 3 109 ? 143.667 181.208 114.344 1.00 92.65 109 ARG E O 1
ATOM 12572 N N . LEU E 3 110 ? 142.442 181.456 116.222 1.00 92.75 110 LEU E N 1
ATOM 12573 C CA . LEU E 3 110 ? 141.189 181.522 115.477 1.00 92.75 110 LEU E CA 1
ATOM 12574 C C . LEU E 3 110 ? 141.145 182.752 114.581 1.00 92.75 110 LEU E C 1
ATOM 12575 O O . LEU E 3 110 ? 140.639 182.691 113.455 1.00 92.75 110 LEU E O 1
ATOM 12580 N N . ALA E 3 111 ? 141.655 183.884 115.071 1.00 94.46 111 ALA E N 1
ATOM 12581 C CA . ALA E 3 111 ? 141.698 185.091 114.252 1.00 94.46 111 ALA E CA 1
ATOM 12582 C C . ALA E 3 111 ? 142.585 184.895 113.031 1.00 94.46 111 ALA E C 1
ATOM 12583 O O . ALA E 3 111 ? 142.235 185.321 111.923 1.00 94.46 111 ALA E O 1
ATOM 12585 N N . LEU E 3 112 ? 143.740 184.250 113.214 1.00 93.56 112 LEU E N 1
ATOM 12586 C CA . LEU E 3 112 ? 144.617 183.974 112.079 1.00 93.56 112 LEU E CA 1
ATOM 12587 C C . LEU E 3 112 ? 143.935 183.061 111.065 1.00 93.56 112 LEU E C 1
ATOM 12588 O O . LEU E 3 112 ? 144.023 183.289 109.850 1.00 93.56 112 LEU E O 1
ATOM 12593 N N . GLU E 3 113 ? 143.241 182.026 111.547 1.00 93.19 113 GLU E N 1
ATOM 12594 C CA . GLU E 3 113 ? 142.537 181.120 110.641 1.00 93.19 113 GLU E CA 1
ATOM 12595 C C . GLU E 3 113 ? 141.422 181.840 109.889 1.00 93.19 113 GLU E C 1
ATOM 12596 O O . GLU E 3 113 ? 141.224 181.615 108.687 1.00 93.19 113 GLU E O 1
ATOM 12602 N N . ASN E 3 114 ? 140.678 182.706 110.583 1.00 99.65 114 ASN E N 1
ATOM 12603 C CA . ASN E 3 114 ? 139.616 183.466 109.932 1.00 99.65 114 ASN E CA 1
ATOM 12604 C C . ASN E 3 114 ? 140.181 184.411 108.882 1.00 99.65 114 ASN E C 1
ATOM 12605 O O . ASN E 3 114 ? 139.588 184.587 107.810 1.00 99.65 114 ASN E O 1
ATOM 12610 N N . GLU E 3 115 ? 141.321 185.041 109.174 1.00 103.51 115 GLU E N 1
ATOM 12611 C CA . GLU E 3 115 ? 141.962 185.893 108.179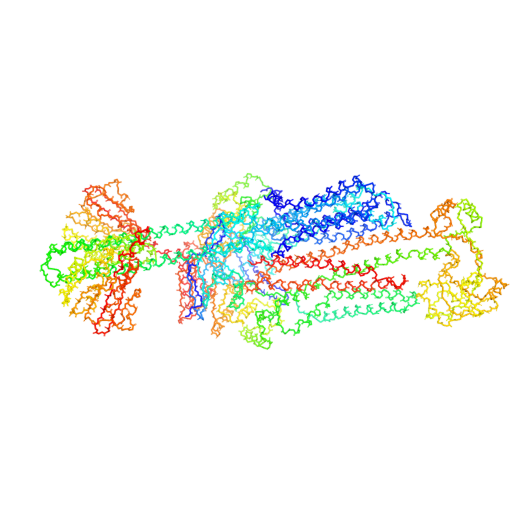 1.00 103.51 115 GLU E CA 1
ATOM 12612 C C . GLU E 3 115 ? 142.387 185.087 106.959 1.00 103.51 115 GLU E C 1
ATOM 12613 O O . GLU E 3 115 ? 142.221 185.537 105.819 1.00 103.51 115 GLU E O 1
ATOM 12619 N N . LYS E 3 116 ? 142.938 183.889 107.181 1.00 98.09 116 LYS E N 1
ATOM 12620 C CA . LYS E 3 116 ? 143.314 183.035 106.058 1.00 98.09 116 LYS E CA 1
ATOM 12621 C C . LYS E 3 116 ? 142.100 182.677 105.208 1.00 98.09 116 LYS E C 1
ATOM 12622 O O . LYS E 3 116 ? 142.160 182.724 103.973 1.00 98.09 116 LYS E O 1
ATOM 12628 N N . ASP E 3 117 ? 140.987 182.321 105.856 1.00 102.67 117 ASP E N 1
ATOM 12629 C CA . ASP E 3 117 ? 139.779 181.964 105.114 1.00 102.67 117 ASP E CA 1
ATOM 12630 C C . ASP E 3 117 ? 139.239 183.152 104.324 1.00 102.67 117 ASP E C 1
ATOM 12631 O O . ASP E 3 117 ? 138.858 183.011 103.153 1.00 102.67 117 ASP E O 1
ATOM 12636 N N . GLU E 3 118 ? 139.208 184.334 104.947 1.00 99.48 118 GLU E N 1
ATOM 12637 C CA . GLU E 3 118 ? 138.719 185.527 104.263 1.00 99.48 118 GLU E CA 1
ATOM 12638 C C . GLU E 3 118 ? 139.591 185.880 103.067 1.00 99.48 118 GLU E C 1
ATOM 12639 O O . GLU E 3 118 ? 139.079 186.252 102.004 1.00 99.48 118 GLU E O 1
ATOM 12645 N N . LEU E 3 119 ? 140.912 185.773 103.217 1.00 101.10 119 LEU E N 1
ATOM 12646 C CA . LEU E 3 119 ? 141.796 186.136 102.115 1.00 101.10 119 LEU E CA 1
ATOM 12647 C C . LEU E 3 119 ? 141.763 185.086 101.007 1.00 101.10 119 LEU E C 1
ATOM 12648 O O . LEU E 3 119 ? 141.934 185.420 99.831 1.00 101.10 119 LEU E O 1
ATOM 12653 N N . MET E 3 120 ? 141.519 183.816 101.354 1.00 98.24 120 MET E N 1
ATOM 12654 C CA . MET E 3 120 ? 141.246 182.811 100.327 1.00 98.24 120 MET E CA 1
ATOM 12655 C C . MET E 3 120 ? 139.979 183.152 99.549 1.00 98.24 120 MET E C 1
ATOM 12656 O O . MET E 3 120 ? 139.947 183.052 98.313 1.00 98.24 120 MET E O 1
ATOM 12661 N N . ALA E 3 121 ? 138.924 183.564 100.259 1.00 96.18 121 ALA E N 1
ATOM 12662 C CA . ALA E 3 121 ? 137.693 183.961 99.583 1.00 96.18 121 ALA E CA 1
ATOM 12663 C C . ALA E 3 121 ? 137.932 185.155 98.668 1.00 96.18 121 ALA E C 1
ATOM 12664 O O . ALA E 3 121 ? 137.414 185.204 97.546 1.00 96.18 121 ALA E O 1
ATOM 12666 N N . TRP E 3 122 ? 138.716 186.130 99.135 1.00 102.67 122 TRP E N 1
ATOM 12667 C CA . TRP E 3 122 ? 139.060 187.277 98.299 1.00 102.67 122 TRP E CA 1
ATOM 12668 C C . TRP E 3 122 ? 139.865 186.849 97.078 1.00 102.67 122 TRP E C 1
ATOM 12669 O O . TRP E 3 122 ? 139.692 187.402 95.986 1.00 102.67 122 TRP E O 1
ATOM 12680 N N . ILE E 3 123 ? 140.760 185.872 97.246 1.00 99.04 123 ILE E N 1
ATOM 12681 C CA . ILE E 3 123 ? 141.533 185.364 96.116 1.00 99.04 123 ILE E CA 1
ATOM 12682 C C . ILE E 3 123 ? 140.607 184.765 95.068 1.00 99.04 123 ILE E C 1
ATOM 12683 O O . ILE E 3 123 ? 140.759 185.015 93.866 1.00 99.04 123 ILE E O 1
ATOM 12688 N N . HIS E 3 124 ? 139.630 183.967 95.505 1.00 95.93 124 HIS E N 1
ATOM 12689 C CA . HIS E 3 124 ? 138.666 183.407 94.559 1.00 95.93 124 HIS E CA 1
ATOM 12690 C C . HIS E 3 124 ? 137.860 184.507 93.873 1.00 95.93 124 HIS E C 1
ATOM 12691 O O . HIS E 3 124 ? 137.635 184.463 92.653 1.00 95.93 124 HIS E O 1
ATOM 12698 N N . GLU E 3 125 ? 137.424 185.508 94.643 1.00 94.71 125 GLU E N 1
ATOM 12699 C CA . GLU E 3 125 ? 136.601 186.577 94.088 1.00 94.71 125 GLU E CA 1
ATOM 12700 C C . GLU E 3 125 ? 137.374 187.430 93.089 1.00 94.71 125 GLU E C 1
ATOM 12701 O O . GLU E 3 125 ? 136.784 187.947 92.134 1.00 94.71 125 GLU E O 1
ATOM 12707 N N . VAL E 3 126 ? 138.688 187.587 93.283 1.00 94.86 126 VAL E N 1
ATOM 12708 C CA . VAL E 3 126 ? 139.497 188.372 92.351 1.00 94.86 126 VAL E CA 1
ATOM 12709 C C . VAL E 3 126 ? 140.103 187.528 91.239 1.00 94.86 126 VAL E C 1
ATOM 12710 O O . VAL E 3 126 ? 140.661 188.091 90.286 1.00 94.86 126 VAL E O 1
ATOM 12714 N N . LYS E 3 127 ? 140.024 186.199 91.331 1.00 89.78 127 LYS E N 1
ATOM 12715 C CA . LYS E 3 127 ? 140.433 185.346 90.224 1.00 89.78 127 LYS E CA 1
ATOM 12716 C C . LYS E 3 127 ? 139.284 185.006 89.285 1.00 89.78 127 LYS E C 1
ATOM 12717 O O . LYS E 3 127 ? 139.534 184.661 88.124 1.00 89.78 127 LYS E O 1
ATOM 12723 N N . THR E 3 128 ? 138.039 185.088 89.756 1.00 89.31 128 THR E N 1
ATOM 12724 C CA . THR E 3 128 ? 136.900 184.914 88.852 1.00 89.31 128 THR E CA 1
ATOM 12725 C C . THR E 3 128 ? 136.840 185.962 87.740 1.00 89.31 128 THR E C 1
ATOM 12726 O O . THR E 3 128 ? 136.742 185.577 86.558 1.00 89.31 128 THR E O 1
ATOM 12730 N N . PRO E 3 129 ? 136.910 187.270 88.016 1.00 90.55 129 PRO E N 1
ATOM 12731 C CA . PRO E 3 129 ? 136.714 188.242 86.942 1.00 90.55 129 PRO E CA 1
ATOM 12732 C C . PRO E 3 129 ? 137.917 188.497 86.045 1.00 90.55 129 PRO E C 1
ATOM 12733 O O . PRO E 3 129 ? 137.721 189.047 84.959 1.00 90.55 129 PRO E O 1
ATOM 12737 N N . LEU E 3 130 ? 139.134 188.082 86.409 1.00 90.77 130 LEU E N 1
ATOM 12738 C CA . LEU E 3 130 ? 140.210 188.040 85.424 1.00 90.77 130 LEU E CA 1
ATOM 12739 C C . LEU E 3 130 ? 139.869 187.062 84.307 1.00 90.77 130 LEU E C 1
ATOM 12740 O O . LEU E 3 130 ? 140.015 187.376 83.118 1.00 90.77 130 LEU E O 1
ATOM 12745 N N . THR E 3 131 ? 139.394 185.870 84.676 1.00 93.69 131 THR E N 1
ATOM 12746 C CA . THR E 3 131 ? 138.966 184.899 83.676 1.00 93.69 131 THR E CA 1
ATOM 12747 C C . THR E 3 131 ? 137.768 185.414 82.889 1.00 93.69 131 THR E C 1
ATOM 12748 O O . THR E 3 131 ? 137.706 185.250 81.664 1.00 93.69 131 THR E O 1
ATOM 12752 N N . ALA E 3 132 ? 136.806 186.044 83.574 1.00 96.31 132 ALA E N 1
ATOM 12753 C CA . ALA E 3 132 ? 135.659 186.605 82.861 1.00 96.31 132 ALA E CA 1
ATOM 12754 C C . ALA E 3 132 ? 136.092 187.675 81.861 1.00 96.31 132 ALA E C 1
ATOM 12755 O O . ALA E 3 132 ? 135.624 187.693 80.715 1.00 96.31 132 ALA E O 1
ATOM 12757 N N . MET E 3 133 ? 136.994 188.566 82.277 1.00 101.39 133 MET E N 1
ATOM 12758 C CA . MET E 3 133 ? 137.495 189.623 81.408 1.00 101.39 133 MET E CA 1
ATOM 12759 C C . MET E 3 133 ? 138.227 189.044 80.203 1.00 101.39 133 MET E C 1
ATOM 12760 O O . MET E 3 133 ? 138.028 189.500 79.070 1.00 101.39 133 MET E O 1
ATOM 12765 N N . HIS E 3 134 ? 139.073 188.035 80.426 1.00 104.68 134 HIS E N 1
ATOM 12766 C CA . HIS E 3 134 ? 139.793 187.422 79.313 1.00 104.68 134 HIS E CA 1
ATOM 12767 C C . HIS E 3 134 ? 138.832 186.762 78.332 1.00 104.68 134 HIS E C 1
ATOM 12768 O O . HIS E 3 134 ? 138.987 186.897 77.111 1.00 104.68 134 HIS E O 1
ATOM 12775 N N . LEU E 3 135 ? 137.826 186.050 78.847 1.00 100.97 135 LEU E N 1
ATOM 12776 C CA . LEU E 3 135 ? 136.852 185.413 77.968 1.00 100.97 135 LEU E CA 1
ATOM 12777 C C . LEU E 3 135 ? 136.064 186.449 77.176 1.00 100.97 135 LEU E C 1
ATOM 12778 O O . LEU E 3 135 ? 135.737 186.228 76.004 1.00 100.97 135 LEU E O 1
ATOM 12783 N N . ILE E 3 136 ? 135.747 187.585 77.800 1.00 103.01 136 ILE E N 1
ATOM 12784 C CA . ILE E 3 136 ? 135.006 188.632 77.103 1.00 103.01 136 ILE E CA 1
ATOM 12785 C C . ILE E 3 136 ? 135.857 189.248 75.997 1.00 103.01 136 ILE E C 1
ATOM 12786 O O . ILE E 3 136 ? 135.386 189.450 74.871 1.00 103.01 136 ILE E O 1
ATOM 12791 N N . ILE E 3 137 ? 137.127 189.547 76.293 1.00 100.50 137 ILE E N 1
ATOM 12792 C CA . ILE E 3 137 ? 137.980 190.215 75.308 1.00 100.50 137 ILE E CA 1
ATOM 12793 C C . ILE E 3 137 ? 138.613 189.263 74.311 1.00 100.50 137 ILE E C 1
ATOM 12794 O O . ILE E 3 137 ? 139.316 189.722 73.401 1.00 100.50 137 ILE E O 1
ATOM 12799 N N . ASP E 3 138 ? 138.393 187.955 74.440 1.00 103.87 138 ASP E N 1
ATOM 12800 C CA . ASP E 3 138 ? 138.868 187.049 73.399 1.00 103.87 138 ASP E CA 1
ATOM 12801 C C . ASP E 3 138 ? 137.925 187.078 72.200 1.00 103.87 138 ASP E C 1
ATOM 12802 O O . ASP E 3 138 ? 137.461 186.031 71.736 1.00 103.87 138 ASP E O 1
ATOM 12807 N N . ARG E 3 139 ? 137.637 188.286 71.699 1.00 107.68 139 ARG E N 1
ATOM 12808 C CA . ARG E 3 139 ? 136.794 188.470 70.524 1.00 107.68 139 ARG E CA 1
ATOM 12809 C C . ARG E 3 139 ? 137.278 189.617 69.641 1.00 107.68 139 ARG E C 1
ATOM 12810 O O . ARG E 3 139 ? 136.617 189.930 68.643 1.00 107.68 139 ARG E O 1
ATOM 12818 N N . MET E 3 140 ? 138.410 190.236 69.967 1.00 107.27 140 MET E N 1
ATOM 12819 C CA . MET E 3 140 ? 138.783 191.532 69.418 1.00 107.27 140 MET E CA 1
ATOM 12820 C C . MET E 3 140 ? 139.261 191.400 67.972 1.00 107.27 140 MET E C 1
ATOM 12821 O O . MET E 3 140 ? 139.824 190.376 67.573 1.00 107.27 140 MET E O 1
ATOM 12826 N N . GLU E 3 141 ? 139.040 192.461 67.185 1.00 103.07 141 GLU E N 1
ATOM 12827 C CA . GLU E 3 141 ? 139.307 192.438 65.751 1.00 103.07 141 GLU E CA 1
ATOM 12828 C C . GLU E 3 141 ? 140.518 193.253 65.313 1.00 103.07 141 GLU E C 1
ATOM 12829 O O . GLU E 3 141 ? 141.045 192.996 64.226 1.00 103.07 141 GLU E O 1
ATOM 12835 N N . GLU E 3 142 ? 140.962 194.227 66.104 1.00 107.81 142 GLU E N 1
ATOM 12836 C CA . GLU E 3 142 ? 142.126 195.018 65.731 1.00 107.81 142 GLU E CA 1
ATOM 12837 C C . GLU E 3 142 ? 143.412 194.297 66.144 1.00 107.81 142 GLU E C 1
ATOM 12838 O O . GLU E 3 142 ? 143.393 193.311 66.884 1.00 107.81 142 GLU E O 1
ATOM 12844 N N . LYS E 3 143 ? 144.543 194.792 65.637 1.00 99.32 143 LYS E N 1
ATOM 12845 C CA . LYS E 3 143 ? 145.840 194.155 65.857 1.00 99.32 143 LYS E CA 1
ATOM 12846 C C . LYS E 3 143 ? 146.612 194.768 67.021 1.00 99.32 143 LYS E C 1
ATOM 12847 O O . LYS E 3 143 ? 146.920 194.080 67.999 1.00 99.32 143 LYS E O 1
ATOM 12853 N N . ALA E 3 144 ? 146.941 196.060 66.929 1.00 96.12 144 ALA E N 1
ATOM 12854 C CA . ALA E 3 144 ? 147.809 196.673 67.931 1.00 96.12 144 ALA E CA 1
ATOM 12855 C C . ALA E 3 144 ? 147.102 196.816 69.272 1.00 96.12 144 ALA E C 1
ATOM 12856 O O . ALA E 3 144 ? 147.701 196.566 70.327 1.00 96.12 144 ALA E O 1
ATOM 12858 N N . LEU E 3 145 ? 145.832 197.229 69.254 1.00 103.23 145 LEU E N 1
ATOM 12859 C CA . LEU E 3 145 ? 145.075 197.335 70.497 1.00 103.23 145 LEU E CA 1
ATOM 12860 C C . LEU E 3 145 ? 144.912 195.973 71.157 1.00 103.23 145 LEU E C 1
ATOM 12861 O O . LEU E 3 145 ? 145.042 195.849 72.381 1.00 103.23 145 LEU E O 1
ATOM 12866 N N . LYS E 3 146 ? 144.626 194.939 70.361 1.00 99.62 146 LYS E N 1
ATOM 12867 C CA . LYS E 3 146 ? 144.532 193.588 70.906 1.00 99.62 146 LYS E CA 1
ATOM 12868 C C . LYS E 3 146 ? 145.858 193.147 71.508 1.00 99.62 146 LYS E C 1
ATOM 12869 O O . LYS E 3 146 ? 145.885 192.530 72.578 1.00 99.62 146 LYS E O 1
ATOM 12875 N N . SER E 3 147 ? 146.969 193.452 70.834 1.00 100.44 147 SER E N 1
ATOM 12876 C CA . SER E 3 147 ? 148.276 193.083 71.367 1.00 100.44 147 SER E CA 1
ATOM 12877 C C . SER E 3 147 ? 148.544 193.776 72.697 1.00 100.44 147 SER E C 1
ATOM 12878 O O . SER E 3 147 ? 149.031 193.150 73.645 1.00 100.44 147 SER E O 1
ATOM 12881 N N . GLN E 3 148 ? 148.219 195.068 72.790 1.00 104.93 148 GLN E N 1
ATOM 12882 C CA . GLN E 3 148 ? 148.434 195.795 74.038 1.00 104.93 148 GLN E CA 1
ATOM 12883 C C . GLN E 3 148 ? 147.562 195.244 75.163 1.00 104.93 148 GLN E C 1
ATOM 12884 O O . GLN E 3 148 ? 148.036 195.052 76.291 1.00 104.93 148 GLN E O 1
ATOM 12890 N N . LEU E 3 149 ? 146.284 194.979 74.873 1.00 104.03 149 LEU E N 1
ATOM 12891 C CA . LEU E 3 149 ? 145.395 194.434 75.895 1.00 104.03 149 LEU E CA 1
ATOM 12892 C C . LEU E 3 149 ? 145.854 193.055 76.350 1.00 104.03 149 LEU E C 1
ATOM 12893 O O . LEU E 3 149 ? 145.826 192.748 77.547 1.00 104.03 149 LEU E O 1
ATOM 12898 N N . SER E 3 150 ? 146.280 192.209 75.409 1.00 103.89 150 SER E N 1
ATOM 12899 C CA . SER E 3 150 ? 146.765 190.882 75.767 1.00 103.89 150 SER E CA 1
ATOM 12900 C C . SER E 3 150 ? 148.042 190.967 76.593 1.00 103.89 150 SER E C 1
ATOM 12901 O O . SER E 3 150 ? 148.227 190.190 77.535 1.00 103.89 150 SER E O 1
ATOM 12904 N N . TYR E 3 151 ? 148.934 191.901 76.256 1.00 106.59 151 TYR E N 1
ATOM 12905 C CA . TYR E 3 151 ? 150.152 192.084 77.040 1.00 106.59 151 TYR E CA 1
ATOM 12906 C C . TYR E 3 151 ? 149.825 192.502 78.469 1.00 106.59 151 TYR E C 1
ATOM 12907 O O . TYR E 3 151 ? 150.385 191.962 79.432 1.00 106.59 151 TYR E O 1
ATOM 12916 N N . GLU E 3 152 ? 148.905 193.459 78.625 1.00 108.02 152 GLU E N 1
ATOM 12917 C CA . GLU E 3 152 ? 148.519 193.892 79.966 1.00 108.02 152 GLU E CA 1
ATOM 12918 C C . GLU E 3 152 ? 147.869 192.756 80.748 1.00 108.02 152 GLU E C 1
ATOM 12919 O O . GLU E 3 152 ? 148.174 192.549 81.931 1.00 108.02 152 GLU E O 1
ATOM 12925 N N . TRP E 3 153 ? 146.974 192.005 80.100 1.00 104.59 153 TRP E N 1
ATOM 12926 C CA . TRP E 3 153 ? 146.308 190.895 80.771 1.00 104.59 153 TRP E CA 1
ATOM 12927 C C . TRP E 3 153 ? 147.304 189.821 81.184 1.00 104.59 153 TRP E C 1
ATOM 12928 O O . TRP E 3 153 ? 147.200 189.259 82.279 1.00 104.59 153 TRP E O 1
ATOM 12939 N N . LEU E 3 154 ? 148.274 189.518 80.318 1.00 101.91 154 LEU E N 1
ATOM 12940 C CA . LEU E 3 154 ? 149.282 188.518 80.650 1.00 101.91 154 LEU E CA 1
ATOM 12941 C C . LEU E 3 154 ? 150.160 188.982 81.805 1.00 101.91 154 LEU E C 1
ATOM 12942 O O . LEU E 3 154 ? 150.508 188.184 82.682 1.00 101.91 154 LEU E O 1
ATOM 12947 N N . ARG E 3 155 ? 150.527 190.267 81.824 1.00 101.86 155 ARG E N 1
ATOM 12948 C CA . ARG E 3 155 ? 151.301 190.793 82.945 1.00 101.86 155 ARG E CA 1
ATOM 12949 C C . ARG E 3 155 ? 150.527 190.674 84.254 1.00 101.86 155 ARG E C 1
ATOM 12950 O O . ARG E 3 155 ? 151.077 190.244 85.277 1.00 101.86 155 ARG E O 1
ATOM 12958 N N . ILE E 3 156 ? 149.242 191.039 84.235 1.00 101.67 156 ILE E N 1
ATOM 12959 C CA . ILE E 3 156 ? 148.430 190.961 85.447 1.00 101.67 156 ILE E CA 1
ATOM 12960 C C . ILE E 3 156 ? 148.264 189.512 85.890 1.00 101.67 156 ILE E C 1
ATOM 12961 O O . ILE E 3 156 ? 148.323 189.201 87.087 1.00 101.67 156 ILE E O 1
ATOM 12966 N N . HIS E 3 157 ? 148.047 188.605 84.934 1.00 101.89 157 HIS E N 1
ATOM 12967 C CA . HIS E 3 157 ? 147.910 187.190 85.264 1.00 101.89 157 HIS E CA 1
ATOM 12968 C C . HIS E 3 157 ? 149.193 186.640 85.871 1.00 101.89 157 HIS E C 1
ATOM 12969 O O . HIS E 3 157 ? 149.149 185.874 86.839 1.00 101.89 157 HIS E O 1
ATOM 12976 N N . LEU E 3 158 ? 150.347 187.021 85.317 1.00 96.58 158 LEU E N 1
ATOM 12977 C CA . LEU E 3 158 ? 151.620 186.578 85.874 1.00 96.58 158 LEU E CA 1
ATOM 12978 C C . LEU E 3 158 ? 151.815 187.104 87.289 1.00 96.58 158 LEU E C 1
ATOM 12979 O O . LEU E 3 158 ? 152.264 186.368 88.176 1.00 96.58 158 LEU E O 1
ATOM 12984 N N . LEU E 3 159 ? 151.481 188.377 87.521 1.00 93.97 159 LEU E N 1
ATOM 12985 C CA . LEU E 3 159 ? 151.620 188.939 88.862 1.00 93.97 159 LEU E CA 1
ATOM 12986 C C . LEU E 3 159 ? 150.711 188.228 89.858 1.00 93.97 159 LEU E C 1
ATOM 12987 O O . LEU E 3 159 ? 151.133 187.900 90.976 1.00 93.97 159 LEU E O 1
ATOM 12992 N N . LEU E 3 160 ? 149.461 187.969 89.467 1.00 94.83 160 LEU E N 1
ATOM 12993 C CA . LEU E 3 160 ? 148.530 187.303 90.373 1.00 94.83 160 LEU E CA 1
ATOM 12994 C C . LEU E 3 160 ? 148.943 185.858 90.627 1.00 94.83 160 LEU E C 1
ATOM 12995 O O . LEU E 3 160 ? 148.785 185.351 91.742 1.00 94.83 160 LEU E O 1
ATOM 13000 N N . ASP E 3 161 ? 149.480 185.181 89.609 1.00 96.97 161 ASP E N 1
ATOM 13001 C CA . ASP E 3 161 ? 149.964 183.817 89.794 1.00 96.97 161 ASP E CA 1
ATOM 13002 C C . ASP E 3 161 ? 151.174 183.782 90.720 1.00 96.97 161 ASP E C 1
ATOM 13003 O O . ASP E 3 161 ? 151.298 182.879 91.559 1.00 96.97 161 ASP E O 1
ATOM 13008 N N . GLN E 3 162 ? 152.078 184.756 90.584 1.00 95.61 162 GLN E N 1
ATOM 13009 C CA . GLN E 3 162 ? 153.212 184.841 91.497 1.00 95.61 162 GLN E CA 1
ATOM 13010 C C . GLN E 3 162 ? 152.749 185.095 92.925 1.00 95.61 162 GLN E C 1
ATOM 13011 O O . GLN E 3 162 ? 153.278 184.502 93.870 1.00 95.61 162 GLN E O 1
ATOM 13017 N N . GLN E 3 163 ? 151.759 185.975 93.103 1.00 100.45 163 GLN E N 1
ATOM 13018 C CA . GLN E 3 163 ? 151.205 186.205 94.436 1.00 100.45 163 GLN E CA 1
ATOM 13019 C C . GLN E 3 163 ? 150.567 184.938 94.997 1.00 100.45 163 GLN E C 1
ATOM 13020 O O . GLN E 3 163 ? 150.711 184.629 96.188 1.00 100.45 163 GLN E O 1
ATOM 13026 N N . LEU E 3 164 ? 149.849 184.196 94.151 1.00 102.39 164 LEU E N 1
ATOM 13027 C CA . LEU E 3 164 ? 149.219 182.958 94.594 1.00 102.39 164 LEU E CA 1
ATOM 13028 C C . LEU E 3 164 ? 150.259 181.933 95.028 1.00 102.39 164 LEU E C 1
ATOM 13029 O O . LEU E 3 164 ? 150.070 181.238 96.030 1.00 102.39 164 LEU E O 1
ATOM 13034 N N . HIS E 3 165 ? 151.362 181.820 94.282 1.00 103.48 165 HIS E N 1
ATOM 13035 C CA . HIS E 3 165 ? 152.444 180.930 94.700 1.00 103.48 165 HIS E CA 1
ATOM 13036 C C . HIS E 3 165 ? 153.089 181.418 95.993 1.00 103.48 165 HIS E C 1
ATOM 13037 O O . HIS E 3 165 ? 153.444 180.615 96.865 1.00 103.48 165 HIS E O 1
ATOM 13044 N N . GLN E 3 166 ? 153.252 182.735 96.135 1.00 102.08 166 GLN E N 1
ATOM 13045 C CA . GLN E 3 166 ? 153.810 183.279 97.368 1.00 102.08 166 GLN E CA 1
ATOM 13046 C C . GLN E 3 166 ? 152.940 182.917 98.563 1.00 102.08 166 GLN E C 1
ATOM 13047 O O . GLN E 3 166 ? 153.446 182.688 99.666 1.00 102.08 166 GLN E O 1
ATOM 13053 N N . LYS E 3 167 ? 151.623 182.882 98.367 1.00 101.08 167 LYS E N 1
ATOM 13054 C CA . LYS E 3 167 ? 150.745 182.485 99.462 1.00 101.08 167 LYS E CA 1
ATOM 13055 C C . LYS E 3 167 ? 150.725 180.973 99.671 1.00 101.08 167 LYS E C 1
ATOM 13056 O O . LYS E 3 167 ? 150.630 180.505 100.812 1.00 101.08 167 LYS E O 1
ATOM 13062 N N . ARG E 3 168 ? 150.815 180.195 98.595 1.00 104.07 168 ARG E N 1
ATOM 13063 C CA . ARG E 3 168 ? 150.735 178.743 98.696 1.00 104.07 168 ARG E CA 1
ATOM 13064 C C . ARG E 3 168 ? 152.070 178.098 99.042 1.00 104.07 168 ARG E C 1
ATOM 13065 O O . ARG E 3 168 ? 152.139 176.867 99.135 1.00 104.07 168 ARG E O 1
ATOM 13073 N N . ILE E 3 169 ? 153.129 178.898 99.197 1.00 101.55 169 ILE E N 1
ATOM 13074 C CA . ILE E 3 169 ? 154.409 178.382 99.664 1.00 101.55 169 ILE E CA 1
ATOM 13075 C C . ILE E 3 169 ? 154.280 177.727 101.033 1.00 101.55 169 ILE E C 1
ATOM 13076 O O . ILE E 3 169 ? 155.121 176.905 101.410 1.00 101.55 169 ILE E O 1
ATOM 13081 N N . SER E 3 170 ? 153.244 178.078 101.798 1.00 101.20 170 SER E N 1
ATOM 13082 C CA . SER E 3 170 ? 153.057 177.469 103.110 1.00 101.20 170 SER E CA 1
ATOM 13083 C C . SER E 3 170 ? 152.655 176.003 102.989 1.00 101.20 170 SER E C 1
ATOM 13084 O O . SER E 3 170 ? 153.199 175.145 103.694 1.00 101.20 170 SER E O 1
ATOM 13087 N N . PHE E 3 171 ? 151.713 175.697 102.099 1.00 104.51 171 PHE E N 1
ATOM 13088 C CA . PHE E 3 171 ? 151.200 174.344 101.934 1.00 104.51 171 PHE E CA 1
ATOM 13089 C C . PHE E 3 171 ? 151.801 173.626 100.731 1.00 104.51 171 PHE E C 1
ATOM 13090 O O . PHE E 3 171 ? 151.320 172.549 100.364 1.00 104.51 171 PHE E O 1
ATOM 13098 N N . ILE E 3 172 ? 152.830 174.204 100.102 1.00 104.10 172 ILE E N 1
ATOM 13099 C CA . ILE E 3 172 ? 153.509 173.520 99.002 1.00 104.10 172 ILE E CA 1
ATOM 13100 C C . ILE E 3 172 ? 154.064 172.171 99.447 1.00 104.10 172 ILE E C 1
ATOM 13101 O O . ILE E 3 172 ? 154.201 171.249 98.632 1.00 104.10 172 ILE E O 1
ATOM 13106 N N . GLU E 3 173 ? 154.391 172.028 100.734 1.00 104.58 173 GLU E N 1
ATOM 13107 C CA . GLU E 3 173 ? 154.932 170.764 101.225 1.00 104.58 173 GLU E CA 1
ATOM 13108 C C . GLU E 3 173 ? 153.923 169.632 101.072 1.00 104.58 173 GLU E C 1
ATOM 13109 O O . GLU E 3 173 ? 154.286 168.514 100.687 1.00 104.58 173 GLU E O 1
ATOM 13115 N N . ASN E 3 174 ? 152.651 169.900 101.370 1.00 99.84 174 ASN E N 1
ATOM 13116 C CA . ASN E 3 174 ? 151.618 168.878 101.261 1.00 99.84 174 ASN E CA 1
ATOM 13117 C C . ASN E 3 174 ? 151.175 168.633 99.825 1.00 99.84 174 ASN E C 1
ATOM 13118 O O . ASN E 3 174 ? 150.567 167.594 99.548 1.00 99.84 174 ASN E O 1
ATOM 13123 N N . ASP E 3 175 ? 151.467 169.554 98.910 1.00 99.25 175 ASP E N 1
ATOM 13124 C CA . ASP E 3 175 ? 150.990 169.468 97.536 1.00 99.25 175 ASP E CA 1
ATOM 13125 C C . ASP E 3 175 ? 151.975 168.778 96.600 1.00 99.25 175 ASP E C 1
ATOM 13126 O O . ASP E 3 175 ? 151.712 168.705 95.395 1.00 99.25 175 ASP E O 1
ATOM 13131 N N . LEU E 3 176 ? 153.094 168.274 97.114 1.00 96.56 176 LEU E N 1
ATOM 13132 C CA . LEU E 3 176 ? 154.070 167.607 96.263 1.00 96.56 176 LEU E CA 1
ATOM 13133 C C . LEU E 3 176 ? 153.507 166.289 95.747 1.00 96.56 176 LEU E C 1
ATOM 13134 O O . LEU E 3 176 ? 153.107 165.422 96.531 1.00 96.56 176 LEU E O 1
ATOM 13139 N N . SER E 3 177 ? 153.478 166.138 94.425 1.00 90.20 177 SER E N 1
ATOM 13140 C CA . SER E 3 177 ? 152.953 164.940 93.788 1.00 90.20 177 SER E CA 1
ATOM 13141 C C . SER E 3 177 ? 153.906 164.496 92.689 1.00 90.20 177 SER E C 1
ATOM 13142 O O . SER E 3 177 ? 154.478 165.328 91.980 1.00 90.20 177 SER E O 1
ATOM 13145 N N . VAL E 3 178 ? 154.069 163.183 92.552 1.00 94.84 178 VAL E N 1
ATOM 13146 C CA . VAL E 3 178 ? 154.983 162.592 91.582 1.00 94.84 178 VAL E CA 1
ATOM 13147 C C . VAL E 3 178 ? 154.170 161.785 90.580 1.00 94.84 178 VAL E C 1
ATOM 13148 O O . VAL E 3 178 ? 153.410 160.889 90.966 1.00 94.84 178 VAL E O 1
ATOM 13152 N N . GLU E 3 179 ? 154.333 162.104 89.298 1.00 105.43 179 GLU E N 1
ATOM 13153 C CA . GLU E 3 179 ? 153.662 161.379 88.228 1.00 105.43 179 GLU E CA 1
ATOM 13154 C C . GLU E 3 179 ? 154.429 161.608 86.935 1.00 105.43 179 GLU E C 1
ATOM 13155 O O . GLU E 3 179 ? 155.231 162.539 86.824 1.00 105.43 179 GLU E O 1
ATOM 13161 N N . PHE E 3 180 ? 154.172 160.742 85.957 1.00 98.77 180 PHE E N 1
ATOM 13162 C CA . PHE E 3 180 ? 154.849 160.847 84.671 1.00 98.77 180 PHE E CA 1
ATOM 13163 C C . PHE E 3 180 ? 154.332 162.054 83.898 1.00 98.77 180 PHE E C 1
ATOM 13164 O O . PHE E 3 180 ? 153.121 162.228 83.731 1.00 98.77 180 PHE E O 1
ATOM 13172 N N . ILE E 3 181 ? 155.257 162.891 83.430 1.00 99.11 181 ILE E N 1
ATOM 13173 C CA . ILE E 3 181 ? 154.927 164.132 82.737 1.00 99.11 181 ILE E CA 1
ATOM 13174 C C . ILE E 3 181 ? 155.809 164.249 81.502 1.00 99.11 181 ILE E C 1
ATOM 13175 O O . ILE E 3 181 ? 157.006 163.947 81.551 1.00 99.11 181 ILE E O 1
ATOM 13180 N N . GLN E 3 182 ? 155.217 164.689 80.395 1.00 96.12 182 GLN E N 1
ATOM 13181 C CA . GLN E 3 182 ? 155.940 164.914 79.151 1.00 96.12 182 GLN E CA 1
ATOM 13182 C C . GLN E 3 182 ? 156.257 166.398 79.013 1.00 96.12 182 GLN E C 1
ATOM 13183 O O . GLN E 3 182 ? 155.390 167.248 79.243 1.00 96.12 182 GLN E O 1
ATOM 13189 N N . LEU E 3 183 ? 157.502 166.704 78.636 1.00 94.68 183 LEU E N 1
ATOM 13190 C CA . LEU E 3 183 ? 157.950 168.095 78.601 1.00 94.68 183 LEU E CA 1
ATOM 13191 C C . LEU E 3 183 ? 157.327 168.863 77.440 1.00 94.68 183 LEU E C 1
ATOM 13192 O O . LEU E 3 183 ? 157.031 170.057 77.570 1.00 94.68 183 LEU E O 1
ATOM 13197 N N . GLN E 3 184 ? 157.147 168.208 76.294 1.00 94.33 184 GLN E N 1
ATOM 13198 C CA . GLN E 3 184 ? 156.639 168.908 75.115 1.00 94.33 184 GLN E CA 1
ATOM 13199 C C . GLN E 3 184 ? 155.244 169.490 75.314 1.00 94.33 184 GLN E C 1
ATOM 13200 O O . GLN E 3 184 ? 155.034 170.661 74.948 1.00 94.33 184 GLN E O 1
ATOM 13206 N N . PRO E 3 185 ? 154.252 168.757 75.843 1.00 98.44 185 PRO E N 1
ATOM 13207 C CA . PRO E 3 185 ? 152.933 169.384 76.043 1.00 98.44 185 PRO E CA 1
ATOM 13208 C C . PRO E 3 185 ? 152.957 170.572 76.989 1.00 98.44 185 PRO E C 1
ATOM 13209 O O . PRO E 3 185 ? 152.304 171.585 76.711 1.00 98.44 185 PRO E O 1
ATOM 13213 N N . LEU E 3 186 ? 153.701 170.489 78.095 1.00 94.97 186 LEU E N 1
ATOM 13214 C CA . LEU E 3 186 ? 153.736 171.610 79.030 1.00 94.97 186 LEU E CA 1
ATOM 13215 C C . LEU E 3 186 ? 154.465 172.805 78.429 1.00 94.97 186 LEU E C 1
ATOM 13216 O O . LEU E 3 186 ? 154.061 173.955 78.639 1.00 94.97 186 LEU E O 1
ATOM 13221 N N . ILE E 3 187 ? 155.534 172.555 77.669 1.00 96.31 187 ILE E N 1
ATOM 13222 C CA . ILE E 3 187 ? 156.244 173.649 77.012 1.00 96.31 187 ILE E CA 1
ATOM 13223 C C . ILE E 3 187 ? 155.346 174.324 75.983 1.00 96.31 187 ILE E C 1
ATOM 13224 O O . ILE E 3 187 ? 155.309 175.556 75.883 1.00 96.31 187 ILE E O 1
ATOM 13229 N N . PHE E 3 188 ? 154.602 173.531 75.207 1.00 96.40 188 PHE E N 1
ATOM 13230 C CA . PHE E 3 188 ? 153.694 174.112 74.223 1.00 96.40 188 PHE E CA 1
ATOM 13231 C C . PHE E 3 188 ? 152.566 174.885 74.898 1.00 96.40 188 PHE E C 1
ATOM 13232 O O . PHE E 3 188 ? 152.147 175.938 74.403 1.00 96.40 188 PHE E O 1
ATOM 13240 N N . LYS E 3 189 ? 152.062 174.380 76.027 1.00 92.12 189 LYS E N 1
ATOM 13241 C CA . LYS E 3 189 ? 151.042 175.109 76.775 1.00 92.12 189 LYS E CA 1
ATOM 13242 C C . LYS E 3 189 ? 151.582 176.437 77.292 1.00 92.12 189 LYS E C 1
ATOM 13243 O O . LYS E 3 189 ? 150.888 177.460 77.243 1.00 92.12 189 LYS E O 1
ATOM 13249 N N . GLU E 3 190 ? 152.819 176.440 77.794 1.00 92.87 190 GLU E N 1
ATOM 13250 C CA . GLU E 3 190 ? 153.434 177.684 78.248 1.00 92.87 190 GLU E CA 1
ATOM 13251 C C . GLU E 3 190 ? 153.617 178.662 77.094 1.00 92.87 190 GLU E C 1
ATOM 13252 O O . GLU E 3 190 ? 153.395 179.869 77.251 1.00 92.87 190 GLU E O 1
ATOM 13258 N N . ILE E 3 191 ? 154.031 178.159 75.928 1.00 93.30 191 ILE E N 1
ATOM 13259 C CA . ILE E 3 191 ? 154.183 179.016 74.754 1.00 93.30 191 ILE E CA 1
ATOM 13260 C C . ILE E 3 191 ? 152.839 179.613 74.358 1.00 93.30 191 ILE E C 1
ATOM 13261 O O . ILE E 3 191 ? 152.745 180.797 74.010 1.00 93.30 191 ILE E O 1
ATOM 13266 N N . LYS E 3 192 ? 151.779 178.803 74.405 1.00 93.57 192 LYS E N 1
ATOM 13267 C CA . LYS E 3 192 ? 150.439 179.310 74.126 1.00 93.57 192 LYS E CA 1
ATOM 13268 C C . LYS E 3 192 ? 150.042 180.389 75.125 1.00 93.57 192 LYS E C 1
ATOM 13269 O O . LYS E 3 192 ? 149.446 181.406 74.750 1.00 93.57 192 LYS E O 1
ATOM 13275 N N . ASP E 3 193 ? 150.364 180.184 76.405 1.00 92.02 193 ASP E N 1
ATOM 13276 C CA . ASP E 3 193 ? 150.072 181.188 77.421 1.00 92.02 193 ASP E CA 1
ATOM 13277 C C . ASP E 3 193 ? 150.890 182.459 77.232 1.00 92.02 193 ASP E C 1
ATOM 13278 O O . ASP E 3 193 ? 150.466 183.525 77.690 1.00 92.02 193 ASP E O 1
ATOM 13283 N N . LEU E 3 194 ? 152.045 182.371 76.571 1.00 95.59 194 LEU E N 1
ATOM 13284 C CA . LEU E 3 194 ? 152.920 183.515 76.343 1.00 95.59 194 LEU E CA 1
ATOM 13285 C C . LEU E 3 194 ? 152.985 183.898 74.866 1.00 95.59 194 LEU E C 1
ATOM 13286 O O . LEU E 3 194 ? 154.035 184.317 74.373 1.00 95.59 194 LEU E O 1
ATOM 13291 N N . GLN E 3 195 ? 151.869 183.756 74.149 1.00 99.35 195 GLN E N 1
ATOM 13292 C CA . GLN E 3 195 ? 151.867 184.050 72.719 1.00 99.35 195 GLN E CA 1
ATOM 13293 C C . GLN E 3 195 ? 151.977 185.546 72.452 1.00 99.35 195 GLN E C 1
ATOM 13294 O O . GLN E 3 195 ? 152.723 185.967 71.561 1.00 99.35 195 GLN E O 1
ATOM 13300 N N . SER E 3 196 ? 151.239 186.363 73.208 1.00 102.83 196 SER E N 1
ATOM 13301 C CA . SER E 3 196 ? 151.170 187.792 72.913 1.00 102.83 196 SER E CA 1
ATOM 13302 C C . SER E 3 196 ? 152.521 188.472 73.105 1.00 102.83 196 SER E C 1
ATOM 13303 O O . SER E 3 196 ? 152.942 189.281 72.269 1.00 102.83 196 SER E O 1
ATOM 13306 N N . TRP E 3 197 ? 153.212 188.161 74.205 1.00 105.46 197 TRP E N 1
ATOM 13307 C CA . TRP E 3 197 ? 154.492 188.808 74.480 1.00 105.46 197 TRP E CA 1
ATOM 13308 C C . TRP E 3 197 ? 155.528 188.457 73.420 1.00 105.46 197 TRP E C 1
ATOM 13309 O O . TRP E 3 197 ? 156.254 189.333 72.934 1.00 105.46 197 TRP E O 1
ATOM 13320 N N . CYS E 3 198 ? 155.607 187.179 73.044 1.00 103.63 198 CYS E N 1
ATOM 13321 C CA . CYS E 3 198 ? 156.577 186.762 72.037 1.00 103.63 198 CYS E CA 1
ATOM 13322 C C . CYS E 3 198 ? 156.221 187.311 70.662 1.00 103.63 198 CYS E C 1
ATOM 13323 O O . CYS E 3 198 ? 157.112 187.638 69.869 1.00 103.63 198 CYS E O 1
ATOM 13326 N N . ILE E 3 199 ? 154.925 187.409 70.355 1.00 102.14 199 ILE E N 1
ATOM 13327 C CA . ILE E 3 199 ? 154.505 187.992 69.083 1.00 102.14 199 ILE E CA 1
ATOM 13328 C C . ILE E 3 199 ? 154.894 189.463 69.021 1.00 102.14 199 ILE E C 1
ATOM 13329 O O . ILE E 3 199 ? 155.417 189.942 68.006 1.00 102.14 199 ILE E O 1
ATOM 13334 N N . GLN E 3 200 ? 154.650 190.204 70.106 1.00 98.08 200 GLN E N 1
ATOM 13335 C CA . GLN E 3 200 ? 155.006 191.619 70.132 1.00 98.08 200 GLN E CA 1
ATOM 13336 C C . GLN E 3 200 ? 156.516 191.816 70.054 1.00 98.08 200 GLN E C 1
ATOM 13337 O O . GLN E 3 200 ? 156.995 192.693 69.326 1.00 98.08 200 GLN E O 1
ATOM 13343 N N . LYS E 3 201 ? 157.280 191.011 70.792 1.00 96.60 201 LYS E N 1
ATOM 13344 C CA . LYS E 3 201 ? 158.731 191.136 70.808 1.00 96.60 201 LYS E CA 1
ATOM 13345 C C . LYS E 3 201 ? 159.413 190.373 69.681 1.00 96.60 201 LYS E C 1
ATOM 13346 O O . LYS E 3 201 ? 160.635 190.487 69.531 1.00 96.60 201 LYS E O 1
ATOM 13352 N N . GLY E 3 202 ? 158.666 189.611 68.888 1.00 94.37 202 GLY E N 1
ATOM 13353 C CA . GLY E 3 202 ? 159.277 188.819 67.832 1.00 94.37 202 GLY E CA 1
ATOM 13354 C C . GLY E 3 202 ? 160.197 187.736 68.351 1.00 94.37 202 GLY E C 1
ATOM 13355 O O . GLY E 3 202 ? 161.274 187.514 67.785 1.00 94.37 202 GLY E O 1
ATOM 13356 N N . ILE E 3 203 ? 159.794 187.054 69.419 1.00 98.08 203 ILE E N 1
ATOM 13357 C CA . ILE E 3 203 ? 160.616 186.040 70.068 1.00 98.08 203 ILE E CA 1
ATOM 13358 C C . ILE E 3 203 ? 160.106 184.668 69.654 1.00 98.08 203 ILE E C 1
ATOM 13359 O O . ILE E 3 203 ? 158.937 184.333 69.885 1.00 98.08 203 ILE E O 1
ATOM 13364 N N . GLY E 3 204 ? 160.980 183.871 69.037 1.00 94.14 204 GLY E N 1
ATOM 13365 C CA . GLY E 3 204 ? 160.646 182.513 68.667 1.00 94.14 204 GLY E CA 1
ATOM 13366 C C . GLY E 3 204 ? 160.951 181.522 69.776 1.00 94.14 204 GLY E C 1
ATOM 13367 O O . GLY E 3 204 ? 161.498 181.858 70.826 1.00 94.14 204 GLY E O 1
ATOM 13368 N N . PHE E 3 205 ? 160.582 180.269 69.525 1.00 98.19 205 PHE E N 1
ATOM 13369 C CA . PHE E 3 205 ? 160.809 179.183 70.469 1.00 98.19 205 PHE E CA 1
ATOM 13370 C C . PHE E 3 205 ? 161.404 177.990 69.737 1.00 98.19 205 PHE E C 1
ATOM 13371 O O . PHE E 3 205 ? 160.943 177.631 68.649 1.00 98.19 205 PHE E O 1
ATOM 13379 N N . ASP E 3 206 ? 162.425 177.383 70.337 1.00 102.40 206 ASP E N 1
ATOM 13380 C CA . ASP E 3 206 ? 163.062 176.187 69.806 1.00 102.40 206 ASP E CA 1
ATOM 13381 C C . ASP E 3 206 ? 162.918 175.062 70.819 1.00 102.40 206 ASP E C 1
ATOM 13382 O O . ASP E 3 206 ? 163.275 175.228 71.990 1.00 102.40 206 ASP E O 1
ATOM 13387 N N . ILE E 3 207 ? 162.398 173.923 70.369 1.00 103.90 207 ILE E N 1
ATOM 13388 C CA . ILE E 3 207 ? 162.169 172.765 71.227 1.00 103.90 207 ILE E CA 1
ATOM 13389 C C . ILE E 3 207 ? 162.998 171.617 70.666 1.00 103.90 207 ILE E C 1
ATOM 13390 O O . ILE E 3 207 ? 162.603 170.969 69.690 1.00 103.90 207 ILE E O 1
ATOM 13395 N N . GLN E 3 208 ? 164.154 171.362 71.281 1.00 103.04 208 GLN E N 1
ATOM 13396 C CA . GLN E 3 208 ? 165.019 170.233 70.938 1.00 103.04 208 GLN E CA 1
ATOM 13397 C C . GLN E 3 208 ? 165.364 169.530 72.247 1.00 103.04 208 GLN E C 1
ATOM 13398 O O . GLN E 3 208 ? 166.398 169.812 72.858 1.00 103.04 208 GLN E O 1
ATOM 13404 N N . LEU E 3 209 ? 164.502 168.611 72.673 1.00 97.32 209 LEU E N 1
ATOM 13405 C CA . LEU E 3 209 ? 164.638 167.930 73.956 1.00 97.32 209 LEU E CA 1
ATOM 13406 C C . LEU E 3 209 ? 165.036 166.480 73.708 1.00 97.32 209 LEU E C 1
ATOM 13407 O O . LEU E 3 209 ? 164.268 165.713 73.116 1.00 97.32 209 LEU E O 1
ATOM 13412 N N . GLU E 3 210 ? 166.237 166.108 74.157 1.00 95.04 210 GLU E N 1
ATOM 13413 C CA . GLU E 3 210 ? 166.647 164.709 74.087 1.00 95.04 210 GLU E CA 1
ATOM 13414 C C . GLU E 3 210 ? 165.781 163.838 74.988 1.00 95.04 210 GLU E C 1
ATOM 13415 O O . GLU E 3 210 ? 165.392 162.729 74.603 1.00 95.04 210 GLU E O 1
ATOM 13421 N N . ALA E 3 211 ? 165.470 164.322 76.188 1.00 87.14 211 ALA E N 1
ATOM 13422 C CA . ALA E 3 211 ? 164.610 163.621 77.133 1.00 87.14 211 ALA E CA 1
ATOM 13423 C C . ALA E 3 211 ? 163.418 164.509 77.455 1.00 87.14 211 ALA E C 1
ATOM 13424 O O . ALA E 3 211 ? 163.585 165.602 78.007 1.00 87.14 211 ALA E O 1
ATOM 13426 N N . LYS E 3 212 ? 162.220 164.041 77.110 1.00 92.66 212 LYS E N 1
ATOM 13427 C CA . LYS E 3 212 ? 160.993 164.794 77.324 1.00 92.66 212 LYS E CA 1
ATOM 13428 C C . LYS E 3 212 ? 160.264 164.400 78.601 1.00 92.66 212 LYS E C 1
ATOM 13429 O O . LYS E 3 212 ? 159.178 164.924 78.864 1.00 92.66 212 LYS E O 1
ATOM 13435 N N . GLU E 3 213 ? 160.827 163.497 79.399 1.00 98.16 213 GLU E N 1
ATOM 13436 C CA . GLU E 3 213 ? 160.197 163.021 80.622 1.00 98.16 213 GLU E CA 1
ATOM 13437 C C . GLU E 3 213 ? 160.998 163.496 81.826 1.00 98.16 213 GLU E C 1
ATOM 13438 O O . GLU E 3 213 ? 162.224 163.342 81.863 1.00 98.16 213 GLU E O 1
ATOM 13444 N N . VAL E 3 214 ? 160.302 164.069 82.809 1.00 99.32 214 VAL E N 1
ATOM 13445 C CA . VAL E 3 214 ? 160.924 164.613 84.007 1.00 99.32 214 VAL E CA 1
ATOM 13446 C C . VAL E 3 214 ? 160.251 164.009 85.232 1.00 99.32 214 VAL E C 1
ATOM 13447 O O . VAL E 3 214 ? 159.161 163.438 85.156 1.00 99.32 214 VAL E O 1
ATOM 13451 N N . LEU E 3 215 ? 160.922 164.143 86.372 1.00 103.09 215 LEU E N 1
ATOM 13452 C CA . LEU E 3 215 ? 160.448 163.610 87.648 1.00 103.09 215 LEU E CA 1
ATOM 13453 C C . LEU E 3 215 ? 160.289 164.778 88.617 1.00 103.09 215 LEU E C 1
ATOM 13454 O O . LEU E 3 215 ? 161.198 165.087 89.391 1.00 103.09 215 LEU E O 1
ATOM 13459 N N . SER E 3 216 ? 159.125 165.420 88.572 1.00 98.50 216 SER E N 1
ATOM 13460 C CA . SER E 3 216 ? 158.827 166.560 89.429 1.00 98.50 216 SER E CA 1
ATOM 13461 C C . SER E 3 216 ? 157.325 166.805 89.395 1.00 98.50 216 SER E C 1
ATOM 13462 O O . SER E 3 216 ? 156.593 166.188 88.618 1.00 98.50 216 SER E O 1
ATOM 13465 N N . ASP E 3 217 ? 156.872 167.713 90.257 1.00 94.00 217 ASP E N 1
ATOM 13466 C CA . ASP E 3 217 ? 155.461 168.074 90.282 1.00 94.00 217 ASP E CA 1
ATOM 13467 C C . ASP E 3 217 ? 155.108 168.919 89.064 1.00 94.00 217 ASP E C 1
ATOM 13468 O O . ASP E 3 217 ? 155.898 169.755 88.618 1.00 94.00 217 ASP E O 1
ATOM 13473 N N . ALA E 3 218 ? 153.908 168.695 88.524 1.00 93.18 218 ALA E N 1
ATOM 13474 C CA . ALA E 3 218 ? 153.507 169.374 87.296 1.00 93.18 218 ALA E CA 1
ATOM 13475 C C . ALA E 3 218 ? 153.334 170.873 87.513 1.00 93.18 218 ALA E C 1
ATOM 13476 O O . ALA E 3 218 ? 153.896 171.686 86.770 1.00 93.18 218 ALA E O 1
ATOM 13478 N N . LYS E 3 219 ? 152.566 171.258 88.535 1.00 97.20 219 LYS E N 1
ATOM 13479 C CA . LYS E 3 219 ? 152.210 172.664 88.709 1.00 97.20 219 LYS E CA 1
ATOM 13480 C C . LYS E 3 219 ? 153.425 173.511 89.072 1.00 97.20 219 LYS E C 1
ATOM 13481 O O . LYS E 3 219 ? 153.634 174.589 88.505 1.00 97.20 219 LYS E O 1
ATOM 13487 N N . TRP E 3 220 ? 154.245 173.037 90.012 1.00 101.19 220 TRP E N 1
ATOM 13488 C CA . TRP E 3 220 ? 155.368 173.845 90.476 1.00 101.19 220 TRP E CA 1
ATOM 13489 C C . TRP E 3 220 ? 156.464 173.937 89.418 1.00 101.19 220 TRP E C 1
ATOM 13490 O O . TRP E 3 220 ? 157.058 175.005 89.223 1.00 101.19 220 TRP E O 1
ATOM 13501 N N . LEU E 3 221 ? 156.738 172.836 88.714 1.00 99.03 221 LEU E N 1
ATOM 13502 C CA . LEU E 3 221 ? 157.706 172.893 87.623 1.00 99.03 221 LEU E CA 1
ATOM 13503 C C . LEU E 3 221 ? 157.197 173.766 86.482 1.00 99.03 221 LEU E C 1
ATOM 13504 O O . LEU E 3 221 ? 157.980 174.481 85.844 1.00 99.03 221 LEU E O 1
ATOM 13509 N N . ALA E 3 222 ? 155.891 173.718 86.207 1.00 97.25 222 ALA E N 1
ATOM 13510 C CA . ALA E 3 222 ? 155.319 174.609 85.204 1.00 97.25 222 ALA E CA 1
ATOM 13511 C C . ALA E 3 222 ? 155.481 176.066 85.616 1.00 97.25 222 ALA E C 1
ATOM 13512 O O . ALA E 3 222 ? 155.808 176.920 84.785 1.00 97.25 222 ALA E O 1
ATOM 13514 N N . PHE E 3 223 ? 155.265 176.364 86.899 1.00 99.86 223 PHE E N 1
ATOM 13515 C CA . PHE E 3 223 ? 155.510 177.713 87.403 1.00 99.86 223 PHE E CA 1
ATOM 13516 C C . PHE E 3 223 ? 156.962 178.120 87.195 1.00 99.86 223 PHE E C 1
ATOM 13517 O O . PHE E 3 223 ? 157.245 179.238 86.749 1.00 99.86 223 PHE E O 1
ATOM 13525 N N . ILE E 3 224 ? 157.896 177.224 87.521 1.00 98.46 224 ILE E N 1
ATOM 13526 C CA . ILE E 3 224 ? 159.317 177.547 87.408 1.00 98.46 224 ILE E CA 1
ATOM 13527 C C . ILE E 3 224 ? 159.682 177.841 85.958 1.00 98.46 224 ILE E C 1
ATOM 13528 O O . ILE E 3 224 ? 160.350 178.838 85.653 1.00 98.46 224 ILE E O 1
ATOM 13533 N N . ILE E 3 225 ? 159.233 176.983 85.039 1.00 96.86 225 ILE E N 1
ATOM 13534 C CA . ILE E 3 225 ? 159.583 177.155 83.633 1.00 96.86 225 ILE E CA 1
ATOM 13535 C C . ILE E 3 225 ? 158.917 178.402 83.061 1.00 96.86 225 ILE E C 1
ATOM 13536 O O . ILE E 3 225 ? 159.520 179.129 82.263 1.00 96.86 225 ILE E O 1
ATOM 13541 N N . ARG E 3 226 ? 157.670 178.675 83.456 1.00 99.58 226 ARG E N 1
ATOM 13542 C CA . ARG E 3 226 ? 156.998 179.884 82.994 1.00 99.58 226 ARG E CA 1
ATOM 13543 C C . ARG E 3 226 ? 157.717 181.135 83.483 1.00 99.58 226 ARG E C 1
ATOM 13544 O O . ARG E 3 226 ? 157.882 182.099 82.727 1.00 99.58 226 ARG E O 1
ATOM 13552 N N . GLN E 3 227 ? 158.152 181.138 84.746 1.00 98.92 227 GLN E N 1
ATOM 13553 C CA . GLN E 3 227 ? 158.887 182.286 85.266 1.00 98.92 227 GLN E CA 1
ATOM 13554 C C . GLN E 3 227 ? 160.213 182.465 84.538 1.00 98.92 227 GLN E C 1
ATOM 13555 O O . GLN E 3 227 ? 160.604 183.593 84.215 1.00 98.92 227 GLN E O 1
ATOM 13561 N N . LEU E 3 228 ? 160.919 181.363 84.269 1.00 96.20 228 LEU E N 1
ATOM 13562 C CA . LEU E 3 228 ? 162.170 181.457 83.522 1.00 96.20 228 LEU E CA 1
ATOM 13563 C C . LEU E 3 228 ? 161.936 182.014 82.123 1.00 96.20 228 LEU E C 1
ATOM 13564 O O . LEU E 3 228 ? 162.694 182.870 81.650 1.00 96.20 228 LEU E O 1
ATOM 13569 N N . LEU E 3 229 ? 160.884 181.542 81.448 1.00 95.94 229 LEU E N 1
ATOM 13570 C CA . LEU E 3 229 ? 160.576 182.030 80.108 1.00 95.94 229 LEU E CA 1
ATOM 13571 C C . LEU E 3 229 ? 160.223 183.512 80.125 1.00 95.94 229 LEU E C 1
ATOM 13572 O O . LEU E 3 229 ? 160.654 184.268 79.248 1.00 95.94 229 LEU E O 1
ATOM 13577 N N . THR E 3 230 ? 159.432 183.944 81.110 1.00 94.75 230 THR E N 1
ATOM 13578 C CA . THR E 3 230 ? 159.069 185.355 81.198 1.00 94.75 230 THR E CA 1
ATOM 13579 C C . THR E 3 230 ? 160.288 186.225 81.482 1.00 94.75 230 THR E C 1
ATOM 13580 O O . THR E 3 230 ? 160.426 187.314 80.912 1.00 94.75 230 THR E O 1
ATOM 13584 N N . ASN E 3 231 ? 161.181 185.765 82.363 1.00 94.50 231 ASN E N 1
ATOM 13585 C CA . ASN E 3 231 ? 162.401 186.519 82.635 1.00 94.50 231 ASN E CA 1
ATOM 13586 C C . ASN E 3 231 ? 163.275 186.617 81.391 1.00 94.50 231 ASN E C 1
ATOM 13587 O O . ASN E 3 231 ? 163.842 187.679 81.104 1.00 94.50 231 ASN E O 1
ATOM 13592 N N . ALA E 3 232 ? 163.396 185.520 80.639 1.00 91.47 232 ALA E N 1
ATOM 13593 C CA . ALA E 3 232 ? 164.167 185.556 79.400 1.00 91.47 232 ALA E CA 1
ATOM 13594 C C . ALA E 3 232 ? 163.537 186.502 78.385 1.00 91.47 232 ALA E C 1
ATOM 13595 O O . ALA E 3 232 ? 164.245 187.239 77.689 1.00 91.47 232 ALA E O 1
ATOM 13597 N N . VAL E 3 233 ? 162.205 186.492 78.284 1.00 94.89 233 VAL E N 1
ATOM 13598 C CA . VAL E 3 233 ? 161.514 187.378 77.352 1.00 94.89 233 VAL E CA 1
ATOM 13599 C C . VAL E 3 233 ? 161.746 188.835 77.730 1.00 94.89 233 VAL E C 1
ATOM 13600 O O . VAL E 3 233 ? 161.986 189.687 76.865 1.00 94.89 233 VAL E O 1
ATOM 13604 N N . LYS E 3 234 ? 161.672 189.148 79.025 1.00 94.59 234 LYS E N 1
ATOM 13605 C CA . LYS E 3 234 ? 161.935 190.515 79.463 1.00 94.59 234 LYS E CA 1
ATOM 13606 C C . LYS E 3 234 ? 163.381 190.915 79.191 1.00 94.59 234 LYS E C 1
ATOM 13607 O O . LYS E 3 234 ? 163.650 192.042 78.758 1.00 94.59 234 LYS E O 1
ATOM 13613 N N . TYR E 3 235 ? 164.325 190.005 79.432 1.00 100.75 235 TYR E N 1
ATOM 13614 C CA . TYR E 3 235 ? 165.740 190.323 79.289 1.00 100.75 235 TYR E CA 1
ATOM 13615 C C . TYR E 3 235 ? 166.236 190.256 77.849 1.00 100.75 235 TYR E C 1
ATOM 13616 O O . TYR E 3 235 ? 167.324 190.770 77.568 1.00 100.75 235 TYR E O 1
ATOM 13625 N N . SER E 3 236 ? 165.481 189.650 76.936 1.00 98.40 236 SER E N 1
ATOM 13626 C CA . SER E 3 236 ? 165.907 189.477 75.553 1.00 98.40 236 SER E CA 1
ATOM 13627 C C . SER E 3 236 ? 164.858 190.054 74.614 1.00 98.40 236 SER E C 1
ATOM 13628 O O . SER E 3 236 ? 163.669 189.741 74.737 1.00 98.40 236 SER E O 1
ATOM 13631 N N . GLU E 3 237 ? 165.302 190.877 73.668 1.00 101.23 237 GLU E N 1
ATOM 13632 C CA . GLU E 3 237 ? 164.419 191.526 72.707 1.00 101.23 237 GLU E CA 1
ATOM 13633 C C . GLU E 3 237 ? 164.767 191.059 71.301 1.00 101.23 237 GLU E C 1
ATOM 13634 O O . GLU E 3 237 ? 165.940 191.072 70.912 1.00 101.23 237 GLU E O 1
ATOM 13640 N N . ALA E 3 238 ? 163.743 190.649 70.548 1.00 92.44 238 ALA E N 1
ATOM 13641 C CA . ALA E 3 238 ? 163.892 190.220 69.155 1.00 92.44 238 ALA E CA 1
ATOM 13642 C C . ALA E 3 238 ? 164.916 189.095 69.015 1.00 92.44 238 ALA E C 1
ATOM 13643 O O . ALA E 3 238 ? 165.715 189.070 68.076 1.00 92.44 238 ALA E O 1
ATOM 13645 N N . SER E 3 239 ? 164.891 188.152 69.954 1.00 95.48 239 SER E N 1
ATOM 13646 C CA . SER E 3 239 ? 165.796 187.013 69.940 1.00 95.48 239 SER E CA 1
ATOM 13647 C C . SER E 3 239 ? 165.014 185.734 70.199 1.00 95.48 239 SER E C 1
ATOM 13648 O O . SER E 3 239 ? 163.987 185.742 70.884 1.00 95.48 239 SER E O 1
ATOM 13651 N N . GLU E 3 240 ? 165.512 184.632 69.645 1.00 97.07 240 GLU E N 1
ATOM 13652 C CA . GLU E 3 240 ? 164.889 183.329 69.824 1.00 97.07 240 GLU E CA 1
ATOM 13653 C C . GLU E 3 240 ? 165.478 182.632 71.044 1.00 97.07 240 GLU E C 1
ATOM 13654 O O . GLU E 3 240 ? 166.689 182.676 71.276 1.00 97.07 240 GLU E O 1
ATOM 13660 N N . ILE E 3 241 ? 164.611 181.991 71.821 1.00 98.44 241 ILE E N 1
ATOM 13661 C CA . ILE E 3 241 ? 165.003 181.317 73.054 1.00 98.44 241 ILE E CA 1
ATOM 13662 C C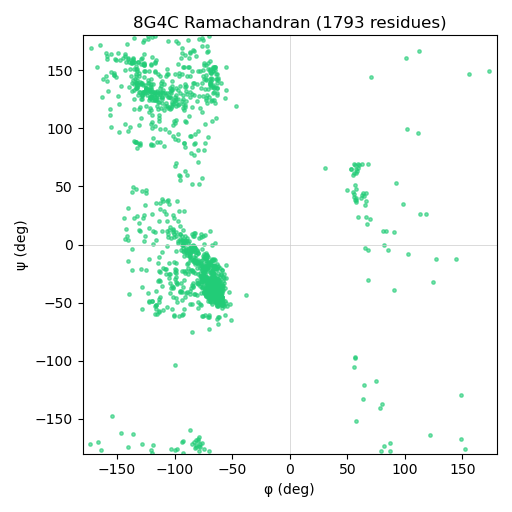 . ILE E 3 241 ? 165.158 179.832 72.760 1.00 98.44 241 ILE E C 1
ATOM 13663 O O . ILE E 3 241 ? 164.230 179.189 72.254 1.00 98.44 241 ILE E O 1
ATOM 13668 N N . GLU E 3 242 ? 166.329 179.287 73.076 1.00 99.80 242 GLU E N 1
ATOM 13669 C CA . GLU E 3 242 ? 166.607 177.871 72.882 1.00 99.80 242 GLU E CA 1
ATOM 13670 C C . GLU E 3 242 ? 166.206 177.095 74.129 1.00 99.80 242 GLU E C 1
ATOM 13671 O O . GLU E 3 242 ? 166.597 177.456 75.243 1.00 99.80 242 GLU E O 1
ATOM 13677 N N . ILE E 3 243 ? 165.426 176.035 73.941 1.00 101.12 243 ILE E N 1
ATOM 13678 C CA . ILE E 3 243 ? 165.004 175.158 75.028 1.00 101.12 243 ILE E CA 1
ATOM 13679 C C . ILE E 3 243 ? 165.471 173.751 74.683 1.00 101.12 243 ILE E C 1
ATOM 13680 O O . ILE E 3 243 ? 164.992 173.151 73.712 1.00 101.12 243 ILE E O 1
ATOM 13685 N N . LYS E 3 244 ? 166.403 173.224 75.474 1.00 100.88 244 LYS E N 1
ATOM 13686 C CA . LYS E 3 244 ? 166.953 171.895 75.252 1.00 100.88 244 LYS E CA 1
ATOM 13687 C C . LYS E 3 244 ? 167.055 171.158 76.578 1.00 100.88 244 LYS E C 1
ATOM 13688 O O . LYS E 3 244 ? 167.395 171.754 77.604 1.00 100.88 244 LYS E O 1
ATOM 13694 N N . SER E 3 245 ? 166.756 169.862 76.550 1.00 96.25 245 SER E N 1
ATOM 13695 C CA . SER E 3 245 ? 166.868 168.999 77.717 1.00 96.25 245 SER E CA 1
ATOM 13696 C C . SER E 3 245 ? 167.839 167.870 77.406 1.00 96.25 245 SER E C 1
ATOM 13697 O O . SER E 3 245 ? 167.684 167.174 76.397 1.00 96.25 245 SER E O 1
ATOM 13700 N N . PHE E 3 246 ? 168.835 167.691 78.271 1.00 105.31 246 PHE E N 1
ATOM 13701 C CA . PHE E 3 246 ? 169.831 166.645 78.096 1.00 105.31 246 PHE E CA 1
ATOM 13702 C C . PHE E 3 246 ? 170.100 165.979 79.437 1.00 105.31 246 PHE E C 1
ATOM 13703 O O . PHE E 3 246 ? 169.878 166.561 80.501 1.00 105.31 246 PHE E O 1
ATOM 13711 N N . GLN E 3 247 ? 170.584 164.741 79.370 1.00 106.48 247 GLN E N 1
ATOM 13712 C CA . GLN E 3 247 ? 170.850 163.938 80.559 1.00 106.48 247 GLN E CA 1
ATOM 13713 C C . GLN E 3 247 ? 172.286 164.180 81.009 1.00 106.48 247 GLN E C 1
ATOM 13714 O O . GLN E 3 247 ? 173.231 163.680 80.391 1.00 106.48 247 GLN E O 1
ATOM 13720 N N . LYS E 3 248 ? 172.450 164.946 82.087 1.00 109.17 248 LYS E N 1
ATOM 13721 C CA . LYS E 3 248 ? 173.766 165.199 82.672 1.00 109.17 248 LYS E CA 1
ATOM 13722 C C . LYS E 3 248 ? 174.104 164.027 83.583 1.00 109.17 248 LYS E C 1
ATOM 13723 O O . LYS E 3 248 ? 173.847 164.050 84.788 1.00 109.17 248 LYS E O 1
ATOM 13729 N N . GLY E 3 249 ? 174.690 162.989 83.000 1.00 99.89 249 GLY E N 1
ATOM 13730 C CA . GLY E 3 249 ? 174.987 161.792 83.769 1.00 99.89 249 GLY E CA 1
ATOM 13731 C C . GLY E 3 249 ? 173.704 161.134 84.236 1.00 99.89 249 GLY E C 1
ATOM 13732 O O . GLY E 3 249 ? 172.845 160.751 83.433 1.00 99.89 249 GLY E O 1
ATOM 13733 N N . GLU E 3 250 ? 173.561 160.996 85.551 1.00 105.08 250 GLU E N 1
ATOM 13734 C CA . GLU E 3 250 ? 172.363 160.421 86.146 1.00 105.08 250 GLU E CA 1
ATOM 13735 C C . GLU E 3 250 ? 171.321 161.470 86.511 1.00 105.08 250 GLU E C 1
ATOM 13736 O O . GLU E 3 250 ? 170.251 161.110 87.014 1.00 105.08 250 GLU E O 1
ATOM 13742 N N . GLN E 3 251 ? 171.601 162.749 86.273 1.00 102.34 251 GLN E N 1
ATOM 13743 C CA . GLN E 3 251 ? 170.691 163.838 86.605 1.00 102.34 251 GLN E CA 1
ATOM 13744 C C . GLN E 3 251 ? 170.195 164.484 85.319 1.00 102.34 251 GLN E C 1
ATOM 13745 O O . GLN E 3 251 ? 170.999 164.951 84.505 1.00 102.34 251 GLN E O 1
ATOM 13751 N N . THR E 3 252 ? 168.877 164.514 85.143 1.00 102.21 252 THR E N 1
ATOM 13752 C CA . THR E 3 252 ? 168.278 165.158 83.983 1.00 102.21 252 THR E CA 1
ATOM 13753 C C . THR E 3 252 ? 168.315 166.672 84.147 1.00 102.21 252 THR E C 1
ATOM 13754 O O . THR E 3 252 ? 168.072 167.200 85.236 1.00 102.21 252 THR E O 1
ATOM 13758 N N . GLN E 3 253 ? 168.626 167.371 83.058 1.00 102.58 253 GLN E N 1
ATOM 13759 C CA . GLN E 3 253 ? 168.724 168.822 83.070 1.00 102.58 253 GLN E CA 1
ATOM 13760 C C . GLN E 3 253 ? 167.985 169.404 81.874 1.00 102.58 253 GLN E C 1
ATOM 13761 O O . GLN E 3 253 ? 167.937 168.803 80.798 1.00 102.58 253 GLN E O 1
ATOM 13767 N N . LEU E 3 254 ? 167.407 170.585 82.079 1.00 100.45 254 LEU E N 1
ATOM 13768 C CA . LEU E 3 254 ? 166.733 171.339 81.029 1.00 100.45 254 LEU E CA 1
ATOM 13769 C C . LEU E 3 254 ? 167.402 172.701 80.920 1.00 100.45 254 LEU E C 1
ATOM 13770 O O . LEU E 3 254 ? 167.495 173.430 81.912 1.00 100.45 254 LEU E O 1
ATOM 13775 N N . GLN E 3 255 ? 167.862 173.041 79.720 1.00 106.38 255 GLN E N 1
ATOM 13776 C CA . GLN E 3 255 ? 168.639 174.249 79.488 1.00 106.38 255 GLN E CA 1
ATOM 13777 C C . GLN E 3 255 ? 167.846 175.239 78.646 1.00 106.38 255 GLN E C 1
ATOM 13778 O O . GLN E 3 255 ? 167.200 174.858 77.665 1.00 106.38 255 GLN E O 1
ATOM 13784 N N . VAL E 3 256 ? 167.899 176.509 79.037 1.00 100.88 256 VAL E N 1
ATOM 13785 C CA . VAL E 3 256 ? 167.269 177.597 78.299 1.00 100.88 256 VAL E CA 1
ATOM 13786 C C . VAL E 3 256 ? 168.333 178.642 77.989 1.00 100.88 256 VAL E C 1
ATOM 13787 O O . VAL E 3 256 ? 169.145 178.987 78.856 1.00 100.88 256 VAL E O 1
ATOM 13791 N N . LYS E 3 257 ? 168.341 179.125 76.748 1.00 98.94 257 LYS E N 1
ATOM 13792 C CA . LYS E 3 257 ? 169.329 180.086 76.285 1.00 98.94 257 LYS E CA 1
ATOM 13793 C C . LYS E 3 257 ? 168.626 181.280 75.655 1.00 98.94 257 LYS E C 1
ATOM 13794 O O . LYS E 3 257 ? 167.494 181.172 75.178 1.00 98.94 257 LYS E O 1
ATOM 13800 N N . ASP E 3 258 ? 169.310 182.422 75.661 1.00 94.86 258 ASP E N 1
ATOM 13801 C CA . ASP E 3 258 ? 168.759 183.639 75.081 1.00 94.86 258 ASP E CA 1
ATOM 13802 C C . ASP E 3 258 ? 169.901 184.562 74.684 1.00 94.86 258 ASP E C 1
ATOM 13803 O O . ASP E 3 258 ? 171.044 184.390 75.116 1.00 94.86 258 ASP E O 1
ATOM 13808 N N . CYS E 3 259 ? 169.573 185.547 73.851 1.00 92.48 259 CYS E N 1
ATOM 13809 C CA . CYS E 3 259 ? 170.532 186.527 73.351 1.00 92.48 259 CYS E CA 1
ATOM 13810 C C . CYS E 3 259 ? 170.264 187.914 73.928 1.00 92.48 259 CYS E C 1
ATOM 13811 O O . CYS E 3 259 ? 170.379 188.926 73.234 1.00 92.48 259 CYS E O 1
ATOM 13814 N N . GLY E 3 260 ? 169.901 187.975 75.205 1.00 94.96 260 GLY E N 1
ATOM 13815 C CA . GLY E 3 260 ? 169.558 189.225 75.846 1.00 94.96 260 GLY E CA 1
ATOM 13816 C C . GLY E 3 260 ? 170.771 189.972 76.368 1.00 94.96 260 GLY E C 1
ATOM 13817 O O . GLY E 3 260 ? 171.925 189.621 76.118 1.00 94.96 260 GLY E O 1
ATOM 13818 N N . ARG E 3 261 ? 170.486 191.041 77.117 1.00 97.73 261 ARG E N 1
ATOM 13819 C CA . ARG E 3 261 ? 171.544 191.869 77.682 1.00 97.73 261 ARG E CA 1
ATOM 13820 C C . ARG E 3 261 ? 172.320 191.156 78.782 1.00 97.73 261 ARG E C 1
ATOM 13821 O O . ARG E 3 261 ? 173.461 191.537 79.063 1.00 97.73 261 ARG E O 1
ATOM 13829 N N . GLY E 3 262 ? 171.733 190.142 79.410 1.00 94.65 262 GLY E N 1
ATOM 13830 C CA . GLY E 3 262 ? 172.434 189.378 80.419 1.00 94.65 262 GLY E CA 1
ATOM 13831 C C . GLY E 3 262 ? 172.422 190.036 81.786 1.00 94.65 262 GLY E C 1
ATOM 13832 O O . GLY E 3 262 ? 171.765 191.053 82.030 1.00 94.65 262 GLY E O 1
ATOM 13833 N N . ILE E 3 263 ? 173.176 189.426 82.697 1.00 100.51 263 ILE E N 1
ATOM 13834 C CA . ILE E 3 263 ? 173.276 189.868 84.083 1.00 100.51 263 ILE E CA 1
ATOM 13835 C C . ILE E 3 263 ? 174.745 190.087 84.414 1.00 100.51 263 ILE E C 1
ATOM 13836 O O . ILE E 3 263 ? 175.595 189.258 84.066 1.00 100.51 263 ILE E O 1
ATOM 13841 N N . ASP E 3 264 ? 175.040 191.202 85.075 1.00 103.48 264 ASP E N 1
ATOM 13842 C CA . ASP E 3 264 ? 176.407 191.491 85.480 1.00 103.48 264 ASP E CA 1
ATOM 13843 C C . ASP E 3 264 ? 176.883 190.446 86.489 1.00 103.48 264 ASP E C 1
ATOM 13844 O O . ASP E 3 264 ? 176.099 190.001 87.336 1.00 103.48 264 ASP E O 1
ATOM 13849 N N . PRO E 3 265 ? 178.152 190.033 86.429 1.00 99.80 265 PRO E N 1
ATOM 13850 C CA . PRO E 3 265 ? 178.638 189.011 87.372 1.00 99.80 265 PRO E CA 1
ATOM 13851 C C . PRO E 3 265 ? 178.579 189.436 88.829 1.00 99.80 265 PRO E C 1
ATOM 13852 O O . PRO E 3 265 ? 178.632 188.571 89.712 1.00 99.80 265 PRO E O 1
ATOM 13856 N N . LYS E 3 266 ? 178.477 190.736 89.112 1.00 105.07 266 LYS E N 1
ATOM 13857 C CA . LYS E 3 266 ? 178.422 191.198 90.494 1.00 105.07 266 LYS E CA 1
ATOM 13858 C C . LYS E 3 266 ? 177.109 190.843 91.181 1.00 105.07 266 LYS E C 1
ATOM 13859 O O . LYS E 3 266 ? 177.045 190.875 92.415 1.00 105.07 266 LYS E O 1
ATOM 13865 N N . ASP E 3 267 ? 176.062 190.504 90.420 1.00 107.38 267 ASP E N 1
ATOM 13866 C CA . ASP E 3 267 ? 174.756 190.213 91.000 1.00 107.38 267 ASP E CA 1
ATOM 13867 C C . ASP E 3 267 ? 174.163 188.906 90.482 1.00 107.38 267 ASP E C 1
ATOM 13868 O O . ASP E 3 267 ? 172.952 188.696 90.601 1.00 107.38 267 ASP E O 1
ATOM 13873 N N . VAL E 3 268 ? 174.984 188.027 89.901 1.00 103.00 268 VAL E N 1
ATOM 13874 C CA . VAL E 3 268 ? 174.475 186.733 89.440 1.00 103.00 268 VAL E CA 1
ATOM 13875 C C . VAL E 3 268 ? 173.928 185.887 90.586 1.00 103.00 268 VAL E C 1
ATOM 13876 O O . VAL E 3 268 ? 172.811 185.361 90.454 1.00 103.00 268 VAL E O 1
ATOM 13880 N N . PRO E 3 269 ? 174.634 185.704 91.710 1.00 103.24 269 PRO E N 1
ATOM 13881 C CA . PRO E 3 269 ? 174.031 184.944 92.819 1.00 103.24 269 PRO E CA 1
ATOM 13882 C C . PRO E 3 269 ? 172.844 185.640 93.465 1.00 103.24 269 PRO E C 1
ATOM 13883 O O . PRO E 3 269 ? 172.058 184.972 94.150 1.00 103.24 269 PRO E O 1
ATOM 13887 N N . ARG E 3 270 ? 172.683 186.947 93.271 1.00 105.60 270 ARG E N 1
ATOM 13888 C CA . ARG E 3 270 ? 171.655 187.714 93.961 1.00 105.60 270 ARG E CA 1
ATOM 13889 C C . ARG E 3 270 ? 170.334 187.781 93.206 1.00 105.60 270 ARG E C 1
ATOM 13890 O O . ARG E 3 270 ? 169.376 188.360 93.728 1.00 105.60 270 ARG E O 1
ATOM 13898 N N . ILE E 3 271 ? 170.250 187.210 92.002 1.00 104.54 271 ILE E N 1
ATOM 13899 C CA . ILE E 3 271 ? 168.996 187.269 91.254 1.00 104.54 271 ILE E CA 1
ATOM 13900 C C . ILE E 3 271 ? 167.900 186.488 91.970 1.00 104.54 271 ILE E C 1
ATOM 13901 O O . ILE E 3 271 ? 166.725 186.874 91.927 1.00 104.54 271 ILE E O 1
ATOM 13906 N N . PHE E 3 272 ? 168.255 185.390 92.635 1.00 102.60 272 PHE E N 1
ATOM 13907 C CA . PHE E 3 272 ? 167.285 184.566 93.343 1.00 102.60 272 PHE E CA 1
ATOM 13908 C C . PHE E 3 272 ? 166.963 185.089 94.737 1.00 102.60 272 PHE E C 1
ATOM 13909 O O . PHE E 3 272 ? 166.132 184.489 95.427 1.00 102.60 272 PHE E O 1
ATOM 13917 N N . ASP E 3 273 ? 167.595 186.178 95.166 1.00 102.90 273 ASP E N 1
ATOM 13918 C CA . ASP E 3 273 ? 167.312 186.745 96.475 1.00 102.90 273 ASP E CA 1
ATOM 13919 C C . ASP E 3 273 ? 165.883 187.274 96.530 1.00 102.90 273 ASP E C 1
ATOM 13920 O O . ASP E 3 273 ? 165.292 187.644 95.512 1.00 102.90 273 ASP E O 1
ATOM 13925 N N . LYS E 3 274 ? 165.325 187.296 97.738 1.00 95.63 274 LYS E N 1
ATOM 13926 C CA . LYS E 3 274 ? 163.947 187.729 97.930 1.00 95.63 274 LYS E CA 1
ATOM 13927 C C . LYS E 3 274 ? 163.806 189.209 97.591 1.00 95.63 274 LYS E C 1
ATOM 13928 O O . LYS E 3 274 ? 164.513 190.053 98.151 1.00 95.63 274 LYS E O 1
ATOM 13934 N N . GLY E 3 275 ? 162.894 189.520 96.672 1.00 95.66 275 GLY E N 1
ATOM 13935 C CA . GLY E 3 275 ? 162.622 190.899 96.318 1.00 95.66 275 GLY E CA 1
ATOM 13936 C C . GLY E 3 275 ? 163.748 191.619 95.613 1.00 95.66 275 GLY E C 1
ATOM 13937 O O . GLY E 3 275 ? 163.747 192.852 95.570 1.00 95.66 275 GLY E O 1
ATOM 13938 N N . PHE E 3 276 ? 164.710 190.890 95.056 1.00 99.82 276 PHE E N 1
ATOM 13939 C CA . PHE E 3 276 ? 165.843 191.526 94.402 1.00 99.82 276 PHE E CA 1
ATOM 13940 C C . PHE E 3 276 ? 165.428 192.141 93.069 1.00 99.82 276 PHE E C 1
ATOM 13941 O O . PHE E 3 276 ? 164.562 191.623 92.359 1.00 99.82 276 PHE E O 1
ATOM 13949 N N . THR E 3 277 ? 166.067 193.260 92.732 1.00 97.74 277 THR E N 1
ATOM 13950 C CA . THR E 3 277 ? 165.822 193.951 91.476 1.00 97.74 277 THR E CA 1
ATOM 13951 C C . THR E 3 277 ? 167.144 194.463 90.924 1.00 97.74 277 THR E C 1
ATOM 13952 O O . THR E 3 277 ? 168.132 194.601 91.649 1.00 97.74 277 THR E O 1
ATOM 13956 N N . SER E 3 278 ? 167.152 194.742 89.624 1.00 96.39 278 SER E N 1
ATOM 13957 C CA . SER E 3 278 ? 168.340 195.223 88.931 1.00 96.39 278 SER E CA 1
ATOM 13958 C C . SER E 3 278 ? 168.270 196.737 88.783 1.00 96.39 278 SER E C 1
ATOM 13959 O O . SER E 3 278 ? 167.263 197.275 88.312 1.00 96.39 278 SER E O 1
ATOM 13962 N N . THR E 3 279 ? 169.340 197.419 89.188 1.00 92.48 279 THR E N 1
ATOM 13963 C CA . THR E 3 279 ? 169.425 198.870 89.100 1.00 92.48 279 THR E CA 1
ATOM 13964 C C . THR E 3 279 ? 170.136 199.350 87.842 1.00 92.48 279 THR E C 1
ATOM 13965 O O . THR E 3 279 ? 170.327 200.559 87.679 1.00 92.48 279 THR E O 1
ATOM 13969 N N . THR E 3 280 ? 170.536 198.437 86.954 1.00 96.24 280 THR E N 1
ATOM 13970 C CA . THR E 3 280 ? 171.243 198.845 85.744 1.00 96.24 280 THR E CA 1
ATOM 13971 C C . THR E 3 280 ? 170.303 199.513 84.746 1.00 96.24 280 THR E C 1
ATOM 13972 O O . THR E 3 280 ? 170.660 200.525 84.132 1.00 96.24 280 THR E O 1
ATOM 13976 N N . ASP E 3 281 ? 169.100 198.971 84.578 1.00 102.40 281 ASP E N 1
ATOM 13977 C CA . ASP E 3 281 ? 168.139 199.469 83.605 1.00 102.40 281 ASP E CA 1
ATOM 13978 C C . ASP E 3 281 ? 166.995 200.182 84.315 1.00 102.40 281 ASP E C 1
ATOM 13979 O O . ASP E 3 281 ? 166.588 199.787 85.412 1.00 102.40 281 ASP E O 1
ATOM 13984 N N . HIS E 3 282 ? 166.483 201.238 83.679 1.00 107.72 282 HIS E N 1
ATOM 13985 C CA . HIS E 3 282 ? 165.420 202.031 84.288 1.00 107.72 282 HIS E CA 1
ATOM 13986 C C . HIS E 3 282 ? 164.101 201.267 84.329 1.00 107.72 282 HIS E C 1
ATOM 13987 O O . HIS E 3 282 ? 163.338 201.389 85.293 1.00 107.72 282 HIS E O 1
ATOM 13994 N N . HIS E 3 283 ? 163.812 200.477 83.293 1.00 106.92 283 HIS E N 1
ATOM 13995 C CA . HIS E 3 283 ? 162.538 199.771 83.218 1.00 106.92 283 HIS E CA 1
ATOM 13996 C C . HIS E 3 283 ? 162.428 198.625 84.215 1.00 106.92 283 HIS E C 1
ATOM 13997 O O . HIS E 3 283 ? 161.334 198.071 84.372 1.00 106.92 283 HIS E O 1
ATOM 14004 N N . ASP E 3 284 ? 163.520 198.255 84.888 1.00 103.38 284 ASP E N 1
ATOM 14005 C CA . ASP E 3 284 ? 163.473 197.171 85.862 1.00 103.38 284 ASP E CA 1
ATOM 14006 C C . ASP E 3 284 ? 162.728 197.548 87.135 1.00 103.38 284 ASP E C 1
ATOM 14007 O O . ASP E 3 284 ? 162.473 196.668 87.964 1.00 103.38 284 ASP E O 1
ATOM 14012 N N . GLN E 3 285 ? 162.379 198.825 87.314 1.00 103.73 285 GLN E N 1
ATOM 14013 C CA . GLN E 3 285 ? 161.645 199.244 88.503 1.00 103.73 285 GLN E CA 1
ATOM 14014 C C . GLN E 3 285 ? 160.261 198.612 88.583 1.00 103.73 285 GLN E C 1
ATOM 14015 O O . GLN E 3 285 ? 159.679 198.558 89.672 1.00 103.73 285 GLN E O 1
ATOM 14021 N N . ALA E 3 286 ? 159.721 198.138 87.461 1.00 96.49 286 ALA E N 1
ATOM 14022 C CA . ALA E 3 286 ? 158.407 197.510 87.438 1.00 96.49 286 ALA E CA 1
ATOM 14023 C C . ALA E 3 286 ? 158.448 196.026 87.779 1.00 96.49 286 ALA E C 1
ATOM 14024 O O . ALA E 3 286 ? 157.391 195.387 87.810 1.00 96.49 286 ALA E O 1
ATOM 14026 N N . SER E 3 287 ? 159.627 195.464 88.030 1.00 92.91 287 SER E N 1
ATOM 14027 C CA . SER E 3 287 ? 159.773 194.051 88.355 1.00 92.91 287 SER E CA 1
ATOM 14028 C C . SER E 3 287 ? 160.013 193.887 89.849 1.00 92.91 287 SER E C 1
ATOM 14029 O O . SER E 3 287 ? 160.919 194.512 90.411 1.00 92.91 287 SER E O 1
ATOM 14032 N N . THR E 3 288 ? 159.199 193.046 90.488 1.00 91.01 288 THR E N 1
ATOM 14033 C CA . THR E 3 288 ? 159.327 192.793 91.917 1.00 91.01 288 THR E CA 1
ATOM 14034 C C . THR E 3 288 ? 160.388 191.751 92.246 1.00 91.01 288 THR E C 1
ATOM 14035 O O . THR E 3 288 ? 160.767 191.629 93.416 1.00 91.01 288 THR E O 1
ATOM 14039 N N . GLY E 3 289 ? 160.874 191.009 91.256 1.00 89.56 289 GLY E N 1
ATOM 14040 C CA . GLY E 3 289 ? 161.892 189.999 91.505 1.00 89.56 289 GLY E CA 1
ATOM 14041 C C . GLY E 3 289 ? 161.438 188.878 92.414 1.00 89.56 289 GLY E C 1
ATOM 14042 O O . GLY E 3 289 ? 162.192 188.454 93.299 1.00 89.56 289 GLY E O 1
ATOM 14043 N N . MET E 3 290 ? 160.215 188.384 92.215 1.00 93.12 290 MET E N 1
ATOM 14044 C CA . MET E 3 290 ? 159.663 187.327 93.049 1.00 93.12 290 MET E CA 1
ATOM 14045 C C . MET E 3 290 ? 159.589 185.976 92.353 1.00 93.12 290 MET E C 1
ATOM 14046 O O . MET E 3 290 ? 159.523 184.952 93.040 1.00 93.12 290 MET E O 1
ATOM 14051 N N . GLY E 3 291 ? 159.601 185.946 91.019 1.00 87.33 291 GLY E N 1
ATOM 14052 C CA . GLY E 3 291 ? 159.522 184.675 90.319 1.00 87.33 291 GLY E CA 1
ATOM 14053 C C . GLY E 3 291 ? 160.730 183.790 90.562 1.00 87.33 291 GLY E C 1
ATOM 14054 O O . GLY E 3 291 ? 160.591 182.589 90.809 1.00 87.33 291 GLY E O 1
ATOM 14055 N N . LEU E 3 292 ? 161.931 184.370 90.499 1.00 91.00 292 LEU E N 1
ATOM 14056 C CA . LEU E 3 292 ? 163.148 183.586 90.689 1.00 91.00 292 LEU E CA 1
ATOM 14057 C C . LEU E 3 292 ? 163.220 183.006 92.097 1.00 91.00 292 LEU E C 1
ATOM 14058 O O . LEU E 3 292 ? 163.535 181.824 92.279 1.00 91.00 292 LEU E O 1
ATOM 14063 N N . TYR E 3 293 ? 162.928 183.829 93.107 1.00 93.98 293 TYR E N 1
ATOM 14064 C CA . TYR E 3 293 ? 163.014 183.370 94.490 1.00 93.98 293 TYR E CA 1
ATOM 14065 C C . TYR E 3 293 ? 161.993 182.275 94.770 1.00 93.98 293 TYR E C 1
ATOM 14066 O O . TYR E 3 293 ? 162.317 181.247 95.379 1.00 93.98 293 TYR E O 1
ATOM 14075 N N . LEU E 3 294 ? 160.751 182.477 94.325 1.00 92.83 294 LEU E N 1
ATOM 14076 C CA . LEU E 3 294 ? 159.716 181.471 94.532 1.00 92.83 294 LEU E CA 1
ATOM 14077 C C . LEU E 3 294 ? 160.048 180.177 93.801 1.00 92.83 294 LEU E C 1
ATOM 14078 O O . LEU E 3 294 ? 159.855 179.084 94.343 1.00 92.83 294 LEU E O 1
ATOM 14083 N N . ALA E 3 295 ? 160.550 180.282 92.568 1.00 92.24 295 ALA E N 1
ATOM 14084 C CA . ALA E 3 295 ? 160.916 179.087 91.814 1.00 92.24 295 ALA E CA 1
ATOM 14085 C C . ALA E 3 295 ? 162.042 178.322 92.498 1.00 92.24 295 ALA E C 1
ATOM 14086 O O . ALA E 3 295 ? 161.986 177.091 92.614 1.00 92.24 295 ALA E O 1
ATOM 14088 N N . LYS E 3 296 ? 163.072 179.035 92.964 1.00 93.91 296 LYS E N 1
ATOM 14089 C CA . LYS E 3 296 ? 164.182 178.369 93.638 1.00 93.91 296 LYS E CA 1
ATOM 14090 C C . LYS E 3 296 ? 163.726 177.712 94.933 1.00 93.91 296 LYS E C 1
ATOM 14091 O O . LYS E 3 296 ? 164.141 176.591 95.248 1.00 93.91 296 LYS E O 1
ATOM 14097 N N . LYS E 3 297 ? 162.871 178.395 95.701 1.00 88.37 297 LYS E N 1
ATOM 14098 C CA . LYS E 3 297 ? 162.370 177.805 96.938 1.00 88.37 297 LYS E CA 1
ATOM 14099 C C . LYS E 3 297 ? 161.516 176.575 96.657 1.00 88.37 297 LYS E C 1
ATOM 14100 O O . LYS E 3 297 ? 161.611 175.572 97.374 1.00 88.37 297 LYS E O 1
ATOM 14106 N N . ALA E 3 298 ? 160.675 176.631 95.620 1.00 88.64 298 ALA E N 1
ATOM 14107 C CA . ALA E 3 298 ? 159.845 175.484 95.271 1.00 88.64 298 ALA E CA 1
ATOM 14108 C C . ALA E 3 298 ? 160.677 174.321 94.749 1.00 88.64 298 ALA E C 1
ATOM 14109 O O . ALA E 3 298 ? 160.273 173.161 94.885 1.00 88.64 298 ALA E O 1
ATOM 14111 N N . ALA E 3 299 ? 161.832 174.607 94.144 1.00 91.79 299 ALA E N 1
ATOM 14112 C CA . ALA E 3 299 ? 162.684 173.538 93.639 1.00 91.79 299 ALA E CA 1
ATOM 14113 C C . ALA E 3 299 ? 163.430 172.808 94.750 1.00 91.79 299 ALA E C 1
ATOM 14114 O O . ALA E 3 299 ? 163.906 171.689 94.526 1.00 91.79 299 ALA E O 1
ATOM 14116 N N . ALA E 3 300 ? 163.552 173.414 95.933 1.00 93.75 300 ALA E N 1
ATOM 14117 C CA . ALA E 3 300 ? 164.274 172.766 97.028 1.00 93.75 300 ALA E CA 1
ATOM 14118 C C . ALA E 3 300 ? 163.604 171.486 97.519 1.00 93.75 300 ALA E C 1
ATOM 14119 O O . ALA E 3 300 ? 164.304 170.465 97.644 1.00 93.75 300 ALA E O 1
ATOM 14121 N N . PRO E 3 301 ? 162.297 171.450 97.821 1.00 96.66 301 PRO E N 1
ATOM 14122 C CA . PRO E 3 301 ? 161.691 170.174 98.241 1.00 96.66 301 PRO E CA 1
ATOM 14123 C C . PRO E 3 301 ? 161.682 169.117 97.153 1.00 96.66 301 PRO E C 1
ATOM 14124 O O . PRO E 3 301 ? 161.529 167.931 97.467 1.00 96.66 301 PRO E O 1
ATOM 14128 N N . LEU E 3 302 ? 161.834 169.506 95.890 1.00 98.53 302 LEU E N 1
ATOM 14129 C CA . LEU E 3 302 ? 161.895 168.571 94.777 1.00 98.53 302 LEU E CA 1
ATOM 14130 C C . LEU E 3 302 ? 163.319 168.132 94.461 1.00 98.53 302 LEU E C 1
ATOM 14131 O O . LEU E 3 302 ? 163.533 167.449 93.454 1.00 98.53 302 LEU E O 1
ATOM 14136 N N . LEU E 3 303 ? 164.290 168.516 95.294 1.00 101.31 303 LEU E N 1
ATOM 14137 C CA . LEU E 3 303 ? 165.700 168.174 95.093 1.00 101.31 303 LEU E CA 1
ATOM 14138 C C . LEU E 3 303 ? 166.200 168.658 93.733 1.00 101.31 303 LEU E C 1
ATOM 14139 O O . LEU E 3 303 ? 166.980 167.982 93.059 1.00 101.31 303 LEU E O 1
ATOM 14144 N N . ILE E 3 304 ? 165.750 169.843 93.330 1.00 101.57 304 ILE E N 1
ATOM 14145 C CA . ILE E 3 304 ? 166.111 170.444 92.052 1.00 101.57 304 ILE E CA 1
ATOM 14146 C C . ILE E 3 304 ? 166.891 171.720 92.330 1.00 101.57 304 ILE E C 1
ATOM 14147 O O . ILE E 3 304 ? 166.450 172.563 93.119 1.00 101.57 304 ILE E O 1
ATOM 14152 N N . HIS E 3 305 ? 168.049 171.856 91.692 1.00 104.09 305 HIS E N 1
ATOM 14153 C CA . HIS E 3 305 ? 168.880 173.043 91.817 1.00 104.09 305 HIS E CA 1
ATOM 14154 C C . HIS E 3 305 ? 168.855 173.831 90.515 1.00 104.09 305 HIS E C 1
ATOM 14155 O O . HIS E 3 305 ? 168.927 173.253 89.426 1.00 104.09 305 HIS E O 1
ATOM 14162 N N . ILE E 3 306 ? 168.755 175.151 90.633 1.00 103.76 306 ILE E N 1
ATOM 14163 C CA . ILE E 3 306 ? 168.739 176.048 89.485 1.00 103.76 306 ILE E CA 1
ATOM 14164 C C . ILE E 3 306 ? 170.150 176.579 89.278 1.00 103.76 306 ILE E C 1
ATOM 14165 O O . ILE E 3 306 ? 170.717 177.225 90.168 1.00 103.76 306 ILE E O 1
ATOM 14170 N N . ASP E 3 307 ? 170.718 176.309 88.107 1.00 100.71 307 ASP E N 1
ATOM 14171 C CA . ASP E 3 307 ? 172.050 176.777 87.750 1.00 100.71 307 ASP E CA 1
ATOM 14172 C C . ASP E 3 307 ? 171.926 177.961 86.803 1.00 100.71 307 ASP E C 1
ATOM 14173 O O . ASP E 3 307 ? 171.192 177.895 85.812 1.00 100.71 307 ASP E O 1
ATOM 14178 N N . VAL E 3 308 ? 172.641 179.040 87.110 1.00 99.41 308 VAL E N 1
ATOM 14179 C CA . VAL E 3 308 ? 172.596 180.268 86.327 1.00 99.41 308 VAL E CA 1
ATOM 14180 C C . VAL E 3 308 ? 173.988 180.564 85.784 1.00 99.41 308 VAL E C 1
ATOM 14181 O O . VAL E 3 308 ? 174.977 180.522 86.526 1.00 99.41 308 VAL E O 1
ATOM 14185 N N . GLU E 3 309 ? 174.064 180.823 84.477 1.00 103.36 309 GLU E N 1
ATOM 14186 C CA . GLU E 3 309 ? 175.302 181.231 83.806 1.00 103.36 309 GLU E CA 1
ATOM 14187 C C . GLU E 3 309 ? 174.937 182.396 82.888 1.00 103.36 309 GLU E C 1
ATOM 14188 O O . GLU E 3 309 ? 174.600 182.196 81.718 1.00 103.36 309 GLU E O 1
ATOM 14194 N N . SER E 3 310 ? 175.009 183.612 83.423 1.00 99.38 310 SER E N 1
ATOM 14195 C CA . SER E 3 310 ? 174.618 184.812 82.700 1.00 99.38 310 SER E CA 1
ATOM 14196 C C . SER E 3 310 ? 175.810 185.746 82.552 1.00 99.38 310 SER E C 1
ATOM 14197 O O . SER E 3 310 ? 176.592 185.927 83.491 1.00 99.38 310 SER E O 1
ATOM 14200 N N . GLU E 3 311 ? 175.941 186.335 81.366 1.00 104.26 311 GLU E N 1
ATOM 14201 C CA . GLU E 3 311 ? 177.009 187.274 81.058 1.00 104.26 311 GLU E CA 1
ATOM 14202 C C . GLU E 3 311 ? 176.403 188.543 80.478 1.00 104.26 311 GLU E C 1
ATOM 14203 O O . GLU E 3 311 ? 175.469 188.481 79.673 1.00 104.26 311 GLU E O 1
ATOM 14209 N N . PHE E 3 312 ? 176.933 189.691 80.897 1.00 104.89 312 PHE E N 1
ATOM 14210 C CA . PHE E 3 312 ? 176.447 190.965 80.385 1.00 104.89 312 PHE E CA 1
ATOM 14211 C C . PHE E 3 312 ? 176.696 191.060 78.885 1.00 104.89 312 PHE E C 1
ATOM 14212 O O . PHE E 3 312 ? 177.808 190.811 78.410 1.00 104.89 312 PHE E O 1
ATOM 14220 N N . GLY E 3 313 ? 175.654 191.421 78.140 1.00 92.67 313 GLY E N 1
ATOM 14221 C CA . GLY E 3 313 ? 175.739 191.505 76.699 1.00 92.67 313 GLY E CA 1
ATOM 14222 C C . GLY E 3 313 ? 175.575 190.192 75.965 1.00 92.67 313 GLY E C 1
ATOM 14223 O O . GLY E 3 313 ? 175.634 190.184 74.729 1.00 92.67 313 GLY E O 1
ATOM 14224 N N . ALA E 3 314 ? 175.372 189.085 76.677 1.00 94.70 314 ALA E N 1
ATOM 14225 C CA . ALA E 3 314 ? 175.220 187.774 76.059 1.00 94.70 314 ALA E CA 1
ATOM 14226 C C . ALA E 3 314 ? 173.842 187.175 76.287 1.00 94.70 314 ALA E C 1
ATOM 14227 O O . ALA E 3 314 ? 173.182 186.766 75.324 1.00 94.70 314 ALA E O 1
ATOM 14229 N N . GLY E 3 315 ? 173.388 187.107 77.529 1.00 92.91 315 GLY E N 1
ATOM 14230 C CA . GLY E 3 315 ? 172.086 186.554 77.836 1.00 92.91 315 GLY E CA 1
ATOM 14231 C C . GLY E 3 315 ? 172.096 185.905 79.207 1.00 92.91 315 GLY E C 1
ATOM 14232 O O . GLY E 3 315 ? 173.024 186.091 79.988 1.00 92.91 315 GLY E O 1
ATOM 14233 N N . THR E 3 316 ? 171.039 185.141 79.476 1.00 97.13 316 THR E N 1
ATOM 14234 C CA . THR E 3 316 ? 170.874 184.444 80.745 1.00 97.13 316 THR E CA 1
ATOM 14235 C C . THR E 3 316 ? 170.577 182.977 80.478 1.00 97.13 316 THR E C 1
ATOM 14236 O O . THR E 3 316 ? 169.668 182.655 79.707 1.00 97.13 316 THR E O 1
ATOM 14240 N N . VAL E 3 317 ? 171.332 182.094 81.126 1.00 101.79 317 VAL E N 1
ATOM 14241 C CA . VAL E 3 317 ? 171.191 180.652 80.954 1.00 101.79 317 VAL E CA 1
ATOM 14242 C C . VAL E 3 317 ? 170.754 180.059 82.285 1.00 101.79 317 VAL E C 1
ATOM 14243 O O . VAL E 3 317 ? 171.417 180.263 83.310 1.00 101.79 317 VAL E O 1
ATOM 14247 N N . PHE E 3 318 ? 169.642 179.328 82.270 1.00 100.79 318 PHE E N 1
ATOM 14248 C CA . PHE E 3 318 ? 169.097 178.686 83.458 1.00 100.79 318 PHE E CA 1
ATOM 14249 C C . PHE E 3 318 ? 169.026 177.184 83.223 1.00 100.79 318 PHE E C 1
ATOM 14250 O O . PHE E 3 318 ? 168.599 176.740 82.152 1.00 100.79 318 PHE E O 1
ATOM 14258 N N . THR E 3 319 ? 169.444 176.409 84.221 1.00 100.78 319 THR E N 1
ATOM 14259 C CA . THR E 3 319 ? 169.438 174.955 84.137 1.00 100.78 319 THR E CA 1
ATOM 14260 C C . THR E 3 319 ? 168.735 174.384 85.358 1.00 100.78 319 THR E C 1
ATOM 14261 O O . THR E 3 319 ? 169.074 174.732 86.493 1.00 100.78 319 THR E O 1
ATOM 14265 N N . LEU E 3 320 ? 167.760 173.508 85.122 1.00 102.07 320 LEU E N 1
ATOM 14266 C CA . LEU E 3 320 ? 167.042 172.814 86.189 1.00 102.07 320 LEU E CA 1
ATOM 14267 C C . LEU E 3 320 ? 167.613 171.404 86.288 1.00 102.07 320 LEU E C 1
ATOM 14268 O O . LEU E 3 320 ? 167.297 170.535 85.472 1.00 102.07 320 LEU E O 1
ATOM 14273 N N . THR E 3 321 ? 168.456 171.178 87.295 1.00 103.03 321 THR E N 1
ATOM 14274 C CA . THR E 3 321 ? 169.129 169.892 87.476 1.00 103.03 321 THR E CA 1
ATOM 14275 C C . THR E 3 321 ? 168.213 168.977 88.279 1.00 103.03 321 THR E C 1
ATOM 14276 O O . THR E 3 321 ? 168.213 168.983 89.510 1.00 103.03 321 THR E O 1
ATOM 14280 N N . PHE E 3 322 ? 167.417 168.183 87.567 1.00 102.84 322 PHE E N 1
ATOM 14281 C CA . PHE E 3 322 ? 166.538 167.233 88.225 1.00 102.84 322 PHE E CA 1
ATOM 14282 C C . PHE E 3 322 ? 167.360 166.125 88.883 1.00 102.84 322 PHE E C 1
ATOM 14283 O O . PHE E 3 322 ? 168.383 165.695 88.344 1.00 102.84 322 PHE E O 1
ATOM 14291 N N . PRO E 3 323 ? 166.932 165.644 90.051 1.00 103.58 323 PRO E N 1
ATOM 14292 C CA . PRO E 3 323 ? 167.736 164.656 90.782 1.00 103.58 323 PRO E CA 1
ATOM 14293 C C . PRO E 3 323 ? 167.684 163.264 90.171 1.00 103.58 323 PRO E C 1
ATOM 14294 O O . PRO E 3 323 ? 167.074 163.054 89.118 1.00 103.58 323 PRO E O 1
ATOM 14298 N N . ILE E 3 324 ? 168.329 162.307 90.836 1.00 102.97 324 ILE E N 1
ATOM 14299 C CA . ILE E 3 324 ? 168.376 160.936 90.343 1.00 102.97 324 ILE E CA 1
ATOM 14300 C C . ILE E 3 324 ? 167.057 160.231 90.652 1.00 102.97 324 ILE E C 1
ATOM 14301 O O . ILE E 3 324 ? 166.378 160.525 91.640 1.00 102.97 324 ILE E O 1
ATOM 14306 N N . ARG E 3 325 ? 166.687 159.290 89.776 1.00 108.02 325 ARG E N 1
ATOM 14307 C CA . ARG E 3 325 ? 165.434 158.558 89.939 1.00 108.02 325 ARG E CA 1
ATOM 14308 C C . ARG E 3 325 ? 165.380 157.823 91.273 1.00 108.02 325 ARG E C 1
ATOM 14309 O O . ARG E 3 325 ? 164.309 157.701 91.880 1.00 108.02 325 ARG E O 1
ATOM 14317 N N . ASN E 3 326 ? 166.521 157.327 91.747 1.00 106.97 326 ASN E N 1
ATOM 14318 C CA . ASN E 3 326 ? 166.573 156.547 92.977 1.00 106.97 326 ASN E CA 1
ATOM 14319 C C . ASN E 3 326 ? 166.389 157.387 94.235 1.00 106.97 326 ASN E C 1
ATOM 14320 O O . ASN E 3 326 ? 166.281 156.817 95.326 1.00 106.97 326 ASN E O 1
ATOM 14325 N N . GLN E 3 327 ? 166.361 158.714 94.122 1.00 104.50 327 GLN E N 1
ATOM 14326 C CA . GLN E 3 327 ? 166.247 159.570 95.295 1.00 104.50 327 GLN E CA 1
ATOM 14327 C C . GLN E 3 327 ? 164.807 159.863 95.698 1.00 104.50 327 GLN E C 1
ATOM 14328 O O . GLN E 3 327 ? 164.579 160.328 96.821 1.00 104.50 327 GLN E O 1
ATOM 14334 N N . PHE E 3 328 ? 163.837 159.612 94.823 1.00 105.19 328 PHE E N 1
ATOM 14335 C CA . PHE E 3 328 ? 162.424 159.806 95.155 1.00 105.19 328 PHE E CA 1
ATOM 14336 C C . PHE E 3 328 ? 161.784 158.497 95.615 1.00 105.19 328 PHE E C 1
ATOM 14337 O O . PHE E 3 328 ? 160.813 158.007 95.039 1.00 105.19 328 PHE E O 1
ATOM 14345 N N . GLU E 3 329 ? 162.349 157.927 96.679 1.00 90.24 329 GLU E N 1
ATOM 14346 C CA . GLU E 3 329 ? 161.762 156.753 97.307 1.00 90.24 329 GLU E CA 1
ATOM 14347 C C . GLU E 3 329 ? 161.841 156.777 98.827 1.00 90.24 329 GLU E C 1
ATOM 14348 O O . GLU E 3 329 ? 161.436 155.797 99.460 1.00 90.24 329 GLU E O 1
ATOM 14354 N N . HIS E 3 330 ? 162.342 157.853 99.430 1.00 85.20 330 HIS E N 1
ATOM 14355 C CA . HIS E 3 330 ? 162.513 157.926 100.874 1.00 85.20 330 HIS E CA 1
ATOM 14356 C C . HIS E 3 330 ? 161.278 158.432 101.606 1.00 85.20 330 HIS E C 1
ATOM 14357 O O . HIS E 3 330 ? 161.242 158.366 102.839 1.00 85.20 330 HIS E O 1
ATOM 14364 N N . VAL E 3 331 ? 160.268 158.931 100.887 1.00 78.03 331 VAL E N 1
ATOM 14365 C CA . VAL E 3 331 ? 159.085 159.488 101.534 1.00 78.03 331 VAL E CA 1
ATOM 14366 C C . VAL E 3 331 ? 158.189 158.426 102.150 1.00 78.03 331 VAL E C 1
ATOM 14367 O O . VAL E 3 331 ? 157.303 158.762 102.944 1.00 78.03 331 VAL E O 1
ATOM 14371 N N . ILE E 3 332 ? 158.394 157.155 101.809 1.00 73.65 332 ILE E N 1
ATOM 14372 C CA . ILE E 3 332 ? 157.614 156.056 102.361 1.00 73.65 332 ILE E CA 1
ATOM 14373 C C . ILE E 3 332 ? 158.338 155.344 103.493 1.00 73.65 332 ILE E C 1
ATOM 14374 O O . ILE E 3 332 ? 157.682 154.808 104.392 1.00 73.65 332 ILE E O 1
ATOM 14379 N N . SER E 3 333 ? 159.669 155.349 103.497 1.00 68.34 333 SER E N 1
ATOM 14380 C CA . SER E 3 333 ? 160.448 154.688 104.535 1.00 68.34 333 SER E CA 1
ATOM 14381 C C . SER E 3 333 ? 160.926 155.650 105.610 1.00 68.34 333 SER E C 1
ATOM 14382 O O . SER E 3 333 ? 160.742 155.379 106.801 1.00 68.34 333 SER E O 1
ATOM 14385 N N . VAL E 3 334 ? 161.533 156.770 105.228 1.00 84.95 334 VAL E N 1
ATOM 14386 C CA . VAL E 3 334 ? 162.025 157.742 106.200 1.00 84.95 334 VAL E CA 1
ATOM 14387 C C . VAL E 3 334 ? 161.433 159.123 105.934 1.00 84.95 334 VAL E C 1
ATOM 14388 O O . VAL E 3 334 ? 160.390 159.258 105.296 1.00 84.95 334 VAL E O 1
#

Secondary structure (DSSP, 8-state):
--HHHHHHHHHHHHGGG-SHHHHHHHHHHHHHHHHHTTTT-GGGGG---SS-SSSHHHHHHHHHHHHHHHHHHHHHHHHHHS-SHHHHHHHHHT--HHHHHHHHHTTHHHHHHHHHHHHHHHHHHTHHHHHHHHHHHTT--S-------HHHHHHHHHHHHHHHHHHHHHHHHHHHT--GGGGT-------HHHHHHHHHHHHHHHHHHHHHHHHTTT---SHHHHHHHHHHHHHHHHHHHHHIIIIIHHHHHHHHHHHS-S---HHHHHHHHHHHHHGGG--HHHHHHHHHHHHHHHHHHHHHHHHHTHHHHHHHHSSSSEE-S-HHHHHHHHHHHHHHT--------B-B----B-TTTB-S-TT---SSTT-----EE-TTTS-SS---TT-EEEE---HHHHHHS-B-TT-B-BEE-SS-EE--BEEEEE---SS-HHHHTT-PPEEE--HHHHHHHHHH--SSS--SSSB-------SSSSHHHHHHHHHHH-TT--SEEHHHHHHHHHHHHHHHHHHHHHHHHHHHHHHHHHHHHHHHHHTTSSHHHHHTTTTT---HHHHHHHHHHHHHHHHHHHHHHHHHHHHHHHHTHHHHSSS---HHHHHHHHHHHHHHHHHHHHHHHHHHHHHHT--/-EEEEEEEEEEEES-GGG-EEEEEEEEEEEETT-EEEEE--SSSSHHHHHHHHTTSS--SEEEEEETTEE-SS--SHHHHHHHHHHEEEEESS--S-TTS-HHHHHTSGGGGTT--SHHHHHHHHHHHTTTT-GGGTT--GGGS-HHHHHHHHHHHHHTT--SEEEEE-TTTTS-HHHHHHHHHHHHHHHHHTT-EEEEEES-HHHHTTSSEEEEESSS-EEEEEE-TT--HHHHHHHHHHHHHHHH-/-EEEEEEEEEEEEEETTEEEEEEEEEEEEEETT--EEEE--TTSSHHHHHHHHTTSS--SEEEEEETTEESTT--HHHHHHHHHHHEEEE-SS----TTS-HHHHHTTGGGSS---HHHHHHHHHHHHHHHT-GGGTTS-TTSS-HHHHHHHHHHHTTSS--SEEEE--TTTTS-HHHHHHHHHHHHHHHHHS--EEEEEE--TTTGGGSSEEEEESSSSEEEEEE-TT--SSHHHHHHHHHHHHHH-/-HHHHHHHSHHHHHHHHHHHHHHHHHHHH-TTS-SSHHHHHHHHHHHHHHHHHHHHHHHHTTHHHHHHHHHSSS-STT-PPP-SHHHHHHHHHHHHHHHHHHHHHHHHHHHHHHHHHHHHHHHHHHHHHHHHHHHHHTT---SHHHHHHHHHHHHHHHHHHHHHHHHHTTTTTTT---EEEEHHHHHHHHHHHTHHHHHHHT--EEEEES--EEEE-HHHHHHHHHHHHHHHHHT-SS--EEEEEEEETTEEEEEEE--SS---TTTSGGGGSTT---SS-GGGSSS---HHHHHHHHHTTTT-EEEEEEETTTEEEEEEEEPPGGGHHHHHH-/-HHHHHHHT-HHHHHHHHHHHHHHHHHHH-TTS-SHHHHHHHHHHHHHHHHHHHHHHHHHSSHHHHHHHHTTTS-TT------SHHHHHHHHHHHHHHHHHHHHHHHHHHHHHHHHHHHHHHHHHHHHHHHHHHHHHTT---SHHHHHHHHHHHHHHHHHHHHHHHHHTTTTTTT-----EEHHHHHHHHHHHTHHHHHHHT--EEEEES--EE-S-HHHHHHHHHHHHHHHHHH-SS-PEEEEEEEETTEEEEEEE--S----GGGSTTTTSTT---SSSGGGGG----HHHHHHHHHTTTT-EEEE--BTTTB--EEEE---GGGTTTTTT-

Radius of gyration: 52.54 Å; Cα contacts (8 Å, |Δi|>4): 2472; chains: 5; bounding box: 90×103×172 Å

Solvent-accessible surface area: 90761 Å² total; per-residue (Å²): 48,100,49,104,87,2,19,87,54,12,29,152,89,17,80,161,67,2,75,68,0,28,91,9,4,34,70,2,3,10,31,4,1,1,0,0,8,2,28,81,18,96,28,4,94,78,5,155,27,97,78,150,1,32,59,30,2,118,83,4,5,116,99,0,43,53,33,4,12,81,8,0,42,66,0,0,42,25,0,5,110,124,15,27,132,52,0,0,18,1,23,25,25,13,8,73,60,97,66,0,44,151,6,3,13,40,3,0,57,82,14,7,93,34,3,16,69,102,0,22,64,41,0,70,8,59,13,20,23,19,4,11,54,2,8,109,49,9,97,35,169,35,98,20,148,93,81,85,7,110,107,0,49,86,48,0,55,115,30,1,51,39,9,17,104,85,0,65,109,57,3,88,57,30,1,120,164,33,54,17,62,27,23,102,193,206,13,124,149,26,60,150,147,54,84,88,28,0,44,73,0,57,81,43,21,108,52,0,38,132,30,12,53,58,23,54,56,35,121,68,53,15,99,120,44,39,120,108,10,109,78,102,18,103,34,9,29,77,91,0,1,66,26,37,2,93,2,0,17,3,42,75,9,18,96,87,44,124,89,70,45,7,25,8,42,23,18,40,7,15,8,31,8,20,18,4,37,104,19,51,92,36,6,122,33,12,10,93,8,0,43,56,3,7,109,25,14,11,88,42,8,69,10,50,23,18,27,145,25,1,102,119,41,3,93,56,64,1,38,14,12,4,3,5,117,58,95,145,34,1,88,93,2,16,96,77,9,158,106,13,132,24,66,47,72,36,127,45,33,60,5,35,20,18,15,3,14,29,39,54,8,44,67,27,25,138,114,11,114,81,51,84,72,1,75,44,88,5,15,0,0,0,14,110,62,29,158,74,35,115,9,56,74,14,30,0,2,13,2,11,84,35,41,116,37,79,54,22,25,55,92,69,144,100,3,35,1,66,1,90,25,120,147,42,82,40,48,0,105,78,147,28,112,61,84,109,28,41,16,0,102,79,55,13,84,64,9,37,14,4,0,2,0,35,39,55,9,6,101,75,18,56,143,67,152,44,88,156,65,72,22,109,66,44,41,14,5,6,3,67,32,101,116,108,71,76,13,128,62,3,15,102,26,10,70,104,44,7,174,162,109,48,21,36,0,64,49,74,39,18,51,41,68,64,16,34,54,0,2,51,30,18,20,30,25,37,28,18,86,6,35,18,51,8,3,1,20,10,15,17,11,74,8,21,38,27,0,90,87,39,55,80,29,3,38,43,6,29,60,35,0,13,29,50,41,54,3,24,117,0,1,111,60,6,6,135,128,25,11,25,44,3,29,75,20,0,45,111,15,1,77,50,43,1,30,49,7,12,54,80,66,34,91,114,44,110,61,23,11,100,148,40,38,93,86,2,55,42,24,8,68,98,21,9,127,68,1,18,76,47,2,80,120,6,1,102,77,16,88,164,76,13,0,54,0,54,142,0,85,26,23,84,56,63,130,127,42,125,103,61,30,0,74,35,1,77,6,85,0,91,112,33,36,14,0,0,3,7,14,54,39,32,17,7,22,79,18,3,9,34,4,5,0,12,29,42,103,28,60,118,29,44,9,63,1,78,67,65,59,11,41,81,39,167,121,125,97,10,10,71,19,16,35,102,76,5,2,12,3,35,67,92,171,8,29,24,72,45,0,13,1,29,12,0,0,1,3,22,5,11,81,80,119,52,70,112,156,82,2,54,126,59,6,69,93,3,0,134,51,2,55,2,71,148,28,94,96,83,15,10,55,34,12,33,33,12,44,77,16,39,0,1,2,0,12,4,2,8,39,111,16,34,0,1,2,0,28,19,2,14,7,68,13,67,42,173,37,16,52,64,6,4,78,47,3,24,114,5,15,145,138,66,116,10,2,1,4,0,5,1,46,33,4,36,3,0,0,47,4,32,30,0,6,3,6,35,42,0,91,45,65,33,104,27,107,52,68,86,67,94,70,80,68,0,1,94,46,0,14,146,20,37,23,92,22,28,57,156,78,9,0,40,0,71,116,0,73,27,21,100,42,100,178,147,55,116,97,90,38,0,84,12,1,88,8,112,4,98,87,31,36,13,1,0,7,7,10,57,34,39,8,11,22,76,16,1,5,21,2,4,0,15,25,35,144,36,54,118,23,59,4,63,5,74,63,73,53,11,70,77,48,157,144,147,88,32,28,87,15,44,82,119,55,4,3,24,4,25,72,96,101,35,32,18,82,31,0,21,4,65,35,2,1,17,5,17,15,36,23,65,188,79,66,185,168,68,13,71,134,54,8,68,81,4,0,132,56,1,44,5,44,130,35,91,108,88,87,13,93,62,8,54,28,18,46,37,4,45,2,10,2,0,24,7,2,3,57,80,21,41,1,0,1,1,28,17,1,15,8,65,15,68,40,147,35,16,43,58,4,9,62,43,3,32,102,5,22,148,139,68,95,5,0,2,4,2,7,1,38,28,19,52,3,0,0,33,3,26,38,0,5,4,3,61,50,0,91,38,128,60,112,30,115,58,78,80,54,108,69,76,74,1,9,110,44,0,24,140,31,28,10,120,35,32,31,73,106,158,24,3,90,74,33,15,147,30,1,41,57,5,9,99,106,1,8,53,31,2,44,91,1,1,103,8,9,96,46,8,39,90,38,54,8,55,143,35,13,129,85,15,56,113,125,18,104,94,47,20,146,92,41,42,141,128,32,12,54,7,15,96,19,1,112,68,19,61,101,88,188,67,93,117,27,51,72,144,64,149,28,53,8,22,13,45,1,53,136,3,13,51,20,38,58,89,90,31,130,82,25,18,56,132,27,158,124,37,25,105,83,83,55,95,80,8,67,46,10,0,76,92,23,39,81,21,23,83,42,19,37,136,56,23,84,197,55,161,96,176,73,30,109,19,82,27,22,36,36,49,21,67,23,79,15,31,12,21,19,24,34,7,48,53,64,32,85,142,6,131,134,75,45,54,49,89,137,10,90,0,80,81,27,0,74,134,3,27,129,65,4,104,20,1,18,122,81,48,52,8,37,44,34,70,117,21,143,12,120,78,3,20,0,2,35,118,2,0,12,0,0,1,40,5,1,0,16,25,5,0,58,66,2,155,75,9,100,0,52,3,81,2,57,97,143,70,142,70,17,38,1,28,2,71,12,63,10,87,12,36,51,82,179,34,16,92,120,10,26,60,165,49,32,45,34,123,93,62,153,171,21,101,69,17,46,26,20,3,19,53,0,0,90,120,0,0,62,45,4,101,10,108,4,55,34,120,17,114,108,64,50,6,8,28,9,9,0,15,3,10,38,120,107,66,9,103,142,55,120,89,167,85,94,158,23,6,73,85,36,12,157,21,3,36,62,27,4,76,131,3,11,60,54,17,52,138,44,6,152,106,32,140,64,21,47,85,51,33,5,93,16,5,23,86,16,0,50,67,54,8,104,87,28,27,118,94,37,51,116,133,22,10,44,8,17,105,11,3,99,70,13,38,118,112,95,61,112,104,16,53,82,106,29,136,29,43,12,24,26,45,1,59,163,2,9,57,27,45,60,124,96,42,130,82,26,42,53,136,25,118,94,45,27,94,96,37,112,102,80,14,119,57,16,12,98,58,24,110,72,23,35,71,35,18,44,118,40,20,91,179,36,172,92,181,70,17,108,25,79,9,25,77,32,42,1,101,22,52,12,61,30,26,20,33,50,1,68,82,82,49,83,142,6,134,120,64,61,63,93,101,156,20,91,0,78,83,26,0,105,127,3,20,159,39,2,82,18,34,8,124,100,60,54,10,30,42,26,52,102,18,145,29,104,95,8,32,0,8,42,140,4,2,18,10,0,1,28,1,3,0,10,29,7,1,80,43,0,132,84,14,88,0,48,0,83,1,61,86,109,66,127,63,20,11,2,36,6,74,13,94,7,72,5,17,57,94,183,46,23,104,128,8,11,60,143,54,28,60,36,131,101,54,135,142,6,139,66,40,85,19,33,4,16,74,4,0,81,98,1,0,57,47,6,95,9,100,3,50,32,113,14,113,122,61,53,4,4,21,5,5,1,9,2,12,49,160,122,79,53,96,95,117,80,18,111

B-factor: mean 56.72, std 33.25, range [7.8, 111.77]

Sequence (1803 aa):
MNINQLILRNLKKNLRNYYLYVFALIFSVALYFAFVTLQYDPAINEVKASIKGAAAIKTASILLVAVVAIFILYANTIFIKRRSKEIGLFQLIGMTKHKIFRILSAENVMLYFGSLAIGVAAGFSISKLVLMILFKIVDVKADAKLHFSEQALVQTVIVFCGIYLLIMIMNYTFIKKQSILSLFKKVKKISFFQMLIGALGIVLILTGYYVSSELFGGKFKTINELFVAMSFILGSVIIGTFLFYKGSVTFISNIIRKSKGGYLNISEVLSLSSIMFRMKSNALLLTIITTVSALAIGLLSLAYISYYSSEKTAEQNVAADFSFMNEKDAKLFENKLRESNISFVKKATPVLQANVDIANIMDGTPKEMQGDPGNMQLAVVSDKDVKGVDVAAGEAVFSGYTDLLQKIMVFKDSGVIKVKSKHETQPLKYKGLREEFLVSYTFTSGGMPAVIVDDSLFKQLDKDKDPRIQLAQSTFIGVNVKHDDQMEKANELFQQVNKKNEHLSRLDTSAAQKSLFGMVMFIVGFLGLTFLITSGCILYFKQMGESEDEKPSYTILRKLGFTQGDLIKGIRIKQMYNFGIPLVVGLFHSYFAVQSGWFLFGSEVWAPMIMVMVLYTALYSIFGFLSVLYYKKVIKSSLHVILEANKIRKSYGNKLNKQEVLKGIDIHIEKGEFVSIMGASGSGKTTLLNVLSSIDQVSHGTIHINGNDMTAMKEKQLAEFRKQHLGFIFQDYNLLDTLTVKENILLPLSITKLSKKEANRKFEEVAKELGIYELRDKYPNEISGGQKQRTSAGRAFIHDPSIIFADEPTGALDSKSASDLLNKLSQLNQKRNATIIMVTHDPVAASYCGRVIFIKDGQMYTQLNKGGQDRQTFFQDIMKTQGVLGGHVILEANKIRKSYGNKLNKQEVLKGIDIHIEKGEFVSIMGASGSGKTTLLNVLSSIDQVSHGTIHINGNDMTAMKEKQLAEFRKQHLGFIFQDYNLLDTLTVKENILLPLSITKLSKKEANRKFEEVAKELGIYELRDKYPNEISGGQKQRTSAGRAFIHDPSIIFADEPTGALDSKSASDLLNKLSQLNQKRNATIIMVTHDPVAASYCGRVIFIKDGQMYTQLNKGGQDRQTFFQDIMKTQGVLGGMIKAFLIERRSWIAAFLFQQALMLFIAFVDPSISFGNVLYMVYLCILFFIIFLWFRYRKETAFYKSLKTWENNLDVTAINEPETPFEAMVERSIAGQTEHLKQTAARHRLALENEKDELMAWIHEVKTPLTAMHLIIDRMEEKALKSQLSYEWLRIHLLLDQQLHQKRISFIENDLSVEFIQLQPLIFKEIKDLQSWCIQKGIGFDIQLEAKEVLSDAKWLAFIIRQLLTNAVKYSEASEIEIKSFQKGEQTQLQVKDCGRGIDPKDVPRIFDKGFTSTTDHHDQASTGMGLYLAKKAAAPLLIHIDVESEFGAGTVFTLTFPIRNQFEHVISVMIKAFLIERRSWIAAFLFQQALMLFIAFVDPSISFGNVLYMVYLCILFFIIFLWFRYRKETAFYKSLKTWENNLDVTAINEPETPFEAMVERSIAGQTEHLKQTAARHRLALENEKDELMAWIHEVKTPLTAMHLIIDRMEEKALKSQLSYEWLRIHLLLDQQLHQKRISFIENDLSVEFIQLQPLIFKEIKDLQSWCIQKGIGFDIQLEAKEVLSDAKWLAFIIRQLLTNAVKYSEASEIEIKSFQKGEQTQLQVKDCGRGIDPKDVPRIFDKGFTSTTDHHDQASTGMGLYLAKKAAAPLLIHIDVESEFGAGTVFTLTFPIRNQFEHVISV

Foldseek 3Di:
DDLVVVLVVVCVVCVVQDDVLLVLLLVLLLLLLLLLLVLPDPVQQVLDFPDRRSVVSVVLSVVSLVLSLVLNLLSCCSLQVPPFLVLLVVVVVPDDLVVVLCSSVVVVVVSNVVSNVNSLVVSQVCSQVLVVVLCVQLVHPDDTDRDNRVVSVVVSVVSVVVSVVVVSVVNSVVSVPHYNVVNPHADDDDDVVLLVLLVLLVVLQVVLLVLLVVVLVQPPLDPPVVVVSVVSSVVSNLSSQLSNQARNQLNVLVVVVVVPVPDDDLLCCLASVCSNGPRNVPRVLLSCLLVVLLVLLQVLLLLVLLLVCQLVVLCQQALAQWFDDDPVLLVVLVVVCVVVPFDKPWFQAFKWFFWWQQLVQWDHDPVDCVDPSTGARAIEHECVVVVVPAAEFQAKEFAADLLQCCSNTPGHPWDWIWRPAPPDIRTHTYDDYHRRQNHHCVFRVSGHTYIYHYNVVVVVVVVVVGPDDTTPRRGTGHIHGDPPDPVVVSVVSVCVSDVVPPIGGRVVSSSNSNSVSSSVSSSSVSVSVSSLLSSLVSLLSVLLPVLVVCLVVLLPVVVVPDDLVRNLVSLLVNLCVSLPPSLVSSLVSNVSSNSVSCSRSHHDDPPVSVVVNVVSVVSSVVSSVVSSVSSSVSSVPSD/DWFKWKFFWWAWDDDDPHIGTQAGTDTDTDHFLFEEEEAEDPRHCPVVVLCPQLVVDATPDIWMAGRRDTPNPDDRVVSVVCSLQAEFEAEQDDDFDQPDFLQCGLCPSVVVPCCDPVSSVVLLVVLCVLQVCPVRRHPGPVVDDDLSVLSSSVSSRPSNPHAEYEYECSCPPDDDVSSVSVLVSVLVVSVPPRHHYYYYDHDLLSVLSGAKYWYDDSNYTDDMDGCPPDDSVVSSVVVVVVVVVVVD/DWFKWWFQFWAWDDDDPDIGTFAGGATDTAHFLFAEEEADDPQQQQVVVLCPRLLNDDTPDTWMAGRNDTRNPDDPVVSVVCSLAAEFEAEQDQDFDQVAFLQCGLCVSVVPPPDDPVVLVVLSCVLCVLLPCNVRGRPGPVPDDDLSSLSSSVSSRPRSPHAEYRYEAHCPPDDDVSLVSVLVSVLVVSVPRRYHYYYYDHDLLSRLSGAKYWYGQRNYTDDMDGDPPDDSPVSSVVSVVVVVVSPD/DVVVVCVVPVVVVVVVVVVLVVVQVVQVVDPVHDNPVSVVVSVVVVVVVVVVVVVCCVVPPDQVVLVVVQVPDDDNPSGDDDDDVVVVVVVVVVVVVVVVVVVVVVVVVVVVVVVVVVVVVVLVVVLVVLVVVCVVPVPDDDDPVVLVVLVVSLVVNLVSVLVNLVSCLVVLLVVWDKDKDFPVVLVVVLCVSCVSLCVVQVEAEEDDEPDGIAITGSVLVSLLVNVVVVCLSVQAGNWYKYKYWDDDDQKTKIKIKTFGQWDDPVCQVVLLPQQDFDPPDPVRNPPRSHSSVSSCSSVVSQVWHFDWDIHGNGTIMTMTIHDGPVVCVVVVVD/DVVVVCVVPVVVVCVLVVVLVVVQVVQVVDPVHHNVVSVVVSVVSVVVVVVVVVVVVVVPPPQVVQCVVCPPDDDVVSGDDDDDVVSVVVVVVVVVVVVVVVVVVVVVVVVVVVVVVVVVVVLVVVVVVLVVVCVVLPPDDDDPVNLVVLVVSLVVVLVSVLVVLVVCLVVLVVVWDWDKDFQVVLVVVLCVSVVSLCVVQVEAEADAEPGRIATTDDPLVSLLVSLVVVVQSVQAGNWYKYWYWDCPDQWTKIKIFIFGQWDDPVCQVVLLPQQDFDPPDPVRVPPRSRSSVSSQSSCVVQVWHWDWDIHGRGGIMIMTTGDGPVVPPCVVPD